Protein 3EB7 (pdb70)

Structure (mmCIF, N/CA/C/O backbone):
data_3EB7
#
_entry.id   3EB7
#
_cell.length_a   407.282
_cell.length_b   47.956
_cell.length_c   103.121
_cell.angle_alpha   90.00
_cell.angle_beta   91.12
_cell.angle_gamma   90.00
#
_symmetry.space_group_name_H-M   'C 1 2 1'
#
loop_
_entity.id
_entity.type
_entity.pdbx_description
1 polymer 'Insecticidal Delta-Endotoxin Cry8Ea1'
2 non-polymer 'SULFATE ION'
3 non-polymer 'ACETATE ION'
4 water water
#
loop_
_atom_site.group_PDB
_atom_site.id
_atom_site.type_symbol
_atom_site.label_atom_id
_atom_site.label_alt_id
_atom_site.label_comp_id
_atom_site.label_asym_id
_atom_site.label_entity_id
_atom_site.label_seq_id
_atom_site.pdbx_PDB_ins_code
_atom_site.Cartn_x
_atom_site.Cartn_y
_atom_site.Cartn_z
_atom_site.occupancy
_atom_site.B_iso_or_equiv
_atom_site.auth_seq_id
_atom_site.auth_comp_id
_atom_site.auth_asym_id
_atom_site.auth_atom_id
_atom_site.pdbx_PDB_model_num
ATOM 1 N N . ILE A 1 1 ? 59.991 18.471 83.586 1.00 36.67 64 ILE A N 1
ATOM 2 C CA . ILE A 1 1 ? 59.415 19.856 83.687 1.00 36.39 64 ILE A CA 1
ATOM 3 C C . ILE A 1 1 ? 58.513 19.966 84.929 1.00 35.48 64 ILE A C 1
ATOM 4 O O . ILE A 1 1 ? 57.776 19.054 85.301 1.00 34.29 64 ILE A O 1
ATOM 9 N N . SER A 1 2 ? 58.664 21.102 85.588 1.00 35.25 65 SER A N 1
ATOM 10 C CA . SER A 1 2 ? 57.982 21.403 86.820 1.00 35.04 65 SER A CA 1
ATOM 11 C C . SER A 1 2 ? 56.455 21.417 86.707 1.00 34.24 65 SER A C 1
ATOM 12 O O . SER A 1 2 ? 55.775 20.971 87.633 1.00 33.74 65 SER A O 1
ATOM 15 N N . GLU A 1 3 ? 55.943 21.865 85.556 1.00 33.73 66 GLU A N 1
ATOM 16 C CA . GLU A 1 3 ? 54.495 21.918 85.292 1.00 32.93 66 GLU A CA 1
ATOM 17 C C . GLU A 1 3 ? 53.838 20.548 85.427 1.00 31.65 66 GLU A C 1
ATOM 18 O O . GLU A 1 3 ? 52.910 20.415 86.220 1.00 30.62 66 GLU A O 1
ATOM 24 N N . ARG A 1 4 ? 54.349 19.552 84.693 1.00 30.48 67 ARG A N 1
ATOM 25 C CA . ARG A 1 4 ? 53.881 18.144 84.754 1.00 31.33 67 ARG A CA 1
ATOM 26 C C . ARG A 1 4 ? 53.887 17.596 86.150 1.00 30.04 67 ARG A C 1
ATOM 27 O O . ARG A 1 4 ? 52.924 16.979 86.580 1.00 30.07 67 ARG A O 1
ATOM 35 N N . ASP A 1 5 ? 55.007 17.800 86.832 1.00 29.78 68 ASP A N 1
ATOM 36 C CA . ASP A 1 5 ? 55.197 17.423 88.250 1.00 29.66 68 ASP A CA 1
ATOM 37 C C . ASP A 1 5 ? 54.176 18.075 89.193 1.00 27.51 68 ASP A C 1
ATOM 38 O O . ASP A 1 5 ? 53.554 17.395 90.009 1.00 27.34 68 ASP A O 1
ATOM 43 N N . ALA A 1 6 ? 54.017 19.396 89.076 1.00 25.86 69 ALA A N 1
ATOM 44 C CA . ALA A 1 6 ? 53.078 20.180 89.916 1.00 24.18 69 ALA A CA 1
ATOM 45 C C . ALA A 1 6 ? 51.633 19.735 89.731 1.00 22.92 69 ALA A C 1
ATOM 46 O O . ALA A 1 6 ? 50.893 19.599 90.688 1.00 22.92 69 ALA A O 1
ATOM 48 N N . VAL A 1 7 ? 51.267 19.473 88.490 1.00 22.85 70 VAL A N 1
ATOM 49 C CA . VAL A 1 7 ? 49.918 19.083 88.118 1.00 22.92 70 VAL A CA 1
ATOM 50 C C . VAL A 1 7 ? 49.675 17.656 88.582 1.00 22.84 70 VAL A C 1
ATOM 51 O O . VAL A 1 7 ? 48.598 17.303 89.035 1.00 21.63 70 VAL A O 1
ATOM 55 N N . LYS A 1 8 ? 50.727 16.848 88.498 1.00 23.35 71 LYS A N 1
ATOM 56 C CA . LYS A 1 8 ? 50.692 15.501 89.002 1.00 23.57 71 LYS A CA 1
ATOM 57 C C . LYS A 1 8 ? 50.406 15.546 90.501 1.00 22.44 71 LYS A C 1
ATOM 58 O O . LYS A 1 8 ? 49.546 14.849 90.988 1.00 22.05 71 LYS A O 1
ATOM 64 N N . THR A 1 9 ? 51.112 16.405 91.223 1.00 22.48 72 THR A N 1
ATOM 65 C CA . THR A 1 9 ? 50.951 16.549 92.667 1.00 22.08 72 THR A CA 1
ATOM 66 C C . THR A 1 9 ? 49.555 17.012 93.059 1.00 22.22 72 THR A C 1
ATOM 67 O O . THR A 1 9 ? 48.918 16.429 93.940 1.00 23.10 72 THR A O 1
ATOM 71 N N . ALA A 1 10 ? 49.100 18.073 92.408 1.00 21.94 73 ALA A N 1
ATOM 72 C CA . ALA A 1 10 ? 47.818 18.685 92.675 1.00 21.73 73 ALA A CA 1
ATOM 73 C C . ALA A 1 10 ? 46.669 17.728 92.367 1.00 21.74 73 ALA A C 1
ATOM 74 O O . ALA A 1 10 ? 45.695 17.671 93.125 1.00 21.26 73 ALA A O 1
ATOM 76 N N . ILE A 1 11 ? 46.767 16.975 91.268 1.00 21.43 74 ILE A N 1
ATOM 77 C CA . ILE A 1 11 ? 45.687 16.020 90.926 1.00 21.50 74 ILE A CA 1
ATOM 78 C C . ILE A 1 11 ? 45.608 14.898 91.942 1.00 22.70 74 ILE A C 1
ATOM 79 O O . ILE A 1 11 ? 44.518 14.473 92.342 1.00 23.46 74 ILE A O 1
ATOM 84 N N . SER A 1 12 ? 46.781 14.423 92.364 1.00 23.44 75 SER A N 1
ATOM 85 C CA . SER A 1 12 ? 46.887 13.364 93.338 1.00 23.66 75 SER A CA 1
ATOM 86 C C . SER A 1 12 ? 46.292 13.790 94.696 1.00 24.03 75 SER A C 1
ATOM 87 O O . SER A 1 12 ? 45.590 13.013 95.375 1.00 23.38 75 SER A O 1
ATOM 90 N N . LEU A 1 13 ? 46.604 15.026 95.097 1.00 23.99 76 LEU A N 1
ATOM 91 C CA . LEU A 1 13 ? 46.134 15.586 96.343 1.00 23.83 76 LEU A CA 1
ATOM 92 C C . LEU A 1 13 ? 44.637 15.730 96.333 1.00 23.68 76 LEU A C 1
ATOM 93 O O . LEU A 1 13 ? 44.005 15.296 97.289 1.00 23.16 76 LEU A O 1
ATOM 98 N N . VAL A 1 14 ? 44.043 16.274 95.261 1.00 23.95 77 VAL A N 1
ATOM 99 C CA . VAL A 1 14 ? 42.571 16.355 95.242 1.00 24.24 77 VAL A CA 1
ATOM 100 C C . VAL A 1 14 ? 41.893 14.992 95.216 1.00 24.10 77 VAL A C 1
ATOM 101 O O . VAL A 1 14 ? 40.849 14.811 95.825 1.00 23.58 77 VAL A O 1
ATOM 105 N N . GLY A 1 15 ? 42.505 14.027 94.544 1.00 24.12 78 GLY A N 1
ATOM 106 C CA . GLY A 1 15 ? 42.003 12.672 94.579 1.00 24.22 78 GLY A CA 1
ATOM 107 C C . GLY A 1 15 ? 42.024 12.034 95.951 1.00 24.19 78 GLY A C 1
ATOM 108 O O . GLY A 1 15 ? 41.102 11.318 96.332 1.00 24.77 78 GLY A O 1
ATOM 109 N N . THR A 1 16 ? 43.073 12.285 96.707 1.00 24.22 79 THR A N 1
ATOM 110 C CA . THR A 1 16 ? 43.174 11.709 98.041 1.00 24.43 79 THR A CA 1
ATOM 111 C C . THR A 1 16 ? 42.135 12.305 98.991 1.00 24.52 79 THR A C 1
ATOM 112 O O . THR A 1 16 ? 41.453 11.585 99.709 1.00 24.74 79 THR A O 1
ATOM 116 N N . ILE A 1 17 ? 42.064 13.630 99.024 1.00 24.74 80 ILE A N 1
ATOM 117 C CA . ILE A 1 17 ? 41.090 14.339 99.854 1.00 25.60 80 ILE A CA 1
ATOM 118 C C . ILE A 1 17 ? 39.623 14.001 99.471 1.00 26.11 80 ILE A C 1
ATOM 119 O O . ILE A 1 17 ? 38.778 13.816 100.348 1.00 26.16 80 ILE A O 1
ATOM 124 N N . LEU A 1 18 ? 39.345 13.888 98.179 1.00 25.89 81 LEU A N 1
ATOM 125 C CA . LEU A 1 18 ? 38.007 13.573 97.731 1.00 27.33 81 LEU A CA 1
ATOM 126 C C . LEU A 1 18 ? 37.560 12.230 98.322 1.00 27.98 81 LEU A C 1
ATOM 127 O O . LEU A 1 18 ? 36.381 12.045 98.618 1.00 29.41 81 LEU A O 1
ATOM 132 N N . GLY A 1 19 ? 38.504 11.306 98.526 1.00 28.46 82 GLY A N 1
ATOM 133 C CA . GLY A 1 19 ? 38.221 9.980 99.100 1.00 28.16 82 GLY A CA 1
ATOM 134 C C . GLY A 1 19 ? 37.957 9.983 100.599 1.00 29.32 82 GLY A C 1
ATOM 135 O O . GLY A 1 19 ? 37.359 9.028 101.138 1.00 28.83 82 GLY A O 1
ATOM 136 N N . LYS A 1 20 ? 38.395 11.046 101.286 1.00 29.41 83 LYS A N 1
ATOM 137 C CA . LYS A 1 20 ? 38.174 11.199 102.728 1.00 29.44 83 LYS A CA 1
ATOM 138 C C . LYS A 1 20 ? 37.187 12.322 103.120 1.00 29.67 83 LYS A C 1
ATOM 139 O O . LYS A 1 20 ? 37.059 12.679 104.297 1.00 30.23 83 LYS A O 1
ATOM 145 N N . LEU A 1 21 ? 36.507 12.911 102.146 1.00 29.80 84 LEU A N 1
ATOM 146 C CA . LEU A 1 21 ? 35.669 14.083 102.403 1.00 29.36 84 LEU A CA 1
ATOM 147 C C . LEU A 1 21 ? 34.604 13.788 103.472 1.00 30.32 84 LEU A C 1
ATOM 148 O O . LEU A 1 21 ? 33.889 12.804 103.379 1.00 29.54 84 LEU A O 1
ATOM 153 N N . GLY A 1 22 ? 34.567 14.620 104.520 1.00 31.83 85 GLY A N 1
ATOM 154 C CA . GLY A 1 22 ? 33.577 14.508 105.605 1.00 33.85 85 GLY A CA 1
ATOM 155 C C . GLY A 1 22 ? 33.789 13.398 106.633 1.00 35.32 85 GLY A C 1
ATOM 156 O O . GLY A 1 22 ? 32.988 13.244 107.564 1.00 35.08 85 GLY A O 1
ATOM 157 N N . VAL A 1 23 ? 34.857 12.618 106.492 1.00 36.32 86 VAL A N 1
ATOM 158 C CA . VAL A 1 23 ? 35.089 11.517 107.446 1.00 37.97 86 VAL A CA 1
ATOM 159 C C . VAL A 1 23 ? 35.552 12.066 108.815 1.00 38.54 86 VAL A C 1
ATOM 160 O O . VAL A 1 23 ? 36.513 12.840 108.871 1.00 38.86 86 VAL A O 1
ATOM 164 N N . PRO A 1 24 ? 34.849 11.702 109.914 1.00 39.17 87 PRO A N 1
ATOM 165 C CA . PRO A 1 24 ? 35.225 12.231 111.236 1.00 39.95 87 PRO A CA 1
ATOM 166 C C . PRO A 1 24 ? 36.162 11.352 112.082 1.00 40.28 87 PRO A C 1
ATOM 167 O O . PRO A 1 24 ? 36.683 11.833 113.093 1.00 41.26 87 PRO A O 1
ATOM 171 N N . LEU A 1 25 ? 36.408 10.107 111.652 1.00 40.16 88 LEU A N 1
ATOM 172 C CA . LEU A 1 25 ? 37.190 9.102 112.401 1.00 39.35 88 LEU A CA 1
ATOM 173 C C . LEU A 1 25 ? 38.718 9.367 112.372 1.00 39.37 88 LEU A C 1
ATOM 174 O O . LEU A 1 25 ? 39.282 9.705 111.310 1.00 39.50 88 LEU A O 1
ATOM 179 N N . VAL A 1 26 ? 39.386 9.199 113.524 1.00 38.42 89 VAL A N 1
ATOM 180 C CA . VAL A 1 26 ? 40.844 9.460 113.657 1.00 37.47 89 VAL A CA 1
ATOM 181 C C . VAL A 1 26 ? 41.737 8.591 112.761 1.00 37.03 89 VAL A C 1
ATOM 182 O O . VAL A 1 26 ? 42.765 9.055 112.280 1.00 37.19 89 VAL A O 1
ATOM 186 N N . GLY A 1 27 ? 41.350 7.338 112.525 1.00 36.73 90 GLY A N 1
ATOM 187 C CA . GLY A 1 27 ? 42.161 6.422 111.698 1.00 35.13 90 GLY A CA 1
ATOM 188 C C . GLY A 1 27 ? 42.401 6.927 110.277 1.00 34.10 90 GLY A C 1
ATOM 189 O O . GLY A 1 27 ? 43.563 7.060 109.849 1.00 34.04 90 GLY A O 1
ATOM 190 N N . PRO A 1 28 ? 41.302 7.200 109.530 1.00 33.04 91 PRO A N 1
ATOM 191 C CA . PRO A 1 28 ? 41.348 7.847 108.209 1.00 31.43 91 PRO A CA 1
ATOM 192 C C . PRO A 1 28 ? 42.137 9.170 108.175 1.00 30.25 91 PRO A C 1
ATOM 193 O O . PRO A 1 28 ? 42.886 9.388 107.225 1.00 29.53 91 PRO A O 1
ATOM 197 N N . ILE A 1 29 ? 41.992 10.010 109.211 1.00 28.60 92 ILE A N 1
ATOM 198 C CA . ILE A 1 29 ? 42.642 11.305 109.289 1.00 27.43 92 ILE A CA 1
ATOM 199 C C . ILE A 1 29 ? 44.165 11.156 109.458 1.00 28.30 92 ILE A C 1
ATOM 200 O O . ILE A 1 29 ? 44.944 11.921 108.873 1.00 27.38 92 ILE A O 1
ATOM 205 N N . VAL A 1 30 ? 44.593 10.150 110.219 1.00 28.86 93 VAL A N 1
ATOM 206 C CA . VAL A 1 30 ? 46.029 9.906 110.413 1.00 29.65 93 VAL A CA 1
ATOM 207 C C . VAL A 1 30 ? 46.646 9.410 109.105 1.00 30.10 93 VAL A C 1
ATOM 208 O O . VAL A 1 30 ? 47.706 9.890 108.673 1.00 30.59 93 VAL A O 1
ATOM 212 N N . SER A 1 31 ? 45.938 8.483 108.472 1.00 29.96 94 SER A N 1
ATOM 213 C CA . SER A 1 31 ? 46.268 7.940 107.182 1.00 30.41 94 SER A CA 1
ATOM 214 C C . SER A 1 31 ? 46.363 9.010 106.062 1.00 30.45 94 SER A C 1
ATOM 215 O O . SER A 1 31 ? 47.242 8.949 105.190 1.00 30.79 94 SER A O 1
ATOM 218 N N . LEU A 1 32 ? 45.432 9.961 106.085 1.00 29.95 95 LEU A N 1
ATOM 219 C CA . LEU A 1 32 ? 45.388 11.092 105.175 1.00 29.43 95 LEU A CA 1
ATOM 220 C C . LEU A 1 32 ? 46.614 12.003 105.331 1.00 28.59 95 LEU A C 1
ATOM 221 O O . LEU A 1 32 ? 47.263 12.321 104.350 1.00 29.12 95 LEU A O 1
ATOM 226 N N . TYR A 1 33 ? 46.903 12.436 106.552 1.00 28.08 96 TYR A N 1
ATOM 227 C CA . TYR A 1 33 ? 48.103 13.234 106.876 1.00 28.06 96 TYR A CA 1
ATOM 228 C C . TYR A 1 33 ? 49.390 12.535 106.478 1.00 28.17 96 TYR A C 1
ATOM 229 O O . TYR A 1 33 ? 50.336 13.166 105.991 1.00 27.48 96 TYR A O 1
ATOM 238 N N . SER A 1 34 ? 49.424 11.226 106.700 1.00 28.62 97 SER A N 1
ATOM 239 C CA . SER A 1 34 ? 50.546 10.419 106.245 1.00 30.09 97 SER A CA 1
ATOM 240 C C . SER A 1 34 ? 50.804 10.542 104.712 1.00 29.40 97 SER A C 1
ATOM 241 O O . SER A 1 34 ? 51.935 10.768 104.260 1.00 29.24 97 SER A O 1
ATOM 244 N N . THR A 1 35 ? 49.737 10.404 103.936 1.00 29.01 98 THR A N 1
ATOM 245 C CA . THR A 1 35 ? 49.774 10.599 102.494 1.00 29.34 98 THR A CA 1
ATOM 246 C C . THR A 1 35 ? 50.127 12.041 102.136 1.00 29.29 98 THR A C 1
ATOM 247 O O . THR A 1 35 ? 51.029 12.244 101.342 1.00 29.94 98 THR A O 1
ATOM 251 N N . LEU A 1 36 ? 49.452 13.024 102.735 1.00 29.04 99 LEU A N 1
ATOM 252 C CA . LEU A 1 36 ? 49.705 14.449 102.434 1.00 29.42 99 LEU A CA 1
ATOM 253 C C . LEU A 1 36 ? 51.145 14.862 102.688 1.00 29.09 99 LEU A C 1
ATOM 254 O O . LEU A 1 36 ? 51.767 15.509 101.842 1.00 28.74 99 LEU A O 1
ATOM 259 N N . ILE A 1 37 ? 51.667 14.480 103.856 1.00 29.35 100 ILE A N 1
ATOM 260 C CA . ILE A 1 37 ? 53.068 14.724 104.220 1.00 29.36 100 ILE A CA 1
ATOM 261 C C . ILE A 1 37 ? 54.075 14.047 103.275 1.00 29.23 100 ILE A C 1
ATOM 262 O O . ILE A 1 37 ? 55.071 14.657 102.924 1.00 29.74 100 ILE A O 1
ATOM 267 N N . ASP A 1 38 ? 53.801 12.819 102.835 1.00 29.08 101 ASP A N 1
ATOM 268 C CA . ASP A 1 38 ? 54.644 12.154 101.845 1.00 29.71 101 ASP A CA 1
ATOM 269 C C . ASP A 1 38 ? 54.715 12.877 100.520 1.00 28.35 101 ASP A C 1
ATOM 270 O O . ASP A 1 38 ? 55.777 12.888 99.894 1.00 28.65 101 ASP A O 1
ATOM 275 N N . VAL A 1 39 ? 53.585 13.435 100.082 1.00 26.11 102 VAL A N 1
ATOM 276 C CA . VAL A 1 39 ? 53.498 14.085 98.787 1.00 24.24 102 VAL A CA 1
ATOM 277 C C . VAL A 1 39 ? 54.163 15.469 98.884 1.00 24.19 102 VAL A C 1
ATOM 278 O O . VAL A 1 39 ? 55.008 15.823 98.045 1.00 24.42 102 VAL A O 1
ATOM 282 N N . LEU A 1 40 ? 53.835 16.222 99.934 1.00 23.20 103 LEU A N 1
ATOM 283 C CA . LEU A 1 40 ? 54.294 17.600 100.062 1.00 22.24 103 LEU A CA 1
ATOM 284 C C . LEU A 1 40 ? 55.710 17.755 100.617 1.00 22.49 103 LEU A C 1
ATOM 285 O O . LEU A 1 40 ? 56.392 18.733 100.348 1.00 21.68 103 LEU A O 1
ATOM 290 N N . TRP A 1 41 ? 56.160 16.771 101.378 1.00 23.73 104 TRP A N 1
ATOM 291 C CA . TRP A 1 41 ? 57.520 16.794 101.908 1.00 25.20 104 TRP A CA 1
ATOM 292 C C . TRP A 1 41 ? 58.187 15.443 101.652 1.00 26.68 104 TRP A C 1
ATOM 293 O O . TRP A 1 41 ? 58.344 14.645 102.580 1.00 27.30 104 TRP A O 1
ATOM 304 N N . PRO A 1 42 ? 58.559 15.178 100.379 1.00 28.54 105 PRO A N 1
ATOM 305 C CA . PRO A 1 42 ? 59.223 13.911 100.065 1.00 29.37 105 PRO A CA 1
ATOM 306 C C . PRO A 1 42 ? 60.686 13.847 100.549 1.00 30.81 105 PRO A C 1
ATOM 307 O O . PRO A 1 42 ? 61.255 12.747 100.635 1.00 31.13 105 PRO A O 1
ATOM 311 N N . GLY A 1 43 ? 61.269 14.990 100.919 1.00 31.33 106 GLY A N 1
ATOM 312 C CA . GLY A 1 43 ? 62.648 15.025 101.425 1.00 31.73 106 GLY A CA 1
ATOM 313 C C . GLY A 1 43 ? 63.716 15.175 100.345 1.00 32.38 106 GLY A C 1
ATOM 314 O O . GLY A 1 43 ? 63.530 14.733 99.213 1.00 32.19 106 GLY A O 1
ATOM 315 N N . GLY A 1 44 ? 64.830 15.824 100.700 1.00 32.80 107 GLY A N 1
ATOM 316 C CA . GLY A 1 44 ? 65.962 16.046 99.790 1.00 32.92 107 GLY A CA 1
ATOM 317 C C . GLY A 1 44 ? 65.774 17.086 98.693 1.00 33.32 107 GLY A C 1
ATOM 318 O O . GLY A 1 44 ? 66.699 17.319 97.884 1.00 34.68 107 GLY A O 1
ATOM 319 N N . LYS A 1 45 ? 64.592 17.704 98.646 1.00 32.84 108 LYS A N 1
ATOM 320 C CA . LYS A 1 45 ? 64.139 18.560 97.514 1.00 32.25 108 LYS A CA 1
ATOM 321 C C . LYS A 1 45 ? 62.824 19.242 97.916 1.00 30.78 108 LYS A C 1
ATOM 322 O O . LYS A 1 45 ? 61.970 18.612 98.538 1.00 30.26 108 LYS A O 1
ATOM 328 N N . SER A 1 46 ? 62.668 20.517 97.569 1.00 29.21 109 SER A N 1
ATOM 329 C CA . SER A 1 46 ? 61.450 21.223 97.918 1.00 27.72 109 SER A CA 1
ATOM 330 C C . SER A 1 46 ? 60.369 20.953 96.911 1.00 26.85 109 SER A C 1
ATOM 331 O O . SER A 1 46 ? 60.484 21.354 95.742 1.00 26.08 109 SER A O 1
ATOM 334 N N . GLN A 1 47 ? 59.302 20.292 97.360 1.00 26.28 110 GLN A N 1
ATOM 335 C CA . GLN A 1 47 ? 58.139 20.091 96.481 1.00 25.51 110 GLN A CA 1
ATOM 336 C C . GLN A 1 47 ? 57.407 21.432 96.244 1.00 24.26 110 GLN A C 1
ATOM 337 O O . GLN A 1 47 ? 56.811 21.638 95.211 1.00 24.55 110 GLN A O 1
ATOM 343 N N . TRP A 1 48 ? 57.523 22.372 97.178 1.00 23.24 111 TRP A N 1
ATOM 344 C CA . TRP A 1 48 ? 56.936 23.706 97.011 1.00 22.09 111 TRP A CA 1
ATOM 345 C C . TRP A 1 48 ? 57.622 24.594 95.942 1.00 21.89 111 TRP A C 1
ATOM 346 O O . TRP A 1 48 ? 56.975 25.457 95.325 1.00 19.92 111 TRP A O 1
ATOM 357 N N . GLU A 1 49 ? 58.928 24.388 95.747 1.00 21.48 112 GLU A N 1
ATOM 358 C CA . GLU A 1 49 ? 59.676 25.082 94.689 1.00 21.67 112 GLU A CA 1
ATOM 359 C C . GLU A 1 49 ? 59.117 24.676 93.331 1.00 20.93 112 GLU A C 1
ATOM 360 O O . GLU A 1 49 ? 58.999 25.498 92.469 1.00 20.90 112 GLU A O 1
ATOM 366 N N . ILE A 1 50 ? 58.745 23.407 93.162 1.00 20.34 113 ILE A N 1
ATOM 367 C CA . ILE A 1 50 ? 58.028 22.956 91.960 1.00 19.40 113 ILE A CA 1
ATOM 368 C C . ILE A 1 50 ? 56.705 23.712 91.642 1.00 19.15 113 ILE A C 1
ATOM 369 O O . ILE A 1 50 ? 56.429 24.003 90.470 1.00 20.43 113 ILE A O 1
ATOM 374 N N . PHE A 1 51 ? 55.906 24.017 92.659 1.00 18.72 114 PHE A N 1
ATOM 375 C CA . PHE A 1 51 ? 54.706 24.859 92.528 1.00 20.65 114 PHE A CA 1
ATOM 376 C C . PHE A 1 51 ? 55.025 26.281 92.041 1.00 20.78 114 PHE A C 1
ATOM 377 O O . PHE A 1 51 ? 54.270 26.874 91.247 1.00 20.61 114 PHE A O 1
ATOM 385 N N . MET A 1 52 ? 56.147 26.821 92.508 1.00 20.78 115 MET A N 1
ATOM 386 C CA . MET A 1 52 ? 56.569 28.150 92.094 1.00 22.00 115 MET A CA 1
ATOM 387 C C . MET A 1 52 ? 57.045 28.134 90.646 1.00 21.80 115 MET A C 1
ATOM 388 O O . MET A 1 52 ? 56.640 28.979 89.828 1.00 22.70 115 MET A O 1
ATOM 393 N N . GLU A 1 53 ? 57.894 27.168 90.326 1.00 21.21 116 GLU A N 1
ATOM 394 C CA . GLU A 1 53 ? 58.384 26.997 88.961 1.00 22.09 116 GLU A CA 1
ATOM 395 C C . GLU A 1 53 ? 57.251 26.824 87.946 1.00 21.07 116 GLU A C 1
ATOM 396 O O . GLU A 1 53 ? 57.297 27.375 86.831 1.00 21.56 116 GLU A O 1
ATOM 402 N N . GLN A 1 54 ? 56.242 26.058 88.326 1.00 20.82 117 GLN A N 1
ATOM 403 C CA . GLN A 1 54 ? 55.045 25.900 87.493 1.00 20.67 117 GLN A CA 1
ATOM 404 C C . GLN A 1 54 ? 54.435 27.243 87.058 1.00 19.85 117 GLN A C 1
ATOM 405 O O . GLN A 1 54 ? 54.328 27.535 85.887 1.00 18.60 117 GLN A O 1
ATOM 411 N N . VAL A 1 55 ? 54.027 28.061 88.019 1.00 20.31 118 VAL A N 1
ATOM 412 C CA . VAL A 1 55 ? 53.264 29.256 87.683 1.00 20.13 118 VAL A CA 1
ATOM 413 C C . VAL A 1 55 ? 54.202 30.295 87.051 1.00 21.09 118 VAL A C 1
ATOM 414 O O . VAL A 1 55 ? 53.796 31.005 86.166 1.00 21.41 118 VAL A O 1
ATOM 418 N N . GLU A 1 56 ? 55.466 30.349 87.481 1.00 21.45 119 GLU A N 1
ATOM 419 C CA . GLU A 1 56 ? 56.477 31.197 86.816 1.00 22.77 119 GLU A CA 1
ATOM 420 C C . GLU A 1 56 ? 56.631 30.851 85.334 1.00 21.55 119 GLU A C 1
ATOM 421 O O . GLU A 1 56 ? 56.713 31.744 84.487 1.00 22.17 119 GLU A O 1
ATOM 427 N N . ALA A 1 57 ? 56.690 29.560 85.019 1.00 21.51 120 ALA A N 1
ATOM 428 C CA . ALA A 1 57 ? 56.685 29.113 83.619 1.00 21.32 120 ALA A CA 1
ATOM 429 C C . ALA A 1 57 ? 55.368 29.489 82.857 1.00 21.40 120 ALA A C 1
ATOM 430 O O . ALA A 1 57 ? 55.423 29.845 81.707 1.00 21.64 120 ALA A O 1
ATOM 432 N N . LEU A 1 58 ? 54.208 29.406 83.503 1.00 21.43 121 LEU A N 1
ATOM 433 C CA . LEU A 1 58 ? 52.908 29.654 82.837 1.00 22.12 121 LEU A CA 1
ATOM 434 C C . LEU A 1 58 ? 52.722 31.123 82.473 1.00 23.12 121 LEU A C 1
ATOM 435 O O . LEU A 1 58 ? 52.132 31.446 81.448 1.00 22.73 121 LEU A O 1
ATOM 440 N N . ILE A 1 59 ? 53.225 32.002 83.335 1.00 23.91 122 ILE A N 1
ATOM 441 C CA . ILE A 1 59 ? 53.056 33.433 83.166 1.00 25.10 122 ILE A CA 1
ATOM 442 C C . ILE A 1 59 ? 54.320 34.175 82.696 1.00 26.52 122 ILE A C 1
ATOM 443 O O . ILE A 1 59 ? 54.249 35.340 82.332 1.00 26.29 122 ILE A O 1
ATOM 448 N N . ASN A 1 60 ? 55.473 33.506 82.734 1.00 28.48 123 ASN A N 1
ATOM 449 C CA . ASN A 1 60 ? 56.724 34.099 82.300 1.00 29.99 123 ASN A CA 1
ATOM 450 C C . ASN A 1 60 ? 57.113 35.284 83.179 1.00 31.12 123 ASN A C 1
ATOM 451 O O . ASN A 1 60 ? 57.554 36.316 82.674 1.00 31.56 123 ASN A O 1
ATOM 456 N N . GLN A 1 61 ? 56.923 35.131 84.492 1.00 31.81 124 GLN A N 1
ATOM 457 C CA . GLN A 1 61 ? 57.433 36.080 85.477 1.00 33.23 124 GLN A CA 1
ATOM 458 C C . GLN A 1 61 ? 58.315 35.320 86.473 1.00 32.99 124 GLN A C 1
ATOM 459 O O . GLN A 1 61 ? 58.178 34.111 86.654 1.00 33.29 124 GLN A O 1
ATOM 465 N N . LYS A 1 62 ? 59.225 36.047 87.108 1.00 32.65 125 LYS A N 1
ATOM 466 C CA . LYS A 1 62 ? 60.209 35.470 88.014 1.00 32.12 125 LYS A CA 1
ATOM 467 C C . LYS A 1 62 ? 59.865 35.997 89.391 1.00 30.37 125 LYS A C 1
ATOM 468 O O . LYS A 1 62 ? 59.629 37.190 89.533 1.00 30.08 125 LYS A O 1
ATOM 474 N N . ILE A 1 63 ? 59.803 35.122 90.394 1.00 28.94 126 ILE A N 1
ATOM 475 C CA . ILE A 1 63 ? 59.587 35.553 91.778 1.00 28.56 126 ILE A CA 1
ATOM 476 C C . ILE A 1 63 ? 60.927 36.113 92.239 1.00 28.65 126 ILE A C 1
ATOM 477 O O . ILE A 1 63 ? 61.957 35.531 91.920 1.00 29.01 126 ILE A O 1
ATOM 482 N N . ALA A 1 64 ? 60.916 37.256 92.932 1.00 28.01 127 ALA A N 1
ATOM 483 C CA . ALA A 1 64 ? 62.137 37.837 93.483 1.00 27.11 127 ALA A CA 1
ATOM 484 C C . ALA A 1 64 ? 62.767 36.832 94.450 1.00 27.00 127 ALA A C 1
ATOM 485 O O . ALA A 1 64 ? 62.041 36.095 95.157 1.00 26.19 127 ALA A O 1
ATOM 487 N N . GLU A 1 65 ? 64.103 36.787 94.435 1.00 26.65 128 GLU A N 1
ATOM 488 C CA . GLU A 1 65 ? 64.923 35.862 95.238 1.00 27.00 128 GLU A CA 1
ATOM 489 C C . GLU A 1 65 ? 64.594 35.893 96.735 1.00 27.50 128 GLU A C 1
ATOM 490 O O . GLU A 1 65 ? 64.506 34.846 97.399 1.00 27.17 128 GLU A O 1
ATOM 496 N N . TYR A 1 66 ? 64.422 37.101 97.257 1.00 27.76 129 TYR A N 1
ATOM 497 C CA . TYR A 1 66 ? 64.130 37.274 98.642 1.00 28.40 129 TYR A CA 1
ATOM 498 C C . TYR A 1 66 ? 62.827 36.575 98.972 1.00 28.32 129 TYR A C 1
ATOM 499 O O . TYR A 1 66 ? 62.771 35.837 99.961 1.00 27.99 129 TYR A O 1
ATOM 508 N N . ALA A 1 67 ? 61.784 36.844 98.166 1.00 27.59 130 ALA A N 1
ATOM 509 C CA . ALA A 1 67 ? 60.450 36.237 98.359 1.00 27.32 130 ALA A CA 1
ATOM 510 C C . ALA A 1 67 ? 60.481 34.701 98.182 1.00 26.81 130 ALA A C 1
ATOM 511 O O . ALA A 1 67 ? 59.842 33.983 98.940 1.00 26.32 130 ALA A O 1
ATOM 513 N N . ARG A 1 68 ? 61.235 34.210 97.198 1.00 26.33 131 ARG A N 1
ATOM 514 C CA . ARG A 1 68 ? 61.367 32.769 97.019 1.00 26.76 131 ARG A CA 1
ATOM 515 C C . ARG A 1 68 ? 62.064 32.106 98.220 1.00 25.94 131 ARG A C 1
ATOM 516 O O . ARG A 1 68 ? 61.548 31.100 98.784 1.00 25.77 131 ARG A O 1
ATOM 524 N N . ALA A 1 69 ? 63.228 32.654 98.589 1.00 24.88 132 ALA A N 1
ATOM 525 C CA . ALA A 1 69 ? 64.061 32.107 99.686 1.00 24.29 132 ALA A CA 1
ATOM 526 C C . ALA A 1 69 ? 63.285 31.972 100.989 1.00 23.69 132 ALA A C 1
ATOM 527 O O . ALA A 1 69 ? 63.360 30.924 101.647 1.00 23.81 132 ALA A O 1
ATOM 529 N N . LYS A 1 70 ? 62.545 33.025 101.348 1.00 22.58 133 LYS A N 1
ATOM 530 C CA . LYS A 1 70 ? 61.760 33.041 102.582 1.00 22.96 133 LYS A CA 1
ATOM 531 C C . LYS A 1 70 ? 60.608 32.033 102.602 1.00 21.57 133 LYS A C 1
ATOM 532 O O . LYS A 1 70 ? 60.488 31.258 103.546 1.00 22.53 133 LYS A O 1
ATOM 538 N N . ALA A 1 71 ? 59.763 32.039 101.578 1.00 21.37 134 ALA A N 1
ATOM 539 C CA . ALA A 1 71 ? 58.667 31.064 101.460 1.00 21.34 134 ALA A CA 1
ATOM 540 C C . ALA A 1 71 ? 59.212 29.614 101.535 1.00 21.27 134 ALA A C 1
ATOM 541 O O . ALA A 1 71 ? 58.702 28.799 102.264 1.00 21.77 134 ALA A O 1
ATOM 543 N N . LEU A 1 72 ? 60.292 29.326 100.824 1.00 21.86 135 LEU A N 1
ATOM 544 C CA . LEU A 1 72 ? 60.916 27.997 100.849 1.00 22.41 135 LEU A CA 1
ATOM 545 C C . LEU A 1 72 ? 61.390 27.583 102.228 1.00 22.65 135 LEU A C 1
ATOM 546 O O . LEU A 1 72 ? 61.203 26.422 102.616 1.00 23.22 135 LEU A O 1
ATOM 551 N N . ALA A 1 73 ? 61.984 28.515 102.973 1.00 22.58 136 ALA A N 1
ATOM 552 C CA . ALA A 1 73 ? 62.425 28.236 104.348 1.00 23.42 136 ALA A CA 1
ATOM 553 C C . ALA A 1 73 ? 61.265 27.998 105.304 1.00 23.49 136 ALA A C 1
ATOM 554 O O . ALA A 1 73 ? 61.267 27.050 106.092 1.00 23.43 136 ALA A O 1
ATOM 556 N N . GLU A 1 74 ? 60.258 28.858 105.205 1.00 24.40 137 GLU A N 1
ATOM 557 C CA . GLU A 1 74 ? 59.024 28.719 105.978 1.00 24.44 137 GLU A CA 1
ATOM 558 C C . GLU A 1 74 ? 58.265 27.441 105.673 1.00 23.79 137 GLU A C 1
ATOM 559 O O . GLU A 1 74 ? 57.743 26.812 106.587 1.00 23.95 137 GLU A O 1
ATOM 565 N N . LEU A 1 75 ? 58.187 27.065 104.399 1.00 23.64 138 LEU A N 1
ATOM 566 C CA . LEU A 1 75 ? 57.502 25.820 104.012 1.00 24.20 138 LEU A CA 1
ATOM 567 C C . LEU A 1 75 ? 58.261 24.559 104.428 1.00 24.68 138 LEU A C 1
ATOM 568 O O . LEU A 1 75 ? 57.647 23.525 104.723 1.00 24.06 138 LEU A O 1
ATOM 573 N N . GLU A 1 76 ? 59.591 24.640 104.467 1.00 26.96 139 GLU A N 1
ATOM 574 C CA . GLU A 1 76 ? 60.378 23.482 104.878 1.00 27.73 139 GLU A CA 1
ATOM 575 C C . GLU A 1 76 ? 60.226 23.259 106.366 1.00 28.27 139 GLU A C 1
ATOM 576 O O . GLU A 1 76 ? 59.961 22.133 106.771 1.00 28.10 139 GLU A O 1
ATOM 582 N N . GLY A 1 77 ? 60.336 24.340 107.159 1.00 28.94 140 GLY A N 1
ATOM 583 C CA . GLY A 1 77 ? 60.053 24.319 108.606 1.00 29.10 140 GLY A CA 1
ATOM 584 C C . GLY A 1 77 ? 58.644 23.900 109.023 1.00 29.80 140 GLY A C 1
ATOM 585 O O . GLY A 1 77 ? 58.442 23.322 110.108 1.00 30.49 140 GLY A O 1
ATOM 586 N N . LEU A 1 78 ? 57.651 24.211 108.194 1.00 29.68 141 LEU A N 1
ATOM 587 C CA . LEU A 1 78 ? 56.264 23.792 108.418 1.00 29.27 141 LEU A CA 1
ATOM 588 C C . LEU A 1 78 ? 56.164 22.280 108.217 1.00 28.91 141 LEU A C 1
ATOM 589 O O . LEU A 1 78 ? 55.384 21.598 108.879 1.00 29.13 141 LEU A O 1
ATOM 594 N N . GLY A 1 79 ? 56.957 21.771 107.279 1.00 28.38 142 GLY A N 1
ATOM 595 C CA . GLY A 1 79 ? 57.060 20.356 107.034 1.00 28.16 142 GLY A CA 1
ATOM 596 C C . GLY A 1 79 ? 57.637 19.593 108.195 1.00 28.22 142 GLY A C 1
ATOM 597 O O . GLY A 1 79 ? 57.112 18.551 108.557 1.00 28.37 142 GLY A O 1
ATOM 598 N N . ASN A 1 80 ? 58.721 20.106 108.774 1.00 27.97 143 ASN A N 1
ATOM 599 C CA . ASN A 1 80 ? 59.322 19.504 109.959 1.00 28.78 143 ASN A CA 1
ATOM 600 C C . ASN A 1 80 ? 58.326 19.468 111.106 1.00 28.61 143 ASN A C 1
ATOM 601 O O . ASN A 1 80 ? 58.235 18.480 111.820 1.00 28.77 143 ASN A O 1
ATOM 606 N N . ASN A 1 81 ? 57.585 20.563 111.277 1.00 28.47 144 ASN A N 1
ATOM 607 C CA . ASN A 1 81 ? 56.555 20.652 112.307 1.00 28.20 144 ASN A CA 1
ATOM 608 C C . ASN A 1 81 ? 55.330 19.772 112.054 1.00 27.90 144 ASN A C 1
ATOM 609 O O . ASN A 1 81 ? 54.670 19.348 113.000 1.00 27.76 144 ASN A O 1
ATOM 614 N N . TYR A 1 82 ? 55.037 19.511 110.782 1.00 27.52 145 TYR A N 1
ATOM 615 C CA . TYR A 1 82 ? 54.017 18.546 110.398 1.00 28.08 145 TYR A CA 1
ATOM 616 C C . TYR A 1 82 ? 54.367 17.091 110.720 1.00 28.68 145 TYR A C 1
ATOM 617 O O . TYR A 1 82 ? 53.470 16.329 111.056 1.00 28.36 145 TYR A O 1
ATOM 626 N N . GLN A 1 83 ? 55.647 16.705 110.604 1.00 29.53 146 GLN A N 1
ATOM 627 C CA . GLN A 1 83 ? 56.093 15.347 111.004 1.00 31.73 146 GLN A CA 1
ATOM 628 C C . GLN A 1 83 ? 55.838 15.104 112.491 1.00 31.55 146 GLN A C 1
ATOM 629 O O . GLN A 1 83 ? 55.323 14.064 112.872 1.00 32.48 146 GLN A O 1
ATOM 635 N N . LEU A 1 84 ? 56.182 16.096 113.300 1.00 31.25 147 LEU A N 1
ATOM 636 C CA . LEU A 1 84 ? 56.000 16.066 114.736 1.00 31.15 147 LEU A CA 1
ATOM 637 C C . LEU A 1 84 ? 54.518 16.027 115.139 1.00 31.37 147 LEU A C 1
ATOM 638 O O . LEU A 1 84 ? 54.154 15.356 116.099 1.00 30.58 147 LEU A O 1
ATOM 643 N N . TYR A 1 85 ? 53.679 16.764 114.416 1.00 31.87 148 TYR A N 1
ATOM 644 C CA . TYR A 1 85 ? 52.233 16.702 114.615 1.00 31.77 148 TYR A CA 1
ATOM 645 C C . TYR A 1 85 ? 51.696 15.326 114.214 1.00 32.08 148 TYR A C 1
ATOM 646 O O . TYR A 1 85 ? 50.897 14.743 114.936 1.00 31.33 148 TYR A O 1
ATOM 655 N N . LEU A 1 86 ? 52.140 14.796 113.077 1.00 32.21 149 LEU A N 1
ATOM 656 C CA . LEU A 1 86 ? 51.759 13.411 112.734 1.00 33.36 149 LEU A CA 1
ATOM 657 C C . LEU A 1 86 ? 52.196 12.392 113.798 1.00 34.14 149 LEU A C 1
ATOM 658 O O . LEU A 1 86 ? 51.416 11.506 114.168 1.00 35.32 149 LEU A O 1
ATOM 663 N N . THR A 1 87 ? 53.428 12.505 114.290 1.00 34.39 150 THR A N 1
ATOM 664 C CA . THR A 1 87 ? 53.912 11.569 115.303 1.00 34.90 150 THR A CA 1
ATOM 665 C C . THR A 1 87 ? 53.122 11.716 116.621 1.00 35.09 150 THR A C 1
ATOM 666 O O . THR A 1 87 ? 52.822 10.716 117.266 1.00 35.31 150 THR A O 1
ATOM 670 N N . ALA A 1 88 ? 52.772 12.952 116.981 1.00 34.72 151 ALA A N 1
ATOM 671 C CA . ALA A 1 88 ? 51.926 13.238 118.140 1.00 35.57 151 ALA A CA 1
ATOM 672 C C . ALA A 1 88 ? 50.474 12.709 117.999 1.00 36.62 151 ALA A C 1
ATOM 673 O O . ALA A 1 88 ? 49.880 12.258 118.990 1.00 36.61 151 ALA A O 1
ATOM 675 N N . LEU A 1 89 ? 49.922 12.748 116.780 1.00 37.59 152 LEU A N 1
ATOM 676 C CA . LEU A 1 89 ? 48.639 12.105 116.482 1.00 39.02 152 LEU A CA 1
ATOM 677 C C . LEU A 1 89 ? 48.721 10.584 116.569 1.00 40.32 152 LEU A C 1
ATOM 678 O O . LEU A 1 89 ? 47.745 9.939 116.963 1.00 41.24 152 LEU A O 1
ATOM 683 N N . GLU A 1 90 ? 49.855 10.002 116.178 1.00 41.34 153 GLU A N 1
ATOM 684 C CA . GLU A 1 90 ? 49.977 8.548 116.194 1.00 42.88 153 GLU A CA 1
ATOM 685 C C . GLU A 1 90 ? 50.111 8.070 117.624 1.00 43.37 153 GLU A C 1
ATOM 686 O O . GLU A 1 90 ? 49.510 7.068 117.994 1.00 42.92 153 GLU A O 1
ATOM 692 N N . GLU A 1 91 ? 50.870 8.816 118.430 1.00 44.56 154 GLU A N 1
ATOM 693 C CA . GLU A 1 91 ? 51.032 8.492 119.840 1.00 46.32 154 GLU A CA 1
ATOM 694 C C . GLU A 1 91 ? 49.800 8.835 120.690 1.00 47.15 154 GLU A C 1
ATOM 695 O O . GLU A 1 91 ? 49.609 8.261 121.756 1.00 47.51 154 GLU A O 1
ATOM 701 N N . TRP A 1 92 ? 48.960 9.755 120.216 1.00 47.97 155 TRP A N 1
ATOM 702 C CA . TRP A 1 92 ? 47.651 9.987 120.825 1.00 48.57 155 TRP A CA 1
ATOM 703 C C . TRP A 1 92 ? 46.695 8.838 120.530 1.00 49.84 155 TRP A C 1
ATOM 704 O O . TRP A 1 92 ? 46.023 8.352 121.437 1.00 49.78 155 TRP A O 1
ATOM 715 N N . GLN A 1 93 ? 46.644 8.420 119.263 1.00 51.44 156 GLN A N 1
ATOM 716 C CA . GLN A 1 93 ? 45.696 7.405 118.787 1.00 52.51 156 GLN A CA 1
ATOM 717 C C . GLN A 1 93 ? 45.850 6.082 119.544 1.00 53.47 156 GLN A C 1
ATOM 718 O O . GLN A 1 93 ? 44.903 5.290 119.592 1.00 54.13 156 GLN A O 1
ATOM 724 N N . GLU A 1 94 ? 47.015 5.847 120.148 1.00 54.08 157 GLU A N 1
ATOM 725 C CA . GLU A 1 94 ? 47.230 4.579 120.844 1.00 55.31 157 GLU A CA 1
ATOM 726 C C . GLU A 1 94 ? 47.519 4.676 122.350 1.00 55.11 157 GLU A C 1
ATOM 727 O O . GLU A 1 94 ? 47.747 3.652 123.011 1.00 55.19 157 GLU A O 1
ATOM 733 N N . ASN A 1 95 ? 47.500 5.906 122.873 1.00 55.02 158 ASN A N 1
ATOM 734 C CA . ASN A 1 95 ? 47.562 6.192 124.317 1.00 54.52 158 ASN A CA 1
ATOM 735 C C . ASN A 1 95 ? 46.715 7.436 124.624 1.00 54.36 158 ASN A C 1
ATOM 736 O O . ASN A 1 95 ? 47.248 8.476 125.043 1.00 53.69 158 ASN A O 1
ATOM 741 N N . PRO A 1 96 ? 45.380 7.323 124.431 1.00 54.41 159 PRO A N 1
ATOM 742 C CA . PRO A 1 96 ? 44.499 8.502 124.369 1.00 54.62 159 PRO A CA 1
ATOM 743 C C . PRO A 1 96 ? 44.240 9.162 125.722 1.00 54.84 159 PRO A C 1
ATOM 744 O O . PRO A 1 96 ? 43.884 10.345 125.773 1.00 55.12 159 PRO A O 1
ATOM 748 N N . SER A 1 97 ? 44.421 8.399 126.800 1.00 54.99 160 SER A N 1
ATOM 749 C CA . SER A 1 97 ? 44.094 8.850 128.149 1.00 54.71 160 SER A CA 1
ATOM 750 C C . SER A 1 97 ? 45.284 9.536 128.831 1.00 54.53 160 SER A C 1
ATOM 751 O O . SER A 1 97 ? 45.097 10.289 129.798 1.00 55.00 160 SER A O 1
ATOM 754 N N . SER A 1 98 ? 46.495 9.276 128.332 1.00 53.64 161 SER A N 1
ATOM 755 C CA . SER A 1 98 ? 47.707 9.911 128.838 1.00 52.87 161 SER A CA 1
ATOM 756 C C . SER A 1 98 ? 47.642 11.434 128.728 1.00 52.64 161 SER A C 1
ATOM 757 O O . SER A 1 98 ? 47.271 11.968 127.687 1.00 53.24 161 SER A O 1
ATOM 760 N N . THR A 1 99 ? 48.013 12.127 129.793 1.00 51.96 162 THR A N 1
ATOM 761 C CA . THR A 1 99 ? 47.937 13.574 129.811 1.00 51.89 162 THR A CA 1
ATOM 762 C C . THR A 1 99 ? 49.122 14.228 129.080 1.00 51.63 162 THR A C 1
ATOM 763 O O . THR A 1 99 ? 48.973 15.305 128.472 1.00 51.85 162 THR A O 1
ATOM 767 N N . ARG A 1 100 ? 50.283 13.559 129.143 1.00 50.96 163 ARG A N 1
ATOM 768 C CA . ARG A 1 100 ? 51.518 13.971 128.472 1.00 50.01 163 ARG A CA 1
ATOM 769 C C . ARG A 1 100 ? 51.276 14.001 126.967 1.00 48.68 163 ARG A C 1
ATOM 770 O O . ARG A 1 100 ? 51.595 14.978 126.293 1.00 48.28 163 ARG A O 1
ATOM 778 N N . VAL A 1 101 ? 50.662 12.930 126.483 1.00 47.09 164 VAL A N 1
ATOM 779 C CA . VAL A 1 101 ? 50.294 12.745 125.094 1.00 46.02 164 VAL A CA 1
ATOM 780 C C . VAL A 1 101 ? 49.259 13.783 124.581 1.00 45.61 164 VAL A C 1
ATOM 781 O O . VAL A 1 101 ? 49.392 14.286 123.464 1.00 45.19 164 VAL A O 1
ATOM 785 N N . LEU A 1 102 ? 48.250 14.109 125.391 1.00 44.77 165 LEU A N 1
ATOM 786 C CA . LEU A 1 102 ? 47.213 15.056 124.956 1.00 44.31 165 LEU A CA 1
ATOM 787 C C . LEU A 1 102 ? 47.791 16.450 124.859 1.00 43.87 165 LEU A C 1
ATOM 788 O O . LEU A 1 102 ? 47.445 17.200 123.962 1.00 43.41 165 LEU A O 1
ATOM 793 N N . ARG A 1 103 ? 48.668 16.778 125.801 1.00 43.90 166 ARG A N 1
ATOM 794 C CA . ARG A 1 103 ? 49.351 18.055 125.828 1.00 44.49 166 ARG A CA 1
ATOM 795 C C . ARG A 1 103 ? 50.249 18.174 124.598 1.00 43.46 166 ARG A C 1
ATOM 796 O O . ARG A 1 103 ? 50.375 19.262 124.021 1.00 43.12 166 ARG A O 1
ATOM 804 N N . ASP A 1 104 ? 50.838 17.044 124.191 1.00 42.21 167 ASP A N 1
ATOM 805 C CA . ASP A 1 104 ? 51.756 16.998 123.073 1.00 41.83 167 ASP A CA 1
ATOM 806 C C . ASP A 1 104 ? 51.085 17.273 121.739 1.00 40.38 167 ASP A C 1
ATOM 807 O O . ASP A 1 104 ? 51.575 18.093 120.962 1.00 39.97 167 ASP A O 1
ATOM 812 N N . VAL A 1 105 ? 49.988 16.567 121.475 1.00 39.02 168 VAL A N 1
ATOM 813 C CA . VAL A 1 105 ? 49.203 16.728 120.252 1.00 37.85 168 VAL A CA 1
ATOM 814 C C . VAL A 1 105 ? 48.571 18.121 120.181 1.00 38.06 168 VAL A C 1
ATOM 815 O O . VAL A 1 105 ? 48.597 18.759 119.137 1.00 38.34 168 VAL A O 1
ATOM 819 N N . ARG A 1 106 ? 48.026 18.598 121.293 1.00 37.71 169 ARG A N 1
ATOM 820 C CA . ARG A 1 106 ? 47.436 19.922 121.350 1.00 37.87 169 ARG A CA 1
ATOM 821 C C . ARG A 1 106 ? 48.509 20.985 121.049 1.00 36.95 169 ARG A C 1
ATOM 822 O O . ARG A 1 106 ? 48.301 21.900 120.248 1.00 36.52 169 ARG A O 1
ATOM 830 N N . ASN A 1 107 ? 49.663 20.834 121.696 1.00 36.47 170 ASN A N 1
ATOM 831 C CA . ASN A 1 107 ? 50.806 21.720 121.526 1.00 36.23 170 ASN A CA 1
ATOM 832 C C . ASN A 1 107 ? 51.351 21.742 120.078 1.00 34.44 170 ASN A C 1
ATOM 833 O O . ASN A 1 107 ? 51.699 22.789 119.565 1.00 34.50 170 ASN A O 1
ATOM 838 N N . ARG A 1 108 ? 51.377 20.598 119.404 1.00 33.24 171 ARG A N 1
ATOM 839 C CA . ARG A 1 108 ? 51.897 20.539 118.036 1.00 32.37 171 ARG A CA 1
ATOM 840 C C . ARG A 1 108 ? 50.945 21.253 117.063 1.00 31.21 171 ARG A C 1
ATOM 841 O O . ARG A 1 108 ? 51.384 21.877 116.106 1.00 29.96 171 ARG A O 1
ATOM 849 N N . PHE A 1 109 ? 49.646 21.101 117.328 1.00 30.30 172 PHE A N 1
ATOM 850 C CA . PHE A 1 109 ? 48.560 21.646 116.555 1.00 30.09 172 PHE A CA 1
ATOM 851 C C . PHE A 1 109 ? 48.576 23.166 116.664 1.00 29.56 172 PHE A C 1
ATOM 852 O O . PHE A 1 109 ? 48.385 23.863 115.665 1.00 28.75 172 PHE A O 1
ATOM 860 N N . GLU A 1 110 ? 48.807 23.668 117.875 1.00 28.96 173 GLU A N 1
ATOM 861 C CA . GLU A 1 110 ? 48.832 25.106 118.124 1.00 29.35 173 GLU A CA 1
ATOM 862 C C . GLU A 1 110 ? 50.057 25.721 117.505 1.00 27.96 173 GLU A C 1
ATOM 863 O O . GLU A 1 110 ? 50.022 26.849 117.049 1.00 26.88 173 GLU A O 1
ATOM 869 N N . ILE A 1 111 ? 51.150 24.972 117.483 1.00 28.23 174 ILE A N 1
ATOM 870 C CA . ILE A 1 111 ? 52.363 25.431 116.786 1.00 28.80 174 ILE A CA 1
ATOM 871 C C . ILE A 1 111 ? 52.107 25.531 115.284 1.00 28.12 174 ILE A C 1
ATOM 872 O O . ILE A 1 111 ? 52.535 26.488 114.650 1.00 28.40 174 ILE A O 1
ATOM 877 N N . LEU A 1 112 ? 51.400 24.563 114.707 1.00 27.54 175 LEU A N 1
ATOM 878 C CA . LEU A 1 112 ? 51.088 24.640 113.270 1.00 26.79 175 LEU A CA 1
ATOM 879 C C . LEU A 1 112 ? 50.202 25.825 112.957 1.00 26.09 175 LEU A C 1
ATOM 880 O O . LEU A 1 112 ? 50.517 26.619 112.078 1.00 25.75 175 LEU A O 1
ATOM 885 N N . ASP A 1 113 ? 49.132 25.977 113.724 1.00 26.17 176 ASP A N 1
ATOM 886 C CA . ASP A 1 113 ? 48.152 27.033 113.476 1.00 25.54 176 ASP A CA 1
ATOM 887 C C . ASP A 1 113 ? 48.872 28.383 113.551 1.00 24.92 176 ASP A C 1
ATOM 888 O O . ASP A 1 113 ? 48.746 29.252 112.688 1.00 23.80 176 ASP A O 1
ATOM 893 N N . SER A 1 114 ? 49.693 28.525 114.561 1.00 25.42 177 SER A N 1
ATOM 894 C CA . SER A 1 114 ? 50.449 29.755 114.744 1.00 26.67 177 SER A CA 1
ATOM 895 C C . SER A 1 114 ? 51.380 30.070 113.569 1.00 26.17 177 SER A C 1
ATOM 896 O O . SER A 1 114 ? 51.486 31.215 113.165 1.00 26.35 177 SER A O 1
ATOM 899 N N . LEU A 1 115 ? 52.018 29.042 113.013 1.00 26.66 178 LEU A N 1
ATOM 900 C CA . LEU A 1 115 ? 52.919 29.171 111.857 1.00 26.58 178 LEU A CA 1
ATOM 901 C C . LEU A 1 115 ? 52.141 29.530 110.574 1.00 26.77 178 LEU A C 1
ATOM 902 O O . LEU A 1 115 ? 52.544 30.404 109.778 1.00 26.98 178 LEU A O 1
ATOM 907 N N . PHE A 1 116 ? 51.000 28.879 110.384 1.00 26.26 179 PHE A N 1
ATOM 908 C CA . PHE A 1 116 ? 50.125 29.208 109.278 1.00 26.08 179 PHE A CA 1
ATOM 909 C C . PHE A 1 116 ? 49.734 30.660 109.317 1.00 26.85 179 PHE A C 1
ATOM 910 O O . PHE A 1 116 ? 49.904 31.355 108.330 1.00 28.24 179 PHE A O 1
ATOM 918 N N . THR A 1 117 ? 49.246 31.133 110.459 1.00 27.54 180 THR A N 1
ATOM 919 C CA . THR A 1 117 ? 48.931 32.554 110.635 1.00 27.58 180 THR A CA 1
ATOM 920 C C . THR A 1 117 ? 50.101 33.488 110.281 1.00 27.99 180 THR A C 1
ATOM 921 O O . THR A 1 117 ? 49.894 34.511 109.641 1.00 28.09 180 THR A O 1
ATOM 925 N N . GLN A 1 118 ? 51.317 33.136 110.695 1.00 28.50 181 GLN A N 1
ATOM 926 C CA . GLN A 1 118 ? 52.494 33.978 110.412 1.00 29.26 181 GLN A CA 1
ATOM 927 C C . GLN A 1 118 ? 52.928 33.889 108.966 1.00 27.47 181 GLN A C 1
ATOM 928 O O . GLN A 1 118 ? 53.395 34.868 108.415 1.00 28.06 181 GLN A O 1
ATOM 934 N N . TYR A 1 119 ? 52.794 32.719 108.350 1.00 26.74 182 TYR A N 1
ATOM 935 C CA . TYR A 1 119 ? 53.413 32.467 107.037 1.00 25.20 182 TYR A CA 1
ATOM 936 C C . TYR A 1 119 ? 52.528 32.760 105.814 1.00 24.73 182 TYR A C 1
ATOM 937 O O . TYR A 1 119 ? 53.046 33.072 104.743 1.00 24.31 182 TYR A O 1
ATOM 946 N N . MET A 1 120 ? 51.212 32.618 105.939 1.00 24.03 183 MET A N 1
ATOM 947 C CA . MET A 1 120 ? 50.321 32.848 104.775 1.00 24.27 183 MET A CA 1
ATOM 948 C C . MET A 1 120 ? 50.618 34.126 103.957 1.00 24.01 183 MET A C 1
ATOM 949 O O . MET A 1 120 ? 50.481 34.096 102.727 1.00 23.49 183 MET A O 1
ATOM 954 N N . PRO A 1 121 ? 50.986 35.251 104.630 1.00 23.31 184 PRO A N 1
ATOM 955 C CA . PRO A 1 121 ? 51.307 36.469 103.858 1.00 23.17 184 PRO A CA 1
ATOM 956 C C . PRO A 1 121 ? 52.508 36.332 102.931 1.00 22.98 184 PRO A C 1
ATOM 957 O O . PRO A 1 121 ? 52.586 37.049 101.935 1.00 22.62 184 PRO A O 1
ATOM 961 N N . SER A 1 122 ? 53.411 35.401 103.238 1.00 22.56 185 SER A N 1
ATOM 962 C CA . SER A 1 122 ? 54.567 35.087 102.375 1.00 22.73 185 SER A CA 1
ATOM 963 C C . SER A 1 122 ? 54.190 34.422 101.063 1.00 22.65 185 SER A C 1
ATOM 964 O O . SER A 1 122 ? 54.998 34.406 100.149 1.00 23.53 185 SER A O 1
ATOM 967 N N . PHE A 1 123 ? 52.992 33.843 100.988 1.00 22.69 186 PHE A N 1
ATOM 968 C CA . PHE A 1 123 ? 52.500 33.175 99.789 1.00 22.85 186 PHE A CA 1
ATOM 969 C C . PHE A 1 123 ? 51.604 34.088 98.911 1.00 23.27 186 PHE A C 1
ATOM 970 O O . PHE A 1 123 ? 50.954 33.637 97.952 1.00 23.09 186 PHE A O 1
ATOM 978 N N . ARG A 1 124 ? 51.579 35.378 99.231 1.00 23.42 187 ARG A N 1
ATOM 979 C CA . ARG A 1 124 ? 50.832 36.345 98.434 1.00 23.99 187 ARG A CA 1
ATOM 980 C C . ARG A 1 124 ? 51.530 37.690 98.510 1.00 24.30 187 ARG A C 1
ATOM 981 O O . ARG A 1 124 ? 50.875 38.747 98.612 1.00 24.94 187 ARG A O 1
ATOM 989 N N . VAL A 1 125 ? 52.862 37.644 98.430 1.00 24.26 188 VAL A N 1
ATOM 990 C CA . VAL A 1 125 ? 53.684 38.863 98.408 1.00 23.45 188 VAL A CA 1
ATOM 991 C C . VAL A 1 125 ? 53.212 39.756 97.261 1.00 24.06 188 VAL A C 1
ATOM 992 O O . VAL A 1 125 ? 52.980 39.268 96.120 1.00 24.05 188 VAL A O 1
ATOM 996 N N . THR A 1 126 ? 53.042 41.045 97.584 1.00 24.26 189 THR A N 1
ATOM 997 C CA . THR A 1 126 ? 52.550 42.078 96.654 1.00 24.65 189 THR A CA 1
ATOM 998 C C . THR A 1 126 ? 53.421 42.102 95.406 1.00 24.38 189 THR A C 1
ATOM 999 O O . THR A 1 126 ? 54.622 42.254 95.507 1.00 24.70 189 THR A O 1
ATOM 1003 N N . GLY A 1 127 ? 52.798 41.989 94.231 1.00 24.18 190 GLY A N 1
ATOM 1004 C CA . GLY A 1 127 ? 53.519 41.866 92.950 1.00 22.86 190 GLY A CA 1
ATOM 1005 C C . GLY A 1 127 ? 53.759 40.428 92.488 1.00 22.53 190 GLY A C 1
ATOM 1006 O O . GLY A 1 127 ? 54.181 40.235 91.360 1.00 22.12 190 GLY A O 1
ATOM 1007 N N . TYR A 1 128 ? 53.469 39.437 93.357 1.00 22.23 191 TYR A N 1
ATOM 1008 C CA . TYR A 1 128 ? 53.792 38.013 93.137 1.00 22.18 191 TYR A CA 1
ATOM 1009 C C . TYR A 1 128 ? 52.648 37.092 93.515 1.00 21.89 191 TYR A C 1
ATOM 1010 O O . TYR A 1 128 ? 52.824 35.892 93.633 1.00 22.58 191 TYR A O 1
ATOM 1019 N N . GLU A 1 129 ? 51.464 37.649 93.700 1.00 21.59 192 GLU A N 1
ATOM 1020 C CA . GLU A 1 129 ? 50.322 36.873 94.124 1.00 21.10 192 GLU A CA 1
ATOM 1021 C C . GLU A 1 129 ? 50.017 35.732 93.156 1.00 20.54 192 GLU A C 1
ATOM 1022 O O . GLU A 1 129 ? 49.622 34.666 93.583 1.00 20.93 192 GLU A O 1
ATOM 1028 N N . VAL A 1 130 ? 50.174 35.984 91.859 1.00 19.78 193 VAL A N 1
ATOM 1029 C CA . VAL A 1 130 ? 49.968 34.965 90.820 1.00 19.64 193 VAL A CA 1
ATOM 1030 C C . VAL A 1 130 ? 51.084 33.879 90.788 1.00 20.07 193 VAL A C 1
ATOM 1031 O O . VAL A 1 130 ? 50.806 32.687 91.002 1.00 19.89 193 VAL A O 1
ATOM 1035 N N . PRO A 1 131 ? 52.350 34.276 90.558 1.00 19.73 194 PRO A N 1
ATOM 1036 C CA . PRO A 1 131 ? 53.328 33.177 90.530 1.00 20.76 194 PRO A CA 1
ATOM 1037 C C . PRO A 1 131 ? 53.338 32.315 91.822 1.00 20.41 194 PRO A C 1
ATOM 1038 O O . PRO A 1 131 ? 53.743 31.153 91.774 1.00 20.28 194 PRO A O 1
ATOM 1042 N N . LEU A 1 132 ? 52.870 32.881 92.937 1.00 19.89 195 LEU A N 1
ATOM 1043 C CA . LEU A 1 132 ? 52.796 32.150 94.218 1.00 20.51 195 LEU A CA 1
ATOM 1044 C C . LEU A 1 132 ? 51.436 31.508 94.510 1.00 19.17 195 LEU A C 1
ATOM 1045 O O . LEU A 1 132 ? 51.237 30.979 95.590 1.00 19.57 195 LEU A O 1
ATOM 1050 N N . LEU A 1 133 ? 50.518 31.548 93.550 1.00 19.78 196 LEU A N 1
ATOM 1051 C CA . LEU A 1 133 ? 49.122 31.088 93.750 1.00 19.83 196 LEU A CA 1
ATOM 1052 C C . LEU A 1 133 ? 48.982 29.596 94.018 1.00 19.75 196 LEU A C 1
ATOM 1053 O O . LEU A 1 133 ? 48.236 29.207 94.923 1.00 18.72 196 LEU A O 1
ATOM 1058 N N . SER A 1 134 ? 49.673 28.746 93.245 1.00 20.00 197 SER A N 1
ATOM 1059 C CA . SER A 1 134 ? 49.595 27.298 93.555 1.00 21.52 197 SER A CA 1
ATOM 1060 C C . SER A 1 134 ? 50.212 26.919 94.939 1.00 21.36 197 SER A C 1
ATOM 1061 O O . SER A 1 134 ? 49.628 26.117 95.661 1.00 21.18 197 SER A O 1
ATOM 1064 N N . VAL A 1 135 ? 51.328 27.557 95.339 1.00 21.32 198 VAL A N 1
ATOM 1065 C CA . VAL A 1 135 ? 51.807 27.458 96.728 1.00 20.05 198 VAL A CA 1
ATOM 1066 C C . VAL A 1 135 ? 50.689 27.894 97.695 1.00 19.48 198 VAL A C 1
ATOM 1067 O O . VAL A 1 135 ? 50.318 27.178 98.638 1.00 19.11 198 VAL A O 1
ATOM 1071 N N . TYR A 1 136 ? 50.147 29.085 97.457 1.00 19.16 199 TYR A N 1
ATOM 1072 C CA . TYR A 1 136 ? 49.108 29.627 98.330 1.00 17.77 199 TYR A CA 1
ATOM 1073 C C . TYR A 1 136 ? 47.920 28.674 98.486 1.00 16.67 199 TYR A C 1
ATOM 1074 O O . TYR A 1 136 ? 47.515 28.389 99.607 1.00 16.57 199 TYR A O 1
ATOM 1083 N N . ALA A 1 137 ? 47.389 28.169 97.378 1.00 15.95 200 ALA A N 1
ATOM 1084 C CA . ALA A 1 137 ? 46.280 27.174 97.393 1.00 16.67 200 ALA A CA 1
ATOM 1085 C C . ALA A 1 137 ? 46.566 25.884 98.192 1.00 17.11 200 ALA A C 1
ATOM 1086 O O . ALA A 1 137 ? 45.716 25.401 98.974 1.00 17.53 200 ALA A O 1
ATOM 1088 N N . GLN A 1 138 ? 47.758 25.335 98.019 1.00 17.64 201 GLN A N 1
ATOM 1089 C CA . GLN A 1 138 ? 48.132 24.143 98.738 1.00 18.67 201 GLN A CA 1
ATOM 1090 C C . GLN A 1 138 ? 48.374 24.412 100.223 1.00 19.28 201 GLN A C 1
ATOM 1091 O O . GLN A 1 138 ? 47.994 23.582 101.077 1.00 20.86 201 GLN A O 1
ATOM 1097 N N . ALA A 1 139 ? 48.966 25.560 100.561 1.00 18.72 202 ALA A N 1
ATOM 1098 C CA . ALA A 1 139 ? 49.150 25.916 101.981 1.00 19.20 202 ALA A CA 1
ATOM 1099 C C . ALA A 1 139 ? 47.819 26.235 102.701 1.00 19.22 202 ALA A C 1
ATOM 1100 O O . ALA A 1 139 ? 47.573 25.798 103.853 1.00 18.76 202 ALA A O 1
ATOM 1102 N N . ALA A 1 140 ? 46.972 27.003 102.011 1.00 19.38 203 ALA A N 1
ATOM 1103 C CA . ALA A 1 140 ? 45.623 27.335 102.489 1.00 19.57 203 ALA A CA 1
ATOM 1104 C C . ALA A 1 140 ? 44.892 26.042 102.796 1.00 19.86 203 ALA A C 1
ATOM 1105 O O . ALA A 1 140 ? 44.346 25.879 103.898 1.00 19.76 203 ALA A O 1
ATOM 1107 N N . ASN A 1 141 ? 44.908 25.116 101.823 1.00 19.79 204 ASN A N 1
ATOM 1108 C CA . ASN A 1 141 ? 44.274 23.798 101.977 1.00 20.26 204 ASN A CA 1
ATOM 1109 C C . ASN A 1 141 ? 44.697 23.121 103.292 1.00 20.52 204 ASN A C 1
ATOM 1110 O O . ASN A 1 141 ? 43.862 22.716 104.101 1.00 21.70 204 ASN A O 1
ATOM 1115 N N . LEU A 1 142 ? 46.006 23.000 103.497 1.00 20.86 205 LEU A N 1
ATOM 1116 C CA . LEU A 1 142 ? 46.543 22.410 104.711 1.00 20.60 205 LEU A CA 1
ATOM 1117 C C . LEU A 1 142 ? 46.028 23.076 105.988 1.00 20.88 205 LEU A C 1
ATOM 1118 O O . LEU A 1 142 ? 45.655 22.375 106.956 1.00 20.04 205 LEU A O 1
ATOM 1123 N N . HIS A 1 143 ? 46.003 24.419 105.970 1.00 20.58 206 HIS A N 1
ATOM 1124 C CA . HIS A 1 143 ? 45.577 25.213 107.124 1.00 20.40 206 HIS A CA 1
ATOM 1125 C C . HIS A 1 143 ? 44.123 24.965 107.499 1.00 21.31 206 HIS A C 1
ATOM 1126 O O . HIS A 1 143 ? 43.820 24.788 108.674 1.00 23.41 206 HIS A O 1
ATOM 1133 N N . LEU A 1 144 ? 43.228 24.902 106.517 1.00 21.02 207 LEU A N 1
ATOM 1134 C CA . LEU A 1 144 ? 41.827 24.578 106.760 1.00 20.47 207 LEU A CA 1
ATOM 1135 C C . LEU A 1 144 ? 41.572 23.131 107.198 1.00 21.76 207 LEU A C 1
ATOM 1136 O O . LEU A 1 144 ? 40.588 22.853 107.929 1.00 21.69 207 LEU A O 1
ATOM 1141 N N . LEU A 1 145 ? 42.402 22.186 106.749 1.00 21.58 208 LEU A N 1
ATOM 1142 C CA . LEU A 1 145 ? 42.267 20.821 107.239 1.00 21.99 208 LEU A CA 1
ATOM 1143 C C . LEU A 1 145 ? 42.697 20.709 108.706 1.00 23.17 208 LEU A C 1
ATOM 1144 O O . LEU A 1 145 ? 42.181 19.849 109.458 1.00 23.58 208 LEU A O 1
ATOM 1149 N N . LEU A 1 146 ? 43.641 21.567 109.101 1.00 23.29 209 LEU A N 1
ATOM 1150 C CA . LEU A 1 146 ? 44.181 21.586 110.446 1.00 24.40 209 LEU A CA 1
ATOM 1151 C C . LEU A 1 146 ? 43.095 22.085 111.389 1.00 25.62 209 LEU A C 1
ATOM 1152 O O . LEU A 1 146 ? 42.771 21.441 112.401 1.00 26.47 209 LEU A O 1
ATOM 1157 N N . LEU A 1 147 ? 42.510 23.224 111.037 1.00 26.58 210 LEU A N 1
ATOM 1158 C CA . LEU A 1 147 ? 41.386 23.788 111.776 1.00 27.36 210 LEU A CA 1
ATOM 1159 C C . LEU A 1 147 ? 40.214 22.821 111.910 1.00 28.12 210 LEU A C 1
ATOM 1160 O O . LEU A 1 147 ? 39.486 22.865 112.895 1.00 29.19 210 LEU A O 1
ATOM 1165 N N . LYS A 1 148 ? 40.043 21.918 110.960 1.00 29.00 211 LYS A N 1
ATOM 1166 C CA . LYS A 1 148 ? 38.997 20.895 111.083 1.00 30.50 211 LYS A CA 1
ATOM 1167 C C . LYS A 1 148 ? 39.296 19.819 112.156 1.00 31.13 211 LYS A C 1
ATOM 1168 O O . LYS A 1 148 ? 38.378 19.277 112.770 1.00 31.95 211 LYS A O 1
ATOM 1174 N N . ASP A 1 149 ? 40.563 19.523 112.387 1.00 31.26 212 ASP A N 1
ATOM 1175 C CA . ASP A 1 149 ? 40.946 18.642 113.492 1.00 32.64 212 ASP A CA 1
ATOM 1176 C C . ASP A 1 149 ? 40.557 19.212 114.859 1.00 32.28 212 ASP A C 1
ATOM 1177 O O . ASP A 1 149 ? 40.088 18.464 115.748 1.00 31.94 212 ASP A O 1
ATOM 1182 N N . ALA A 1 150 ? 40.743 20.522 115.014 1.00 31.25 213 ALA A N 1
ATOM 1183 C CA . ALA A 1 150 ? 40.217 21.254 116.174 1.00 31.96 213 ALA A CA 1
ATOM 1184 C C . ALA A 1 150 ? 38.737 20.987 116.385 1.00 32.44 213 ALA A C 1
ATOM 1185 O O . ALA A 1 150 ? 38.311 20.849 117.518 1.00 33.57 213 ALA A O 1
ATOM 1187 N N . SER A 1 151 ? 37.961 20.895 115.305 1.00 32.76 214 SER A N 1
ATOM 1188 C CA . SER A 1 151 ? 36.534 20.570 115.389 1.00 33.63 214 SER A CA 1
ATOM 1189 C C . SER A 1 151 ? 36.212 19.140 115.784 1.00 33.66 214 SER A C 1
ATOM 1190 O O . SER A 1 151 ? 35.230 18.881 116.461 1.00 34.11 214 SER A O 1
ATOM 1193 N N . ILE A 1 152 ? 37.006 18.203 115.313 1.00 34.22 215 ILE A N 1
ATOM 1194 C CA . ILE A 1 152 ? 36.775 16.789 115.606 1.00 35.06 215 ILE A CA 1
ATOM 1195 C C . ILE A 1 152 ? 37.417 16.326 116.921 1.00 35.21 215 ILE A C 1
ATOM 1196 O O . ILE A 1 152 ? 36.866 15.460 117.593 1.00 36.08 215 ILE A O 1
ATOM 1201 N N . PHE A 1 153 ? 38.553 16.921 117.295 1.00 35.28 216 PHE A N 1
ATOM 1202 C CA . PHE A 1 153 ? 39.371 16.399 118.375 1.00 35.19 216 PHE A CA 1
ATOM 1203 C C . PHE A 1 153 ? 39.569 17.380 119.526 1.00 35.17 216 PHE A C 1
ATOM 1204 O O . PHE A 1 153 ? 40.083 17.008 120.571 1.00 34.57 216 PHE A O 1
ATOM 1212 N N . GLY A 1 154 ? 39.170 18.631 119.330 1.00 35.24 217 GLY A N 1
ATOM 1213 C CA . GLY A 1 154 ? 39.428 19.683 120.296 1.00 35.89 217 GLY A CA 1
ATOM 1214 C C . GLY A 1 154 ? 38.953 19.389 121.700 1.00 36.82 217 GLY A C 1
ATOM 1215 O O . GLY A 1 154 ? 39.706 19.522 122.650 1.00 36.94 217 GLY A O 1
ATOM 1216 N N . GLU A 1 155 ? 37.697 18.995 121.837 1.00 37.75 218 GLU A N 1
ATOM 1217 C CA . GLU A 1 155 ? 37.146 18.696 123.145 1.00 39.40 218 GLU A CA 1
ATOM 1218 C C . GLU A 1 155 ? 37.936 17.562 123.821 1.00 39.42 218 GLU A C 1
ATOM 1219 O O . GLU A 1 155 ? 38.358 17.700 124.976 1.00 39.53 218 GLU A O 1
ATOM 1225 N N . GLU A 1 156 ? 38.151 16.472 123.080 1.00 39.19 219 GLU A N 1
ATOM 1226 C CA . GLU A 1 156 ? 39.038 15.360 123.468 1.00 39.32 219 GLU A CA 1
ATOM 1227 C C . GLU A 1 156 ? 40.416 15.777 124.011 1.00 38.95 219 GLU A C 1
ATOM 1228 O O . GLU A 1 156 ? 40.904 15.188 124.986 1.00 38.70 219 GLU A O 1
ATOM 1234 N N . TRP A 1 157 ? 41.025 16.798 123.397 1.00 38.86 220 TRP A N 1
ATOM 1235 C CA . TRP A 1 157 ? 42.314 17.330 123.837 1.00 38.97 220 TRP A CA 1
ATOM 1236 C C . TRP A 1 157 ? 42.171 18.362 124.934 1.00 39.52 220 TRP A C 1
ATOM 1237 O O . TRP A 1 157 ? 43.171 18.946 125.361 1.00 39.89 220 TRP A O 1
ATOM 1248 N N . GLY A 1 158 ? 40.941 18.624 125.369 1.00 39.59 221 GLY A N 1
ATOM 1249 C CA . GLY A 1 158 ? 40.721 19.558 126.469 1.00 39.21 221 GLY A CA 1
ATOM 1250 C C . GLY A 1 158 ? 40.688 21.046 126.129 1.00 39.23 221 GLY A C 1
ATOM 1251 O O . GLY A 1 158 ? 40.928 21.914 127.008 1.00 39.29 221 GLY A O 1
ATOM 1252 N N . PHE A 1 159 ? 40.378 21.369 124.877 1.00 38.03 222 PHE A N 1
ATOM 1253 C CA . PHE A 1 159 ? 40.091 22.757 124.556 1.00 37.41 222 PHE A CA 1
ATOM 1254 C C . PHE A 1 159 ? 38.770 23.136 125.205 1.00 37.20 222 PHE A C 1
ATOM 1255 O O . PHE A 1 159 ? 37.885 22.288 125.376 1.00 37.03 222 PHE A O 1
ATOM 1263 N N . SER A 1 160 ? 38.654 24.405 125.596 1.00 36.77 223 SER A N 1
ATOM 1264 C CA . SER A 1 160 ? 37.392 24.924 126.087 1.00 36.42 223 SER A CA 1
ATOM 1265 C C . SER A 1 160 ? 36.451 25.130 124.913 1.00 36.28 223 SER A C 1
ATOM 1266 O O . SER A 1 160 ? 36.871 25.165 123.739 1.00 36.02 223 SER A O 1
ATOM 1269 N N . THR A 1 161 ? 35.176 25.245 125.240 1.00 35.71 224 THR A N 1
ATOM 1270 C CA . THR A 1 161 ? 34.162 25.594 124.270 1.00 35.49 224 THR A CA 1
ATOM 1271 C C . THR A 1 161 ? 34.501 26.918 123.579 1.00 33.81 224 THR A C 1
ATOM 1272 O O . THR A 1 161 ? 34.362 27.037 122.397 1.00 33.59 224 THR A O 1
ATOM 1276 N N . THR A 1 162 ? 34.978 27.896 124.320 1.00 33.42 225 THR A N 1
ATOM 1277 C CA . THR A 1 162 ? 35.445 29.153 123.719 1.00 33.37 225 THR A CA 1
ATOM 1278 C C . THR A 1 162 ? 36.564 28.976 122.647 1.00 32.20 225 THR A C 1
ATOM 1279 O O . THR A 1 162 ? 36.412 29.468 121.540 1.00 32.06 225 THR A O 1
ATOM 1283 N N . ALA A 1 163 ? 37.655 28.284 122.978 1.00 31.37 226 ALA A N 1
ATOM 1284 C CA . ALA A 1 163 ? 38.733 27.960 122.019 1.00 31.53 226 ALA A CA 1
ATOM 1285 C C . ALA A 1 163 ? 38.206 27.262 120.758 1.00 31.55 226 ALA A C 1
ATOM 1286 O O . ALA A 1 163 ? 38.509 27.670 119.644 1.00 31.96 226 ALA A O 1
ATOM 1288 N N . ILE A 1 164 ? 37.391 26.234 120.959 1.00 32.17 227 ILE A N 1
ATOM 1289 C CA . ILE A 1 164 ? 36.799 25.432 119.893 1.00 32.49 227 ILE A CA 1
ATOM 1290 C C . ILE A 1 164 ? 35.916 26.269 118.967 1.00 32.54 227 ILE A C 1
ATOM 1291 O O . ILE A 1 164 ? 36.028 26.176 117.732 1.00 32.56 227 ILE A O 1
ATOM 1296 N N . ASN A 1 165 ? 35.063 27.101 119.557 1.00 31.92 228 ASN A N 1
ATOM 1297 C CA . ASN A 1 165 ? 34.269 28.038 118.774 1.00 31.99 228 ASN A CA 1
ATOM 1298 C C . ASN A 1 165 ? 35.109 29.060 118.032 1.00 30.60 228 ASN A C 1
ATOM 1299 O O . ASN A 1 165 ? 34.800 29.385 116.903 1.00 30.66 228 ASN A O 1
ATOM 1304 N N . ASN A 1 166 ? 36.156 29.574 118.668 1.00 29.83 229 ASN A N 1
ATOM 1305 C CA . ASN A 1 166 ? 37.071 30.502 118.011 1.00 29.00 229 ASN A CA 1
ATOM 1306 C C . ASN A 1 166 ? 37.730 29.869 116.773 1.00 28.34 229 ASN A C 1
ATOM 1307 O O . ASN A 1 166 ? 37.821 30.519 115.724 1.00 28.28 229 ASN A O 1
ATOM 1312 N N . TYR A 1 167 ? 38.179 28.615 116.921 1.00 27.08 230 TYR A N 1
ATOM 1313 C CA . TYR A 1 167 ? 38.800 27.854 115.836 1.00 26.55 230 TYR A CA 1
ATOM 1314 C C . TYR A 1 167 ? 37.802 27.644 114.707 1.00 25.76 230 TYR A C 1
ATOM 1315 O O . TYR A 1 167 ? 38.141 27.816 113.540 1.00 25.46 230 TYR A O 1
ATOM 1324 N N . TYR A 1 168 ? 36.570 27.300 115.066 1.00 25.12 231 TYR A N 1
ATOM 1325 C CA . TYR A 1 168 ? 35.508 27.135 114.095 1.00 24.95 231 TYR A CA 1
ATOM 1326 C C . TYR A 1 168 ? 35.137 28.451 113.386 1.00 25.17 231 TYR A C 1
ATOM 1327 O O . TYR A 1 168 ? 34.960 28.476 112.173 1.00 24.90 231 TYR A O 1
ATOM 1336 N N . ASN A 1 169 ? 35.046 29.545 114.132 1.00 24.71 232 ASN A N 1
ATOM 1337 C CA . ASN A 1 169 ? 34.770 30.819 113.518 1.00 25.39 232 ASN A CA 1
ATOM 1338 C C . ASN A 1 169 ? 35.913 31.277 112.644 1.00 25.11 232 ASN A C 1
ATOM 1339 O O . ASN A 1 169 ? 35.702 31.873 111.622 1.00 24.91 232 ASN A O 1
ATOM 1344 N N . ARG A 1 170 ? 37.141 31.007 113.045 1.00 25.37 233 ARG A N 1
ATOM 1345 C CA . ARG A 1 170 ? 38.264 31.360 112.182 1.00 25.62 233 ARG A CA 1
ATOM 1346 C C . ARG A 1 170 ? 38.255 30.503 110.915 1.00 24.93 233 ARG A C 1
ATOM 1347 O O . ARG A 1 170 ? 38.528 30.998 109.829 1.00 25.26 233 ARG A O 1
ATOM 1355 N N . GLN A 1 171 ? 37.943 29.215 111.051 1.00 24.96 234 GLN A N 1
ATOM 1356 C CA . GLN A 1 171 ? 37.894 28.344 109.893 1.00 24.17 234 GLN A CA 1
ATOM 1357 C C . GLN A 1 171 ? 36.857 28.873 108.890 1.00 24.42 234 GLN A C 1
ATOM 1358 O O . GLN A 1 171 ? 37.128 28.890 107.687 1.00 24.65 234 GLN A O 1
ATOM 1364 N N . MET A 1 172 ? 35.689 29.323 109.353 1.00 24.88 235 MET A N 1
ATOM 1365 C CA A MET A 1 172 ? 34.675 29.898 108.444 0.50 25.69 235 MET A CA 1
ATOM 1366 C CA B MET A 1 172 ? 34.675 29.885 108.432 0.50 24.83 235 MET A CA 1
ATOM 1367 C C . MET A 1 172 ? 35.162 31.172 107.791 1.00 24.67 235 MET A C 1
ATOM 1368 O O . MET A 1 172 ? 34.952 31.401 106.608 1.00 24.24 235 MET A O 1
ATOM 1377 N N . SER A 1 173 ? 35.820 32.007 108.575 1.00 24.16 236 SER A N 1
ATOM 1378 C CA . SER A 1 173 ? 36.345 33.232 108.027 1.00 24.45 236 SER A CA 1
ATOM 1379 C C . SER A 1 173 ? 37.434 32.926 106.981 1.00 23.36 236 SER A C 1
ATOM 1380 O O . SER A 1 173 ? 37.584 33.633 105.985 1.00 22.72 236 SER A O 1
ATOM 1383 N N . LEU A 1 174 ? 38.174 31.851 107.199 1.00 23.05 237 LEU A N 1
ATOM 1384 C CA . LEU A 1 174 ? 39.342 31.557 106.370 1.00 22.62 237 LEU A CA 1
ATOM 1385 C C . LEU A 1 174 ? 38.955 30.808 105.098 1.00 21.60 237 LEU A C 1
ATOM 1386 O O . LEU A 1 174 ? 39.552 31.058 104.037 1.00 21.17 237 LEU A O 1
ATOM 1391 N N . ILE A 1 175 ? 37.947 29.937 105.185 1.00 19.71 238 ILE A N 1
ATOM 1392 C CA . ILE A 1 175 ? 37.369 29.362 103.980 1.00 19.30 238 ILE A CA 1
ATOM 1393 C C . ILE A 1 175 ? 37.018 30.467 102.994 1.00 20.11 238 ILE A C 1
ATOM 1394 O O . ILE A 1 175 ? 37.424 30.416 101.823 1.00 20.02 238 ILE A O 1
ATOM 1399 N N . ALA A 1 176 ? 36.267 31.462 103.471 1.00 20.62 239 ALA A N 1
ATOM 1400 C CA . ALA A 1 176 ? 35.888 32.636 102.655 1.00 21.40 239 ALA A CA 1
ATOM 1401 C C . ALA A 1 176 ? 37.092 33.364 102.103 1.00 21.22 239 ALA A C 1
ATOM 1402 O O . ALA A 1 176 ? 37.191 33.572 100.901 1.00 22.70 239 ALA A O 1
ATOM 1404 N N . GLN A 1 177 ? 38.009 33.751 102.972 1.00 21.58 240 GLN A N 1
ATOM 1405 C CA . GLN A 1 177 ? 39.174 34.543 102.556 1.00 22.81 240 GLN A CA 1
ATOM 1406 C C . GLN A 1 177 ? 40.087 33.803 101.560 1.00 21.11 240 GLN A C 1
ATOM 1407 O O . GLN A 1 177 ? 40.464 34.369 100.551 1.00 22.13 240 GLN A O 1
ATOM 1413 N N . TYR A 1 178 ? 40.436 32.547 101.854 1.00 20.23 241 TYR A N 1
ATOM 1414 C CA . TYR A 1 178 ? 41.263 31.719 100.969 1.00 18.87 241 TYR A CA 1
ATOM 1415 C C . TYR A 1 178 ? 40.549 31.421 99.648 1.00 18.92 241 TYR A C 1
ATOM 1416 O O . TYR A 1 178 ? 41.177 31.408 98.614 1.00 18.40 241 TYR A O 1
ATOM 1425 N N . SER A 1 179 ? 39.240 31.175 99.673 1.00 18.89 242 SER A N 1
ATOM 1426 C CA . SER A 1 179 ? 38.525 30.954 98.428 1.00 19.56 242 SER A CA 1
ATOM 1427 C C . SER A 1 179 ? 38.602 32.209 97.563 1.00 19.95 242 SER A C 1
ATOM 1428 O O . SER A 1 179 ? 38.922 32.137 96.375 1.00 20.64 242 SER A O 1
ATOM 1431 N N . ASP A 1 180 ? 38.353 33.361 98.173 1.00 19.98 243 ASP A N 1
ATOM 1432 C CA . ASP A 1 180 ? 38.291 34.640 97.439 1.00 20.15 243 ASP A CA 1
ATOM 1433 C C . ASP A 1 180 ? 39.628 35.000 96.811 1.00 19.30 243 ASP A C 1
ATOM 1434 O O . ASP A 1 180 ? 39.684 35.358 95.637 1.00 19.50 243 ASP A O 1
ATOM 1439 N N . HIS A 1 181 ? 40.706 34.829 97.574 1.00 18.84 244 HIS A N 1
ATOM 1440 C CA . HIS A 1 181 ? 42.052 35.093 97.073 1.00 18.69 244 HIS A CA 1
ATOM 1441 C C . HIS A 1 181 ? 42.379 34.217 95.827 1.00 18.98 244 HIS A C 1
ATOM 1442 O O . HIS A 1 181 ? 42.822 34.720 94.803 1.00 19.80 244 HIS A O 1
ATOM 1449 N N . CYS A 1 182 ? 42.112 32.920 95.919 1.00 19.42 245 CYS A N 1
ATOM 1450 C CA . CYS A 1 182 ? 42.255 31.971 94.805 1.00 20.33 245 CYS A CA 1
ATOM 1451 C C . CYS A 1 182 ? 41.503 32.364 93.526 1.00 20.25 245 CYS A C 1
ATOM 1452 O O . CYS A 1 182 ? 42.095 32.457 92.447 1.00 21.13 245 CYS A O 1
ATOM 1455 N N . VAL A 1 183 ? 40.196 32.557 93.645 1.00 20.64 246 VAL A N 1
ATOM 1456 C CA . VAL A 1 183 ? 39.369 32.894 92.486 1.00 20.05 246 VAL A CA 1
ATOM 1457 C C . VAL A 1 183 ? 39.861 34.209 91.874 1.00 19.22 246 VAL A C 1
ATOM 1458 O O . VAL A 1 183 ? 40.130 34.273 90.678 1.00 18.34 246 VAL A O 1
ATOM 1462 N N . GLN A 1 184 ? 40.041 35.220 92.713 1.00 18.74 247 GLN A N 1
ATOM 1463 C CA . GLN A 1 184 ? 40.505 36.532 92.256 1.00 20.29 247 GLN A CA 1
ATOM 1464 C C . GLN A 1 184 ? 41.810 36.521 91.456 1.00 19.20 247 GLN A C 1
ATOM 1465 O O . GLN A 1 184 ? 41.852 37.023 90.328 1.00 19.77 247 GLN A O 1
ATOM 1471 N N . TRP A 1 185 ? 42.871 35.958 92.047 1.00 19.03 248 TRP A N 1
ATOM 1472 C CA . TRP A 1 185 ? 44.179 35.860 91.397 1.00 18.12 248 TRP A CA 1
ATOM 1473 C C . TRP A 1 185 ? 44.220 34.851 90.282 1.00 17.71 248 TRP A C 1
ATOM 1474 O O . TRP A 1 185 ? 44.965 35.044 89.334 1.00 17.59 248 TRP A O 1
ATOM 1485 N N . TYR A 1 186 ? 43.362 33.825 90.338 1.00 17.27 249 TYR A N 1
ATOM 1486 C CA . TYR A 1 186 ? 43.151 32.980 89.156 1.00 17.54 249 TYR A CA 1
ATOM 1487 C C . TYR A 1 186 ? 42.624 33.817 87.978 1.00 17.43 249 TYR A C 1
ATOM 1488 O O . TYR A 1 186 ? 43.152 33.709 86.881 1.00 17.60 249 TYR A O 1
ATOM 1497 N N . ARG A 1 187 ? 41.597 34.651 88.212 1.00 17.95 250 ARG A N 1
ATOM 1498 C CA . ARG A 1 187 ? 41.036 35.512 87.162 1.00 18.60 250 ARG A CA 1
ATOM 1499 C C . ARG A 1 187 ? 42.043 36.527 86.629 1.00 18.66 250 ARG A C 1
ATOM 1500 O O . ARG A 1 187 ? 42.210 36.646 85.437 1.00 20.17 250 ARG A O 1
ATOM 1508 N N . THR A 1 188 ? 42.688 37.280 87.509 1.00 19.26 251 THR A N 1
ATOM 1509 C CA . THR A 1 188 ? 43.756 38.219 87.137 1.00 19.43 251 THR A CA 1
ATOM 1510 C C . THR A 1 188 ? 44.882 37.505 86.360 1.00 19.74 251 THR A C 1
ATOM 1511 O O . THR A 1 188 ? 45.265 37.948 85.288 1.00 20.25 251 THR A O 1
ATOM 1515 N N . GLY A 1 189 ? 45.390 36.389 86.880 1.00 19.25 252 GLY A N 1
ATOM 1516 C CA . GLY A 1 189 ? 46.415 35.637 86.167 1.00 19.80 252 GLY A CA 1
ATOM 1517 C C . GLY A 1 189 ? 46.044 35.304 84.744 1.00 20.11 252 GLY A C 1
ATOM 1518 O O . GLY A 1 189 ? 46.823 35.502 83.805 1.00 20.97 252 GLY A O 1
ATOM 1519 N N . LEU A 1 190 ? 44.831 34.806 84.564 1.00 21.23 253 LEU A N 1
ATOM 1520 C CA . LEU A 1 190 ? 44.369 34.390 83.252 1.00 21.42 253 LEU A CA 1
ATOM 1521 C C . LEU A 1 190 ? 44.156 35.624 82.359 1.00 21.44 253 LEU A C 1
ATOM 1522 O O . LEU A 1 190 ? 44.508 35.610 81.179 1.00 21.51 253 LEU A O 1
ATOM 1527 N N . ASP A 1 191 ? 43.587 36.682 82.910 1.00 20.97 254 ASP A N 1
ATOM 1528 C CA . ASP A 1 191 ? 43.328 37.903 82.124 1.00 21.98 254 ASP A CA 1
ATOM 1529 C C . ASP A 1 191 ? 44.593 38.562 81.581 1.00 21.78 254 ASP A C 1
ATOM 1530 O O . ASP A 1 191 ? 44.629 39.031 80.452 1.00 21.48 254 ASP A O 1
ATOM 1535 N N . ARG A 1 192 ? 45.653 38.567 82.388 1.00 22.76 255 ARG A N 1
ATOM 1536 C CA . ARG A 1 192 ? 46.968 39.050 81.955 1.00 22.52 255 ARG A CA 1
ATOM 1537 C C . ARG A 1 192 ? 47.561 38.268 80.788 1.00 21.93 255 ARG A C 1
ATOM 1538 O O . ARG A 1 192 ? 48.493 38.743 80.112 1.00 22.07 255 ARG A O 1
ATOM 1546 N N . LEU A 1 193 ? 47.011 37.079 80.532 1.00 21.60 256 LEU A N 1
ATOM 1547 C CA . LEU A 1 193 ? 47.474 36.258 79.430 1.00 20.97 256 LEU A CA 1
ATOM 1548 C C . LEU A 1 193 ? 46.635 36.420 78.148 1.00 21.03 256 LEU A C 1
ATOM 1549 O O . LEU A 1 193 ? 46.990 35.876 77.117 1.00 20.96 256 LEU A O 1
ATOM 1554 N N . LYS A 1 194 ? 45.533 37.169 78.203 1.00 21.58 257 LYS A N 1
ATOM 1555 C CA . LYS A 1 194 ? 44.684 37.384 77.014 1.00 22.19 257 LYS A CA 1
ATOM 1556 C C . LYS A 1 194 ? 45.482 38.125 75.931 1.00 22.39 257 LYS A C 1
ATOM 1557 O O . LYS A 1 194 ? 46.083 39.152 76.203 1.00 22.46 257 LYS A O 1
ATOM 1563 N N . GLY A 1 195 ? 45.513 37.579 74.717 1.00 22.45 258 GLY A N 1
ATOM 1564 C CA . GLY A 1 195 ? 46.313 38.137 73.649 1.00 22.11 258 GLY A CA 1
ATOM 1565 C C . GLY A 1 195 ? 45.528 38.309 72.376 1.00 22.54 258 GLY A C 1
ATOM 1566 O O . GLY A 1 195 ? 44.309 38.442 72.402 1.00 23.06 258 GLY A O 1
ATOM 1567 N N . SER A 1 196 ? 46.223 38.289 71.252 1.00 22.16 259 SER A N 1
ATOM 1568 C CA . SER A 1 196 ? 45.590 38.478 69.968 1.00 21.92 259 SER A CA 1
ATOM 1569 C C . SER A 1 196 ? 45.878 37.319 68.991 1.00 21.12 259 SER A C 1
ATOM 1570 O O . SER A 1 196 ? 45.116 37.133 68.033 1.00 20.29 259 SER A O 1
ATOM 1573 N N . ASN A 1 197 ? 46.950 36.539 69.221 1.00 19.31 260 ASN A N 1
ATOM 1574 C CA . ASN A 1 197 ? 47.283 35.465 68.266 1.00 18.68 260 ASN A CA 1
ATOM 1575 C C . ASN A 1 197 ? 47.100 34.064 68.827 1.00 17.93 260 ASN A C 1
ATOM 1576 O O . ASN A 1 197 ? 46.843 33.881 70.013 1.00 17.18 260 ASN A O 1
ATOM 1581 N N . ALA A 1 198 ? 47.264 33.064 67.967 1.00 18.25 261 ALA A N 1
ATOM 1582 C CA . ALA A 1 198 ? 47.000 31.662 68.349 1.00 17.73 261 ALA A CA 1
ATOM 1583 C C . ALA A 1 198 ? 48.011 31.103 69.366 1.00 17.40 261 ALA A C 1
ATOM 1584 O O . ALA A 1 198 ? 47.653 30.303 70.196 1.00 18.62 261 ALA A O 1
ATOM 1586 N N . LYS A 1 199 ? 49.252 31.564 69.327 1.00 18.00 262 LYS A N 1
ATOM 1587 C CA . LYS A 1 199 ? 50.277 31.129 70.248 1.00 18.12 262 LYS A CA 1
ATOM 1588 C C . LYS A 1 199 ? 49.899 31.608 71.632 1.00 18.25 262 LYS A C 1
ATOM 1589 O O . LYS A 1 199 ? 49.917 30.827 72.586 1.00 18.51 262 LYS A O 1
ATOM 1595 N N . GLN A 1 200 ? 49.535 32.888 71.745 1.00 17.97 263 GLN A N 1
ATOM 1596 C CA . GLN A 1 200 ? 49.021 33.420 72.998 1.00 17.29 263 GLN A CA 1
ATOM 1597 C C . GLN A 1 200 ? 47.799 32.648 73.484 1.00 17.52 263 GLN A C 1
ATOM 1598 O O . GLN A 1 200 ? 47.672 32.383 74.655 1.00 17.81 263 GLN A O 1
ATOM 1604 N N . TRP A 1 201 ? 46.894 32.263 72.581 1.00 17.43 264 TRP A N 1
ATOM 1605 C CA . TRP A 1 201 ? 45.761 31.462 73.017 1.00 17.07 264 TRP A CA 1
ATOM 1606 C C . TRP A 1 201 ? 46.212 30.134 73.700 1.00 16.96 264 TRP A C 1
ATOM 1607 O O . TRP A 1 201 ? 45.707 29.771 74.754 1.00 15.98 264 TRP A O 1
ATOM 1618 N N . VAL A 1 202 ? 47.169 29.431 73.092 1.00 17.71 265 VAL A N 1
ATOM 1619 C CA . VAL A 1 202 ? 47.736 28.187 73.697 1.00 17.92 265 VAL A CA 1
ATOM 1620 C C . VAL A 1 202 ? 48.231 28.421 75.139 1.00 18.13 265 VAL A C 1
ATOM 1621 O O . VAL A 1 202 ? 47.947 27.623 76.043 1.00 19.26 265 VAL A O 1
ATOM 1625 N N . GLU A 1 203 ? 48.915 29.538 75.350 1.00 18.24 266 GLU A N 1
ATOM 1626 C CA . GLU A 1 203 ? 49.445 29.924 76.662 1.00 19.97 266 GLU A CA 1
ATOM 1627 C C . GLU A 1 203 ? 48.345 30.220 77.665 1.00 18.86 266 GLU A C 1
ATOM 1628 O O . GLU A 1 203 ? 48.368 29.770 78.825 1.00 18.67 266 GLU A O 1
ATOM 1634 N N . TYR A 1 204 ? 47.357 30.965 77.194 1.00 18.04 267 TYR A N 1
ATOM 1635 C CA . TYR A 1 204 ? 46.236 31.384 78.021 1.00 17.08 267 TYR A CA 1
ATOM 1636 C C . TYR A 1 204 ? 45.441 30.140 78.457 1.00 16.49 267 TYR A C 1
ATOM 1637 O O . TYR A 1 204 ? 45.130 29.950 79.619 1.00 16.33 267 TYR A O 1
ATOM 1646 N N . ASN A 1 205 ? 45.117 29.279 77.503 1.00 16.48 268 ASN A N 1
ATOM 1647 C CA . ASN A 1 205 ? 44.421 28.059 77.803 1.00 15.82 268 ASN A CA 1
ATOM 1648 C C . ASN A 1 205 ? 45.208 27.046 78.670 1.00 15.87 268 ASN A C 1
ATOM 1649 O O . ASN A 1 205 ? 44.619 26.316 79.447 1.00 16.26 268 ASN A O 1
ATOM 1654 N N A ARG A 1 206 ? 46.535 27.022 78.539 0.50 15.89 269 ARG A N 1
ATOM 1655 N N B ARG A 1 206 ? 46.531 27.040 78.535 0.50 15.92 269 ARG A N 1
ATOM 1656 C CA A ARG A 1 206 ? 47.389 26.194 79.398 0.50 16.30 269 ARG A CA 1
ATOM 1657 C CA B ARG A 1 206 ? 47.400 26.222 79.369 0.50 16.37 269 ARG A CA 1
ATOM 1658 C C A ARG A 1 206 ? 47.320 26.668 80.863 0.50 16.04 269 ARG A C 1
ATOM 1659 C C B ARG A 1 206 ? 47.344 26.672 80.845 0.50 16.08 269 ARG A C 1
ATOM 1660 O O A ARG A 1 206 ? 47.277 25.837 81.789 0.50 16.37 269 ARG A O 1
ATOM 1661 O O B ARG A 1 206 ? 47.332 25.828 81.757 0.50 16.45 269 ARG A O 1
ATOM 1676 N N . PHE A 1 207 ? 47.307 27.992 81.084 1.00 15.86 270 PHE A N 1
ATOM 1677 C CA . PHE A 1 207 ? 47.206 28.551 82.462 1.00 14.22 270 PHE A CA 1
ATOM 1678 C C . PHE A 1 207 ? 45.831 28.182 83.008 1.00 15.53 270 PHE A C 1
ATOM 1679 O O . PHE A 1 207 ? 45.732 27.675 84.115 1.00 16.97 270 PHE A O 1
ATOM 1687 N N . ARG A 1 208 ? 44.772 28.446 82.227 1.00 15.27 271 ARG A N 1
ATOM 1688 C CA . ARG A 1 208 ? 43.433 28.024 82.545 1.00 15.83 271 ARG A CA 1
ATOM 1689 C C . ARG A 1 208 ? 43.312 26.563 82.969 1.00 16.33 271 ARG A C 1
ATOM 1690 O O . ARG A 1 208 ? 42.751 26.268 84.030 1.00 16.22 271 ARG A O 1
ATOM 1698 N N . ARG A 1 209 ? 43.794 25.642 82.135 1.00 16.52 272 ARG A N 1
ATOM 1699 C CA . ARG A 1 209 ? 43.734 24.221 82.526 1.00 16.76 272 ARG A CA 1
ATOM 1700 C C . ARG A 1 209 ? 44.574 23.920 83.801 1.00 16.71 272 ARG A C 1
ATOM 1701 O O . ARG A 1 209 ? 44.081 23.329 84.772 1.00 16.76 272 ARG A O 1
ATOM 1709 N N . GLU A 1 210 ? 45.834 24.320 83.799 1.00 16.90 273 GLU A N 1
ATOM 1710 C CA . GLU A 1 210 ? 46.717 23.959 84.895 1.00 18.58 273 GLU A CA 1
ATOM 1711 C C . GLU A 1 210 ? 46.269 24.515 86.223 1.00 18.17 273 GLU A C 1
ATOM 1712 O O . GLU A 1 210 ? 46.369 23.825 87.215 1.00 18.33 273 GLU A O 1
ATOM 1718 N N . MET A 1 211 ? 45.789 25.758 86.233 1.00 18.47 274 MET A N 1
ATOM 1719 C CA . MET A 1 211 ? 45.362 26.400 87.481 1.00 19.60 274 MET A CA 1
ATOM 1720 C C . MET A 1 211 ? 43.977 26.009 87.952 1.00 19.03 274 MET A C 1
ATOM 1721 O O . MET A 1 211 ? 43.676 26.123 89.123 1.00 19.17 274 MET A O 1
ATOM 1726 N N . THR A 1 212 ? 43.123 25.555 87.046 1.00 18.84 275 THR A N 1
ATOM 1727 C CA . THR A 1 212 ? 41.897 24.915 87.453 1.00 18.68 275 THR A CA 1
ATOM 1728 C C . THR A 1 212 ? 42.260 23.671 88.266 1.00 19.30 275 THR A C 1
ATOM 1729 O O . THR A 1 212 ? 41.710 23.462 89.350 1.00 19.09 275 THR A O 1
ATOM 1733 N N . LEU A 1 213 ? 43.165 22.847 87.714 1.00 19.00 276 LEU A N 1
ATOM 1734 C CA . LEU A 1 213 ? 43.677 21.651 88.374 1.00 18.92 276 LEU A CA 1
ATOM 1735 C C . LEU A 1 213 ? 44.424 21.938 89.678 1.00 18.49 276 LEU A C 1
ATOM 1736 O O . LEU A 1 213 ? 44.198 21.257 90.656 1.00 18.02 276 LEU A O 1
ATOM 1741 N N . SER A 1 214 ? 45.302 22.943 89.676 1.00 18.95 277 SER A N 1
ATOM 1742 C CA . SER A 1 214 ? 46.206 23.224 90.817 1.00 19.90 277 SER A CA 1
ATOM 1743 C C . SER A 1 214 ? 45.679 24.184 91.883 1.00 19.98 277 SER A C 1
ATOM 1744 O O . SER A 1 214 ? 46.300 24.335 92.946 1.00 19.75 277 SER A O 1
ATOM 1747 N N . VAL A 1 215 ? 44.590 24.885 91.584 1.00 18.81 278 VAL A N 1
ATOM 1748 C CA . VAL A 1 215 ? 44.159 25.949 92.455 1.00 18.08 278 VAL A CA 1
ATOM 1749 C C . VAL A 1 215 ? 42.669 25.801 92.658 1.00 17.76 278 VAL A C 1
ATOM 1750 O O . VAL A 1 215 ? 42.243 25.507 93.747 1.00 17.77 278 VAL A O 1
ATOM 1754 N N . LEU A 1 216 ? 41.894 25.991 91.598 1.00 18.35 279 LEU A N 1
ATOM 1755 C CA . LEU A 1 216 ? 40.440 25.910 91.667 1.00 18.94 279 LEU A CA 1
ATOM 1756 C C . LEU A 1 216 ? 39.879 24.611 92.216 1.00 19.33 279 LEU A C 1
ATOM 1757 O O . LEU A 1 216 ? 38.987 24.650 93.060 1.00 18.67 279 LEU A O 1
ATOM 1762 N N . ASP A 1 217 ? 40.379 23.472 91.737 1.00 20.54 280 ASP A N 1
ATOM 1763 C CA . ASP A 1 217 ? 39.843 22.148 92.154 1.00 21.80 280 ASP A CA 1
ATOM 1764 C C . ASP A 1 217 ? 40.002 21.900 93.653 1.00 22.02 280 ASP A C 1
ATOM 1765 O O . ASP A 1 217 ? 39.072 21.402 94.293 1.00 22.31 280 ASP A O 1
ATOM 1770 N N . ILE A 1 218 ? 41.154 22.241 94.240 1.00 21.68 281 ILE A N 1
ATOM 1771 C CA . ILE A 1 218 ? 41.282 22.018 95.696 1.00 21.75 281 ILE A CA 1
ATOM 1772 C C . ILE A 1 218 ? 40.454 23.040 96.519 1.00 21.34 281 ILE A C 1
ATOM 1773 O O . ILE A 1 218 ? 39.875 22.716 97.539 1.00 21.25 281 ILE A O 1
ATOM 1778 N N . MET A 1 219 ? 40.409 24.271 96.044 1.00 21.55 282 MET A N 1
ATOM 1779 C CA . MET A 1 219 ? 39.644 25.324 96.682 1.00 21.12 282 MET A CA 1
ATOM 1780 C C . MET A 1 219 ? 38.153 24.948 96.725 1.00 20.69 282 MET A C 1
ATOM 1781 O O . MET A 1 219 ? 37.479 25.193 97.715 1.00 20.71 282 MET A O 1
ATOM 1786 N N . THR A 1 220 ? 37.650 24.323 95.657 1.00 21.13 283 THR A N 1
ATOM 1787 C CA . THR A 1 220 ? 36.248 23.881 95.568 1.00 20.81 283 THR A CA 1
ATOM 1788 C C . THR A 1 220 ? 35.871 22.994 96.769 1.00 20.95 283 THR A C 1
ATOM 1789 O O . THR A 1 220 ? 34.715 22.995 97.214 1.00 20.55 283 THR A O 1
ATOM 1793 N N . LEU A 1 221 ? 36.846 22.261 97.309 1.00 20.90 284 LEU A N 1
ATOM 1794 C CA . LEU A 1 221 ? 36.565 21.307 98.383 1.00 21.06 284 LEU A CA 1
ATOM 1795 C C . LEU A 1 221 ? 36.578 21.954 99.784 1.00 21.61 284 LEU A C 1
ATOM 1796 O O . LEU A 1 221 ? 36.120 21.337 100.765 1.00 20.13 284 LEU A O 1
ATOM 1801 N N . PHE A 1 222 ? 37.092 23.197 99.866 1.00 21.45 285 PHE A N 1
ATOM 1802 C CA . PHE A 1 222 ? 37.249 23.908 101.156 1.00 21.82 285 PHE A CA 1
ATOM 1803 C C . PHE A 1 222 ? 35.998 23.911 102.053 1.00 22.14 285 PHE A C 1
ATOM 1804 O O . PHE A 1 222 ? 36.127 23.761 103.270 1.00 21.85 285 PHE A O 1
ATOM 1812 N N . PRO A 1 223 ? 34.790 24.127 101.467 1.00 22.86 286 PRO A N 1
ATOM 1813 C CA . PRO A 1 223 ? 33.575 24.142 102.325 1.00 23.12 286 PRO A CA 1
ATOM 1814 C C . PRO A 1 223 ? 33.279 22.829 103.023 1.00 23.42 286 PRO A C 1
ATOM 1815 O O . PRO A 1 223 ? 32.625 22.812 104.082 1.00 24.45 286 PRO A O 1
ATOM 1819 N N . MET A 1 224 ? 33.724 21.722 102.445 1.00 23.70 287 MET A N 1
ATOM 1820 C CA . MET A 1 224 ? 33.437 20.420 103.036 1.00 23.61 287 MET A CA 1
ATOM 1821 C C . MET A 1 224 ? 34.394 20.093 104.188 1.00 24.15 287 MET A C 1
ATOM 1822 O O . MET A 1 224 ? 34.295 19.006 104.793 1.00 24.66 287 MET A O 1
ATOM 1827 N N . TYR A 1 225 ? 35.301 21.024 104.510 1.00 23.87 288 TYR A N 1
ATOM 1828 C CA . TYR A 1 225 ? 36.124 20.874 105.728 1.00 24.16 288 TYR A CA 1
ATOM 1829 C C . TYR A 1 225 ? 35.417 21.405 106.961 1.00 24.69 288 TYR A C 1
ATOM 1830 O O . TYR A 1 225 ? 35.941 21.294 108.069 1.00 25.35 288 TYR A O 1
ATOM 1839 N N . ASP A 1 226 ? 34.245 21.997 106.751 1.00 25.16 289 ASP A N 1
ATOM 1840 C CA . ASP A 1 226 ? 33.331 22.406 107.805 1.00 25.82 289 ASP A CA 1
ATOM 1841 C C . ASP A 1 226 ? 32.584 21.167 108.319 1.00 26.27 289 ASP A C 1
ATOM 1842 O O . ASP A 1 226 ? 31.721 20.606 107.638 1.00 25.24 289 ASP A O 1
ATOM 1847 N N . MET A 1 227 ? 32.937 20.740 109.523 1.00 27.58 290 MET A N 1
ATOM 1848 C CA . MET A 1 227 ? 32.377 19.505 110.052 1.00 29.53 290 MET A CA 1
ATOM 1849 C C . MET A 1 227 ? 31.011 19.667 110.729 1.00 28.96 290 MET A C 1
ATOM 1850 O O . MET A 1 227 ? 30.349 18.674 111.002 1.00 29.20 290 MET A O 1
ATOM 1855 N N . ARG A 1 228 ? 30.591 20.906 110.973 1.00 27.92 291 ARG A N 1
ATOM 1856 C CA . ARG A 1 228 ? 29.218 21.155 111.385 1.00 28.05 291 ARG A CA 1
ATOM 1857 C C . ARG A 1 228 ? 28.278 21.061 110.187 1.00 27.17 291 ARG A C 1
ATOM 1858 O O . ARG A 1 228 ? 27.210 20.499 110.308 1.00 27.36 291 ARG A O 1
ATOM 1866 N N . THR A 1 229 ? 28.688 21.592 109.035 1.00 26.99 292 THR A N 1
ATOM 1867 C CA . THR A 1 229 ? 27.877 21.519 107.808 1.00 26.65 292 THR A CA 1
ATOM 1868 C C . THR A 1 229 ? 27.961 20.152 107.127 1.00 26.80 292 THR A C 1
ATOM 1869 O O . THR A 1 229 ? 26.965 19.680 106.560 1.00 27.42 292 THR A O 1
ATOM 1873 N N . TYR A 1 230 ? 29.123 19.509 107.222 1.00 26.31 293 TYR A N 1
ATOM 1874 C CA . TYR A 1 230 ? 29.342 18.169 106.678 1.00 26.79 293 TYR A CA 1
ATOM 1875 C C . TYR A 1 230 ? 29.839 17.204 107.774 1.00 27.97 293 TYR A C 1
ATOM 1876 O O . TYR A 1 230 ? 31.033 16.891 107.837 1.00 27.56 293 TYR A O 1
ATOM 1885 N N . PRO A 1 231 ? 28.927 16.765 108.670 1.00 29.33 294 PRO A N 1
ATOM 1886 C CA . PRO A 1 231 ? 29.310 15.947 109.823 1.00 30.36 294 PRO A CA 1
ATOM 1887 C C . PRO A 1 231 ? 29.531 14.458 109.472 1.00 31.96 294 PRO A C 1
ATOM 1888 O O . PRO A 1 231 ? 29.846 13.646 110.339 1.00 32.99 294 PRO A O 1
ATOM 1892 N N . MET A 1 232 ? 29.371 14.108 108.211 1.00 32.50 295 MET A N 1
ATOM 1893 C CA . MET A 1 232 ? 29.554 12.745 107.782 1.00 33.92 295 MET A CA 1
ATOM 1894 C C . MET A 1 232 ? 30.106 12.729 106.365 1.00 32.77 295 MET A C 1
ATOM 1895 O O . MET A 1 232 ? 30.061 13.730 105.647 1.00 32.15 295 MET A O 1
ATOM 1900 N N . GLU A 1 233 ? 30.608 11.563 105.978 1.00 32.65 296 GLU A N 1
ATOM 1901 C CA . GLU A 1 233 ? 31.097 11.305 104.633 1.00 32.82 296 GLU A CA 1
ATOM 1902 C C . GLU A 1 233 ? 30.253 11.988 103.538 1.00 31.25 296 GLU A C 1
ATOM 1903 O O . GLU A 1 233 ? 29.009 11.854 103.506 1.00 30.20 296 GLU A O 1
ATOM 1909 N N . THR A 1 234 ? 30.945 12.707 102.654 1.00 29.96 297 THR A N 1
ATOM 1910 C CA . THR A 1 234 ? 30.323 13.481 101.565 1.00 28.95 297 THR A CA 1
ATOM 1911 C C . THR A 1 234 ? 30.858 13.121 100.168 1.00 29.43 297 THR A C 1
ATOM 1912 O O . THR A 1 234 ? 32.066 13.047 99.975 1.00 28.80 297 THR A O 1
ATOM 1916 N N . LYS A 1 235 ? 29.947 12.935 99.200 1.00 30.06 298 LYS A N 1
ATOM 1917 C CA . LYS A 1 235 ? 30.310 12.699 97.797 1.00 30.75 298 LYS A CA 1
ATOM 1918 C C . LYS A 1 235 ? 30.289 13.992 96.972 1.00 29.84 298 LYS A C 1
ATOM 1919 O O . LYS A 1 235 ? 29.225 14.387 96.493 1.00 30.51 298 LYS A O 1
ATOM 1925 N N . ALA A 1 236 ? 31.451 14.627 96.790 1.00 28.25 299 ALA A N 1
ATOM 1926 C CA . ALA A 1 236 ? 31.574 15.821 95.923 1.00 27.32 299 ALA A CA 1
ATOM 1927 C C . ALA A 1 236 ? 31.900 15.495 94.439 1.00 26.27 299 ALA A C 1
ATOM 1928 O O . ALA A 1 236 ? 32.566 14.528 94.147 1.00 25.07 299 ALA A O 1
ATOM 1930 N N . GLN A 1 237 ? 31.424 16.339 93.525 1.00 25.20 300 GLN A N 1
ATOM 1931 C CA . GLN A 1 237 ? 31.654 16.166 92.091 1.00 24.25 300 GLN A CA 1
ATOM 1932 C C . GLN A 1 237 ? 32.201 17.451 91.503 1.00 22.86 300 GLN A C 1
ATOM 1933 O O . GLN A 1 237 ? 31.640 18.522 91.725 1.00 22.55 300 GLN A O 1
ATOM 1939 N N . LEU A 1 238 ? 33.253 17.344 90.695 1.00 22.42 301 LEU A N 1
ATOM 1940 C CA . LEU A 1 238 ? 33.761 18.499 89.921 1.00 20.92 301 LEU A CA 1
ATOM 1941 C C . LEU A 1 238 ? 33.274 18.348 88.506 1.00 19.94 301 LEU A C 1
ATOM 1942 O O . LEU A 1 238 ? 33.701 17.429 87.820 1.00 19.24 301 LEU A O 1
ATOM 1947 N N . THR A 1 239 ? 32.403 19.266 88.059 1.00 20.01 302 THR A N 1
ATOM 1948 C CA . THR A 1 239 ? 31.732 19.119 86.767 1.00 19.67 302 THR A CA 1
ATOM 1949 C C . THR A 1 239 ? 32.308 19.939 85.646 1.00 19.43 302 THR A C 1
ATOM 1950 O O . THR A 1 239 ? 31.941 19.736 84.495 1.00 18.98 302 THR A O 1
ATOM 1954 N N . ARG A 1 240 ? 33.202 20.873 85.974 1.00 19.51 303 ARG A N 1
ATOM 1955 C CA . ARG A 1 240 ? 33.895 21.675 84.944 1.00 18.64 303 ARG A CA 1
ATOM 1956 C C . ARG A 1 240 ? 34.619 20.805 83.923 1.00 19.17 303 ARG A C 1
ATOM 1957 O O . ARG A 1 240 ? 35.159 19.737 84.260 1.00 18.29 303 ARG A O 1
ATOM 1965 N N . GLU A 1 241 ? 34.630 21.280 82.679 1.00 20.05 304 GLU A N 1
ATOM 1966 C CA . GLU A 1 241 ? 35.438 20.712 81.603 1.00 21.35 304 GLU A CA 1
ATOM 1967 C C . GLU A 1 241 ? 36.774 21.440 81.575 1.00 20.83 304 GLU A C 1
ATOM 1968 O O . GLU A 1 241 ? 36.791 22.674 81.691 1.00 20.14 304 GLU A O 1
ATOM 1974 N N . VAL A 1 242 ? 37.861 20.691 81.360 1.00 20.07 305 VAL A N 1
ATOM 1975 C CA . VAL A 1 242 ? 39.189 21.257 81.069 1.00 20.26 305 VAL A CA 1
ATOM 1976 C C . VAL A 1 242 ? 39.569 20.868 79.641 1.00 19.92 305 VAL A C 1
ATOM 1977 O O . VAL A 1 242 ? 39.107 19.855 79.113 1.00 18.92 305 VAL A O 1
ATOM 1981 N N . TYR A 1 243 ? 40.381 21.699 78.999 1.00 19.55 306 TYR A N 1
ATOM 1982 C CA . TYR A 1 243 ? 40.790 21.441 77.643 1.00 19.72 306 TYR A CA 1
ATOM 1983 C C . TYR A 1 243 ? 42.292 21.228 77.573 1.00 19.69 306 TYR A C 1
ATOM 1984 O O . TYR A 1 243 ? 43.057 22.047 78.110 1.00 18.60 306 TYR A O 1
ATOM 1993 N N . THR A 1 244 ? 42.713 20.137 76.914 1.00 19.24 307 THR A N 1
ATOM 1994 C CA . THR A 1 244 ? 44.151 19.886 76.698 1.00 18.50 307 THR A CA 1
ATOM 1995 C C . THR A 1 244 ? 44.694 20.795 75.604 1.00 19.17 307 THR A C 1
ATOM 1996 O O . THR A 1 244 ? 43.920 21.460 74.919 1.00 19.08 307 THR A O 1
ATOM 2000 N N . ASP A 1 245 ? 46.026 20.830 75.411 1.00 20.01 308 ASP A N 1
ATOM 2001 C CA . ASP A 1 245 ? 46.590 21.727 74.390 1.00 19.57 308 ASP A CA 1
ATOM 2002 C C . ASP A 1 245 ? 46.111 21.287 72.990 1.00 18.95 308 ASP A C 1
ATOM 2003 O O . ASP A 1 245 ? 45.869 20.121 72.756 1.00 18.30 308 ASP A O 1
ATOM 2008 N N . PRO A 1 246 ? 45.949 22.238 72.053 1.00 18.96 309 PRO A N 1
ATOM 2009 C CA . PRO A 1 246 ? 45.575 21.829 70.706 1.00 18.53 309 PRO A CA 1
ATOM 2010 C C . PRO A 1 246 ? 46.548 20.768 70.088 1.00 19.51 309 PRO A C 1
ATOM 2011 O O . PRO A 1 246 ? 47.784 20.813 70.325 1.00 19.17 309 PRO A O 1
ATOM 2015 N N . ILE A 1 247 ? 45.993 19.819 69.316 1.00 18.87 310 ILE A N 1
ATOM 2016 C CA . ILE A 1 247 ? 46.778 18.710 68.778 1.00 18.44 310 ILE A CA 1
ATOM 2017 C C . ILE A 1 247 ? 47.340 19.100 67.420 1.00 19.35 310 ILE A C 1
ATOM 2018 O O . ILE A 1 247 ? 46.824 18.710 66.345 1.00 19.90 310 ILE A O 1
ATOM 2023 N N . GLY A 1 248 ? 48.385 19.921 67.488 1.00 19.77 311 GLY A N 1
ATOM 2024 C CA . GLY A 1 248 ? 49.094 20.451 66.329 1.00 20.02 311 GLY A CA 1
ATOM 2025 C C . GLY A 1 248 ? 50.578 20.463 66.671 1.00 20.94 311 GLY A C 1
ATOM 2026 O O . GLY A 1 248 ? 50.965 20.602 67.831 1.00 19.79 311 GLY A O 1
ATOM 2027 N N . ALA A 1 249 ? 51.408 20.297 65.651 1.00 21.14 312 ALA A N 1
ATOM 2028 C CA . ALA A 1 249 ? 52.828 20.198 65.852 1.00 21.66 312 ALA A CA 1
ATOM 2029 C C . ALA A 1 249 ? 53.402 21.569 66.246 1.00 21.87 312 ALA A C 1
ATOM 2030 O O . ALA A 1 249 ? 52.956 22.600 65.757 1.00 20.79 312 ALA A O 1
ATOM 2032 N N . ILE A 1 250 ? 54.404 21.558 67.128 1.00 23.32 313 ILE A N 1
ATOM 2033 C CA . ILE A 1 250 ? 55.062 22.794 67.600 1.00 24.35 313 ILE A CA 1
ATOM 2034 C C . ILE A 1 250 ? 56.551 22.569 67.631 1.00 24.93 313 ILE A C 1
ATOM 2035 O O . ILE A 1 250 ? 57.018 21.548 68.126 1.00 24.71 313 ILE A O 1
ATOM 2040 N N . GLY A 1 251 ? 57.287 23.529 67.082 1.00 25.69 314 GLY A N 1
ATOM 2041 C CA . GLY A 1 251 ? 58.723 23.511 67.131 1.00 27.45 314 GLY A CA 1
ATOM 2042 C C . GLY A 1 251 ? 59.363 24.554 66.233 1.00 28.78 314 GLY A C 1
ATOM 2043 O O . GLY A 1 251 ? 58.687 25.365 65.582 1.00 29.18 314 GLY A O 1
ATOM 2044 N N . ALA A 1 252 ? 60.686 24.489 66.189 1.00 29.14 315 ALA A N 1
ATOM 2045 C CA . ALA A 1 252 ? 61.537 25.390 65.409 1.00 29.60 315 ALA A CA 1
ATOM 2046 C C . ALA A 1 252 ? 61.422 25.254 63.865 1.00 29.67 315 ALA A C 1
ATOM 2047 O O . ALA A 1 252 ? 61.621 26.229 63.150 1.00 29.66 315 ALA A O 1
ATOM 2049 N N . GLN A 1 253 ? 61.099 24.057 63.372 1.00 29.82 316 GLN A N 1
ATOM 2050 C CA . GLN A 1 253 ? 60.802 23.797 61.951 1.00 30.36 316 GLN A CA 1
ATOM 2051 C C . GLN A 1 253 ? 59.384 24.242 61.522 1.00 30.48 316 GLN A C 1
ATOM 2052 O O . GLN A 1 253 ? 59.053 24.197 60.337 1.00 31.72 316 GLN A O 1
ATOM 2058 N N . GLY A 1 254 ? 58.531 24.641 62.469 1.00 29.78 317 GLY A N 1
ATOM 2059 C CA . GLY A 1 254 ? 57.216 25.190 62.119 1.00 26.96 317 GLY A CA 1
ATOM 2060 C C . GLY A 1 254 ? 56.148 24.798 63.116 1.00 25.31 317 GLY A C 1
ATOM 2061 O O . GLY A 1 254 ? 56.029 23.632 63.481 1.00 24.94 317 GLY A O 1
ATOM 2062 N N . SER A 1 255 ? 55.381 25.777 63.581 1.00 23.72 318 SER A N 1
ATOM 2063 C CA . SER A 1 255 ? 54.262 25.486 64.480 1.00 22.62 318 SER A CA 1
ATOM 2064 C C . SER A 1 255 ? 52.918 25.732 63.804 1.00 22.22 318 SER A C 1
ATOM 2065 O O . SER A 1 255 ? 52.791 26.602 62.931 1.00 21.59 318 SER A O 1
ATOM 2068 N N . TRP A 1 256 ? 51.921 24.959 64.213 1.00 21.33 319 TRP A N 1
ATOM 2069 C CA . TRP A 1 256 ? 50.596 25.060 63.600 1.00 21.78 319 TRP A CA 1
ATOM 2070 C C . TRP A 1 256 ? 50.056 26.497 63.692 1.00 22.21 319 TRP A C 1
ATOM 2071 O O . TRP A 1 256 ? 49.376 26.978 62.777 1.00 23.10 319 TRP A O 1
ATOM 2082 N N . TYR A 1 257 ? 50.419 27.185 64.770 1.00 23.10 320 TYR A N 1
ATOM 2083 C CA . TYR A 1 257 ? 49.917 28.525 65.096 1.00 23.49 320 TYR A CA 1
ATOM 2084 C C . TYR A 1 257 ? 50.685 29.660 64.456 1.00 24.29 320 TYR A C 1
ATOM 2085 O O . TYR A 1 257 ? 50.439 30.828 64.736 1.00 24.58 320 TYR A O 1
ATOM 2094 N N . ASP A 1 258 ? 51.628 29.306 63.595 1.00 25.92 321 ASP A N 1
ATOM 2095 C CA . ASP A 1 258 ? 52.384 30.286 62.800 1.00 26.94 321 ASP A CA 1
ATOM 2096 C C . ASP A 1 258 ? 51.452 30.978 61.830 1.00 26.92 321 ASP A C 1
ATOM 2097 O O . ASP A 1 258 ? 51.659 32.134 61.484 1.00 26.81 321 ASP A O 1
ATOM 2102 N N . SER A 1 259 ? 50.465 30.243 61.323 1.00 26.85 322 SER A N 1
ATOM 2103 C CA . SER A 1 259 ? 49.492 30.864 60.429 1.00 27.28 322 SER A CA 1
ATOM 2104 C C . SER A 1 259 ? 48.100 30.328 60.731 1.00 26.14 322 SER A C 1
ATOM 2105 O O . SER A 1 259 ? 47.667 29.338 60.178 1.00 26.03 322 SER A O 1
ATOM 2108 N N . ALA A 1 260 ? 47.414 30.994 61.656 1.00 25.48 323 ALA A N 1
ATOM 2109 C CA . ALA A 1 260 ? 46.187 30.466 62.244 1.00 24.38 323 ALA A CA 1
ATOM 2110 C C . ALA A 1 260 ? 45.292 31.644 62.630 1.00 23.29 323 ALA A C 1
ATOM 2111 O O . ALA A 1 260 ? 45.761 32.760 62.618 1.00 23.06 323 ALA A O 1
ATOM 2113 N N . PRO A 1 261 ? 44.004 31.389 62.965 1.00 22.79 324 PRO A N 1
ATOM 2114 C CA . PRO A 1 261 ? 43.078 32.467 63.380 1.00 22.76 324 PRO A CA 1
ATOM 2115 C C . PRO A 1 261 ? 43.500 33.217 64.679 1.00 21.52 324 PRO A C 1
ATOM 2116 O O . PRO A 1 261 ? 44.315 32.737 65.455 1.00 22.42 324 PRO A O 1
ATOM 2120 N N . SER A 1 262 ? 42.913 34.371 64.902 1.00 20.74 325 SER A N 1
ATOM 2121 C CA . SER A 1 262 ? 43.160 35.166 66.081 1.00 20.18 325 SER A CA 1
ATOM 2122 C C . SER A 1 262 ? 42.796 34.401 67.341 1.00 19.46 325 SER A C 1
ATOM 2123 O O . SER A 1 262 ? 42.078 33.392 67.278 1.00 19.53 325 SER A O 1
ATOM 2126 N N . PHE A 1 263 ? 43.319 34.907 68.463 1.00 19.24 326 PHE A N 1
ATOM 2127 C CA . PHE A 1 263 ? 42.914 34.558 69.814 1.00 18.73 326 PHE A CA 1
ATOM 2128 C C . PHE A 1 263 ? 41.384 34.390 69.980 1.00 18.79 326 PHE A C 1
ATOM 2129 O O . PHE A 1 263 ? 40.910 33.309 70.418 1.00 17.85 326 PHE A O 1
ATOM 2137 N N . ASN A 1 264 ? 40.637 35.465 69.673 1.00 19.50 327 ASN A N 1
ATOM 2138 C CA . ASN A 1 264 ? 39.177 35.470 69.841 1.00 19.41 327 ASN A CA 1
ATOM 2139 C C . ASN A 1 264 ? 38.514 34.416 68.986 1.00 18.89 327 ASN A C 1
ATOM 2140 O O . ASN A 1 264 ? 37.525 33.794 69.422 1.00 20.31 327 ASN A O 1
ATOM 2145 N N . THR A 1 265 ? 39.015 34.211 67.775 1.00 17.21 328 THR A N 1
ATOM 2146 C CA . THR A 1 265 ? 38.451 33.160 66.923 1.00 17.06 328 THR A CA 1
ATOM 2147 C C . THR A 1 265 ? 38.655 31.767 67.563 1.00 17.18 328 THR A C 1
ATOM 2148 O O . THR A 1 265 ? 37.752 30.946 67.548 1.00 18.36 328 THR A O 1
ATOM 2152 N N . LEU A 1 266 ? 39.837 31.505 68.123 1.00 17.00 329 LEU A N 1
ATOM 2153 C CA . LEU A 1 266 ? 40.103 30.229 68.817 1.00 17.07 329 LEU A CA 1
ATOM 2154 C C . LEU A 1 266 ? 39.246 30.042 70.077 1.00 17.30 329 LEU A C 1
ATOM 2155 O O . LEU A 1 266 ? 38.712 28.956 70.297 1.00 17.11 329 LEU A O 1
ATOM 2160 N N . GLU A 1 267 ? 39.141 31.082 70.891 1.00 17.32 330 GLU A N 1
ATOM 2161 C CA . GLU A 1 267 ? 38.363 31.000 72.123 1.00 19.62 330 GLU A CA 1
ATOM 2162 C C . GLU A 1 267 ? 36.886 30.701 71.816 1.00 20.59 330 GLU A C 1
ATOM 2163 O O . GLU A 1 267 ? 36.259 29.885 72.474 1.00 21.42 330 GLU A O 1
ATOM 2169 N N . SER A 1 268 ? 36.349 31.317 70.780 1.00 21.80 331 SER A N 1
ATOM 2170 C CA . SER A 1 268 ? 34.955 31.071 70.427 1.00 23.45 331 SER A CA 1
ATOM 2171 C C . SER A 1 268 ? 34.725 29.775 69.588 1.00 23.42 331 SER A C 1
ATOM 2172 O O . SER A 1 268 ? 33.597 29.312 69.444 1.00 23.29 331 SER A O 1
ATOM 2175 N N . THR A 1 269 ? 35.798 29.150 69.104 1.00 23.75 332 THR A N 1
ATOM 2176 C CA . THR A 1 269 ? 35.681 27.920 68.315 1.00 23.31 332 THR A CA 1
ATOM 2177 C C . THR A 1 269 ? 36.173 26.653 69.044 1.00 23.35 332 THR A C 1
ATOM 2178 O O . THR A 1 269 ? 35.509 25.601 68.950 1.00 23.75 332 THR A O 1
ATOM 2182 N N . PHE A 1 270 ? 37.319 26.731 69.739 1.00 21.81 333 PHE A N 1
ATOM 2183 C CA . PHE A 1 270 ? 37.849 25.580 70.470 1.00 20.83 333 PHE A CA 1
ATOM 2184 C C . PHE A 1 270 ? 37.064 25.212 71.744 1.00 21.45 333 PHE A C 1
ATOM 2185 O O . PHE A 1 270 ? 37.040 24.040 72.151 1.00 21.16 333 PHE A O 1
ATOM 2193 N N . ILE A 1 271 ? 36.459 26.225 72.364 1.00 20.19 334 ILE A N 1
ATOM 2194 C CA . ILE A 1 271 ? 35.743 26.124 73.609 1.00 19.97 334 ILE A CA 1
ATOM 2195 C C . ILE A 1 271 ? 34.240 26.048 73.283 1.00 20.79 334 ILE A C 1
ATOM 2196 O O . ILE A 1 271 ? 33.719 26.829 72.491 1.00 20.18 334 ILE A O 1
ATOM 2201 N N . ARG A 1 272 ? 33.581 25.075 73.900 1.00 20.46 335 ARG A N 1
ATOM 2202 C CA . ARG A 1 272 ? 32.186 24.810 73.681 1.00 21.80 335 ARG A CA 1
ATOM 2203 C C . ARG A 1 272 ? 31.388 25.928 74.305 1.00 21.73 335 ARG A C 1
ATOM 2204 O O . ARG A 1 272 ? 31.693 26.345 75.423 1.00 21.68 335 ARG A O 1
ATOM 2212 N N . GLY A 1 273 ? 30.338 26.358 73.621 1.00 22.35 336 GLY A N 1
ATOM 2213 C CA . GLY A 1 273 ? 29.231 26.997 74.321 1.00 23.75 336 GLY A CA 1
ATOM 2214 C C . GLY A 1 273 ? 28.873 26.304 75.645 1.00 24.28 336 GLY A C 1
ATOM 2215 O O . GLY A 1 273 ? 29.075 25.089 75.828 1.00 24.67 336 GLY A O 1
ATOM 2216 N N . LYS A 1 274 ? 28.358 27.087 76.584 1.00 24.84 337 LYS A N 1
ATOM 2217 C CA . LYS A 1 274 ? 27.838 26.553 77.834 1.00 25.55 337 LYS A CA 1
ATOM 2218 C C . LYS A 1 274 ? 26.786 25.431 77.564 1.00 24.27 337 LYS A C 1
ATOM 2219 O O . LYS A 1 274 ? 26.054 25.489 76.587 1.00 24.14 337 LYS A O 1
ATOM 2225 N N . HIS A 1 275 ? 26.803 24.367 78.366 1.00 22.55 338 HIS A N 1
ATOM 2226 C CA . HIS A 1 275 ? 25.989 23.167 78.077 1.00 21.73 338 HIS A CA 1
ATOM 2227 C C . HIS A 1 275 ? 25.812 22.448 79.396 1.00 21.02 338 HIS A C 1
ATOM 2228 O O . HIS A 1 275 ? 26.554 22.694 80.357 1.00 21.43 338 HIS A O 1
ATOM 2235 N N . LEU A 1 276 ? 24.835 21.557 79.438 1.00 19.88 339 LEU A N 1
ATOM 2236 C CA . LEU A 1 276 ? 24.621 20.691 80.582 1.00 19.47 339 LEU A CA 1
ATOM 2237 C C . LEU A 1 276 ? 25.701 19.627 80.603 1.00 19.13 339 LEU A C 1
ATOM 2238 O O . LEU A 1 276 ? 26.211 19.222 79.555 1.00 19.58 339 LEU A O 1
ATOM 2243 N N . PHE A 1 277 ? 26.059 19.163 81.785 1.00 19.20 340 PHE A N 1
ATOM 2244 C CA . PHE A 1 277 ? 27.114 18.160 81.905 1.00 19.06 340 PHE A CA 1
ATOM 2245 C C . PHE A 1 277 ? 26.807 16.980 80.972 1.00 19.01 340 PHE A C 1
ATOM 2246 O O . PHE A 1 277 ? 25.711 16.458 80.987 1.00 18.49 340 PHE A O 1
ATOM 2254 N N . ASP A 1 278 ? 27.747 16.578 80.129 1.00 19.65 341 ASP A N 1
ATOM 2255 C CA . ASP A 1 278 ? 27.441 15.511 79.140 1.00 20.08 341 ASP A CA 1
ATOM 2256 C C . ASP A 1 278 ? 28.547 14.459 78.933 1.00 19.53 341 ASP A C 1
ATOM 2257 O O . ASP A 1 278 ? 29.650 14.599 79.431 1.00 18.87 341 ASP A O 1
ATOM 2262 N N . PHE A 1 279 ? 28.205 13.399 78.223 1.00 20.28 342 PHE A N 1
ATOM 2263 C CA . PHE A 1 279 ? 29.136 12.293 77.941 1.00 20.97 342 PHE A CA 1
ATOM 2264 C C . PHE A 1 279 ? 29.137 12.020 76.462 1.00 20.73 342 PHE A C 1
ATOM 2265 O O . PHE A 1 279 ? 28.062 11.981 75.860 1.00 21.33 342 PHE A O 1
ATOM 2273 N N . ILE A 1 280 ? 30.331 11.847 75.893 1.00 19.88 343 ILE A N 1
ATOM 2274 C CA . ILE A 1 280 ? 30.477 11.430 74.506 1.00 20.11 343 ILE A CA 1
ATOM 2275 C C . ILE A 1 280 ? 29.848 10.063 74.278 1.00 19.30 343 ILE A C 1
ATOM 2276 O O . ILE A 1 280 ? 30.038 9.154 75.083 1.00 19.31 343 ILE A O 1
ATOM 2281 N N . THR A 1 281 ? 29.088 9.930 73.184 1.00 20.32 344 THR A N 1
ATOM 2282 C CA . THR A 1 281 ? 28.468 8.650 72.778 1.00 20.07 344 THR A CA 1
ATOM 2283 C C . THR A 1 281 ? 28.955 8.089 71.425 1.00 20.15 344 THR A C 1
ATOM 2284 O O . THR A 1 281 ? 28.964 6.877 71.189 1.00 20.06 344 THR A O 1
ATOM 2288 N N . ARG A 1 282 ? 29.385 8.963 70.533 1.00 20.82 345 ARG A N 1
ATOM 2289 C CA . ARG A 1 282 ? 29.852 8.504 69.234 1.00 20.61 345 ARG A CA 1
ATOM 2290 C C . ARG A 1 282 ? 30.755 9.544 68.609 1.00 20.38 345 ARG A C 1
ATOM 2291 O O . ARG A 1 282 ? 30.545 10.745 68.811 1.00 19.97 345 ARG A O 1
ATOM 2299 N N . LEU A 1 283 ? 31.789 9.098 67.888 1.00 20.14 346 LEU A N 1
ATOM 2300 C CA . LEU A 1 283 ? 32.624 10.039 67.091 1.00 19.47 346 LEU A CA 1
ATOM 2301 C C . LEU A 1 283 ? 32.862 9.467 65.701 1.00 19.05 346 LEU A C 1
ATOM 2302 O O . LEU A 1 283 ? 33.261 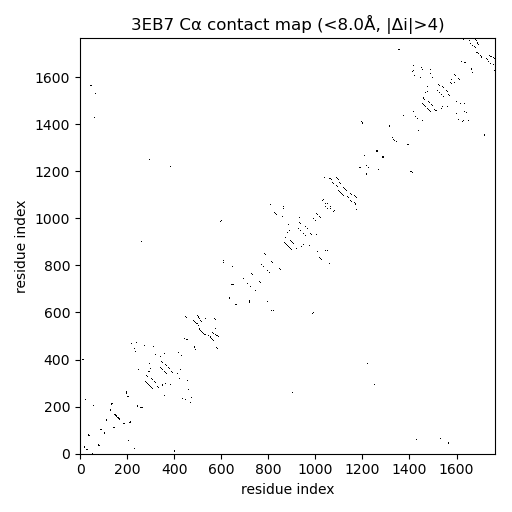8.309 65.595 1.00 19.37 346 LEU A O 1
ATOM 2307 N N . SER A 1 284 ? 32.633 10.242 64.650 1.00 18.47 347 SER A N 1
ATOM 2308 C CA . SER A 1 284 ? 33.056 9.837 63.301 1.00 20.06 347 SER A CA 1
ATOM 2309 C C . SER A 1 284 ? 34.153 10.754 62.848 1.00 19.10 347 SER A C 1
ATOM 2310 O O . SER A 1 284 ? 33.974 11.945 62.927 1.00 18.90 347 SER A O 1
ATOM 2313 N N . ILE A 1 285 ? 35.274 10.201 62.372 1.00 19.36 348 ILE A N 1
ATOM 2314 C CA . ILE A 1 285 ? 36.410 11.035 61.934 1.00 19.15 348 ILE A CA 1
ATOM 2315 C C . ILE A 1 285 ? 36.524 10.921 60.409 1.00 19.69 348 ILE A C 1
ATOM 2316 O O . ILE A 1 285 ? 36.509 9.828 59.861 1.00 20.74 348 ILE A O 1
ATOM 2321 N N . TYR A 1 286 ? 36.613 12.048 59.728 1.00 19.80 349 TYR A N 1
ATOM 2322 C CA . TYR A 1 286 ? 36.723 12.093 58.284 1.00 20.25 349 TYR A CA 1
ATOM 2323 C C . TYR A 1 286 ? 38.185 12.423 57.929 1.00 20.10 349 TYR A C 1
ATOM 2324 O O . TYR A 1 286 ? 38.794 13.345 58.492 1.00 18.48 349 TYR A O 1
ATOM 2333 N N . THR A 1 287 ? 38.730 11.637 57.004 1.00 20.19 350 THR A N 1
ATOM 2334 C CA . THR A 1 287 ? 40.138 11.696 56.633 1.00 19.67 350 THR A CA 1
ATOM 2335 C C . THR A 1 287 ? 40.355 12.233 55.206 1.00 19.48 350 THR A C 1
ATOM 2336 O O . THR A 1 287 ? 39.620 11.914 54.284 1.00 18.72 350 THR A O 1
ATOM 2340 N N . GLY A 1 288 ? 41.367 13.086 55.067 1.00 19.45 351 GLY A N 1
ATOM 2341 C CA . GLY A 1 288 ? 41.853 13.544 53.786 1.00 18.55 351 GLY A CA 1
ATOM 2342 C C . GLY A 1 288 ? 43.294 13.108 53.591 1.00 18.82 351 GLY A C 1
ATOM 2343 O O . GLY A 1 288 ? 43.985 12.738 54.520 1.00 18.09 351 GLY A O 1
ATOM 2344 N N . ARG A 1 289 ? 43.720 13.138 52.340 1.00 20.30 352 ARG A N 1
ATOM 2345 C CA . ARG A 1 289 ? 45.061 12.792 51.943 1.00 21.28 352 ARG A CA 1
ATOM 2346 C C . ARG A 1 289 ? 45.720 14.049 51.357 1.00 22.14 352 ARG A C 1
ATOM 2347 O O . ARG A 1 289 ? 45.195 14.643 50.410 1.00 23.01 352 ARG A O 1
ATOM 2355 N N . SER A 1 290 ? 46.840 14.463 51.945 1.00 22.80 353 SER A N 1
ATOM 2356 C CA . SER A 1 290 ? 47.726 15.470 51.360 1.00 23.95 353 SER A CA 1
ATOM 2357 C C . SER A 1 290 ? 48.991 14.752 50.945 1.00 24.91 353 SER A C 1
ATOM 2358 O O . SER A 1 290 ? 49.513 13.923 51.678 1.00 24.44 353 SER A O 1
ATOM 2361 N N . SER A 1 291 ? 49.478 15.044 49.757 1.00 27.24 354 SER A N 1
ATOM 2362 C CA . SER A 1 291 ? 50.655 14.340 49.291 1.00 29.42 354 SER A CA 1
ATOM 2363 C C . SER A 1 291 ? 51.686 15.267 48.720 1.00 30.76 354 SER A C 1
ATOM 2364 O O . SER A 1 291 ? 51.406 16.329 48.143 1.00 30.74 354 SER A O 1
ATOM 2367 N N . PHE A 1 292 ? 52.914 14.852 48.864 1.00 32.62 355 PHE A N 1
ATOM 2368 C CA . PHE A 1 292 ? 54.038 15.552 48.329 1.00 34.28 355 PHE A CA 1
ATOM 2369 C C . PHE A 1 292 ? 54.974 14.541 47.717 1.00 35.48 355 PHE A C 1
ATOM 2370 O O . PHE A 1 292 ? 55.382 13.641 48.374 1.00 36.69 355 PHE A O 1
ATOM 2378 N N . SER A 1 293 ? 55.341 14.691 46.461 1.00 36.19 356 SER A N 1
ATOM 2379 C CA . SER A 1 293 ? 56.226 13.713 45.877 1.00 37.89 356 SER A CA 1
ATOM 2380 C C . SER A 1 293 ? 55.656 12.311 45.997 1.00 37.97 356 SER A C 1
ATOM 2381 O O . SER A 1 293 ? 54.561 12.117 46.429 1.00 37.94 356 SER A O 1
ATOM 2384 N N . ALA A 1 294 ? 56.467 11.329 45.681 1.00 38.45 357 ALA A N 1
ATOM 2385 C CA . ALA A 1 294 ? 55.975 10.022 45.343 1.00 38.49 357 ALA A CA 1
ATOM 2386 C C . ALA A 1 294 ? 55.692 9.179 46.565 1.00 37.93 357 ALA A C 1
ATOM 2387 O O . ALA A 1 294 ? 54.794 8.385 46.580 1.00 39.22 357 ALA A O 1
ATOM 2389 N N . SER A 1 295 ? 56.463 9.376 47.608 1.00 36.76 358 SER A N 1
ATOM 2390 C CA . SER A 1 295 ? 56.374 8.490 48.785 1.00 35.05 358 SER A CA 1
ATOM 2391 C C . SER A 1 295 ? 56.078 9.210 50.090 1.00 33.45 358 SER A C 1
ATOM 2392 O O . SER A 1 295 ? 56.104 8.617 51.150 1.00 34.41 358 SER A O 1
ATOM 2395 N N . ASN A 1 296 ? 55.811 10.502 50.020 1.00 31.42 359 ASN A N 1
ATOM 2396 C CA . ASN A 1 296 ? 55.499 11.243 51.213 1.00 29.36 359 ASN A CA 1
ATOM 2397 C C . ASN A 1 296 ? 54.038 11.643 51.196 1.00 27.63 359 ASN A C 1
ATOM 2398 O O . ASN A 1 296 ? 53.568 12.337 50.284 1.00 27.02 359 ASN A O 1
ATOM 2403 N N . TYR A 1 297 ? 53.318 11.230 52.221 1.00 25.36 360 TYR A N 1
ATOM 2404 C CA . TYR A 1 297 ? 51.915 11.622 52.294 1.00 23.85 360 TYR A CA 1
ATOM 2405 C C . TYR A 1 297 ? 51.412 11.610 53.706 1.00 22.14 360 TYR A C 1
ATOM 2406 O O . TYR A 1 297 ? 51.848 10.799 54.528 1.00 21.31 360 TYR A O 1
ATOM 2415 N N . LEU A 1 298 ? 50.467 12.520 53.942 1.00 20.59 361 LEU A N 1
ATOM 2416 C CA . LEU A 1 298 ? 49.777 12.655 55.210 1.00 19.76 361 LEU A CA 1
ATOM 2417 C C . LEU A 1 298 ? 48.274 12.372 55.038 1.00 19.17 361 LEU A C 1
ATOM 2418 O O . LEU A 1 298 ? 47.558 13.106 54.322 1.00 19.10 361 LEU A O 1
ATOM 2423 N N . LYS A 1 299 ? 47.809 11.316 55.689 1.00 17.84 362 LYS A N 1
ATOM 2424 C CA . LYS A 1 299 ? 46.367 11.115 55.815 1.00 17.67 362 LYS A CA 1
ATOM 2425 C C . LYS A 1 299 ? 45.944 11.588 57.199 1.00 17.61 362 LYS A C 1
ATOM 2426 O O . LYS A 1 299 ? 46.402 11.062 58.226 1.00 16.29 362 LYS A O 1
ATOM 2432 N N . LYS A 1 300 ? 45.064 12.586 57.224 1.00 17.66 363 LYS A N 1
ATOM 2433 C CA . LYS A 1 300 ? 44.837 13.338 58.447 1.00 18.18 363 LYS A CA 1
ATOM 2434 C C . LYS A 1 300 ? 43.358 13.595 58.709 1.00 17.49 363 LYS A C 1
ATOM 2435 O O . LYS A 1 300 ? 42.542 13.516 57.821 1.00 18.17 363 LYS A O 1
ATOM 2441 N N . TRP A 1 301 ? 43.054 13.900 59.958 1.00 18.54 364 TRP A N 1
ATOM 2442 C CA . TRP A 1 301 ? 41.730 14.239 60.454 1.00 17.77 364 TRP A CA 1
ATOM 2443 C C . TRP A 1 301 ? 41.386 15.635 59.913 1.00 17.98 364 TRP A C 1
ATOM 2444 O O . TRP A 1 301 ? 42.003 16.665 60.339 1.00 17.30 364 TRP A O 1
ATOM 2455 N N . ILE A 1 302 ? 40.462 15.666 58.947 1.00 17.35 365 ILE A N 1
ATOM 2456 C CA . ILE A 1 302 ? 39.985 16.923 58.334 1.00 17.75 365 ILE A CA 1
ATOM 2457 C C . ILE A 1 302 ? 38.574 17.373 58.781 1.00 17.34 365 ILE A C 1
ATOM 2458 O O . ILE A 1 302 ? 38.118 18.450 58.399 1.00 17.80 365 ILE A O 1
ATOM 2463 N N . GLY A 1 303 ? 37.892 16.557 59.574 1.00 17.55 366 GLY A N 1
ATOM 2464 C CA . GLY A 1 303 ? 36.568 16.895 60.096 1.00 17.53 366 GLY A CA 1
ATOM 2465 C C . GLY A 1 303 ? 36.060 15.740 60.926 1.00 18.42 366 GLY A C 1
ATOM 2466 O O . GLY A 1 303 ? 36.623 14.639 60.869 1.00 19.57 366 GLY A O 1
ATOM 2467 N N . HIS A 1 304 ? 35.030 15.979 61.731 1.00 18.06 367 HIS A N 1
ATOM 2468 C CA . HIS A 1 304 ? 34.407 14.928 62.539 1.00 16.77 367 HIS A CA 1
ATOM 2469 C C . HIS A 1 304 ? 32.973 15.262 62.869 1.00 17.54 367 HIS A C 1
ATOM 2470 O O . HIS A 1 304 ? 32.526 16.404 62.772 1.00 17.56 367 HIS A O 1
ATOM 2477 N N . GLN A 1 305 ? 32.263 14.230 63.271 1.00 18.43 368 GLN A N 1
ATOM 2478 C CA . GLN A 1 305 ? 30.892 14.325 63.708 1.00 18.94 368 GLN A CA 1
ATOM 2479 C C . GLN A 1 305 ? 30.892 13.740 65.110 1.00 17.70 368 GLN A C 1
ATOM 2480 O O . GLN A 1 305 ? 31.419 12.664 65.349 1.00 18.87 368 GLN A O 1
ATOM 2486 N N . ILE A 1 306 ? 30.360 14.456 66.064 1.00 17.09 369 ILE A N 1
ATOM 2487 C CA . ILE A 1 306 ? 30.452 14.017 67.443 1.00 16.67 369 ILE A CA 1
ATOM 2488 C C . ILE A 1 306 ? 29.082 14.035 68.090 1.00 17.36 369 ILE A C 1
ATOM 2489 O O . ILE A 1 306 ? 28.317 14.981 67.907 1.00 17.67 369 ILE A O 1
ATOM 2494 N N . SER A 1 307 ? 28.768 12.980 68.841 1.00 18.34 370 SER A N 1
ATOM 2495 C CA . SER A 1 307 ? 27.512 12.904 69.575 1.00 18.96 370 SER A CA 1
ATOM 2496 C C . SER A 1 307 ? 27.824 12.826 71.044 1.00 19.23 370 SER A C 1
ATOM 2497 O O . SER A 1 307 ? 28.758 12.105 71.466 1.00 19.30 370 SER A O 1
ATOM 2500 N N . SER A 1 308 ? 27.037 13.573 71.822 1.00 19.94 371 SER A N 1
ATOM 2501 C CA . SER A 1 308 ? 27.049 13.511 73.294 1.00 20.40 371 SER A CA 1
ATOM 2502 C C . SER A 1 308 ? 25.648 13.555 73.877 1.00 20.83 371 SER A C 1
ATOM 2503 O O . SER A 1 308 ? 24.646 13.887 73.194 1.00 20.76 371 SER A O 1
ATOM 2506 N N . GLN A 1 309 ? 25.603 13.307 75.180 1.00 21.19 372 GLN A N 1
ATOM 2507 C CA . GLN A 1 309 ? 24.377 13.100 75.894 1.00 21.23 372 GLN A CA 1
ATOM 2508 C C . GLN A 1 309 ? 24.524 13.473 77.356 1.00 21.36 372 GLN A C 1
ATOM 2509 O O . GLN A 1 309 ? 25.368 12.895 78.033 1.00 21.39 372 GLN A O 1
ATOM 2515 N N . PRO A 1 310 ? 23.649 14.381 77.862 1.00 22.16 373 PRO A N 1
ATOM 2516 C CA . PRO A 1 310 ? 23.443 14.627 79.307 1.00 22.30 373 PRO A CA 1
ATOM 2517 C C . PRO A 1 310 ? 22.921 13.352 79.991 1.00 22.64 373 PRO A C 1
ATOM 2518 O O . PRO A 1 310 ? 22.309 12.494 79.318 1.00 23.77 373 PRO A O 1
ATOM 2522 N N . ILE A 1 311 ? 23.078 13.246 81.309 1.00 22.09 374 ILE A N 1
ATOM 2523 C CA . ILE A 1 311 ? 22.615 12.037 82.006 1.00 22.11 374 ILE A CA 1
ATOM 2524 C C . ILE A 1 311 ? 21.100 11.826 81.819 1.00 22.28 374 ILE A C 1
ATOM 2525 O O . ILE A 1 311 ? 20.265 12.602 82.314 1.00 22.49 374 ILE A O 1
ATOM 2530 N N . GLY A 1 312 ? 20.752 10.776 81.084 1.00 22.29 375 GLY A N 1
ATOM 2531 C CA . GLY A 1 312 ? 19.359 10.451 80.866 1.00 22.58 375 GLY A CA 1
ATOM 2532 C C . GLY A 1 312 ? 18.675 11.422 79.914 1.00 23.70 375 GLY A C 1
ATOM 2533 O O . GLY A 1 312 ? 17.471 11.493 79.923 1.00 24.00 375 GLY A O 1
ATOM 2534 N N . GLY A 1 313 ? 19.430 12.187 79.109 1.00 23.47 376 GLY A N 1
ATOM 2535 C CA . GLY A 1 313 ? 18.814 13.079 78.167 1.00 23.33 376 GLY A CA 1
ATOM 2536 C C . GLY A 1 313 ? 18.896 12.653 76.711 1.00 24.34 376 GLY A C 1
ATOM 2537 O O . GLY A 1 313 ? 19.240 11.501 76.384 1.00 23.60 376 GLY A O 1
ATOM 2538 N N . SER A 1 314 ? 18.562 13.591 75.823 1.00 25.27 377 SER A N 1
ATOM 2539 C CA . SER A 1 314 ? 18.627 13.354 74.375 1.00 25.94 377 SER A CA 1
ATOM 2540 C C . SER A 1 314 ? 20.080 13.408 73.902 1.00 25.34 377 SER A C 1
ATOM 2541 O O . SER A 1 314 ? 20.891 14.120 74.474 1.00 24.88 377 SER A O 1
ATOM 2544 N N . ILE A 1 315 ? 20.377 12.705 72.818 1.00 25.53 378 ILE A N 1
ATOM 2545 C CA . ILE A 1 315 ? 21.682 12.803 72.183 1.00 25.74 378 ILE A CA 1
ATOM 2546 C C . ILE A 1 315 ? 21.770 13.953 71.158 1.00 26.14 378 ILE A C 1
ATOM 2547 O O . ILE A 1 315 ? 20.961 14.064 70.275 1.00 26.47 378 ILE A O 1
ATOM 2552 N N . GLN A 1 316 ? 22.755 14.824 71.293 1.00 26.64 379 GLN A N 1
ATOM 2553 C CA . GLN A 1 316 ? 22.935 15.897 70.314 1.00 28.16 379 GLN A CA 1
ATOM 2554 C C . GLN A 1 316 ? 24.166 15.583 69.461 1.00 25.75 379 GLN A C 1
ATOM 2555 O O . GLN A 1 316 ? 25.124 14.973 69.943 1.00 24.13 379 GLN A O 1
ATOM 2561 N N . THR A 1 317 ? 24.118 15.991 68.198 1.00 24.75 380 THR A N 1
ATOM 2562 C CA . THR A 1 317 ? 25.170 15.722 67.276 1.00 24.12 380 THR A CA 1
ATOM 2563 C C . THR A 1 317 ? 25.602 17.001 66.604 1.00 25.00 380 THR A C 1
ATOM 2564 O O . THR A 1 317 ? 24.773 17.718 66.039 1.00 25.73 380 THR A O 1
ATOM 2568 N N . GLN A 1 318 ? 26.900 17.302 66.676 1.00 24.19 381 GLN A N 1
ATOM 2569 C CA . GLN A 1 318 ? 27.445 18.427 65.930 1.00 24.66 381 GLN A CA 1
ATOM 2570 C C . GLN A 1 318 ? 28.542 17.950 64.982 1.00 24.25 381 GLN A C 1
ATOM 2571 O O . GLN A 1 318 ? 29.112 16.870 65.132 1.00 23.61 381 GLN A O 1
ATOM 2577 N N . THR A 1 319 ? 28.832 18.793 64.009 1.00 24.12 382 THR A N 1
ATOM 2578 C CA . THR A 1 319 ? 29.752 18.526 62.935 1.00 24.43 382 THR A CA 1
ATOM 2579 C C . THR A 1 319 ? 30.837 19.575 63.017 1.00 23.71 382 THR A C 1
ATOM 2580 O O . THR A 1 319 ? 30.553 20.724 63.380 1.00 23.59 382 THR A O 1
ATOM 2584 N N . TYR A 1 320 ? 32.072 19.176 62.690 1.00 23.21 383 TYR A N 1
ATOM 2585 C CA . TYR A 1 320 ? 33.223 20.085 62.603 1.00 23.45 383 TYR A CA 1
ATOM 2586 C C . TYR A 1 320 ? 34.073 19.760 61.415 1.00 22.98 383 TYR A C 1
ATOM 2587 O O . TYR A 1 320 ? 34.275 18.587 61.116 1.00 23.07 383 TYR A O 1
ATOM 2596 N N . GLY A 1 321 ? 34.579 20.797 60.761 1.00 22.30 384 GLY A N 1
ATOM 2597 C CA . GLY A 1 321 ? 35.526 20.645 59.675 1.00 22.53 384 GLY A CA 1
ATOM 2598 C C . GLY A 1 321 ? 34.880 20.193 58.384 1.00 23.04 384 GLY A C 1
ATOM 2599 O O . GLY A 1 321 ? 33.729 20.550 58.095 1.00 22.92 384 GLY A O 1
ATOM 2600 N N . THR A 1 322 ? 35.629 19.432 57.595 1.00 22.95 385 THR A N 1
ATOM 2601 C CA . THR A 1 322 ? 35.124 18.887 56.357 1.00 24.59 385 THR A CA 1
ATOM 2602 C C . THR A 1 322 ? 34.620 17.476 56.594 1.00 25.00 385 THR A C 1
ATOM 2603 O O . THR A 1 322 ? 35.342 16.614 57.111 1.00 24.86 385 THR A O 1
ATOM 2607 N N . THR A 1 323 ? 33.354 17.253 56.262 1.00 25.55 386 THR A N 1
ATOM 2608 C CA . THR A 1 323 ? 32.754 15.935 56.450 1.00 25.84 386 THR A CA 1
ATOM 2609 C C . THR A 1 323 ? 32.044 15.436 55.197 1.00 25.83 386 THR A C 1
ATOM 2610 O O . THR A 1 323 ? 31.255 14.533 55.278 1.00 26.13 386 THR A O 1
ATOM 2614 N N . SER A 1 324 ? 32.307 16.034 54.042 1.00 26.08 387 SER A N 1
ATOM 2615 C CA . SER A 1 324 ? 31.753 15.543 52.783 1.00 26.84 387 SER A CA 1
ATOM 2616 C C . SER A 1 324 ? 32.609 16.077 51.632 1.00 26.76 387 SER A C 1
ATOM 2617 O O . SER A 1 324 ? 33.392 17.023 51.803 1.00 27.20 387 SER A O 1
ATOM 2620 N N . GLY A 1 325 ? 32.442 15.476 50.462 1.00 26.74 388 GLY A N 1
ATOM 2621 C CA . GLY A 1 325 ? 33.018 16.005 49.244 1.00 26.68 388 GLY A CA 1
ATOM 2622 C C . GLY A 1 325 ? 34.232 15.212 48.843 1.00 27.50 388 GLY A C 1
ATOM 2623 O O . GLY A 1 325 ? 34.566 14.205 49.476 1.00 26.35 388 GLY A O 1
ATOM 2624 N N . SER A 1 326 ? 34.912 15.706 47.805 1.00 28.23 389 SER A N 1
ATOM 2625 C CA . SER A 1 326 ? 36.028 15.025 47.189 1.00 28.05 389 SER A CA 1
ATOM 2626 C C . SER A 1 326 ? 37.245 14.880 48.098 1.00 28.21 389 SER A C 1
ATOM 2627 O O . SER A 1 326 ? 38.085 14.002 47.858 1.00 29.39 389 SER A O 1
ATOM 2630 N N . SER A 1 327 ? 37.371 15.726 49.126 1.00 26.93 390 SER A N 1
ATOM 2631 C CA . SER A 1 327 ? 38.547 15.645 50.008 1.00 25.19 390 SER A CA 1
ATOM 2632 C C . SER A 1 327 ? 38.475 14.459 50.962 1.00 23.95 390 SER A C 1
ATOM 2633 O O . SER A 1 327 ? 39.493 14.030 51.467 1.00 23.45 390 SER A O 1
ATOM 2636 N N . VAL A 1 328 ? 37.274 13.960 51.237 1.00 22.73 391 VAL A N 1
ATOM 2637 C CA . VAL A 1 328 ? 37.066 12.915 52.245 1.00 21.63 391 VAL A CA 1
ATOM 2638 C C . VAL A 1 328 ? 37.383 11.582 51.604 1.00 22.27 391 VAL A C 1
ATOM 2639 O O . VAL A 1 328 ? 36.672 11.145 50.686 1.00 21.44 391 VAL A O 1
ATOM 2643 N N . ILE A 1 329 ? 38.472 10.940 52.026 1.00 21.91 392 ILE A N 1
ATOM 2644 C CA . ILE A 1 329 ? 38.806 9.671 51.358 1.00 22.20 392 ILE A CA 1
ATOM 2645 C C . ILE A 1 329 ? 38.502 8.473 52.213 1.00 21.54 392 ILE A C 1
ATOM 2646 O O . ILE A 1 329 ? 38.430 7.347 51.714 1.00 22.05 392 ILE A O 1
ATOM 2651 N N . ALA A 1 330 ? 38.288 8.716 53.502 1.00 20.60 393 ALA A N 1
ATOM 2652 C CA . ALA A 1 330 ? 37.945 7.649 54.428 1.00 19.79 393 ALA A CA 1
ATOM 2653 C C . ALA A 1 330 ? 37.151 8.243 55.580 1.00 19.98 393 ALA A C 1
ATOM 2654 O O . ALA A 1 330 ? 37.197 9.461 55.811 1.00 18.84 393 ALA A O 1
ATOM 2656 N N . THR A 1 331 ? 36.343 7.392 56.222 1.00 20.69 394 THR A N 1
ATOM 2657 C CA . THR A 1 331 ? 35.642 7.726 57.462 1.00 21.91 394 THR A CA 1
ATOM 2658 C C . THR A 1 331 ? 35.932 6.624 58.458 1.00 21.53 394 THR A C 1
ATOM 2659 O O . THR A 1 331 ? 36.317 5.550 58.083 1.00 22.30 394 THR A O 1
ATOM 2663 N N . GLN A 1 332 ? 35.801 6.912 59.731 1.00 21.14 395 GLN A N 1
ATOM 2664 C CA . GLN A 1 332 ? 35.848 5.883 60.716 1.00 21.44 395 GLN A CA 1
ATOM 2665 C C . GLN A 1 332 ? 34.832 6.281 61.772 1.00 21.37 395 GLN A C 1
ATOM 2666 O O . GLN A 1 332 ? 34.839 7.435 62.217 1.00 22.31 395 GLN A O 1
ATOM 2672 N N . GLN A 1 333 ? 33.974 5.336 62.166 1.00 21.49 396 GLN A N 1
ATOM 2673 C CA . GLN A 1 333 ? 32.991 5.534 63.253 1.00 20.95 396 GLN A CA 1
ATOM 2674 C C . GLN A 1 333 ? 33.457 4.848 64.532 1.00 21.33 396 GLN A C 1
ATOM 2675 O O . GLN A 1 333 ? 33.841 3.676 64.508 1.00 21.31 396 GLN A O 1
ATOM 2681 N N . ILE A 1 334 ? 33.411 5.568 65.656 1.00 21.93 397 ILE A N 1
ATOM 2682 C CA . ILE A 1 334 ? 33.809 5.027 66.949 1.00 22.24 397 ILE A CA 1
ATOM 2683 C C . ILE A 1 334 ? 32.651 5.139 67.934 1.00 22.86 397 ILE A C 1
ATOM 2684 O O . ILE A 1 334 ? 32.182 6.251 68.228 1.00 23.96 397 ILE A O 1
ATOM 2689 N N . GLY A 1 335 ? 32.144 4.002 68.411 1.00 23.22 398 GLY A N 1
ATOM 2690 C CA . GLY A 1 335 ? 31.067 4.014 69.427 1.00 23.56 398 GLY A CA 1
ATOM 2691 C C . GLY A 1 335 ? 31.670 4.174 70.833 1.00 23.94 398 GLY A C 1
ATOM 2692 O O . GLY A 1 335 ? 32.515 3.381 71.220 1.00 23.69 398 GLY A O 1
ATOM 2693 N N . PHE A 1 336 ? 31.253 5.198 71.580 1.00 23.56 399 PHE A N 1
ATOM 2694 C CA . PHE A 1 336 ? 31.908 5.562 72.847 1.00 23.58 399 PHE A CA 1
ATOM 2695 C C . PHE A 1 336 ? 30.931 5.465 74.051 1.00 23.32 399 PHE A C 1
ATOM 2696 O O . PHE A 1 336 ? 31.335 5.707 75.205 1.00 23.14 399 PHE A O 1
ATOM 2704 N N . THR A 1 337 ? 29.669 5.113 73.782 1.00 21.36 400 THR A N 1
ATOM 2705 C CA . THR A 1 337 ? 28.629 5.019 74.806 1.00 21.56 400 THR A CA 1
ATOM 2706 C C . THR A 1 337 ? 29.056 4.188 75.997 1.00 22.36 400 THR A C 1
ATOM 2707 O O . THR A 1 337 ? 29.461 3.026 75.832 1.00 23.59 400 THR A O 1
ATOM 2711 N N . GLY A 1 338 ? 28.992 4.818 77.179 1.00 21.56 401 GLY A N 1
ATOM 2712 C CA . GLY A 1 338 ? 29.377 4.238 78.449 1.00 20.66 401 GLY A CA 1
ATOM 2713 C C . GLY A 1 338 ? 30.863 4.138 78.717 1.00 21.00 401 GLY A C 1
ATOM 2714 O O . GLY A 1 338 ? 31.256 3.756 79.804 1.00 20.98 401 GLY A O 1
ATOM 2715 N N . PHE A 1 339 ? 31.690 4.473 77.731 1.00 21.00 402 PHE A N 1
ATOM 2716 C CA . PHE A 1 339 ? 33.151 4.391 77.857 1.00 20.67 402 PHE A CA 1
ATOM 2717 C C . PHE A 1 339 ? 33.802 5.669 78.398 1.00 20.93 402 PHE A C 1
ATOM 2718 O O . PHE A 1 339 ? 33.620 6.780 77.852 1.00 21.03 402 PHE A O 1
ATOM 2726 N N . ASP A 1 340 ? 34.595 5.473 79.448 1.00 20.59 403 ASP A N 1
ATOM 2727 C CA . ASP A 1 340 ? 35.575 6.417 79.917 1.00 20.26 403 ASP A CA 1
ATOM 2728 C C . ASP A 1 340 ? 36.856 6.229 79.109 1.00 20.95 403 ASP A C 1
ATOM 2729 O O . ASP A 1 340 ? 37.558 5.210 79.285 1.00 21.70 403 ASP A O 1
ATOM 2734 N N . VAL A 1 341 ? 37.141 7.175 78.210 1.00 19.30 404 VAL A N 1
ATOM 2735 C CA . VAL A 1 341 ? 38.442 7.262 77.583 1.00 18.81 404 VAL A CA 1
ATOM 2736 C C . VAL A 1 341 ? 39.426 7.965 78.542 1.00 19.04 404 VAL A C 1
ATOM 2737 O O . VAL A 1 341 ? 39.367 9.160 78.729 1.00 17.48 404 VAL A O 1
ATOM 2741 N N . TYR A 1 342 ? 40.318 7.197 79.158 1.00 19.18 405 TYR A N 1
ATOM 2742 C CA . TYR A 1 342 ? 41.226 7.737 80.168 1.00 19.70 405 TYR A CA 1
ATOM 2743 C C . TYR A 1 342 ? 42.576 8.226 79.630 1.00 19.51 405 TYR A C 1
ATOM 2744 O O . TYR A 1 342 ? 43.317 8.884 80.342 1.00 19.61 405 TYR A O 1
ATOM 2753 N N . LYS A 1 343 ? 42.892 7.918 78.377 1.00 19.64 406 LYS A N 1
ATOM 2754 C CA . LYS A 1 343 ? 44.161 8.348 77.795 1.00 19.49 406 LYS A CA 1
ATOM 2755 C C . LYS A 1 343 ? 44.040 8.406 76.302 1.00 19.27 406 LYS A C 1
ATOM 2756 O O . LYS A 1 343 ? 43.419 7.549 75.689 1.00 19.83 406 LYS A O 1
ATOM 2762 N N . THR A 1 344 ? 44.598 9.460 75.720 1.00 19.15 407 THR A N 1
ATOM 2763 C CA . THR A 1 344 ? 44.689 9.593 74.301 1.00 18.95 407 THR A CA 1
ATOM 2764 C C . THR A 1 344 ? 46.162 9.781 74.047 1.00 20.19 407 THR A C 1
ATOM 2765 O O . THR A 1 344 ? 46.848 10.464 74.826 1.00 20.10 407 THR A O 1
ATOM 2769 N N . LEU A 1 345 ? 46.650 9.153 72.977 1.00 20.67 408 LEU A N 1
ATOM 2770 C CA . LEU A 1 345 ? 48.002 9.365 72.518 1.00 22.05 408 LEU A CA 1
ATOM 2771 C C . LEU A 1 345 ? 47.858 9.774 71.070 1.00 21.77 408 LEU A C 1
ATOM 2772 O O . LEU A 1 345 ? 47.377 8.995 70.273 1.00 22.59 408 LEU A O 1
ATOM 2777 N N . SER A 1 346 ? 48.220 11.014 70.726 1.00 21.87 409 SER A N 1
ATOM 2778 C CA . SER A 1 346 ? 47.943 11.525 69.390 1.00 22.66 409 SER A CA 1
ATOM 2779 C C . SER A 1 346 ? 49.217 11.877 68.671 1.00 23.47 409 SER A C 1
ATOM 2780 O O . SER A 1 346 ? 50.182 12.337 69.296 1.00 24.55 409 SER A O 1
ATOM 2783 N N . THR A 1 347 ? 49.207 11.704 67.353 1.00 22.60 410 THR A N 1
ATOM 2784 C CA . THR A 1 347 ? 50.309 12.130 66.549 1.00 22.10 410 THR A CA 1
ATOM 2785 C C . THR A 1 347 ? 49.920 13.381 65.748 1.00 22.38 410 THR A C 1
ATOM 2786 O O . THR A 1 347 ? 49.161 13.323 64.787 1.00 22.72 410 THR A O 1
ATOM 2790 N N . ALA A 1 348 ? 50.449 14.519 66.159 1.00 22.24 411 ALA A N 1
ATOM 2791 C CA . ALA A 1 348 ? 50.317 15.715 65.394 1.00 22.47 411 ALA A CA 1
ATOM 2792 C C . ALA A 1 348 ? 51.391 15.708 64.276 1.00 23.25 411 ALA A C 1
ATOM 2793 O O . ALA A 1 348 ? 52.605 15.750 64.549 1.00 23.72 411 ALA A O 1
ATOM 2795 N N . GLY A 1 349 ? 50.926 15.621 63.021 1.00 22.93 412 GLY A N 1
ATOM 2796 C CA . GLY A 1 349 ? 51.772 15.421 61.852 1.00 21.45 412 GLY A CA 1
ATOM 2797 C C . GLY A 1 349 ? 52.020 16.721 61.119 1.00 21.59 412 GLY A C 1
ATOM 2798 O O . GLY A 1 349 ? 51.204 17.667 61.207 1.00 20.73 412 GLY A O 1
ATOM 2799 N N . VAL A 1 350 ? 53.161 16.767 60.426 1.00 20.72 413 VAL A N 1
ATOM 2800 C CA . VAL A 1 350 ? 53.504 17.841 59.470 1.00 20.91 413 VAL A CA 1
ATOM 2801 C C . VAL A 1 350 ? 54.040 17.178 58.213 1.00 20.87 413 VAL A C 1
ATOM 2802 O O . VAL A 1 350 ? 54.978 16.350 58.286 1.00 21.14 413 VAL A O 1
ATOM 2806 N N . LEU A 1 351 ? 53.456 17.526 57.079 1.00 20.75 414 LEU A N 1
ATOM 2807 C CA . LEU A 1 351 ? 54.006 17.116 55.793 1.00 21.57 414 LEU A CA 1
ATOM 2808 C C . LEU A 1 351 ? 54.762 18.314 55.187 1.00 21.88 414 LEU A C 1
ATOM 2809 O O . LEU A 1 351 ? 54.152 19.351 54.891 1.00 21.17 414 LEU A O 1
ATOM 2814 N N . PHE A 1 352 ? 56.079 18.147 54.980 1.00 21.78 415 PHE A N 1
ATOM 2815 C CA . PHE A 1 352 ? 56.914 19.194 54.343 1.00 21.27 415 PHE A CA 1
ATOM 2816 C C . PHE A 1 352 ? 56.945 19.084 52.813 1.00 22.32 415 PHE A C 1
ATOM 2817 O O . PHE A 1 352 ? 57.378 18.075 52.248 1.00 23.15 415 PHE A O 1
ATOM 2825 N N . ALA A 1 353 ? 56.439 20.120 52.153 1.00 22.84 416 ALA A N 1
ATOM 2826 C CA . ALA A 1 353 ? 56.388 20.203 50.705 1.00 23.25 416 ALA A CA 1
ATOM 2827 C C . ALA A 1 353 ? 57.343 21.347 50.278 1.00 23.76 416 ALA A C 1
ATOM 2828 O O . ALA A 1 353 ? 57.845 22.081 51.132 1.00 22.95 416 ALA A O 1
ATOM 2830 N N . TYR A 1 354 ? 57.613 21.480 48.984 1.00 25.29 417 TYR A N 1
ATOM 2831 C CA . TYR A 1 354 ? 58.675 22.398 48.504 1.00 27.45 417 TYR A CA 1
ATOM 2832 C C . TYR A 1 354 ? 58.521 23.812 49.021 1.00 27.96 417 TYR A C 1
ATOM 2833 O O . TYR A 1 354 ? 59.513 24.427 49.449 1.00 27.09 417 TYR A O 1
ATOM 2842 N N . THR A 1 355 ? 57.268 24.294 49.037 1.00 28.15 418 THR A N 1
ATOM 2843 C CA . THR A 1 355 ? 56.962 25.689 49.366 1.00 29.08 418 THR A CA 1
ATOM 2844 C C . THR A 1 355 ? 55.917 25.882 50.499 1.00 29.58 418 THR A C 1
ATOM 2845 O O . THR A 1 355 ? 55.630 27.016 50.903 1.00 30.00 418 THR A O 1
ATOM 2849 N N . SER A 1 356 ? 55.354 24.792 51.021 1.00 28.94 419 SER A N 1
ATOM 2850 C CA . SER A 1 356 ? 54.392 24.892 52.125 1.00 28.79 419 SER A CA 1
ATOM 2851 C C . SER A 1 356 ? 54.494 23.735 53.129 1.00 28.66 419 SER A C 1
ATOM 2852 O O . SER A 1 356 ? 55.157 22.725 52.881 1.00 27.81 419 SER A O 1
ATOM 2855 N N . LYS A 1 357 ? 53.848 23.909 54.280 1.00 28.75 420 LYS A N 1
ATOM 2856 C CA . LYS A 1 357 ? 53.699 22.841 55.257 1.00 28.44 420 LYS A CA 1
ATOM 2857 C C . LYS A 1 357 ? 52.221 22.551 55.448 1.00 27.62 420 LYS A C 1
ATOM 2858 O O . LYS A 1 357 ? 51.419 23.464 55.420 1.00 28.04 420 LYS A O 1
ATOM 2864 N N . TYR A 1 358 ? 51.882 21.285 55.651 1.00 26.96 421 TYR A N 1
ATOM 2865 C CA . TYR A 1 358 ? 50.520 20.867 55.974 1.00 27.17 421 TYR A CA 1
ATOM 2866 C C . TYR A 1 358 ? 50.527 20.238 57.349 1.00 25.46 421 TYR A C 1
ATOM 2867 O O . TYR A 1 358 ? 51.238 19.237 57.578 1.00 24.82 421 TYR A O 1
ATOM 2876 N N . TYR A 1 359 ? 49.701 20.776 58.239 1.00 23.53 422 TYR A N 1
ATOM 2877 C CA . TYR A 1 359 ? 49.574 20.248 59.582 1.00 22.32 422 TYR A CA 1
ATOM 2878 C C . TYR A 1 359 ? 48.335 19.399 59.670 1.00 22.14 422 TYR A C 1
ATOM 2879 O O . TYR A 1 359 ? 47.358 19.665 58.957 1.00 23.58 422 TYR A O 1
ATOM 2888 N N . GLY A 1 360 ? 48.371 18.368 60.516 1.00 20.80 423 GLY A N 1
ATOM 2889 C CA . GLY A 1 360 ? 47.173 17.571 60.801 1.00 19.69 423 GLY A CA 1
ATOM 2890 C C . GLY A 1 360 ? 47.457 16.339 61.624 1.00 19.10 423 GLY A C 1
ATOM 2891 O O . GLY A 1 360 ? 48.587 15.868 61.647 1.00 19.68 423 GLY A O 1
ATOM 2892 N N . VAL A 1 361 ? 46.433 15.790 62.269 1.00 18.29 424 VAL A N 1
ATOM 2893 C CA . VAL A 1 361 ? 46.596 14.634 63.147 1.00 17.29 424 VAL A CA 1
ATOM 2894 C C . VAL A 1 361 ? 46.567 13.354 62.277 1.00 17.81 424 VAL A C 1
ATOM 2895 O O . VAL A 1 361 ? 45.595 13.109 61.533 1.00 17.20 424 VAL A O 1
ATOM 2899 N N . SER A 1 362 ? 47.628 12.553 62.371 1.00 17.51 425 SER A N 1
ATOM 2900 C CA . SER A 1 362 ? 47.738 11.300 61.574 1.00 18.31 425 SER A CA 1
ATOM 2901 C C . SER A 1 362 ? 47.310 10.042 62.335 1.00 17.82 425 SER A C 1
ATOM 2902 O O . SER A 1 362 ? 47.047 8.988 61.748 1.00 18.54 425 SER A O 1
ATOM 2905 N N . LYS A 1 363 ? 47.213 10.163 63.643 1.00 17.31 426 LYS A N 1
ATOM 2906 C CA . LYS A 1 363 ? 46.975 9.005 64.475 1.00 17.71 426 LYS A CA 1
ATOM 2907 C C . LYS A 1 363 ? 46.493 9.406 65.856 1.00 16.83 426 LYS A C 1
ATOM 2908 O O . LYS A 1 363 ? 47.054 10.319 66.460 1.00 17.11 426 LYS A O 1
ATOM 2914 N N . VAL A 1 364 ? 45.464 8.728 66.342 1.00 16.16 427 VAL A N 1
ATOM 2915 C CA . VAL A 1 364 ? 45.042 8.858 67.757 1.00 17.07 427 VAL A CA 1
ATOM 2916 C C . VAL A 1 364 ? 44.721 7.485 68.358 1.00 17.30 427 VAL A C 1
ATOM 2917 O O . VAL A 1 364 ? 43.899 6.767 67.822 1.00 17.58 427 VAL A O 1
ATOM 2921 N N . VAL A 1 365 ? 45.365 7.148 69.465 1.00 17.99 428 VAL A N 1
ATOM 2922 C CA . VAL A 1 365 ? 45.007 5.955 70.257 1.00 19.44 428 VAL A CA 1
ATOM 2923 C C . VAL A 1 365 ? 44.163 6.373 71.491 1.00 19.85 428 VAL A C 1
ATOM 2924 O O . VAL A 1 365 ? 44.638 7.154 72.329 1.00 20.33 428 VAL A O 1
ATOM 2928 N N . PHE A 1 366 ? 42.920 5.896 71.564 1.00 19.06 429 PHE A N 1
ATOM 2929 C CA . PHE A 1 366 ? 42.047 6.139 72.708 1.00 20.01 429 PHE A CA 1
ATOM 2930 C C . PHE A 1 366 ? 42.008 4.899 73.628 1.00 21.23 429 PHE A C 1
ATOM 2931 O O . PHE A 1 366 ? 41.461 3.842 73.245 1.00 21.73 429 PHE A O 1
ATOM 2939 N N . ASP A 1 367 ? 42.530 5.026 74.843 1.00 21.48 430 ASP A N 1
ATOM 2940 C CA . ASP A 1 367 ? 42.441 3.924 75.791 1.00 22.59 430 ASP A CA 1
ATOM 2941 C C . ASP A 1 367 ? 41.182 4.103 76.596 1.00 22.51 430 ASP A C 1
ATOM 2942 O O . ASP A 1 367 ? 40.978 5.151 77.188 1.00 22.76 430 ASP A O 1
ATOM 2947 N N . ALA A 1 368 ? 40.326 3.090 76.586 1.00 22.53 431 ALA A N 1
ATOM 2948 C CA . ALA A 1 368 ? 39.014 3.212 77.172 1.00 22.73 431 ALA A CA 1
ATOM 2949 C C . ALA A 1 368 ? 38.686 2.062 78.117 1.00 23.60 431 ALA A C 1
ATOM 2950 O O . ALA A 1 368 ? 39.154 0.918 77.947 1.00 22.84 431 ALA A O 1
ATOM 2952 N N . ILE A 1 369 ? 37.875 2.394 79.117 1.00 24.37 432 ILE A N 1
ATOM 2953 C CA . ILE A 1 369 ? 37.290 1.423 80.018 1.00 25.16 432 ILE A CA 1
ATOM 2954 C C . ILE A 1 369 ? 35.808 1.742 80.249 1.00 26.36 432 ILE A C 1
ATOM 2955 O O . ILE A 1 369 ? 35.388 2.892 80.224 1.00 26.69 432 ILE A O 1
ATOM 2960 N N . TYR A 1 370 ? 35.034 0.697 80.467 1.00 27.90 433 TYR A N 1
ATOM 2961 C CA . TYR A 1 370 ? 33.632 0.759 80.843 1.00 29.59 433 TYR A CA 1
ATOM 2962 C C . TYR A 1 370 ? 33.542 0.734 82.369 1.00 30.76 433 TYR A C 1
ATOM 2963 O O . TYR A 1 370 ? 33.789 -0.311 82.979 1.00 29.91 433 TYR A O 1
ATOM 2972 N N . PRO A 1 371 ? 33.217 1.881 83.021 1.00 32.11 434 PRO A N 1
ATOM 2973 C CA . PRO A 1 371 ? 33.311 1.802 84.487 1.00 33.48 434 PRO A CA 1
ATOM 2974 C C . PRO A 1 371 ? 32.314 0.858 85.147 1.00 34.75 434 PRO A C 1
ATOM 2975 O O . PRO A 1 371 ? 32.548 0.474 86.277 1.00 35.32 434 PRO A O 1
ATOM 2979 N N . ASP A 1 372 ? 31.239 0.477 84.454 1.00 36.38 435 ASP A N 1
ATOM 2980 C CA . ASP A 1 372 ? 30.295 -0.543 84.959 1.00 38.49 435 ASP A CA 1
ATOM 2981 C C . ASP A 1 372 ? 30.971 -1.877 85.300 1.00 38.08 435 ASP A C 1
ATOM 2982 O O . ASP A 1 372 ? 31.111 -2.248 86.477 1.00 39.17 435 ASP A O 1
ATOM 2987 N N . ASN A 1 373 ? 31.411 -2.570 84.256 1.00 37.12 436 ASN A N 1
ATOM 2988 C CA . ASN A 1 373 ? 31.983 -3.898 84.365 1.00 35.68 436 ASN A CA 1
ATOM 2989 C C . ASN A 1 373 ? 33.509 -3.938 84.223 1.00 35.21 436 ASN A C 1
ATOM 2990 O O . ASN A 1 373 ? 34.084 -5.021 84.167 1.00 35.72 436 ASN A O 1
ATOM 2995 N N . LYS A 1 374 ? 34.159 -2.774 84.147 1.00 33.59 437 LYS A N 1
ATOM 2996 C CA . LYS A 1 374 ? 35.630 -2.690 84.034 1.00 32.76 437 LYS A CA 1
ATOM 2997 C C . LYS A 1 374 ? 36.231 -3.340 82.753 1.00 31.28 437 LYS A C 1
ATOM 2998 O O . LYS A 1 374 ? 37.415 -3.698 82.696 1.00 30.69 437 LYS A O 1
ATOM 3004 N N . TYR A 1 375 ? 35.407 -3.497 81.731 1.00 29.95 438 TYR A N 1
ATOM 3005 C CA . TYR A 1 375 ? 35.874 -3.978 80.458 1.00 29.17 438 TYR A CA 1
ATOM 3006 C C . TYR A 1 375 ? 36.697 -2.889 79.721 1.00 28.54 438 TYR A C 1
ATOM 3007 O O . TYR A 1 375 ? 36.233 -1.772 79.530 1.00 27.32 438 TYR A O 1
ATOM 3016 N N . LYS A 1 376 ? 37.925 -3.250 79.327 1.00 27.69 439 LYS A N 1
ATOM 3017 C CA . LYS A 1 376 ? 38.882 -2.351 78.672 1.00 27.41 439 LYS A CA 1
ATOM 3018 C C . LYS A 1 376 ? 39.042 -2.630 77.187 1.00 27.41 439 LYS A C 1
ATOM 3019 O O . LYS A 1 376 ? 39.007 -3.780 76.737 1.00 28.08 439 LYS A O 1
ATOM 3025 N N . THR A 1 377 ? 39.205 -1.566 76.415 1.00 27.86 440 THR A N 1
ATOM 3026 C CA . THR A 1 377 ? 39.471 -1.675 74.981 1.00 27.51 440 THR A CA 1
ATOM 3027 C C . THR A 1 377 ? 40.273 -0.465 74.469 1.00 27.00 440 THR A C 1
ATOM 3028 O O . THR A 1 377 ? 40.367 0.567 75.149 1.00 26.46 440 THR A O 1
ATOM 3032 N N . THR A 1 378 ? 40.894 -0.623 73.303 1.00 26.92 441 THR A N 1
ATOM 3033 C CA . THR A 1 378 ? 41.564 0.475 72.592 1.00 26.87 441 THR A CA 1
ATOM 3034 C C . THR A 1 378 ? 40.803 0.809 71.326 1.00 26.05 441 THR A C 1
ATOM 3035 O O . THR A 1 378 ? 40.316 -0.079 70.639 1.00 26.49 441 THR A O 1
ATOM 3039 N N . PHE A 1 379 ? 40.709 2.096 71.019 1.00 25.08 442 PHE A N 1
ATOM 3040 C CA . PHE A 1 379 ? 40.187 2.551 69.729 1.00 23.89 442 PHE A CA 1
ATOM 3041 C C . PHE A 1 379 ? 41.325 3.261 69.053 1.00 23.58 442 PHE A C 1
ATOM 3042 O O . PHE A 1 379 ? 41.964 4.112 69.646 1.00 24.40 442 PHE A O 1
ATOM 3050 N N . THR A 1 380 ? 41.616 2.877 67.821 1.00 23.36 443 THR A N 1
ATOM 3051 C CA . THR A 1 380 ? 42.689 3.507 67.090 1.00 21.89 443 THR A CA 1
ATOM 3052 C C . THR A 1 380 ? 42.210 4.069 65.781 1.00 21.36 443 THR A C 1
ATOM 3053 O O . THR A 1 380 ? 41.629 3.361 64.945 1.00 19.42 443 THR A O 1
ATOM 3057 N N . TYR A 1 381 ? 42.477 5.369 65.655 1.00 20.66 444 TYR A N 1
ATOM 3058 C CA . TYR A 1 381 ? 42.471 6.079 64.408 1.00 19.63 444 TYR A CA 1
ATOM 3059 C C . TYR A 1 381 ? 43.912 6.107 63.823 1.00 20.20 444 TYR A C 1
ATOM 3060 O O . TYR A 1 381 ? 44.795 6.789 64.342 1.00 18.80 444 TYR A O 1
ATOM 3069 N N . ASN A 1 382 ? 44.144 5.343 62.749 1.00 21.42 445 ASN A N 1
ATOM 3070 C CA . ASN A 1 382 ? 45.386 5.467 61.978 1.00 21.54 445 ASN A CA 1
ATOM 3071 C C . ASN A 1 382 ? 45.239 5.165 60.483 1.00 21.53 445 ASN A C 1
ATOM 3072 O O . ASN A 1 382 ? 45.540 4.062 60.033 1.00 22.00 445 ASN A O 1
ATOM 3077 N N . PRO A 1 383 ? 44.798 6.154 59.686 1.00 22.03 446 PRO A N 1
ATOM 3078 C CA . PRO A 1 383 ? 44.615 5.815 58.253 1.00 22.37 446 PRO A CA 1
ATOM 3079 C C . PRO A 1 383 ? 45.932 5.512 57.509 1.00 23.41 446 PRO A C 1
ATOM 3080 O O . PRO A 1 383 ? 45.893 4.805 56.508 1.00 24.39 446 PRO A O 1
ATOM 3084 N N . GLY A 1 384 ? 47.069 6.020 58.001 1.00 23.06 447 GLY A N 1
ATOM 3085 C CA . GLY A 1 384 ? 48.388 5.648 57.477 1.00 23.50 447 GLY A CA 1
ATOM 3086 C C . GLY A 1 384 ? 49.119 6.784 56.801 1.00 23.68 447 GLY A C 1
ATOM 3087 O O . GLY A 1 384 ? 48.665 7.289 55.800 1.00 24.50 447 GLY A O 1
ATOM 3088 N N . SER A 1 385 ? 50.231 7.218 57.382 1.00 24.09 448 SER A N 1
ATOM 3089 C CA . SER A 1 385 ? 51.038 8.279 56.818 1.00 23.91 448 SER A CA 1
ATOM 3090 C C . SER A 1 385 ? 52.471 7.796 56.664 1.00 24.86 448 SER A C 1
ATOM 3091 O O . SER A 1 385 ? 52.872 6.786 57.258 1.00 25.10 448 SER A O 1
ATOM 3094 N N . GLU A 1 386 ? 53.242 8.523 55.865 1.00 25.46 449 GLU A N 1
ATOM 3095 C CA . GLU A 1 386 ? 54.620 8.137 55.548 1.00 26.28 449 GLU A CA 1
ATOM 3096 C C . GLU A 1 386 ? 55.463 9.383 55.227 1.00 25.13 449 GLU A C 1
ATOM 3097 O O . GLU A 1 386 ? 54.974 10.330 54.608 1.00 23.26 449 GLU A O 1
ATOM 3103 N N . GLY A 1 387 ? 56.716 9.373 55.689 1.00 25.08 450 GLY A N 1
ATOM 3104 C CA . GLY A 1 387 ? 57.670 10.466 55.451 1.00 24.97 450 GLY A CA 1
ATOM 3105 C C . GLY A 1 387 ? 57.305 11.806 56.077 1.00 24.74 450 GLY A C 1
ATOM 3106 O O . GLY A 1 387 ? 57.663 12.846 55.545 1.00 25.37 450 GLY A O 1
ATOM 3107 N N . ILE A 1 388 ? 56.597 11.791 57.206 1.00 23.99 451 ILE A N 1
ATOM 3108 C CA . ILE A 1 388 ? 56.141 13.022 57.815 1.00 23.27 451 ILE A CA 1
ATOM 3109 C C . ILE A 1 388 ? 56.945 13.379 59.083 1.00 24.22 451 ILE A C 1
ATOM 3110 O O . ILE A 1 388 ? 57.530 12.497 59.728 1.00 24.16 451 ILE A O 1
ATOM 3115 N N . GLY A 1 389 ? 56.964 14.669 59.432 1.00 24.59 452 GLY A N 1
ATOM 3116 C CA . GLY A 1 389 ? 57.254 15.080 60.818 1.00 24.60 452 GLY A CA 1
ATOM 3117 C C . GLY A 1 389 ? 56.077 14.737 61.725 1.00 25.45 452 GLY A C 1
ATOM 3118 O O . GLY A 1 389 ? 54.916 14.773 61.313 1.00 25.88 452 GLY A O 1
ATOM 3119 N N . ALA A 1 390 ? 56.354 14.398 62.971 1.00 26.23 453 ALA A N 1
ATOM 3120 C CA . ALA A 1 390 ? 55.296 14.046 63.901 1.00 28.26 453 ALA A CA 1
ATOM 3121 C C . ALA A 1 390 ? 55.712 14.443 65.321 1.00 29.36 453 ALA A C 1
ATOM 3122 O O . ALA A 1 390 ? 56.911 14.393 65.656 1.00 30.17 453 ALA A O 1
ATOM 3124 N N . GLN A 1 391 ? 54.723 14.794 66.146 1.00 30.11 454 GLN A N 1
ATOM 3125 C CA . GLN A 1 391 ? 54.873 14.948 67.606 1.00 30.01 454 GLN A CA 1
ATOM 3126 C C . GLN A 1 391 ? 53.848 14.105 68.337 1.00 29.94 454 GLN A C 1
ATOM 3127 O O . GLN A 1 391 ? 52.683 14.153 68.002 1.00 30.09 454 GLN A O 1
ATOM 3133 N N . GLU A 1 392 ? 54.265 13.386 69.369 1.00 30.05 455 GLU A N 1
ATOM 3134 C CA . GLU A 1 392 ? 53.357 12.569 70.161 1.00 30.54 455 GLU A CA 1
ATOM 3135 C C . GLU A 1 392 ? 52.786 13.415 71.290 1.00 29.30 455 GLU A C 1
ATOM 3136 O O . GLU A 1 392 ? 53.541 13.948 72.099 1.00 28.97 455 GLU A O 1
ATOM 3142 N N . LYS A 1 393 ? 51.458 13.555 71.343 1.00 27.65 456 LYS A N 1
ATOM 3143 C CA . LYS A 1 393 ? 50.831 14.243 72.451 1.00 25.87 456 LYS A CA 1
ATOM 3144 C C . LYS A 1 393 ? 50.137 13.180 73.331 1.00 25.18 456 LYS A C 1
ATOM 3145 O O . LYS A 1 393 ? 49.342 12.377 72.863 1.00 24.52 456 LYS A O 1
ATOM 3151 N N . ASP A 1 394 ? 50.534 13.132 74.595 1.00 24.49 457 ASP A N 1
ATOM 3152 C CA . ASP A 1 394 ? 50.126 12.099 75.521 1.00 24.01 457 ASP A CA 1
ATOM 3153 C C . ASP A 1 394 ? 49.346 12.855 76.547 1.00 23.19 457 ASP A C 1
ATOM 3154 O O . ASP A 1 394 ? 49.881 13.712 77.228 1.00 22.61 457 ASP A O 1
ATOM 3159 N N . SER A 1 395 ? 48.062 12.547 76.649 1.00 23.25 458 SER A N 1
ATOM 3160 C CA . SER A 1 395 ? 47.164 13.319 77.501 1.00 22.51 458 SER A CA 1
ATOM 3161 C C . SER A 1 395 ? 47.526 13.234 78.994 1.00 22.21 458 SER A C 1
ATOM 3162 O O . SER A 1 395 ? 47.245 14.162 79.793 1.00 21.41 458 SER A O 1
ATOM 3165 N N . GLU A 1 396 ? 48.168 12.133 79.370 1.00 21.79 459 GLU A N 1
ATOM 3166 C CA . GLU A 1 396 ? 48.545 11.906 80.777 1.00 22.27 459 GLU A CA 1
ATOM 3167 C C . GLU A 1 396 ? 49.643 12.826 81.255 1.00 21.33 459 GLU A C 1
ATOM 3168 O O . GLU A 1 396 ? 49.922 12.866 82.434 1.00 23.11 459 GLU A O 1
ATOM 3174 N N . VAL A 1 397 ? 50.280 13.543 80.354 1.00 20.60 460 VAL A N 1
ATOM 3175 C CA . VAL A 1 397 ? 51.215 14.585 80.728 1.00 21.19 460 VAL A CA 1
ATOM 3176 C C . VAL A 1 397 ? 50.436 15.802 81.326 1.00 21.33 460 VAL A C 1
ATOM 3177 O O . VAL A 1 397 ? 50.847 16.403 82.320 1.00 21.47 460 VAL A O 1
ATOM 3181 N N . GLU A 1 398 ? 49.308 16.142 80.709 1.00 21.68 461 GLU A N 1
ATOM 3182 C CA . GLU A 1 398 ? 48.480 17.286 81.129 1.00 22.08 461 GLU A CA 1
ATOM 3183 C C . GLU A 1 398 ? 47.424 16.860 82.155 1.00 20.91 461 GLU A C 1
ATOM 3184 O O . GLU A 1 398 ? 47.191 17.559 83.143 1.00 21.28 461 GLU A O 1
ATOM 3190 N N . LEU A 1 399 ? 46.866 15.667 81.954 1.00 19.79 462 LEU A N 1
ATOM 3191 C CA . LEU A 1 399 ? 45.868 15.039 82.835 1.00 18.01 462 LEU A CA 1
ATOM 3192 C C . LEU A 1 399 ? 46.299 13.659 83.430 1.00 18.94 462 LEU A C 1
ATOM 3193 O O . LEU A 1 399 ? 45.702 12.583 83.094 1.00 17.78 462 LEU A O 1
ATOM 3198 N N . PRO A 1 400 ? 47.311 13.673 84.340 1.00 18.95 463 PRO A N 1
ATOM 3199 C CA . PRO A 1 400 ? 47.868 12.409 84.851 1.00 20.32 463 PRO A CA 1
ATOM 3200 C C . PRO A 1 400 ? 46.905 11.637 85.714 1.00 21.35 463 PRO A C 1
ATOM 3201 O O . PRO A 1 400 ? 45.920 12.196 86.190 1.00 22.13 463 PRO A O 1
ATOM 3205 N N . PRO A 1 401 ? 47.175 10.340 85.922 1.00 22.54 464 PRO A N 1
ATOM 3206 C CA . PRO A 1 401 ? 46.417 9.581 86.927 1.00 23.10 464 PRO A CA 1
ATOM 3207 C C . PRO A 1 401 ? 46.655 10.130 88.350 1.00 24.82 464 PRO A C 1
ATOM 3208 O O . PRO A 1 401 ? 47.602 10.902 88.571 1.00 24.26 464 PRO A O 1
ATOM 3212 N N . GLU A 1 402 ? 45.792 9.732 89.279 1.00 26.23 465 GLU A N 1
ATOM 3213 C CA . GLU A 1 402 ? 45.812 10.229 90.640 1.00 29.91 465 GLU A CA 1
ATOM 3214 C C . GLU A 1 402 ? 46.921 9.569 91.463 1.00 31.12 465 GLU A C 1
ATOM 3215 O O . GLU A 1 402 ? 47.225 10.005 92.582 1.00 31.19 465 GLU A O 1
ATOM 3221 N N . THR A 1 403 ? 47.500 8.514 90.896 1.00 33.01 466 THR A N 1
ATOM 3222 C CA . THR A 1 403 ? 48.587 7.754 91.510 1.00 34.47 466 THR A CA 1
ATOM 3223 C C . THR A 1 403 ? 49.321 6.956 90.422 1.00 35.59 466 THR A C 1
ATOM 3224 O O . THR A 1 403 ? 48.772 6.713 89.329 1.00 35.06 466 THR A O 1
ATOM 3228 N N . LEU A 1 404 ? 50.557 6.559 90.719 1.00 36.71 467 LEU A N 1
ATOM 3229 C CA . LEU A 1 404 ? 51.255 5.554 89.925 1.00 37.96 467 LEU A CA 1
ATOM 3230 C C . LEU A 1 404 ? 51.294 4.174 90.636 1.00 38.58 467 LEU A C 1
ATOM 3231 O O . LEU A 1 404 ? 51.793 3.189 90.078 1.00 38.97 467 LEU A O 1
ATOM 3236 N N . ASP A 1 405 ? 50.736 4.095 91.843 1.00 38.70 468 ASP A N 1
ATOM 3237 C CA . ASP A 1 405 ? 50.653 2.819 92.580 1.00 39.08 468 ASP A CA 1
ATOM 3238 C C . ASP A 1 405 ? 49.596 1.834 92.065 1.00 38.12 468 ASP A C 1
ATOM 3239 O O . ASP A 1 405 ? 49.337 0.788 92.704 1.00 38.04 468 ASP A O 1
ATOM 3244 N N . GLN A 1 406 ? 48.948 2.197 90.962 1.00 36.16 469 GLN A N 1
ATOM 3245 C CA . GLN A 1 406 ? 47.993 1.327 90.286 1.00 34.79 469 GLN A CA 1
ATOM 3246 C C . GLN A 1 406 ? 47.988 1.608 88.817 1.00 33.04 469 GLN A C 1
ATOM 3247 O O . GLN A 1 406 ? 48.481 2.645 88.389 1.00 32.15 469 GLN A O 1
ATOM 3253 N N . PRO A 1 407 ? 47.476 0.657 88.026 1.00 31.87 470 PRO A N 1
ATOM 3254 C CA . PRO A 1 407 ? 47.372 0.971 86.623 1.00 30.84 470 PRO A CA 1
ATOM 3255 C C . PRO A 1 407 ? 46.500 2.215 86.380 1.00 29.40 470 PRO A C 1
ATOM 3256 O O . PRO A 1 407 ? 45.614 2.538 87.178 1.00 27.80 470 PRO A O 1
ATOM 3260 N N . ASN A 1 408 ? 46.824 2.922 85.303 1.00 28.57 471 ASN A N 1
ATOM 3261 C CA . ASN A 1 408 ? 46.100 4.126 84.936 1.00 27.29 471 ASN A CA 1
ATOM 3262 C C . ASN A 1 408 ? 44.596 3.898 84.717 1.00 26.64 471 ASN A C 1
ATOM 3263 O O . ASN A 1 408 ? 43.805 4.791 85.010 1.00 26.32 471 ASN A O 1
ATOM 3268 N N . TYR A 1 409 ? 44.205 2.698 84.262 1.00 26.06 472 TYR A N 1
ATOM 3269 C CA . TYR A 1 409 ? 42.770 2.350 84.092 1.00 25.39 472 TYR A CA 1
ATOM 3270 C C . TYR A 1 409 ? 41.984 2.196 85.402 1.00 26.43 472 TYR A C 1
ATOM 3271 O O . TYR A 1 409 ? 40.722 2.080 85.377 1.00 25.50 472 TYR A O 1
ATOM 3280 N N . GLU A 1 410 ? 42.712 2.150 86.526 1.00 26.48 473 GLU A N 1
ATOM 3281 C CA . GLU A 1 410 ? 42.107 2.272 87.856 1.00 28.52 473 GLU A CA 1
ATOM 3282 C C . GLU A 1 410 ? 42.204 3.680 88.451 1.00 26.51 473 GLU A C 1
ATOM 3283 O O . GLU A 1 410 ? 41.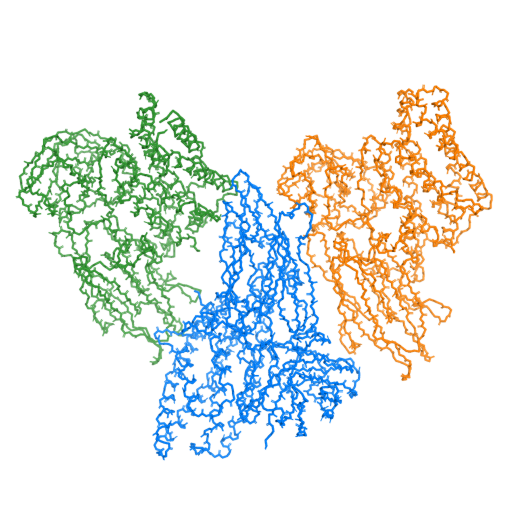263 4.126 89.071 1.00 27.78 473 GLU A O 1
ATOM 3289 N N . ALA A 1 411 ? 43.296 4.405 88.215 1.00 24.81 474 ALA A N 1
ATOM 3290 C CA . ALA A 1 411 ? 43.522 5.676 88.901 1.00 22.92 474 ALA A CA 1
ATOM 3291 C C . ALA A 1 411 ? 43.380 6.965 88.043 1.00 22.13 474 ALA A C 1
ATOM 3292 O O . ALA A 1 411 ? 43.734 8.061 88.489 1.00 22.06 474 ALA A O 1
ATOM 3294 N N . TYR A 1 412 ? 42.844 6.845 86.836 1.00 20.07 475 TYR A N 1
ATOM 3295 C CA . TYR A 1 412 ? 42.721 7.976 85.942 1.00 19.25 475 TYR A CA 1
ATOM 3296 C C . TYR A 1 412 ? 41.895 9.118 86.582 1.00 18.50 475 TYR A C 1
ATOM 3297 O O . TYR A 1 412 ? 40.949 8.863 87.320 1.00 16.96 475 TYR A O 1
ATOM 3306 N N . SER A 1 413 ? 42.283 10.364 86.315 1.00 17.70 476 SER A N 1
ATOM 3307 C CA . SER A 1 413 ? 41.612 11.504 86.952 1.00 17.38 476 SER A CA 1
ATOM 3308 C C . SER A 1 413 ? 40.521 12.128 86.075 1.00 17.16 476 SER A C 1
ATOM 3309 O O . SER A 1 413 ? 39.619 12.767 86.611 1.00 17.70 476 SER A O 1
ATOM 3312 N N . HIS A 1 414 ? 40.593 11.911 84.756 1.00 16.13 477 HIS A N 1
ATOM 3313 C CA . HIS A 1 414 ? 39.703 12.524 83.772 1.00 16.08 477 HIS A CA 1
ATOM 3314 C C . HIS A 1 414 ? 39.347 11.554 82.685 1.00 16.26 477 HIS A C 1
ATOM 3315 O O . HIS A 1 414 ? 40.011 10.525 82.513 1.00 15.11 477 HIS A O 1
ATOM 3322 N N . ARG A 1 415 ? 38.262 11.881 81.971 1.00 16.96 478 ARG A N 1
ATOM 3323 C CA . ARG A 1 415 ? 37.782 11.086 80.837 1.00 16.47 478 ARG A CA 1
ATOM 3324 C C . ARG A 1 415 ? 37.567 12.053 79.682 1.00 16.48 478 ARG A C 1
ATOM 3325 O O . ARG A 1 415 ? 37.292 13.238 79.937 1.00 16.42 478 ARG A O 1
ATOM 3333 N N . LEU A 1 416 ? 37.682 11.566 78.437 1.00 15.95 479 LEU A N 1
ATOM 3334 C CA . LEU A 1 416 ? 37.437 12.395 77.249 1.00 16.20 479 LEU A CA 1
ATOM 3335 C C . LEU A 1 416 ? 35.950 12.753 77.195 1.00 16.80 479 LEU A C 1
ATOM 3336 O O . LEU A 1 416 ? 35.087 11.866 77.322 1.00 16.35 479 LEU A O 1
ATOM 3341 N N . ASN A 1 417 ? 35.666 14.038 76.983 1.00 16.25 480 ASN A N 1
ATOM 3342 C CA . ASN A 1 417 ? 34.315 14.524 76.960 1.00 17.17 480 ASN A CA 1
ATOM 3343 C C . ASN A 1 417 ? 33.880 15.001 75.573 1.00 17.21 480 ASN A C 1
ATOM 3344 O O . ASN A 1 417 ? 32.742 14.778 75.165 1.00 18.13 480 ASN A O 1
ATOM 3349 N N . TYR A 1 418 ? 34.767 15.664 74.846 1.00 16.70 481 TYR A N 1
ATOM 3350 C CA . TYR A 1 418 ? 34.388 16.288 73.607 1.00 16.61 481 TYR A CA 1
ATOM 3351 C C . TYR A 1 418 ? 35.629 16.585 72.755 1.00 17.14 481 TYR A C 1
ATOM 3352 O O . TYR A 1 418 ? 36.766 16.557 73.252 1.00 17.05 481 TYR A O 1
ATOM 3361 N N . VAL A 1 419 ? 35.389 16.860 71.469 1.00 18.04 482 VAL A N 1
ATOM 3362 C CA . VAL A 1 419 ? 36.387 17.291 70.498 1.00 17.44 482 VAL A CA 1
ATOM 3363 C C . VAL A 1 419 ? 35.854 18.469 69.664 1.00 18.28 482 VAL A C 1
ATOM 3364 O O . VAL A 1 419 ? 34.796 18.369 69.014 1.00 18.51 482 VAL A O 1
ATOM 3368 N N . THR A 1 420 ? 36.597 19.585 69.682 1.00 18.20 483 THR A N 1
ATOM 3369 C CA . THR A 1 420 ? 36.369 20.724 68.787 1.00 18.40 483 THR A CA 1
ATOM 3370 C C . THR A 1 420 ? 37.515 20.804 67.777 1.00 18.80 483 THR A C 1
ATOM 3371 O O . THR A 1 420 ? 38.498 20.074 67.890 1.00 18.80 483 THR A O 1
ATOM 3375 N N . PHE A 1 421 ? 37.406 21.682 66.790 1.00 19.02 484 PHE A N 1
ATOM 3376 C CA . PHE A 1 421 ? 38.295 21.583 65.648 1.00 19.55 484 PHE A CA 1
ATOM 3377 C C . PHE A 1 421 ? 38.332 22.910 64.905 1.00 20.59 484 PHE A C 1
ATOM 3378 O O . PHE A 1 421 ? 37.338 23.642 64.912 1.00 21.68 484 PHE A O 1
ATOM 3386 N N . ILE A 1 422 ? 39.488 23.242 64.319 1.00 20.63 485 ILE A N 1
ATOM 3387 C CA . ILE A 1 422 ? 39.585 24.264 63.277 1.00 20.68 485 ILE A CA 1
ATOM 3388 C C . ILE A 1 422 ? 40.253 23.630 62.061 1.00 21.20 485 ILE A C 1
ATOM 3389 O O . ILE A 1 422 ? 40.950 22.625 62.196 1.00 20.18 485 ILE A O 1
ATOM 3394 N N . ARG A 1 423 ? 40.061 24.250 60.897 1.00 22.95 486 ARG A N 1
ATOM 3395 C CA . ARG A 1 423 ? 40.660 23.866 59.611 1.00 24.52 486 ARG A CA 1
ATOM 3396 C C . ARG A 1 423 ? 41.790 24.821 59.251 1.00 26.07 486 ARG A C 1
ATOM 3397 O O . ARG A 1 423 ? 41.777 25.968 59.683 1.00 25.89 486 ARG A O 1
ATOM 3405 N N . ASN A 1 424 ? 42.742 24.350 58.424 1.00 27.42 487 ASN A N 1
ATOM 3406 C CA . ASN A 1 424 ? 43.857 25.163 57.898 1.00 28.12 487 ASN A CA 1
ATOM 3407 C C . ASN A 1 424 ? 44.385 26.174 58.878 1.00 27.26 487 ASN A C 1
ATOM 3408 O O . ASN A 1 424 ? 44.099 27.369 58.714 1.00 27.93 487 ASN A O 1
ATOM 3413 N N . PRO A 1 425 ? 45.172 25.719 59.872 1.00 25.93 488 PRO A N 1
ATOM 3414 C CA . PRO A 1 425 ? 45.622 24.320 60.030 1.00 25.12 488 PRO A CA 1
ATOM 3415 C C . PRO A 1 425 ? 44.554 23.384 60.673 1.00 24.11 488 PRO A C 1
ATOM 3416 O O . PRO A 1 425 ? 43.718 23.851 61.450 1.00 23.95 488 PRO A O 1
ATOM 3420 N N . ASP A 1 426 ? 44.577 22.094 60.322 1.00 22.97 489 ASP A N 1
ATOM 3421 C CA . ASP A 1 426 ? 43.577 21.114 60.793 1.00 22.15 489 ASP A CA 1
ATOM 3422 C C . ASP A 1 426 ? 43.976 20.649 62.184 1.00 21.34 489 ASP A C 1
ATOM 3423 O O . ASP A 1 426 ? 44.863 19.775 62.346 1.00 20.39 489 ASP A O 1
ATOM 3428 N N . VAL A 1 427 ? 43.380 21.296 63.181 1.00 19.22 490 VAL A N 1
ATOM 3429 C CA . VAL A 1 427 ? 43.764 21.090 64.558 1.00 18.25 490 VAL A CA 1
ATOM 3430 C C . VAL A 1 427 ? 42.559 20.848 65.497 1.00 18.43 490 VAL A C 1
ATOM 3431 O O . VAL A 1 427 ? 41.748 21.747 65.709 1.00 18.64 490 VAL A O 1
ATOM 3435 N N . PRO A 1 428 ? 42.458 19.627 66.057 1.00 18.39 491 PRO A N 1
ATOM 3436 C CA . PRO A 1 428 ? 41.476 19.311 67.111 1.00 17.78 491 PRO A CA 1
ATOM 3437 C C . PRO A 1 428 ? 41.903 19.711 68.528 1.00 17.78 491 PRO A C 1
ATOM 3438 O O . PRO A 1 428 ? 43.101 19.838 68.825 1.00 17.80 491 PRO A O 1
ATOM 3442 N N . VAL A 1 429 ? 40.917 19.948 69.392 1.00 16.79 492 VAL A N 1
ATOM 3443 C CA . VAL A 1 429 ? 41.174 20.162 70.815 1.00 16.14 492 VAL A CA 1
ATOM 3444 C C . VAL A 1 429 ? 40.317 19.132 71.545 1.00 16.89 492 VAL A C 1
ATOM 3445 O O . VAL A 1 429 ? 39.166 18.901 71.176 1.00 16.97 492 VAL A O 1
ATOM 3449 N N . PHE A 1 430 ? 40.892 18.474 72.545 1.00 17.17 493 PHE A N 1
ATOM 3450 C CA . PHE A 1 430 ? 40.137 17.525 73.383 1.00 16.05 493 PHE A CA 1
ATOM 3451 C C . PHE A 1 430 ? 39.726 18.216 74.681 1.00 15.20 493 PHE A C 1
ATOM 3452 O O . PHE A 1 430 ? 40.523 18.934 75.283 1.00 15.21 493 PHE A O 1
ATOM 3460 N N . SER A 1 431 ? 38.475 18.038 75.083 1.00 14.95 494 SER A N 1
ATOM 3461 C CA . SER A 1 431 ? 38.010 18.437 76.417 1.00 15.78 494 SER A CA 1
ATOM 3462 C C . SER A 1 431 ? 37.702 17.227 77.285 1.00 14.78 494 SER A C 1
ATOM 3463 O O . SER A 1 431 ? 37.405 16.145 76.798 1.00 14.50 494 SER A O 1
ATOM 3466 N N . TRP A 1 432 ? 37.776 17.429 78.586 1.00 14.76 495 TRP A N 1
ATOM 3467 C CA . TRP A 1 432 ? 37.751 16.331 79.534 1.00 15.17 495 TRP A CA 1
ATOM 3468 C C . TRP A 1 432 ? 36.958 16.683 80.769 1.00 15.05 495 TRP A C 1
ATOM 3469 O O . TRP A 1 432 ? 37.008 17.825 81.205 1.00 15.50 495 TRP A O 1
ATOM 3480 N N . THR A 1 433 ? 36.317 15.675 81.370 1.00 15.24 496 THR A N 1
ATOM 3481 C CA . THR A 1 433 ? 35.613 15.835 82.635 1.00 15.22 496 THR A CA 1
ATOM 3482 C C . THR A 1 433 ? 36.312 15.038 83.708 1.00 16.07 496 THR A C 1
ATOM 3483 O O . THR A 1 433 ? 36.969 14.048 83.409 1.00 15.60 496 THR A O 1
ATOM 3487 N N . HIS A 1 434 ? 36.180 15.501 84.956 1.00 16.73 497 HIS A N 1
ATOM 3488 C CA . HIS A 1 434 ? 36.788 14.871 86.141 1.00 16.47 497 HIS A CA 1
ATOM 3489 C C . HIS A 1 434 ? 36.119 13.544 86.558 1.00 17.82 497 HIS A C 1
ATOM 3490 O O . HIS A 1 434 ? 34.863 13.370 86.481 1.00 17.10 497 HIS A O 1
ATOM 3497 N N . ARG A 1 435 ? 36.963 12.606 87.002 1.00 18.80 498 ARG A N 1
ATOM 3498 C CA . ARG A 1 435 ? 36.520 11.311 87.512 1.00 20.26 498 ARG A CA 1
ATOM 3499 C C . ARG A 1 435 ? 35.433 11.431 88.593 1.00 20.68 498 ARG A C 1
ATOM 3500 O O . ARG A 1 435 ? 34.531 10.614 88.625 1.00 21.80 498 ARG A O 1
ATOM 3508 N N . SER A 1 436 ? 35.489 12.438 89.468 1.00 19.74 499 SER A N 1
ATOM 3509 C CA . SER A 1 436 ? 34.480 12.556 90.570 1.00 20.17 499 SER A CA 1
ATOM 3510 C C . SER A 1 436 ? 33.036 12.754 90.096 1.00 20.06 499 SER A C 1
ATOM 3511 O O . SER A 1 436 ? 32.109 12.573 90.846 1.00 20.43 499 SER A O 1
ATOM 3514 N N . ALA A 1 437 ? 32.872 13.154 88.843 1.00 20.92 500 ALA A N 1
ATOM 3515 C CA . ALA A 1 437 ? 31.580 13.442 88.279 1.00 21.41 500 ALA A CA 1
ATOM 3516 C C . ALA A 1 437 ? 30.999 12.167 87.639 1.00 21.88 500 ALA A C 1
ATOM 3517 O O . ALA A 1 437 ? 31.372 11.769 86.551 1.00 22.06 500 ALA A O 1
ATOM 3519 N N . ASP A 1 438 ? 30.070 11.534 88.333 1.00 23.22 501 ASP A N 1
ATOM 3520 C CA . ASP A 1 438 ? 29.637 10.208 87.953 1.00 24.32 501 ASP A CA 1
ATOM 3521 C C . ASP A 1 438 ? 28.681 10.234 86.762 1.00 24.15 501 ASP A C 1
ATOM 3522 O O . ASP A 1 438 ? 28.191 11.279 86.371 1.00 23.59 501 ASP A O 1
ATOM 3527 N N . ARG A 1 439 ? 28.428 9.052 86.222 1.00 24.65 502 ARG A N 1
ATOM 3528 C CA . ARG A 1 439 ? 27.584 8.830 85.061 1.00 25.09 502 ARG A CA 1
ATOM 3529 C C . ARG A 1 439 ? 26.109 8.612 85.371 1.00 25.33 502 ARG A C 1
ATOM 3530 O O . ARG A 1 439 ? 25.268 8.659 84.471 1.00 26.12 502 ARG A O 1
ATOM 3538 N N . THR A 1 440 ? 25.802 8.389 86.640 1.00 26.16 503 THR A N 1
ATOM 3539 C CA . THR A 1 440 ? 24.530 7.798 87.056 1.00 26.35 503 THR A CA 1
ATOM 3540 C C . THR A 1 440 ? 23.732 8.666 88.026 1.00 26.72 503 THR A C 1
ATOM 3541 O O . THR A 1 440 ? 22.579 8.311 88.371 1.00 26.67 503 THR A O 1
ATOM 3545 N N . ASN A 1 441 ? 24.330 9.768 88.504 1.00 25.78 504 ASN A N 1
ATOM 3546 C CA . ASN A 1 441 ? 23.717 10.525 89.615 1.00 25.57 504 ASN A CA 1
ATOM 3547 C C . ASN A 1 441 ? 23.209 9.606 90.759 1.00 25.63 504 ASN A C 1
ATOM 3548 O O . ASN A 1 441 ? 22.013 9.591 91.115 1.00 25.84 504 ASN A O 1
ATOM 3553 N N . THR A 1 442 ? 24.134 8.838 91.316 1.00 25.34 505 THR A N 1
ATOM 3554 C CA . THR A 1 442 ? 23.855 7.898 92.387 1.00 25.66 505 THR A CA 1
ATOM 3555 C C . THR A 1 442 ? 23.576 8.665 93.657 1.00 25.74 505 THR A C 1
ATOM 3556 O O . THR A 1 442 ? 24.279 9.614 93.965 1.00 26.99 505 THR A O 1
ATOM 3560 N N . VAL A 1 443 ? 22.550 8.230 94.387 1.00 26.17 506 VAL A N 1
ATOM 3561 C CA . VAL A 1 443 ? 22.199 8.762 95.714 1.00 25.68 506 VAL A CA 1
ATOM 3562 C C . VAL A 1 443 ? 22.506 7.668 96.732 1.00 26.73 506 VAL A C 1
ATOM 3563 O O . VAL A 1 443 ? 21.958 6.547 96.641 1.00 26.63 506 VAL A O 1
ATOM 3567 N N . TYR A 1 444 ? 23.397 8.006 97.669 1.00 26.95 507 TYR A N 1
ATOM 3568 C CA . TYR A 1 444 ? 23.829 7.120 98.754 1.00 28.99 507 TYR A CA 1
ATOM 3569 C C . TYR A 1 444 ? 22.957 7.206 100.005 1.00 29.16 507 TYR A C 1
ATOM 3570 O O . TYR A 1 444 ? 22.546 8.297 100.395 1.00 30.41 507 TYR A O 1
ATOM 3579 N N . SER A 1 445 ? 22.696 6.063 100.630 1.00 28.65 508 SER A N 1
ATOM 3580 C CA . SER A 1 445 ? 21.872 6.013 101.836 1.00 29.90 508 SER A CA 1
ATOM 3581 C C . SER A 1 445 ? 22.655 6.503 103.026 1.00 29.46 508 SER A C 1
ATOM 3582 O O . SER A 1 445 ? 22.083 6.886 104.026 1.00 30.10 508 SER A O 1
ATOM 3585 N N . ASP A 1 446 ? 23.971 6.415 102.939 1.00 29.58 509 ASP A N 1
ATOM 3586 C CA . ASP A 1 446 ? 24.810 6.599 104.100 1.00 29.77 509 ASP A CA 1
ATOM 3587 C C . ASP A 1 446 ? 25.819 7.751 103.968 1.00 28.48 509 ASP A C 1
ATOM 3588 O O . ASP A 1 446 ? 26.725 7.892 104.775 1.00 28.49 509 ASP A O 1
ATOM 3593 N N . LYS A 1 447 ? 25.629 8.586 102.954 1.00 26.99 510 LYS A N 1
ATOM 3594 C CA . LYS A 1 447 ? 26.489 9.730 102.684 1.00 25.66 510 LYS A CA 1
ATOM 3595 C C . LYS A 1 447 ? 25.606 10.952 102.347 1.00 24.55 510 LYS A C 1
ATOM 3596 O O . LYS A 1 447 ? 24.437 10.797 101.994 1.00 23.90 510 LYS A O 1
ATOM 3602 N N . ILE A 1 448 ? 26.171 12.143 102.498 1.00 22.88 511 ILE A N 1
ATOM 3603 C CA . ILE A 1 448 ? 25.649 13.366 101.920 1.00 22.03 511 ILE A CA 1
ATOM 3604 C C . ILE A 1 448 ? 26.000 13.332 100.422 1.00 22.74 511 ILE A C 1
ATOM 3605 O O . ILE A 1 448 ? 27.184 13.239 100.056 1.00 22.65 511 ILE A O 1
ATOM 3610 N N . THR A 1 449 ? 24.985 13.339 99.554 1.00 22.41 512 THR A N 1
ATOM 3611 C CA . THR A 1 449 ? 25.231 13.325 98.107 1.00 23.01 512 THR A CA 1
ATOM 3612 C C . THR A 1 449 ? 25.159 14.737 97.554 1.00 23.17 512 THR A C 1
ATOM 3613 O O . THR A 1 449 ? 24.170 15.427 97.752 1.00 23.72 512 THR A O 1
ATOM 3617 N N . GLN A 1 450 ? 26.217 15.190 96.880 1.00 23.70 513 GLN A N 1
ATOM 3618 C CA . GLN A 1 450 ? 26.163 16.491 96.184 1.00 23.96 513 GLN A CA 1
ATOM 3619 C C . GLN A 1 450 ? 25.865 16.285 94.716 1.00 23.85 513 GLN A C 1
ATOM 3620 O O . GLN A 1 450 ? 26.524 15.472 94.063 1.00 23.82 513 GLN A O 1
ATOM 3626 N N . ILE A 1 451 ? 24.858 17.004 94.210 1.00 23.63 514 ILE A N 1
ATOM 3627 C CA . ILE A 1 451 ? 24.405 16.866 92.844 1.00 23.48 514 ILE A CA 1
ATOM 3628 C C . ILE A 1 451 ? 24.279 18.254 92.274 1.00 23.55 514 ILE A C 1
ATOM 3629 O O . ILE A 1 451 ? 23.270 18.929 92.512 1.00 23.14 514 ILE A O 1
ATOM 3634 N N . PRO A 1 452 ? 25.299 18.680 91.511 1.00 23.27 515 PRO A N 1
ATOM 3635 C CA . PRO A 1 452 ? 25.270 19.929 90.766 1.00 22.64 515 PRO A CA 1
ATOM 3636 C C . PRO A 1 452 ? 24.092 19.904 89.810 1.00 22.56 515 PRO A C 1
ATOM 3637 O O . PRO A 1 452 ? 23.909 18.910 89.115 1.00 23.09 515 PRO A O 1
ATOM 3641 N N . VAL A 1 453 ? 23.297 20.967 89.747 1.00 21.81 516 VAL A N 1
ATOM 3642 C CA . VAL A 1 453 ? 22.087 20.929 88.902 1.00 21.84 516 VAL A CA 1
ATOM 3643 C C . VAL A 1 453 ? 22.384 20.919 87.388 1.00 21.47 516 VAL A C 1
ATOM 3644 O O . VAL A 1 453 ? 21.507 20.599 86.566 1.00 20.90 516 VAL A O 1
ATOM 3648 N N . VAL A 1 454 ? 23.630 21.228 87.041 1.00 20.98 517 VAL A N 1
ATOM 3649 C CA . VAL A 1 454 ? 24.110 21.167 85.661 1.00 19.80 517 VAL A CA 1
ATOM 3650 C C . VAL A 1 454 ? 24.127 19.698 85.153 1.00 19.52 517 VAL A C 1
ATOM 3651 O O . VAL A 1 454 ? 24.217 19.450 83.953 1.00 20.82 517 VAL A O 1
ATOM 3655 N N . LYS A 1 455 ? 23.946 18.745 86.057 1.00 17.83 518 LYS A N 1
ATOM 3656 C CA . LYS A 1 455 ? 23.820 17.331 85.704 1.00 17.73 518 LYS A CA 1
ATOM 3657 C C . LYS A 1 455 ? 22.379 16.900 85.405 1.00 17.61 518 LYS A C 1
ATOM 3658 O O . LYS A 1 455 ? 22.029 15.726 85.576 1.00 17.12 518 LYS A O 1
ATOM 3664 N N . ALA A 1 456 ? 21.532 17.853 85.016 1.00 18.54 519 ALA A N 1
ATOM 3665 C CA . ALA A 1 456 ? 20.158 17.547 84.568 1.00 18.72 519 ALA A CA 1
ATOM 3666 C C . ALA A 1 456 ? 20.130 16.946 83.183 1.00 19.94 519 ALA A C 1
ATOM 3667 O O . ALA A 1 456 ? 21.050 17.152 82.365 1.00 20.34 519 ALA A O 1
ATOM 3669 N N . SER A 1 457 ? 19.061 16.198 82.901 1.00 21.60 520 SER A N 1
ATOM 3670 C CA . SER A 1 457 ? 18.908 15.516 81.621 1.00 21.95 520 SER A CA 1
ATOM 3671 C C . SER A 1 457 ? 18.505 16.472 80.522 1.00 23.06 520 SER A C 1
ATOM 3672 O O . SER A 1 457 ? 18.559 16.110 79.342 1.00 24.12 520 SER A O 1
ATOM 3675 N N . ASP A 1 458 ? 18.072 17.673 80.891 1.00 23.71 521 ASP A N 1
ATOM 3676 C CA . ASP A 1 458 ? 17.552 18.666 79.928 1.00 25.40 521 ASP A CA 1
ATOM 3677 C C . ASP A 1 458 ? 17.190 19.996 80.661 1.00 25.16 521 ASP A C 1
ATOM 3678 O O . ASP A 1 458 ? 17.417 20.139 81.868 1.00 25.70 521 ASP A O 1
ATOM 3683 N N . GLY A 1 459 ? 16.626 20.955 79.937 1.00 24.71 522 GLY A N 1
ATOM 3684 C CA . GLY A 1 459 ? 16.206 22.212 80.529 1.00 24.27 522 GLY A CA 1
ATOM 3685 C C . GLY A 1 459 ? 17.258 23.262 80.219 1.00 24.65 522 GLY A C 1
ATOM 3686 O O . GLY A 1 459 ? 18.078 23.096 79.305 1.00 24.17 522 GLY A O 1
ATOM 3687 N N . PRO A 1 460 ? 17.260 24.356 80.999 1.00 25.03 523 PRO A N 1
ATOM 3688 C CA . PRO A 1 460 ? 18.143 25.511 80.737 1.00 25.16 523 PRO A CA 1
ATOM 3689 C C . PRO A 1 460 ? 19.657 25.180 80.845 1.00 25.44 523 PRO A C 1
ATOM 3690 O O . PRO A 1 460 ? 20.095 24.410 81.722 1.00 25.46 523 PRO A O 1
ATOM 3694 N N . LYS A 1 461 ? 20.425 25.773 79.946 1.00 25.24 524 LYS A N 1
ATOM 3695 C CA . LYS A 1 461 ? 21.856 25.659 79.951 1.00 25.67 524 LYS A CA 1
ATOM 3696 C C . LYS A 1 461 ? 22.391 26.721 80.871 1.00 25.96 524 LYS A C 1
ATOM 3697 O O . LYS A 1 461 ? 21.660 27.672 81.188 1.00 25.90 524 LYS A O 1
ATOM 3703 N N . PRO A 1 462 ? 23.658 26.561 81.346 1.00 26.01 525 PRO A N 1
ATOM 3704 C CA . PRO A 1 462 ? 24.298 27.636 82.118 1.00 26.07 525 PRO A CA 1
ATOM 3705 C C . PRO A 1 462 ? 24.418 28.924 81.303 1.00 26.30 525 PRO A C 1
ATOM 3706 O O . PRO A 1 462 ? 24.499 28.879 80.094 1.00 25.84 525 PRO A O 1
ATOM 3710 N N . SER A 1 463 ? 24.405 30.066 81.966 1.00 27.30 526 SER A N 1
ATOM 3711 C CA . SER A 1 463 ? 24.555 31.340 81.267 1.00 28.67 526 SER A CA 1
ATOM 3712 C C . SER A 1 463 ? 26.021 31.686 81.141 1.00 28.97 526 SER A C 1
ATOM 3713 O O . SER A 1 463 ? 26.864 31.096 81.829 1.00 29.65 526 SER A O 1
ATOM 3716 N N . ALA A 1 464 ? 26.340 32.611 80.245 1.00 29.38 527 ALA A N 1
ATOM 3717 C CA . ALA A 1 464 ? 27.725 32.940 79.997 1.00 30.09 527 ALA A CA 1
ATOM 3718 C C . ALA A 1 464 ? 28.248 33.840 81.134 1.00 30.26 527 ALA A C 1
ATOM 3719 O O . ALA A 1 464 ? 28.142 35.065 81.078 1.00 30.82 527 ALA A O 1
ATOM 3721 N N . ASN A 1 465 ? 28.753 33.195 82.183 1.00 29.45 528 ASN A N 1
ATOM 3722 C CA . ASN A 1 465 ? 29.393 33.825 83.328 1.00 29.36 528 ASN A CA 1
ATOM 3723 C C . ASN A 1 465 ? 30.384 32.776 83.887 1.00 29.02 528 ASN A C 1
ATOM 3724 O O . ASN A 1 465 ? 30.298 31.599 83.518 1.00 29.46 528 ASN A O 1
ATOM 3729 N N . GLU A 1 466 ? 31.308 33.180 84.761 1.00 28.48 529 GLU A N 1
ATOM 3730 C CA . GLU A 1 466 ? 32.255 32.242 85.390 1.00 27.72 529 GLU A CA 1
ATOM 3731 C C . GLU A 1 466 ? 32.071 32.149 86.909 1.00 27.12 529 GLU A C 1
ATOM 3732 O O . GLU A 1 466 ? 33.044 32.054 87.666 1.00 26.93 529 GLU A O 1
ATOM 3738 N N . VAL A 1 467 ? 30.815 32.188 87.346 1.00 25.84 530 VAL A N 1
ATOM 3739 C CA . VAL A 1 467 ? 30.464 32.024 88.747 1.00 24.95 530 VAL A CA 1
ATOM 3740 C C . VAL A 1 467 ? 30.915 30.644 89.268 1.00 24.44 530 VAL A C 1
ATOM 3741 O O . VAL A 1 467 ? 31.218 30.481 90.453 1.00 23.97 530 VAL A O 1
ATOM 3745 N N . GLY A 1 468 ? 31.002 29.680 88.357 1.00 23.57 531 GLY A N 1
ATOM 3746 C CA . GLY A 1 468 ? 31.431 28.335 88.674 1.00 22.14 531 GLY A CA 1
ATOM 3747 C C . GLY A 1 468 ? 32.893 28.202 89.046 1.00 22.10 531 GLY A C 1
ATOM 3748 O O . GLY A 1 468 ? 33.299 27.148 89.499 1.00 22.45 531 GLY A O 1
ATOM 3749 N N . HIS A 1 469 ? 33.688 29.265 88.906 1.00 21.64 532 HIS A N 1
ATOM 3750 C CA . HIS A 1 469 ? 35.039 29.263 89.488 1.00 20.57 532 HIS A CA 1
ATOM 3751 C C . HIS A 1 469 ? 35.022 28.987 90.962 1.00 20.18 532 HIS A C 1
ATOM 3752 O O . HIS A 1 469 ? 35.973 28.435 91.482 1.00 20.32 532 HIS A O 1
ATOM 3759 N N . TYR A 1 470 ? 33.941 29.359 91.626 1.00 19.96 533 TYR A N 1
ATOM 3760 C CA . TYR A 1 470 ? 33.720 29.006 93.031 1.00 19.98 533 TYR A CA 1
ATOM 3761 C C . TYR A 1 470 ? 33.125 27.606 93.268 1.00 20.45 533 TYR A C 1
ATOM 3762 O O . TYR A 1 470 ? 33.220 27.089 94.387 1.00 21.18 533 TYR A O 1
ATOM 3771 N N . LEU A 1 471 ? 32.512 26.993 92.241 1.00 19.72 534 LEU A N 1
ATOM 3772 C CA . LEU A 1 471 ? 31.598 25.832 92.466 1.00 18.86 534 LEU A CA 1
ATOM 3773 C C . LEU A 1 471 ? 32.154 24.504 91.923 1.00 19.72 534 LEU A C 1
ATOM 3774 O O . LEU A 1 471 ? 31.653 23.438 92.236 1.00 19.63 534 LEU A O 1
ATOM 3779 N N . GLY A 1 472 ? 33.190 24.590 91.091 1.00 20.79 535 GLY A N 1
ATOM 3780 C CA . GLY A 1 472 ? 33.794 23.426 90.469 1.00 21.39 535 GLY A CA 1
ATOM 3781 C C . GLY A 1 472 ? 33.073 23.045 89.204 1.00 21.18 535 GLY A C 1
ATOM 3782 O O . GLY A 1 472 ? 33.246 21.924 88.710 1.00 21.43 535 GLY A O 1
ATOM 3783 N N . GLY A 1 473 ? 32.291 23.990 88.675 1.00 21.24 536 GLY A N 1
ATOM 3784 C CA . GLY A 1 473 ? 31.416 23.769 87.502 1.00 21.23 536 GLY A CA 1
ATOM 3785 C C . GLY A 1 473 ? 30.346 24.859 87.379 1.00 21.22 536 GLY A C 1
ATOM 3786 O O . GLY A 1 473 ? 30.214 25.678 88.251 1.00 20.74 536 GLY A O 1
ATOM 3787 N N . ASP A 1 474 ? 29.561 24.839 86.321 1.00 21.46 537 ASP A N 1
ATOM 3788 C CA . ASP A 1 474 ? 28.592 25.891 86.077 1.00 23.37 537 ASP A CA 1
ATOM 3789 C C . ASP A 1 474 ? 27.293 25.811 86.908 1.00 22.94 537 ASP A C 1
ATOM 3790 O O . ASP A 1 474 ? 26.680 24.745 87.051 1.00 24.72 537 ASP A O 1
ATOM 3795 N N . PRO A 1 475 ? 26.858 26.943 87.459 1.00 21.88 538 PRO A N 1
ATOM 3796 C CA . PRO A 1 475 ? 25.526 26.970 88.084 1.00 20.36 538 PRO A CA 1
ATOM 3797 C C . PRO A 1 475 ? 24.448 27.089 86.975 1.00 20.20 538 PRO A C 1
ATOM 3798 O O . PRO A 1 475 ? 24.791 27.390 85.826 1.00 18.49 538 PRO A O 1
ATOM 3802 N N . ILE A 1 476 ? 23.167 26.903 87.322 1.00 20.39 539 ILE A N 1
ATOM 3803 C CA . ILE A 1 476 ? 22.068 27.294 86.428 1.00 21.21 539 ILE A CA 1
ATOM 3804 C C . ILE A 1 476 ? 21.518 28.634 86.953 1.00 22.08 539 ILE A C 1
ATOM 3805 O O . ILE A 1 476 ? 21.344 28.784 88.145 1.00 22.36 539 ILE A O 1
ATOM 3810 N N . SER A 1 477 ? 21.266 29.591 86.060 1.00 23.16 540 SER A N 1
ATOM 3811 C CA . SER A 1 477 ? 20.831 30.966 86.419 1.00 24.88 540 SER A CA 1
ATOM 3812 C C . SER A 1 477 ? 19.370 31.246 86.058 1.00 25.13 540 SER A C 1
ATOM 3813 O O . SER A 1 477 ? 18.893 30.767 85.043 1.00 26.67 540 SER A O 1
ATOM 3816 N N . PHE A 1 478 ? 18.672 32.042 86.870 1.00 25.84 541 PHE A N 1
ATOM 3817 C CA . PHE A 1 478 ? 17.332 32.530 86.507 1.00 25.65 541 PHE A CA 1
ATOM 3818 C C . PHE A 1 478 ? 17.259 34.036 86.671 1.00 25.89 541 PHE A C 1
ATOM 3819 O O . PHE A 1 478 ? 17.622 34.555 87.713 1.00 25.27 541 PHE A O 1
ATOM 3827 N N . ASN A 1 479 ? 16.852 34.725 85.605 1.00 26.79 542 ASN A N 1
ATOM 3828 C CA . ASN A 1 479 ? 16.512 36.143 85.663 1.00 27.94 542 ASN A CA 1
ATOM 3829 C C . ASN A 1 479 ? 15.009 36.324 85.894 1.00 27.90 542 ASN A C 1
ATOM 3830 O O . ASN A 1 479 ? 14.543 37.427 86.113 1.00 29.05 542 ASN A O 1
ATOM 3835 N N . SER A 1 480 ? 14.275 35.219 85.873 1.00 27.86 543 SER A N 1
ATOM 3836 C CA . SER A 1 480 ? 12.849 35.180 86.168 1.00 27.47 543 SER A CA 1
ATOM 3837 C C . SER A 1 480 ? 12.494 33.746 86.483 1.00 27.14 543 SER A C 1
ATOM 3838 O O . SER A 1 480 ? 13.354 32.874 86.445 1.00 27.92 543 SER A O 1
ATOM 3841 N N . SER A 1 481 ? 11.224 33.503 86.768 1.00 26.90 544 SER A N 1
ATOM 3842 C CA . SER A 1 481 ? 10.740 32.221 87.224 1.00 27.22 544 SER A CA 1
ATOM 3843 C C . SER A 1 481 ? 11.062 31.122 86.255 1.00 27.35 544 SER A C 1
ATOM 3844 O O . SER A 1 481 ? 10.893 31.284 85.047 1.00 27.58 544 SER A O 1
ATOM 3847 N N . GLY A 1 482 ? 11.486 29.982 86.778 1.00 27.08 545 GLY A N 1
ATOM 3848 C CA . GLY A 1 482 ? 11.768 28.852 85.907 1.00 26.57 545 GLY A CA 1
ATOM 3849 C C . GLY A 1 482 ? 12.161 27.668 86.744 1.00 26.56 545 GLY A C 1
ATOM 3850 O O . GLY A 1 482 ? 12.109 27.723 87.973 1.00 26.91 545 GLY A O 1
ATOM 3851 N N . SER A 1 483 ? 12.547 26.593 86.072 1.00 26.15 546 SER A N 1
ATOM 3852 C CA . SER A 1 483 ? 12.923 25.350 86.721 1.00 25.28 546 SER A CA 1
ATOM 3853 C C . SER A 1 483 ? 14.258 24.868 86.180 1.00 24.93 546 SER A C 1
ATOM 3854 O O . SER A 1 483 ? 14.633 25.193 85.049 1.00 23.98 546 SER A O 1
ATOM 3857 N N . THR A 1 484 ? 14.975 24.102 86.994 1.00 24.60 547 THR A N 1
ATOM 3858 C CA . THR A 1 484 ? 16.085 23.336 86.484 1.00 25.41 547 THR A CA 1
ATOM 3859 C C . THR A 1 484 ? 15.482 22.287 85.577 1.00 25.85 547 THR A C 1
ATOM 3860 O O . THR A 1 484 ? 14.266 22.143 85.523 1.00 25.89 547 THR A O 1
ATOM 3864 N N . GLY A 1 485 ? 16.330 21.555 84.853 1.00 26.82 548 GLY A N 1
ATOM 3865 C CA . GLY A 1 485 ? 15.867 20.360 84.150 1.00 25.82 548 GLY A CA 1
ATOM 3866 C C . GLY A 1 485 ? 15.450 19.248 85.114 1.00 26.25 548 GLY A C 1
ATOM 3867 O O . GLY A 1 485 ? 15.645 19.331 86.352 1.00 25.54 548 GLY A O 1
ATOM 3868 N N . VAL A 1 486 ? 14.848 18.215 84.537 1.00 25.05 549 VAL A N 1
ATOM 3869 C CA . VAL A 1 486 ? 14.688 16.968 85.223 1.00 24.73 549 VAL A CA 1
ATOM 3870 C C . VAL A 1 486 ? 16.079 16.336 85.437 1.00 24.76 549 VAL A C 1
ATOM 3871 O O . VAL A 1 486 ? 16.790 16.042 84.465 1.00 23.82 549 VAL A O 1
ATOM 3875 N N . ILE A 1 487 ? 16.463 16.198 86.706 1.00 24.34 550 ILE A N 1
ATOM 3876 C CA . ILE A 1 487 ? 17.668 15.515 87.089 1.00 25.19 550 ILE A CA 1
ATOM 3877 C C . ILE A 1 487 ? 17.304 14.049 87.347 1.00 26.25 550 ILE A C 1
ATOM 3878 O O . ILE A 1 487 ? 16.474 13.737 88.221 1.00 24.77 550 ILE A O 1
ATOM 3883 N N . ARG A 1 488 ? 17.929 13.172 86.559 1.00 26.88 551 ARG A N 1
ATOM 3884 C CA . ARG A 1 488 ? 17.656 11.740 86.606 1.00 28.30 551 ARG A CA 1
ATOM 3885 C C . ARG A 1 488 ? 18.610 11.069 87.573 1.00 27.09 551 ARG A C 1
ATOM 3886 O O . ARG A 1 488 ? 19.825 11.334 87.546 1.00 27.86 551 ARG A O 1
ATOM 3894 N N . LEU A 1 489 ? 18.063 10.246 88.457 1.00 26.49 552 LEU A N 1
ATOM 3895 C CA . LEU A 1 489 ? 18.820 9.708 89.590 1.00 26.20 552 LEU A CA 1
ATOM 3896 C C . LEU A 1 489 ? 18.783 8.172 89.736 1.00 26.50 552 LEU A C 1
ATOM 3897 O O . LEU A 1 489 ? 17.802 7.519 89.364 1.00 27.24 552 LEU A O 1
ATOM 3902 N N . ASN A 1 490 ? 19.852 7.607 90.295 1.00 26.01 553 ASN A N 1
ATOM 3903 C CA . ASN A 1 490 ? 19.873 6.208 90.644 1.00 26.00 553 ASN A CA 1
ATOM 3904 C C . ASN A 1 490 ? 19.963 6.072 92.148 1.00 25.70 553 ASN A C 1
ATOM 3905 O O . ASN A 1 490 ? 20.989 6.450 92.747 1.00 23.51 553 ASN A O 1
ATOM 3910 N N . ILE A 1 491 ? 18.866 5.581 92.762 1.00 25.16 554 ILE A N 1
ATOM 3911 C CA . ILE A 1 491 ? 18.778 5.571 94.236 1.00 25.37 554 ILE A CA 1
ATOM 3912 C C . ILE A 1 491 ? 19.293 4.207 94.760 1.00 26.24 554 ILE A C 1
ATOM 3913 O O . ILE A 1 491 ? 18.761 3.134 94.397 1.00 25.55 554 ILE A O 1
ATOM 3918 N N . ASN A 1 492 ? 20.336 4.255 95.586 1.00 26.57 555 ASN A N 1
ATOM 3919 C CA . ASN A 1 492 ? 20.826 3.054 96.265 1.00 27.90 555 ASN A CA 1
ATOM 3920 C C . ASN A 1 492 ? 19.878 2.590 97.393 1.00 29.36 555 ASN A C 1
ATOM 3921 O O . ASN A 1 492 ? 19.086 3.368 97.941 1.00 29.34 555 ASN A O 1
ATOM 3926 N N . SER A 1 493 ? 19.951 1.321 97.749 1.00 30.79 556 SER A N 1
ATOM 3927 C CA . SER A 1 493 ? 18.977 0.808 98.682 1.00 33.11 556 SER A CA 1
ATOM 3928 C C . SER A 1 493 ? 19.284 1.338 100.114 1.00 33.83 556 SER A C 1
ATOM 3929 O O . SER A 1 493 ? 20.440 1.737 100.403 1.00 34.61 556 SER A O 1
ATOM 3932 N N . PRO A 1 494 ? 18.276 1.362 101.011 1.00 33.89 557 PRO A N 1
ATOM 3933 C CA . PRO A 1 494 ? 16.886 0.961 100.900 1.00 33.92 557 PRO A CA 1
ATOM 3934 C C . PRO A 1 494 ? 15.997 2.131 100.482 1.00 34.01 557 PRO A C 1
ATOM 3935 O O . PRO A 1 494 ? 16.213 3.248 100.926 1.00 34.67 557 PRO A O 1
ATOM 3939 N N . LEU A 1 495 ? 15.002 1.874 99.637 1.00 33.93 558 LEU A N 1
ATOM 3940 C CA . LEU A 1 495 ? 14.129 2.932 99.129 1.00 33.83 558 LEU A CA 1
ATOM 3941 C C . LEU A 1 495 ? 13.238 3.587 100.198 1.00 33.43 558 LEU A C 1
ATOM 3942 O O . LEU A 1 495 ? 12.570 4.584 99.929 1.00 33.31 558 LEU A O 1
ATOM 3947 N N . SER A 1 496 ? 13.258 3.008 101.397 1.00 32.74 559 SER A N 1
ATOM 3948 C CA . SER A 1 496 ? 12.463 3.446 102.525 1.00 31.98 559 SER A CA 1
ATOM 3949 C C . SER A 1 496 ? 13.240 4.505 103.324 1.00 31.24 559 SER A C 1
ATOM 3950 O O . SER A 1 496 ? 12.700 5.106 104.241 1.00 30.23 559 SER A O 1
ATOM 3953 N N . GLN A 1 497 ? 14.509 4.707 102.955 1.00 30.43 560 GLN A N 1
ATOM 3954 C CA . GLN A 1 497 ? 15.377 5.708 103.555 1.00 29.37 560 GLN A CA 1
ATOM 3955 C C . GLN A 1 497 ? 14.816 7.113 103.313 1.00 29.61 560 GLN A C 1
ATOM 3956 O O . GLN A 1 497 ? 14.534 7.501 102.164 1.00 28.81 560 GLN A O 1
ATOM 3962 N N . LYS A 1 498 ? 14.641 7.865 104.402 1.00 29.76 561 LYS A N 1
ATOM 3963 C CA . LYS A 1 498 ? 14.298 9.297 104.310 1.00 29.75 561 LYS A CA 1
ATOM 3964 C C . LYS A 1 498 ? 15.510 10.182 103.972 1.00 28.35 561 LYS A C 1
ATOM 3965 O O . LYS A 1 498 ? 16.639 9.920 104.395 1.00 27.45 561 LYS A O 1
ATOM 3971 N N . TYR A 1 499 ? 15.232 11.244 103.239 1.00 27.56 562 TYR A N 1
ATOM 3972 C CA . TYR A 1 499 ? 16.211 12.232 102.882 1.00 27.14 562 TYR A CA 1
ATOM 3973 C C . TYR A 1 499 ? 15.584 13.598 103.115 1.00 27.26 562 TYR A C 1
ATOM 3974 O O . TYR A 1 499 ? 14.377 13.783 102.944 1.00 27.61 562 TYR A O 1
ATOM 3983 N N . ARG A 1 500 ? 16.412 14.556 103.495 1.00 26.69 563 ARG A N 1
ATOM 3984 C CA . ARG A 1 500 ? 16.049 15.947 103.339 1.00 26.22 563 ARG A CA 1
ATOM 3985 C C . ARG A 1 500 ? 17.077 16.540 102.398 1.00 26.44 563 ARG A C 1
ATOM 3986 O O . ARG A 1 500 ? 18.128 15.935 102.151 1.00 26.34 563 ARG A O 1
ATOM 3994 N N . VAL A 1 501 ? 16.758 17.730 101.911 1.00 26.42 564 VAL A N 1
ATOM 3995 C CA . VAL A 1 501 ? 17.439 18.402 100.835 1.00 27.17 564 VAL A CA 1
ATOM 3996 C C . VAL A 1 501 ? 17.846 19.799 101.286 1.00 27.31 564 VAL A C 1
ATOM 3997 O O . VAL A 1 501 ? 17.080 20.498 101.945 1.00 27.89 564 VAL A O 1
ATOM 4001 N N . ARG A 1 502 ? 19.049 20.223 100.897 1.00 26.80 565 ARG A N 1
ATOM 4002 C CA . ARG A 1 502 ? 19.393 21.629 100.938 1.00 26.00 565 ARG A CA 1
ATOM 4003 C C . ARG A 1 502 ? 20.035 22.005 99.620 1.00 25.60 565 ARG A C 1
ATOM 4004 O O . ARG A 1 502 ? 20.693 21.185 98.984 1.00 26.02 565 ARG A O 1
ATOM 4012 N N . ILE A 1 503 ? 19.817 23.244 99.212 1.00 24.56 566 ILE A N 1
ATOM 4013 C CA . ILE A 1 503 ? 20.199 23.697 97.900 1.00 24.02 566 ILE A CA 1
ATOM 4014 C C . ILE A 1 503 ? 21.163 24.849 98.056 1.00 23.78 566 ILE A C 1
ATOM 4015 O O . ILE A 1 503 ? 20.861 25.802 98.742 1.00 24.24 566 ILE A O 1
ATOM 4020 N N . ARG A 1 504 ? 22.330 24.755 97.427 1.00 23.40 567 ARG A N 1
ATOM 4021 C CA . ARG A 1 504 ? 23.302 25.845 97.456 1.00 23.06 567 ARG A CA 1
ATOM 4022 C C . ARG A 1 504 ? 22.959 26.863 96.360 1.00 21.50 567 ARG A C 1
ATOM 4023 O O . ARG A 1 504 ? 22.797 26.505 95.189 1.00 19.58 567 ARG A O 1
ATOM 4031 N N . TYR A 1 505 ? 22.818 28.129 96.750 1.00 20.02 568 TYR A N 1
ATOM 4032 C CA . TYR A 1 505 ? 22.398 29.157 95.805 1.00 19.62 568 TYR A CA 1
ATOM 4033 C C . TYR A 1 505 ? 23.025 30.513 96.084 1.00 19.58 568 TYR A C 1
ATOM 4034 O O . TYR A 1 505 ? 23.598 30.737 97.114 1.00 20.17 568 TYR A O 1
ATOM 4043 N N . CYS A 1 506 ? 22.901 31.413 95.126 1.00 20.20 569 CYS A N 1
ATOM 4044 C CA . CYS A 1 506 ? 23.234 32.796 95.324 1.00 20.02 569 CYS A CA 1
ATOM 4045 C C . CYS A 1 506 ? 22.136 33.590 94.588 1.00 20.33 569 CYS A C 1
ATOM 4046 O O . CYS A 1 506 ? 21.803 33.258 93.427 1.00 20.26 569 CYS A O 1
ATOM 4049 N N . SER A 1 507 ? 21.557 34.606 95.242 1.00 20.17 570 SER A N 1
ATOM 4050 C CA . SER A 1 507 ? 20.603 35.510 94.548 1.00 20.60 570 SER A CA 1
ATOM 4051 C C . SER A 1 507 ? 20.688 36.948 95.013 1.00 20.64 570 SER A C 1
ATOM 4052 O O . SER A 1 507 ? 21.108 37.207 96.126 1.00 20.92 570 SER A O 1
ATOM 4055 N N . SER A 1 508 ? 20.309 37.868 94.124 1.00 20.94 571 SER A N 1
ATOM 4056 C CA . SER A 1 508 ? 20.118 39.277 94.439 1.00 21.03 571 SER A CA 1
ATOM 4057 C C . SER A 1 508 ? 18.666 39.551 94.891 1.00 21.00 571 SER A C 1
ATOM 4058 O O . SER A 1 508 ? 18.328 40.684 95.209 1.00 21.08 571 SER A O 1
ATOM 4061 N N . VAL A 1 509 ? 17.821 38.515 94.919 1.00 20.80 572 VAL A N 1
ATOM 4062 C CA . VAL A 1 509 ? 16.390 38.651 95.231 1.00 20.42 572 VAL A CA 1
ATOM 4063 C C . VAL A 1 509 ? 15.914 37.559 96.188 1.00 21.33 572 VAL A C 1
ATOM 4064 O O . VAL A 1 509 ? 16.562 36.523 96.278 1.00 21.64 572 VAL A O 1
ATOM 4068 N N . ASP A 1 510 ? 14.815 37.803 96.914 1.00 21.91 573 ASP A N 1
ATOM 4069 C CA . ASP A 1 510 ? 14.140 36.750 97.690 1.00 22.68 573 ASP A CA 1
ATOM 4070 C C . ASP A 1 510 ? 13.224 36.021 96.683 1.00 22.45 573 ASP A C 1
ATOM 4071 O O . ASP A 1 510 ? 12.781 36.644 95.739 1.00 22.25 573 ASP A O 1
ATOM 4076 N N . PHE A 1 511 ? 12.915 34.729 96.903 1.00 22.35 574 PHE A N 1
ATOM 4077 C CA . PHE A 1 511 ? 12.208 33.904 95.919 1.00 22.04 574 PHE A CA 1
ATOM 4078 C C . PHE A 1 511 ? 11.575 32.693 96.581 1.00 23.07 574 PHE A C 1
ATOM 4079 O O . PHE A 1 511 ? 12.006 32.231 97.638 1.00 22.97 574 PHE A O 1
ATOM 4087 N N . ASP A 1 512 ? 10.545 32.177 95.925 1.00 23.73 575 ASP A N 1
ATOM 4088 C CA . ASP A 1 512 ? 9.927 30.913 96.258 1.00 25.11 575 ASP A CA 1
ATOM 4089 C C . ASP A 1 512 ? 10.703 29.728 95.592 1.00 24.78 575 ASP A C 1
ATOM 4090 O O . ASP A 1 512 ? 11.021 29.773 94.417 1.00 24.50 575 ASP A O 1
ATOM 4095 N N . LEU A 1 513 ? 11.003 28.682 96.349 1.00 24.70 576 LEU A N 1
ATOM 4096 C CA . LEU A 1 513 ? 11.682 27.525 95.804 1.00 25.16 576 LEU A CA 1
ATOM 4097 C C . LEU A 1 513 ? 10.914 26.275 96.176 1.00 25.43 576 LEU A C 1
ATOM 4098 O O . LEU A 1 513 ? 10.531 26.111 97.307 1.00 25.66 576 LEU A O 1
ATOM 4103 N N . ASP A 1 514 ? 10.678 25.394 95.219 1.00 25.68 577 ASP A N 1
ATOM 4104 C CA . ASP A 1 514 ? 10.333 24.044 95.606 1.00 26.34 577 ASP A CA 1
ATOM 4105 C C . ASP A 1 514 ? 11.077 22.934 94.866 1.00 25.68 577 ASP A C 1
ATOM 4106 O O . ASP A 1 514 ? 11.634 23.120 93.769 1.00 25.21 577 ASP A O 1
ATOM 4111 N N . VAL A 1 515 ? 11.075 21.797 95.540 1.00 24.85 578 VAL A N 1
ATOM 4112 C CA . VAL A 1 515 ? 11.708 20.569 95.119 1.00 24.32 578 VAL A CA 1
ATOM 4113 C C . VAL A 1 515 ? 10.602 19.624 94.672 1.00 24.19 578 VAL A C 1
ATOM 4114 O O . VAL A 1 515 ? 9.705 19.311 95.445 1.00 23.59 578 VAL A O 1
ATOM 4118 N N . VAL A 1 516 ? 10.648 19.231 93.406 1.00 24.38 579 VAL A N 1
ATOM 4119 C CA . VAL A 1 516 ? 9.694 18.297 92.838 1.00 24.43 579 VAL A CA 1
ATOM 4120 C C . VAL A 1 516 ? 10.400 16.913 92.704 1.00 25.19 579 VAL A C 1
ATOM 4121 O O . VAL A 1 516 ? 11.443 16.743 92.027 1.00 25.11 579 VAL A O 1
ATOM 4125 N N . ARG A 1 517 ? 9.848 15.941 93.402 1.00 25.64 580 ARG A N 1
ATOM 4126 C CA . ARG A 1 517 ? 10.345 14.583 93.360 1.00 26.53 580 ARG A CA 1
ATOM 4127 C C . ARG A 1 517 ? 9.365 13.683 92.614 1.00 27.41 580 ARG A C 1
ATOM 4128 O O . ARG A 1 517 ? 8.164 13.599 92.956 1.00 26.91 580 ARG A O 1
ATOM 4136 N N . GLY A 1 518 ? 9.900 12.981 91.611 1.00 28.49 581 GLY A N 1
ATOM 4137 C CA . GLY A 1 518 ? 9.107 12.107 90.771 1.00 29.10 581 GLY A CA 1
ATOM 4138 C C . GLY A 1 518 ? 7.883 12.754 90.131 1.00 30.03 581 GLY A C 1
ATOM 4139 O O . GLY A 1 518 ? 6.951 12.046 89.756 1.00 30.57 581 GLY A O 1
ATOM 4140 N N . GLY A 1 519 ? 7.869 14.080 90.000 1.00 30.54 582 GLY A N 1
ATOM 4141 C CA . GLY A 1 519 ? 6.700 14.799 89.469 1.00 31.31 582 GLY A CA 1
ATOM 4142 C C . GLY A 1 519 ? 5.838 15.530 90.506 1.00 31.64 582 GLY A C 1
ATOM 4143 O O . GLY A 1 519 ? 5.025 16.402 90.164 1.00 32.26 582 GLY A O 1
ATOM 4144 N N . THR A 1 520 ? 6.034 15.212 91.778 1.00 31.28 583 THR A N 1
ATOM 4145 C CA . THR A 1 520 ? 5.271 15.847 92.839 1.00 31.20 583 THR A CA 1
ATOM 4146 C C . THR A 1 520 ? 6.147 16.638 93.828 1.00 30.71 583 THR A C 1
ATOM 4147 O O . THR A 1 520 ? 7.280 16.256 94.086 1.00 30.70 583 THR A O 1
ATOM 4151 N N . THR A 1 521 ? 5.611 17.753 94.342 1.00 30.16 584 THR A N 1
ATOM 4152 C CA . THR A 1 521 ? 6.307 18.667 95.248 1.00 29.69 584 THR A CA 1
ATOM 4153 C C . THR A 1 521 ? 6.454 18.050 96.612 1.00 29.55 584 THR A C 1
ATOM 4154 O O . THR A 1 521 ? 5.461 17.592 97.206 1.00 31.01 584 THR A O 1
ATOM 4158 N N . VAL A 1 522 ? 7.682 18.042 97.124 1.00 27.96 585 VAL A N 1
ATOM 4159 C CA . VAL A 1 522 ? 7.950 17.471 98.432 1.00 26.07 585 VAL A CA 1
ATOM 4160 C C . VAL A 1 522 ? 8.429 18.524 99.443 1.00 26.05 585 VAL A C 1
ATOM 4161 O O . VAL A 1 522 ? 8.404 18.286 100.656 1.00 26.44 585 VAL A O 1
ATOM 4165 N N . ASN A 1 523 ? 8.850 19.686 98.944 1.00 24.70 586 ASN A N 1
ATOM 4166 C CA . ASN A 1 523 ? 9.342 20.779 99.772 1.00 23.74 586 ASN A CA 1
ATOM 4167 C C . ASN A 1 523 ? 8.985 22.090 99.086 1.00 23.97 586 ASN A C 1
ATOM 4168 O O . ASN A 1 523 ? 9.008 22.162 97.869 1.00 24.10 586 ASN A O 1
ATOM 4173 N N . ASN A 1 524 ? 8.603 23.104 99.852 1.00 25.23 587 ASN A N 1
ATOM 4174 C CA . ASN A 1 524 ? 8.361 24.471 99.286 1.00 25.92 587 ASN A CA 1
ATOM 4175 C C . ASN A 1 524 ? 8.700 25.501 100.352 1.00 24.40 587 ASN A C 1
ATOM 4176 O O . ASN A 1 524 ? 8.441 25.271 101.532 1.00 23.57 587 ASN A O 1
ATOM 4181 N N . GLY A 1 525 ? 9.271 26.627 99.939 1.00 23.57 588 GLY A N 1
ATOM 4182 C CA . GLY A 1 525 ? 9.588 27.665 100.901 1.00 23.08 588 GLY A CA 1
ATOM 4183 C C . GLY A 1 525 ? 10.057 28.925 100.255 1.00 22.58 588 GLY A C 1
ATOM 4184 O O . GLY A 1 525 ? 10.312 28.945 99.065 1.00 23.13 588 GLY A O 1
ATOM 4185 N N . ARG A 1 526 ? 10.190 29.970 101.056 1.00 22.08 589 ARG A N 1
ATOM 4186 C CA . ARG A 1 526 ? 10.730 31.227 100.608 1.00 22.45 589 ARG A CA 1
ATOM 4187 C C . ARG A 1 526 ? 12.152 31.370 101.111 1.00 22.57 589 ARG A C 1
ATOM 4188 O O . ARG A 1 526 ? 12.452 30.971 102.234 1.00 22.69 589 ARG A O 1
ATOM 4196 N N . PHE A 1 527 ? 13.031 31.938 100.276 1.00 22.56 590 PHE A N 1
ATOM 4197 C CA . PHE A 1 527 ? 14.410 32.118 100.659 1.00 22.40 590 PHE A CA 1
ATOM 4198 C C . PHE A 1 527 ? 14.851 33.514 100.354 1.00 23.04 590 PHE A C 1
ATOM 4199 O O . PHE A 1 527 ? 14.314 34.169 99.471 1.00 23.65 590 PHE A O 1
ATOM 4207 N N . ASN A 1 528 ? 15.808 33.987 101.128 1.00 23.90 591 ASN A N 1
ATOM 4208 C CA . ASN A 1 528 ? 16.187 35.381 101.085 1.00 24.24 591 ASN A CA 1
ATOM 4209 C C . ASN A 1 528 ? 17.403 35.612 100.209 1.00 24.09 591 ASN A C 1
ATOM 4210 O O . ASN A 1 528 ? 18.168 34.698 99.926 1.00 24.10 591 ASN A O 1
ATOM 4215 N N . LYS A 1 529 ? 17.556 36.844 99.765 1.00 23.83 592 LYS A N 1
ATOM 4216 C CA . LYS A 1 529 ? 18.629 37.210 98.885 1.00 24.09 592 LYS A CA 1
ATOM 4217 C C . LYS A 1 529 ? 19.951 37.151 99.646 1.00 23.57 592 LYS A C 1
ATOM 4218 O O . LYS A 1 529 ? 19.969 37.339 100.856 1.00 23.48 592 LYS A O 1
ATOM 4224 N N . SER A 1 530 ? 21.039 36.922 98.926 1.00 22.93 593 SER A N 1
ATOM 4225 C CA . SER A 1 530 ? 22.315 36.586 99.550 1.00 23.60 593 SER A CA 1
ATOM 4226 C C . SER A 1 530 ? 23.391 37.500 99.001 1.00 24.04 593 SER A C 1
ATOM 4227 O O . SER A 1 530 ? 24.551 37.427 99.418 1.00 24.17 593 SER A O 1
ATOM 4230 N N . ALA A 1 531 ? 23.010 38.340 98.037 1.00 24.87 594 ALA A N 1
ATOM 4231 C CA . ALA A 1 531 ? 23.992 39.140 97.328 1.00 25.44 594 ALA A CA 1
ATOM 4232 C C . ALA A 1 531 ? 23.381 40.453 96.919 1.00 26.29 594 ALA A C 1
ATOM 4233 O O . ALA A 1 531 ? 22.178 40.521 96.730 1.00 26.33 594 ALA A O 1
ATOM 4235 N N . PRO A 1 532 ? 24.215 41.503 96.759 1.00 27.64 595 PRO A N 1
ATOM 4236 C CA . PRO A 1 532 ? 23.629 42.725 96.171 1.00 28.25 595 PRO A CA 1
ATOM 4237 C C . PRO A 1 532 ? 23.401 42.554 94.662 1.00 28.64 595 PRO A C 1
ATOM 4238 O O . PRO A 1 532 ? 23.800 41.533 94.081 1.00 29.15 595 PRO A O 1
ATOM 4242 N N . ASN A 1 533 ? 22.739 43.531 94.055 1.00 29.00 596 ASN A N 1
ATOM 4243 C CA . ASN A 1 533 ? 22.567 43.583 92.609 1.00 29.86 596 ASN A CA 1
ATOM 4244 C C . ASN A 1 533 ? 23.872 44.063 91.976 1.00 29.46 596 ASN A C 1
ATOM 4245 O O . ASN A 1 533 ? 24.092 45.266 91.848 1.00 30.13 596 ASN A O 1
ATOM 4250 N N . VAL A 1 534 ? 24.760 43.126 91.639 1.00 27.99 597 VAL A N 1
ATOM 4251 C CA . VAL A 1 534 ? 26.056 43.460 91.034 1.00 26.90 597 VAL A CA 1
ATOM 4252 C C . VAL A 1 534 ? 26.286 42.462 89.919 1.00 25.58 597 VAL A C 1
ATOM 4253 O O . VAL A 1 534 ? 25.595 41.441 89.861 1.00 24.26 597 VAL A O 1
ATOM 4257 N N . GLY A 1 535 ? 27.206 42.778 89.011 1.00 24.25 598 GLY A N 1
ATOM 4258 C CA . GLY A 1 535 ? 27.649 41.797 88.013 1.00 24.06 598 GLY A CA 1
ATOM 4259 C C . GLY A 1 535 ? 28.243 40.565 88.699 1.00 23.82 598 GLY A C 1
ATOM 4260 O O . GLY A 1 535 ? 28.826 40.657 89.801 1.00 23.73 598 GLY A O 1
ATOM 4261 N N . TRP A 1 536 ? 28.095 39.417 88.047 1.00 22.65 599 TRP A N 1
ATOM 4262 C CA . TRP A 1 536 ? 28.589 38.151 88.570 1.00 22.73 599 TRP A CA 1
ATOM 4263 C C . TRP A 1 536 ? 30.073 38.181 89.009 1.00 23.08 599 TRP A C 1
ATOM 4264 O O . TRP A 1 536 ? 30.455 37.432 89.883 1.00 23.69 599 TRP A O 1
ATOM 4275 N N . GLN A 1 537 ? 30.889 39.059 88.426 1.00 24.07 600 GLN A N 1
ATOM 4276 C CA . GLN A 1 537 ? 32.324 39.110 88.699 1.00 24.54 600 GLN A CA 1
ATOM 4277 C C . GLN A 1 537 ? 32.583 39.581 90.103 1.00 24.78 600 GLN A C 1
ATOM 4278 O O . GLN A 1 537 ? 33.615 39.251 90.699 1.00 25.45 600 GLN A O 1
ATOM 4284 N N . SER A 1 538 ? 31.622 40.315 90.653 1.00 24.20 601 SER A N 1
ATOM 4285 C CA . SER A 1 538 ? 31.719 40.817 92.016 1.00 23.94 601 SER A CA 1
ATOM 4286 C C . SER A 1 538 ? 31.229 39.824 93.082 1.00 23.70 601 SER A C 1
ATOM 4287 O O . SER A 1 538 ? 31.401 40.069 94.276 1.00 23.66 601 SER A O 1
ATOM 4290 N N . LEU A 1 539 ? 30.641 38.705 92.681 1.00 23.17 602 LEU A N 1
ATOM 4291 C CA . LEU A 1 539 ? 30.162 37.751 93.700 1.00 24.04 602 LEU A CA 1
ATOM 4292 C C . LEU A 1 539 ? 31.340 37.138 94.436 1.00 23.78 602 LEU A C 1
ATOM 4293 O O . LEU A 1 539 ? 32.355 36.871 93.845 1.00 24.68 602 LEU A O 1
ATOM 4298 N N . LYS A 1 540 ? 31.194 36.935 95.730 1.00 24.40 603 LYS A N 1
ATOM 4299 C CA . LYS A 1 540 ? 32.245 36.364 96.562 1.00 24.38 603 LYS A CA 1
ATOM 4300 C C . LYS A 1 540 ? 31.774 35.114 97.270 1.00 23.92 603 LYS A C 1
ATOM 4301 O O . LYS A 1 540 ? 30.590 34.781 97.213 1.00 24.32 603 LYS A O 1
ATOM 4307 N N . TYR A 1 541 ? 32.687 34.418 97.939 1.00 23.93 604 TYR A N 1
ATOM 4308 C CA . TYR A 1 541 ? 32.332 33.223 98.700 1.00 23.71 604 TYR A CA 1
ATOM 4309 C C . TYR A 1 541 ? 31.087 33.409 99.596 1.00 24.17 604 TYR A C 1
ATOM 4310 O O . TYR A 1 541 ? 30.175 32.602 99.534 1.00 22.52 604 TYR A O 1
ATOM 4319 N N . GLU A 1 542 ? 31.070 34.475 100.409 1.00 25.42 605 GLU A N 1
ATOM 4320 C CA . GLU A 1 542 ? 29.959 34.789 101.346 1.00 28.21 605 GLU A CA 1
ATOM 4321 C C . GLU A 1 542 ? 28.545 34.961 100.715 1.00 27.28 605 GLU A C 1
ATOM 4322 O O . GLU A 1 542 ? 27.537 34.835 101.414 1.00 26.88 605 GLU A O 1
ATOM 4328 N N . ASN A 1 543 ? 28.495 35.253 99.414 1.00 26.64 606 ASN A N 1
ATOM 4329 C CA . ASN A 1 543 ? 27.252 35.336 98.673 1.00 26.60 606 ASN A CA 1
ATOM 4330 C C . ASN A 1 543 ? 26.634 33.972 98.349 1.00 27.08 606 ASN A C 1
ATOM 4331 O O . ASN A 1 543 ? 25.555 33.910 97.774 1.00 27.14 606 ASN A O 1
ATOM 4336 N N . PHE A 1 544 ? 27.282 32.876 98.728 1.00 27.47 607 PHE A N 1
ATOM 4337 C CA . PHE A 1 544 ? 26.635 31.552 98.586 1.00 28.41 607 PHE A CA 1
ATOM 4338 C C . PHE A 1 544 ? 26.002 31.076 99.861 1.00 28.54 607 PHE A C 1
ATOM 4339 O O . PHE A 1 544 ? 26.623 31.166 100.915 1.00 29.06 607 PHE A O 1
ATOM 4347 N N . LYS A 1 545 ? 24.749 30.614 99.782 1.00 28.57 608 LYS A N 1
ATOM 4348 C CA . LYS A 1 545 ? 24.016 30.203 100.984 1.00 28.34 608 LYS A CA 1
ATOM 4349 C C . LYS A 1 545 ? 23.206 28.952 100.704 1.00 27.64 608 LYS A C 1
ATOM 4350 O O . LYS A 1 545 ? 23.062 28.550 99.558 1.00 26.99 608 LYS A O 1
ATOM 4356 N N . PHE A 1 546 ? 22.654 28.368 101.760 1.00 26.32 609 PHE A N 1
ATOM 4357 C CA . PHE A 1 546 ? 21.824 27.180 101.658 1.00 25.27 609 PHE A CA 1
ATOM 4358 C C . PHE A 1 546 ? 20.338 27.493 101.804 1.00 24.61 609 PHE A C 1
ATOM 4359 O O . PHE A 1 546 ? 19.936 28.237 102.684 1.00 23.43 609 PHE A O 1
ATOM 4367 N N . ALA A 1 547 ? 19.547 26.950 100.889 1.00 23.89 610 ALA A N 1
ATOM 4368 C CA . ALA A 1 547 ? 18.123 26.802 101.078 1.00 23.73 610 ALA A CA 1
ATOM 4369 C C . ALA A 1 547 ? 17.930 25.398 101.647 1.00 23.93 610 ALA A C 1
ATOM 4370 O O . ALA A 1 547 ? 18.063 24.409 100.919 1.00 23.62 610 ALA A O 1
ATOM 4372 N N . SER A 1 548 ? 17.625 25.326 102.948 1.00 23.26 611 SER A N 1
ATOM 4373 C CA . SER A 1 548 ? 17.579 24.076 103.687 1.00 22.99 611 SER A CA 1
ATOM 4374 C C . SER A 1 548 ? 16.165 23.778 104.223 1.00 23.87 611 SER A C 1
ATOM 4375 O O . SER A 1 548 ? 15.494 24.639 104.796 1.00 23.81 611 SER A O 1
ATOM 4378 N N . PHE A 1 549 ? 15.723 22.544 103.992 1.00 24.55 612 PHE A N 1
ATOM 4379 C CA . PHE A 1 549 ? 14.460 22.037 104.459 1.00 24.74 612 PHE A CA 1
ATOM 4380 C C . PHE A 1 549 ? 14.746 20.932 105.466 1.00 25.40 612 PHE A C 1
ATOM 4381 O O . PHE A 1 549 ? 15.671 20.137 105.258 1.00 25.14 612 PHE A O 1
ATOM 4389 N N . SER A 1 550 ? 13.904 20.863 106.500 1.00 25.73 613 SER A N 1
ATOM 4390 C CA . SER A 1 550 ? 13.955 19.834 107.526 1.00 27.42 613 SER A CA 1
ATOM 4391 C C . SER A 1 550 ? 12.928 18.737 107.279 1.00 27.59 613 SER A C 1
ATOM 4392 O O . SER A 1 550 ? 13.143 17.607 107.682 1.00 27.93 613 SER A O 1
ATOM 4395 N N . THR A 1 551 ? 11.825 19.076 106.619 1.00 27.69 614 THR A N 1
ATOM 4396 C CA . THR A 1 551 ? 10.793 18.102 106.213 1.00 27.76 614 THR A CA 1
ATOM 4397 C C . THR A 1 551 ? 11.349 17.059 105.211 1.00 27.32 614 THR A C 1
ATOM 4398 O O . THR A 1 551 ? 11.647 17.396 104.071 1.00 26.47 614 THR A O 1
ATOM 4402 N N . PRO A 1 552 ? 11.476 15.783 105.638 1.00 27.66 615 PRO A N 1
ATOM 4403 C CA . PRO A 1 552 ? 12.060 14.793 104.750 1.00 27.54 615 PRO A CA 1
ATOM 4404 C C . PRO A 1 552 ? 11.043 14.239 103.741 1.00 28.17 615 PRO A C 1
ATOM 4405 O O . PRO A 1 552 ? 9.891 14.710 103.681 1.00 28.80 615 PRO A O 1
ATOM 4409 N N . PHE A 1 553 ? 11.487 13.267 102.939 1.00 27.01 616 PHE A N 1
ATOM 4410 C CA . PHE A 1 553 ? 10.665 12.567 101.973 1.00 25.74 616 PHE A CA 1
ATOM 4411 C C . PHE A 1 553 ? 11.443 11.311 101.595 1.00 25.89 616 PHE A C 1
ATOM 4412 O O . PHE A 1 553 ? 12.624 11.175 101.936 1.00 25.82 616 PHE A O 1
ATOM 4420 N N . THR A 1 554 ? 10.769 10.395 100.907 1.00 25.46 617 THR A N 1
ATOM 4421 C CA . THR A 1 554 ? 11.403 9.230 100.313 1.00 25.66 617 THR A CA 1
ATOM 4422 C C . THR A 1 554 ? 11.291 9.297 98.777 1.00 25.14 617 THR A C 1
ATOM 4423 O O . THR A 1 554 ? 10.386 9.936 98.241 1.00 24.29 617 THR A O 1
ATOM 4427 N N . PHE A 1 555 ? 12.208 8.636 98.081 1.00 25.28 618 PHE A N 1
ATOM 4428 C CA . PHE A 1 555 ? 12.017 8.384 96.668 1.00 27.42 618 PHE A CA 1
ATOM 4429 C C . PHE A 1 555 ? 10.976 7.286 96.406 1.00 28.51 618 PHE A C 1
ATOM 4430 O O . PHE A 1 555 ? 10.770 6.412 97.219 1.00 30.42 618 PHE A O 1
ATOM 4438 N N . ASN A 1 556 ? 10.343 7.331 95.252 1.00 30.35 619 ASN A N 1
ATOM 4439 C CA . ASN A 1 556 ? 9.342 6.373 94.843 1.00 31.17 619 ASN A CA 1
ATOM 4440 C C . ASN A 1 556 ? 9.991 5.076 94.328 1.00 31.97 619 ASN A C 1
ATOM 4441 O O . ASN A 1 556 ? 9.516 3.958 94.610 1.00 31.54 619 ASN A O 1
ATOM 4446 N N . GLN A 1 557 ? 11.061 5.218 93.550 1.00 31.61 620 GLN A N 1
ATOM 4447 C CA . GLN A 1 557 ? 11.693 4.046 92.962 1.00 31.88 620 GLN A CA 1
ATOM 4448 C C . GLN A 1 557 ? 13.181 4.254 92.764 1.00 31.81 620 GLN A C 1
ATOM 4449 O O . GLN A 1 557 ? 13.696 5.352 93.064 1.00 31.31 620 GLN A O 1
ATOM 4455 N N . ALA A 1 558 ? 13.855 3.191 92.291 1.00 31.51 621 ALA A N 1
ATOM 4456 C CA . ALA A 1 558 ? 15.309 3.164 92.132 1.00 30.79 621 ALA A CA 1
ATOM 4457 C C . ALA A 1 558 ? 15.773 4.214 91.109 1.00 30.37 621 ALA A C 1
ATOM 4458 O O . ALA A 1 558 ? 16.801 4.853 91.282 1.00 30.11 621 ALA A O 1
ATOM 4460 N N . GLN A 1 559 ? 14.973 4.409 90.074 1.00 30.72 622 GLN A N 1
ATOM 4461 C CA . GLN A 1 559 ? 15.244 5.380 89.044 1.00 31.49 622 GLN A CA 1
ATOM 4462 C C . GLN A 1 559 ? 14.219 6.481 89.256 1.00 31.47 622 GLN A C 1
ATOM 4463 O O . GLN A 1 559 ? 13.069 6.329 88.845 1.00 32.08 622 GLN A O 1
ATOM 4469 N N . ASP A 1 560 ? 14.626 7.560 89.933 1.00 30.51 623 ASP A N 1
ATOM 4470 C CA . ASP A 1 560 ? 13.728 8.664 90.280 1.00 30.04 623 ASP A CA 1
ATOM 4471 C C . ASP A 1 560 ? 14.248 9.996 89.715 1.00 30.24 623 ASP A C 1
ATOM 4472 O O . ASP A 1 560 ? 15.340 10.060 89.124 1.00 30.55 623 ASP A O 1
ATOM 4477 N N . THR A 1 561 ? 13.447 11.045 89.835 1.00 29.72 624 THR A N 1
ATOM 4478 C CA . THR A 1 561 ? 13.847 12.333 89.311 1.00 29.31 624 THR A CA 1
ATOM 4479 C C . THR A 1 561 ? 13.754 13.365 90.394 1.00 27.93 624 THR A C 1
ATOM 4480 O O . THR A 1 561 ? 13.041 13.166 91.358 1.00 27.09 624 THR A O 1
ATOM 4484 N N . LEU A 1 562 ? 14.508 14.454 90.222 1.00 26.90 625 LEU A N 1
ATOM 4485 C CA . LEU A 1 562 ? 14.432 15.621 91.078 1.00 25.95 625 LEU A CA 1
ATOM 4486 C C . LEU A 1 562 ? 14.400 16.855 90.189 1.00 26.06 625 LEU A C 1
ATOM 4487 O O . LEU A 1 562 ? 14.947 16.860 89.092 1.00 25.38 625 LEU A O 1
ATOM 4492 N N . LYS A 1 563 ? 13.753 17.914 90.648 1.00 26.44 626 LYS A N 1
ATOM 4493 C CA . LYS A 1 563 ? 13.653 19.117 89.834 1.00 27.01 626 LYS A CA 1
ATOM 4494 C C . LYS A 1 563 ? 13.427 20.281 90.775 1.00 26.90 626 LYS A C 1
ATOM 4495 O O .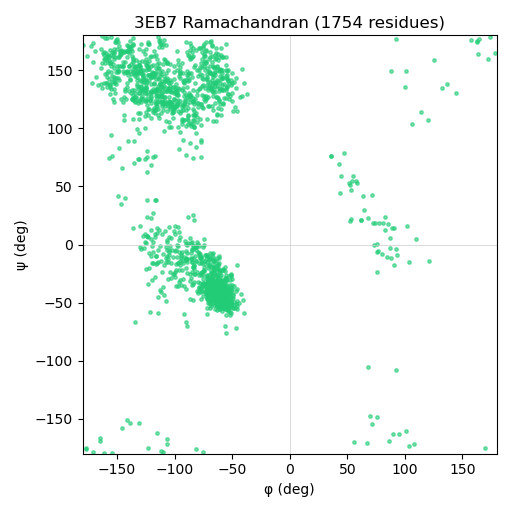 LYS A 1 563 ? 12.645 20.164 91.704 1.00 27.31 626 LYS A O 1
ATOM 4501 N N . ILE A 1 564 ? 14.143 21.380 90.550 1.00 26.36 627 ILE A N 1
ATOM 4502 C CA . ILE A 1 564 ? 14.050 22.526 91.420 1.00 25.19 627 ILE A CA 1
ATOM 4503 C C . ILE A 1 564 ? 13.334 23.611 90.649 1.00 25.09 627 ILE A C 1
ATOM 4504 O O . ILE A 1 564 ? 13.655 23.878 89.482 1.00 23.89 627 ILE A O 1
ATOM 4509 N N . SER A 1 565 ? 12.341 24.219 91.295 1.00 25.22 628 SER A N 1
ATOM 4510 C CA . SER A 1 565 ? 11.577 25.312 90.687 1.00 24.97 628 SER A CA 1
ATOM 4511 C C . SER A 1 565 ? 11.723 26.585 91.501 1.00 24.21 628 SER A C 1
ATOM 4512 O O . SER A 1 565 ? 11.634 26.538 92.746 1.00 23.46 628 SER A O 1
ATOM 4515 N N . VAL A 1 566 ? 11.976 27.705 90.810 1.00 23.56 629 VAL A N 1
ATOM 4516 C CA . VAL A 1 566 ? 12.018 29.026 91.446 1.00 23.17 629 VAL A CA 1
ATOM 4517 C C . VAL A 1 566 ? 10.973 30.009 90.826 1.00 24.70 629 VAL A C 1
ATOM 4518 O O . VAL A 1 566 ? 10.681 29.978 89.610 1.00 24.70 629 VAL A O 1
ATOM 4522 N N . ARG A 1 567 ? 10.446 30.878 91.687 1.00 24.65 630 ARG A N 1
ATOM 4523 C CA . ARG A 1 567 ? 9.202 31.584 91.467 1.00 26.25 630 ARG A CA 1
ATOM 4524 C C . ARG A 1 567 ? 9.137 32.845 92.362 1.00 25.60 630 ARG A C 1
ATOM 4525 O O . ARG A 1 567 ? 9.866 32.950 93.355 1.00 24.11 630 ARG A O 1
ATOM 4533 N N . ASN A 1 568 ? 8.262 33.784 92.000 1.00 26.09 631 ASN A N 1
ATOM 4534 C CA . ASN A 1 568 ? 7.846 34.888 92.877 1.00 26.11 631 ASN A CA 1
ATOM 4535 C C . ASN A 1 568 ? 9.021 35.696 93.394 1.00 25.57 631 ASN A C 1
ATOM 4536 O O . ASN A 1 568 ? 9.262 35.784 94.601 1.00 24.99 631 ASN A O 1
ATOM 4541 N N . PHE A 1 569 ? 9.777 36.257 92.461 1.00 25.64 632 PHE A N 1
ATOM 4542 C CA . PHE A 1 569 ? 10.966 37.034 92.767 1.00 25.65 632 PHE A CA 1
ATOM 4543 C C . PHE A 1 569 ? 10.550 38.340 93.464 1.00 26.45 632 PHE A C 1
ATOM 4544 O O . PHE A 1 569 ? 9.644 39.022 92.981 1.00 26.67 632 PHE A O 1
ATOM 4552 N N . SER A 1 570 ? 11.226 38.711 94.556 1.00 27.07 633 SER A N 1
ATOM 4553 C CA . SER A 1 570 ? 10.974 39.993 95.239 1.00 27.88 633 SER A CA 1
ATOM 4554 C C . SER A 1 570 ? 11.235 41.268 94.395 1.00 29.12 633 SER A C 1
ATOM 4555 O O . SER A 1 570 ? 10.901 42.374 94.808 1.00 30.06 633 SER A O 1
ATOM 4558 N N . SER A 1 571 ? 11.845 41.130 93.226 1.00 29.56 634 SER A N 1
ATOM 4559 C CA . SER A 1 571 ? 12.115 42.267 92.372 1.00 29.79 634 SER A CA 1
ATOM 4560 C C . SER A 1 571 ? 12.298 41.723 90.976 1.00 30.81 634 SER A C 1
ATOM 4561 O O . SER A 1 571 ? 12.776 40.590 90.805 1.00 31.43 634 SER A O 1
ATOM 4564 N N . ILE A 1 572 ? 11.902 42.499 89.979 1.00 30.94 635 ILE A N 1
ATOM 4565 C CA . ILE A 1 572 ? 12.206 42.165 88.602 1.00 31.98 635 ILE A CA 1
ATOM 4566 C C . ILE A 1 572 ? 13.124 43.183 87.949 1.00 31.83 635 ILE A C 1
ATOM 4567 O O . ILE A 1 572 ? 13.333 43.153 86.750 1.00 31.95 635 ILE A O 1
ATOM 4572 N N . VAL A 1 573 ? 13.676 44.082 88.749 1.00 32.33 636 VAL A N 1
ATOM 4573 C CA . VAL A 1 573 ? 14.615 45.090 88.283 1.00 32.98 636 VAL A CA 1
ATOM 4574 C C . VAL A 1 573 ? 15.784 44.419 87.571 1.00 33.00 636 VAL A C 1
ATOM 4575 O O . VAL A 1 573 ? 16.082 43.273 87.857 1.00 32.24 636 VAL A O 1
ATOM 4579 N N . GLY A 1 574 ? 16.441 45.135 86.652 1.00 33.19 637 GLY A N 1
ATOM 4580 C CA . GLY A 1 574 ? 17.569 44.585 85.896 1.00 33.34 637 GLY A CA 1
ATOM 4581 C C . GLY A 1 574 ? 18.691 44.150 86.819 1.00 33.11 637 GLY A C 1
ATOM 4582 O O . GLY A 1 574 ? 19.274 44.972 87.533 1.00 33.48 637 GLY A O 1
ATOM 4583 N N . GLY A 1 575 ? 18.987 42.856 86.821 1.00 32.74 638 GLY A N 1
ATOM 4584 C CA . GLY A 1 575 ? 20.025 42.320 87.711 1.00 31.77 638 GLY A CA 1
ATOM 4585 C C . GLY A 1 575 ? 19.428 41.272 88.618 1.00 31.09 638 GLY A C 1
ATOM 4586 O O . GLY A 1 575 ? 20.143 40.494 89.249 1.00 32.20 638 GLY A O 1
ATOM 4587 N N . SER A 1 576 ? 18.104 41.232 88.672 1.00 29.64 639 SER A N 1
ATOM 4588 C CA . SER A 1 576 ? 17.401 40.219 89.444 1.00 28.93 639 SER A CA 1
ATOM 4589 C C . SER A 1 576 ? 17.802 38.818 88.951 1.00 27.76 639 SER A C 1
ATOM 4590 O O . SER A 1 576 ? 17.659 38.515 87.773 1.00 27.69 639 SER A O 1
ATOM 4593 N N . VAL A 1 577 ? 18.346 38.000 89.839 1.00 26.01 640 VAL A N 1
ATOM 4594 C CA . VAL A 1 577 ? 18.966 36.742 89.424 1.00 24.82 640 VAL A CA 1
ATOM 4595 C C . VAL A 1 577 ? 19.031 35.769 90.606 1.00 24.58 640 VAL A C 1
ATOM 4596 O O . VAL A 1 577 ? 19.320 36.159 91.739 1.00 24.86 640 VAL A O 1
ATOM 4600 N N . VAL A 1 578 ? 18.683 34.516 90.340 1.00 24.02 641 VAL A N 1
ATOM 4601 C CA . VAL A 1 578 ? 18.956 33.382 91.216 1.00 23.03 641 VAL A CA 1
ATOM 4602 C C . VAL A 1 578 ? 19.917 32.404 90.491 1.00 23.30 641 VAL A C 1
ATOM 4603 O O . VAL A 1 578 ? 19.588 31.895 89.403 1.00 23.10 641 VAL A O 1
ATOM 4607 N N . TYR A 1 579 ? 21.088 32.156 91.081 1.00 22.99 642 TYR A N 1
ATOM 4608 C CA . TYR A 1 579 ? 21.974 31.066 90.641 1.00 23.32 642 TYR A CA 1
ATOM 4609 C C . TYR A 1 579 ? 21.759 29.850 91.505 1.00 23.97 642 TYR A C 1
ATOM 4610 O O . TYR A 1 579 ? 21.787 29.958 92.736 1.00 25.04 642 TYR A O 1
ATOM 4619 N N . ILE A 1 580 ? 21.539 28.700 90.888 1.00 24.24 643 ILE A N 1
ATOM 4620 C CA . ILE A 1 580 ? 21.457 27.432 91.634 1.00 25.12 643 ILE A CA 1
ATOM 4621 C C . ILE A 1 580 ? 22.686 26.545 91.359 1.00 24.70 643 ILE A C 1
ATOM 4622 O O . ILE A 1 580 ? 22.994 26.235 90.221 1.00 24.49 643 ILE A O 1
ATOM 4627 N N . ASP A 1 581 ? 23.408 26.206 92.412 1.00 25.29 644 ASP A N 1
ATOM 4628 C CA . ASP A 1 581 ? 24.671 25.468 92.301 1.00 26.58 644 ASP A CA 1
ATOM 4629 C C . ASP A 1 581 ? 24.427 23.973 92.361 1.00 26.16 644 ASP A C 1
ATOM 4630 O O . ASP A 1 581 ? 24.642 23.270 91.380 1.00 26.28 644 ASP A O 1
ATOM 4635 N N . ARG A 1 582 ? 23.974 23.491 93.505 1.00 25.73 645 ARG A N 1
ATOM 4636 C CA . ARG A 1 582 ? 23.843 22.068 93.702 1.00 26.13 645 ARG A CA 1
ATOM 4637 C C . ARG A 1 582 ? 22.752 21.741 94.702 1.00 26.28 645 ARG A C 1
ATOM 4638 O O . ARG A 1 582 ? 22.367 22.578 95.519 1.00 26.67 645 ARG A O 1
ATOM 4646 N N . ILE A 1 583 ? 22.278 20.510 94.648 1.00 26.55 646 ILE A N 1
ATOM 4647 C CA . ILE A 1 583 ? 21.411 19.967 95.683 1.00 27.59 646 ILE A CA 1
ATOM 4648 C C . ILE A 1 583 ? 22.262 19.018 96.492 1.00 27.32 646 ILE A C 1
ATOM 4649 O O . ILE A 1 583 ? 23.071 18.280 95.934 1.00 27.95 646 ILE A O 1
ATOM 4654 N N . GLU A 1 584 ? 22.097 19.041 97.809 1.00 27.23 647 GLU A N 1
ATOM 4655 C CA . GLU A 1 584 ? 22.713 18.027 98.665 1.00 26.60 647 GLU A CA 1
ATOM 4656 C C . GLU A 1 584 ? 21.573 17.277 99.317 1.00 25.73 647 GLU A C 1
ATOM 4657 O O . GLU A 1 584 ? 20.610 17.880 99.808 1.00 23.73 647 GLU A O 1
ATOM 4663 N N . LEU A 1 585 ? 21.699 15.950 99.258 1.00 25.92 648 LEU A N 1
ATOM 4664 C CA . LEU A 1 585 ? 20.768 15.005 99.818 1.00 26.00 648 LEU A CA 1
ATOM 4665 C C . LEU A 1 585 ? 21.397 14.437 101.072 1.00 26.33 648 LEU A C 1
ATOM 4666 O O . LEU A 1 585 ? 22.528 13.939 101.049 1.00 25.28 648 LEU A O 1
ATOM 4671 N N . ILE A 1 586 ? 20.637 14.519 102.161 1.00 26.54 649 ILE A N 1
ATOM 4672 C CA . ILE A 1 586 ? 21.117 14.208 103.498 1.00 26.94 649 ILE A CA 1
ATOM 4673 C C . ILE A 1 586 ? 20.188 13.130 104.039 1.00 27.24 649 ILE A C 1
ATOM 4674 O O . ILE A 1 586 ? 18.990 13.389 104.221 1.00 26.73 649 ILE A O 1
ATOM 4679 N N . PRO A 1 587 ? 20.729 11.929 104.320 1.00 28.49 650 PRO A N 1
ATOM 4680 C CA . PRO A 1 587 ? 19.886 10.869 104.915 1.00 29.95 650 PRO A CA 1
ATOM 4681 C C . PRO A 1 587 ? 19.387 11.247 106.344 1.00 30.98 650 PRO A C 1
ATOM 4682 O O . PRO A 1 587 ? 20.157 11.698 107.190 1.00 31.00 650 PRO A O 1
ATOM 4686 N N . VAL A 1 588 ? 18.097 11.077 106.574 1.00 32.52 651 VAL A N 1
ATOM 4687 C CA . VAL A 1 588 ? 17.467 11.411 107.839 1.00 34.40 651 VAL A CA 1
ATOM 4688 C C . VAL A 1 588 ? 17.143 10.066 108.481 1.00 35.94 651 VAL A C 1
ATOM 4689 O O . VAL A 1 588 ? 16.533 9.207 107.855 1.00 34.90 651 VAL A O 1
ATOM 4693 N N . ASN A 1 589 ? 17.593 9.878 109.716 1.00 38.96 652 ASN A N 1
ATOM 4694 C CA . ASN A 1 589 ? 17.394 8.621 110.419 1.00 42.18 652 ASN A CA 1
ATOM 4695 C C . ASN A 1 589 ? 16.607 8.761 111.731 1.00 43.69 652 ASN A C 1
ATOM 4696 O O . ASN A 1 589 ? 16.170 7.763 112.337 1.00 45.14 652 ASN A O 1
ATOM 4702 N N . ILE B 1 1 ? 0.465 44.311 45.230 1.00 52.12 64 ILE B N 1
ATOM 4703 C CA . ILE B 1 1 ? 1.053 45.678 44.953 1.00 52.50 64 ILE B CA 1
ATOM 4704 C C . ILE B 1 1 ? 2.377 45.643 44.178 1.00 50.76 64 ILE B C 1
ATOM 4705 O O . ILE B 1 1 ? 3.133 44.656 44.207 1.00 50.69 64 ILE B O 1
ATOM 4710 N N . SER B 1 2 ? 2.624 46.757 43.497 1.00 48.86 65 SER B N 1
ATOM 4711 C CA . SER B 1 2 ? 3.592 46.839 42.410 1.00 46.51 65 SER B CA 1
ATOM 4712 C C . SER B 1 2 ? 5.057 46.743 42.786 1.00 44.91 65 SER B C 1
ATOM 4713 O O . SER B 1 2 ? 5.827 46.205 41.987 1.00 43.97 65 SER B O 1
ATOM 4716 N N . GLU B 1 3 ? 5.427 47.260 43.972 1.00 42.40 66 GLU B N 1
ATOM 4717 C CA . GLU B 1 3 ? 6.820 47.195 44.452 1.00 40.46 66 GLU B CA 1
ATOM 4718 C C . GLU B 1 3 ? 7.226 45.738 44.750 1.00 39.30 66 GLU B C 1
ATOM 4719 O O . GLU B 1 3 ? 8.280 45.263 44.315 1.00 37.69 66 GLU B O 1
ATOM 4725 N N . ARG B 1 4 ? 6.348 45.025 45.452 1.00 38.16 67 ARG B N 1
ATOM 4726 C CA . ARG B 1 4 ? 6.588 43.630 45.812 1.00 37.40 67 ARG B CA 1
ATOM 4727 C C . ARG B 1 4 ? 6.696 42.655 44.636 1.00 35.32 67 ARG B C 1
ATOM 4728 O O . ARG B 1 4 ? 7.596 41.811 44.652 1.00 34.00 67 ARG B O 1
ATOM 4736 N N . ASP B 1 5 ? 5.799 42.767 43.645 1.00 34.08 68 ASP B N 1
ATOM 4737 C CA . ASP B 1 5 ? 5.875 41.906 42.444 1.00 32.10 68 ASP B CA 1
ATOM 4738 C C . ASP B 1 5 ? 7.055 42.257 41.551 1.00 29.62 68 ASP B C 1
ATOM 4739 O O . ASP B 1 5 ? 7.707 41.352 41.039 1.00 29.20 68 ASP B O 1
ATOM 4744 N N . ALA B 1 6 ? 7.343 43.552 41.393 1.00 26.62 69 ALA B N 1
ATOM 4745 C CA . ALA B 1 6 ? 8.497 43.987 40.623 1.00 24.72 69 ALA B CA 1
ATOM 4746 C C . ALA B 1 6 ? 9.781 43.352 41.182 1.00 23.82 69 ALA B C 1
ATOM 4747 O O . ALA B 1 6 ? 10.583 42.826 40.433 1.00 23.57 69 ALA B O 1
ATOM 4749 N N . VAL B 1 7 ? 9.936 43.379 42.496 1.00 23.04 70 VAL B N 1
ATOM 4750 C CA . VAL B 1 7 ? 11.099 42.844 43.190 1.00 22.71 70 VAL B CA 1
ATOM 4751 C C . VAL B 1 7 ? 11.156 41.312 43.078 1.00 21.92 70 VAL B C 1
ATOM 4752 O O . VAL B 1 7 ? 12.192 40.735 42.747 1.00 21.48 70 VAL B O 1
ATOM 4756 N N . LYS B 1 8 ? 10.046 40.646 43.321 1.00 21.65 71 LYS B N 1
ATOM 4757 C CA . LYS B 1 8 ? 10.006 39.188 43.083 1.00 22.92 71 LYS B CA 1
ATOM 4758 C C . LYS B 1 8 ? 10.408 38.841 41.612 1.00 20.54 71 LYS B C 1
ATOM 4759 O O . LYS B 1 8 ? 11.189 37.920 41.366 1.00 19.41 71 LYS B O 1
ATOM 4765 N N . THR B 1 9 ? 9.896 39.617 40.658 1.00 19.16 72 THR B N 1
ATOM 4766 C CA . THR B 1 9 ? 10.196 39.410 39.255 1.00 18.79 72 THR B CA 1
ATOM 4767 C C . THR B 1 9 ? 11.685 39.590 38.952 1.00 17.08 72 THR B C 1
ATOM 4768 O O . THR B 1 9 ? 12.314 38.725 38.380 1.00 15.89 72 THR B O 1
ATOM 4772 N N . ALA B 1 10 ? 12.235 40.712 39.368 1.00 16.54 73 ALA B N 1
ATOM 4773 C CA . ALA B 1 10 ? 13.661 40.984 39.186 1.00 16.44 73 ALA B CA 1
ATOM 4774 C C . ALA B 1 10 ? 14.559 39.929 39.837 1.00 15.81 73 ALA B C 1
ATOM 4775 O O . ALA B 1 10 ? 15.543 39.529 39.264 1.00 16.19 73 ALA B O 1
ATOM 4777 N N . ILE B 1 11 ? 14.225 39.482 41.041 1.00 15.97 74 ILE B N 1
ATOM 4778 C CA . ILE B 1 11 ? 15.016 38.480 41.754 1.00 15.44 74 ILE B CA 1
ATOM 4779 C C . ILE B 1 11 ? 14.976 37.136 41.038 1.00 16.74 74 ILE B C 1
ATOM 4780 O O . ILE B 1 11 ? 15.975 36.407 40.948 1.00 16.19 74 ILE B O 1
ATOM 4785 N N . SER B 1 12 ? 13.810 36.826 40.497 1.00 17.21 75 SER B N 1
ATOM 4786 C CA . SER B 1 12 ? 13.608 35.601 39.780 1.00 18.81 75 SER B CA 1
ATOM 4787 C C . SER B 1 12 ? 14.443 35.611 38.512 1.00 19.75 75 SER B C 1
ATOM 4788 O O . SER B 1 12 ? 15.071 34.614 38.159 1.00 19.25 75 SER B O 1
ATOM 4791 N N . LEU B 1 13 ? 14.459 36.763 37.840 1.00 20.50 76 LEU B N 1
ATOM 4792 C CA . LEU B 1 13 ? 15.151 36.886 36.573 1.00 21.06 76 LEU B CA 1
ATOM 4793 C C . LEU B 1 13 ? 16.671 36.798 36.698 1.00 21.21 76 LEU B C 1
ATOM 4794 O O . LEU B 1 13 ? 17.318 36.172 35.857 1.00 21.62 76 LEU B O 1
ATOM 4799 N N . VAL B 1 14 ? 17.218 37.402 37.750 1.00 20.81 77 VAL B N 1
ATOM 4800 C CA . VAL B 1 14 ? 18.637 37.287 38.075 1.00 21.37 77 VAL B CA 1
ATOM 4801 C C . VAL B 1 14 ? 18.967 35.828 38.368 1.00 21.67 77 VAL B C 1
ATOM 4802 O O . VAL B 1 14 ? 19.909 35.314 37.800 1.00 22.89 77 VAL B O 1
ATOM 4806 N N . GLY B 1 15 ? 18.158 35.150 39.187 1.00 22.16 78 GLY B N 1
ATOM 4807 C CA . GLY B 1 15 ? 18.400 33.752 39.560 1.00 22.31 78 GLY B CA 1
ATOM 4808 C C . GLY B 1 15 ? 18.477 32.832 38.344 1.00 23.53 78 GLY B C 1
ATOM 4809 O O . GLY B 1 15 ? 19.341 31.940 38.275 1.00 24.13 78 GLY B O 1
ATOM 4810 N N . THR B 1 16 ? 17.572 33.058 37.389 1.00 22.79 79 THR B N 1
ATOM 4811 C CA . THR B 1 16 ? 17.527 32.314 36.142 1.00 23.28 79 THR B CA 1
ATOM 4812 C C . THR B 1 16 ? 18.780 32.551 35.270 1.00 23.34 79 THR B C 1
ATOM 4813 O O . THR B 1 16 ? 19.478 31.594 34.888 1.00 24.17 79 THR B O 1
ATOM 4817 N N . ILE B 1 17 ? 19.063 33.819 34.958 1.00 23.13 80 ILE B N 1
ATOM 4818 C CA . ILE B 1 17 ? 20.188 34.154 34.086 1.00 22.34 80 ILE B CA 1
ATOM 4819 C C . ILE B 1 17 ? 21.541 33.709 34.644 1.00 22.59 80 ILE B C 1
ATOM 4820 O O . ILE B 1 17 ? 22.387 33.244 33.893 1.00 22.10 80 ILE B O 1
ATOM 4825 N N . LEU B 1 18 ? 21.700 33.824 35.953 1.00 22.19 81 LEU B N 1
ATOM 4826 C CA . LEU B 1 18 ? 22.893 33.408 36.667 1.00 23.51 81 LEU B CA 1
ATOM 4827 C C . LEU B 1 18 ? 23.197 31.922 36.505 1.00 24.75 81 LEU B C 1
ATOM 4828 O O . LEU B 1 18 ? 24.360 31.534 36.397 1.00 26.23 81 LEU B O 1
ATOM 4833 N N . GLY B 1 19 ? 22.169 31.082 36.501 1.00 26.04 82 GLY B N 1
ATOM 4834 C CA . GLY B 1 19 ? 22.347 29.676 36.160 1.00 26.82 82 GLY B CA 1
ATOM 4835 C C . GLY B 1 19 ? 22.562 29.390 34.670 1.00 27.93 82 GLY B C 1
ATOM 4836 O O . GLY B 1 19 ? 22.731 28.244 34.297 1.00 29.33 82 GLY B O 1
ATOM 4837 N N . LYS B 1 20 ? 22.558 30.410 33.810 1.00 28.30 83 LYS B N 1
ATOM 4838 C CA . LYS B 1 20 ? 22.734 30.219 32.363 1.00 28.06 83 LYS B CA 1
ATOM 4839 C C . LYS B 1 20 ? 23.940 30.956 31.790 1.00 27.60 83 LYS B C 1
ATOM 4840 O O . LYS B 1 20 ? 24.152 30.973 30.581 1.00 28.93 83 LYS B O 1
ATOM 4846 N N . LEU B 1 21 ? 24.720 31.581 32.642 1.00 27.02 84 LEU B N 1
ATOM 4847 C CA . LEU B 1 21 ? 25.756 32.499 32.205 1.00 27.62 84 LEU B CA 1
ATOM 4848 C C . LEU B 1 21 ? 26.871 31.763 31.465 1.00 27.81 84 LEU B C 1
ATOM 4849 O O . LEU B 1 21 ? 27.306 30.707 31.889 1.00 28.10 84 LEU B O 1
ATOM 4854 N N . GLY B 1 22 ? 27.304 32.308 30.346 1.00 28.16 85 GLY B N 1
ATOM 4855 C CA . GLY B 1 22 ? 28.340 31.682 29.556 1.00 29.43 85 GLY B CA 1
ATOM 4856 C C . GLY B 1 22 ? 27.934 30.474 28.732 1.00 30.52 85 GLY B C 1
ATOM 4857 O O . GLY B 1 22 ? 28.740 29.984 27.948 1.00 30.35 85 GLY B O 1
ATOM 4858 N N . VAL B 1 23 ? 26.698 29.999 28.896 1.00 31.16 86 VAL B N 1
ATOM 4859 C CA . VAL B 1 23 ? 26.204 28.859 28.125 1.00 32.98 86 VAL B CA 1
ATOM 4860 C C . VAL B 1 23 ? 26.144 29.104 26.585 1.00 33.71 86 VAL B C 1
ATOM 4861 O O . VAL B 1 23 ? 25.389 29.975 26.121 1.00 34.01 86 VAL B O 1
ATOM 4865 N N . PRO B 1 24 ? 26.921 28.313 25.799 1.00 34.13 87 PRO B N 1
ATOM 4866 C CA . PRO B 1 24 ? 27.048 28.469 24.327 1.00 34.09 87 PRO B CA 1
ATOM 4867 C C . PRO B 1 24 ? 26.138 27.536 23.489 1.00 34.48 87 PRO B C 1
ATOM 4868 O O . PRO B 1 24 ? 26.171 27.591 22.257 1.00 35.10 87 PRO B O 1
ATOM 4872 N N . LEU B 1 25 ? 25.353 26.678 24.137 1.00 34.11 88 LEU B N 1
ATOM 4873 C CA . LEU B 1 25 ? 24.573 25.661 23.432 1.00 33.58 88 LEU B CA 1
ATOM 4874 C C . LEU B 1 25 ? 23.144 26.124 23.178 1.00 32.83 88 LEU B C 1
ATOM 4875 O O . LEU B 1 25 ? 22.571 26.807 23.999 1.00 32.43 88 LEU B O 1
ATOM 4880 N N . VAL B 1 26 ? 22.569 25.730 22.047 1.00 32.26 89 VAL B N 1
ATOM 4881 C CA . VAL B 1 26 ? 21.242 26.206 21.637 1.00 31.88 89 VAL B CA 1
ATOM 4882 C C . VAL B 1 26 ? 20.080 25.723 22.542 1.00 31.81 89 VAL B C 1
ATOM 4883 O O . VAL B 1 26 ? 19.137 26.478 22.811 1.00 30.87 89 VAL B O 1
ATOM 4887 N N . GLY B 1 27 ? 20.160 24.479 23.019 1.00 31.65 90 GLY B N 1
ATOM 4888 C CA . GLY B 1 27 ? 19.112 23.924 23.900 1.00 31.43 90 GLY B CA 1
ATOM 4889 C C . GLY B 1 27 ? 18.807 24.731 25.163 1.00 30.70 90 GLY B C 1
ATOM 4890 O O . GLY B 1 27 ? 17.666 25.170 25.353 1.00 30.69 90 GLY B O 1
ATOM 4891 N N . PRO B 1 28 ? 19.823 24.920 26.044 1.00 30.15 91 PRO B N 1
ATOM 4892 C CA . PRO B 1 28 ? 19.658 25.725 27.281 1.00 28.77 91 PRO B CA 1
ATOM 4893 C C . PRO B 1 28 ? 19.263 27.160 26.997 1.00 28.35 91 PRO B C 1
ATOM 4894 O O . PRO B 1 28 ? 18.576 27.782 27.826 1.00 28.22 91 PRO B O 1
ATOM 4898 N N . ILE B 1 29 ? 19.701 27.687 25.843 1.00 27.24 92 ILE B N 1
ATOM 4899 C CA . ILE B 1 29 ? 19.296 29.016 25.400 1.00 25.80 92 ILE B CA 1
ATOM 4900 C C . ILE B 1 29 ? 17.794 29.091 25.039 1.00 26.64 92 ILE B C 1
ATOM 4901 O O . ILE B 1 29 ? 17.107 30.054 25.399 1.00 26.78 92 ILE B O 1
ATOM 4906 N N . VAL B 1 30 ? 17.280 28.080 24.338 1.00 26.34 93 VAL B N 1
ATOM 4907 C CA . VAL B 1 30 ? 15.870 28.056 23.955 1.00 26.47 93 VAL B CA 1
ATOM 4908 C C . VAL B 1 30 ? 15.018 27.967 25.222 1.00 26.17 93 VAL B C 1
ATOM 4909 O O . VAL B 1 30 ? 14.008 28.628 25.380 1.00 25.29 93 VAL B O 1
ATOM 4913 N N . SER B 1 31 ? 15.479 27.146 26.145 1.00 26.60 94 SER B N 1
ATOM 4914 C CA . SER B 1 31 ? 14.821 26.996 27.414 1.00 27.59 94 SER B CA 1
ATOM 4915 C C . SER B 1 31 ? 14.845 28.337 28.194 1.00 27.20 94 SER B C 1
ATOM 4916 O O . SER B 1 31 ? 13.855 28.724 28.841 1.00 28.28 94 SER B O 1
ATOM 4919 N N . LEU B 1 32 ? 15.971 29.039 28.132 1.00 26.35 95 LEU B N 1
ATOM 4920 C CA . LEU B 1 32 ? 16.098 30.336 28.784 1.00 26.03 95 LEU B CA 1
ATOM 4921 C C . LEU B 1 32 ? 15.051 31.312 28.237 1.00 25.54 95 LEU B C 1
ATOM 4922 O O . LEU B 1 32 ? 14.333 31.939 29.008 1.00 26.21 95 LEU B O 1
ATOM 4927 N N . TYR B 1 33 ? 14.948 31.410 26.914 1.00 25.18 96 TYR B N 1
ATOM 4928 C CA . TYR B 1 33 ? 13.977 32.291 26.278 1.00 25.25 96 TYR B CA 1
ATOM 4929 C C . TYR B 1 33 ? 12.556 31.923 26.588 1.00 24.93 96 TYR B C 1
ATOM 4930 O O . TYR B 1 33 ? 11.729 32.788 26.783 1.00 25.38 96 TYR B O 1
ATOM 4939 N N . SER B 1 34 ? 12.264 30.637 26.591 1.00 24.46 97 SER B N 1
ATOM 4940 C CA . SER B 1 34 ? 10.970 30.152 27.049 1.00 24.45 97 SER B CA 1
ATOM 4941 C C . SER B 1 34 ? 10.590 30.687 28.491 1.00 24.44 97 SER B C 1
ATOM 4942 O O . SER B 1 34 ? 9.499 31.262 28.699 1.00 23.95 97 SER B O 1
ATOM 4945 N N . THR B 1 35 ? 11.523 30.594 29.451 1.00 24.18 98 THR B N 1
ATOM 4946 C CA . THR B 1 35 ? 11.368 31.195 30.799 1.00 23.34 98 THR B CA 1
ATOM 4947 C C . THR B 1 35 ? 11.132 32.727 30.796 1.00 22.66 98 THR B C 1
ATOM 4948 O O . THR B 1 35 ? 10.258 33.231 31.507 1.00 22.20 98 THR B O 1
ATOM 4952 N N . LEU B 1 36 ? 11.905 33.454 30.001 1.00 22.27 99 LEU B N 1
ATOM 4953 C CA . LEU B 1 36 ? 11.911 34.919 30.034 1.00 21.88 99 LEU B CA 1
ATOM 4954 C C . LEU B 1 36 ? 10.616 35.459 29.478 1.00 21.98 99 LEU B C 1
ATOM 4955 O O . LEU B 1 36 ? 10.056 36.444 29.975 1.00 20.16 99 LEU B O 1
ATOM 4960 N N . ILE B 1 37 ? 10.162 34.808 28.408 1.00 23.02 100 ILE B N 1
ATOM 4961 C CA . ILE B 1 37 ? 8.930 35.184 27.731 1.00 23.63 100 ILE B CA 1
ATOM 4962 C C . ILE B 1 37 ? 7.736 34.995 28.648 1.00 24.24 100 ILE B C 1
ATOM 4963 O O . ILE B 1 37 ? 6.883 35.876 28.716 1.00 25.21 100 ILE B O 1
ATOM 4968 N N . ASP B 1 38 ? 7.695 33.873 29.372 1.00 24.72 101 ASP B N 1
ATOM 4969 C CA . ASP B 1 38 ? 6.653 33.619 30.363 1.00 26.01 101 ASP B CA 1
ATOM 4970 C C . ASP B 1 38 ? 6.626 34.633 31.510 1.00 25.02 101 ASP B C 1
ATOM 4971 O O . ASP B 1 38 ? 5.562 34.950 32.060 1.00 25.81 101 ASP B O 1
ATOM 4976 N N . VAL B 1 39 ? 7.788 35.115 31.902 1.00 23.41 102 VAL B N 1
ATOM 4977 C CA . VAL B 1 39 ? 7.866 36.088 32.992 1.00 22.28 102 VAL B CA 1
ATOM 4978 C C . VAL B 1 39 ? 7.536 37.488 32.481 1.00 22.29 102 VAL B C 1
ATOM 4979 O O . VAL B 1 39 ? 6.800 38.223 33.110 1.00 22.78 102 VAL B O 1
ATOM 4983 N N . LEU B 1 40 ? 8.006 37.837 31.285 1.00 22.64 103 LEU B N 1
ATOM 4984 C CA . LEU B 1 40 ? 7.877 39.224 30.824 1.00 21.65 103 LEU B CA 1
ATOM 4985 C C . LEU B 1 40 ? 6.605 39.517 30.082 1.00 21.55 103 LEU B C 1
ATOM 4986 O O . LEU B 1 40 ? 6.162 40.669 30.079 1.00 20.75 103 LEU B O 1
ATOM 4991 N N . TRP B 1 41 ? 6.010 38.470 29.493 1.00 21.93 104 TRP B N 1
ATOM 4992 C CA . TRP B 1 41 ? 4.711 38.550 28.793 1.00 22.31 104 TRP B CA 1
ATOM 4993 C C . TRP B 1 41 ? 3.828 37.369 29.203 1.00 24.09 104 TRP B C 1
ATOM 4994 O O . TRP B 1 41 ? 3.569 36.458 28.378 1.00 24.76 104 TRP B O 1
ATOM 5005 N N . PRO B 1 42 ? 3.345 37.380 30.466 1.00 24.64 105 PRO B N 1
ATOM 5006 C CA . PRO B 1 42 ? 2.470 36.298 30.933 1.00 25.15 105 PRO B CA 1
ATOM 5007 C C . PRO B 1 42 ? 1.028 36.373 30.437 1.00 26.13 105 PRO B C 1
ATOM 5008 O O . PRO B 1 42 ? 0.332 35.392 30.585 1.00 26.89 105 PRO B O 1
ATOM 5012 N N . GLY B 1 43 ? 0.575 37.482 29.846 1.00 27.32 106 GLY B N 1
ATOM 5013 C CA . GLY B 1 43 ? -0.804 37.560 29.310 1.00 28.07 106 GLY B CA 1
ATOM 5014 C C . GLY B 1 43 ? -1.737 38.312 30.254 1.00 29.73 106 GLY B C 1
ATOM 5015 O O . GLY B 1 43 ? -1.515 38.274 31.471 1.00 29.35 106 GLY B O 1
ATOM 5016 N N . GLY B 1 44 ? -2.771 38.999 29.726 1.00 30.01 107 GLY B N 1
ATOM 5017 C CA . GLY B 1 44 ? -3.581 39.952 30.544 1.00 30.91 107 GLY B CA 1
ATOM 5018 C C . GLY B 1 44 ? -2.831 41.219 30.985 1.00 31.45 107 GLY B C 1
ATOM 5019 O O . GLY B 1 44 ? -2.564 42.136 30.174 1.00 32.89 107 GLY B O 1
ATOM 5020 N N . LYS B 1 45 ? -2.449 41.292 32.255 1.00 31.21 108 LYS B N 1
ATOM 5021 C CA . LYS B 1 45 ? -1.705 42.451 32.740 1.00 30.65 108 LYS B CA 1
ATOM 5022 C C . LYS B 1 45 ? -0.294 42.590 32.133 1.00 29.30 108 LYS B C 1
ATOM 5023 O O . LYS B 1 45 ? 0.461 41.619 32.133 1.00 29.75 108 LYS B O 1
ATOM 5029 N N . SER B 1 46 ? 0.058 43.791 31.653 1.00 26.54 109 SER B N 1
ATOM 5030 C CA . SER B 1 46 ? 1.436 44.110 31.316 1.00 24.62 109 SER B CA 1
ATOM 5031 C C . SER B 1 46 ? 2.402 44.023 32.511 1.00 23.11 109 SER B C 1
ATOM 5032 O O . SER B 1 46 ? 2.262 44.751 33.497 1.00 22.72 109 SER B O 1
ATOM 5035 N N . GLN B 1 47 ? 3.416 43.180 32.397 1.00 21.36 110 GLN B N 1
ATOM 5036 C CA . GLN B 1 47 ? 4.461 43.113 33.423 1.00 21.01 110 GLN B CA 1
ATOM 5037 C C . GLN B 1 47 ? 5.394 44.334 33.435 1.00 19.12 110 GLN B C 1
ATOM 5038 O O . GLN B 1 47 ? 5.982 44.669 34.438 1.00 18.77 110 GLN B O 1
ATOM 5044 N N . TRP B 1 48 ? 5.519 44.988 32.301 1.00 18.44 111 TRP B N 1
ATOM 5045 C CA . TRP B 1 48 ? 6.304 46.190 32.162 1.00 18.62 111 TRP B CA 1
ATOM 5046 C C . TRP B 1 48 ? 5.700 47.353 32.928 1.00 19.14 111 TRP B C 1
ATOM 5047 O O . TRP B 1 48 ? 6.428 48.239 33.418 1.00 18.07 111 TRP B O 1
ATOM 5058 N N . GLU B 1 49 ? 4.361 47.324 33.051 1.00 18.89 112 GLU B N 1
ATOM 5059 C CA . GLU B 1 49 ? 3.626 48.353 33.768 1.00 18.58 112 GLU B CA 1
ATOM 5060 C C . GLU B 1 49 ? 3.918 48.267 35.245 1.00 17.49 112 GLU B C 1
ATOM 5061 O O . GLU B 1 49 ? 4.004 49.289 35.907 1.00 16.43 112 GLU B O 1
ATOM 5067 N N . ILE B 1 50 ? 4.017 47.039 35.738 1.00 16.79 113 ILE B N 1
ATOM 5068 C CA . ILE B 1 50 ? 4.451 46.756 37.090 1.00 17.93 113 ILE B CA 1
ATOM 5069 C C . ILE B 1 50 ? 5.848 47.332 37.380 1.00 18.92 113 ILE B C 1
ATOM 5070 O O . ILE B 1 50 ? 6.049 47.898 38.473 1.00 18.66 113 ILE B O 1
ATOM 5075 N N . PHE B 1 51 ? 6.798 47.196 36.423 1.00 18.98 114 PHE B N 1
ATOM 5076 C CA . PHE B 1 51 ? 8.147 47.802 36.587 1.00 20.44 114 PHE B CA 1
ATOM 5077 C C . PHE B 1 51 ? 8.080 49.341 36.715 1.00 20.48 114 PHE B C 1
ATOM 5078 O O . PHE B 1 51 ? 8.811 49.928 37.530 1.00 21.95 114 PHE B O 1
ATOM 5086 N N . MET B 1 52 ? 7.202 49.970 35.936 1.00 19.71 115 MET B N 1
ATOM 5087 C CA . MET B 1 52 ? 6.980 51.421 35.964 1.00 20.68 115 MET B CA 1
ATOM 5088 C C . MET B 1 52 ? 6.438 51.862 37.328 1.00 20.39 115 MET B C 1
ATOM 5089 O O . MET B 1 52 ? 7.028 52.708 38.010 1.00 19.58 115 MET B O 1
ATOM 5094 N N . GLU B 1 53 ? 5.319 51.254 37.709 1.00 19.83 116 GLU B N 1
ATOM 5095 C CA . GLU B 1 53 ? 4.694 51.464 39.008 1.00 20.59 116 GLU B CA 1
ATOM 5096 C C . GLU B 1 53 ? 5.615 51.296 40.208 1.00 19.87 116 GLU B C 1
ATOM 5097 O O . GLU B 1 53 ? 5.514 52.061 41.174 1.00 19.22 116 GLU B O 1
ATOM 5103 N N . GLN B 1 54 ? 6.467 50.263 40.152 1.00 19.66 117 GLN B N 1
ATOM 5104 C CA . GLN B 1 54 ? 7.493 50.061 41.143 1.00 19.50 117 GLN B CA 1
ATOM 5105 C C . GLN B 1 54 ? 8.285 51.355 41.380 1.00 19.17 117 GLN B C 1
ATOM 5106 O O . GLN B 1 54 ? 8.370 51.819 42.484 1.00 20.00 117 GLN B O 1
ATOM 5112 N N . VAL B 1 55 ? 8.839 51.946 40.335 1.00 19.16 118 VAL B N 1
ATOM 5113 C CA . VAL B 1 55 ? 9.742 53.088 40.525 1.00 18.50 118 VAL B CA 1
ATOM 5114 C C . VAL B 1 55 ? 8.997 54.398 40.782 1.00 19.49 118 VAL B C 1
ATOM 5115 O O . VAL B 1 55 ? 9.450 55.189 41.598 1.00 19.12 118 VAL B O 1
ATOM 5119 N N . GLU B 1 56 ? 7.846 54.594 40.129 1.00 19.73 119 GLU B N 1
ATOM 5120 C CA . GLU B 1 56 ? 6.993 55.769 40.403 1.00 20.85 119 GLU B CA 1
ATOM 5121 C C . GLU B 1 56 ? 6.603 55.881 41.875 1.00 20.22 119 GLU B C 1
ATOM 5122 O O . GLU B 1 56 ? 6.493 56.971 42.393 1.00 20.34 119 GLU B O 1
ATOM 5128 N N . ALA B 1 57 ? 6.390 54.739 42.520 1.00 19.68 120 ALA B N 1
ATOM 5129 C CA . ALA B 1 57 ? 6.049 54.656 43.941 1.00 19.26 120 ALA B CA 1
ATOM 5130 C C . ALA B 1 57 ? 7.273 54.992 44.817 1.00 19.34 120 ALA B C 1
ATOM 5131 O O . ALA B 1 57 ? 7.154 55.704 45.824 1.00 18.88 120 ALA B O 1
ATOM 5133 N N . LEU B 1 58 ? 8.443 54.493 44.439 1.00 18.61 121 LEU B N 1
ATOM 5134 C CA . LEU B 1 58 ? 9.639 54.724 45.236 1.00 18.46 121 LEU B CA 1
ATOM 5135 C C . LEU B 1 58 ? 10.069 56.189 45.281 1.00 19.40 121 LEU B C 1
ATOM 5136 O O . LEU B 1 58 ? 10.623 56.644 46.278 1.00 18.15 121 LEU B O 1
ATOM 5141 N N . ILE B 1 59 ? 9.869 56.914 44.174 1.00 20.74 122 ILE B N 1
ATOM 5142 C CA . ILE B 1 59 ? 10.305 58.305 44.083 1.00 21.62 122 ILE B CA 1
ATOM 5143 C C . ILE B 1 59 ? 9.173 59.321 44.135 1.00 22.90 122 ILE B C 1
ATOM 5144 O O . ILE B 1 59 ? 9.433 60.531 44.071 1.00 23.02 122 ILE B O 1
ATOM 5149 N N . ASN B 1 60 ? 7.938 58.822 44.215 1.00 24.62 123 ASN B N 1
ATOM 5150 C CA . ASN B 1 60 ? 6.722 59.653 44.222 1.00 26.81 123 ASN B CA 1
ATOM 5151 C C . ASN B 1 60 ? 6.645 60.662 43.058 1.00 28.19 123 ASN B C 1
ATOM 5152 O O . ASN B 1 60 ? 6.461 61.892 43.239 1.00 28.87 123 ASN B O 1
ATOM 5157 N N . GLN B 1 61 ? 6.834 60.144 41.854 1.00 28.68 124 GLN B N 1
ATOM 5158 C CA . GLN B 1 61 ? 6.703 60.935 40.663 1.00 29.68 124 GLN B CA 1
ATOM 5159 C C . GLN B 1 61 ? 5.951 60.096 39.641 1.00 28.44 124 GLN B C 1
ATOM 5160 O O . GLN B 1 61 ? 6.098 58.877 39.598 1.00 28.83 124 GLN B O 1
ATOM 5166 N N . LYS B 1 62 ? 5.158 60.754 38.811 1.00 27.49 125 LYS B N 1
ATOM 5167 C CA . LYS B 1 62 ? 4.414 60.057 37.782 1.00 27.64 125 LYS B CA 1
ATOM 5168 C C . LYS B 1 62 ? 5.027 60.326 36.406 1.00 26.08 125 LYS B C 1
ATOM 5169 O O . LYS B 1 62 ? 5.333 61.474 36.067 1.00 27.23 125 LYS B O 1
ATOM 5175 N N . ILE B 1 63 ? 5.176 59.255 35.640 1.00 23.91 126 ILE B N 1
ATOM 5176 C CA . ILE B 1 63 ? 5.461 59.263 34.231 1.00 21.89 126 ILE B CA 1
ATOM 5177 C C . ILE B 1 63 ? 4.248 59.816 33.464 1.00 22.70 126 ILE B C 1
ATOM 5178 O O . ILE B 1 63 ? 3.102 59.433 33.716 1.00 22.30 126 ILE B O 1
ATOM 5183 N N . ALA B 1 64 ? 4.524 60.694 32.500 1.00 22.84 127 ALA B N 1
ATOM 5184 C CA . ALA B 1 64 ? 3.495 61.284 31.648 1.00 22.65 127 ALA B CA 1
ATOM 5185 C C . ALA B 1 64 ? 2.749 60.209 30.866 1.00 22.61 127 ALA B C 1
ATOM 5186 O O . ALA B 1 64 ? 3.313 59.168 30.512 1.00 22.57 127 ALA B O 1
ATOM 5188 N N . GLU B 1 65 ? 1.485 60.493 30.577 1.00 22.38 128 GLU B N 1
ATOM 5189 C CA . GLU B 1 65 ? 0.570 59.526 29.988 1.00 21.92 128 GLU B CA 1
ATOM 5190 C C . GLU B 1 65 ? 1.016 59.090 28.606 1.00 22.18 128 GLU B C 1
ATOM 5191 O O . GLU B 1 65 ? 0.986 57.892 28.301 1.00 21.71 128 GLU B O 1
ATOM 5197 N N . TYR B 1 66 ? 1.420 60.066 27.781 1.00 22.21 129 TYR B N 1
ATOM 5198 C CA . TYR B 1 66 ? 1.964 59.825 26.449 1.00 21.59 129 TYR B CA 1
ATOM 5199 C C . TYR B 1 66 ? 3.127 58.830 26.422 1.00 21.03 129 TYR B C 1
ATOM 5200 O O . TYR B 1 66 ? 3.116 57.850 25.642 1.00 20.37 129 TYR B O 1
ATOM 5209 N N . ALA B 1 67 ? 4.145 59.144 27.226 1.00 19.82 130 ALA B N 1
ATOM 5210 C CA . ALA B 1 67 ? 5.340 58.343 27.426 1.00 19.69 130 ALA B CA 1
ATOM 5211 C C . ALA B 1 67 ? 5.027 56.939 27.958 1.00 20.12 130 ALA B C 1
ATOM 5212 O O . ALA B 1 67 ? 5.641 55.946 27.510 1.00 20.47 130 ALA B O 1
ATOM 5214 N N . ARG B 1 68 ? 4.078 56.848 28.903 1.00 19.93 131 ARG B N 1
ATOM 5215 C CA . ARG B 1 68 ? 3.686 55.554 29.435 1.00 19.92 131 ARG B CA 1
ATOM 5216 C C . ARG B 1 68 ? 2.980 54.716 28.383 1.00 19.63 131 ARG B C 1
ATOM 5217 O O . ARG B 1 68 ? 3.333 53.539 28.225 1.00 19.75 131 ARG B O 1
ATOM 5225 N N . ALA B 1 69 ? 2.010 55.307 27.676 1.00 18.54 132 ALA B N 1
ATOM 5226 C CA . ALA B 1 69 ? 1.243 54.590 26.660 1.00 18.85 132 ALA B CA 1
ATOM 5227 C C . ALA B 1 69 ? 2.142 54.017 25.564 1.00 19.61 132 ALA B C 1
ATOM 5228 O O . ALA B 1 69 ? 1.972 52.867 25.113 1.00 19.89 132 ALA B O 1
ATOM 5230 N N . LYS B 1 70 ? 3.084 54.843 25.123 1.00 20.03 133 LYS B N 1
ATOM 5231 C CA . LYS B 1 70 ? 3.947 54.520 24.010 1.00 20.97 133 LYS B CA 1
ATOM 5232 C C . LYS B 1 70 ? 4.879 53.386 24.411 1.00 20.26 133 LYS B C 1
ATOM 5233 O O . LYS B 1 70 ? 4.963 52.394 23.699 1.00 19.49 133 LYS B O 1
ATOM 5239 N N . ALA B 1 71 ? 5.583 53.552 25.534 1.00 19.55 134 ALA B N 1
ATOM 5240 C CA . ALA B 1 71 ? 6.481 52.511 26.027 1.00 19.67 134 ALA B CA 1
ATOM 5241 C C . ALA B 1 71 ? 5.708 51.195 26.225 1.00 18.98 134 ALA B C 1
ATOM 5242 O O . ALA B 1 71 ? 6.165 50.146 25.807 1.00 19.50 134 ALA B O 1
ATOM 5244 N N . LEU B 1 72 ? 4.522 51.264 26.809 1.00 19.81 135 LEU B N 1
ATOM 5245 C CA . LEU B 1 72 ? 3.659 50.053 27.025 1.00 20.61 135 LEU B CA 1
ATOM 5246 C C . LEU B 1 72 ? 3.259 49.311 25.766 1.00 19.77 135 LEU B C 1
ATOM 5247 O O . LEU B 1 72 ? 3.244 48.085 25.761 1.00 19.65 135 LEU B O 1
ATOM 5252 N N . ALA B 1 73 ? 2.956 50.046 24.696 1.00 19.96 136 ALA B N 1
ATOM 5253 C CA . ALA B 1 73 ? 2.641 49.418 23.401 1.00 20.48 136 ALA B CA 1
ATOM 5254 C C . ALA B 1 73 ? 3.867 48.879 22.621 1.00 21.26 136 ALA B C 1
ATOM 5255 O O . ALA B 1 73 ? 3.783 47.853 21.892 1.00 22.15 136 ALA B O 1
ATOM 5257 N N . GLU B 1 74 ? 5.000 49.564 22.748 1.00 20.13 137 GLU B N 1
ATOM 5258 C CA . GLU B 1 74 ? 6.227 49.049 22.146 1.00 20.09 137 GLU B CA 1
ATOM 5259 C C . GLU B 1 74 ? 6.686 47.773 22.816 1.00 19.27 137 GLU B C 1
ATOM 5260 O O . GLU B 1 74 ? 7.035 46.817 22.134 1.00 18.38 137 GLU B O 1
ATOM 5266 N N . LEU B 1 75 ? 6.642 47.754 24.148 1.00 19.88 138 LEU B N 1
ATOM 5267 C CA . LEU B 1 75 ? 7.016 46.558 24.936 1.00 20.91 138 LEU B CA 1
ATOM 5268 C C . LEU B 1 75 ? 6.125 45.352 24.770 1.00 21.59 138 LEU B C 1
ATOM 5269 O O . LEU B 1 75 ? 6.602 44.234 24.749 1.00 22.42 138 LEU B O 1
ATOM 5274 N N . GLU B 1 76 ? 4.831 45.574 24.668 1.00 23.01 139 GLU B N 1
ATOM 5275 C CA . GLU B 1 76 ? 3.911 44.502 24.373 1.00 25.39 139 GLU B CA 1
ATOM 5276 C C . GLU B 1 76 ? 4.075 43.955 22.942 1.00 25.59 139 GLU B C 1
ATOM 5277 O O . GLU B 1 76 ? 3.940 42.750 22.726 1.00 25.78 139 GLU B O 1
ATOM 5283 N N . GLY B 1 77 ? 4.389 44.828 21.983 1.00 26.49 140 GLY B N 1
ATOM 5284 C CA . GLY B 1 77 ? 4.697 44.420 20.594 1.00 27.12 140 GLY B CA 1
ATOM 5285 C C . GLY B 1 77 ? 5.992 43.608 20.464 1.00 28.41 140 GLY B C 1
ATOM 5286 O O . GLY B 1 77 ? 6.064 42.674 19.674 1.00 29.67 140 GLY B O 1
ATOM 5287 N N . LEU B 1 78 ? 7.021 43.969 21.232 1.00 28.19 141 LEU B N 1
ATOM 5288 C CA . LEU B 1 78 ? 8.240 43.206 21.343 1.00 27.86 141 LEU B CA 1
ATOM 5289 C C . LEU B 1 78 ? 7.948 41.729 21.695 1.00 28.06 141 LEU B C 1
ATOM 5290 O O . LEU B 1 78 ? 8.561 40.808 21.162 1.00 28.33 141 LEU B O 1
ATOM 5295 N N . GLY B 1 79 ? 6.985 41.519 22.574 1.00 28.05 142 GLY B N 1
ATOM 5296 C CA . GLY B 1 79 ? 6.691 40.215 23.098 1.00 28.58 142 GLY B CA 1
ATOM 5297 C C . GLY B 1 79 ? 6.103 39.277 22.089 1.00 29.33 142 GLY B C 1
ATOM 5298 O O . GLY B 1 79 ? 6.344 38.081 22.147 1.00 29.85 142 GLY B O 1
ATOM 5299 N N . ASN B 1 80 ? 5.335 39.810 21.151 1.00 29.65 143 ASN B N 1
ATOM 5300 C CA . ASN B 1 80 ? 4.806 38.985 20.090 1.00 30.41 143 ASN B CA 1
ATOM 5301 C C . ASN B 1 80 ? 5.909 38.543 19.113 1.00 29.63 143 ASN B C 1
ATOM 5302 O O . ASN B 1 80 ? 5.943 37.376 18.666 1.00 29.18 143 ASN B O 1
ATOM 5307 N N . ASN B 1 81 ? 6.826 39.471 18.837 1.00 28.02 144 ASN B N 1
ATOM 5308 C CA . ASN B 1 81 ? 7.997 39.211 18.032 1.00 27.56 144 ASN B CA 1
ATOM 5309 C C . ASN B 1 81 ? 8.967 38.237 18.707 1.00 27.72 144 ASN B C 1
ATOM 5310 O O . ASN B 1 81 ? 9.568 37.419 18.020 1.00 27.38 144 ASN B O 1
ATOM 5315 N N . TYR B 1 82 ? 9.077 38.303 20.042 1.00 26.96 145 TYR B N 1
ATOM 5316 C CA . TYR B 1 82 ? 9.701 37.236 20.822 1.00 26.82 145 TYR B CA 1
ATOM 5317 C C . TYR B 1 82 ? 9.085 35.851 20.672 1.00 27.66 145 TYR B C 1
ATOM 5318 O O . TYR B 1 82 ? 9.848 34.856 20.614 1.00 27.58 145 TYR B O 1
ATOM 5327 N N . GLN B 1 83 ? 7.748 35.745 20.622 1.00 26.90 146 GLN B N 1
ATOM 5328 C CA . GLN B 1 83 ? 7.162 34.416 20.417 1.00 27.23 146 GLN B CA 1
ATOM 5329 C C . GLN B 1 83 ? 7.579 33.808 19.067 1.00 26.21 146 GLN B C 1
ATOM 5330 O O . GLN B 1 83 ? 7.899 32.629 18.980 1.00 26.29 146 GLN B O 1
ATOM 5336 N N . LEU B 1 84 ? 7.585 34.637 18.029 1.00 25.68 147 LEU B N 1
ATOM 5337 C CA . LEU B 1 84 ? 7.986 34.255 16.672 1.00 24.90 147 LEU B CA 1
ATOM 5338 C C . LEU B 1 84 ? 9.485 33.906 16.604 1.00 24.76 147 LEU B C 1
ATOM 5339 O O . LEU B 1 84 ? 9.885 32.983 15.886 1.00 25.53 147 LEU B O 1
ATOM 5344 N N . TYR B 1 85 ? 10.312 34.636 17.349 1.00 23.47 148 TYR B N 1
ATOM 5345 C CA . TYR B 1 85 ? 11.710 34.399 17.312 1.00 22.59 148 TYR B CA 1
ATOM 5346 C C . TYR B 1 85 ? 11.981 33.052 17.980 1.00 23.24 148 TYR B C 1
ATOM 5347 O O . TYR B 1 85 ? 12.718 32.229 17.446 1.00 22.83 148 TYR B O 1
ATOM 5356 N N . LEU B 1 86 ? 11.378 32.833 19.147 1.00 23.83 149 LEU B N 1
ATOM 5357 C CA . LEU B 1 86 ? 11.475 31.567 19.858 1.00 25.08 149 LEU B CA 1
ATOM 5358 C C . LEU B 1 86 ? 11.097 30.366 18.966 1.00 25.10 149 LEU B C 1
ATOM 5359 O O . LEU B 1 86 ? 11.857 29.402 18.885 1.00 25.35 149 LEU B O 1
ATOM 5364 N N . THR B 1 87 ? 9.958 30.459 18.272 1.00 24.69 150 THR B N 1
ATOM 5365 C CA . THR B 1 87 ? 9.489 29.408 17.387 1.00 25.04 150 THR B CA 1
ATOM 5366 C C . THR B 1 87 ? 10.454 29.201 16.223 1.00 24.99 150 THR B C 1
ATOM 5367 O O . THR B 1 87 ? 10.731 28.076 15.865 1.00 25.01 150 THR B O 1
ATOM 5371 N N . ALA B 1 88 ? 10.952 30.294 15.634 1.00 25.20 151 ALA B N 1
ATOM 5372 C CA . ALA B 1 88 ? 11.955 30.234 14.549 1.00 25.08 151 ALA B CA 1
ATOM 5373 C C . ALA B 1 88 ? 13.229 29.495 14.977 1.00 25.07 151 ALA B C 1
ATOM 5374 O O . ALA B 1 88 ? 13.837 28.771 14.184 1.00 25.54 151 ALA B O 1
ATOM 5376 N N . LEU B 1 89 ? 13.626 29.689 16.230 1.00 25.38 152 LEU B N 1
ATOM 5377 C CA . LEU B 1 89 ? 14.816 29.036 16.801 1.00 25.85 152 LEU B CA 1
ATOM 5378 C C . LEU B 1 89 ? 14.544 27.567 17.047 1.00 26.34 152 LEU B C 1
ATOM 5379 O O . LEU B 1 89 ? 15.448 26.766 16.949 1.00 26.94 152 LEU B O 1
ATOM 5384 N N . GLU B 1 90 ? 13.324 27.230 17.444 1.00 27.98 153 GLU B N 1
ATOM 5385 C CA . GLU B 1 90 ? 12.947 25.832 17.629 1.00 30.55 153 GLU B CA 1
ATOM 5386 C C . GLU B 1 90 ? 12.885 25.162 16.267 1.00 30.48 153 GLU B C 1
ATOM 5387 O O . GLU B 1 90 ? 13.360 24.053 16.111 1.00 30.29 153 GLU B O 1
ATOM 5393 N N . GLU B 1 91 ? 12.313 25.855 15.281 1.00 31.41 154 GLU B N 1
ATOM 5394 C CA . GLU B 1 91 ? 12.335 25.363 13.900 1.00 32.56 154 GLU B CA 1
ATOM 5395 C C . GLU B 1 91 ? 13.773 25.120 13.399 1.00 32.33 154 GLU B C 1
ATOM 5396 O O . GLU B 1 91 ? 14.035 24.122 12.757 1.00 32.56 154 GLU B O 1
ATOM 5402 N N . TRP B 1 92 ? 14.689 26.043 13.683 1.00 32.38 155 TRP B N 1
ATOM 5403 C CA . TRP B 1 92 ? 16.071 25.912 13.240 1.00 32.76 155 TRP B CA 1
ATOM 5404 C C . TRP B 1 92 ? 16.769 24.710 13.909 1.00 33.69 155 TRP B C 1
ATOM 5405 O O . TRP B 1 92 ? 17.563 23.996 13.289 1.00 33.26 155 TRP B O 1
ATOM 5416 N N . GLN B 1 93 ? 16.469 24.505 15.185 1.00 34.61 156 GLN B N 1
ATOM 5417 C CA . GLN B 1 93 ? 17.009 23.389 15.957 1.00 36.15 156 GLN B CA 1
ATOM 5418 C C . GLN B 1 93 ? 16.739 22.047 15.261 1.00 36.02 156 GLN B C 1
ATOM 5419 O O . GLN B 1 93 ? 17.577 21.161 15.293 1.00 35.74 156 GLN B O 1
ATOM 5425 N N . GLU B 1 94 ? 15.583 21.908 14.619 1.00 36.64 157 GLU B N 1
ATOM 5426 C CA . GLU B 1 94 ? 15.206 20.607 14.032 1.00 37.57 157 GLU B CA 1
ATOM 5427 C C . GLU B 1 94 ? 15.402 20.417 12.500 1.00 36.75 157 GLU B C 1
ATOM 5428 O O . GLU B 1 94 ? 15.549 19.283 12.023 1.00 36.65 157 GLU B O 1
ATOM 5434 N N . ASN B 1 95 ? 15.392 21.524 11.753 1.00 35.18 158 ASN B N 1
ATOM 5435 C CA . ASN B 1 95 ? 15.775 21.529 10.355 1.00 33.49 158 ASN B CA 1
ATOM 5436 C C . ASN B 1 95 ? 16.889 22.526 10.078 1.00 32.27 158 ASN B C 1
ATOM 5437 O O . ASN B 1 95 ? 16.694 23.460 9.300 1.00 31.13 158 ASN B O 1
ATOM 5442 N N . PRO B 1 96 ? 18.079 22.319 10.703 1.00 31.50 159 PRO B N 1
ATOM 5443 C CA . PRO B 1 96 ? 19.192 23.280 10.606 1.00 30.98 159 PRO B CA 1
ATOM 5444 C C . PRO B 1 96 ? 19.830 23.426 9.206 1.00 30.67 159 PRO B C 1
ATOM 5445 O O . PRO B 1 96 ? 20.593 24.341 8.968 1.00 30.17 159 PRO B O 1
ATOM 5449 N N . SER B 1 97 ? 19.525 22.523 8.288 1.00 30.66 160 SER B N 1
ATOM 5450 C CA . SER B 1 97 ? 20.147 22.576 6.963 1.00 30.09 160 SER B CA 1
ATOM 5451 C C . SER B 1 97 ? 19.281 23.345 5.937 1.00 28.79 160 SER B C 1
ATOM 5452 O O . SER B 1 97 ? 19.740 23.602 4.843 1.00 29.13 160 SER B O 1
ATOM 5455 N N . SER B 1 98 ? 18.054 23.706 6.314 1.00 27.19 161 SER B N 1
ATOM 5456 C CA . SER B 1 98 ? 17.097 24.426 5.463 1.00 25.87 161 SER B CA 1
ATOM 5457 C C . SER B 1 98 ? 17.423 25.920 5.352 1.00 25.36 161 SER B C 1
ATOM 5458 O O . SER B 1 98 ? 17.516 26.623 6.343 1.00 25.51 161 SER B O 1
ATOM 5461 N N . THR B 1 99 ? 17.651 26.390 4.138 1.00 25.31 162 THR B N 1
ATOM 5462 C CA . THR B 1 99 ? 17.915 27.809 3.881 1.00 25.01 162 THR B CA 1
ATOM 5463 C C . THR B 1 99 ? 16.673 28.641 4.287 1.00 24.62 162 THR B C 1
ATOM 5464 O O . THR B 1 99 ? 16.809 29.739 4.853 1.00 23.87 162 THR B O 1
ATOM 5468 N N . ARG B 1 100 ? 15.481 28.109 3.982 1.00 22.92 163 ARG B N 1
ATOM 5469 C CA . ARG B 1 100 ? 14.218 28.718 4.404 1.00 23.18 163 ARG B CA 1
ATOM 5470 C C . ARG B 1 100 ? 14.188 28.952 5.933 1.00 22.63 163 ARG B C 1
ATOM 5471 O O . ARG B 1 100 ? 13.906 30.051 6.398 1.00 22.21 163 ARG B O 1
ATOM 5479 N N . VAL B 1 101 ? 14.462 27.904 6.692 1.00 22.40 164 VAL B N 1
ATOM 5480 C CA . VAL B 1 101 ? 14.433 27.976 8.134 1.00 23.60 164 VAL B CA 1
ATOM 5481 C C . VAL B 1 101 ? 15.513 28.927 8.709 1.00 23.77 164 VAL B C 1
ATOM 5482 O O . VAL B 1 101 ? 15.242 29.689 9.624 1.00 25.20 164 VAL B O 1
ATOM 5486 N N . LEU B 1 102 ? 16.721 28.885 8.177 1.00 23.61 165 LEU B N 1
ATOM 5487 C CA . LEU B 1 102 ? 17.799 29.740 8.647 1.00 24.45 165 LEU B CA 1
ATOM 5488 C C . LEU B 1 102 ? 17.483 31.230 8.344 1.00 24.94 165 LEU B C 1
ATOM 5489 O O . LEU B 1 102 ? 17.814 32.132 9.133 1.00 25.59 165 LEU B O 1
ATOM 5494 N N . ARG B 1 103 ? 16.840 31.478 7.210 1.00 24.89 166 ARG B N 1
ATOM 5495 C CA . ARG B 1 103 ? 16.373 32.813 6.883 1.00 25.46 166 ARG B CA 1
ATOM 5496 C C . ARG B 1 103 ? 15.281 33.276 7.817 1.00 25.56 166 ARG B C 1
ATOM 5497 O O . ARG B 1 103 ? 15.238 34.453 8.149 1.00 24.87 166 ARG B O 1
ATOM 5505 N N . ASP B 1 104 ? 14.395 32.363 8.213 1.00 26.27 167 ASP B N 1
ATOM 5506 C CA . ASP B 1 104 ? 13.323 32.682 9.156 1.00 27.34 167 ASP B CA 1
ATOM 5507 C C . ASP B 1 104 ? 13.892 33.202 10.472 1.00 26.92 167 ASP B C 1
ATOM 5508 O O . ASP B 1 104 ? 13.496 34.272 10.940 1.00 25.86 167 ASP B O 1
ATOM 5513 N N . VAL B 1 105 ? 14.832 32.448 11.048 1.00 27.12 168 VAL B N 1
ATOM 5514 C CA . VAL B 1 105 ? 15.406 32.818 12.352 1.00 27.72 168 VAL B CA 1
ATOM 5515 C C . VAL B 1 105 ? 16.239 34.103 12.234 1.00 27.51 168 VAL B C 1
ATOM 5516 O O . VAL B 1 105 ? 16.146 34.992 13.097 1.00 27.86 168 VAL B O 1
ATOM 5520 N N . ARG B 1 106 ? 16.984 34.232 11.142 1.00 26.75 169 ARG B N 1
ATOM 5521 C CA . ARG B 1 106 ? 17.782 35.433 10.903 1.00 27.25 169 ARG B CA 1
ATOM 5522 C C . ARG B 1 106 ? 16.910 36.702 10.820 1.00 26.55 169 ARG B C 1
ATOM 5523 O O . ARG B 1 106 ? 17.276 37.753 11.355 1.00 26.77 169 ARG B O 1
ATOM 5531 N N . ASN B 1 107 ? 15.779 36.599 10.131 1.00 25.13 170 ASN B N 1
ATOM 5532 C CA . ASN B 1 107 ? 14.838 37.700 9.977 1.00 25.47 170 ASN B CA 1
ATOM 5533 C C . ASN B 1 107 ? 14.178 38.085 11.319 1.00 24.73 170 ASN B C 1
ATOM 5534 O O . ASN B 1 107 ? 14.085 39.260 11.668 1.00 25.12 170 ASN B O 1
ATOM 5539 N N . ARG B 1 108 ? 13.738 37.085 12.072 1.00 24.32 171 ARG B N 1
ATOM 5540 C CA . ARG B 1 108 ? 13.176 37.298 13.384 1.00 24.31 171 ARG B CA 1
ATOM 5541 C C . ARG B 1 108 ? 14.140 38.017 14.319 1.00 24.74 171 ARG B C 1
ATOM 5542 O O . ARG B 1 108 ? 13.731 38.908 15.095 1.00 25.30 171 ARG B O 1
ATOM 5550 N N . PHE B 1 109 ? 15.406 37.620 14.256 1.00 24.09 172 PHE B N 1
ATOM 5551 C CA . PHE B 1 109 ? 16.453 38.228 15.046 1.00 23.60 172 PHE B CA 1
ATOM 5552 C C . PHE B 1 109 ? 16.666 39.694 14.664 1.00 23.68 172 PHE B C 1
ATOM 5553 O O . PHE B 1 109 ? 16.841 40.543 15.525 1.00 23.67 172 PHE B O 1
ATOM 5561 N N . GLU B 1 110 ? 16.645 39.980 13.365 1.00 24.05 173 GLU B N 1
ATOM 5562 C CA . GLU B 1 110 ? 16.916 41.330 12.844 1.00 24.12 173 GLU B CA 1
ATOM 5563 C C . GLU B 1 110 ? 15.745 42.264 13.096 1.00 23.35 173 GLU B C 1
ATOM 5564 O O . GLU B 1 110 ? 15.934 43.462 13.278 1.00 23.23 173 GLU B O 1
ATOM 5570 N N . ILE B 1 111 ? 14.535 41.718 13.072 1.00 22.49 174 ILE B N 1
ATOM 5571 C CA . ILE B 1 111 ? 13.352 42.492 13.420 1.00 21.92 174 ILE B CA 1
ATOM 5572 C C . ILE B 1 111 ? 13.454 42.935 14.879 1.00 21.95 174 ILE B C 1
ATOM 5573 O O . ILE B 1 111 ? 13.358 44.128 15.183 1.00 22.33 174 ILE B O 1
ATOM 5578 N N . LEU B 1 112 ? 13.708 41.985 15.769 1.00 21.66 175 LEU B N 1
ATOM 5579 C CA . LEU B 1 112 ? 13.946 42.296 17.164 1.00 21.71 175 LEU B CA 1
ATOM 5580 C C . LEU B 1 112 ? 15.054 43.327 17.428 1.00 22.77 175 LEU B C 1
ATOM 5581 O O . LEU B 1 112 ? 14.822 44.288 18.171 1.00 23.45 175 LEU B O 1
ATOM 5586 N N . ASP B 1 113 ? 16.236 43.134 16.823 1.00 23.14 176 ASP B N 1
ATOM 5587 C CA . ASP B 1 113 ? 17.353 44.066 16.922 1.00 23.49 176 ASP B CA 1
ATOM 5588 C C . ASP B 1 113 ? 16.957 45.457 16.459 1.00 23.03 176 ASP B C 1
ATOM 5589 O O . ASP B 1 113 ? 17.334 46.457 17.060 1.00 23.41 176 ASP B O 1
ATOM 5594 N N . SER B 1 114 ? 16.194 45.510 15.382 1.00 22.95 177 SER B N 1
ATOM 5595 C CA . SER B 1 114 ? 15.730 46.760 14.828 1.00 23.56 177 SER B CA 1
ATOM 5596 C C . SER B 1 114 ? 14.701 47.405 15.760 1.00 23.50 177 SER B C 1
ATOM 5597 O O . SER B 1 114 ? 14.710 48.615 15.951 1.00 24.21 177 SER B O 1
ATOM 5600 N N . LEU B 1 115 ? 13.826 46.596 16.341 1.00 22.90 178 LEU B N 1
ATOM 5601 C CA . LEU B 1 115 ? 12.835 47.100 17.305 1.00 23.18 178 LEU B CA 1
ATOM 5602 C C . LEU B 1 115 ? 13.484 47.705 18.572 1.00 22.32 178 LEU B C 1
ATOM 5603 O O . LEU B 1 115 ? 13.137 48.813 18.961 1.00 21.26 178 LEU B O 1
ATOM 5608 N N . PHE B 1 116 ? 14.471 47.009 19.163 1.00 21.72 179 PHE B N 1
ATOM 5609 C CA . PHE B 1 116 ? 15.197 47.521 20.344 1.00 20.63 179 PHE B CA 1
ATOM 5610 C C . PHE B 1 116 ? 15.933 48.842 20.055 1.00 21.24 179 PHE B C 1
ATOM 5611 O O . PHE B 1 116 ? 15.909 49.784 20.841 1.00 21.62 179 PHE B O 1
ATOM 5619 N N . THR B 1 117 ? 16.622 48.889 18.928 1.00 21.67 180 THR B N 1
ATOM 5620 C CA . THR B 1 117 ? 17.251 50.117 18.474 1.00 21.95 180 THR B CA 1
ATOM 5621 C C . THR B 1 117 ? 16.224 51.270 18.376 1.00 22.54 180 THR B C 1
ATOM 5622 O O . THR B 1 117 ? 16.488 52.360 18.885 1.00 23.12 180 THR B O 1
ATOM 5626 N N . GLN B 1 118 ? 15.086 51.025 17.734 1.00 22.94 181 GLN B N 1
ATOM 5627 C CA . GLN B 1 118 ? 13.974 51.971 17.710 1.00 25.26 181 GLN B CA 1
ATOM 5628 C C . GLN B 1 118 ? 13.395 52.299 19.078 1.00 23.96 181 GLN B C 1
ATOM 5629 O O . GLN B 1 118 ? 13.092 53.445 19.322 1.00 23.77 181 GLN B O 1
ATOM 5635 N N . TYR B 1 119 ? 13.205 51.289 19.945 1.00 23.84 182 TYR B N 1
ATOM 5636 C CA . TYR B 1 119 ? 12.460 51.469 21.239 1.00 23.42 182 TYR B CA 1
ATOM 5637 C C . TYR B 1 119 ? 13.216 52.008 22.456 1.00 23.58 182 TYR B C 1
ATOM 5638 O O . TYR B 1 119 ? 12.650 52.766 23.245 1.00 23.25 182 TYR B O 1
ATOM 5647 N N . MET B 1 120 ? 14.498 51.677 22.594 1.00 23.68 183 MET B N 1
ATOM 5648 C CA . MET B 1 120 ? 15.247 52.056 23.797 1.00 23.41 183 MET B CA 1
ATOM 5649 C C . MET B 1 120 ? 15.132 53.545 24.205 1.00 23.78 183 MET B C 1
ATOM 5650 O O . MET B 1 120 ? 14.968 53.847 25.403 1.00 22.07 183 MET B O 1
ATOM 5655 N N . PRO B 1 121 ? 15.228 54.476 23.226 1.00 23.91 184 PRO B N 1
ATOM 5656 C CA . PRO B 1 121 ? 15.065 55.899 23.603 1.00 24.34 184 PRO B CA 1
ATOM 5657 C C . PRO B 1 121 ? 13.755 56.193 24.330 1.00 24.06 184 PRO B C 1
ATOM 5658 O O . PRO B 1 121 ? 13.718 57.087 25.163 1.00 24.88 184 PRO B O 1
ATOM 5662 N N . SER B 1 122 ? 12.703 55.422 24.057 1.00 23.33 185 SER B N 1
ATOM 5663 C CA . SER B 1 122 ? 11.431 55.652 24.726 1.00 22.43 185 SER B CA 1
ATOM 5664 C C . SER B 1 122 ? 11.346 55.039 26.132 1.00 21.86 185 SER B C 1
ATOM 5665 O O . SER B 1 122 ? 10.365 55.268 26.858 1.00 20.43 185 SER B O 1
ATOM 5668 N N . PHE B 1 123 ? 12.424 54.338 26.540 1.00 21.06 186 PHE B N 1
ATOM 5669 C CA . PHE B 1 123 ? 12.603 53.921 27.926 1.00 19.72 186 PHE B CA 1
ATOM 5670 C C . PHE B 1 123 ? 13.526 54.809 28.700 1.00 19.62 186 PHE B C 1
ATOM 5671 O O . PHE B 1 123 ? 13.977 54.453 29.794 1.00 20.14 186 PHE B O 1
ATOM 5679 N N . ARG B 1 124 ? 13.790 55.993 28.163 1.00 20.02 187 ARG B N 1
ATOM 5680 C CA . ARG B 1 124 ? 14.603 56.974 28.877 1.00 20.99 187 ARG B CA 1
ATOM 5681 C C . ARG B 1 124 ? 14.156 58.408 28.579 1.00 21.23 187 ARG B C 1
ATOM 5682 O O . ARG B 1 124 ? 14.980 59.321 28.531 1.00 21.70 187 ARG B O 1
ATOM 5690 N N . VAL B 1 125 ? 12.856 58.619 28.390 1.00 21.33 188 VAL B N 1
ATOM 5691 C CA . VAL B 1 125 ? 12.378 59.967 28.034 1.00 20.53 188 VAL B CA 1
ATOM 5692 C C . VAL B 1 125 ? 12.837 61.014 29.037 1.00 21.12 188 VAL B C 1
ATOM 5693 O O . VAL B 1 125 ? 12.769 60.811 30.254 1.00 21.05 188 VAL B O 1
ATOM 5697 N N . THR B 1 126 ? 13.296 62.144 28.523 1.00 21.94 189 THR B N 1
ATOM 5698 C CA . THR B 1 126 ? 13.838 63.254 29.340 1.00 22.59 189 THR B CA 1
ATOM 5699 C C . THR B 1 126 ? 12.863 63.689 30.406 1.00 22.14 189 THR B C 1
ATOM 5700 O O . THR B 1 126 ? 11.718 63.993 30.096 1.00 22.66 189 THR B O 1
ATOM 5704 N N . GLY B 1 127 ? 13.343 63.771 31.646 1.00 21.02 190 GLY B N 1
ATOM 5705 C CA . GLY B 1 127 ? 12.517 64.066 32.788 1.00 19.63 190 GLY B CA 1
ATOM 5706 C C . GLY B 1 127 ? 11.956 62.818 33.424 1.00 19.77 190 GLY B C 1
ATOM 5707 O O . GLY B 1 127 ? 11.504 62.881 34.548 1.00 20.07 190 GLY B O 1
ATOM 5708 N N . TYR B 1 128 ? 11.963 61.691 32.706 1.00 20.20 191 TYR B N 1
ATOM 5709 C CA . TYR B 1 128 ? 11.452 60.388 33.217 1.00 20.83 191 TYR B CA 1
ATOM 5710 C C . TYR B 1 128 ? 12.477 59.262 33.235 1.00 20.46 191 TYR B C 1
ATOM 5711 O O . TYR B 1 128 ? 12.111 58.104 33.221 1.00 21.46 191 TYR B O 1
ATOM 5720 N N . GLU B 1 129 ? 13.759 59.593 33.254 1.00 20.65 192 GLU B N 1
ATOM 5721 C CA . GLU B 1 129 ? 14.807 58.561 33.147 1.00 20.37 192 GLU B CA 1
ATOM 5722 C C . GLU B 1 129 ? 14.805 57.644 34.343 1.00 19.88 192 GLU B C 1
ATOM 5723 O O . GLU B 1 129 ? 14.969 56.419 34.180 1.00 20.00 192 GLU B O 1
ATOM 5729 N N . VAL B 1 130 ? 14.564 58.230 35.518 1.00 18.96 193 VAL B N 1
ATOM 5730 C CA . VAL B 1 130 ? 14.476 57.483 36.762 1.00 18.97 193 VAL B CA 1
ATOM 5731 C C . VAL B 1 130 ? 13.232 56.525 36.957 1.00 20.02 193 VAL B C 1
ATOM 5732 O O . VAL B 1 130 ? 13.437 55.354 37.283 1.00 20.70 193 VAL B O 1
ATOM 5736 N N . PRO B 1 131 ? 11.962 57.012 36.818 1.00 20.00 194 PRO B N 1
ATOM 5737 C CA . PRO B 1 131 ? 10.826 56.024 36.892 1.00 19.55 194 PRO B CA 1
ATOM 5738 C C . PRO B 1 131 ? 10.777 54.956 35.783 1.00 19.28 194 PRO B C 1
ATOM 5739 O O . PRO B 1 131 ? 10.154 53.927 35.975 1.00 18.62 194 PRO B O 1
ATOM 5743 N N . LEU B 1 132 ? 11.426 55.217 34.639 1.00 19.80 195 LEU B N 1
ATOM 5744 C CA . LEU B 1 132 ? 11.551 54.233 33.542 1.00 19.33 195 LEU B CA 1
ATOM 5745 C C . LEU B 1 132 ? 12.759 53.299 33.646 1.00 19.25 195 LEU B C 1
ATOM 5746 O O . LEU B 1 132 ? 12.944 52.464 32.768 1.00 19.78 195 LEU B O 1
ATOM 5751 N N . LEU B 1 133 ? 13.562 53.429 34.709 1.00 18.82 196 LEU B N 1
ATOM 5752 C CA . LEU B 1 133 ? 14.830 52.735 34.811 1.00 19.07 196 LEU B CA 1
ATOM 5753 C C . LEU B 1 133 ? 14.718 51.205 34.947 1.00 19.81 196 LEU B C 1
ATOM 5754 O O . LEU B 1 133 ? 15.571 50.464 34.407 1.00 19.63 196 LEU B O 1
ATOM 5759 N N . SER B 1 134 ? 13.740 50.726 35.726 1.00 19.16 197 SER B N 1
ATOM 5760 C CA . SER B 1 134 ? 13.609 49.286 35.833 1.00 19.25 197 SER B CA 1
ATOM 5761 C C . SER B 1 134 ? 13.094 48.690 34.502 1.00 18.47 197 SER B C 1
ATOM 5762 O O . SER B 1 134 ? 13.592 47.674 34.074 1.00 18.49 197 SER B O 1
ATOM 5765 N N . VAL B 1 135 ? 12.219 49.398 33.780 1.00 17.76 198 VAL B N 1
ATOM 5766 C CA . VAL B 1 135 ? 11.863 49.010 32.421 1.00 16.15 198 VAL B CA 1
ATOM 5767 C C . VAL B 1 135 ? 13.102 48.925 31.480 1.00 16.97 198 VAL B C 1
ATOM 5768 O O . VAL B 1 135 ? 13.273 47.949 30.719 1.00 17.16 198 VAL B O 1
ATOM 5772 N N . TYR B 1 136 ? 13.945 49.961 31.539 1.00 17.09 199 TYR B N 1
ATOM 5773 C CA . TYR B 1 136 ? 15.125 50.123 30.716 1.00 16.39 199 TYR B CA 1
ATOM 5774 C C . TYR B 1 136 ? 16.147 48.999 30.940 1.00 16.84 199 TYR B C 1
ATOM 5775 O O . TYR B 1 136 ? 16.636 48.416 29.973 1.00 16.78 199 TYR B O 1
ATOM 5784 N N . ALA B 1 137 ? 16.484 48.732 32.204 1.00 15.98 200 ALA B N 1
ATOM 5785 C CA . ALA B 1 137 ? 17.360 47.614 32.608 1.00 16.09 200 ALA B CA 1
ATOM 5786 C C . ALA B 1 137 ? 16.879 46.265 32.047 1.00 16.55 200 ALA B C 1
ATOM 5787 O O . ALA B 1 137 ? 17.681 45.465 31.506 1.00 16.89 200 ALA B O 1
ATOM 5789 N N . GLN B 1 138 ? 15.573 46.031 32.118 1.00 16.53 201 GLN B N 1
ATOM 5790 C CA . GLN B 1 138 ? 15.003 44.802 31.609 1.00 16.46 201 GLN B CA 1
ATOM 5791 C C . GLN B 1 138 ? 14.995 44.704 30.097 1.00 16.67 201 GLN B C 1
ATOM 5792 O O . GLN B 1 138 ? 15.266 43.634 29.560 1.00 17.38 201 GLN B O 1
ATOM 5798 N N . ALA B 1 139 ? 14.681 45.793 29.417 1.00 16.41 202 ALA B N 1
ATOM 5799 C CA . ALA B 1 139 ? 14.782 45.852 27.963 1.00 16.92 202 ALA B CA 1
ATOM 5800 C C . ALA B 1 139 ? 16.225 45.797 27.467 1.00 17.52 202 ALA B C 1
ATOM 5801 O O . ALA B 1 139 ? 16.523 45.133 26.458 1.00 18.09 202 ALA B O 1
ATOM 5803 N N . ALA B 1 140 ? 17.119 46.534 28.132 1.00 18.61 203 ALA B N 1
ATOM 5804 C CA . ALA B 1 140 ? 18.568 46.501 27.798 1.00 18.86 203 ALA B CA 1
ATOM 5805 C C . ALA B 1 140 ? 19.050 45.072 27.910 1.00 18.66 203 ALA B C 1
ATOM 5806 O O . ALA B 1 140 ? 19.769 44.618 27.052 1.00 20.33 203 ALA B O 1
ATOM 5808 N N . ASN B 1 141 ? 18.649 44.383 28.976 1.00 18.79 204 ASN B N 1
ATOM 5809 C CA . ASN B 1 141 ? 19.035 42.998 29.246 1.00 18.07 204 ASN B CA 1
ATOM 5810 C C . ASN B 1 141 ? 18.681 42.131 28.064 1.00 18.02 204 ASN B C 1
ATOM 5811 O O . ASN B 1 141 ? 19.516 41.336 27.574 1.00 17.10 204 ASN B O 1
ATOM 5816 N N . LEU B 1 142 ? 17.459 42.329 27.549 1.00 18.77 205 LEU B N 1
ATOM 5817 C CA . LEU B 1 142 ? 16.972 41.468 26.461 1.00 19.40 205 LEU B CA 1
ATOM 5818 C C . LEU B 1 142 ? 17.718 41.760 25.155 1.00 19.92 205 LEU B C 1
ATOM 5819 O O . LEU B 1 142 ? 18.059 40.842 24.400 1.00 20.55 205 LEU B O 1
ATOM 5824 N N . HIS B 1 143 ? 17.998 43.042 24.926 1.00 19.55 206 HIS B N 1
ATOM 5825 C CA . HIS B 1 143 ? 18.738 43.445 23.778 1.00 19.51 206 HIS B CA 1
ATOM 5826 C C . HIS B 1 143 ? 20.157 42.884 23.773 1.00 19.68 206 HIS B C 1
ATOM 5827 O O . HIS B 1 143 ? 20.635 42.457 22.722 1.00 19.74 206 HIS B O 1
ATOM 5834 N N . LEU B 1 144 ? 20.846 42.934 24.912 1.00 20.05 207 LEU B N 1
ATOM 5835 C CA . LEU B 1 144 ? 22.189 42.355 24.987 1.00 20.78 207 LEU B CA 1
ATOM 5836 C C . LEU B 1 144 ? 22.173 40.828 24.866 1.00 21.80 207 LEU B C 1
ATOM 5837 O O . LEU B 1 144 ? 23.137 40.246 24.396 1.00 23.54 207 LEU B O 1
ATOM 5842 N N . LEU B 1 145 ? 21.100 40.164 25.297 1.00 22.59 208 LEU B N 1
ATOM 5843 C CA . LEU B 1 145 ? 21.040 38.725 25.151 1.00 23.32 208 LEU B CA 1
ATOM 5844 C C . LEU B 1 145 ? 20.831 38.387 23.699 1.00 24.01 208 LEU B C 1
ATOM 5845 O O . LEU B 1 145 ? 21.347 37.385 23.198 1.00 24.51 208 LEU B O 1
ATOM 5850 N N . LEU B 1 146 ? 20.037 39.206 23.028 1.00 24.25 209 LEU B N 1
ATOM 5851 C CA . LEU B 1 146 ? 19.750 38.984 21.621 1.00 25.02 209 LEU B CA 1
ATOM 5852 C C . LEU B 1 146 ? 21.035 39.045 20.785 1.00 25.32 209 LEU B C 1
ATOM 5853 O O . LEU B 1 146 ? 21.266 38.211 19.922 1.00 26.00 209 LEU B O 1
ATOM 5858 N N . LEU B 1 147 ? 21.850 40.045 21.048 1.00 25.28 210 LEU B N 1
ATOM 5859 C CA . LEU B 1 147 ? 23.073 40.238 20.306 1.00 26.20 210 LEU B CA 1
ATOM 5860 C C . LEU B 1 147 ? 24.088 39.124 20.589 1.00 26.59 210 LEU B C 1
ATOM 5861 O O . LEU B 1 147 ? 24.963 38.881 19.783 1.00 27.19 210 LEU B O 1
ATOM 5866 N N . LYS B 1 148 ? 23.990 38.481 21.744 1.00 27.16 211 LYS B N 1
ATOM 5867 C CA . LYS B 1 148 ? 24.823 37.358 22.055 1.00 28.78 211 LYS B CA 1
ATOM 5868 C C . LYS B 1 148 ? 24.464 36.180 21.117 1.00 29.68 211 LYS B C 1
ATOM 5869 O O . LYS B 1 148 ? 25.335 35.403 20.722 1.00 28.11 211 LYS B O 1
ATOM 5875 N N . ASP B 1 149 ? 23.187 36.084 20.733 1.00 30.50 212 ASP B N 1
ATOM 5876 C CA . ASP B 1 149 ? 22.746 35.048 19.788 1.00 31.43 212 ASP B CA 1
ATOM 5877 C C . ASP B 1 149 ? 23.490 35.150 18.470 1.00 31.67 212 ASP B C 1
ATOM 5878 O O . ASP B 1 149 ? 23.939 34.132 17.913 1.00 30.69 212 ASP B O 1
ATOM 5883 N N . ALA B 1 150 ? 23.616 36.380 17.977 1.00 31.97 213 ALA B N 1
ATOM 5884 C CA . ALA B 1 150 ? 24.391 36.653 16.762 1.00 33.36 213 ALA B CA 1
ATOM 5885 C C . ALA B 1 150 ? 25.872 36.205 16.853 1.00 33.95 213 ALA B C 1
ATOM 5886 O O . ALA B 1 150 ? 26.465 35.767 15.858 1.00 34.64 213 ALA B O 1
ATOM 5888 N N . SER B 1 151 ? 26.474 36.317 18.037 1.00 34.19 214 SER B N 1
ATOM 5889 C CA . SER B 1 151 ? 27.872 35.922 18.192 1.00 33.92 214 SER B CA 1
ATOM 5890 C C . SER B 1 151 ? 27.978 34.405 18.226 1.00 34.13 214 SER B C 1
ATOM 5891 O O . SER B 1 151 ? 28.978 33.868 17.766 1.00 34.91 214 SER B O 1
ATOM 5894 N N . ILE B 1 152 ? 26.950 33.712 18.718 1.00 33.45 215 ILE B N 1
ATOM 5895 C CA . ILE B 1 152 ? 27.012 32.261 18.878 1.00 33.80 215 ILE B CA 1
ATOM 5896 C C . ILE B 1 152 ? 26.481 31.499 17.658 1.00 34.11 215 ILE B C 1
ATOM 5897 O O . ILE B 1 152 ? 26.997 30.419 17.325 1.00 33.69 215 ILE B O 1
ATOM 5902 N N . PHE B 1 153 ? 25.445 32.058 17.024 1.00 33.59 216 PHE B N 1
ATOM 5903 C CA . PHE B 1 153 ? 24.703 31.400 15.951 1.00 33.43 216 PHE B CA 1
ATOM 5904 C C . PHE B 1 153 ? 24.809 32.109 14.609 1.00 33.55 216 PHE B C 1
ATOM 5905 O O . PHE B 1 153 ? 24.363 31.583 13.605 1.00 34.16 216 PHE B O 1
ATOM 5913 N N . GLY B 1 154 ? 25.362 33.312 14.594 1.00 34.12 217 GLY B N 1
ATOM 5914 C CA . GLY B 1 154 ? 25.418 34.127 13.389 1.00 34.96 217 GLY B CA 1
ATOM 5915 C C . GLY B 1 154 ? 26.051 33.412 12.221 1.00 35.83 217 GLY B C 1
ATOM 5916 O O . GLY B 1 154 ? 25.505 33.424 11.136 1.00 36.26 217 GLY B O 1
ATOM 5917 N N . GLU B 1 155 ? 27.197 32.774 12.450 1.00 37.01 218 GLU B N 1
ATOM 5918 C CA . GLU B 1 155 ? 27.901 32.028 11.404 1.00 37.93 218 GLU B CA 1
ATOM 5919 C C . GLU B 1 155 ? 27.032 30.915 10.815 1.00 37.46 218 GLU B C 1
ATOM 5920 O O . GLU B 1 155 ? 26.928 30.788 9.594 1.00 37.36 218 GLU B O 1
ATOM 5926 N N . GLU B 1 156 ? 26.422 30.113 11.681 1.00 37.06 219 GLU B N 1
ATOM 5927 C CA . GLU B 1 156 ? 25.568 29.033 11.237 1.00 37.35 219 GLU B CA 1
ATOM 5928 C C . GLU B 1 156 ? 24.334 29.556 10.486 1.00 36.08 219 GLU B C 1
ATOM 5929 O O . GLU B 1 156 ? 23.848 28.874 9.569 1.00 36.31 219 GLU B O 1
ATOM 5935 N N . TRP B 1 157 ? 23.848 30.757 10.863 1.00 34.32 220 TRP B N 1
ATOM 5936 C CA . TRP B 1 157 ? 22.619 31.371 10.287 1.00 32.14 220 TRP B CA 1
ATOM 5937 C C . TRP B 1 157 ? 22.852 32.008 8.937 1.00 31.53 220 TRP B C 1
ATOM 5938 O O . TRP B 1 157 ? 21.902 32.320 8.210 1.00 31.18 220 TRP B O 1
ATOM 5949 N N . GLY B 1 158 ? 24.118 32.221 8.611 1.00 31.51 221 GLY B N 1
ATOM 5950 C CA . GLY B 1 158 ? 24.485 32.701 7.301 1.00 31.87 221 GLY B CA 1
ATOM 5951 C C . GLY B 1 158 ? 25.006 34.113 7.225 1.00 33.03 221 GLY B C 1
ATOM 5952 O O . GLY B 1 158 ? 25.251 34.579 6.129 1.00 34.27 221 GLY B O 1
ATOM 5953 N N . PHE B 1 159 ? 25.187 34.804 8.356 1.00 33.32 222 PHE B N 1
ATOM 5954 C CA . PHE B 1 159 ? 25.819 36.135 8.344 1.00 33.88 222 PHE B CA 1
ATOM 5955 C C . PHE B 1 159 ? 27.277 36.024 7.962 1.00 34.46 222 PHE B C 1
ATOM 5956 O O . PHE B 1 159 ? 27.940 35.055 8.315 1.00 34.93 222 PHE B O 1
ATOM 5964 N N . SER B 1 160 ? 27.779 37.041 7.275 1.00 34.97 223 SER B N 1
ATOM 5965 C CA . SER B 1 160 ? 29.194 37.151 6.987 1.00 35.21 223 SER B CA 1
ATOM 5966 C C . SER B 1 160 ? 29.971 37.589 8.207 1.00 35.61 223 SER B C 1
ATOM 5967 O O . SER B 1 160 ? 29.408 38.031 9.213 1.00 35.28 223 SER B O 1
ATOM 5970 N N . THR B 1 161 ? 31.289 37.479 8.071 1.00 36.04 224 THR B N 1
ATOM 5971 C CA . THR B 1 161 ? 32.256 37.874 9.073 1.00 36.01 224 THR B CA 1
ATOM 5972 C C . THR B 1 161 ? 32.170 39.353 9.377 1.00 35.63 224 THR B C 1
ATOM 5973 O O . THR B 1 161 ? 32.290 39.747 10.525 1.00 35.67 224 THR B O 1
ATOM 5977 N N . THR B 1 162 ? 31.968 40.175 8.357 1.00 35.56 225 THR B N 1
ATOM 5978 C CA . THR B 1 162 ? 31.779 41.599 8.586 1.00 35.50 225 THR B CA 1
ATOM 5979 C C . THR B 1 162 ? 30.543 41.809 9.450 1.00 34.84 225 THR B C 1
ATOM 5980 O O . THR B 1 162 ? 30.622 42.555 10.417 1.00 35.54 225 THR B O 1
ATOM 5984 N N . ALA B 1 163 ? 29.427 41.154 9.093 1.00 33.45 226 ALA B N 1
ATOM 5985 C CA . ALA B 1 163 ? 28.129 41.290 9.798 1.00 32.46 226 ALA B CA 1
ATOM 5986 C C . ALA B 1 163 ? 28.214 40.846 11.256 1.00 31.66 226 ALA B C 1
ATOM 5987 O O . ALA B 1 163 ? 27.731 41.538 12.149 1.00 31.14 226 ALA B O 1
ATOM 5989 N N . ILE B 1 164 ? 28.842 39.695 11.478 1.00 30.97 227 ILE B N 1
ATOM 5990 C CA . ILE B 1 164 ? 29.068 39.163 12.827 1.00 29.87 227 ILE B CA 1
ATOM 5991 C C . ILE B 1 164 ? 29.967 40.072 13.633 1.00 30.04 227 ILE B C 1
ATOM 5992 O O . ILE B 1 164 ? 29.693 40.318 14.786 1.00 31.14 227 ILE B O 1
ATOM 5997 N N . ASN B 1 165 ? 31.026 40.587 13.027 1.00 30.32 228 ASN B N 1
ATOM 5998 C CA . ASN B 1 165 ? 31.920 41.495 13.714 1.00 30.25 228 ASN B CA 1
ATOM 5999 C C . ASN B 1 165 ? 31.262 42.822 14.064 1.00 29.98 228 ASN B C 1
ATOM 6000 O O . ASN B 1 165 ? 31.539 43.378 15.116 1.00 29.31 228 ASN B O 1
ATOM 6005 N N . ASN B 1 166 ? 30.415 43.323 13.154 1.00 29.36 229 ASN B N 1
ATOM 6006 C CA . ASN B 1 166 ? 29.611 44.523 13.359 1.00 28.93 229 ASN B CA 1
ATOM 6007 C C . ASN B 1 166 ? 28.647 44.370 14.547 1.00 28.49 229 ASN B C 1
ATOM 6008 O O . ASN B 1 166 ? 28.509 45.306 15.358 1.00 28.51 229 ASN B O 1
ATOM 6013 N N . TYR B 1 167 ? 28.001 43.197 14.648 1.00 27.16 230 TYR B N 1
ATOM 6014 C CA . TYR B 1 167 ? 27.158 42.864 15.800 1.00 25.98 230 TYR B CA 1
ATOM 6015 C C . TYR B 1 167 ? 27.992 42.816 17.057 1.00 26.22 230 TYR B C 1
ATOM 6016 O O . TYR B 1 167 ? 27.581 43.316 18.104 1.00 26.81 230 TYR B O 1
ATOM 6025 N N . TYR B 1 168 ? 29.157 42.203 16.983 1.00 25.84 231 TYR B N 1
ATOM 6026 C CA . TYR B 1 168 ? 29.962 42.122 18.172 1.00 25.90 231 TYR B CA 1
ATOM 6027 C C . TYR B 1 168 ? 30.408 43.488 18.685 1.00 25.64 231 TYR B C 1
ATOM 6028 O O . TYR B 1 168 ? 30.368 43.733 19.884 1.00 26.53 231 TYR B O 1
ATOM 6037 N N . ASN B 1 169 ? 30.839 44.370 17.793 1.00 24.86 232 ASN B N 1
ATOM 6038 C CA . ASN B 1 169 ? 31.281 45.688 18.208 1.00 25.33 232 ASN B CA 1
ATOM 6039 C C . ASN B 1 169 ? 30.108 46.490 18.708 1.00 24.75 232 ASN B C 1
ATOM 6040 O O . ASN B 1 169 ? 30.261 47.244 19.639 1.00 23.51 232 ASN B O 1
ATOM 6045 N N . ARG B 1 170 ? 28.942 46.326 18.072 1.00 24.31 233 ARG B N 1
ATOM 6046 C CA . ARG B 1 170 ? 27.745 46.992 18.576 1.00 24.08 233 ARG B CA 1
ATOM 6047 C C . ARG B 1 170 ? 27.351 46.477 19.962 1.00 23.08 233 ARG B C 1
ATOM 6048 O O . ARG B 1 170 ? 27.124 47.281 20.864 1.00 22.82 233 ARG B O 1
ATOM 6056 N N . GLN B 1 171 ? 27.381 45.166 20.155 1.00 22.72 234 GLN B N 1
ATOM 6057 C CA . GLN B 1 171 ? 27.139 44.599 21.481 1.00 24.25 234 GLN B CA 1
ATOM 6058 C C . GLN B 1 171 ? 28.060 45.159 22.580 1.00 24.86 234 GLN B C 1
ATOM 6059 O O . GLN B 1 171 ? 27.596 45.466 23.698 1.00 25.70 234 GLN B O 1
ATOM 6065 N N . MET B 1 172 ? 29.344 45.297 22.266 1.00 25.69 235 MET B N 1
ATOM 6066 C CA A MET B 1 172 ? 30.381 45.852 23.170 0.50 26.80 235 MET B CA 1
ATOM 6067 C CA B MET B 1 172 ? 30.280 45.802 23.259 0.50 26.06 235 MET B CA 1
ATOM 6068 C C . MET B 1 172 ? 30.006 47.280 23.547 1.00 26.37 235 MET B C 1
ATOM 6069 O O . MET B 1 172 ? 30.030 47.703 24.707 1.00 26.01 235 MET B O 1
ATOM 6078 N N . SER B 1 173 ? 29.679 48.024 22.512 1.00 26.08 236 SER B N 1
ATOM 6079 C CA . SER B 1 173 ? 29.329 49.413 22.631 1.00 26.77 236 SER B CA 1
ATOM 6080 C C . SER B 1 173 ? 28.030 49.639 23.443 1.00 25.63 236 SER B C 1
ATOM 6081 O O . SER B 1 173 ? 27.941 50.549 24.249 1.00 25.73 236 SER B O 1
ATOM 6084 N N . LEU B 1 174 ? 27.033 48.784 23.235 1.00 25.02 237 LEU B N 1
ATOM 6085 C CA . LEU B 1 174 ? 25.778 48.812 24.011 1.00 23.78 237 LEU B CA 1
ATOM 6086 C C . LEU B 1 174 ? 25.924 48.327 25.452 1.00 22.97 237 LEU B C 1
ATOM 6087 O O . LEU B 1 174 ? 25.243 48.818 26.320 1.00 23.32 237 LEU B O 1
ATOM 6092 N N . ILE B 1 175 ? 26.811 47.379 25.726 1.00 23.09 238 ILE B N 1
ATOM 6093 C CA . ILE B 1 175 ? 27.021 46.965 27.126 1.00 22.18 238 ILE B CA 1
ATOM 6094 C C . ILE B 1 175 ? 27.467 48.171 27.912 1.00 22.26 238 ILE B C 1
ATOM 6095 O O . ILE B 1 175 ? 26.946 48.443 28.990 1.00 23.39 238 ILE B O 1
ATOM 6100 N N . ALA B 1 176 ? 28.423 48.914 27.368 1.00 22.33 239 ALA B N 1
ATOM 6101 C CA . ALA B 1 176 ? 28.902 50.168 27.974 1.00 22.14 239 ALA B CA 1
ATOM 6102 C C . ALA B 1 176 ? 27.784 51.222 28.092 1.00 22.25 239 ALA B C 1
ATOM 6103 O O . ALA B 1 176 ? 27.540 51.740 29.175 1.00 23.53 239 ALA B O 1
ATOM 6105 N N . GLN B 1 177 ? 27.095 51.518 26.991 1.00 21.79 240 GLN B N 1
ATOM 6106 C CA . GLN B 1 177 ? 25.996 52.512 26.969 1.00 22.19 240 GLN B CA 1
ATOM 6107 C C . GLN B 1 177 ? 24.884 52.237 27.966 1.00 20.77 240 GLN B C 1
ATOM 6108 O O . GLN B 1 177 ? 24.499 53.129 28.732 1.00 21.32 240 GLN B O 1
ATOM 6114 N N . TYR B 1 178 ? 24.362 51.013 27.919 1.00 19.55 241 TYR B N 1
ATOM 6115 C CA . TYR B 1 178 ? 23.298 50.539 28.816 1.00 18.56 241 TYR B CA 1
ATOM 6116 C C . TYR B 1 178 ? 23.700 50.487 30.267 1.00 17.26 241 TYR B C 1
ATOM 6117 O O . TYR B 1 178 ? 22.956 50.980 31.083 1.00 17.53 241 TYR B O 1
ATOM 6126 N N . SER B 1 179 ? 24.849 49.868 30.578 1.00 16.87 242 SER B N 1
ATOM 6127 C CA . SER B 1 179 ? 25.453 49.888 31.933 1.00 16.55 242 SER B CA 1
ATOM 6128 C C . SER B 1 179 ? 25.704 51.295 32.467 1.00 16.69 242 SER B C 1
ATOM 6129 O O . SER B 1 179 ? 25.441 51.560 33.641 1.00 17.41 242 SER B O 1
ATOM 6132 N N . ASP B 1 180 ? 26.225 52.204 31.642 1.00 17.55 243 ASP B N 1
ATOM 6133 C CA . ASP B 1 180 ? 26.437 53.584 32.143 1.00 18.47 243 ASP B CA 1
ATOM 6134 C C . ASP B 1 180 ? 25.120 54.289 32.473 1.00 17.61 243 ASP B C 1
ATOM 6135 O O . ASP B 1 180 ? 25.039 54.980 33.461 1.00 17.66 243 ASP B O 1
ATOM 6140 N N . HIS B 1 181 ? 24.094 54.063 31.668 1.00 17.97 244 HIS B N 1
ATOM 6141 C CA . HIS B 1 181 ? 22.778 54.670 31.911 1.00 18.59 244 HIS B CA 1
ATOM 6142 C C . HIS B 1 181 ? 22.176 54.148 33.234 1.00 18.22 244 HIS B C 1
ATOM 6143 O O . HIS B 1 181 ? 21.827 54.942 34.100 1.00 18.01 244 HIS B O 1
ATOM 6150 N N . CYS B 1 182 ? 22.144 52.817 33.427 1.00 18.13 245 CYS B N 1
ATOM 6151 C CA . CYS B 1 182 ? 21.677 52.205 34.693 1.00 17.40 245 CYS B CA 1
ATOM 6152 C C . CYS B 1 182 ? 22.374 52.788 35.934 1.00 17.06 245 CYS B C 1
ATOM 6153 O O . CYS B 1 182 ? 21.702 53.198 36.903 1.00 17.12 245 CYS B O 1
ATOM 6156 N N . VAL B 1 183 ? 23.709 52.832 35.910 1.00 16.73 246 VAL B N 1
ATOM 6157 C CA . VAL B 1 183 ? 24.460 53.335 37.055 1.00 16.62 246 VAL B CA 1
ATOM 6158 C C . VAL B 1 183 ? 24.273 54.851 37.210 1.00 17.10 246 VAL B C 1
ATOM 6159 O O . VAL B 1 183 ? 24.035 55.302 38.314 1.00 16.72 246 VAL B O 1
ATOM 6163 N N . GLN B 1 184 ? 24.362 55.627 36.120 1.00 17.18 247 GLN B N 1
ATOM 6164 C CA . GLN B 1 184 ? 24.194 57.070 36.223 1.00 18.13 247 GLN B CA 1
ATOM 6165 C C . GLN B 1 184 ? 22.827 57.403 36.825 1.00 17.67 247 GLN B C 1
ATOM 6166 O O . GLN B 1 184 ? 22.741 58.204 37.738 1.00 18.08 247 GLN B O 1
ATOM 6172 N N . TRP B 1 185 ? 21.760 56.814 36.286 1.00 17.53 248 TRP B N 1
ATOM 6173 C CA . TRP B 1 185 ? 20.394 57.128 36.738 1.00 17.35 248 TRP B CA 1
ATOM 6174 C C . TRP B 1 185 ? 19.960 56.488 38.056 1.00 17.60 248 TRP B C 1
ATOM 6175 O O . TRP B 1 185 ? 19.070 57.028 38.748 1.00 17.17 248 TRP B O 1
ATOM 6186 N N . TYR B 1 186 ? 20.589 55.367 38.415 1.00 17.10 249 TYR B N 1
ATOM 6187 C CA . TYR B 1 186 ? 20.480 54.855 39.771 1.00 17.61 249 TYR B CA 1
ATOM 6188 C C . TYR B 1 186 ? 21.090 55.859 40.785 1.00 18.69 249 TYR B C 1
ATOM 6189 O O . TYR B 1 186 ? 20.514 56.151 41.864 1.00 19.26 249 TYR B O 1
ATOM 6198 N N . ARG B 1 187 ? 22.267 56.388 40.458 1.00 19.28 250 ARG B N 1
ATOM 6199 C CA . ARG B 1 187 ? 22.912 57.328 41.370 1.00 19.88 250 ARG B CA 1
ATOM 6200 C C . ARG B 1 187 ? 22.136 58.641 41.489 1.00 19.55 250 ARG B C 1
ATOM 6201 O O . ARG B 1 187 ? 21.908 59.102 42.590 1.00 19.54 250 ARG B O 1
ATOM 6209 N N . THR B 1 188 ? 21.733 59.231 40.366 1.00 19.03 251 THR B N 1
ATOM 6210 C CA . THR B 1 188 ? 20.831 60.404 40.387 1.00 18.83 251 THR B CA 1
ATOM 6211 C C . THR B 1 188 ? 19.463 60.117 41.112 1.00 18.33 251 THR B C 1
ATOM 6212 O O . THR B 1 188 ? 19.026 60.883 41.959 1.00 18.01 251 THR B O 1
ATOM 6216 N N . GLY B 1 189 ? 18.802 59.017 40.774 1.00 17.54 252 GLY B N 1
ATOM 6217 C CA . GLY B 1 189 ? 17.529 58.654 41.433 1.00 16.69 252 GLY B CA 1
ATOM 6218 C C . GLY B 1 189 ? 17.684 58.593 42.940 1.00 17.57 252 GLY B C 1
ATOM 6219 O O . GLY B 1 189 ? 16.794 59.039 43.677 1.00 16.98 252 GLY B O 1
ATOM 6220 N N . LEU B 1 190 ? 18.824 58.053 43.396 1.00 17.18 253 LEU B N 1
ATOM 6221 C CA . LEU B 1 190 ? 19.106 57.945 44.815 1.00 18.09 253 LEU B CA 1
ATOM 6222 C C . LEU B 1 190 ? 19.489 59.266 45.452 1.00 18.56 253 LEU B C 1
ATOM 6223 O O . LEU B 1 190 ? 19.020 59.580 46.531 1.00 19.38 253 LEU B O 1
ATOM 6228 N N . ASP B 1 191 ? 20.339 60.036 44.805 1.00 19.09 254 ASP B N 1
ATOM 6229 C CA . ASP B 1 191 ? 20.701 61.352 45.322 1.00 20.84 254 ASP B CA 1
ATOM 6230 C C . ASP B 1 191 ? 19.482 62.305 45.456 1.00 20.41 254 ASP B C 1
ATOM 6231 O O . ASP B 1 191 ? 19.422 63.095 46.382 1.00 21.26 254 ASP B O 1
ATOM 6236 N N . ARG B 1 192 ? 18.517 62.222 44.543 1.00 19.94 255 ARG B N 1
ATOM 6237 C CA . ARG B 1 192 ? 17.275 63.008 44.643 1.00 19.57 255 ARG B CA 1
ATOM 6238 C C . ARG B 1 192 ? 16.388 62.696 45.859 1.00 20.04 255 ARG B C 1
ATOM 6239 O O . ARG B 1 192 ? 15.448 63.429 46.137 1.00 21.24 255 ARG B O 1
ATOM 6247 N N . LEU B 1 193 ? 16.683 61.618 46.572 1.00 19.96 256 LEU B N 1
ATOM 6248 C CA . LEU B 1 193 ? 15.948 61.218 47.775 1.00 20.09 256 LEU B CA 1
ATOM 6249 C C . LEU B 1 193 ? 16.722 61.570 49.041 1.00 20.90 256 LEU B C 1
ATOM 6250 O O . LEU B 1 193 ? 16.212 61.423 50.134 1.00 21.20 256 LEU B O 1
ATOM 6255 N N . LYS B 1 194 ? 17.942 62.067 48.886 1.00 22.25 257 LYS B N 1
ATOM 6256 C CA . LYS B 1 194 ? 18.734 62.498 50.035 1.00 24.30 257 LYS B CA 1
ATOM 6257 C C . LYS B 1 194 ? 17.968 63.632 50.739 1.00 23.04 257 LYS B C 1
ATOM 6258 O O . LYS B 1 194 ? 17.593 64.612 50.107 1.00 23.70 257 LYS B O 1
ATOM 6264 N N . GLY B 1 195 ? 17.686 63.494 52.032 1.00 22.41 258 GLY B N 1
ATOM 6265 C CA . GLY B 1 195 ? 16.954 64.526 52.758 1.00 20.28 258 GLY B CA 1
ATOM 6266 C C . GLY B 1 195 ? 17.482 64.723 54.145 1.00 20.33 258 GLY B C 1
ATOM 6267 O O . GLY B 1 195 ? 18.662 64.487 54.398 1.00 20.88 258 GLY B O 1
ATOM 6268 N N . SER B 1 196 ? 16.605 65.146 55.047 1.00 20.34 259 SER B N 1
ATOM 6269 C CA . SER B 1 196 ? 16.973 65.618 56.373 1.00 20.83 259 SER B CA 1
ATOM 6270 C C . SER B 1 196 ? 16.586 64.706 57.545 1.00 19.70 259 SER B C 1
ATOM 6271 O O . SER B 1 196 ? 17.314 64.623 58.554 1.00 18.52 259 SER B O 1
ATOM 6274 N N . ASN B 1 197 ? 15.426 64.056 57.442 1.00 18.93 260 ASN B N 1
ATOM 6275 C CA . ASN B 1 197 ? 14.860 63.329 58.609 1.00 18.36 260 ASN B CA 1
ATOM 6276 C C . ASN B 1 197 ? 14.823 61.795 58.375 1.00 17.36 260 ASN B C 1
ATOM 6277 O O . ASN B 1 197 ? 15.150 61.339 57.288 1.00 15.89 260 ASN B O 1
ATOM 6282 N N . ALA B 1 198 ? 14.429 61.032 59.404 1.00 17.65 261 ALA B N 1
ATOM 6283 C CA . ALA B 1 198 ? 14.473 59.559 59.389 1.00 17.01 261 ALA B CA 1
ATOM 6284 C C . ALA B 1 198 ? 13.449 58.931 58.421 1.00 17.81 261 ALA B C 1
ATOM 6285 O O . ALA B 1 198 ? 13.709 57.877 57.825 1.00 17.22 261 ALA B O 1
ATOM 6287 N N . LYS B 1 199 ? 12.295 59.589 58.257 1.00 18.51 262 LYS B N 1
ATOM 6288 C CA . LYS B 1 199 ? 11.296 59.187 57.254 1.00 19.29 262 LYS B CA 1
ATOM 6289 C C . LYS B 1 199 ? 11.870 59.223 55.854 1.00 18.33 262 LYS B C 1
ATOM 6290 O O . LYS B 1 199 ? 11.667 58.295 55.061 1.00 17.44 262 LYS B O 1
ATOM 6296 N N . GLN B 1 200 ? 12.580 60.306 55.546 1.00 18.31 263 GLN B N 1
ATOM 6297 C CA . GLN B 1 200 ? 13.279 60.405 54.274 1.00 17.52 263 GLN B CA 1
ATOM 6298 C C . GLN B 1 200 ? 14.407 59.366 54.162 1.00 16.73 263 GLN B C 1
ATOM 6299 O O . GLN B 1 200 ? 14.680 58.861 53.071 1.00 16.54 263 GLN B O 1
ATOM 6305 N N . TRP B 1 201 ? 15.059 59.033 55.279 1.00 15.89 264 TRP B N 1
ATOM 6306 C CA . TRP B 1 201 ? 16.078 57.962 55.225 1.00 14.65 264 TRP B CA 1
ATOM 6307 C C . TRP B 1 201 ? 15.449 56.632 54.820 1.00 13.15 264 TRP B C 1
ATOM 6308 O O . TRP B 1 201 ? 15.996 55.895 54.011 1.00 13.53 264 TRP B O 1
ATOM 6319 N N . VAL B 1 202 ? 14.291 56.330 55.366 1.00 13.22 265 VAL B N 1
ATOM 6320 C CA . VAL B 1 202 ? 13.604 55.079 55.008 1.00 13.99 265 VAL B CA 1
ATOM 6321 C C . VAL B 1 202 ? 13.300 55.058 53.508 1.00 14.91 265 VAL B C 1
ATOM 6322 O O . VAL B 1 202 ? 13.514 54.064 52.863 1.00 15.34 265 VAL B O 1
ATOM 6326 N N . GLU B 1 203 ? 12.816 56.166 52.950 1.00 15.67 266 GLU B N 1
ATOM 6327 C CA . GLU B 1 203 ? 12.510 56.234 51.511 1.00 17.30 266 GLU B CA 1
ATOM 6328 C C . GLU B 1 203 ? 13.759 56.066 50.627 1.00 15.80 266 GLU B C 1
ATOM 6329 O O . GLU B 1 203 ? 13.746 55.383 49.628 1.00 15.87 266 GLU B O 1
ATOM 6335 N N . TYR B 1 204 ? 14.833 56.707 51.015 1.00 15.33 267 TYR B N 1
ATOM 6336 C CA . TYR B 1 204 ? 16.131 56.620 50.316 1.00 15.09 267 TYR B CA 1
ATOM 6337 C C . TYR B 1 204 ? 16.682 55.175 50.320 1.00 14.72 267 TYR B C 1
ATOM 6338 O O . TYR B 1 204 ? 17.077 54.631 49.285 1.00 14.29 267 TYR B O 1
ATOM 6347 N N . ASN B 1 205 ? 16.726 54.575 51.501 1.00 15.05 268 ASN B N 1
ATOM 6348 C CA . ASN B 1 205 ? 17.149 53.195 51.659 1.00 15.92 268 ASN B CA 1
ATOM 6349 C C . ASN B 1 205 ? 16.269 52.191 50.917 1.00 15.71 268 ASN B C 1
ATOM 6350 O O . ASN B 1 205 ? 16.779 51.236 50.363 1.00 16.94 268 ASN B O 1
ATOM 6355 N N . ARG B 1 206 ? 14.958 52.403 50.878 1.00 15.27 269 ARG B N 1
ATOM 6356 C CA . ARG B 1 206 ? 14.075 51.565 50.044 1.00 16.33 269 ARG B CA 1
ATOM 6357 C C . ARG B 1 206 ? 14.440 51.609 48.525 1.00 15.52 269 ARG B C 1
ATOM 6358 O O . ARG B 1 206 ? 14.510 50.595 47.854 1.00 15.52 269 ARG B O 1
ATOM 6366 N N . PHE B 1 207 ? 14.649 52.803 47.986 1.00 15.02 270 PHE B N 1
ATOM 6367 C CA . PHE B 1 207 ? 15.103 52.947 46.622 1.00 14.30 270 PHE B CA 1
ATOM 6368 C C . PHE B 1 207 ? 16.464 52.262 46.412 1.00 14.52 270 PHE B C 1
ATOM 6369 O O . PHE B 1 207 ? 16.647 51.559 45.417 1.00 14.65 270 PHE B O 1
ATOM 6377 N N . ARG B 1 208 ? 17.403 52.471 47.348 1.00 14.19 271 ARG B N 1
ATOM 6378 C CA . ARG B 1 208 ? 18.697 51.792 47.316 1.00 14.46 271 ARG B CA 1
ATOM 6379 C C . ARG B 1 208 ? 18.520 50.259 47.182 1.00 14.86 271 ARG B C 1
ATOM 6380 O O . ARG B 1 208 ? 18.995 49.683 46.222 1.00 15.13 271 ARG B O 1
ATOM 6388 N N . ARG B 1 209 ? 17.808 49.619 48.117 1.00 15.53 272 ARG B N 1
ATOM 6389 C CA . ARG B 1 209 ? 17.614 48.142 48.067 1.00 16.13 272 ARG B CA 1
ATOM 6390 C C . ARG B 1 209 ? 16.893 47.717 46.780 1.00 16.47 272 ARG B C 1
ATOM 6391 O O . ARG B 1 209 ? 17.427 46.936 45.987 1.00 16.60 272 ARG B O 1
ATOM 6399 N N . GLU B 1 210 ? 15.720 48.298 46.527 1.00 15.91 273 GLU B N 1
ATOM 6400 C CA . GLU B 1 210 ? 14.947 47.906 45.360 1.00 16.01 273 GLU B CA 1
ATOM 6401 C C . GLU B 1 210 ? 15.584 48.052 43.991 1.00 15.87 273 GLU B C 1
ATOM 6402 O O . GLU B 1 210 ? 15.377 47.201 43.102 1.00 15.13 273 GLU B O 1
ATOM 6408 N N . MET B 1 211 ? 16.318 49.158 43.797 1.00 16.58 274 MET B N 1
ATOM 6409 C CA . MET B 1 211 ? 16.937 49.448 42.524 1.00 16.69 274 MET B CA 1
ATOM 6410 C C . MET B 1 211 ? 18.281 48.718 42.359 1.00 17.41 274 MET B C 1
ATOM 6411 O O . MET B 1 211 ? 18.753 48.511 41.230 1.00 19.11 274 MET B O 1
ATOM 6416 N N . THR B 1 212 ? 18.883 48.317 43.471 1.00 17.61 275 THR B N 1
ATOM 6417 C CA . THR B 1 212 ? 19.988 47.338 43.447 1.00 18.15 275 THR B CA 1
ATOM 6418 C C . THR B 1 212 ? 19.472 46.015 42.957 1.00 17.63 275 THR B C 1
ATOM 6419 O O . THR B 1 212 ? 20.106 45.374 42.122 1.00 18.02 275 THR B O 1
ATOM 6423 N N . LEU B 1 213 ? 18.299 45.624 43.463 1.00 17.09 276 LEU B N 1
ATOM 6424 C CA . LEU B 1 213 ? 17.692 44.345 43.137 1.00 16.52 276 LEU B CA 1
ATOM 6425 C C . LEU B 1 213 ? 17.205 44.384 41.720 1.00 16.84 276 LEU B C 1
ATOM 6426 O O . LEU B 1 213 ? 17.269 43.384 41.034 1.00 17.14 276 LEU B O 1
ATOM 6431 N N . SER B 1 214 ? 16.743 45.550 41.268 1.00 17.63 277 SER B N 1
ATOM 6432 C CA . SER B 1 214 ? 15.949 45.642 40.002 1.00 18.51 277 SER B CA 1
ATOM 6433 C C . SER B 1 214 ? 16.734 46.171 38.789 1.00 18.20 277 SER B C 1
ATOM 6434 O O . SER B 1 214 ? 16.432 45.851 37.661 1.00 18.53 277 SER B O 1
ATOM 6437 N N . VAL B 1 215 ? 17.739 46.998 39.045 1.00 18.32 278 VAL B N 1
ATOM 6438 C CA . VAL B 1 215 ? 18.562 47.527 38.016 1.00 17.29 278 VAL B CA 1
ATOM 6439 C C . VAL B 1 215 ? 20.021 47.033 38.113 1.00 17.66 278 VAL B C 1
ATOM 6440 O O . VAL B 1 215 ? 20.525 46.461 37.152 1.00 18.75 278 VAL B O 1
ATOM 6444 N N . LEU B 1 216 ? 20.711 47.290 39.224 1.00 17.28 279 LEU B N 1
ATOM 6445 C CA . LEU B 1 216 ? 22.149 47.024 39.299 1.00 17.19 279 LEU B CA 1
ATOM 6446 C C . LEU B 1 216 ? 22.486 45.540 39.242 1.00 17.78 279 LEU B C 1
ATOM 6447 O O . LEU B 1 216 ? 23.465 45.151 38.641 1.00 18.42 279 LEU B O 1
ATOM 6452 N N . ASP B 1 217 ? 21.673 44.690 39.833 1.00 19.02 280 ASP B N 1
ATOM 6453 C CA . ASP B 1 217 ? 21.985 43.247 39.833 1.00 20.60 280 ASP B CA 1
ATOM 6454 C C . ASP B 1 217 ? 21.992 42.664 38.409 1.00 21.06 280 ASP B C 1
ATOM 6455 O O . ASP B 1 217 ? 22.943 41.995 37.999 1.00 20.65 280 ASP B O 1
ATOM 6460 N N . ILE B 1 218 ? 20.983 42.976 37.619 1.00 21.39 281 ILE B N 1
ATOM 6461 C CA . ILE B 1 218 ? 20.967 42.433 36.254 1.00 21.67 281 ILE B CA 1
ATOM 6462 C C . ILE B 1 218 ? 22.044 43.043 35.352 1.00 21.45 281 ILE B C 1
ATOM 6463 O O . ILE B 1 218 ? 22.722 42.323 34.596 1.00 20.37 281 ILE B O 1
ATOM 6468 N N . MET B 1 219 ? 22.195 44.371 35.443 1.00 20.86 282 MET B N 1
ATOM 6469 C CA . MET B 1 219 ? 23.279 45.090 34.774 1.00 19.64 282 MET B CA 1
ATOM 6470 C C . MET B 1 219 ? 24.659 44.467 35.104 1.00 19.19 282 MET B C 1
ATOM 6471 O O . MET B 1 219 ? 25.505 44.379 34.231 1.00 18.95 282 MET B O 1
ATOM 6476 N N . THR B 1 220 ? 24.883 44.017 36.338 1.00 19.53 283 THR B N 1
ATOM 6477 C CA . THR B 1 220 ? 26.182 43.444 36.700 1.00 20.97 283 THR B CA 1
ATOM 6478 C C . THR B 1 220 ? 26.460 42.237 35.802 1.00 21.25 283 THR B C 1
ATOM 6479 O O . THR B 1 220 ? 27.617 41.904 35.558 1.00 20.16 283 THR B O 1
ATOM 6483 N N . LEU B 1 221 ? 25.377 41.608 35.311 1.00 20.79 284 LEU B N 1
ATOM 6484 C CA . LEU B 1 221 ? 25.478 40.401 34.476 1.00 20.38 284 LEU B CA 1
ATOM 6485 C C . LEU B 1 221 ? 25.784 40.640 32.983 1.00 19.51 284 LEU B C 1
ATOM 6486 O O . LEU B 1 221 ? 26.184 39.698 32.296 1.00 19.15 284 LEU B O 1
ATOM 6491 N N . PHE B 1 222 ? 25.647 41.883 32.505 1.00 18.70 285 PHE B N 1
ATOM 6492 C CA . PHE B 1 222 ? 25.838 42.194 31.071 1.00 18.93 285 PHE B CA 1
ATOM 6493 C C . PHE B 1 222 ? 27.205 41.786 30.432 1.00 19.14 285 PHE B C 1
ATOM 6494 O O . PHE B 1 222 ? 27.210 41.351 29.260 1.00 19.44 285 PHE B O 1
ATOM 6502 N N . PRO B 1 223 ? 28.358 42.014 31.135 1.00 18.78 286 PRO B N 1
ATOM 6503 C CA . PRO B 1 223 ? 29.659 41.626 30.531 1.00 19.68 286 PRO B CA 1
ATOM 6504 C C . PRO B 1 223 ? 29.792 40.142 30.232 1.00 19.79 286 PRO B C 1
ATOM 6505 O O . PRO B 1 223 ? 30.570 39.768 29.351 1.00 20.23 286 PRO B O 1
ATOM 6509 N N . MET B 1 224 ? 29.030 39.311 30.924 1.00 21.40 287 MET B N 1
ATOM 6510 C CA . MET B 1 224 ? 29.058 37.880 30.636 1.00 22.96 287 MET B CA 1
ATOM 6511 C C . MET B 1 224 ? 28.229 37.504 29.406 1.00 24.24 287 MET B C 1
ATOM 6512 O O . MET B 1 224 ? 28.223 36.347 29.007 1.00 26.11 287 MET B O 1
ATOM 6517 N N . TYR B 1 225 ? 27.570 38.463 28.774 1.00 24.48 288 TYR B N 1
ATOM 6518 C CA . TYR B 1 225 ? 26.865 38.156 27.505 1.00 25.19 288 TYR B CA 1
ATOM 6519 C C . TYR B 1 225 ? 27.800 38.242 26.329 1.00 24.71 288 TYR B C 1
ATOM 6520 O O . TYR B 1 225 ? 27.369 37.997 25.187 1.00 25.11 288 TYR B O 1
ATOM 6529 N N . ASP B 1 226 ? 29.043 38.651 26.606 1.00 24.53 289 ASP B N 1
ATOM 6530 C CA . ASP B 1 226 ? 30.132 38.772 25.597 1.00 24.71 289 ASP B CA 1
ATOM 6531 C C . ASP B 1 226 ? 30.769 37.373 25.489 1.00 25.10 289 ASP B C 1
ATOM 6532 O O . ASP B 1 226 ? 31.518 36.917 26.383 1.00 23.87 289 ASP B O 1
ATOM 6537 N N . MET B 1 227 ? 30.407 36.657 24.431 1.00 26.05 290 MET B N 1
ATOM 6538 C CA . MET B 1 227 ? 30.846 35.267 24.289 1.00 28.00 290 MET B CA 1
ATOM 6539 C C . MET B 1 227 ? 32.285 35.094 23.806 1.00 27.16 290 MET B C 1
ATOM 6540 O O . MET B 1 227 ? 32.794 34.001 23.831 1.00 28.43 290 MET B O 1
ATOM 6545 N N . ARG B 1 228 ? 32.946 36.164 23.395 1.00 26.74 291 ARG B N 1
ATOM 6546 C CA . ARG B 1 228 ? 34.386 36.113 23.162 1.00 26.90 291 ARG B CA 1
ATOM 6547 C C . ARG B 1 228 ? 35.204 36.014 24.478 1.00 26.44 291 ARG B C 1
ATOM 6548 O O . ARG B 1 228 ? 36.115 35.196 24.590 1.00 26.28 291 ARG B O 1
ATOM 6556 N N . THR B 1 229 ? 34.809 36.790 25.486 1.00 25.54 292 THR B N 1
ATOM 6557 C CA . THR B 1 229 ? 35.408 36.777 26.801 1.00 24.72 292 THR B CA 1
ATOM 6558 C C . THR B 1 229 ? 34.949 35.624 27.693 1.00 24.27 292 THR B C 1
ATOM 6559 O O . THR B 1 229 ? 35.756 35.086 28.477 1.00 23.95 292 THR B O 1
ATOM 6563 N N . TYR B 1 230 ? 33.667 35.258 27.604 1.00 22.86 293 TYR B N 1
ATOM 6564 C CA . TYR B 1 230 ? 33.106 34.170 28.390 1.00 21.81 293 TYR B CA 1
ATOM 6565 C C . TYR B 1 230 ? 32.584 33.072 27.418 1.00 23.49 293 TYR B C 1
ATOM 6566 O O . TYR B 1 230 ? 31.373 33.008 27.156 1.00 21.49 293 TYR B O 1
ATOM 6575 N N . PRO B 1 231 ? 33.515 32.275 26.810 1.00 24.02 294 PRO B N 1
ATOM 6576 C CA . PRO B 1 231 ? 33.086 31.311 25.764 1.00 25.74 294 PRO B CA 1
ATOM 6577 C C . PRO B 1 231 ? 32.429 30.036 26.296 1.00 26.81 294 PRO B C 1
ATOM 6578 O O . PRO B 1 231 ? 31.862 29.283 25.517 1.00 28.12 294 PRO B O 1
ATOM 6582 N N . MET B 1 232 ? 32.499 29.815 27.601 1.00 27.94 295 MET B N 1
ATOM 6583 C CA . MET B 1 232 ? 31.927 28.637 28.263 1.00 29.74 295 MET B CA 1
ATOM 6584 C C . MET B 1 232 ? 31.207 29.066 29.544 1.00 28.36 295 MET B C 1
ATOM 6585 O O . MET B 1 232 ? 31.215 30.237 29.913 1.00 27.90 295 MET B O 1
ATOM 6590 N N . GLU B 1 233 ? 30.592 28.114 30.221 1.00 28.05 296 GLU B N 1
ATOM 6591 C CA . GLU B 1 233 ? 29.854 28.401 31.457 1.00 28.90 296 GLU B CA 1
ATOM 6592 C C . GLU B 1 233 ? 30.662 29.114 32.567 1.00 27.61 296 GLU B C 1
ATOM 6593 O O . GLU B 1 233 ? 31.790 28.711 32.887 1.00 25.94 296 GLU B O 1
ATOM 6599 N N . THR B 1 234 ? 30.046 30.142 33.167 1.00 26.62 297 THR B N 1
ATOM 6600 C CA . THR B 1 234 ? 30.670 30.973 34.230 1.00 26.73 297 THR B CA 1
ATOM 6601 C C . THR B 1 234 ? 29.841 31.067 35.512 1.00 26.56 297 THR B C 1
ATOM 6602 O O . THR B 1 234 ? 28.615 31.209 35.440 1.00 26.73 297 THR B O 1
ATOM 6606 N N . LYS B 1 235 ? 30.534 31.074 36.655 1.00 26.21 298 LYS B N 1
ATOM 6607 C CA . LYS B 1 235 ? 29.951 31.332 37.964 1.00 27.38 298 LYS B CA 1
ATOM 6608 C C . LYS B 1 235 ? 30.239 32.736 38.477 1.00 26.73 298 LYS B C 1
ATOM 6609 O O . LYS B 1 235 ? 31.318 32.973 39.017 1.00 26.95 298 LYS B O 1
ATOM 6615 N N . ALA B 1 236 ? 29.250 33.623 38.352 1.00 25.86 299 ALA B N 1
ATOM 6616 C CA . ALA B 1 236 ? 29.298 34.992 38.907 1.00 25.85 299 ALA B CA 1
ATOM 6617 C C . ALA B 1 236 ? 28.839 35.048 40.364 1.00 24.80 299 ALA B C 1
ATOM 6618 O O . ALA B 1 236 ? 27.970 34.292 40.761 1.00 24.92 299 ALA B O 1
ATOM 6620 N N . GLN B 1 237 ? 29.409 35.955 41.159 1.00 24.61 300 GLN B N 1
ATOM 6621 C CA . GLN B 1 237 ? 28.926 36.183 42.543 1.00 23.26 300 GLN B CA 1
ATOM 6622 C C . GLN B 1 237 ? 28.582 37.658 42.778 1.00 22.90 300 GLN B C 1
ATOM 6623 O O . GLN B 1 237 ? 29.439 38.524 42.588 1.00 22.05 300 GLN B O 1
ATOM 6629 N N . LEU B 1 238 ? 27.345 37.941 43.201 1.00 22.28 301 LEU B N 1
ATOM 6630 C CA . LEU B 1 238 ? 26.997 39.271 43.746 1.00 21.47 301 LEU B CA 1
ATOM 6631 C C . LEU B 1 238 ? 27.369 39.386 45.229 1.00 20.92 301 LEU B C 1
ATOM 6632 O O . LEU B 1 238 ? 26.756 38.727 46.081 1.00 20.94 301 LEU B O 1
ATOM 6637 N N . THR B 1 239 ? 28.366 40.225 45.537 1.00 20.13 302 THR B N 1
ATOM 6638 C CA . THR B 1 239 ? 28.831 40.391 46.905 1.00 19.96 302 THR B CA 1
ATOM 6639 C C . THR B 1 239 ? 28.291 41.598 47.719 1.00 20.46 302 THR B C 1
ATOM 6640 O O . THR B 1 239 ? 28.481 41.645 48.953 1.00 19.97 302 THR B O 1
ATOM 6644 N N . ARG B 1 240 ? 27.595 42.547 47.070 1.00 19.57 303 ARG B N 1
ATOM 6645 C CA . ARG B 1 240 ? 26.949 43.676 47.799 1.00 19.17 303 ARG B CA 1
ATOM 6646 C C . ARG B 1 240 ? 25.989 43.240 48.951 1.00 19.73 303 ARG B C 1
ATOM 6647 O O . ARG B 1 240 ? 25.336 42.187 48.884 1.00 19.31 303 ARG B O 1
ATOM 6655 N N . GLU B 1 241 ? 25.938 44.029 50.018 1.00 19.94 304 GLU B N 1
ATOM 6656 C CA . GLU B 1 241 ? 24.922 43.901 51.055 1.00 21.59 304 GLU B CA 1
ATOM 6657 C C . GLU B 1 241 ? 23.705 44.750 50.676 1.00 20.57 304 GLU B C 1
ATOM 6658 O O . GLU B 1 241 ? 23.852 45.857 50.165 1.00 20.65 304 GLU B O 1
ATOM 6664 N N . VAL B 1 242 ? 22.512 44.260 50.989 1.00 19.94 305 VAL B N 1
ATOM 6665 C CA . VAL B 1 242 ? 21.307 45.069 50.903 1.00 18.31 305 VAL B CA 1
ATOM 6666 C C . VAL B 1 242 ? 20.718 45.108 52.312 1.00 18.42 305 VAL B C 1
ATOM 6667 O O . VAL B 1 242 ? 20.866 44.138 53.091 1.00 17.83 305 VAL B O 1
ATOM 6671 N N . TYR B 1 243 ? 20.069 46.228 52.637 1.00 17.34 306 TYR B N 1
ATOM 6672 C CA . TYR B 1 243 ? 19.496 46.487 53.939 1.00 16.89 306 TYR B CA 1
ATOM 6673 C C . TYR B 1 243 ? 18.013 46.540 53.799 1.00 17.19 306 TYR B C 1
ATOM 6674 O O . TYR B 1 243 ? 17.495 47.298 52.991 1.00 17.73 306 TYR B O 1
ATOM 6683 N N . THR B 1 244 ? 17.325 45.709 54.562 1.00 17.10 307 THR B N 1
ATOM 6684 C CA . THR B 1 244 ? 15.897 45.779 54.630 1.00 17.37 307 THR B CA 1
ATOM 6685 C C . THR B 1 244 ? 15.479 47.037 55.434 1.00 18.58 307 THR B C 1
ATOM 6686 O O . THR B 1 244 ? 16.328 47.688 56.059 1.00 18.98 307 THR B O 1
ATOM 6690 N N . ASP B 1 245 ? 14.189 47.396 55.375 1.00 18.34 308 ASP B N 1
ATOM 6691 C CA . ASP B 1 245 ? 13.671 48.549 56.104 1.00 18.59 308 ASP B CA 1
ATOM 6692 C C . ASP B 1 245 ? 13.894 48.433 57.609 1.00 19.13 308 ASP B C 1
ATOM 6693 O O . ASP B 1 245 ? 13.708 47.356 58.193 1.00 19.11 308 ASP B O 1
ATOM 6698 N N . PRO B 1 246 ? 14.194 49.566 58.295 1.00 19.59 309 PRO B N 1
ATOM 6699 C CA . PRO B 1 246 ? 14.305 49.464 59.757 1.00 19.02 309 PRO B CA 1
ATOM 6700 C C . PRO B 1 246 ? 13.111 48.772 60.409 1.00 19.41 309 PRO B C 1
ATOM 6701 O O . PRO B 1 246 ? 11.943 49.029 60.030 1.00 19.51 309 PRO B O 1
ATOM 6705 N N . ILE B 1 247 ? 13.387 47.918 61.394 1.00 19.01 310 ILE B N 1
ATOM 6706 C CA . ILE B 1 247 ? 12.318 47.232 62.107 1.00 18.79 310 ILE B CA 1
ATOM 6707 C C . ILE B 1 247 ? 11.671 48.091 63.225 1.00 19.28 310 ILE B C 1
ATOM 6708 O O . ILE B 1 247 ? 12.008 48.017 64.438 1.00 18.12 310 ILE B O 1
ATOM 6713 N N . GLY B 1 248 ? 10.726 48.918 62.802 1.00 20.06 311 GLY B N 1
ATOM 6714 C CA . GLY B 1 248 ? 10.054 49.803 63.722 1.00 20.32 311 GLY B CA 1
ATOM 6715 C C . GLY B 1 248 ? 8.662 50.058 63.223 1.00 20.56 311 GLY B C 1
ATOM 6716 O O . GLY B 1 248 ? 8.441 50.081 62.046 1.00 20.80 311 GLY B O 1
ATOM 6717 N N . ALA B 1 249 ? 7.726 50.269 64.131 1.00 20.94 312 ALA B N 1
ATOM 6718 C CA . ALA B 1 249 ? 6.349 50.514 63.758 1.00 21.29 312 ALA B CA 1
ATOM 6719 C C . ALA B 1 249 ? 6.158 51.880 63.060 1.00 22.07 312 ALA B C 1
ATOM 6720 O O . ALA B 1 249 ? 6.780 52.897 63.420 1.00 22.65 312 ALA B O 1
ATOM 6722 N N . ILE B 1 250 ? 5.325 51.873 62.033 1.00 22.30 313 ILE B N 1
ATOM 6723 C CA . ILE B 1 250 ? 4.988 53.037 61.259 1.00 23.18 313 ILE B CA 1
ATOM 6724 C C . ILE B 1 250 ? 3.466 53.015 61.134 1.00 24.36 313 ILE B C 1
ATOM 6725 O O . ILE B 1 250 ? 2.865 51.945 60.908 1.00 24.14 313 ILE B O 1
ATOM 6730 N N . GLY B 1 251 ? 2.854 54.196 61.277 1.00 24.61 314 GLY B N 1
ATOM 6731 C CA . GLY B 1 251 ? 1.407 54.346 61.216 1.00 24.46 314 GLY B CA 1
ATOM 6732 C C . GLY B 1 251 ? 0.962 55.681 61.799 1.00 24.71 314 GLY B C 1
ATOM 6733 O O . GLY B 1 251 ? 1.727 56.360 62.537 1.00 23.11 314 GLY B O 1
ATOM 6734 N N . ALA B 1 252 ? -0.288 56.036 61.468 1.00 24.04 315 ALA B N 1
ATOM 6735 C CA . ALA B 1 252 ? -0.974 57.244 61.980 1.00 24.07 315 ALA B CA 1
ATOM 6736 C C . ALA B 1 252 ? -1.024 57.314 63.512 1.00 23.33 315 ALA B C 1
ATOM 6737 O O . ALA B 1 252 ? -1.078 58.380 64.072 1.00 24.06 315 ALA B O 1
ATOM 6739 N N . GLN B 1 253 ? -0.974 56.181 64.188 1.00 23.31 316 GLN B N 1
ATOM 6740 C CA . GLN B 1 253 ? -0.900 56.173 65.653 1.00 24.23 316 GLN B CA 1
ATOM 6741 C C . GLN B 1 253 ? 0.467 56.606 66.193 1.00 24.27 316 GLN B C 1
ATOM 6742 O O . GLN B 1 253 ? 0.616 56.783 67.421 1.00 24.19 316 GLN B O 1
ATOM 6748 N N . GLY B 1 254 ? 1.452 56.752 65.289 1.00 23.28 317 GLY B N 1
ATOM 6749 C CA . GLY B 1 254 ? 2.849 56.964 65.692 1.00 22.69 317 GLY B CA 1
ATOM 6750 C C . GLY B 1 254 ? 3.813 56.040 64.941 1.00 21.92 317 GLY B C 1
ATOM 6751 O O . GLY B 1 254 ? 3.568 54.831 64.771 1.00 21.40 317 GLY B O 1
ATOM 6752 N N . SER B 1 255 ? 4.904 56.627 64.473 1.00 20.65 318 SER B N 1
ATOM 6753 C CA . SER B 1 255 ? 5.958 55.889 63.808 1.00 19.71 318 SER B CA 1
ATOM 6754 C C . SER B 1 255 ? 7.232 56.143 64.546 1.00 19.85 318 SER B C 1
ATOM 6755 O O . SER B 1 255 ? 7.438 57.238 65.107 1.00 18.81 318 SER B O 1
ATOM 6758 N N . TRP B 1 256 ? 8.118 55.148 64.493 1.00 18.90 319 TRP B N 1
ATOM 6759 C CA . TRP B 1 256 ? 9.345 55.219 65.226 1.00 18.37 319 TRP B CA 1
ATOM 6760 C C . TRP B 1 256 ? 10.089 56.495 64.813 1.00 19.21 319 TRP B C 1
ATOM 6761 O O . TRP B 1 256 ? 10.798 57.086 65.627 1.00 18.96 319 TRP B O 1
ATOM 6772 N N . TYR B 1 257 ? 9.901 56.921 63.561 1.00 19.00 320 TYR B N 1
ATOM 6773 C CA . TYR B 1 257 ? 10.681 58.011 63.015 1.00 19.76 320 TYR B CA 1
ATOM 6774 C C . TYR B 1 257 ? 10.159 59.404 63.328 1.00 21.04 320 TYR B C 1
ATOM 6775 O O . TYR B 1 257 ? 10.753 60.374 62.847 1.00 21.14 320 TYR B O 1
ATOM 6784 N N . ASP B 1 258 ? 9.067 59.497 64.110 1.00 21.30 321 ASP B N 1
ATOM 6785 C CA . ASP B 1 258 ? 8.469 60.793 64.464 1.00 22.43 321 ASP B CA 1
ATOM 6786 C C . ASP B 1 258 ? 9.464 61.566 65.291 1.00 22.92 321 ASP B C 1
ATOM 6787 O O . ASP B 1 258 ? 9.559 62.778 65.159 1.00 24.35 321 ASP B O 1
ATOM 6792 N N . SER B 1 259 ? 10.196 60.871 66.150 1.00 22.58 322 SER B N 1
ATOM 6793 C CA . SER B 1 259 ? 11.193 61.523 66.991 1.00 24.06 322 SER B CA 1
ATOM 6794 C C . SER B 1 259 ? 12.464 60.684 66.982 1.00 22.99 322 SER B C 1
ATOM 6795 O O . SER B 1 259 ? 12.616 59.782 67.777 1.00 23.57 322 SER B O 1
ATOM 6798 N N . ALA B 1 260 ? 13.349 60.939 66.031 1.00 22.19 323 ALA B N 1
ATOM 6799 C CA . ALA B 1 260 ? 14.436 59.996 65.752 1.00 21.04 323 ALA B CA 1
ATOM 6800 C C . ALA B 1 260 ? 15.650 60.745 65.171 1.00 20.72 323 ALA B C 1
ATOM 6801 O O . ALA B 1 260 ? 15.515 61.921 64.789 1.00 21.44 323 ALA B O 1
ATOM 6803 N N . PRO B 1 261 ? 16.833 60.072 65.080 1.00 19.54 324 PRO B N 1
ATOM 6804 C CA . PRO B 1 261 ? 18.007 60.699 64.491 1.00 17.56 324 PRO B CA 1
ATOM 6805 C C . PRO B 1 261 ? 17.803 61.236 63.067 1.00 18.08 324 PRO B C 1
ATOM 6806 O O . PRO B 1 261 ? 16.849 60.891 62.358 1.00 18.61 324 PRO B O 1
ATOM 6810 N N . SER B 1 262 ? 18.690 62.116 62.655 1.00 17.53 325 SER B N 1
ATOM 6811 C CA . SER B 1 262 ? 18.577 62.759 61.388 1.00 16.97 325 SER B CA 1
ATOM 6812 C C . SER B 1 262 ? 18.973 61.726 60.334 1.00 17.16 325 SER B C 1
ATOM 6813 O O . SER B 1 262 ? 19.550 60.679 60.668 1.00 17.64 325 SER B O 1
ATOM 6816 N N . PHE B 1 263 ? 18.616 62.019 59.083 1.00 15.56 326 PHE B N 1
ATOM 6817 C CA . PHE B 1 263 ? 19.025 61.279 57.936 1.00 15.80 326 PHE B CA 1
ATOM 6818 C C . PHE B 1 263 ? 20.505 61.001 58.004 1.00 15.32 326 PHE B C 1
ATOM 6819 O O . PHE B 1 263 ? 20.937 59.856 57.918 1.00 14.82 326 PHE B O 1
ATOM 6827 N N . ASN B 1 264 ? 21.289 62.061 58.146 1.00 15.69 327 ASN B N 1
ATOM 6828 C CA . ASN B 1 264 ? 22.715 61.916 58.107 1.00 16.10 327 ASN B CA 1
ATOM 6829 C C . ASN B 1 264 ? 23.237 60.895 59.123 1.00 16.37 327 ASN B C 1
ATOM 6830 O O . ASN B 1 264 ? 24.110 60.100 58.807 1.00 17.69 327 ASN B O 1
ATOM 6835 N N . THR B 1 265 ? 22.705 60.938 60.335 1.00 15.41 328 THR B N 1
ATOM 6836 C CA . THR B 1 265 ? 23.138 60.074 61.408 1.00 15.48 328 THR B CA 1
ATOM 6837 C C . THR B 1 265 ? 22.753 58.595 61.145 1.00 16.55 328 THR B C 1
ATOM 6838 O O . THR B 1 265 ? 23.539 57.690 61.456 1.00 17.19 328 THR B O 1
ATOM 6842 N N . LEU B 1 266 ? 21.571 58.373 60.562 1.00 15.92 329 LEU B N 1
ATOM 6843 C CA . LEU B 1 266 ? 21.105 57.026 60.179 1.00 16.27 329 LEU B CA 1
ATOM 6844 C C . LEU B 1 266 ? 21.993 56.442 59.107 1.00 16.95 329 LEU B C 1
ATOM 6845 O O . LEU B 1 266 ? 22.317 55.278 59.148 1.00 17.22 329 LEU B O 1
ATOM 6850 N N . GLU B 1 267 ? 22.350 57.258 58.125 1.00 17.92 330 GLU B N 1
ATOM 6851 C CA . GLU B 1 267 ? 23.183 56.813 57.032 1.00 19.82 330 GLU B CA 1
ATOM 6852 C C . GLU B 1 267 ? 24.578 56.348 57.507 1.00 20.72 330 GLU B C 1
ATOM 6853 O O . GLU B 1 267 ? 25.144 55.439 56.910 1.00 22.60 330 GLU B O 1
ATOM 6859 N N . SER B 1 268 ? 25.062 56.923 58.609 1.00 20.56 331 SER B N 1
ATOM 6860 C CA . SER B 1 268 ? 26.375 56.632 59.227 1.00 21.52 331 SER B CA 1
ATOM 6861 C C . SER B 1 268 ? 26.353 55.517 60.249 1.00 22.23 331 SER B C 1
ATOM 6862 O O . SER B 1 268 ? 27.412 55.044 60.665 1.00 22.54 331 SER B O 1
ATOM 6865 N N . THR B 1 269 ? 25.148 55.149 60.690 1.00 22.27 332 THR B N 1
ATOM 6866 C CA . THR B 1 269 ? 24.931 54.218 61.794 1.00 22.44 332 THR B CA 1
ATOM 6867 C C . THR B 1 269 ? 24.268 52.910 61.333 1.00 21.56 332 THR B C 1
ATOM 6868 O O . THR B 1 269 ? 24.706 51.830 61.759 1.00 21.18 332 THR B O 1
ATOM 6872 N N . PHE B 1 270 ? 23.219 53.008 60.492 1.00 19.41 333 PHE B N 1
ATOM 6873 C CA . PHE B 1 270 ? 22.475 51.821 60.043 1.00 18.73 333 PHE B CA 1
ATOM 6874 C C . PHE B 1 270 ? 23.290 51.065 59.005 1.00 19.23 333 PHE B C 1
ATOM 6875 O O . PHE B 1 270 ? 23.125 49.852 58.830 1.00 19.63 333 PHE B O 1
ATOM 6883 N N . ILE B 1 271 ? 24.157 51.805 58.311 1.00 19.33 334 ILE B N 1
ATOM 6884 C CA . ILE B 1 271 ? 24.997 51.268 57.242 1.00 18.96 334 ILE B CA 1
ATOM 6885 C C . ILE B 1 271 ? 26.435 51.112 57.697 1.00 18.61 334 ILE B C 1
ATOM 6886 O O . ILE B 1 271 ? 27.103 52.081 58.113 1.00 17.50 334 ILE B O 1
ATOM 6891 N N . ARG B 1 272 ? 26.904 49.879 57.600 1.00 18.32 335 ARG B N 1
ATOM 6892 C CA . ARG B 1 272 ? 28.267 49.558 58.059 1.00 19.53 335 ARG B CA 1
ATOM 6893 C C . ARG B 1 272 ? 29.232 50.278 57.188 1.00 18.97 335 ARG B C 1
ATOM 6894 O O . ARG B 1 272 ? 29.017 50.383 55.984 1.00 19.80 335 ARG B O 1
ATOM 6902 N N . GLY B 1 273 ? 30.355 50.677 57.757 1.00 19.84 336 GLY B N 1
ATOM 6903 C CA . GLY B 1 273 ? 31.484 51.087 56.894 1.00 19.78 336 GLY B CA 1
ATOM 6904 C C . GLY B 1 273 ? 31.950 49.921 56.018 1.00 19.92 336 GLY B C 1
ATOM 6905 O O . GLY B 1 273 ? 31.654 48.743 56.313 1.00 19.42 336 GLY B O 1
ATOM 6906 N N . LYS B 1 274 ? 32.686 50.250 54.950 1.00 20.28 337 LYS B N 1
ATOM 6907 C CA . LYS B 1 274 ? 33.208 49.254 54.009 1.00 20.48 337 LYS B CA 1
ATOM 6908 C C . LYS B 1 274 ? 33.960 48.121 54.694 1.00 20.35 337 LYS B C 1
ATOM 6909 O O . LYS B 1 274 ? 34.678 48.330 55.669 1.00 20.55 337 LYS B O 1
ATOM 6915 N N . HIS B 1 275 ? 33.803 46.907 54.196 1.00 19.54 338 HIS B N 1
ATOM 6916 C CA . HIS B 1 275 ? 34.329 45.762 54.934 1.00 19.14 338 HIS B CA 1
ATOM 6917 C C . HIS B 1 275 ? 34.610 44.627 53.941 1.00 18.64 338 HIS B C 1
ATOM 6918 O O . HIS B 1 275 ? 34.183 44.686 52.795 1.00 19.35 338 HIS B O 1
ATOM 6925 N N . LEU B 1 276 ? 35.355 43.617 54.365 1.00 17.73 339 LEU B N 1
ATOM 6926 C CA . LEU B 1 276 ? 35.503 42.418 53.534 1.00 17.97 339 LEU B CA 1
ATOM 6927 C C . LEU B 1 276 ? 34.206 41.621 53.666 1.00 16.74 339 LEU B C 1
ATOM 6928 O O . LEU B 1 276 ? 33.617 41.575 54.742 1.00 15.05 339 LEU B O 1
ATOM 6933 N N . PHE B 1 277 ? 33.781 41.006 52.569 1.00 16.31 340 PHE B N 1
ATOM 6934 C CA . PHE B 1 277 ? 32.681 40.056 52.583 1.00 16.22 340 PHE B CA 1
ATOM 6935 C C . PHE B 1 277 ? 32.709 39.098 53.804 1.00 16.92 340 PHE B C 1
ATOM 6936 O O . PHE B 1 277 ? 33.716 38.467 54.097 1.00 17.68 340 PHE B O 1
ATOM 6944 N N . ASP B 1 278 ? 31.612 38.992 54.544 1.00 18.14 341 ASP B N 1
ATOM 6945 C CA . ASP B 1 278 ? 31.656 38.177 55.778 1.00 18.04 341 ASP B CA 1
ATOM 6946 C C . ASP B 1 278 ? 30.345 37.453 56.026 1.00 17.31 341 ASP B C 1
ATOM 6947 O O . ASP B 1 278 ? 29.360 37.726 55.348 1.00 15.75 341 ASP B O 1
ATOM 6952 N N . PHE B 1 279 ? 30.380 36.480 56.936 1.00 17.23 342 PHE B N 1
ATOM 6953 C CA . PHE B 1 279 ? 29.177 35.814 57.375 1.00 17.22 342 PHE B CA 1
ATOM 6954 C C . PHE B 1 279 ? 29.015 35.989 58.879 1.00 17.87 342 PHE B C 1
ATOM 6955 O O . PHE B 1 279 ? 29.990 35.971 59.655 1.00 17.82 342 PHE B O 1
ATOM 6963 N N . ILE B 1 280 ? 27.761 36.126 59.272 1.00 17.75 343 ILE B N 1
ATOM 6964 C CA . ILE B 1 280 ? 27.371 36.186 60.650 1.00 18.60 343 ILE B CA 1
ATOM 6965 C C . ILE B 1 280 ? 27.683 34.844 61.355 1.00 18.81 343 ILE B C 1
ATOM 6966 O O . ILE B 1 280 ? 27.511 33.741 60.788 1.00 18.17 343 ILE B O 1
ATOM 6971 N N . THR B 1 281 ? 28.183 34.960 62.589 1.00 19.52 344 THR B N 1
ATOM 6972 C CA . THR B 1 281 ? 28.510 33.828 63.432 1.00 20.51 344 THR B CA 1
ATOM 6973 C C . THR B 1 281 ? 27.709 33.833 64.751 1.00 21.41 344 THR B C 1
ATOM 6974 O O . THR B 1 281 ? 27.341 32.779 65.281 1.00 21.90 344 THR B O 1
ATOM 6978 N N . ARG B 1 282 ? 27.367 35.018 65.240 1.00 22.31 345 ARG B N 1
ATOM 6979 C CA . ARG B 1 282 ? 26.798 35.147 66.581 1.00 23.06 345 ARG B CA 1
ATOM 6980 C C . ARG B 1 282 ? 26.058 36.460 66.821 1.00 22.77 345 ARG B C 1
ATOM 6981 O O . ARG B 1 282 ? 26.499 37.540 66.408 1.00 22.22 345 ARG B O 1
ATOM 6989 N N . LEU B 1 283 ? 24.926 36.339 67.503 1.00 22.92 346 LEU B N 1
ATOM 6990 C CA . LEU B 1 283 ? 24.139 37.497 67.896 1.00 22.57 346 LEU B CA 1
ATOM 6991 C C . LEU B 1 283 ? 23.829 37.392 69.395 1.00 22.86 346 LEU B C 1
ATOM 6992 O O . LEU B 1 283 ? 23.254 36.402 69.860 1.00 23.98 346 LEU B O 1
ATOM 6997 N N . SER B 1 284 ? 24.223 38.401 70.156 1.00 22.42 347 SER B N 1
ATOM 6998 C CA . SER B 1 284 ? 23.810 38.514 71.528 1.00 22.73 347 SER B CA 1
ATOM 6999 C C . SER B 1 284 ? 22.819 39.657 71.631 1.00 22.74 347 SER B C 1
ATOM 7000 O O . SER B 1 284 ? 23.168 40.794 71.339 1.00 24.20 347 SER B O 1
ATOM 7003 N N . ILE B 1 285 ? 21.595 39.352 72.056 1.00 21.80 348 ILE B N 1
ATOM 7004 C CA . ILE B 1 285 ? 20.533 40.328 72.169 1.00 20.07 348 ILE B CA 1
ATOM 7005 C C . ILE B 1 285 ? 20.218 40.642 73.642 1.00 20.12 348 ILE B C 1
ATOM 7006 O O . ILE B 1 285 ? 19.860 39.752 74.412 1.00 19.48 348 ILE B O 1
ATOM 7011 N N . TYR B 1 286 ? 20.342 41.921 74.001 1.00 19.61 349 TYR B N 1
ATOM 7012 C CA . TYR B 1 286 ? 20.031 42.421 75.339 1.00 18.99 349 TYR B CA 1
ATOM 7013 C C . TYR B 1 286 ? 18.633 43.009 75.359 1.00 18.29 349 TYR B C 1
ATOM 7014 O O . TYR B 1 286 ? 18.225 43.724 74.457 1.00 17.25 349 TYR B O 1
ATOM 7023 N N . THR B 1 287 ? 17.883 42.660 76.390 1.00 18.22 350 THR B N 1
ATOM 7024 C CA . THR B 1 287 ? 16.473 43.003 76.451 1.00 18.33 350 THR B CA 1
ATOM 7025 C C . THR B 1 287 ? 16.271 44.012 77.572 1.00 18.89 350 THR B C 1
ATOM 7026 O O . THR B 1 287 ? 16.860 43.857 78.626 1.00 18.87 350 THR B O 1
ATOM 7030 N N . GLY B 1 288 ? 15.455 45.038 77.326 1.00 19.83 351 GLY B N 1
ATOM 7031 C CA . GLY B 1 288 ? 14.952 45.924 78.385 1.00 20.44 351 GLY B CA 1
ATOM 7032 C C . GLY B 1 288 ? 13.419 45.963 78.409 1.00 21.67 351 GLY B C 1
ATOM 7033 O O . GLY B 1 288 ? 12.761 45.381 77.561 1.00 21.44 351 GLY B O 1
ATOM 7034 N N . ARG B 1 289 ? 12.838 46.634 79.397 1.00 23.19 352 ARG B N 1
ATOM 7035 C CA . ARG B 1 289 ? 11.385 46.642 79.573 1.00 24.06 352 ARG B CA 1
ATOM 7036 C C . ARG B 1 289 ? 10.859 48.058 79.753 1.00 25.20 352 ARG B C 1
ATOM 7037 O O . ARG B 1 289 ? 11.314 48.768 80.624 1.00 25.36 352 ARG B O 1
ATOM 7045 N N . SER B 1 290 ? 9.924 48.464 78.901 1.00 25.70 353 SER B N 1
ATOM 7046 C CA . SER B 1 290 ? 9.106 49.651 79.158 1.00 26.52 353 SER B CA 1
ATOM 7047 C C . SER B 1 290 ? 7.764 49.169 79.717 1.00 26.82 353 SER B C 1
ATOM 7048 O O . SER B 1 290 ? 7.189 48.235 79.187 1.00 26.13 353 SER B O 1
ATOM 7051 N N . SER B 1 291 ? 7.293 49.786 80.801 1.00 27.80 354 SER B N 1
ATOM 7052 C CA . SER B 1 291 ? 5.999 49.442 81.407 1.00 28.83 354 SER B CA 1
ATOM 7053 C C . SER B 1 291 ? 5.002 50.604 81.401 1.00 28.73 354 SER B C 1
ATOM 7054 O O . SER B 1 291 ? 5.373 51.776 81.461 1.00 28.62 354 SER B O 1
ATOM 7057 N N . PHE B 1 292 ? 3.731 50.255 81.287 1.00 28.46 355 PHE B N 1
ATOM 7058 C CA . PHE B 1 292 ? 2.650 51.185 81.498 1.00 29.41 355 PHE B CA 1
ATOM 7059 C C . PHE B 1 292 ? 1.513 50.401 82.161 1.00 30.92 355 PHE B C 1
ATOM 7060 O O . PHE B 1 292 ? 0.851 49.581 81.523 1.00 32.69 355 PHE B O 1
ATOM 7068 N N . SER B 1 293 ? 1.268 50.611 83.436 1.00 32.28 356 SER B N 1
ATOM 7069 C CA . SER B 1 293 ? 0.365 49.656 84.157 1.00 33.47 356 SER B CA 1
ATOM 7070 C C . SER B 1 293 ? 1.029 48.266 84.267 1.00 33.32 356 SER B C 1
ATOM 7071 O O . SER B 1 293 ? 2.196 48.087 83.919 1.00 33.09 356 SER B O 1
ATOM 7074 N N . ALA B 1 294 ? 0.245 47.284 84.717 1.00 33.78 357 ALA B N 1
ATOM 7075 C CA . ALA B 1 294 ? 0.729 45.942 85.048 1.00 33.14 357 ALA B CA 1
ATOM 7076 C C . ALA B 1 294 ? 0.351 44.996 83.930 1.00 32.15 357 ALA B C 1
ATOM 7077 O O . ALA B 1 294 ? 0.869 43.910 83.829 1.00 32.26 357 ALA B O 1
ATOM 7079 N N . SER B 1 295 ? -0.558 45.377 83.064 1.00 32.06 358 SER B N 1
ATOM 7080 C CA . SER B 1 295 ? -0.877 44.453 81.971 1.00 31.41 358 SER B CA 1
ATOM 7081 C C . SER B 1 295 ? -0.323 44.908 80.613 1.00 29.99 358 SER B C 1
ATOM 7082 O O . SER B 1 295 ? -0.543 44.261 79.590 1.00 31.35 358 SER B O 1
ATOM 7085 N N . ASN B 1 296 ? 0.394 46.022 80.589 1.00 27.99 359 ASN B N 1
ATOM 7086 C CA . ASN B 1 296 ? 0.886 46.558 79.318 1.00 26.33 359 ASN B CA 1
ATOM 7087 C C . ASN B 1 296 ? 2.374 46.855 79.450 1.00 25.28 359 ASN B C 1
ATOM 7088 O O . ASN B 1 296 ? 2.793 47.698 80.225 1.00 24.75 359 ASN B O 1
ATOM 7093 N N . TYR B 1 297 ? 3.181 46.105 78.729 1.00 23.87 360 TYR B N 1
ATOM 7094 C CA . TYR B 1 297 ? 4.605 46.228 78.871 1.00 22.44 360 TYR B CA 1
ATOM 7095 C C . TYR B 1 297 ? 5.265 45.700 77.608 1.00 21.73 360 TYR B C 1
ATOM 7096 O O . TYR B 1 297 ? 4.721 44.834 76.907 1.00 19.48 360 TYR B O 1
ATOM 7105 N N . LEU B 1 298 ? 6.421 46.288 77.305 1.00 19.93 361 LEU B N 1
ATOM 7106 C CA . LEU B 1 298 ? 7.113 45.986 76.108 1.00 18.49 361 LEU B CA 1
ATOM 7107 C C . LEU B 1 298 ? 8.487 45.528 76.574 1.00 18.47 361 LEU B C 1
ATOM 7108 O O . LEU B 1 298 ? 9.270 46.326 77.075 1.00 17.90 361 LEU B O 1
ATOM 7113 N N . LYS B 1 299 ? 8.766 44.246 76.395 1.00 17.98 362 LYS B N 1
ATOM 7114 C CA . LYS B 1 299 ? 10.139 43.716 76.549 1.00 18.39 362 LYS B CA 1
ATOM 7115 C C . LYS B 1 299 ? 10.781 43.652 75.169 1.00 17.88 362 LYS B C 1
ATOM 7116 O O . LYS B 1 299 ? 10.280 42.997 74.260 1.00 18.75 362 LYS B O 1
ATOM 7122 N N . LYS B 1 300 ? 11.882 44.355 75.005 1.00 16.61 363 LYS B N 1
ATOM 7123 C CA . LYS B 1 300 ? 12.317 44.746 73.706 1.00 16.00 363 LYS B CA 1
ATOM 7124 C C . LYS B 1 300 ? 13.839 44.702 73.587 1.00 16.12 363 LYS B C 1
ATOM 7125 O O . LYS B 1 300 ? 14.568 44.786 74.587 1.00 16.35 363 LYS B O 1
ATOM 7131 N N . TRP B 1 301 ? 14.284 44.571 72.353 1.00 16.08 364 TRP B N 1
ATOM 7132 C CA . TRP B 1 301 ? 15.697 44.570 71.949 1.00 16.21 364 TRP B CA 1
ATOM 7133 C C . TRP B 1 301 ? 16.290 45.971 72.198 1.00 15.82 364 TRP B C 1
ATOM 7134 O O . TRP B 1 301 ? 15.958 46.924 71.497 1.00 14.90 364 TRP B O 1
ATOM 7145 N N . ILE B 1 302 ? 17.130 46.097 73.240 1.00 15.73 365 ILE B N 1
ATOM 7146 C CA . ILE B 1 302 ? 17.757 47.392 73.589 1.00 15.16 365 ILE B CA 1
ATOM 7147 C C . ILE B 1 302 ? 19.247 47.483 73.208 1.00 16.22 365 ILE B C 1
ATOM 7148 O O . ILE B 1 302 ? 19.841 48.545 73.243 1.00 16.36 365 ILE B O 1
ATOM 7153 N N . GLY B 1 303 ? 19.848 46.373 72.789 1.00 16.47 366 GLY B N 1
ATOM 7154 C CA . GLY B 1 303 ? 21.195 46.437 72.268 1.00 16.08 366 GLY B CA 1
ATOM 7155 C C . GLY B 1 303 ? 21.621 45.055 71.866 1.00 16.85 366 GLY B C 1
ATOM 7156 O O . GLY B 1 303 ? 20.906 44.068 72.127 1.00 17.14 366 GLY B O 1
ATOM 7157 N N . HIS B 1 304 ? 22.771 44.961 71.208 1.00 16.64 367 HIS B N 1
ATOM 7158 C CA . HIS B 1 304 ? 23.254 43.645 70.802 1.00 16.98 367 HIS B CA 1
ATOM 7159 C C . HIS B 1 304 ? 24.753 43.619 70.550 1.00 17.98 367 HIS B C 1
ATOM 7160 O O . HIS B 1 304 ? 25.381 44.663 70.307 1.00 17.59 367 HIS B O 1
ATOM 7167 N N . GLN B 1 305 ? 25.299 42.401 70.616 1.00 18.78 368 GLN B N 1
ATOM 7168 C CA . GLN B 1 305 ? 26.656 42.112 70.134 1.00 19.95 368 GLN B CA 1
ATOM 7169 C C . GLN B 1 305 ? 26.555 41.251 68.904 1.00 20.20 368 GLN B C 1
ATOM 7170 O O . GLN B 1 305 ? 25.859 40.243 68.911 1.00 19.86 368 GLN B O 1
ATOM 7176 N N . ILE B 1 306 ? 27.220 41.680 67.834 1.00 20.42 369 ILE B N 1
ATOM 7177 C CA . ILE B 1 306 ? 27.212 40.932 66.614 1.00 20.18 369 ILE B CA 1
ATOM 7178 C C . ILE B 1 306 ? 28.634 40.524 66.185 1.00 20.23 369 ILE B C 1
ATOM 7179 O O . ILE B 1 306 ? 29.552 41.335 66.138 1.00 19.08 369 ILE B O 1
ATOM 7184 N N . SER B 1 307 ? 28.783 39.239 65.876 1.00 20.69 370 SER B N 1
ATOM 7185 C CA . SER B 1 307 ? 30.040 38.693 65.400 1.00 19.67 370 SER B CA 1
ATOM 7186 C C . SER B 1 307 ? 29.869 38.267 63.953 1.00 19.99 370 SER B C 1
ATOM 7187 O O . SER B 1 307 ? 28.827 37.709 63.586 1.00 18.66 370 SER B O 1
ATOM 7190 N N . SER B 1 308 ? 30.890 38.573 63.138 1.00 19.97 371 SER B N 1
ATOM 7191 C CA . SER B 1 308 ? 31.011 38.063 61.800 1.00 20.29 371 SER B CA 1
ATOM 7192 C C . SER B 1 308 ? 32.471 37.667 61.409 1.00 19.61 371 SER B C 1
ATOM 7193 O O . SER B 1 308 ? 33.443 37.968 62.103 1.00 19.81 371 SER B O 1
ATOM 7196 N N . GLN B 1 309 ? 32.618 36.986 60.289 1.00 18.52 372 GLN B N 1
ATOM 7197 C CA . GLN B 1 309 ? 33.877 36.321 59.973 1.00 17.72 372 GLN B CA 1
ATOM 7198 C C . GLN B 1 309 ? 33.988 36.243 58.459 1.00 17.49 372 GLN B C 1
ATOM 7199 O O . GLN B 1 309 ? 33.098 35.696 57.796 1.00 17.91 372 GLN B O 1
ATOM 7205 N N . PRO B 1 310 ? 35.074 36.800 57.894 1.00 17.14 373 PRO B N 1
ATOM 7206 C CA . PRO B 1 310 ? 35.328 36.628 56.464 1.00 16.98 373 PRO B CA 1
ATOM 7207 C C . PRO B 1 310 ? 35.701 35.190 56.136 1.00 16.75 373 PRO B C 1
ATOM 7208 O O . PRO B 1 310 ? 36.024 34.433 57.034 1.00 16.67 373 PRO B O 1
ATOM 7212 N N . ILE B 1 311 ? 35.669 34.819 54.866 1.00 17.35 374 ILE B N 1
ATOM 7213 C CA . ILE B 1 311 ? 35.977 33.437 54.513 1.00 18.22 374 ILE B CA 1
ATOM 7214 C C . ILE B 1 311 ? 37.421 33.039 54.858 1.00 19.17 374 ILE B C 1
ATOM 7215 O O . ILE B 1 311 ? 38.397 33.514 54.233 1.00 20.19 374 ILE B O 1
ATOM 7220 N N . GLY B 1 312 ? 37.533 32.143 55.829 1.00 19.44 375 GLY B N 1
ATOM 7221 C CA . GLY B 1 312 ? 38.829 31.599 56.219 1.00 19.85 375 GLY B CA 1
ATOM 7222 C C . GLY B 1 312 ? 39.594 32.595 57.074 1.00 19.89 375 GLY B C 1
ATOM 7223 O O . GLY B 1 312 ? 40.813 32.474 57.221 1.00 19.59 375 GLY B O 1
ATOM 7224 N N . GLY B 1 313 ? 38.878 33.579 57.640 1.00 19.28 376 GLY B N 1
ATOM 7225 C CA . GLY B 1 313 ? 39.505 34.611 58.456 1.00 19.09 376 GLY B CA 1
ATOM 7226 C C . GLY B 1 313 ? 39.056 34.568 59.898 1.00 19.70 376 GLY B C 1
ATOM 7227 O O . GLY B 1 313 ? 38.493 33.573 60.382 1.00 19.42 376 GLY B O 1
ATOM 7228 N N . SER B 1 314 ? 39.292 35.678 60.580 1.00 19.75 377 SER B N 1
ATOM 7229 C CA . SER B 1 314 ? 39.075 35.777 62.025 1.00 20.33 377 SER B CA 1
ATOM 7230 C C . SER B 1 314 ? 37.676 36.325 62.352 1.00 21.27 377 SER B C 1
ATOM 7231 O O . SER B 1 314 ? 37.097 37.037 61.560 1.00 21.98 377 SER B O 1
ATOM 7234 N N . ILE B 1 315 ? 37.176 36.019 63.536 1.00 22.50 378 ILE B N 1
ATOM 7235 C CA . ILE B 1 315 ? 35.891 36.507 63.989 1.00 24.16 378 ILE B CA 1
ATOM 7236 C C . ILE B 1 315 ? 36.108 37.873 64.641 1.00 26.00 378 ILE B C 1
ATOM 7237 O O . ILE B 1 315 ? 37.004 38.043 65.477 1.00 26.94 378 ILE B O 1
ATOM 7242 N N . GLN B 1 316 ? 35.305 38.843 64.194 1.00 27.21 379 GLN B N 1
ATOM 7243 C CA . GLN B 1 316 ? 35.266 40.208 64.699 1.00 28.02 379 GLN B CA 1
ATOM 7244 C C . GLN B 1 316 ? 33.907 40.434 65.345 1.00 28.02 379 GLN B C 1
ATOM 7245 O O . GLN B 1 316 ? 32.879 40.075 64.760 1.00 27.42 379 GLN B O 1
ATOM 7251 N N . THR B 1 317 ? 33.905 41.069 66.512 1.00 28.19 380 THR B N 1
ATOM 7252 C CA . THR B 1 317 ? 32.681 41.464 67.230 1.00 29.02 380 THR B CA 1
ATOM 7253 C C . THR B 1 317 ? 32.488 42.998 67.367 1.00 28.19 380 THR B C 1
ATOM 7254 O O . THR B 1 317 ? 33.439 43.731 67.681 1.00 27.94 380 THR B O 1
ATOM 7258 N N . GLN B 1 318 ? 31.268 43.469 67.089 1.00 27.37 381 GLN B N 1
ATOM 7259 C CA . GLN B 1 318 ? 30.862 44.879 67.303 1.00 26.78 381 GLN B CA 1
ATOM 7260 C C . GLN B 1 318 ? 29.640 44.896 68.236 1.00 25.96 381 GLN B C 1
ATOM 7261 O O . GLN B 1 318 ? 28.894 43.900 68.321 1.00 24.38 381 GLN B O 1
ATOM 7267 N N . THR B 1 319 ? 29.490 46.004 68.970 1.00 25.33 382 THR B N 1
ATOM 7268 C CA . THR B 1 319 ? 28.395 46.209 69.944 1.00 25.73 382 THR B CA 1
ATOM 7269 C C . THR B 1 319 ? 27.526 47.410 69.508 1.00 25.01 382 THR B C 1
ATOM 7270 O O . THR B 1 319 ? 28.056 48.426 69.031 1.00 24.91 382 THR B O 1
ATOM 7274 N N . TYR B 1 320 ? 26.205 47.268 69.645 1.00 23.31 383 TYR B N 1
ATOM 7275 C CA . TYR B 1 320 ? 25.260 48.368 69.440 1.00 21.32 383 TYR B CA 1
ATOM 7276 C C . TYR B 1 320 ? 24.323 48.533 70.634 1.00 21.90 383 TYR B C 1
ATOM 7277 O O . TYR B 1 320 ? 23.958 47.540 71.317 1.00 21.41 383 TYR B O 1
ATOM 7286 N N . GLY B 1 321 ? 23.935 49.783 70.896 1.00 20.99 384 GLY B N 1
ATOM 7287 C CA . GLY B 1 321 ? 22.934 50.048 71.895 1.00 21.34 384 GLY B CA 1
ATOM 7288 C C . GLY B 1 321 ? 23.448 49.777 73.278 1.00 22.38 384 GLY B C 1
ATOM 7289 O O . GLY B 1 321 ? 24.648 49.950 73.551 1.00 23.29 384 GLY B O 1
ATOM 7290 N N . THR B 1 322 ? 22.541 49.341 74.146 1.00 23.37 385 THR B N 1
ATOM 7291 C CA . THR B 1 322 ? 22.799 49.160 75.564 1.00 24.90 385 THR B CA 1
ATOM 7292 C C . THR B 1 322 ? 22.989 47.687 75.871 1.00 26.60 385 THR B C 1
ATOM 7293 O O . THR B 1 322 ? 22.110 46.873 75.571 1.00 26.73 385 THR B O 1
ATOM 7297 N N . THR B 1 323 ? 24.130 47.336 76.450 1.00 27.67 386 THR B N 1
ATOM 7298 C CA . THR B 1 323 ? 24.401 45.923 76.706 1.00 29.32 386 THR B CA 1
ATOM 7299 C C . THR B 1 323 ? 24.755 45.609 78.176 1.00 30.75 386 THR B C 1
ATOM 7300 O O . THR B 1 323 ? 25.141 44.488 78.504 1.00 31.97 386 THR B O 1
ATOM 7304 N N . SER B 1 324 ? 24.599 46.589 79.056 1.00 31.16 387 SER B N 1
ATOM 7305 C CA . SER B 1 324 ? 24.773 46.382 80.476 1.00 32.08 387 SER B CA 1
ATOM 7306 C C . SER B 1 324 ? 23.990 47.433 81.270 1.00 32.16 387 SER B C 1
ATOM 7307 O O . SER B 1 324 ? 23.517 48.442 80.706 1.00 32.04 387 SER B O 1
ATOM 7310 N N . GLY B 1 325 ? 23.860 47.181 82.571 1.00 31.51 388 GLY B N 1
ATOM 7311 C CA . GLY B 1 325 ? 23.343 48.171 83.488 1.00 30.91 388 GLY B CA 1
ATOM 7312 C C . GLY B 1 325 ? 21.972 47.777 83.920 1.00 31.09 388 GLY B C 1
ATOM 7313 O O . GLY B 1 325 ? 21.497 46.673 83.599 1.00 31.08 388 GLY B O 1
ATOM 7314 N N . SER B 1 326 ? 21.312 48.689 84.626 1.00 31.19 389 SER B N 1
ATOM 7315 C CA . SER B 1 326 ? 20.009 48.384 85.234 1.00 30.64 389 SER B CA 1
ATOM 7316 C C . SER B 1 326 ? 18.856 48.215 84.233 1.00 29.54 389 SER B C 1
ATOM 7317 O O . SER B 1 326 ? 17.833 47.629 84.580 1.00 29.74 389 SER B O 1
ATOM 7320 N N . SER B 1 327 ? 19.021 48.700 83.002 1.00 28.66 390 SER B N 1
ATOM 7321 C CA . SER B 1 327 ? 18.010 48.477 81.949 1.00 27.74 390 SER B CA 1
ATOM 7322 C C . SER B 1 327 ? 17.979 47.032 81.452 1.00 26.51 390 SER B C 1
ATOM 7323 O O . SER B 1 327 ? 16.922 46.570 80.996 1.00 25.90 390 SER B O 1
ATOM 7326 N N . VAL B 1 328 ? 19.115 46.317 81.522 1.00 24.73 391 VAL B N 1
ATOM 7327 C CA . VAL B 1 328 ? 19.165 44.946 80.973 1.00 23.77 391 VAL B CA 1
ATOM 7328 C C . VAL B 1 328 ? 18.460 43.941 81.880 1.00 23.59 391 VAL B C 1
ATOM 7329 O O . VAL B 1 328 ? 18.840 43.725 83.034 1.00 24.45 391 VAL B O 1
ATOM 7333 N N . ILE B 1 329 ? 17.410 43.325 81.374 1.00 23.30 392 ILE B N 1
ATOM 7334 C CA . ILE B 1 329 ? 16.665 42.369 82.182 1.00 22.31 392 ILE B CA 1
ATOM 7335 C C . ILE B 1 329 ? 16.913 40.918 81.703 1.00 23.79 392 ILE B C 1
ATOM 7336 O O . ILE B 1 329 ? 16.509 39.949 82.390 1.00 23.63 392 ILE B O 1
ATOM 7341 N N . ALA B 1 330 ? 17.545 40.775 80.523 1.00 23.70 393 ALA B N 1
ATOM 7342 C CA . ALA B 1 330 ? 17.797 39.464 79.886 1.00 24.07 393 ALA B CA 1
ATOM 7343 C C . ALA B 1 330 ? 18.844 39.538 78.784 1.00 24.40 393 ALA B C 1
ATOM 7344 O O . ALA B 1 330 ? 19.033 40.571 78.166 1.00 24.57 393 ALA B O 1
ATOM 7346 N N . THR B 1 331 ? 19.541 38.426 78.578 1.00 25.43 394 THR B N 1
ATOM 7347 C CA . THR B 1 331 ? 20.485 38.239 77.479 1.00 26.38 394 THR B CA 1
ATOM 7348 C C . THR B 1 331 ? 20.123 36.941 76.748 1.00 26.23 394 THR B C 1
ATOM 7349 O O . THR B 1 331 ? 19.684 35.957 77.348 1.00 25.97 394 THR B O 1
ATOM 7353 N N . GLN B 1 332 ? 20.259 36.964 75.435 1.00 26.14 395 GLN B N 1
ATOM 7354 C CA . GLN B 1 332 ? 20.068 35.772 74.652 1.00 26.03 395 GLN B CA 1
ATOM 7355 C C . GLN B 1 332 ? 21.174 35.693 73.622 1.00 25.70 395 GLN B C 1
ATOM 7356 O O . GLN B 1 332 ? 21.423 36.675 72.920 1.00 25.94 395 GLN B O 1
ATOM 7362 N N . GLN B 1 333 ? 21.840 34.534 73.572 1.00 25.35 396 GLN B N 1
ATOM 7363 C CA . GLN B 1 333 ? 22.866 34.239 72.572 1.00 26.13 396 GLN B CA 1
ATOM 7364 C C . GLN B 1 333 ? 22.331 33.302 71.500 1.00 25.13 396 GLN B C 1
ATOM 7365 O O . GLN B 1 333 ? 21.674 32.287 71.796 1.00 25.66 396 GLN B O 1
ATOM 7371 N N . ILE B 1 334 ? 22.599 33.650 70.251 1.00 23.87 397 ILE B N 1
ATOM 7372 C CA . ILE B 1 334 ? 22.224 32.810 69.124 1.00 22.51 397 ILE B CA 1
ATOM 7373 C C . ILE B 1 334 ? 23.488 32.507 68.308 1.00 22.73 397 ILE B C 1
ATOM 7374 O O . ILE B 1 334 ? 24.154 33.430 67.817 1.00 21.06 397 ILE B O 1
ATOM 7379 N N . GLY B 1 335 ? 23.804 31.202 68.187 1.00 22.95 398 GLY B N 1
ATOM 7380 C CA . GLY B 1 335 ? 24.954 30.736 67.406 1.00 22.02 398 GLY B CA 1
ATOM 7381 C C . GLY B 1 335 ? 24.503 30.637 65.950 1.00 22.46 398 GLY B C 1
ATOM 7382 O O . GLY B 1 335 ? 23.686 29.791 65.624 1.00 22.72 398 GLY B O 1
ATOM 7383 N N . PHE B 1 336 ? 25.024 31.498 65.075 1.00 21.47 399 PHE B N 1
ATOM 7384 C CA . PHE B 1 336 ? 24.656 31.460 63.635 1.00 21.84 399 PHE B CA 1
ATOM 7385 C C . PHE B 1 336 ? 25.694 30.833 62.686 1.00 20.86 399 PHE B C 1
ATOM 7386 O O . PHE B 1 336 ? 25.500 30.840 61.474 1.00 19.74 399 PHE B O 1
ATOM 7394 N N . THR B 1 337 ? 26.779 30.282 63.239 1.00 20.34 400 THR B N 1
ATOM 7395 C CA . THR B 1 337 ? 27.894 29.853 62.427 1.00 21.13 400 THR B CA 1
ATOM 7396 C C . THR B 1 337 ? 27.528 28.823 61.365 1.00 20.22 400 THR B C 1
ATOM 7397 O O . THR B 1 337 ? 27.021 27.771 61.688 1.00 20.04 400 THR B O 1
ATOM 7401 N N . GLY B 1 338 ? 27.795 29.141 60.101 1.00 19.57 401 GLY B N 1
ATOM 7402 C CA . GLY B 1 338 ? 27.585 28.206 59.021 1.00 19.01 401 GLY B CA 1
ATOM 7403 C C . GLY B 1 338 ? 26.145 28.117 58.559 1.00 19.08 401 GLY B C 1
ATOM 7404 O O . GLY B 1 338 ? 25.887 27.477 57.548 1.00 19.39 401 GLY B O 1
ATOM 7405 N N . PHE B 1 339 ? 25.231 28.771 59.288 1.00 18.87 402 PHE B N 1
ATOM 7406 C CA . PHE B 1 339 ? 23.789 28.817 58.992 1.00 19.13 402 PHE B CA 1
ATOM 7407 C C . PHE B 1 339 ? 23.443 29.958 58.047 1.00 18.85 402 PHE B C 1
ATOM 7408 O O . PHE B 1 339 ? 23.817 31.101 58.299 1.00 19.37 402 PHE B O 1
ATOM 7416 N N . ASP B 1 340 ? 22.693 29.646 56.995 1.00 18.22 403 ASP B N 1
ATOM 7417 C CA . ASP B 1 340 ? 22.037 30.640 56.165 1.00 17.18 403 ASP B CA 1
ATOM 7418 C C . ASP B 1 340 ? 20.679 30.929 56.761 1.00 17.02 403 ASP B C 1
ATOM 7419 O O . ASP B 1 340 ? 19.781 30.037 56.778 1.00 15.98 403 ASP B O 1
ATOM 7424 N N . VAL B 1 341 ? 20.534 32.151 57.284 1.00 16.67 404 VAL B N 1
ATOM 7425 C CA . VAL B 1 341 ? 19.236 32.663 57.768 1.00 16.70 404 VAL B CA 1
ATOM 7426 C C . VAL B 1 341 ? 18.511 33.275 56.584 1.00 16.14 404 VAL B C 1
ATOM 7427 O O . VAL B 1 341 ? 18.821 34.388 56.165 1.00 16.33 404 VAL B O 1
ATOM 7431 N N . TYR B 1 342 ? 17.516 32.555 56.090 1.00 16.08 405 TYR B N 1
ATOM 7432 C CA . TYR B 1 342 ? 16.869 32.867 54.849 1.00 16.34 405 TYR B CA 1
ATOM 7433 C C . TYR B 1 342 ? 15.549 33.624 55.022 1.00 17.51 405 TYR B C 1
ATOM 7434 O O . TYR B 1 342 ? 15.019 34.174 54.055 1.00 18.38 405 TYR B O 1
ATOM 7443 N N . LYS B 1 343 ? 14.970 33.613 56.219 1.00 18.55 406 LYS B N 1
ATOM 7444 C CA . LYS B 1 343 ? 13.977 34.630 56.523 1.00 19.73 406 LYS B CA 1
ATOM 7445 C C . LYS B 1 343 ? 13.894 34.999 57.964 1.00 19.21 406 LYS B C 1
ATOM 7446 O O . LYS B 1 343 ? 14.262 34.204 58.819 1.00 20.19 406 LYS B O 1
ATOM 7452 N N . THR B 1 344 ? 13.457 36.229 58.212 1.00 18.41 407 THR B N 1
ATOM 7453 C CA . THR B 1 344 ? 13.144 36.679 59.548 1.00 18.66 407 THR B CA 1
ATOM 7454 C C . THR B 1 344 ? 11.698 37.172 59.594 1.00 18.77 407 THR B C 1
ATOM 7455 O O . THR B 1 344 ? 11.162 37.707 58.605 1.00 17.91 407 THR B O 1
ATOM 7459 N N . LEU B 1 345 ? 11.065 36.957 60.737 1.00 18.84 408 LEU B N 1
ATOM 7460 C CA . LEU B 1 345 ? 9.744 37.465 60.964 1.00 20.09 408 LEU B CA 1
ATOM 7461 C C . LEU B 1 345 ? 9.905 38.234 62.243 1.00 19.55 408 LEU B C 1
ATOM 7462 O O . LEU B 1 345 ? 10.128 37.629 63.271 1.00 20.29 408 LEU B O 1
ATOM 7467 N N . SER B 1 346 ? 9.820 39.564 62.170 1.00 20.40 409 SER B N 1
ATOM 7468 C CA . SER B 1 346 ? 10.004 40.476 63.322 1.00 20.83 409 SER B CA 1
ATOM 7469 C C . SER B 1 346 ? 8.747 41.261 63.684 1.00 21.21 409 SER B C 1
ATOM 7470 O O . SER B 1 346 ? 8.109 41.863 62.808 1.00 22.04 409 SER B O 1
ATOM 7473 N N . THR B 1 347 ? 8.427 41.302 64.970 1.00 20.19 410 THR B N 1
ATOM 7474 C CA . THR B 1 347 ? 7.351 42.125 65.486 1.00 20.06 410 THR B CA 1
ATOM 7475 C C . THR B 1 347 ? 7.960 43.441 66.019 1.00 19.54 410 THR B C 1
ATOM 7476 O O . THR B 1 347 ? 8.761 43.437 66.933 1.00 19.32 410 THR B O 1
ATOM 7480 N N . ALA B 1 348 ? 7.614 44.552 65.394 1.00 19.26 411 ALA B N 1
ATOM 7481 C CA . ALA B 1 348 ? 8.028 45.856 65.833 1.00 18.40 411 ALA B CA 1
ATOM 7482 C C . ALA B 1 348 ? 6.885 46.374 66.726 1.00 18.38 411 ALA B C 1
ATOM 7483 O O . ALA B 1 348 ? 5.775 46.575 66.260 1.00 17.85 411 ALA B O 1
ATOM 7485 N N . GLY B 1 349 ? 7.158 46.557 68.013 1.00 18.33 412 GLY B N 1
ATOM 7486 C CA . GLY B 1 349 ? 6.146 46.957 68.949 1.00 18.46 412 GLY B CA 1
ATOM 7487 C C . GLY B 1 349 ? 6.117 48.439 69.252 1.00 19.39 412 GLY B C 1
ATOM 7488 O O . GLY B 1 349 ? 7.060 49.180 68.923 1.00 19.00 412 GLY B O 1
ATOM 7489 N N . VAL B 1 350 ? 5.013 48.846 69.897 1.00 20.01 413 VAL B N 1
ATOM 7490 C CA . VAL B 1 350 ? 4.774 50.193 70.435 1.00 19.90 413 VAL B CA 1
ATOM 7491 C C . VAL B 1 350 ? 3.998 50.073 71.732 1.00 19.27 413 VAL B C 1
ATOM 7492 O O . VAL B 1 350 ? 2.908 49.493 71.746 1.00 19.93 413 VAL B O 1
ATOM 7496 N N . LEU B 1 351 ? 4.507 50.692 72.791 1.00 18.21 414 LEU B N 1
ATOM 7497 C CA . LEU B 1 351 ? 3.794 50.773 74.055 1.00 17.38 414 LEU B CA 1
ATOM 7498 C C . LEU B 1 351 ? 3.249 52.179 74.154 1.00 16.99 414 LEU B C 1
ATOM 7499 O O . LEU B 1 351 ? 3.980 53.147 74.088 1.00 17.34 414 LEU B O 1
ATOM 7504 N N . PHE B 1 352 ? 1.941 52.295 74.297 1.00 17.85 415 PHE B N 1
ATOM 7505 C CA . PHE B 1 352 ? 1.287 53.597 74.451 1.00 17.30 415 PHE B CA 1
ATOM 7506 C C . PHE B 1 352 ? 1.129 53.969 75.931 1.00 18.05 415 PHE B C 1
ATOM 7507 O O . PHE B 1 352 ? 0.430 53.304 76.682 1.00 17.26 415 PHE B O 1
ATOM 7515 N N . ALA B 1 353 ? 1.794 55.041 76.328 1.00 18.56 416 ALA B N 1
ATOM 7516 C CA . ALA B 1 353 ? 1.639 55.614 77.654 1.00 19.81 416 ALA B CA 1
ATOM 7517 C C . ALA B 1 353 ? 0.886 56.951 77.523 1.00 20.88 416 ALA B C 1
ATOM 7518 O O . ALA B 1 353 ? 0.560 57.383 76.404 1.00 20.45 416 ALA B O 1
ATOM 7520 N N . TYR B 1 354 ? 0.578 57.582 78.649 1.00 23.30 417 TYR B N 1
ATOM 7521 C CA . TYR B 1 354 ? -0.319 58.763 78.680 1.00 25.36 417 TYR B CA 1
ATOM 7522 C C . TYR B 1 354 ? 0.224 59.881 77.816 1.00 25.95 417 TYR B C 1
ATOM 7523 O O . TYR B 1 354 ? -0.510 60.509 77.046 1.00 24.80 417 TYR B O 1
ATOM 7532 N N . THR B 1 355 ? 1.518 60.145 77.947 1.00 26.80 418 THR B N 1
ATOM 7533 C CA . THR B 1 355 ? 2.084 61.310 77.273 1.00 28.53 418 THR B CA 1
ATOM 7534 C C . THR B 1 355 ? 3.257 60.975 76.356 1.00 29.02 418 THR B C 1
ATOM 7535 O O . THR B 1 355 ? 3.875 61.883 75.811 1.00 30.31 418 THR B O 1
ATOM 7539 N N . SER B 1 356 ? 3.534 59.679 76.162 1.00 29.42 419 SER B N 1
ATOM 7540 C CA . SER B 1 356 ? 4.662 59.181 75.324 1.00 29.30 419 SER B CA 1
ATOM 7541 C C . SER B 1 356 ? 4.494 57.735 74.779 1.00 28.03 419 SER B C 1
ATOM 7542 O O . SER B 1 356 ? 3.702 56.942 75.290 1.00 27.43 419 SER B O 1
ATOM 7545 N N . LYS B 1 357 ? 5.228 57.437 73.715 1.00 26.21 420 LYS B N 1
ATOM 7546 C CA . LYS B 1 357 ? 5.248 56.110 73.102 1.00 25.05 420 LYS B CA 1
ATOM 7547 C C . LYS B 1 357 ? 6.655 55.528 73.134 1.00 23.47 420 LYS B C 1
ATOM 7548 O O . LYS B 1 357 ? 7.647 56.265 73.035 1.00 21.25 420 LYS B O 1
ATOM 7554 N N . TYR B 1 358 ? 6.712 54.202 73.279 1.00 22.46 421 TYR B N 1
ATOM 7555 C CA . TYR B 1 358 ? 7.966 53.465 73.287 1.00 22.02 421 TYR B CA 1
ATOM 7556 C C . TYR B 1 358 ? 7.962 52.467 72.169 1.00 20.47 421 TYR B C 1
ATOM 7557 O O . TYR B 1 358 ? 7.057 51.669 72.047 1.00 19.69 421 TYR B O 1
ATOM 7566 N N . TYR B 1 359 ? 9.014 52.531 71.372 1.00 19.30 422 TYR B N 1
ATOM 7567 C CA . TYR B 1 359 ? 9.248 51.646 70.249 1.00 18.30 422 TYR B CA 1
ATOM 7568 C C . TYR B 1 359 ? 10.338 50.633 70.552 1.00 17.65 422 TYR B C 1
ATOM 7569 O O . TYR B 1 359 ? 11.392 50.984 71.051 1.00 18.08 422 TYR B O 1
ATOM 7578 N N . GLY B 1 360 ? 10.077 49.375 70.234 1.00 17.35 423 GLY B N 1
ATOM 7579 C CA . GLY B 1 360 ? 11.121 48.378 70.185 1.00 17.44 423 GLY B CA 1
ATOM 7580 C C . GLY B 1 360 ? 10.660 47.089 69.549 1.00 18.40 423 GLY B C 1
ATOM 7581 O O . GLY B 1 360 ? 9.458 46.873 69.358 1.00 19.80 423 GLY B O 1
ATOM 7582 N N . VAL B 1 361 ? 11.611 46.224 69.207 1.00 18.22 424 VAL B N 1
ATOM 7583 C CA . VAL B 1 361 ? 11.286 44.918 68.653 1.00 17.14 424 VAL B CA 1
ATOM 7584 C C . VAL B 1 361 ? 10.982 43.923 69.802 1.00 17.61 424 VAL B C 1
ATOM 7585 O O . VAL B 1 361 ? 11.825 43.672 70.664 1.00 17.70 424 VAL B O 1
ATOM 7589 N N . SER B 1 362 ? 9.783 43.363 69.795 1.00 16.92 425 SER B N 1
ATOM 7590 C CA . SER B 1 362 ? 9.374 42.405 70.825 1.00 17.32 425 SER B CA 1
ATOM 7591 C C . SER B 1 362 ? 9.624 40.945 70.461 1.00 17.47 425 SER B C 1
ATOM 7592 O O . SER B 1 362 ? 9.540 40.074 71.328 1.00 18.42 425 SER B O 1
ATOM 7595 N N . LYS B 1 363 ? 9.862 40.662 69.181 1.00 17.20 426 LYS B N 1
ATOM 7596 C CA . LYS B 1 363 ? 9.997 39.269 68.740 1.00 17.04 426 LYS B CA 1
ATOM 7597 C C . LYS B 1 363 ? 10.637 39.227 67.359 1.00 16.17 426 LYS B C 1
ATOM 7598 O O . LYS B 1 363 ? 10.315 40.041 66.508 1.00 15.75 426 LYS B O 1
ATOM 7604 N N . VAL B 1 364 ? 11.556 38.280 67.174 1.00 16.25 427 VAL B N 1
ATOM 7605 C CA . VAL B 1 364 ? 12.116 37.915 65.867 1.00 15.61 427 VAL B CA 1
ATOM 7606 C C . VAL B 1 364 ? 12.158 36.363 65.777 1.00 16.40 427 VAL B C 1
ATOM 7607 O O . VAL B 1 364 ? 12.589 35.693 66.712 1.00 16.14 427 VAL B O 1
ATOM 7611 N N . VAL B 1 365 ? 11.699 35.812 64.658 1.00 16.64 428 VAL B N 1
ATOM 7612 C CA . VAL B 1 365 ? 11.895 34.391 64.315 1.00 16.49 428 VAL B CA 1
ATOM 7613 C C . VAL B 1 365 ? 12.878 34.309 63.143 1.00 16.47 428 VAL B C 1
ATOM 7614 O O . VAL B 1 365 ? 12.651 34.918 62.095 1.00 15.58 428 VAL B O 1
ATOM 7618 N N . PHE B 1 366 ? 13.984 33.586 63.320 1.00 17.39 429 PHE B N 1
ATOM 7619 C CA . PHE B 1 366 ? 15.003 33.455 62.277 1.00 18.44 429 PHE B CA 1
ATOM 7620 C C . PHE B 1 366 ? 14.877 32.050 61.716 1.00 19.50 429 PHE B C 1
ATOM 7621 O O . PHE B 1 366 ? 15.117 31.094 62.457 1.00 20.47 429 PHE B O 1
ATOM 7629 N N . ASP B 1 367 ? 14.505 31.887 60.442 1.00 20.35 430 ASP B N 1
ATOM 7630 C CA . ASP B 1 367 ? 14.530 30.525 59.856 1.00 20.88 430 ASP B CA 1
ATOM 7631 C C . ASP B 1 367 ? 15.880 30.258 59.225 1.00 20.63 430 ASP B C 1
ATOM 7632 O O . ASP B 1 367 ? 16.360 31.068 58.429 1.00 20.95 430 ASP B O 1
ATOM 7637 N N . ALA B 1 368 ? 16.483 29.138 59.581 1.00 19.94 431 ALA B N 1
ATOM 7638 C CA . ALA B 1 368 ? 17.881 28.877 59.202 1.00 21.87 431 ALA B CA 1
ATOM 7639 C C . ALA B 1 368 ? 18.120 27.458 58.602 1.00 21.75 431 ALA B C 1
ATOM 7640 O O . ALA B 1 368 ? 17.477 26.496 58.971 1.00 21.74 431 ALA B O 1
ATOM 7642 N N . ILE B 1 369 ? 19.015 27.382 57.631 1.00 22.22 432 ILE B N 1
ATOM 7643 C CA . ILE B 1 369 ? 19.445 26.126 57.088 1.00 22.56 432 ILE B CA 1
ATOM 7644 C C . ILE B 1 369 ? 20.961 26.154 57.017 1.00 23.61 432 ILE B C 1
ATOM 7645 O O . ILE B 1 369 ? 21.564 27.160 56.632 1.00 22.61 432 ILE B O 1
ATOM 7650 N N . TYR B 1 370 ? 21.543 25.030 57.433 1.00 25.97 433 TYR B N 1
ATOM 7651 C CA . TYR B 1 370 ? 22.971 24.735 57.357 1.00 28.38 433 TYR B CA 1
ATOM 7652 C C . TYR B 1 370 ? 23.222 24.229 55.953 1.00 28.72 433 TYR B C 1
ATOM 7653 O O . TYR B 1 370 ? 22.918 23.093 55.676 1.00 28.73 433 TYR B O 1
ATOM 7662 N N . PRO B 1 371 ? 23.752 25.079 55.051 1.00 30.08 434 PRO B N 1
ATOM 7663 C CA . PRO B 1 371 ? 23.780 24.721 53.642 1.00 31.54 434 PRO B CA 1
ATOM 7664 C C . PRO B 1 371 ? 24.768 23.592 53.356 1.00 33.39 434 PRO B C 1
ATOM 7665 O O . PRO B 1 371 ? 24.652 22.913 52.334 1.00 34.12 434 PRO B O 1
ATOM 7669 N N . ASP B 1 372 ? 25.696 23.366 54.285 1.00 35.05 435 ASP B N 1
ATOM 7670 C CA . ASP B 1 372 ? 26.579 22.204 54.232 1.00 36.34 435 ASP B CA 1
ATOM 7671 C C . ASP B 1 372 ? 25.738 20.913 54.154 1.00 35.71 435 ASP B C 1
ATOM 7672 O O . ASP B 1 372 ? 25.578 20.339 53.068 1.00 36.70 435 ASP B O 1
ATOM 7677 N N . ASN B 1 373 ? 25.156 20.509 55.279 1.00 33.95 436 ASN B N 1
ATOM 7678 C CA . ASN B 1 373 ? 24.429 19.259 55.388 1.00 32.52 436 ASN B CA 1
ATOM 7679 C C . ASN B 1 373 ? 22.892 19.335 55.425 1.00 32.00 436 ASN B C 1
ATOM 7680 O O . ASN B 1 373 ? 22.225 18.352 55.789 1.00 31.84 436 ASN B O 1
ATOM 7685 N N . LYS B 1 374 ? 22.339 20.498 55.043 1.00 31.65 437 LYS B N 1
ATOM 7686 C CA . LYS B 1 374 ? 20.888 20.759 54.920 1.00 29.97 437 LYS B CA 1
ATOM 7687 C C . LYS B 1 374 ? 20.092 20.634 56.218 1.00 29.15 437 LYS B C 1
ATOM 7688 O O . LYS B 1 374 ? 18.883 20.455 56.195 1.00 29.06 437 LYS B O 1
ATOM 7694 N N . TYR B 1 375 ? 20.758 20.743 57.350 1.00 28.09 438 TYR B N 1
ATOM 7695 C CA . TYR B 1 375 ? 20.050 20.765 58.602 1.00 27.83 438 TYR B CA 1
ATOM 7696 C C . TYR B 1 375 ? 19.328 22.112 58.826 1.00 26.99 438 TYR B C 1
ATOM 7697 O O . TYR B 1 375 ? 19.955 23.176 58.779 1.00 25.78 438 TYR B O 1
ATOM 7706 N N . LYS B 1 376 ? 18.015 22.020 59.044 1.00 26.14 439 LYS B N 1
ATOM 7707 C CA . LYS B 1 376 ? 17.107 23.152 59.259 1.00 27.38 439 LYS B CA 1
ATOM 7708 C C . LYS B 1 376 ? 16.788 23.408 60.729 1.00 27.31 439 LYS B C 1
ATOM 7709 O O . LYS B 1 376 ? 16.543 22.482 61.500 1.00 27.19 439 LYS B O 1
ATOM 7715 N N . THR B 1 377 ? 16.774 24.677 61.122 1.00 27.93 440 THR B N 1
ATOM 7716 C CA . THR B 1 377 ? 16.171 25.053 62.402 1.00 27.93 440 THR B CA 1
ATOM 7717 C C . THR B 1 377 ? 15.622 26.480 62.389 1.00 27.65 440 THR B C 1
ATOM 7718 O O . THR B 1 377 ? 15.769 27.220 61.393 1.00 27.16 440 THR B O 1
ATOM 7722 N N . THR B 1 378 ? 14.949 26.853 63.476 1.00 27.03 441 THR B N 1
ATOM 7723 C CA . THR B 1 378 ? 14.553 28.245 63.642 1.00 26.72 441 THR B CA 1
ATOM 7724 C C . THR B 1 378 ? 15.057 28.697 65.004 1.00 25.25 441 THR B C 1
ATOM 7725 O O . THR B 1 378 ? 15.107 27.901 65.946 1.00 25.17 441 THR B O 1
ATOM 7729 N N . PHE B 1 379 ? 15.457 29.959 65.080 1.00 23.34 442 PHE B N 1
ATOM 7730 C CA . PHE B 1 379 ? 15.800 30.605 66.341 1.00 23.46 442 PHE B CA 1
ATOM 7731 C C . PHE B 1 379 ? 14.760 31.672 66.657 1.00 22.84 442 PHE B C 1
ATOM 7732 O O . PHE B 1 379 ? 14.368 32.418 65.789 1.00 22.21 442 PHE B O 1
ATOM 7740 N N . THR B 1 380 ? 14.325 31.707 67.900 1.00 22.54 443 THR B N 1
ATOM 7741 C CA . THR B 1 380 ? 13.305 32.646 68.335 1.00 22.67 443 THR B CA 1
ATOM 7742 C C . THR B 1 380 ? 13.829 33.520 69.457 1.00 21.57 443 THR B C 1
ATOM 7743 O O . THR B 1 380 ? 14.378 33.026 70.442 1.00 20.96 443 THR B O 1
ATOM 7747 N N . TYR B 1 381 ? 13.735 34.824 69.220 1.00 20.87 444 TYR B N 1
ATOM 7748 C CA . TYR B 1 381 ? 13.857 35.838 70.252 1.00 20.32 444 TYR B CA 1
ATOM 7749 C C . TYR B 1 381 ? 12.436 36.312 70.587 1.00 20.53 444 TYR B C 1
ATOM 7750 O O . TYR B 1 381 ? 11.740 36.885 69.751 1.00 20.29 444 TYR B O 1
ATOM 7759 N N . ASN B 1 382 ? 11.998 36.015 71.808 1.00 22.29 445 ASN B N 1
ATOM 7760 C CA . ASN B 1 382 ? 10.666 36.387 72.304 1.00 22.00 445 ASN B CA 1
ATOM 7761 C C . ASN B 1 382 ? 10.602 36.505 73.823 1.00 21.28 445 ASN B C 1
ATOM 7762 O O . ASN B 1 382 ? 10.036 35.658 74.511 1.00 21.21 445 ASN B O 1
ATOM 7767 N N . PRO B 1 383 ? 11.134 37.596 74.362 1.00 21.93 446 PRO B N 1
ATOM 7768 C CA . PRO B 1 383 ? 11.059 37.690 75.840 1.00 22.07 446 PRO B CA 1
ATOM 7769 C C . PRO B 1 383 ? 9.617 37.819 76.388 1.00 22.68 446 PRO B C 1
ATOM 7770 O O . PRO B 1 383 ? 9.380 37.466 77.535 1.00 23.30 446 PRO B O 1
ATOM 7774 N N . GLY B 1 384 ? 8.675 38.308 75.587 1.00 22.22 447 GLY B N 1
ATOM 7775 C CA . GLY B 1 384 ? 7.247 38.360 76.008 1.00 23.15 447 GLY B CA 1
ATOM 7776 C C . GLY B 1 384 ? 6.763 39.778 76.347 1.00 22.93 447 GLY B C 1
ATOM 7777 O O . GLY B 1 384 ? 7.083 40.331 77.394 1.00 21.61 447 GLY B O 1
ATOM 7778 N N . SER B 1 385 ? 6.010 40.370 75.431 1.00 23.28 448 SER B N 1
ATOM 7779 C CA . SER B 1 385 ? 5.348 41.667 75.661 1.00 23.71 448 SER B CA 1
ATOM 7780 C C . SER B 1 385 ? 3.864 41.427 75.748 1.00 24.19 448 SER B C 1
ATOM 7781 O O . SER B 1 385 ? 3.408 40.342 75.434 1.00 24.96 448 SER B O 1
ATOM 7784 N N . GLU B 1 386 ? 3.109 42.443 76.155 1.00 25.05 449 GLU B N 1
ATOM 7785 C CA . GLU B 1 386 ? 1.680 42.301 76.428 1.00 25.52 449 GLU B CA 1
ATOM 7786 C C . GLU B 1 386 ? 0.987 43.676 76.278 1.00 24.49 449 GLU B C 1
ATOM 7787 O O . GLU B 1 386 ? 1.490 44.694 76.770 1.00 23.61 449 GLU B O 1
ATOM 7793 N N . GLY B 1 387 ? -0.104 43.712 75.507 1.00 23.75 450 GLY B N 1
ATOM 7794 C CA . GLY B 1 387 ? -0.964 44.888 75.411 1.00 21.60 450 GLY B CA 1
ATOM 7795 C C . GLY B 1 387 ? -0.324 46.038 74.657 1.00 21.86 450 GLY B C 1
ATOM 7796 O O . GLY B 1 387 ? -0.423 47.231 75.064 1.00 20.72 450 GLY B O 1
ATOM 7797 N N . ILE B 1 388 ? 0.331 45.672 73.559 1.00 20.69 451 ILE B N 1
ATOM 7798 C CA . ILE B 1 388 ? 1.092 46.607 72.743 1.00 20.47 451 ILE B CA 1
ATOM 7799 C C . ILE B 1 388 ? 0.495 46.758 71.330 1.00 21.20 451 ILE B C 1
ATOM 7800 O O . ILE B 1 388 ? -0.240 45.895 70.868 1.00 21.19 451 ILE B O 1
ATOM 7805 N N . GLY B 1 389 ? 0.821 47.854 70.651 1.00 21.86 452 GLY B N 1
ATOM 7806 C CA . GLY B 1 389 ? 0.750 47.896 69.193 1.00 22.65 452 GLY B CA 1
ATOM 7807 C C . GLY B 1 389 ? 1.880 47.051 68.617 1.00 24.11 452 GLY B C 1
ATOM 7808 O O . GLY B 1 389 ? 2.929 46.872 69.258 1.00 24.02 452 GLY B O 1
ATOM 7809 N N . ALA B 1 390 ? 1.667 46.501 67.425 1.00 25.41 453 ALA B N 1
ATOM 7810 C CA . ALA B 1 390 ? 2.655 45.615 66.785 1.00 27.43 453 ALA B CA 1
ATOM 7811 C C . ALA B 1 390 ? 2.415 45.531 65.293 1.00 28.23 453 ALA B C 1
ATOM 7812 O O . ALA B 1 390 ? 1.244 45.450 64.846 1.00 28.71 453 ALA B O 1
ATOM 7814 N N . GLN B 1 391 ? 3.521 45.546 64.536 1.00 28.03 454 GLN B N 1
ATOM 7815 C CA . GLN B 1 391 ? 3.521 45.202 63.109 1.00 27.79 454 GLN B CA 1
ATOM 7816 C C . GLN B 1 391 ? 4.515 44.092 62.825 1.00 26.91 454 GLN B C 1
ATOM 7817 O O . GLN B 1 391 ? 5.645 44.159 63.273 1.00 26.47 454 GLN B O 1
ATOM 7823 N N . GLU B 1 392 ? 4.075 43.067 62.116 1.00 26.25 455 GLU B N 1
ATOM 7824 C CA . GLU B 1 392 ? 4.959 42.000 61.674 1.00 27.37 455 GLU B CA 1
ATOM 7825 C C . GLU B 1 392 ? 5.668 42.456 60.412 1.00 25.50 455 GLU B C 1
ATOM 7826 O O . GLU B 1 392 ? 5.017 42.871 59.437 1.00 23.79 455 GLU B O 1
ATOM 7832 N N . LYS B 1 393 ? 7.000 42.396 60.452 1.00 23.74 456 LYS B N 1
ATOM 7833 C CA . LYS B 1 393 ? 7.830 42.614 59.272 1.00 22.91 456 LYS B CA 1
ATOM 7834 C C . LYS B 1 393 ? 8.451 41.272 58.822 1.00 21.65 456 LYS B C 1
ATOM 7835 O O . LYS B 1 393 ? 9.176 40.586 59.582 1.00 21.59 456 LYS B O 1
ATOM 7841 N N . ASP B 1 394 ? 8.183 40.928 57.570 1.00 20.57 457 ASP B N 1
ATOM 7842 C CA . ASP B 1 394 ? 8.547 39.631 57.003 1.00 20.20 457 ASP B CA 1
ATOM 7843 C C . ASP B 1 394 ? 9.597 39.908 55.917 1.00 19.38 457 ASP B C 1
ATOM 7844 O O . ASP B 1 394 ? 9.299 40.553 54.904 1.00 19.44 457 ASP B O 1
ATOM 7849 N N . SER B 1 395 ? 10.812 39.393 56.110 1.00 18.15 458 SER B N 1
ATOM 7850 C CA . SER B 1 395 ? 11.886 39.663 55.183 1.00 16.85 458 SER B CA 1
ATOM 7851 C C . SER B 1 395 ? 11.547 39.294 53.743 1.00 17.48 458 SER B C 1
ATOM 7852 O O . SER B 1 395 ? 11.962 39.998 52.828 1.00 17.03 458 SER B O 1
ATOM 7855 N N . GLU B 1 396 ? 10.803 38.214 53.536 1.00 18.00 459 GLU B N 1
ATOM 7856 C CA . GLU B 1 396 ? 10.465 37.780 52.176 1.00 20.17 459 GLU B CA 1
ATOM 7857 C C . GLU B 1 396 ? 9.600 38.724 51.348 1.00 19.89 459 GLU B C 1
ATOM 7858 O O . GLU B 1 396 ? 9.539 38.602 50.147 1.00 21.25 459 GLU B O 1
ATOM 7864 N N . VAL B 1 397 ? 8.923 39.655 51.988 1.00 19.65 460 VAL B N 1
ATOM 7865 C CA . VAL B 1 397 ? 8.253 40.696 51.256 1.00 19.90 460 VAL B CA 1
ATOM 7866 C C . VAL B 1 397 ? 9.294 41.557 50.520 1.00 19.85 460 VAL B C 1
ATOM 7867 O O . VAL B 1 397 ? 9.085 41.952 49.373 1.00 20.95 460 VAL B O 1
ATOM 7871 N N . GLU B 1 398 ? 10.439 41.765 51.159 1.00 18.84 461 GLU B N 1
ATOM 7872 C CA . GLU B 1 398 ? 11.505 42.581 50.632 1.00 18.90 461 GLU B CA 1
ATOM 7873 C C . GLU B 1 398 ? 12.556 41.781 49.883 1.00 18.42 461 GLU B C 1
ATOM 7874 O O . GLU B 1 398 ? 13.106 42.239 48.875 1.00 19.05 461 GLU B O 1
ATOM 7880 N N . LEU B 1 399 ? 12.825 40.569 50.350 1.00 16.66 462 LEU B N 1
ATOM 7881 C CA . LEU B 1 399 ? 13.842 39.757 49.744 1.00 15.80 462 LEU B CA 1
ATOM 7882 C C . LEU B 1 399 ? 13.204 38.402 49.514 1.00 16.89 462 LEU B C 1
ATOM 7883 O O . LEU B 1 399 ? 13.454 37.456 50.299 1.00 16.16 462 LEU B O 1
ATOM 7888 N N . PRO B 1 400 ? 12.302 38.317 48.499 1.00 17.15 463 PRO B N 1
ATOM 7889 C CA . PRO B 1 400 ? 11.628 37.032 48.250 1.00 17.83 463 PRO B CA 1
ATOM 7890 C C . PRO B 1 400 ? 12.550 35.936 47.697 1.00 18.78 463 PRO B C 1
ATOM 7891 O O . PRO B 1 400 ? 13.628 36.231 47.181 1.00 17.96 463 PRO B O 1
ATOM 7895 N N . PRO B 1 401 ? 12.127 34.660 47.814 1.00 20.05 464 PRO B N 1
ATOM 7896 C CA . PRO B 1 401 ? 12.854 33.564 47.155 1.00 20.62 464 PRO B CA 1
ATOM 7897 C C . PRO B 1 401 ? 12.835 33.660 45.612 1.00 22.22 464 PRO B C 1
ATOM 7898 O O . PRO B 1 401 ? 11.977 34.386 45.021 1.00 22.44 464 PRO B O 1
ATOM 7902 N N . GLU B 1 402 ? 13.778 32.976 44.959 1.00 23.65 465 GLU B N 1
ATOM 7903 C CA . GLU B 1 402 ? 13.910 33.069 43.497 1.00 27.00 465 GLU B CA 1
ATOM 7904 C C . GLU B 1 402 ? 12.779 32.362 42.724 1.00 27.77 465 GLU B C 1
ATOM 7905 O O . GLU B 1 402 ? 12.626 32.570 41.514 1.00 28.00 465 GLU B O 1
ATOM 7911 N N . THR B 1 403 ? 12.029 31.511 43.419 1.00 29.41 466 THR B N 1
ATOM 7912 C CA . THR B 1 403 ? 10.804 30.941 42.902 1.00 31.42 466 THR B CA 1
ATOM 7913 C C . THR B 1 403 ? 9.905 30.481 44.036 1.00 33.02 466 THR B C 1
ATOM 7914 O O . THR B 1 403 ? 10.363 30.323 45.164 1.00 32.68 466 THR B O 1
ATOM 7918 N N . LEU B 1 404 ? 8.621 30.277 43.723 1.00 35.23 467 LEU B N 1
ATOM 7919 C CA . LEU B 1 404 ? 7.655 29.712 44.681 1.00 37.63 467 LEU B CA 1
ATOM 7920 C C . LEU B 1 404 ? 7.319 28.268 44.317 1.00 38.61 467 LEU B C 1
ATOM 7921 O O . LEU B 1 404 ? 6.484 27.640 44.973 1.00 38.92 467 LEU B O 1
ATOM 7926 N N . ASP B 1 405 ? 7.987 27.749 43.286 1.00 39.34 468 ASP B N 1
ATOM 7927 C CA . ASP B 1 405 ? 7.756 26.382 42.822 1.00 40.50 468 ASP B CA 1
ATOM 7928 C C . ASP B 1 405 ? 8.566 25.377 43.634 1.00 39.96 468 ASP B C 1
ATOM 7929 O O . ASP B 1 405 ? 8.509 24.155 43.393 1.00 40.44 468 ASP B O 1
ATOM 7934 N N . GLN B 1 406 ? 9.347 25.896 44.577 1.00 38.25 469 GLN B N 1
ATOM 7935 C CA . GLN B 1 406 ? 9.942 25.065 45.622 1.00 36.42 469 GLN B CA 1
ATOM 7936 C C . GLN B 1 406 ? 9.941 25.789 46.957 1.00 33.57 469 GLN B C 1
ATOM 7937 O O . GLN B 1 406 ? 9.708 26.994 47.006 1.00 32.92 469 GLN B O 1
ATOM 7943 N N . PRO B 1 407 ? 10.189 25.052 48.050 1.00 31.48 470 PRO B N 1
ATOM 7944 C CA . PRO B 1 407 ? 10.109 25.715 49.338 1.00 29.57 470 PRO B CA 1
ATOM 7945 C C . PRO B 1 407 ? 11.198 26.780 49.489 1.00 27.73 470 PRO B C 1
ATOM 7946 O O . PRO B 1 407 ? 12.250 26.652 48.882 1.00 27.73 470 PRO B O 1
ATOM 7950 N N . ASN B 1 408 ? 10.924 27.806 50.291 1.00 25.72 471 ASN B N 1
ATOM 7951 C CA . ASN B 1 408 ? 11.840 28.909 50.550 1.00 23.88 471 ASN B CA 1
ATOM 7952 C C . ASN B 1 408 ? 13.231 28.495 51.078 1.00 22.87 471 ASN B C 1
ATOM 7953 O O . ASN B 1 408 ? 14.213 29.196 50.835 1.00 20.10 471 ASN B O 1
ATOM 7958 N N . TYR B 1 409 ? 13.301 27.384 51.825 1.00 22.23 472 TYR B N 1
ATOM 7959 C CA . TYR B 1 409 ? 14.575 26.943 52.374 1.00 23.60 472 TYR B CA 1
ATOM 7960 C C . TYR B 1 409 ? 15.520 26.339 51.319 1.00 23.93 472 TYR B C 1
ATOM 7961 O O . TYR B 1 409 ? 16.675 26.087 51.592 1.00 24.39 472 TYR B O 1
ATOM 7970 N N . GLU B 1 410 ? 15.035 26.119 50.109 1.00 23.97 473 GLU B N 1
ATOM 7971 C CA . GLU B 1 410 ? 15.957 25.885 49.032 1.00 24.71 473 GLU B CA 1
ATOM 7972 C C . GLU B 1 410 ? 16.042 26.982 47.990 1.00 23.53 473 GLU B C 1
ATOM 7973 O O . GLU B 1 410 ? 17.082 27.139 47.336 1.00 23.69 473 GLU B O 1
ATOM 7979 N N . ALA B 1 411 ? 14.991 27.779 47.877 1.00 21.49 474 ALA B N 1
ATOM 7980 C CA . ALA B 1 411 ? 14.895 28.746 46.807 1.00 20.44 474 ALA B CA 1
ATOM 7981 C C . ALA B 1 411 ? 15.320 30.177 47.215 1.00 19.61 474 ALA B C 1
ATOM 7982 O O . ALA B 1 411 ? 15.237 31.112 46.391 1.00 18.50 474 ALA B O 1
ATOM 7984 N N . TYR B 1 412 ? 15.707 30.348 48.479 1.00 17.77 475 TYR B N 1
ATOM 7985 C CA . TYR B 1 412 ? 15.908 31.705 49.019 1.00 18.18 475 TYR B CA 1
ATOM 7986 C C . TYR B 1 412 ? 16.966 32.467 48.217 1.00 17.15 475 TYR B C 1
ATOM 7987 O O . TYR B 1 412 ? 17.893 31.865 47.695 1.00 17.19 475 TYR B O 1
ATOM 7996 N N . SER B 1 413 ? 16.797 33.782 48.117 1.00 16.89 476 SER B N 1
ATOM 7997 C CA . SER B 1 413 ? 17.698 34.623 47.326 1.00 16.43 476 SER B CA 1
ATOM 7998 C C . SER B 1 413 ? 18.854 35.252 48.132 1.00 16.19 476 SER B C 1
ATOM 7999 O O . SER B 1 413 ? 19.878 35.648 47.569 1.00 16.50 476 SER B O 1
ATOM 8002 N N . HIS B 1 414 ? 18.658 35.356 49.443 1.00 16.16 477 HIS B N 1
ATOM 8003 C CA . HIS B 1 414 ? 19.506 36.161 50.324 1.00 15.44 477 HIS B CA 1
ATOM 8004 C C . HIS B 1 414 ? 19.634 35.491 51.658 1.00 15.56 477 HIS B C 1
ATOM 8005 O O . HIS B 1 414 ? 18.765 34.702 52.021 1.00 17.21 477 HIS B O 1
ATOM 8012 N N . ARG B 1 415 ? 20.702 35.813 52.403 1.00 15.77 478 ARG B N 1
ATOM 8013 C CA . ARG B 1 415 ? 20.900 35.309 53.772 1.00 14.91 478 ARG B CA 1
ATOM 8014 C C . ARG B 1 415 ? 21.174 36.488 54.712 1.00 14.75 478 ARG B C 1
ATOM 8015 O O . ARG B 1 415 ? 21.794 37.472 54.322 1.00 14.89 478 ARG B O 1
ATOM 8023 N N . LEU B 1 416 ? 20.728 36.397 55.954 1.00 14.14 479 LEU B N 1
ATOM 8024 C CA . LEU B 1 416 ? 21.077 37.442 56.890 1.00 15.34 479 LEU B CA 1
ATOM 8025 C C . LEU B 1 416 ? 22.620 37.530 56.993 1.00 15.63 479 LEU B C 1
ATOM 8026 O O . LEU B 1 416 ? 23.316 36.500 57.171 1.00 14.90 479 LEU B O 1
ATOM 8031 N N . ASN B 1 417 ? 23.119 38.761 56.908 1.00 15.28 480 ASN B N 1
ATOM 8032 C CA . ASN B 1 417 ? 24.548 39.097 57.073 1.00 16.13 480 ASN B CA 1
ATOM 8033 C C . ASN B 1 417 ? 24.889 39.802 58.378 1.00 16.03 480 ASN B C 1
ATOM 8034 O O . ASN B 1 417 ? 25.865 39.438 59.048 1.00 16.30 480 ASN B O 1
ATOM 8039 N N . TYR B 1 418 ? 24.124 40.838 58.723 1.00 16.14 481 TYR B N 1
ATOM 8040 C CA . TYR B 1 418 ? 24.515 41.711 59.836 1.00 16.81 481 TYR B CA 1
ATOM 8041 C C . TYR B 1 418 ? 23.309 42.397 60.374 1.00 15.69 481 TYR B C 1
ATOM 8042 O O . TYR B 1 418 ? 22.287 42.439 59.688 1.00 16.40 481 TYR B O 1
ATOM 8051 N N . VAL B 1 419 ? 23.438 42.911 61.596 1.00 15.45 482 VAL B N 1
ATOM 8052 C CA . VAL B 1 419 ? 22.412 43.693 62.315 1.00 15.57 482 VAL B CA 1
ATOM 8053 C C . VAL B 1 419 ? 23.039 44.960 62.902 1.00 16.27 482 VAL B C 1
ATOM 8054 O O . VAL B 1 419 ? 24.029 44.886 63.650 1.00 16.20 482 VAL B O 1
ATOM 8058 N N . THR B 1 420 ? 22.489 46.114 62.505 1.00 16.67 483 THR B N 1
ATOM 8059 C CA . THR B 1 420 ? 22.836 47.424 63.062 1.00 17.40 483 THR B CA 1
ATOM 8060 C C . THR B 1 420 ? 21.604 47.975 63.828 1.00 18.14 483 THR B C 1
ATOM 8061 O O . THR B 1 420 ? 20.545 47.341 63.814 1.00 18.09 483 THR B O 1
ATOM 8065 N N . PHE B 1 421 ? 21.738 49.130 64.489 1.00 17.56 484 PHE B N 1
ATOM 8066 C CA . PHE B 1 421 ? 20.791 49.502 65.552 1.00 18.67 484 PHE B CA 1
ATOM 8067 C C . PHE B 1 421 ? 20.963 50.967 65.976 1.00 19.50 484 PHE B C 1
ATOM 8068 O O . PHE B 1 421 ? 22.094 51.480 65.967 1.00 20.09 484 PHE B O 1
ATOM 8076 N N . ILE B 1 422 ? 19.831 51.619 66.299 1.00 19.00 485 ILE B N 1
ATOM 8077 C CA . ILE B 1 422 ? 19.798 52.903 67.017 1.00 18.46 485 ILE B CA 1
ATOM 8078 C C . ILE B 1 422 ? 19.025 52.730 68.311 1.00 19.86 485 ILE B C 1
ATOM 8079 O O . ILE B 1 422 ? 18.097 51.919 68.352 1.00 19.79 485 ILE B O 1
ATOM 8084 N N . ARG B 1 423 ? 19.430 53.444 69.367 1.00 20.51 486 ARG B N 1
ATOM 8085 C CA . ARG B 1 423 ? 18.747 53.403 70.660 1.00 22.45 486 ARG B CA 1
ATOM 8086 C C . ARG B 1 423 ? 17.687 54.483 70.658 1.00 23.19 486 ARG B C 1
ATOM 8087 O O . ARG B 1 423 ? 17.929 55.576 70.162 1.00 22.55 486 ARG B O 1
ATOM 8095 N N . ASN B 1 424 ? 16.529 54.181 71.242 1.00 24.16 487 ASN B N 1
ATOM 8096 C CA . ASN B 1 424 ? 15.501 55.207 71.577 1.00 24.83 487 ASN B CA 1
ATOM 8097 C C . ASN B 1 424 ? 15.085 56.268 70.550 1.00 23.71 487 ASN B C 1
ATOM 8098 O O . ASN B 1 424 ? 15.545 57.407 70.641 1.00 24.65 487 ASN B O 1
ATOM 8103 N N . PRO B 1 425 ? 14.216 55.908 69.568 1.00 21.92 488 PRO B N 1
ATOM 8104 C CA . PRO B 1 425 ? 13.481 54.665 69.428 1.00 20.13 488 PRO B CA 1
ATOM 8105 C C . PRO B 1 425 ? 14.405 53.452 69.226 1.00 18.87 488 PRO B C 1
ATOM 8106 O O . PRO B 1 425 ? 15.407 53.571 68.545 1.00 18.89 488 PRO B O 1
ATOM 8110 N N . ASP B 1 426 ? 14.126 52.316 69.859 1.00 17.84 489 ASP B N 1
ATOM 8111 C CA . ASP B 1 426 ? 15.030 51.135 69.738 1.00 16.57 489 ASP B CA 1
ATOM 8112 C C . ASP B 1 426 ? 14.730 50.344 68.447 1.00 15.92 489 ASP B C 1
ATOM 8113 O O . ASP B 1 426 ? 13.733 49.593 68.384 1.00 15.63 489 ASP B O 1
ATOM 8118 N N . VAL B 1 427 ? 15.565 50.551 67.429 1.00 14.68 490 VAL B N 1
ATOM 8119 C CA . VAL B 1 427 ? 15.297 50.138 66.056 1.00 14.94 490 VAL B CA 1
ATOM 8120 C C . VAL B 1 427 ? 16.496 49.478 65.320 1.00 15.54 490 VAL B C 1
ATOM 8121 O O . VAL B 1 427 ? 17.435 50.160 64.938 1.00 14.23 490 VAL B O 1
ATOM 8125 N N . PRO B 1 428 ? 16.433 48.142 65.091 1.00 16.83 491 PRO B N 1
ATOM 8126 C CA . PRO B 1 428 ? 17.480 47.475 64.326 1.00 16.87 491 PRO B CA 1
ATOM 8127 C C . PRO B 1 428 ? 17.179 47.511 62.845 1.00 17.37 491 PRO B C 1
ATOM 8128 O O . PRO B 1 428 ? 16.027 47.815 62.429 1.00 18.29 491 PRO B O 1
ATOM 8132 N N . VAL B 1 429 ? 18.238 47.275 62.072 1.00 16.59 492 VAL B N 1
ATOM 8133 C CA . VAL B 1 429 ? 18.211 47.089 60.624 1.00 16.70 492 VAL B CA 1
ATOM 8134 C C . VAL B 1 429 ? 19.009 45.816 60.326 1.00 16.35 492 VAL B C 1
ATOM 8135 O O . VAL B 1 429 ? 20.120 45.642 60.807 1.00 15.88 492 VAL B O 1
ATOM 8139 N N . PHE B 1 430 ? 18.420 44.928 59.531 1.00 16.69 493 PHE B N 1
ATOM 8140 C CA . PHE B 1 430 ? 19.098 43.748 59.020 1.00 15.92 493 PHE B CA 1
ATOM 8141 C C . PHE B 1 430 ? 19.730 43.989 57.642 1.00 15.95 493 PHE B C 1
ATOM 8142 O O . PHE B 1 430 ? 19.091 44.564 56.749 1.00 16.42 493 PHE B O 1
ATOM 8150 N N . SER B 1 431 ? 20.982 43.549 57.464 1.00 14.65 494 SER B N 1
ATOM 8151 C CA . SER B 1 431 ? 21.606 43.524 56.129 1.00 14.78 494 SER B CA 1
ATOM 8152 C C . SER B 1 431 ? 21.773 42.082 55.627 1.00 13.24 494 SER B C 1
ATOM 8153 O O . SER B 1 431 ? 21.775 41.147 56.421 1.00 11.17 494 SER B O 1
ATOM 8156 N N . TRP B 1 432 ? 21.923 41.922 54.309 1.00 12.54 495 TRP B N 1
ATOM 8157 C CA . TRP B 1 432 ? 21.707 40.612 53.680 1.00 12.40 495 TRP B CA 1
ATOM 8158 C C . TRP B 1 432 ? 22.614 40.534 52.506 1.00 13.12 495 TRP B C 1
ATOM 8159 O O . TRP B 1 432 ? 22.920 41.562 51.883 1.00 11.20 495 TRP B O 1
ATOM 8170 N N . THR B 1 433 ? 23.016 39.293 52.212 1.00 12.85 496 THR B N 1
ATOM 8171 C CA . THR B 1 433 ? 23.873 38.989 51.086 1.00 13.20 496 THR B CA 1
ATOM 8172 C C . THR B 1 433 ? 23.218 37.966 50.170 1.00 12.93 496 THR B C 1
ATOM 8173 O O . THR B 1 433 ? 22.386 37.192 50.579 1.00 12.60 496 THR B O 1
ATOM 8177 N N . HIS B 1 434 ? 23.607 38.007 48.914 1.00 14.32 497 HIS B N 1
ATOM 8178 C CA . HIS B 1 434 ? 22.985 37.265 47.824 1.00 15.09 497 HIS B CA 1
ATOM 8179 C C . HIS B 1 434 ? 23.454 35.806 47.800 1.00 15.62 497 HIS B C 1
ATOM 8180 O O . HIS B 1 434 ? 24.597 35.521 48.102 1.00 14.82 497 HIS B O 1
ATOM 8187 N N . ARG B 1 435 ? 22.539 34.917 47.427 1.00 17.05 498 ARG B N 1
ATOM 8188 C CA . ARG B 1 435 ? 22.732 33.477 47.414 1.00 18.38 498 ARG B CA 1
ATOM 8189 C C . ARG B 1 435 ? 23.995 33.083 46.629 1.00 19.36 498 ARG B C 1
ATOM 8190 O O . ARG B 1 435 ? 24.702 32.128 47.002 1.00 19.64 498 ARG B O 1
ATOM 8198 N N . SER B 1 436 ? 24.230 33.807 45.534 1.00 19.95 499 SER B N 1
ATOM 8199 C CA . SER B 1 436 ? 25.279 33.522 44.554 1.00 20.77 499 SER B CA 1
ATOM 8200 C C . SER B 1 436 ? 26.706 33.682 45.123 1.00 21.21 499 SER B C 1
ATOM 8201 O O . SER B 1 436 ? 27.657 33.159 44.535 1.00 21.31 499 SER B O 1
ATOM 8204 N N . ALA B 1 437 ? 26.844 34.422 46.230 1.00 20.32 500 ALA B N 1
ATOM 8205 C CA . ALA B 1 437 ? 28.125 34.564 46.902 1.00 20.60 500 ALA B CA 1
ATOM 8206 C C . ALA B 1 437 ? 28.267 33.435 47.895 1.00 21.60 500 ALA B C 1
ATOM 8207 O O . ALA B 1 437 ? 27.546 33.383 48.894 1.00 22.44 500 ALA B O 1
ATOM 8209 N N . ASP B 1 438 ? 29.178 32.511 47.615 1.00 22.45 501 ASP B N 1
ATOM 8210 C CA . ASP B 1 438 ? 29.265 31.262 48.377 1.00 23.21 501 ASP B CA 1
ATOM 8211 C C . ASP B 1 438 ? 30.141 31.377 49.636 1.00 22.73 501 ASP B C 1
ATOM 8212 O O . ASP B 1 438 ? 30.852 32.376 49.848 1.00 21.75 501 ASP B O 1
ATOM 8217 N N . ARG B 1 439 ? 30.039 30.364 50.483 1.00 22.26 502 ARG B N 1
ATOM 8218 C CA . ARG B 1 439 ? 30.748 30.321 51.751 1.00 23.14 502 ARG B CA 1
ATOM 8219 C C . ARG B 1 439 ? 32.222 29.872 51.672 1.00 23.51 502 ARG B C 1
ATOM 8220 O O . ARG B 1 439 ? 32.975 30.057 52.642 1.00 22.84 502 ARG B O 1
ATOM 8228 N N . THR B 1 440 ? 32.605 29.295 50.526 1.00 24.05 503 THR B N 1
ATOM 8229 C CA . THR B 1 440 ? 33.819 28.471 50.388 1.00 25.24 503 THR B CA 1
ATOM 8230 C C . THR B 1 440 ? 34.853 28.990 49.377 1.00 24.93 503 THR B C 1
ATOM 8231 O O . THR B 1 440 ? 35.999 28.541 49.404 1.00 25.88 503 THR B O 1
ATOM 8235 N N . ASN B 1 441 ? 34.450 29.922 48.499 1.00 24.24 504 ASN B N 1
ATOM 8236 C CA . ASN B 1 441 ? 35.249 30.346 47.344 1.00 23.26 504 ASN B CA 1
ATOM 8237 C C . ASN B 1 441 ? 35.658 29.146 46.502 1.00 23.52 504 ASN B C 1
ATOM 8238 O O . ASN B 1 441 ? 36.841 28.905 46.284 1.00 23.43 504 ASN B O 1
ATOM 8243 N N . THR B 1 442 ? 34.677 28.358 46.081 1.00 23.81 505 THR B N 1
ATOM 8244 C CA . THR B 1 442 ? 34.929 27.109 45.353 1.00 24.24 505 THR B CA 1
ATOM 8245 C C . THR B 1 442 ? 35.454 27.381 43.950 1.00 24.61 505 THR B C 1
ATOM 8246 O O . THR B 1 442 ? 34.984 28.293 43.275 1.00 24.82 505 THR B O 1
ATOM 8250 N N . VAL B 1 443 ? 36.494 26.652 43.554 1.00 24.41 506 VAL B N 1
ATOM 8251 C CA . VAL B 1 443 ? 37.019 26.751 42.201 1.00 24.30 506 VAL B CA 1
ATOM 8252 C C . VAL B 1 443 ? 36.537 25.502 41.473 1.00 24.63 506 VAL B C 1
ATOM 8253 O O . VAL B 1 443 ? 36.800 24.387 41.926 1.00 24.11 506 VAL B O 1
ATOM 8257 N N . TYR B 1 444 ? 35.800 25.699 40.385 1.00 25.43 507 TYR B N 1
ATOM 8258 C CA . TYR B 1 444 ? 35.327 24.595 39.561 1.00 27.57 507 TYR B CA 1
ATOM 8259 C C . TYR B 1 444 ? 36.273 24.295 38.432 1.00 28.22 507 TYR B C 1
ATOM 8260 O O . TYR B 1 444 ? 36.886 25.198 37.846 1.00 28.15 507 TYR B O 1
ATOM 8269 N N . SER B 1 445 ? 36.325 23.024 38.071 1.00 28.78 508 SER B N 1
ATOM 8270 C CA . SER B 1 445 ? 37.215 22.594 37.003 1.00 29.50 508 SER B CA 1
ATOM 8271 C C . SER B 1 445 ? 36.514 22.658 35.664 1.00 29.86 508 SER B C 1
ATOM 8272 O O . SER B 1 445 ? 37.169 22.543 34.636 1.00 30.61 508 SER B O 1
ATOM 8275 N N . ASP B 1 446 ? 35.195 22.853 35.666 1.00 29.71 509 ASP B N 1
ATOM 8276 C CA . ASP B 1 446 ? 34.460 22.886 34.416 1.00 30.69 509 ASP B CA 1
ATOM 8277 C C . ASP B 1 446 ? 33.823 24.221 34.094 1.00 30.62 509 ASP B C 1
ATOM 8278 O O . ASP B 1 446 ? 32.993 24.312 33.205 1.00 31.57 509 ASP B O 1
ATOM 8283 N N . LYS B 1 447 ? 34.220 25.272 34.789 1.00 30.24 510 LYS B N 1
ATOM 8284 C CA . LYS B 1 447 ? 33.585 26.554 34.595 1.00 29.54 510 LYS B CA 1
ATOM 8285 C C . LYS B 1 447 ? 34.626 27.604 34.797 1.00 27.51 510 LYS B C 1
ATOM 8286 O O . LYS B 1 447 ? 35.601 27.381 35.507 1.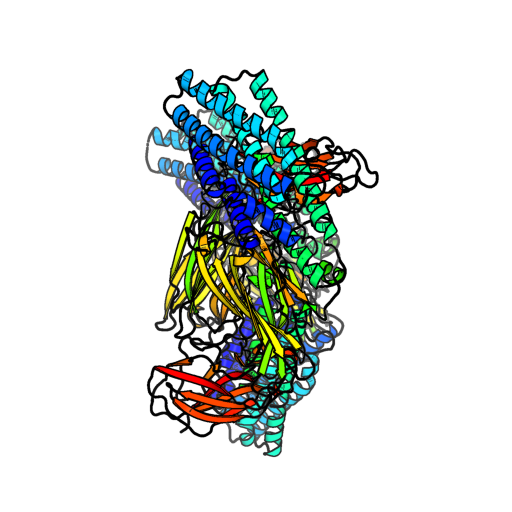00 27.32 510 LYS B O 1
ATOM 8292 N N . ILE B 1 448 ? 34.417 28.753 34.169 1.00 25.16 511 ILE B N 1
ATOM 8293 C CA . ILE B 1 448 ? 35.125 29.950 34.533 1.00 22.97 511 ILE B CA 1
ATOM 8294 C C . ILE B 1 448 ? 34.607 30.414 35.908 1.00 23.19 511 ILE B C 1
ATOM 8295 O O . ILE B 1 448 ? 33.400 30.714 36.073 1.00 23.44 511 ILE B O 1
ATOM 8300 N N . THR B 1 449 ? 35.506 30.466 36.882 1.00 21.83 512 THR B N 1
ATOM 8301 C CA . THR B 1 449 ? 35.154 30.781 38.249 1.00 22.79 512 THR B CA 1
ATOM 8302 C C . THR B 1 449 ? 35.509 32.227 38.554 1.00 23.12 512 THR B C 1
ATOM 8303 O O . THR B 1 449 ? 36.686 32.574 38.537 1.00 24.25 512 THR B O 1
ATOM 8307 N N . GLN B 1 450 ? 34.508 33.063 38.852 1.00 22.58 513 GLN B N 1
ATOM 8308 C CA . GLN B 1 450 ? 34.753 34.448 39.275 1.00 21.61 513 GLN B CA 1
ATOM 8309 C C . GLN B 1 450 ? 34.836 34.530 40.788 1.00 20.73 513 GLN B C 1
ATOM 8310 O O . GLN B 1 450 ? 33.938 34.059 41.495 1.00 19.69 513 GLN B O 1
ATOM 8316 N N . ILE B 1 451 ? 35.915 35.139 41.274 1.00 20.36 514 ILE B N 1
ATOM 8317 C CA . ILE B 1 451 ? 36.133 35.387 42.705 1.00 20.10 514 ILE B CA 1
ATOM 8318 C C . ILE B 1 451 ? 36.398 36.860 42.900 1.00 19.46 514 ILE B C 1
ATOM 8319 O O . ILE B 1 451 ? 37.520 37.316 42.680 1.00 18.97 514 ILE B O 1
ATOM 8324 N N . PRO B 1 452 ? 35.385 37.624 43.339 1.00 19.49 515 PRO B N 1
ATOM 8325 C CA . PRO B 1 452 ? 35.658 39.028 43.798 1.00 18.74 515 PRO B CA 1
ATOM 8326 C C . PRO B 1 452 ? 36.729 39.085 44.880 1.00 17.82 515 PRO B C 1
ATOM 8327 O O . PRO B 1 452 ? 36.735 38.269 45.808 1.00 18.09 515 PRO B O 1
ATOM 8331 N N . VAL B 1 453 ? 37.646 40.030 44.770 1.00 17.83 516 VAL B N 1
ATOM 8332 C CA . VAL B 1 453 ? 38.734 40.089 45.756 1.00 18.28 516 VAL B CA 1
ATOM 8333 C C . VAL B 1 453 ? 38.277 40.542 47.148 1.00 17.86 516 VAL B C 1
ATOM 8334 O O . VAL B 1 453 ? 38.959 40.282 48.136 1.00 17.97 516 VAL B O 1
ATOM 8338 N N . VAL B 1 454 ? 37.126 41.199 47.243 1.00 18.00 517 VAL B N 1
ATOM 8339 C CA . VAL B 1 454 ? 36.551 41.527 48.569 1.00 17.10 517 VAL B CA 1
ATOM 8340 C C . VAL B 1 454 ? 36.225 40.247 49.392 1.00 17.44 517 VAL B C 1
ATOM 8341 O O . VAL B 1 454 ? 35.986 40.318 50.601 1.00 18.75 517 VAL B O 1
ATOM 8345 N N . LYS B 1 455 ? 36.262 39.077 48.742 1.00 16.66 518 LYS B N 1
ATOM 8346 C CA . LYS B 1 455 ? 36.115 37.768 49.402 1.00 16.70 518 LYS B CA 1
ATOM 8347 C C . LYS B 1 455 ? 37.440 37.203 50.029 1.00 16.97 518 LYS B C 1
ATOM 8348 O O . LYS B 1 455 ? 37.552 35.987 50.327 1.00 16.98 518 LYS B O 1
ATOM 8354 N N . ALA B 1 456 ? 38.401 38.109 50.295 1.00 16.06 519 ALA B N 1
ATOM 8355 C CA . ALA B 1 456 ? 39.644 37.750 51.000 1.00 15.98 519 ALA B CA 1
ATOM 8356 C C . ALA B 1 456 ? 39.344 37.502 52.469 1.00 16.73 519 ALA B C 1
ATOM 8357 O O . ALA B 1 456 ? 38.262 37.837 52.962 1.00 17.56 519 ALA B O 1
ATOM 8359 N N . SER B 1 457 ? 40.296 36.903 53.173 1.00 17.50 520 SER B N 1
ATOM 8360 C CA . SER B 1 457 ? 40.123 36.537 54.558 1.00 17.83 520 SER B CA 1
ATOM 8361 C C . SER B 1 457 ? 40.675 37.649 55.454 1.00 19.47 520 SER B C 1
ATOM 8362 O O . SER B 1 457 ? 40.419 37.656 56.670 1.00 20.15 520 SER B O 1
ATOM 8365 N N . ASP B 1 458 ? 41.409 38.590 54.843 1.00 20.08 521 ASP B N 1
ATOM 8366 C CA . ASP B 1 458 ? 42.127 39.668 55.557 1.00 21.50 521 ASP B CA 1
ATOM 8367 C C . ASP B 1 458 ? 42.539 40.747 54.600 1.00 21.58 521 ASP B C 1
ATOM 8368 O O . ASP B 1 458 ? 42.112 40.747 53.443 1.00 21.65 521 ASP B O 1
ATOM 8373 N N . GLY B 1 459 ? 43.383 41.658 55.074 1.00 22.15 522 GLY B N 1
ATOM 8374 C CA . GLY B 1 459 ? 43.985 42.655 54.206 1.00 22.65 522 GLY B CA 1
ATOM 8375 C C . GLY B 1 459 ? 43.154 43.916 54.106 1.00 23.47 522 GLY B C 1
ATOM 8376 O O . GLY B 1 459 ? 42.278 44.146 54.948 1.00 24.03 522 GLY B O 1
ATOM 8377 N N . PRO B 1 460 ? 43.419 44.743 53.077 1.00 24.32 523 PRO B N 1
ATOM 8378 C CA . PRO B 1 460 ? 42.726 46.042 52.881 1.00 24.42 523 PRO B CA 1
ATOM 8379 C C . PRO B 1 460 ? 41.217 45.904 52.602 1.00 24.31 523 PRO B C 1
ATOM 8380 O O . PRO B 1 460 ? 40.800 45.039 51.870 1.00 22.98 523 PRO B O 1
ATOM 8384 N N . LYS B 1 461 ? 40.436 46.794 53.202 1.00 24.10 524 LYS B N 1
ATOM 8385 C CA . LYS B 1 461 ? 39.035 46.882 52.960 1.00 23.85 524 LYS B CA 1
ATOM 8386 C C . LYS B 1 461 ? 38.830 47.750 51.722 1.00 23.34 524 LYS B C 1
ATOM 8387 O O . LYS B 1 461 ? 39.747 48.523 51.349 1.00 22.62 524 LYS B O 1
ATOM 8393 N N . PRO B 1 462 ? 37.622 47.639 51.087 1.00 22.19 525 PRO B N 1
ATOM 8394 C CA . PRO B 1 462 ? 37.226 48.535 50.030 1.00 21.90 525 PRO B CA 1
ATOM 8395 C C . PRO B 1 462 ? 37.321 49.975 50.523 1.00 22.46 525 PRO B C 1
ATOM 8396 O O . PRO B 1 462 ? 37.169 50.258 51.716 1.00 21.58 525 PRO B O 1
ATOM 8400 N N . SER B 1 463 ? 37.610 50.901 49.637 1.00 23.04 526 SER B N 1
ATOM 8401 C CA . SER B 1 463 ? 37.678 52.252 50.126 1.00 24.66 526 SER B CA 1
ATOM 8402 C C . SER B 1 463 ? 36.293 52.896 50.019 1.00 24.30 526 SER B C 1
ATOM 8403 O O . SER B 1 463 ? 35.358 52.289 49.478 1.00 23.99 526 SER B O 1
ATOM 8406 N N . ALA B 1 464 ? 36.163 54.109 50.547 1.00 24.56 527 ALA B N 1
ATOM 8407 C CA . ALA B 1 464 ? 34.865 54.767 50.654 1.00 24.39 527 ALA B CA 1
ATOM 8408 C C . ALA B 1 464 ? 34.369 55.358 49.313 1.00 25.44 527 ALA B C 1
ATOM 8409 O O . ALA B 1 464 ? 34.416 56.582 49.115 1.00 26.59 527 ALA B O 1
ATOM 8411 N N . ASN B 1 465 ? 33.899 54.512 48.391 1.00 24.90 528 ASN B N 1
ATOM 8412 C CA . ASN B 1 465 ? 33.239 55.009 47.171 1.00 24.98 528 ASN B CA 1
ATOM 8413 C C . ASN B 1 465 ? 32.294 53.950 46.661 1.00 24.59 528 ASN B C 1
ATOM 8414 O O . ASN B 1 465 ? 32.227 52.874 47.265 1.00 24.52 528 ASN B O 1
ATOM 8419 N N . GLU B 1 466 ? 31.620 54.231 45.539 1.00 23.25 529 GLU B N 1
ATOM 8420 C CA . GLU B 1 466 ? 30.574 53.351 45.006 1.00 23.35 529 GLU B CA 1
ATOM 8421 C C . GLU B 1 466 ? 30.849 52.914 43.566 1.00 22.21 529 GLU B C 1
ATOM 8422 O O . GLU B 1 466 ? 29.950 52.817 42.734 1.00 21.91 529 GLU B O 1
ATOM 8428 N N . VAL B 1 467 ? 32.115 52.657 43.270 1.00 21.89 530 VAL B N 1
ATOM 8429 C CA . VAL B 1 467 ? 32.511 52.076 42.002 1.00 20.90 530 VAL B CA 1
ATOM 8430 C C . VAL B 1 467 ? 31.848 50.670 41.929 1.00 20.37 530 VAL B C 1
ATOM 8431 O O . VAL B 1 467 ? 31.494 50.230 40.870 1.00 20.25 530 VAL B O 1
ATOM 8435 N N . GLY B 1 468 ? 31.702 49.998 43.075 1.00 19.34 531 GLY B N 1
ATOM 8436 C CA . GLY B 1 468 ? 30.939 48.762 43.209 1.00 18.74 531 GLY B CA 1
ATOM 8437 C C . GLY B 1 468 ? 29.551 48.707 42.555 1.00 18.98 531 GLY B C 1
ATOM 8438 O O . GLY B 1 468 ? 29.037 47.614 42.308 1.00 19.28 531 GLY B O 1
ATOM 8439 N N . HIS B 1 469 ? 28.960 49.853 42.222 1.00 18.04 532 HIS B N 1
ATOM 8440 C CA . HIS B 1 469 ? 27.702 49.856 41.469 1.00 17.41 532 HIS B CA 1
ATOM 8441 C C . HIS B 1 469 ? 27.783 49.129 40.161 1.00 17.59 532 HIS B C 1
ATOM 8442 O O . HIS B 1 469 ? 26.790 48.573 39.716 1.00 18.40 532 HIS B O 1
ATOM 8449 N N . TYR B 1 470 ? 28.957 49.178 39.538 1.00 17.15 533 TYR B N 1
ATOM 8450 C CA . TYR B 1 470 ? 29.194 48.590 38.251 1.00 16.53 533 TYR B CA 1
ATOM 8451 C C . TYR B 1 470 ? 29.496 47.108 38.368 1.00 16.89 533 TYR B C 1
ATOM 8452 O O . TYR B 1 470 ? 29.421 46.407 37.366 1.00 16.98 533 TYR B O 1
ATOM 8461 N N . LEU B 1 471 ? 29.864 46.634 39.568 1.00 16.54 534 LEU B N 1
ATOM 8462 C CA . LEU B 1 471 ? 30.542 45.342 39.711 1.00 16.02 534 LEU B CA 1
ATOM 8463 C C . LEU B 1 471 ? 29.761 44.324 40.551 1.00 17.05 534 LEU B C 1
ATOM 8464 O O . LEU B 1 471 ? 30.207 43.217 40.706 1.00 17.01 534 LEU B O 1
ATOM 8469 N N . GLY B 1 472 ? 28.644 44.726 41.163 1.00 17.13 535 GLY B N 1
ATOM 8470 C CA . GLY B 1 472 ? 27.887 43.804 42.008 1.00 17.25 535 GLY B CA 1
ATOM 8471 C C . GLY B 1 472 ? 28.333 43.741 43.435 1.00 17.42 535 GLY B C 1
ATOM 8472 O O . GLY B 1 472 ? 27.797 42.947 44.195 1.00 18.80 535 GLY B O 1
ATOM 8473 N N . GLY B 1 473 ? 29.289 44.601 43.812 1.00 17.47 536 GLY B N 1
ATOM 8474 C CA . GLY B 1 473 ? 29.931 44.606 45.120 1.00 16.13 536 GLY B CA 1
ATOM 8475 C C . GLY B 1 473 ? 31.221 45.428 45.096 1.00 17.52 536 GLY B C 1
ATOM 8476 O O . GLY B 1 473 ? 31.638 45.905 44.045 1.00 16.84 536 GLY B O 1
ATOM 8477 N N . ASP B 1 474 ? 31.883 45.564 46.244 1.00 17.66 537 ASP B N 1
ATOM 8478 C CA . ASP B 1 474 ? 33.011 46.499 46.369 1.00 19.28 537 ASP B CA 1
ATOM 8479 C C . ASP B 1 474 ? 34.344 45.999 45.784 1.00 18.79 537 ASP B C 1
ATOM 8480 O O . ASP B 1 474 ? 34.753 44.867 46.056 1.00 18.95 537 ASP B O 1
ATOM 8485 N N . PRO B 1 475 ? 35.031 46.862 45.011 1.00 18.29 538 PRO B N 1
ATOM 8486 C CA . PRO B 1 475 ? 36.382 46.502 44.604 1.00 19.10 538 PRO B CA 1
ATOM 8487 C C . PRO B 1 475 ? 37.382 46.810 45.737 1.00 20.21 538 PRO B C 1
ATOM 8488 O O . PRO B 1 475 ? 37.036 47.521 46.697 1.00 20.46 538 PRO B O 1
ATOM 8492 N N . ILE B 1 476 ? 38.599 46.294 45.610 1.00 20.95 539 ILE B N 1
ATOM 8493 C CA . ILE B 1 476 ? 39.716 46.706 46.453 1.00 22.38 539 ILE B CA 1
ATOM 8494 C C . ILE B 1 476 ? 40.552 47.688 45.626 1.00 23.49 539 ILE B C 1
ATOM 8495 O O . ILE B 1 476 ? 40.856 47.400 44.474 1.00 25.19 539 ILE B O 1
ATOM 8500 N N . SER B 1 477 ? 40.891 48.849 46.174 1.00 23.13 540 SER B N 1
ATOM 8501 C CA . SER B 1 477 ? 41.702 49.795 45.409 1.00 23.54 540 SER B CA 1
ATOM 8502 C C . SER B 1 477 ? 43.070 50.137 46.047 1.00 23.76 540 SER B C 1
ATOM 8503 O O . SER B 1 477 ? 43.265 50.047 47.284 1.00 23.17 540 SER B O 1
ATOM 8506 N N . PHE B 1 478 ? 44.000 50.531 45.181 1.00 23.16 541 PHE B N 1
ATOM 8507 C CA . PHE B 1 478 ? 45.374 50.833 45.591 1.00 23.49 541 PHE B CA 1
ATOM 8508 C C . PHE B 1 478 ? 45.809 52.184 45.037 1.00 23.44 541 PHE B C 1
ATOM 8509 O O . PHE B 1 478 ? 45.767 52.386 43.808 1.00 23.18 541 PHE B O 1
ATOM 8517 N N . ASN B 1 479 ? 46.235 53.076 45.937 1.00 23.41 542 ASN B N 1
ATOM 8518 C CA . ASN B 1 479 ? 46.863 54.337 45.554 1.00 25.49 542 ASN B CA 1
ATOM 8519 C C . ASN B 1 479 ? 48.391 54.269 45.491 1.00 26.02 542 ASN B C 1
ATOM 8520 O O . ASN B 1 479 ? 49.037 55.152 44.942 1.00 27.39 542 ASN B O 1
ATOM 8525 N N . SER B 1 480 ? 48.955 53.207 46.055 1.00 26.83 543 SER B N 1
ATOM 8526 C CA . SER B 1 480 ? 50.378 52.930 45.979 1.00 26.83 543 SER B CA 1
ATOM 8527 C C . SER B 1 480 ? 50.479 51.426 46.056 1.00 26.18 543 SER B C 1
ATOM 8528 O O . SER B 1 480 ? 49.455 50.761 46.226 1.00 25.73 543 SER B O 1
ATOM 8531 N N . SER B 1 481 ? 51.693 50.897 45.921 1.00 26.08 544 SER B N 1
ATOM 8532 C CA . SER B 1 481 ? 51.954 49.445 45.955 1.00 26.90 544 SER B CA 1
ATOM 8533 C C . SER B 1 481 ? 51.246 48.748 47.110 1.00 26.17 544 SER B C 1
ATOM 8534 O O . SER B 1 481 ? 51.261 49.221 48.237 1.00 25.87 544 SER B O 1
ATOM 8537 N N . GLY B 1 482 ? 50.613 47.621 46.834 1.00 26.01 545 GLY B N 1
ATOM 8538 C CA . GLY B 1 482 ? 49.986 46.861 47.915 1.00 25.63 545 GLY B CA 1
ATOM 8539 C C . GLY B 1 482 ? 49.508 45.516 47.420 1.00 25.18 545 GLY B C 1
ATOM 8540 O O . GLY B 1 482 ? 49.690 45.195 46.260 1.00 24.69 545 GLY B O 1
ATOM 8541 N N . SER B 1 483 ? 48.888 44.755 48.315 1.00 24.71 546 SER B N 1
ATOM 8542 C CA . SER B 1 483 ? 48.334 43.452 48.021 1.00 24.66 546 SER B CA 1
ATOM 8543 C C . SER B 1 483 ? 46.899 43.314 48.520 1.00 24.44 546 SER B C 1
ATOM 8544 O O . SER B 1 483 ? 46.526 43.863 49.561 1.00 23.78 546 SER B O 1
ATOM 8547 N N . THR B 1 484 ? 46.106 42.534 47.808 1.00 23.38 547 THR B N 1
ATOM 8548 C CA . THR B 1 484 ? 44.878 42.063 48.386 1.00 23.03 547 THR B CA 1
ATOM 8549 C C . THR B 1 484 ? 45.242 41.261 49.650 1.00 23.71 547 THR B C 1
ATOM 8550 O O . THR B 1 484 ? 46.436 40.962 49.899 1.00 23.75 547 THR B O 1
ATOM 8554 N N . GLY B 1 485 ? 44.229 40.930 50.457 1.00 22.75 548 GLY B N 1
ATOM 8555 C CA . GLY B 1 485 ? 44.408 39.890 51.436 1.00 22.06 548 GLY B CA 1
ATOM 8556 C C . GLY B 1 485 ? 44.539 38.515 50.783 1.00 21.82 548 GLY B C 1
ATOM 8557 O O . GLY B 1 485 ? 44.416 38.344 49.537 1.00 20.88 548 GLY B O 1
ATOM 8558 N N . VAL B 1 486 ? 44.818 37.531 51.626 1.00 21.47 549 VAL B N 1
ATOM 8559 C CA . VAL B 1 486 ? 44.912 36.137 51.184 1.00 20.17 549 VAL B CA 1
ATOM 8560 C C . VAL B 1 486 ? 43.490 35.658 51.010 1.00 19.92 549 VAL B C 1
ATOM 8561 O O . VAL B 1 486 ? 42.696 35.677 51.972 1.00 18.59 549 VAL B O 1
ATOM 8565 N N . ILE B 1 487 ? 43.186 35.246 49.783 1.00 19.91 550 ILE B N 1
ATOM 8566 C CA . ILE B 1 487 ? 41.899 34.634 49.412 1.00 20.02 550 ILE B CA 1
ATOM 8567 C C . ILE B 1 487 ? 41.968 33.122 49.593 1.00 20.44 550 ILE B C 1
ATOM 8568 O O . ILE B 1 487 ? 42.663 32.457 48.846 1.00 21.87 550 ILE B O 1
ATOM 8573 N N . ARG B 1 488 ? 41.295 32.608 50.610 1.00 21.48 551 ARG B N 1
ATOM 8574 C CA . ARG B 1 488 ? 41.190 31.172 50.904 1.00 23.06 551 ARG B CA 1
ATOM 8575 C C . ARG B 1 488 ? 40.196 30.562 49.910 1.00 23.69 551 ARG B C 1
ATOM 8576 O O . ARG B 1 488 ? 39.083 31.076 49.732 1.00 24.38 551 ARG B O 1
ATOM 8584 N N . LEU B 1 489 ? 40.612 29.489 49.246 1.00 24.67 552 LEU B N 1
ATOM 8585 C CA . LEU B 1 489 ? 39.855 28.854 48.177 1.00 25.29 552 LEU B CA 1
ATOM 8586 C C . LEU B 1 489 ? 39.579 27.397 48.488 1.00 25.43 552 LEU B C 1
ATOM 8587 O O . LEU B 1 489 ? 40.256 26.803 49.277 1.00 25.79 552 LEU B O 1
ATOM 8592 N N . ASN B 1 490 ? 38.563 26.840 47.857 1.00 26.59 553 ASN B N 1
ATOM 8593 C CA . ASN B 1 490 ? 38.317 25.419 47.897 1.00 28.23 553 ASN B CA 1
ATOM 8594 C C . ASN B 1 490 ? 38.436 24.829 46.530 1.00 27.92 553 ASN B C 1
ATOM 8595 O O . ASN B 1 490 ? 37.625 25.139 45.649 1.00 27.73 553 ASN B O 1
ATOM 8600 N N . ILE B 1 491 ? 39.447 23.990 46.333 1.00 28.29 554 ILE B N 1
ATOM 8601 C CA . ILE B 1 491 ? 39.707 23.496 44.991 1.00 28.89 554 ILE B CA 1
ATOM 8602 C C . ILE B 1 491 ? 38.935 22.199 44.822 1.00 30.73 554 ILE B C 1
ATOM 8603 O O . ILE B 1 491 ? 39.121 21.236 45.594 1.00 30.58 554 ILE B O 1
ATOM 8608 N N . ASN B 1 492 ? 38.064 22.198 43.815 1.00 32.66 555 ASN B N 1
ATOM 8609 C CA . ASN B 1 492 ? 37.092 21.139 43.598 1.00 35.33 555 ASN B CA 1
ATOM 8610 C C . ASN B 1 492 ? 37.579 19.784 43.120 1.00 36.67 555 ASN B C 1
ATOM 8611 O O . ASN B 1 492 ? 37.044 18.741 43.537 1.00 37.00 555 ASN B O 1
ATOM 8616 N N . SER B 1 493 ? 38.525 19.770 42.194 1.00 37.73 556 SER B N 1
ATOM 8617 C CA . SER B 1 493 ? 38.578 18.579 41.358 1.00 39.60 556 SER B CA 1
ATOM 8618 C C . SER B 1 493 ? 40.008 18.140 41.115 1.00 39.83 556 SER B C 1
ATOM 8619 O O . SER B 1 493 ? 40.884 18.381 41.964 1.00 40.93 556 SER B O 1
ATOM 8622 N N . PRO B 1 494 ? 40.268 17.451 39.994 1.00 39.24 557 PRO B N 1
ATOM 8623 C CA . PRO B 1 494 ? 41.661 17.037 39.962 1.00 38.34 557 PRO B CA 1
ATOM 8624 C C . PRO B 1 494 ? 42.603 18.226 40.318 1.00 36.73 557 PRO B C 1
ATOM 8625 O O . PRO B 1 494 ? 42.592 19.256 39.637 1.00 36.02 557 PRO B O 1
ATOM 8629 N N . LEU B 1 495 ? 43.360 18.079 41.406 1.00 35.35 558 LEU B N 1
ATOM 8630 C CA . LEU B 1 495 ? 44.496 18.971 41.714 1.00 34.26 558 LEU B CA 1
ATOM 8631 C C . LEU B 1 495 ? 45.473 19.142 40.539 1.00 33.15 558 LEU B C 1
ATOM 8632 O O . LEU B 1 495 ? 46.188 20.152 40.443 1.00 32.59 558 LEU B O 1
ATOM 8637 N N . SER B 1 496 ? 45.502 18.134 39.664 1.00 31.78 559 SER B N 1
ATOM 8638 C CA . SER B 1 496 ? 46.318 18.139 38.440 1.00 30.38 559 SER B CA 1
ATOM 8639 C C . SER B 1 496 ? 45.763 19.093 37.399 1.00 28.42 559 SER B C 1
ATOM 8640 O O . SER B 1 496 ? 46.402 19.331 36.377 1.00 28.15 559 SER B O 1
ATOM 8643 N N . GLN B 1 497 ? 44.557 19.599 37.647 1.00 26.90 560 GLN B N 1
ATOM 8644 C CA . GLN B 1 497 ? 43.913 20.539 36.759 1.00 26.40 560 GLN B CA 1
ATOM 8645 C C . GLN B 1 497 ? 44.711 21.854 36.672 1.00 26.25 560 GLN B C 1
ATOM 8646 O O . GLN B 1 497 ? 45.013 22.465 37.707 1.00 26.86 560 GLN B O 1
ATOM 8652 N N . LYS B 1 498 ? 45.022 22.254 35.441 1.00 25.22 561 LYS B N 1
ATOM 8653 C CA . LYS B 1 498 ? 45.658 23.523 35.091 1.00 25.28 561 LYS B CA 1
ATOM 8654 C C . LYS B 1 498 ? 44.626 24.644 34.954 1.00 24.53 561 LYS B C 1
ATOM 8655 O O . LYS B 1 498 ? 43.514 24.442 34.446 1.00 22.03 561 LYS B O 1
ATOM 8661 N N . TYR B 1 499 ? 45.035 25.837 35.378 1.00 24.35 562 TYR B N 1
ATOM 8662 C CA . TYR B 1 499 ? 44.212 27.019 35.260 1.00 24.73 562 TYR B CA 1
ATOM 8663 C C . TYR B 1 499 ? 45.040 28.150 34.754 1.00 25.29 562 TYR B C 1
ATOM 8664 O O . TYR B 1 499 ? 46.197 28.259 35.085 1.00 25.44 562 TYR B O 1
ATOM 8673 N N . ARG B 1 500 ? 44.435 29.032 33.979 1.00 26.69 563 ARG B N 1
ATOM 8674 C CA . ARG B 1 500 ? 44.995 30.366 33.854 1.00 26.87 563 ARG B CA 1
ATOM 8675 C C . ARG B 1 500 ? 44.131 31.393 34.619 1.00 26.66 563 ARG B C 1
ATOM 8676 O O . ARG B 1 500 ? 42.951 31.122 34.938 1.00 26.49 563 ARG B O 1
ATOM 8684 N N . VAL B 1 501 ? 44.751 32.515 34.989 1.00 25.79 564 VAL B N 1
ATOM 8685 C CA . VAL B 1 501 ? 44.079 33.596 35.707 1.00 25.03 564 VAL B CA 1
ATOM 8686 C C . VAL B 1 501 ? 43.981 34.812 34.830 1.00 24.28 564 VAL B C 1
ATOM 8687 O O . VAL B 1 501 ? 44.836 35.032 33.956 1.00 24.56 564 VAL B O 1
ATOM 8691 N N . ARG B 1 502 ? 42.915 35.577 35.037 1.00 23.35 565 ARG B N 1
ATOM 8692 C CA . ARG B 1 502 ? 42.827 36.954 34.562 1.00 22.46 565 ARG B CA 1
ATOM 8693 C C . ARG B 1 502 ? 42.191 37.778 35.666 1.00 22.03 565 ARG B C 1
ATOM 8694 O O . ARG B 1 502 ? 41.416 37.276 36.462 1.00 20.52 565 ARG B O 1
ATOM 8702 N N . ILE B 1 503 ? 42.576 39.038 35.730 1.00 21.22 566 ILE B N 1
ATOM 8703 C CA . ILE B 1 503 ? 42.179 39.910 36.825 1.00 20.85 566 ILE B CA 1
ATOM 8704 C C . ILE B 1 503 ? 41.440 41.074 36.175 1.00 20.88 566 ILE B C 1
ATOM 8705 O O . ILE B 1 503 ? 41.961 41.712 35.267 1.00 20.29 566 ILE B O 1
ATOM 8710 N N . ARG B 1 504 ? 40.209 41.317 36.612 1.00 20.50 567 ARG B N 1
ATOM 8711 C CA . ARG B 1 504 ? 39.462 42.448 36.077 1.00 20.19 567 ARG B CA 1
ATOM 8712 C C . ARG B 1 504 ? 39.829 43.671 36.861 1.00 18.71 567 ARG B C 1
ATOM 8713 O O . ARG B 1 504 ? 39.755 43.650 38.054 1.00 17.68 567 ARG B O 1
ATOM 8721 N N . TYR B 1 505 ? 40.222 44.743 36.185 1.00 18.86 568 TYR B N 1
ATOM 8722 C CA . TYR B 1 505 ? 40.680 45.922 36.912 1.00 18.45 568 TYR B CA 1
ATOM 8723 C C . TYR B 1 505 ? 40.268 47.196 36.238 1.00 18.77 568 TYR B C 1
ATOM 8724 O O . TYR B 1 505 ? 39.856 47.213 35.069 1.00 18.19 568 TYR B O 1
ATOM 8733 N N . CYS B 1 506 ? 40.395 48.269 37.003 1.00 20.07 569 CYS B N 1
ATOM 8734 C CA . CYS B 1 506 ? 40.322 49.615 36.463 1.00 21.17 569 CYS B CA 1
ATOM 8735 C C . CYS B 1 506 ? 41.515 50.412 36.995 1.00 21.65 569 CYS B C 1
ATOM 8736 O O . CYS B 1 506 ? 41.784 50.393 38.206 1.00 21.65 569 CYS B O 1
ATOM 8739 N N . SER B 1 507 ? 42.237 51.077 36.092 1.00 21.69 570 SER B N 1
ATOM 8740 C CA . SER B 1 507 ? 43.513 51.718 36.464 1.00 23.24 570 SER B CA 1
ATOM 8741 C C . SER B 1 507 ? 43.769 53.043 35.756 1.00 22.81 570 SER B C 1
ATOM 8742 O O . SER B 1 507 ? 43.605 53.114 34.565 1.00 23.31 570 SER B O 1
ATOM 8745 N N . SER B 1 508 ? 44.198 54.065 36.485 1.00 22.37 571 SER B N 1
ATOM 8746 C CA . SER B 1 508 ? 44.661 55.283 35.846 1.00 23.55 571 SER B CA 1
ATOM 8747 C C . SER B 1 508 ? 46.190 55.246 35.566 1.00 23.55 571 SER B C 1
ATOM 8748 O O . SER B 1 508 ? 46.745 56.225 35.103 1.00 23.96 571 SER B O 1
ATOM 8751 N N . VAL B 1 509 ? 46.852 54.129 35.872 1.00 22.95 572 VAL B N 1
ATOM 8752 C CA . VAL B 1 509 ? 48.297 53.977 35.679 1.00 23.43 572 VAL B CA 1
ATOM 8753 C C . VAL B 1 509 ? 48.663 52.613 35.099 1.00 23.33 572 VAL B C 1
ATOM 8754 O O . VAL B 1 509 ? 47.934 51.617 35.268 1.00 23.06 572 VAL B O 1
ATOM 8758 N N . ASP B 1 510 ? 49.813 52.559 34.431 1.00 23.72 573 ASP B N 1
ATOM 8759 C CA . ASP B 1 510 ? 50.458 51.282 34.146 1.00 23.95 573 ASP B CA 1
ATOM 8760 C C . ASP B 1 510 ? 51.000 50.700 35.471 1.00 23.72 573 ASP B C 1
ATOM 8761 O O . ASP B 1 510 ? 51.350 51.469 36.391 1.00 23.61 573 ASP B O 1
ATOM 8766 N N . PHE B 1 511 ? 51.037 49.367 35.605 1.00 22.32 574 PHE B N 1
ATOM 8767 C CA . PHE B 1 511 ? 51.454 48.784 36.860 1.00 22.69 574 PHE B CA 1
ATOM 8768 C C . PHE B 1 511 ? 51.960 47.379 36.654 1.00 22.79 574 PHE B C 1
ATOM 8769 O O . PHE B 1 511 ? 51.587 46.732 35.695 1.00 23.00 574 PHE B O 1
ATOM 8777 N N . ASP B 1 512 ? 52.804 46.900 37.558 1.00 23.71 575 ASP B N 1
ATOM 8778 C CA . ASP B 1 512 ? 53.193 45.487 37.551 1.00 25.02 575 ASP B CA 1
ATOM 8779 C C . ASP B 1 512 ? 52.258 44.746 38.459 1.00 24.60 575 ASP B C 1
ATOM 8780 O O . ASP B 1 512 ? 51.856 45.246 39.520 1.00 24.08 575 ASP B O 1
ATOM 8785 N N . LEU B 1 513 ? 51.896 43.551 38.027 1.00 24.49 576 LEU B N 1
ATOM 8786 C CA . LEU B 1 513 ? 50.966 42.761 38.777 1.00 24.53 576 LEU B CA 1
ATOM 8787 C C . LEU B 1 513 ? 51.558 41.392 38.909 1.00 24.80 576 LEU B C 1
ATOM 8788 O O . LEU B 1 513 ? 52.089 40.811 37.924 1.00 24.08 576 LEU B O 1
ATOM 8793 N N . ASP B 1 514 ? 51.475 40.854 40.110 1.00 24.65 577 ASP B N 1
ATOM 8794 C CA . ASP B 1 514 ? 51.724 39.446 40.182 1.00 26.52 577 ASP B CA 1
ATOM 8795 C C . ASP B 1 514 ? 50.692 38.639 40.964 1.00 25.00 577 ASP B C 1
ATOM 8796 O O . ASP B 1 514 ? 50.062 39.132 41.895 1.00 24.05 577 ASP B O 1
ATOM 8801 N N . VAL B 1 515 ? 50.506 37.411 40.512 1.00 23.63 578 VAL B N 1
ATOM 8802 C CA . VAL B 1 515 ? 49.580 36.465 41.134 1.00 22.92 578 VAL B CA 1
ATOM 8803 C C . VAL B 1 515 ? 50.336 35.447 41.995 1.00 22.55 578 VAL B C 1
ATOM 8804 O O . VAL B 1 515 ? 51.164 34.718 41.501 1.00 22.32 578 VAL B O 1
ATOM 8808 N N . VAL B 1 516 ? 50.018 35.395 43.282 1.00 23.61 579 VAL B N 1
ATOM 8809 C CA . VAL B 1 516 ? 50.677 34.507 44.228 1.00 23.53 579 VAL B CA 1
ATOM 8810 C C . VAL B 1 516 ? 49.721 33.416 44.674 1.00 24.30 579 VAL B C 1
ATOM 8811 O O . VAL B 1 516 ? 48.639 33.697 45.234 1.00 25.29 579 VAL B O 1
ATOM 8815 N N . ARG B 1 517 ? 50.098 32.172 44.403 1.00 23.34 580 ARG B N 1
ATOM 8816 C CA . ARG B 1 517 ? 49.274 31.029 44.735 1.00 23.02 580 ARG B CA 1
ATOM 8817 C C . ARG B 1 517 ? 49.987 30.220 45.819 1.00 24.08 580 ARG B C 1
ATOM 8818 O O . ARG B 1 517 ? 51.170 29.852 45.646 1.00 24.67 580 ARG B O 1
ATOM 8826 N N . GLY B 1 518 ? 49.277 29.932 46.915 1.00 24.12 581 GLY B N 1
ATOM 8827 C CA . GLY B 1 518 ? 49.883 29.338 48.081 1.00 24.63 581 GLY B CA 1
ATOM 8828 C C . GLY B 1 518 ? 51.232 29.937 48.478 1.00 25.41 581 GLY B C 1
ATOM 8829 O O . GLY B 1 518 ? 52.170 29.198 48.785 1.00 25.66 581 GLY B O 1
ATOM 8830 N N . GLY B 1 519 ? 51.351 31.265 48.470 1.00 25.44 582 GLY B N 1
ATOM 8831 C CA . GLY B 1 519 ? 52.590 31.930 48.929 1.00 26.11 582 GLY B CA 1
ATOM 8832 C C . GLY B 1 519 ? 53.713 32.063 47.891 1.00 26.77 582 GLY B C 1
ATOM 8833 O O . GLY B 1 519 ? 54.669 32.773 48.115 1.00 26.76 582 GLY B O 1
ATOM 8834 N N . THR B 1 520 ? 53.588 31.393 46.742 1.00 27.05 583 THR B N 1
ATOM 8835 C CA . THR B 1 520 ? 54.549 31.534 45.656 1.00 26.77 583 THR B CA 1
ATOM 8836 C C . THR B 1 520 ? 53.933 32.142 44.374 1.00 26.63 583 THR B C 1
ATOM 8837 O O . THR B 1 520 ? 52.765 31.893 44.071 1.00 26.08 583 THR B O 1
ATOM 8841 N N . THR B 1 521 ? 54.744 32.912 43.638 1.00 25.60 584 THR B N 1
ATOM 8842 C CA . THR B 1 521 ? 54.355 33.599 42.396 1.00 26.24 584 THR B CA 1
ATOM 8843 C C . THR B 1 521 ? 54.145 32.627 41.225 1.00 26.56 584 THR B C 1
ATOM 8844 O O . THR B 1 521 ? 55.005 31.797 40.921 1.00 27.25 584 THR B O 1
ATOM 8848 N N . VAL B 1 522 ? 52.988 32.709 40.586 1.00 25.79 585 VAL B N 1
ATOM 8849 C CA . VAL B 1 522 ? 52.700 31.828 39.477 1.00 24.45 585 VAL B CA 1
ATOM 8850 C C . VAL B 1 522 ? 52.574 32.606 38.166 1.00 24.50 585 VAL B C 1
ATOM 8851 O O . VAL B 1 522 ? 52.593 32.000 37.087 1.00 24.31 585 VAL B O 1
ATOM 8855 N N . ASN B 1 523 ? 52.435 33.939 38.281 1.00 24.28 586 ASN B N 1
ATOM 8856 C CA . ASN B 1 523 ? 52.284 34.869 37.145 1.00 24.34 586 ASN B CA 1
ATOM 8857 C C . ASN B 1 523 ? 52.714 36.267 37.547 1.00 23.82 586 ASN B C 1
ATOM 8858 O O . ASN B 1 523 ? 52.489 36.695 38.667 1.00 23.89 586 ASN B O 1
ATOM 8863 N N . ASN B 1 524 ? 53.354 36.967 36.631 1.00 23.69 587 ASN B N 1
ATOM 8864 C CA . ASN B 1 524 ? 53.710 38.347 36.840 1.00 24.93 587 ASN B CA 1
ATOM 8865 C C . ASN B 1 524 ? 53.740 39.046 35.483 1.00 24.12 587 ASN B C 1
ATOM 8866 O O . ASN B 1 524 ? 54.125 38.423 34.490 1.00 24.93 587 ASN B O 1
ATOM 8871 N N . GLY B 1 525 ? 53.313 40.307 35.413 1.00 23.06 588 GLY B N 1
ATOM 8872 C CA . GLY B 1 525 ? 53.435 41.065 34.173 1.00 21.33 588 GLY B CA 1
ATOM 8873 C C . GLY B 1 525 ? 53.113 42.540 34.318 1.00 21.69 588 GLY B C 1
ATOM 8874 O O . GLY B 1 525 ? 52.676 42.975 35.393 1.00 21.15 588 GLY B O 1
ATOM 8875 N N . ARG B 1 526 ? 53.345 43.320 33.247 1.00 20.84 589 ARG B N 1
ATOM 8876 C CA . ARG B 1 526 ? 52.985 44.720 33.245 1.00 20.95 589 ARG B CA 1
ATOM 8877 C C . ARG B 1 526 ? 51.729 45.018 32.414 1.00 21.16 589 ARG B C 1
ATOM 8878 O O . ARG B 1 526 ? 51.577 44.544 31.293 1.00 21.25 589 ARG B O 1
ATOM 8886 N N . PHE B 1 527 ? 50.832 45.818 32.980 1.00 22.24 590 PHE B N 1
ATOM 8887 C CA . PHE B 1 527 ? 49.534 46.072 32.371 1.00 22.53 590 PHE B CA 1
ATOM 8888 C C . PHE B 1 527 ? 49.240 47.555 32.276 1.00 23.09 590 PHE B C 1
ATOM 8889 O O . PHE B 1 527 ? 49.702 48.352 33.100 1.00 22.30 590 PHE B O 1
ATOM 8897 N N . ASN B 1 528 ? 48.487 47.905 31.240 1.00 23.36 591 ASN B N 1
ATOM 8898 C CA . ASN B 1 528 ? 48.257 49.293 30.886 1.00 24.45 591 ASN B CA 1
ATOM 8899 C C . ASN B 1 528 ? 47.059 49.926 31.598 1.00 24.71 591 ASN B C 1
ATOM 8900 O O . ASN B 1 528 ? 46.054 49.268 31.946 1.00 23.61 591 ASN B O 1
ATOM 8905 N N . LYS B 1 529 ? 47.219 51.205 31.859 1.00 24.58 592 LYS B N 1
ATOM 8906 C CA . LYS B 1 529 ? 46.143 52.080 32.288 1.00 25.76 592 LYS B CA 1
ATOM 8907 C C . LYS B 1 529 ? 44.853 51.937 31.436 1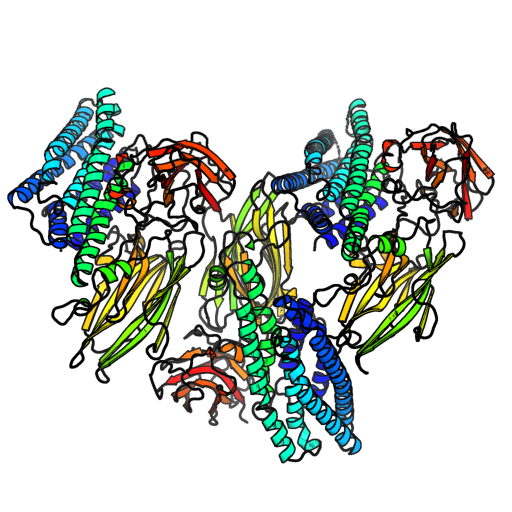.00 24.53 592 LYS B C 1
ATOM 8908 O O . LYS B 1 529 ? 44.917 51.725 30.230 1.00 24.23 592 LYS B O 1
ATOM 8914 N N . SER B 1 530 ? 43.690 52.033 32.075 1.00 23.97 593 SER B N 1
ATOM 8915 C CA . SER B 1 530 ? 42.405 51.829 31.389 1.00 23.35 593 SER B CA 1
ATOM 8916 C C . SER B 1 530 ? 41.464 53.014 31.596 1.00 23.55 593 SER B C 1
ATOM 8917 O O . SER B 1 530 ? 40.337 53.005 31.133 1.00 24.39 593 SER B O 1
ATOM 8920 N N . ALA B 1 531 ? 41.926 54.039 32.292 1.00 23.23 594 ALA B N 1
ATOM 8921 C CA . ALA B 1 531 ? 41.067 55.131 32.684 1.00 24.49 594 ALA B CA 1
ATOM 8922 C C . ALA B 1 531 ? 41.911 56.359 32.831 1.00 25.03 594 ALA B C 1
ATOM 8923 O O . ALA B 1 531 ? 43.081 56.246 33.194 1.00 24.42 594 ALA B O 1
ATOM 8925 N N . PRO B 1 532 ? 41.296 57.534 32.608 1.00 25.87 595 PRO B N 1
ATOM 8926 C CA . PRO B 1 532 ? 41.876 58.872 32.860 1.00 26.82 595 PRO B CA 1
ATOM 8927 C C . PRO B 1 532 ? 41.952 59.168 34.354 1.00 28.18 595 PRO B C 1
ATOM 8928 O O . PRO B 1 532 ? 41.469 58.372 35.143 1.00 27.68 595 PRO B O 1
ATOM 8932 N N . ASN B 1 533 ? 42.563 60.296 34.737 1.00 29.03 596 ASN B N 1
ATOM 8933 C CA . ASN B 1 533 ? 42.479 60.768 36.120 1.00 29.63 596 ASN B CA 1
ATOM 8934 C C . ASN B 1 533 ? 41.211 61.539 36.364 1.00 29.17 596 ASN B C 1
ATOM 8935 O O . ASN B 1 533 ? 41.095 62.670 35.933 1.00 29.43 596 ASN B O 1
ATOM 8940 N N . VAL B 1 534 ? 40.280 60.932 37.086 1.00 28.43 597 VAL B N 1
ATOM 8941 C CA . VAL B 1 534 ? 38.975 61.526 37.358 1.00 27.33 597 VAL B CA 1
ATOM 8942 C C . VAL B 1 534 ? 38.541 61.055 38.737 1.00 27.21 597 VAL B C 1
ATOM 8943 O O . VAL B 1 534 ? 39.062 60.062 39.267 1.00 26.89 597 VAL B O 1
ATOM 8947 N N . GLY B 1 535 ? 37.561 61.742 39.308 1.00 26.21 598 GLY B N 1
ATOM 8948 C CA . GLY B 1 535 ? 36.881 61.204 40.485 1.00 24.90 598 GLY B CA 1
ATOM 8949 C C . GLY B 1 535 ? 36.221 59.879 40.183 1.00 23.43 598 GLY B C 1
ATOM 8950 O O . GLY B 1 535 ? 35.794 59.631 39.067 1.00 23.25 598 GLY B O 1
ATOM 8951 N N . TRP B 1 536 ? 36.119 59.039 41.196 1.00 22.82 599 TRP B N 1
ATOM 8952 C CA . TRP B 1 536 ? 35.565 57.714 41.045 1.00 22.76 599 TRP B CA 1
ATOM 8953 C C . TRP B 1 536 ? 34.164 57.688 40.355 1.00 23.60 599 TRP B C 1
ATOM 8954 O O . TRP B 1 536 ? 33.864 56.719 39.652 1.00 24.15 599 TRP B O 1
ATOM 8965 N N . GLN B 1 537 ? 33.350 58.737 40.526 1.00 22.95 600 GLN B N 1
ATOM 8966 C CA . GLN B 1 537 ? 32.013 58.818 39.926 1.00 23.78 600 GLN B CA 1
ATOM 8967 C C . GLN B 1 537 ? 32.039 58.948 38.421 1.00 23.06 600 GLN B C 1
ATOM 8968 O O . GLN B 1 537 ? 31.043 58.641 37.768 1.00 23.47 600 GLN B O 1
ATOM 8974 N N . SER B 1 538 ? 33.139 59.435 37.863 1.00 22.60 601 SER B N 1
ATOM 8975 C CA . SER B 1 538 ? 33.228 59.562 36.414 1.00 23.19 601 SER B CA 1
ATOM 8976 C C . SER B 1 538 ? 33.819 58.292 35.746 1.00 22.91 601 SER B C 1
ATOM 8977 O O . SER B 1 538 ? 33.884 58.226 34.526 1.00 23.43 601 SER B O 1
ATOM 8980 N N . LEU B 1 539 ? 34.275 57.325 36.541 1.00 22.18 602 LEU B N 1
ATOM 8981 C CA . LEU B 1 539 ? 34.638 56.010 36.023 1.00 23.03 602 LEU B CA 1
ATOM 8982 C C . LEU B 1 539 ? 33.384 55.341 35.424 1.00 24.04 602 LEU B C 1
ATOM 8983 O O . LEU B 1 539 ? 32.282 55.407 36.008 1.00 24.60 602 LEU B O 1
ATOM 8988 N N . LYS B 1 540 ? 33.570 54.730 34.249 1.00 24.79 603 LYS B N 1
ATOM 8989 C CA . LYS B 1 540 ? 32.492 54.272 33.360 1.00 25.19 603 LYS B CA 1
ATOM 8990 C C . LYS B 1 540 ? 32.799 52.822 33.023 1.00 24.52 603 LYS B C 1
ATOM 8991 O O . LYS B 1 540 ? 33.881 52.349 33.354 1.00 24.30 603 LYS B O 1
ATOM 8997 N N . TYR B 1 541 ? 31.874 52.132 32.352 1.00 24.38 604 TYR B N 1
ATOM 8998 C CA . TYR B 1 541 ? 32.006 50.689 32.094 1.00 24.78 604 TYR B CA 1
ATOM 8999 C C . TYR B 1 541 ? 33.267 50.375 31.260 1.00 25.10 604 TYR B C 1
ATOM 9000 O O . TYR B 1 541 ? 33.935 49.373 31.494 1.00 23.72 604 TYR B O 1
ATOM 9009 N N . GLU B 1 542 ? 33.560 51.238 30.282 1.00 25.60 605 GLU B N 1
ATOM 9010 C CA . GLU B 1 542 ? 34.695 51.035 29.382 1.00 26.63 605 GLU B CA 1
ATOM 9011 C C . GLU B 1 542 ? 36.039 51.126 30.127 1.00 25.90 605 GLU B C 1
ATOM 9012 O O . GLU B 1 542 ? 37.050 50.700 29.603 1.00 26.02 605 GLU B O 1
ATOM 9018 N N . ASN B 1 543 ? 36.038 51.645 31.348 1.00 24.94 606 ASN B N 1
ATOM 9019 C CA . ASN B 1 543 ? 37.263 51.744 32.122 1.00 24.55 606 ASN B CA 1
ATOM 9020 C C . ASN B 1 543 ? 37.706 50.432 32.745 1.00 25.10 606 ASN B C 1
ATOM 9021 O O . ASN B 1 543 ? 38.825 50.335 33.199 1.00 25.22 606 ASN B O 1
ATOM 9026 N N . PHE B 1 544 ? 36.848 49.413 32.720 1.00 25.67 607 PHE B N 1
ATOM 9027 C CA . PHE B 1 544 ? 37.247 48.068 33.178 1.00 26.59 607 PHE B CA 1
ATOM 9028 C C . PHE B 1 544 ? 37.842 47.204 32.078 1.00 26.75 607 PHE B C 1
ATOM 9029 O O . PHE B 1 544 ? 37.369 47.190 30.942 1.00 25.72 607 PHE B O 1
ATOM 9037 N N . LYS B 1 545 ? 38.937 46.535 32.438 1.00 27.78 608 LYS B N 1
ATOM 9038 C CA . LYS B 1 545 ? 39.740 45.707 31.521 1.00 28.89 608 LYS B CA 1
ATOM 9039 C C . LYS B 1 545 ? 40.193 44.469 32.251 1.00 26.79 608 LYS B C 1
ATOM 9040 O O . LYS B 1 545 ? 40.089 44.385 33.479 1.00 27.33 608 LYS B O 1
ATOM 9046 N N . PHE B 1 546 ? 40.675 43.499 31.500 1.00 26.32 609 PHE B N 1
ATOM 9047 C CA . PHE B 1 546 ? 41.296 42.327 32.084 1.00 25.40 609 PHE B CA 1
ATOM 9048 C C . PHE B 1 546 ? 42.817 42.313 31.939 1.00 24.78 609 PHE B C 1
ATOM 9049 O O . PHE B 1 546 ? 43.357 42.656 30.903 1.00 24.30 609 PHE B O 1
ATOM 9057 N N . ALA B 1 547 ? 43.474 41.877 33.004 1.00 24.25 610 ALA B N 1
ATOM 9058 C CA . ALA B 1 547 ? 44.869 41.508 33.011 1.00 23.98 610 ALA B CA 1
ATOM 9059 C C . ALA B 1 547 ? 44.933 39.982 32.846 1.00 23.77 610 ALA B C 1
ATOM 9060 O O . ALA B 1 547 ? 44.684 39.259 33.804 1.00 24.48 610 ALA B O 1
ATOM 9062 N N . SER B 1 548 ? 45.235 39.504 31.635 1.00 23.97 611 SER B N 1
ATOM 9063 C CA . SER B 1 548 ? 45.248 38.067 31.299 1.00 25.45 611 SER B CA 1
ATOM 9064 C C . SER B 1 548 ? 46.662 37.494 31.145 1.00 25.54 611 SER B C 1
ATOM 9065 O O . SER B 1 548 ? 47.565 38.130 30.566 1.00 26.02 611 SER B O 1
ATOM 9068 N N . PHE B 1 549 ? 46.811 36.274 31.634 1.00 24.98 612 PHE B N 1
ATOM 9069 C CA . PHE B 1 549 ? 48.049 35.538 31.583 1.00 25.53 612 PHE B CA 1
ATOM 9070 C C . PHE B 1 549 ? 47.923 34.272 30.721 1.00 26.33 612 PHE B C 1
ATOM 9071 O O . PHE B 1 549 ? 46.948 33.519 30.858 1.00 26.89 612 PHE B O 1
ATOM 9079 N N . SER B 1 550 ? 48.897 34.040 29.835 1.00 26.38 613 SER B N 1
ATOM 9080 C CA . SER B 1 550 ? 48.898 32.833 29.009 1.00 27.13 613 SER B CA 1
ATOM 9081 C C . SER B 1 550 ? 49.345 31.590 29.796 1.00 27.75 613 SER B C 1
ATOM 9082 O O . SER B 1 550 ? 48.812 30.491 29.567 1.00 27.89 613 SER B O 1
ATOM 9085 N N . THR B 1 551 ? 50.302 31.760 30.722 1.00 27.32 614 THR B N 1
ATOM 9086 C CA . THR B 1 551 ? 50.929 30.621 31.420 1.00 27.20 614 THR B CA 1
ATOM 9087 C C . THR B 1 551 ? 50.076 30.057 32.568 1.00 27.34 614 THR B C 1
ATOM 9088 O O . THR B 1 551 ? 49.812 30.742 33.573 1.00 26.82 614 THR B O 1
ATOM 9092 N N . PRO B 1 552 ? 49.689 28.776 32.442 1.00 27.26 615 PRO B N 1
ATOM 9093 C CA . PRO B 1 552 ? 48.850 28.143 33.429 1.00 26.89 615 PRO B CA 1
ATOM 9094 C C . PRO B 1 552 ? 49.630 27.583 34.622 1.00 27.07 615 PRO B C 1
ATOM 9095 O O . PRO B 1 552 ? 50.860 27.382 34.556 1.00 27.42 615 PRO B O 1
ATOM 9099 N N . PHE B 1 553 ? 48.909 27.336 35.708 1.00 25.76 616 PHE B N 1
ATOM 9100 C CA . PHE B 1 553 ? 49.500 26.803 36.907 1.00 25.38 616 PHE B CA 1
ATOM 9101 C C . PHE B 1 553 ? 48.504 25.784 37.434 1.00 25.38 616 PHE B C 1
ATOM 9102 O O . PHE B 1 553 ? 47.372 25.760 36.993 1.00 24.56 616 PHE B O 1
ATOM 9110 N N . THR B 1 554 ? 48.936 24.955 38.382 1.00 25.26 617 THR B N 1
ATOM 9111 C CA . THR B 1 554 ? 48.040 24.064 39.097 1.00 25.34 617 THR B CA 1
ATOM 9112 C C . THR B 1 554 ? 48.021 24.548 40.541 1.00 25.21 617 THR B C 1
ATOM 9113 O O . THR B 1 554 ? 48.970 25.190 40.989 1.00 26.47 617 THR B O 1
ATOM 9117 N N . PHE B 1 555 ? 46.961 24.241 41.267 1.00 24.86 618 PHE B N 1
ATOM 9118 C CA . PHE B 1 555 ? 46.928 24.484 42.697 1.00 25.31 618 PHE B CA 1
ATOM 9119 C C . PHE B 1 555 ? 47.715 23.403 43.422 1.00 26.30 618 PHE B C 1
ATOM 9120 O O . PHE B 1 555 ? 47.836 22.289 42.912 1.00 26.95 618 PHE B O 1
ATOM 9128 N N . ASN B 1 556 ? 48.250 23.737 44.596 1.00 26.98 619 ASN B N 1
ATOM 9129 C CA . ASN B 1 556 ? 48.934 22.777 45.463 1.00 27.73 619 ASN B CA 1
ATOM 9130 C C . ASN B 1 556 ? 48.100 21.801 46.284 1.00 28.04 619 ASN B C 1
ATOM 9131 O O . ASN B 1 556 ? 48.486 20.642 46.453 1.00 28.17 619 ASN B O 1
ATOM 9136 N N . GLN B 1 557 ? 46.995 22.275 46.843 1.00 28.19 620 GLN B N 1
ATOM 9137 C CA . GLN B 1 557 ? 46.201 21.491 47.784 1.00 27.93 620 GLN B CA 1
ATOM 9138 C C . GLN B 1 557 ? 44.732 21.900 47.628 1.00 27.37 620 GLN B C 1
ATOM 9139 O O . GLN B 1 557 ? 44.439 22.886 46.931 1.00 27.57 620 GLN B O 1
ATOM 9145 N N . ALA B 1 558 ? 43.816 21.170 48.272 1.00 26.49 621 ALA B N 1
ATOM 9146 C CA . ALA B 1 558 ? 42.376 21.461 48.167 1.00 26.28 621 ALA B CA 1
ATOM 9147 C C . ALA B 1 558 ? 42.054 22.796 48.838 1.00 26.28 621 ALA B C 1
ATOM 9148 O O . ALA B 1 558 ? 41.213 23.566 48.352 1.00 26.14 621 ALA B O 1
ATOM 9150 N N . GLN B 1 559 ? 42.729 23.056 49.949 1.00 25.59 622 GLN B N 1
ATOM 9151 C CA . GLN B 1 559 ? 42.563 24.297 50.677 1.00 26.66 622 GLN B CA 1
ATOM 9152 C C . GLN B 1 559 ? 43.642 25.262 50.253 1.00 26.05 622 GLN B C 1
ATOM 9153 O O . GLN B 1 559 ? 44.657 25.402 50.929 1.00 27.59 622 GLN B O 1
ATOM 9159 N N . ASP B 1 560 ? 43.451 25.942 49.139 1.00 25.67 623 ASP B N 1
ATOM 9160 C CA . ASP B 1 560 ? 44.551 26.765 48.656 1.00 24.71 623 ASP B CA 1
ATOM 9161 C C . ASP B 1 560 ? 44.281 28.279 48.788 1.00 24.27 623 ASP B C 1
ATOM 9162 O O . ASP B 1 560 ? 43.258 28.697 49.368 1.00 23.74 623 ASP B O 1
ATOM 9167 N N . THR B 1 561 ? 45.226 29.093 48.338 1.00 22.84 624 THR B N 1
ATOM 9168 C CA . THR B 1 561 ? 45.164 30.524 48.585 1.00 22.94 624 THR B CA 1
ATOM 9169 C C . THR B 1 561 ? 45.635 31.233 47.357 1.00 22.52 624 THR B C 1
ATOM 9170 O O . THR B 1 561 ? 46.462 30.710 46.612 1.00 23.25 624 THR B O 1
ATOM 9174 N N . LEU B 1 562 ? 45.070 32.407 47.128 1.00 21.88 625 LEU B N 1
ATOM 9175 C CA . LEU B 1 562 ? 45.496 33.243 46.055 1.00 21.51 625 LEU B CA 1
ATOM 9176 C C . LEU B 1 562 ? 45.628 34.654 46.623 1.00 22.19 625 LEU B C 1
ATOM 9177 O O . LEU B 1 562 ? 44.969 35.015 47.596 1.00 21.08 625 LEU B O 1
ATOM 9182 N N . LYS B 1 563 ? 46.497 35.447 46.017 1.00 23.53 626 LYS B N 1
ATOM 9183 C CA . LYS B 1 563 ? 46.712 36.825 46.448 1.00 24.58 626 LYS B CA 1
ATOM 9184 C C . LYS B 1 563 ? 47.214 37.578 45.238 1.00 24.77 626 LYS B C 1
ATOM 9185 O O . LYS B 1 563 ? 47.918 37.009 44.434 1.00 25.61 626 LYS B O 1
ATOM 9191 N N . ILE B 1 564 ? 46.831 38.846 45.099 1.00 25.30 627 ILE B N 1
ATOM 9192 C CA . ILE B 1 564 ? 47.226 39.668 43.957 1.00 24.79 627 ILE B CA 1
ATOM 9193 C C . ILE B 1 564 ? 48.008 40.885 44.480 1.00 24.57 627 ILE B C 1
ATOM 9194 O O . ILE B 1 564 ? 47.575 41.541 45.413 1.00 24.91 627 ILE B O 1
ATOM 9199 N N . SER B 1 565 ? 49.158 41.173 43.875 1.00 24.15 628 SER B N 1
ATOM 9200 C CA . SER B 1 565 ? 49.990 42.310 44.288 1.00 24.74 628 SER B CA 1
ATOM 9201 C C . SER B 1 565 ? 50.185 43.246 43.129 1.00 23.20 628 SER B C 1
ATOM 9202 O O . SER B 1 565 ? 50.280 42.806 42.016 1.00 23.02 628 SER B O 1
ATOM 9205 N N . VAL B 1 566 ? 50.254 44.537 43.409 1.00 23.24 629 VAL B N 1
ATOM 9206 C CA . VAL B 1 566 ? 50.477 45.544 42.362 1.00 23.66 629 VAL B CA 1
ATOM 9207 C C . VAL B 1 566 ? 51.555 46.499 42.823 1.00 24.45 629 VAL B C 1
ATOM 9208 O O . VAL B 1 566 ? 51.607 46.852 44.006 1.00 23.69 629 VAL B O 1
ATOM 9212 N N . ARG B 1 567 ? 52.405 46.889 41.868 1.00 25.83 630 ARG B N 1
ATOM 9213 C CA . ARG B 1 567 ? 53.741 47.506 42.100 1.00 27.63 630 ARG B CA 1
ATOM 9214 C C . ARG B 1 567 ? 54.034 48.509 40.986 1.00 27.59 630 ARG B C 1
ATOM 9215 O O . ARG B 1 567 ? 53.425 48.443 39.898 1.00 27.34 630 ARG B O 1
ATOM 9223 N N . ASN B 1 568 ? 55.018 49.381 41.210 1.00 28.25 631 ASN B N 1
ATOM 9224 C CA . ASN B 1 568 ? 55.709 50.037 40.081 1.00 28.97 631 ASN B CA 1
ATOM 9225 C C . ASN B 1 568 ? 54.768 50.820 39.145 1.00 28.65 631 ASN B C 1
ATOM 9226 O O . ASN B 1 568 ? 54.741 50.601 37.921 1.00 27.86 631 ASN B O 1
ATOM 9231 N N . PHE B 1 569 ? 53.998 51.729 39.747 1.00 29.17 632 PHE B N 1
ATOM 9232 C CA . PHE B 1 569 ? 53.004 52.547 39.047 1.00 30.11 632 PHE B CA 1
ATOM 9233 C C . PHE B 1 569 ? 53.694 53.510 38.088 1.00 30.98 632 PHE B C 1
ATOM 9234 O O . PHE B 1 569 ? 54.791 54.005 38.383 1.00 30.96 632 PHE B O 1
ATOM 9242 N N . SER B 1 570 ? 53.055 53.789 36.957 1.00 32.13 633 SER B N 1
ATOM 9243 C CA . SER B 1 570 ? 53.609 54.726 35.989 1.00 33.28 633 SER B CA 1
ATOM 9244 C C . SER B 1 570 ? 53.506 56.203 36.453 1.00 34.76 633 SER B C 1
ATOM 9245 O O . SER B 1 570 ? 54.180 57.085 35.917 1.00 34.68 633 SER B O 1
ATOM 9248 N N . SER B 1 571 ? 52.663 56.476 37.440 1.00 36.17 634 SER B N 1
ATOM 9249 C CA . SER B 1 571 ? 52.495 57.839 37.942 1.00 37.83 634 SER B CA 1
ATOM 9250 C C . SER B 1 571 ? 52.242 57.841 39.443 1.00 39.38 634 SER B C 1
ATOM 9251 O O . SER B 1 571 ? 51.657 56.892 39.981 1.00 39.44 634 SER B O 1
ATOM 9254 N N . ILE B 1 572 ? 52.684 58.908 40.115 1.00 40.93 635 ILE B N 1
ATOM 9255 C CA . ILE B 1 572 ? 52.569 58.999 41.581 1.00 42.87 635 ILE B CA 1
ATOM 9256 C C . ILE B 1 572 ? 51.675 60.140 42.034 1.00 43.25 635 ILE B C 1
ATOM 9257 O O . ILE B 1 572 ? 51.322 60.232 43.227 1.00 43.85 635 ILE B O 1
ATOM 9262 N N . VAL B 1 573 ? 51.306 60.998 41.077 1.00 43.20 636 VAL B N 1
ATOM 9263 C CA . VAL B 1 573 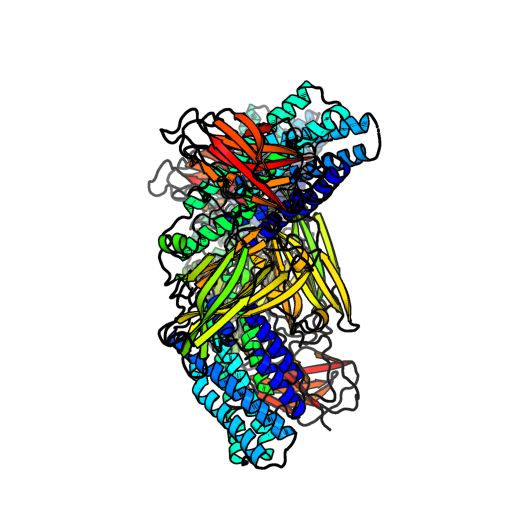? 50.404 62.126 41.315 1.00 43.27 636 VAL B CA 1
ATOM 9264 C C . VAL B 1 573 ? 49.106 61.726 42.039 1.00 42.88 636 VAL B C 1
ATOM 9265 O O . VAL B 1 573 ? 48.609 60.614 41.867 1.00 42.35 636 VAL B O 1
ATOM 9269 N N . GLY B 1 574 ? 48.585 62.643 42.859 1.00 42.90 637 GLY B N 1
ATOM 9270 C CA . GLY B 1 574 ? 47.331 62.442 43.576 1.00 42.19 637 GLY B CA 1
ATOM 9271 C C . GLY B 1 574 ? 46.225 61.974 42.636 1.00 41.42 637 GLY B C 1
ATOM 9272 O O . GLY B 1 574 ? 46.014 62.565 41.564 1.00 41.18 637 GLY B O 1
ATOM 9273 N N . GLY B 1 575 ? 45.543 60.894 43.040 1.00 40.38 638 GLY B N 1
ATOM 9274 C CA . GLY B 1 575 ? 44.490 60.271 42.236 1.00 38.74 638 GLY B CA 1
ATOM 9275 C C . GLY B 1 575 ? 44.991 59.172 41.300 1.00 37.37 638 GLY B C 1
ATOM 9276 O O . GLY B 1 575 ? 44.263 58.770 40.373 1.00 38.25 638 GLY B O 1
ATOM 9277 N N . SER B 1 576 ? 46.233 58.709 41.517 1.00 35.05 639 SER B N 1
ATOM 9278 C CA . SER B 1 576 ? 46.753 57.475 40.887 1.00 32.96 639 SER B CA 1
ATOM 9279 C C . SER B 1 576 ? 46.249 56.235 41.629 1.00 31.14 639 SER B C 1
ATOM 9280 O O . SER B 1 576 ? 46.452 56.086 42.830 1.00 31.11 639 SER B O 1
ATOM 9283 N N . VAL B 1 577 ? 45.566 55.363 40.901 1.00 28.88 640 VAL B N 1
ATOM 9284 C CA . VAL B 1 577 ? 44.784 54.335 41.535 1.00 26.59 640 VAL B CA 1
ATOM 9285 C C . VAL B 1 577 ? 44.708 53.118 40.631 1.00 25.61 640 VAL B C 1
ATOM 9286 O O . VAL B 1 577 ? 44.624 53.241 39.441 1.00 25.29 640 VAL B O 1
ATOM 9290 N N . VAL B 1 578 ? 44.834 51.943 41.234 1.00 25.31 641 VAL B N 1
ATOM 9291 C CA . VAL B 1 578 ? 44.533 50.672 40.610 1.00 24.27 641 VAL B CA 1
ATOM 9292 C C . VAL B 1 578 ? 43.346 50.086 41.402 1.00 25.01 641 VAL B C 1
ATOM 9293 O O . VAL B 1 578 ? 43.401 49.993 42.641 1.00 24.55 641 VAL B O 1
ATOM 9297 N N . TYR B 1 579 ? 42.279 49.735 40.680 1.00 24.04 642 TYR B N 1
ATOM 9298 C CA . TYR B 1 579 ? 41.128 49.092 41.270 1.00 24.33 642 TYR B CA 1
ATOM 9299 C C . TYR B 1 579 ? 41.152 47.651 40.880 1.00 23.40 642 TYR B C 1
ATOM 9300 O O . TYR B 1 579 ? 41.319 47.323 39.709 1.00 23.21 642 TYR B O 1
ATOM 9309 N N . ILE B 1 580 ? 40.934 46.782 41.845 1.00 23.18 643 ILE B N 1
ATOM 9310 C CA . ILE B 1 580 ? 40.798 45.370 41.523 1.00 22.93 643 ILE B CA 1
ATOM 9311 C C . ILE B 1 580 ? 39.387 44.872 41.863 1.00 22.59 643 ILE B C 1
ATOM 9312 O O . ILE B 1 580 ? 38.959 44.936 43.008 1.00 21.09 643 ILE B O 1
ATOM 9317 N N . ASP B 1 581 ? 38.710 44.358 40.838 1.00 22.52 644 ASP B N 1
ATOM 9318 C CA . ASP B 1 581 ? 37.345 43.852 40.925 1.00 23.12 644 ASP B CA 1
ATOM 9319 C C . ASP B 1 581 ? 37.323 42.365 41.306 1.00 22.84 644 ASP B C 1
ATOM 9320 O O . ASP B 1 581 ? 36.914 41.985 42.429 1.00 23.70 644 ASP B O 1
ATOM 9325 N N . ARG B 1 582 ? 37.756 41.513 40.393 1.00 22.06 645 ARG B N 1
ATOM 9326 C CA . ARG B 1 582 ? 37.691 40.090 40.649 1.00 21.65 645 ARG B CA 1
ATOM 9327 C C . ARG B 1 582 ? 38.813 39.310 39.992 1.00 22.36 645 ARG B C 1
ATOM 9328 O O . ARG B 1 582 ? 39.454 39.768 39.035 1.00 21.87 645 ARG B O 1
ATOM 9336 N N . ILE B 1 583 ? 39.022 38.097 40.489 1.00 23.17 646 ILE B N 1
ATOM 9337 C CA . ILE B 1 583 ? 39.880 37.155 39.814 1.00 23.81 646 ILE B CA 1
ATOM 9338 C C . ILE B 1 583 ? 38.970 36.207 39.082 1.00 24.02 646 ILE B C 1
ATOM 9339 O O . ILE B 1 583 ? 37.938 35.818 39.603 1.00 22.65 646 ILE B O 1
ATOM 9344 N N . GLU B 1 584 ? 39.386 35.806 37.884 1.00 24.23 647 GLU B N 1
ATOM 9345 C CA . GLU B 1 584 ? 38.729 34.743 37.156 1.00 24.70 647 GLU B CA 1
ATOM 9346 C C . GLU B 1 584 ? 39.703 33.602 36.886 1.00 23.74 647 GLU B C 1
ATOM 9347 O O . GLU B 1 584 ? 40.806 33.826 36.413 1.00 23.69 647 GLU B O 1
ATOM 9353 N N . LEU B 1 585 ? 39.270 32.388 37.190 1.00 22.90 648 LEU B N 1
ATOM 9354 C CA . LEU B 1 585 ? 40.025 31.178 36.925 1.00 22.87 648 LEU B CA 1
ATOM 9355 C C . LEU B 1 585 ? 39.439 30.412 35.732 1.00 23.35 648 LEU B C 1
ATOM 9356 O O . LEU B 1 585 ? 38.253 30.048 35.712 1.00 21.99 648 LEU B O 1
ATOM 9361 N N . ILE B 1 586 ? 40.287 30.168 34.744 1.00 23.46 649 ILE B N 1
ATOM 9362 C CA . ILE B 1 586 ? 39.877 29.502 33.524 1.00 24.27 649 ILE B CA 1
ATOM 9363 C C . ILE B 1 586 ? 40.606 28.146 33.394 1.00 26.03 649 ILE B C 1
ATOM 9364 O O . ILE B 1 586 ? 41.843 28.089 33.338 1.00 25.28 649 ILE B O 1
ATOM 9369 N N . PRO B 1 587 ? 39.836 27.048 33.361 1.00 27.72 650 PRO B N 1
ATOM 9370 C CA . PRO B 1 587 ? 40.446 25.722 33.227 1.00 29.08 650 PRO B CA 1
ATOM 9371 C C . PRO B 1 587 ? 41.089 25.544 31.864 1.00 30.67 650 PRO B C 1
ATOM 9372 O O . PRO B 1 587 ? 40.540 25.972 30.847 1.00 30.83 650 PRO B O 1
ATOM 9376 N N . VAL B 1 588 ? 42.281 24.956 31.879 1.00 33.14 651 VAL B N 1
ATOM 9377 C CA . VAL B 1 588 ? 43.093 24.656 30.695 1.00 36.02 651 VAL B CA 1
ATOM 9378 C C . VAL B 1 588 ? 43.219 23.115 30.694 1.00 37.70 651 VAL B C 1
ATOM 9379 O O . VAL B 1 588 ? 43.270 22.500 31.759 1.00 37.80 651 VAL B O 1
ATOM 9383 N N . ASN B 1 589 ? 43.248 22.452 29.552 1.00 40.24 652 ASN B N 1
ATOM 9384 C CA . ASN B 1 589 ? 43.582 21.027 29.677 1.00 43.20 652 ASN B CA 1
ATOM 9385 C C . ASN B 1 589 ? 45.102 20.720 29.663 1.00 43.95 652 ASN B C 1
ATOM 9386 O O . ASN B 1 589 ? 45.524 19.574 29.939 1.00 44.67 652 ASN B O 1
ATOM 9392 N N . ILE C 1 1 ? 61.015 13.919 71.682 1.00 47.83 64 ILE C N 1
ATOM 9393 C CA . ILE C 1 1 ? 62.107 14.899 72.018 1.00 48.29 64 ILE C CA 1
ATOM 9394 C C . ILE C 1 1 ? 63.389 14.459 71.271 1.00 46.72 64 ILE C C 1
ATOM 9395 O O . ILE C 1 1 ? 63.957 13.399 71.537 1.00 45.85 64 ILE C O 1
ATOM 9400 N N . SER C 1 2 ? 63.791 15.288 70.303 1.00 45.43 65 SER C N 1
ATOM 9401 C CA . SER C 1 2 ? 64.479 14.811 69.096 1.00 43.92 65 SER C CA 1
ATOM 9402 C C . SER C 1 2 ? 65.947 14.445 69.262 1.00 42.68 65 SER C C 1
ATOM 9403 O O . SER C 1 2 ? 66.405 13.484 68.631 1.00 41.79 65 SER C O 1
ATOM 9406 N N . GLU C 1 3 ? 66.663 15.217 70.087 1.00 41.24 66 GLU C N 1
ATOM 9407 C CA . GLU C 1 3 ? 68.062 14.925 70.402 1.00 40.92 66 GLU C CA 1
ATOM 9408 C C . GLU C 1 3 ? 68.176 13.556 71.083 1.00 39.89 66 GLU C C 1
ATOM 9409 O O . GLU C 1 3 ? 69.019 12.756 70.694 1.00 38.83 66 GLU C O 1
ATOM 9415 N N . ARG C 1 4 ? 67.304 13.288 72.070 1.00 39.38 67 ARG C N 1
ATOM 9416 C CA . ARG C 1 4 ? 67.311 12.008 72.807 1.00 38.87 67 ARG C CA 1
ATOM 9417 C C . ARG C 1 4 ? 67.098 10.829 71.883 1.00 36.99 67 ARG C C 1
ATOM 9418 O O . ARG C 1 4 ? 67.852 9.856 71.969 1.00 36.32 67 ARG C O 1
ATOM 9426 N N . ASP C 1 5 ? 66.094 10.923 70.999 1.00 35.40 68 ASP C N 1
ATOM 9427 C CA . ASP C 1 5 ? 65.798 9.812 70.086 1.00 33.72 68 ASP C CA 1
ATOM 9428 C C . ASP C 1 5 ? 66.809 9.629 68.968 1.00 31.03 68 ASP C C 1
ATOM 9429 O O . ASP C 1 5 ? 67.139 8.499 68.663 1.00 30.83 68 ASP C O 1
ATOM 9434 N N . ALA C 1 6 ? 67.259 10.726 68.349 1.00 28.12 69 ALA C N 1
ATOM 9435 C CA . ALA C 1 6 ? 68.393 10.702 67.416 1.00 25.91 69 ALA C CA 1
ATOM 9436 C C . ALA C 1 6 ? 69.633 9.992 68.008 1.00 24.23 69 ALA C C 1
ATOM 9437 O O . ALA C 1 6 ? 70.181 9.087 67.392 1.00 22.13 69 ALA C O 1
ATOM 9439 N N . VAL C 1 7 ? 70.018 10.367 69.232 1.00 24.05 70 VAL C N 1
ATOM 9440 C CA . VAL C 1 7 ? 71.169 9.768 69.920 1.00 24.60 70 VAL C CA 1
ATOM 9441 C C . VAL C 1 7 ? 70.908 8.287 70.215 1.00 24.91 70 VAL C C 1
ATOM 9442 O O . VAL C 1 7 ? 71.754 7.442 69.949 1.00 25.21 70 VAL C O 1
ATOM 9446 N N . LYS C 1 8 ? 69.723 7.986 70.722 1.00 24.87 71 LYS C N 1
ATOM 9447 C CA . LYS C 1 8 ? 69.254 6.601 70.870 1.00 26.30 71 LYS C CA 1
ATOM 9448 C C . LYS C 1 8 ? 69.439 5.757 69.579 1.00 24.85 71 LYS C C 1
ATOM 9449 O O . LYS C 1 8 ? 69.966 4.668 69.616 1.00 23.66 71 LYS C O 1
ATOM 9455 N N . THR C 1 9 ? 68.989 6.296 68.448 1.00 23.78 72 THR C N 1
ATOM 9456 C CA . THR C 1 9 ? 69.076 5.631 67.179 1.00 22.01 72 THR C CA 1
ATOM 9457 C C . THR C 1 9 ? 70.559 5.524 66.726 1.00 21.98 72 THR C C 1
ATOM 9458 O O . THR C 1 9 ? 71.011 4.488 66.282 1.00 21.04 72 THR C O 1
ATOM 9462 N N . ALA C 1 10 ? 71.309 6.604 66.848 1.00 22.10 73 ALA C N 1
ATOM 9463 C CA . ALA C 1 10 ? 72.721 6.578 66.459 1.00 21.08 73 ALA C CA 1
ATOM 9464 C C . ALA C 1 10 ? 73.482 5.446 67.179 1.00 20.85 73 ALA C C 1
ATOM 9465 O O . ALA C 1 10 ? 74.177 4.664 66.534 1.00 20.32 73 ALA C O 1
ATOM 9467 N N . ILE C 1 11 ? 73.273 5.343 68.500 1.00 20.81 74 ILE C N 1
ATOM 9468 C CA . ILE C 1 11 ? 73.948 4.398 69.387 1.00 20.13 74 ILE C CA 1
ATOM 9469 C C . ILE C 1 11 ? 73.567 2.959 69.124 1.00 21.46 74 ILE C C 1
ATOM 9470 O O . ILE C 1 11 ? 74.439 2.044 69.118 1.00 21.85 74 ILE C O 1
ATOM 9475 N N . SER C 1 12 ? 72.269 2.747 68.930 1.00 21.75 75 SER C N 1
ATOM 9476 C CA . SER C 1 12 ? 71.716 1.432 68.624 1.00 22.41 75 SER C CA 1
ATOM 9477 C C . SER C 1 12 ? 72.252 0.922 67.273 1.00 22.08 75 SER C C 1
ATOM 9478 O O . SER C 1 12 ? 72.533 -0.258 67.096 1.00 22.87 75 SER C O 1
ATOM 9481 N N . LEU C 1 13 ? 72.388 1.834 66.331 1.00 21.83 76 LEU C N 1
ATOM 9482 C CA . LEU C 1 13 ? 72.842 1.535 64.967 1.00 22.25 76 LEU C CA 1
ATOM 9483 C C . LEU C 1 13 ? 74.348 1.185 64.914 1.00 22.26 76 LEU C C 1
ATOM 9484 O O . LEU C 1 13 ? 74.719 0.234 64.245 1.00 20.97 76 LEU C O 1
ATOM 9489 N N . VAL C 1 14 ? 75.211 1.942 65.600 1.00 22.92 77 VAL C N 1
ATOM 9490 C CA . VAL C 1 14 ? 76.612 1.479 65.731 1.00 23.47 77 VAL C CA 1
ATOM 9491 C C . VAL C 1 14 ? 76.776 0.201 66.557 1.00 23.99 77 VAL C C 1
ATOM 9492 O O . VAL C 1 14 ? 77.565 -0.647 66.199 1.00 24.19 77 VAL C O 1
ATOM 9496 N N . GLY C 1 15 ? 75.977 0.029 67.604 1.00 24.82 78 GLY C N 1
ATOM 9497 C CA . GLY C 1 15 ? 75.957 -1.244 68.335 1.00 24.47 78 GLY C CA 1
ATOM 9498 C C . GLY C 1 15 ? 75.765 -2.421 67.398 1.00 24.60 78 GLY C C 1
ATOM 9499 O O . GLY C 1 15 ? 76.566 -3.394 67.405 1.00 24.48 78 GLY C O 1
ATOM 9500 N N . THR C 1 16 ? 74.713 -2.327 66.590 1.00 23.96 79 THR C N 1
ATOM 9501 C CA . THR C 1 16 ? 74.321 -3.381 65.664 1.00 24.45 79 THR C CA 1
ATOM 9502 C C . THR C 1 16 ? 75.443 -3.696 64.702 1.00 25.16 79 THR C C 1
ATOM 9503 O O . THR C 1 16 ? 75.851 -4.848 64.597 1.00 25.29 79 THR C O 1
ATOM 9507 N N . ILE C 1 17 ? 75.940 -2.659 64.010 1.00 26.22 80 ILE C N 1
ATOM 9508 C CA . ILE C 1 17 ? 76.888 -2.810 62.920 1.00 26.89 80 ILE C CA 1
ATOM 9509 C C . ILE C 1 17 ? 78.232 -3.357 63.445 1.00 26.78 80 ILE C C 1
ATOM 9510 O O . ILE C 1 17 ? 78.850 -4.174 62.806 1.00 26.23 80 ILE C O 1
ATOM 9515 N N . LEU C 1 18 ? 78.608 -2.927 64.638 1.00 26.87 81 LEU C N 1
ATOM 9516 C CA . LEU C 1 18 ? 79.822 -3.340 65.324 1.00 28.45 81 LEU C CA 1
ATOM 9517 C C . LEU C 1 18 ? 79.824 -4.869 65.559 1.00 28.94 81 LEU C C 1
ATOM 9518 O O . LEU C 1 18 ? 80.877 -5.502 65.549 1.00 29.84 81 LEU C O 1
ATOM 9523 N N . GLY C 1 19 ? 78.631 -5.440 65.746 1.00 29.28 82 GLY C N 1
ATOM 9524 C CA . GLY C 1 19 ? 78.430 -6.860 65.944 1.00 28.96 82 GLY C CA 1
ATOM 9525 C C . GLY C 1 19 ? 78.528 -7.635 64.642 1.00 29.19 82 GLY C C 1
ATOM 9526 O O . GLY C 1 19 ? 78.698 -8.846 64.679 1.00 28.30 82 GLY C O 1
ATOM 9527 N N . LYS C 1 20 ? 78.448 -6.934 63.500 1.00 29.31 83 LYS C N 1
ATOM 9528 C CA . LYS C 1 20 ? 78.479 -7.548 62.157 1.00 29.64 83 LYS C CA 1
ATOM 9529 C C . LYS C 1 20 ? 79.663 -7.152 61.293 1.00 29.59 83 LYS C C 1
ATOM 9530 O O . LYS C 1 20 ? 79.692 -7.452 60.094 1.00 29.39 83 LYS C O 1
ATOM 9536 N N . LEU C 1 21 ? 80.635 -6.461 61.872 1.00 29.40 84 LEU C N 1
ATOM 9537 C CA . LEU C 1 21 ? 81.746 -5.948 61.090 1.00 29.30 84 LEU C CA 1
ATOM 9538 C C . LEU C 1 21 ? 82.547 -7.072 60.427 1.00 29.45 84 LEU C C 1
ATOM 9539 O O . LEU C 1 21 ? 83.027 -7.980 61.114 1.00 28.76 84 LEU C O 1
ATOM 9544 N N . GLY C 1 22 ? 82.680 -7.025 59.102 1.00 29.78 85 GLY C N 1
ATOM 9545 C CA . GLY C 1 22 ? 83.485 -8.011 58.359 1.00 31.15 85 GLY C CA 1
ATOM 9546 C C . GLY C 1 22 ? 82.807 -9.316 57.914 1.00 32.34 85 GLY C C 1
ATOM 9547 O O . GLY C 1 22 ? 83.412 -10.182 57.246 1.00 32.25 85 GLY C O 1
ATOM 9548 N N . VAL C 1 23 ? 81.551 -9.454 58.306 1.00 32.64 86 VAL C N 1
ATOM 9549 C CA . VAL C 1 23 ? 80.693 -10.566 57.953 1.00 33.73 86 VAL C CA 1
ATOM 9550 C C . VAL C 1 23 ? 80.692 -10.864 56.437 1.00 33.78 86 VAL C C 1
ATOM 9551 O O . VAL C 1 23 ? 80.289 -10.029 55.639 1.00 34.73 86 VAL C O 1
ATOM 9555 N N . PRO C 1 24 ? 81.191 -12.040 56.028 1.00 33.89 87 PRO C N 1
ATOM 9556 C CA . PRO C 1 24 ? 81.201 -12.340 54.590 1.00 33.76 87 PRO C CA 1
ATOM 9557 C C . PRO C 1 24 ? 79.954 -13.045 54.018 1.00 33.62 87 PRO C C 1
ATOM 9558 O O . PRO C 1 24 ? 79.816 -13.126 52.804 1.00 34.69 87 PRO C O 1
ATOM 9562 N N . LEU C 1 25 ? 79.084 -13.564 54.884 1.00 33.36 88 LEU C N 1
ATOM 9563 C CA . LEU C 1 25 ? 77.958 -14.445 54.520 1.00 33.19 88 LEU C CA 1
ATOM 9564 C C . LEU C 1 25 ? 76.596 -13.726 54.335 1.00 32.25 88 LEU C C 1
ATOM 9565 O O . LEU C 1 25 ? 76.312 -12.706 54.997 1.00 31.39 88 LEU C O 1
ATOM 9570 N N . VAL C 1 26 ? 75.763 -14.283 53.453 1.00 31.34 89 VAL C N 1
ATOM 9571 C CA . VAL C 1 26 ? 74.469 -13.669 53.078 1.00 30.94 89 VAL C CA 1
ATOM 9572 C C . VAL C 1 26 ? 73.467 -13.616 54.243 1.00 30.14 89 VAL C C 1
ATOM 9573 O O . VAL C 1 26 ? 72.757 -12.610 54.414 1.00 30.15 89 VAL C O 1
ATOM 9577 N N . GLY C 1 27 ? 73.450 -14.676 55.051 1.00 29.74 90 GLY C N 1
ATOM 9578 C CA . GLY C 1 27 ? 72.648 -14.752 56.275 1.00 28.97 90 GLY C CA 1
ATOM 9579 C C . GLY C 1 27 ? 72.729 -13.517 57.161 1.00 29.78 90 GLY C C 1
ATOM 9580 O O . GLY C 1 27 ? 71.750 -12.752 57.258 1.00 29.14 90 GLY C O 1
ATOM 9581 N N . PRO C 1 28 ? 73.891 -13.307 57.837 1.00 29.59 91 PRO C N 1
ATOM 9582 C CA . PRO C 1 28 ? 74.056 -12.121 58.699 1.00 29.37 91 PRO C CA 1
ATOM 9583 C C . PRO C 1 28 ? 73.921 -10.798 57.925 1.00 28.87 91 PRO C C 1
ATOM 9584 O O . PRO C 1 28 ? 73.463 -9.813 58.490 1.00 28.69 91 PRO C O 1
ATOM 9588 N N . ILE C 1 29 ? 74.292 -10.775 56.649 1.00 28.17 92 ILE C N 1
ATOM 9589 C CA . ILE C 1 29 ? 74.069 -9.565 55.825 1.00 28.12 92 ILE C CA 1
ATOM 9590 C C . ILE C 1 29 ? 72.568 -9.210 55.666 1.00 28.37 92 ILE C C 1
ATOM 9591 O O . ILE C 1 29 ? 72.194 -8.041 55.822 1.00 27.41 92 ILE C O 1
ATOM 9596 N N . VAL C 1 30 ? 71.728 -10.222 55.406 1.00 27.95 93 VAL C N 1
ATOM 9597 C CA . VAL C 1 30 ? 70.275 -10.024 55.280 1.00 27.73 93 VAL C CA 1
ATOM 9598 C C . VAL C 1 30 ? 69.665 -9.603 56.616 1.00 28.36 93 VAL C C 1
ATOM 9599 O O . VAL C 1 30 ? 68.860 -8.675 56.673 1.00 28.16 93 VAL C O 1
ATOM 9603 N N . SER C 1 31 ? 70.062 -10.302 57.671 1.00 28.58 94 SER C N 1
ATOM 9604 C CA . SER C 1 31 ? 69.668 -9.998 59.027 1.00 29.11 94 SER C CA 1
ATOM 9605 C C . SER C 1 31 ? 70.045 -8.541 59.409 1.00 29.41 94 SER C C 1
ATOM 9606 O O . SER C 1 31 ? 69.225 -7.810 60.018 1.00 28.16 94 SER C O 1
ATOM 9609 N N . LEU C 1 32 ? 71.275 -8.126 59.046 1.00 28.87 95 LEU C N 1
ATOM 9610 C CA . LEU C 1 32 ? 71.706 -6.743 59.285 1.00 28.74 95 LEU C CA 1
ATOM 9611 C C . LEU C 1 32 ? 70.794 -5.769 58.540 1.00 28.60 95 LEU C C 1
ATOM 9612 O O . LEU C 1 32 ? 70.318 -4.798 59.126 1.00 28.48 95 LEU C O 1
ATOM 9617 N N . TYR C 1 33 ? 70.550 -6.027 57.262 1.00 28.66 96 TYR C N 1
ATOM 9618 C CA . TYR C 1 33 ? 69.695 -5.154 56.474 1.00 29.22 96 TYR C CA 1
ATOM 9619 C C . TYR C 1 33 ? 68.312 -4.982 57.090 1.00 29.18 96 TYR C C 1
ATOM 9620 O O . TYR C 1 33 ? 67.887 -3.854 57.329 1.00 28.93 96 TYR C O 1
ATOM 9629 N N . SER C 1 34 ? 67.657 -6.113 57.368 1.00 29.32 97 SER C N 1
ATOM 9630 C CA . SER C 1 34 ? 66.366 -6.181 58.072 1.00 29.17 97 SER C CA 1
ATOM 9631 C C . SER C 1 34 ? 66.307 -5.290 59.347 1.00 28.69 97 SER C C 1
ATOM 9632 O O . SER C 1 34 ? 65.380 -4.496 59.524 1.00 28.75 97 SER C O 1
ATOM 9635 N N . THR C 1 35 ? 67.325 -5.395 60.196 1.00 28.27 98 THR C N 1
ATOM 9636 C CA . THR C 1 35 ? 67.437 -4.598 61.411 1.00 28.06 98 THR C CA 1
ATOM 9637 C C . THR C 1 35 ? 67.542 -3.077 61.170 1.00 28.55 98 THR C C 1
ATOM 9638 O O . THR C 1 35 ? 66.884 -2.300 61.871 1.00 28.66 98 THR C O 1
ATOM 9642 N N . LEU C 1 36 ? 68.357 -2.664 60.195 1.00 28.31 99 LEU C N 1
ATOM 9643 C CA . LEU C 1 36 ? 68.527 -1.251 59.834 1.00 28.51 99 LEU C CA 1
ATOM 9644 C C . LEU C 1 36 ? 67.304 -0.655 59.111 1.00 28.79 99 LEU C C 1
ATOM 9645 O O . LEU C 1 36 ? 67.015 0.526 59.249 1.00 29.08 99 LEU C O 1
ATOM 9650 N N . ILE C 1 37 ? 66.603 -1.457 58.322 1.00 29.06 100 ILE C N 1
ATOM 9651 C CA . ILE C 1 37 ? 65.321 -1.019 57.791 1.00 30.11 100 ILE C CA 1
ATOM 9652 C C . ILE C 1 37 ? 64.261 -0.739 58.874 1.00 29.93 100 ILE C C 1
ATOM 9653 O O . ILE C 1 37 ? 63.624 0.274 58.823 1.00 30.56 100 ILE C O 1
ATOM 9658 N N . ASP C 1 38 ? 64.089 -1.631 59.856 1.00 30.51 101 ASP C N 1
ATOM 9659 C CA . ASP C 1 38 ? 63.177 -1.399 60.977 1.00 30.15 101 ASP C CA 1
ATOM 9660 C C . ASP C 1 38 ? 63.520 -0.134 61.778 1.00 29.59 101 ASP C C 1
ATOM 9661 O O . ASP C 1 38 ? 62.614 0.547 62.249 1.00 29.74 101 ASP C O 1
ATOM 9666 N N . VAL C 1 39 ? 64.819 0.142 61.965 1.00 28.16 102 VAL C N 1
ATOM 9667 C CA . VAL C 1 39 ? 65.287 1.308 62.716 1.00 26.38 102 VAL C CA 1
ATOM 9668 C C . VAL C 1 39 ? 65.080 2.638 61.980 1.00 26.49 102 VAL C C 1
ATOM 9669 O O . VAL C 1 39 ? 64.624 3.619 62.578 1.00 26.03 102 VAL C O 1
ATOM 9673 N N . LEU C 1 40 ? 65.365 2.648 60.678 1.00 26.31 103 LEU C N 1
ATOM 9674 C CA . LEU C 1 40 ? 65.440 3.881 59.873 1.00 25.68 103 LEU C CA 1
ATOM 9675 C C . LEU C 1 40 ? 64.178 4.250 59.095 1.00 25.27 103 LEU C C 1
ATOM 9676 O O . LEU C 1 40 ? 63.907 5.422 58.874 1.00 25.30 103 LEU C O 1
ATOM 9681 N N . TRP C 1 41 ? 63.429 3.245 58.659 1.00 25.66 104 TRP C N 1
ATOM 9682 C CA . TRP C 1 41 ? 62.052 3.425 58.206 1.00 27.03 104 TRP C CA 1
ATOM 9683 C C . TRP C 1 41 ? 61.065 2.645 59.115 1.00 28.31 104 TRP C C 1
ATOM 9684 O O . TRP C 1 41 ? 60.598 1.586 58.748 1.00 28.35 104 TRP C O 1
ATOM 9695 N N . PRO C 1 42 ? 60.772 3.160 60.333 1.00 29.23 105 PRO C N 1
ATOM 9696 C CA . PRO C 1 42 ? 59.862 2.347 61.148 1.00 30.51 105 PRO C CA 1
ATOM 9697 C C . PRO C 1 42 ? 58.378 2.463 60.723 1.00 31.63 105 PRO C C 1
ATOM 9698 O O . PRO C 1 42 ? 57.565 1.653 61.147 1.00 33.09 105 PRO C O 1
ATOM 9702 N N . GLY C 1 43 ? 58.041 3.408 59.847 1.00 31.80 106 GLY C N 1
ATOM 9703 C CA . GLY C 1 43 ? 56.663 3.605 59.435 1.00 31.37 106 GLY C CA 1
ATOM 9704 C C . GLY C 1 43 ? 56.056 4.772 60.190 1.00 32.01 106 GLY C C 1
ATOM 9705 O O . GLY C 1 43 ? 56.217 4.892 61.400 1.00 31.13 106 GLY C O 1
ATOM 9706 N N . GLY C 1 44 ? 55.344 5.634 59.468 1.00 32.92 107 GLY C N 1
ATOM 9707 C CA . GLY C 1 44 ? 54.683 6.800 60.083 1.00 34.57 107 GLY C CA 1
ATOM 9708 C C . GLY C 1 44 ? 55.601 8.003 60.024 1.00 34.87 107 GLY C C 1
ATOM 9709 O O . GLY C 1 44 ? 55.866 8.562 58.971 1.00 35.52 107 GLY C O 1
ATOM 9710 N N . LYS C 1 45 ? 56.134 8.390 61.155 1.00 35.50 108 LYS C N 1
ATOM 9711 C CA . LYS C 1 45 ? 57.019 9.516 61.133 1.00 36.06 108 LYS C CA 1
ATOM 9712 C C . LYS C 1 45 ? 58.402 9.154 60.550 1.00 35.57 108 LYS C C 1
ATOM 9713 O O . LYS C 1 45 ? 58.918 8.029 60.723 1.00 36.52 108 LYS C O 1
ATOM 9719 N N . SER C 1 46 ? 58.949 10.098 59.796 1.00 33.34 109 SER C N 1
ATOM 9720 C CA . SER C 1 46 ? 60.286 9.985 59.275 1.00 31.41 109 SER C CA 1
ATOM 9721 C C . SER C 1 46 ? 61.308 9.986 60.418 1.00 30.13 109 SER C C 1
ATOM 9722 O O . SER C 1 46 ? 61.380 10.929 61.222 1.00 30.05 109 SER C O 1
ATOM 9725 N N . GLN C 1 47 ? 62.096 8.924 60.503 1.00 27.85 110 GLN C N 1
ATOM 9726 C CA . GLN C 1 47 ? 63.233 8.910 61.419 1.00 25.94 110 GLN C CA 1
ATOM 9727 C C . GLN C 1 47 ? 64.285 9.937 60.978 1.00 24.54 110 GLN C C 1
ATOM 9728 O O . GLN C 1 47 ? 65.072 10.447 61.771 1.00 23.81 110 GLN C O 1
ATOM 9734 N N . TRP C 1 48 ? 64.298 10.212 59.686 1.00 23.15 111 TRP C N 1
ATOM 9735 C CA . TRP C 1 48 ? 65.255 11.137 59.103 1.00 22.63 111 TRP C CA 1
ATOM 9736 C C . TRP C 1 48 ? 65.009 12.598 59.521 1.00 22.24 111 TRP C C 1
ATOM 9737 O O . TRP C 1 48 ? 65.985 13.368 59.734 1.00 20.30 111 TRP C O 1
ATOM 9748 N N . GLU C 1 49 ? 63.714 12.953 59.656 1.00 21.82 112 GLU C N 1
ATOM 9749 C CA . GLU C 1 49 ? 63.302 14.262 60.208 1.00 21.17 112 GLU C CA 1
ATOM 9750 C C . GLU C 1 49 ? 63.822 14.431 61.618 1.00 20.84 112 GLU C C 1
ATOM 9751 O O . GLU C 1 49 ? 64.213 15.533 62.012 1.00 21.32 112 GLU C O 1
ATOM 9757 N N . ILE C 1 50 ? 63.888 13.330 62.360 1.00 20.49 113 ILE C N 1
ATOM 9758 C CA . ILE C 1 50 ? 64.461 13.319 63.715 1.00 20.83 113 ILE C CA 1
ATOM 9759 C C . ILE C 1 50 ? 65.957 13.715 63.796 1.00 21.62 113 ILE C C 1
ATOM 9760 O O . ILE C 1 50 ? 66.354 14.431 64.723 1.00 21.78 113 ILE C O 1
ATOM 9765 N N . PHE C 1 51 ? 66.765 13.249 62.834 1.00 22.23 114 PHE C N 1
ATOM 9766 C CA . PHE C 1 51 ? 68.201 13.614 62.710 1.00 22.44 114 PHE C CA 1
ATOM 9767 C C . PHE C 1 51 ? 68.384 15.059 62.312 1.00 22.82 114 PHE C C 1
ATOM 9768 O O . PHE C 1 51 ? 69.294 15.716 62.795 1.00 23.66 114 PHE C O 1
ATOM 9776 N N . MET C 1 52 ? 67.527 15.543 61.412 1.00 23.84 115 MET C N 1
ATOM 9777 C CA . MET C 1 52 ? 67.427 16.986 61.076 1.00 25.07 115 MET C CA 1
ATOM 9778 C C . MET C 1 52 ? 67.170 17.857 62.312 1.00 24.10 115 MET C C 1
ATOM 9779 O O . MET C 1 52 ? 67.957 18.797 62.629 1.00 24.00 115 MET C O 1
ATOM 9784 N N . GLU C 1 53 ? 66.099 17.504 63.023 1.00 23.55 116 GLU C N 1
ATOM 9785 C CA . GLU C 1 53 ? 65.704 18.178 64.261 1.00 23.45 116 GLU C CA 1
ATOM 9786 C C . GLU C 1 53 ? 66.751 18.128 65.370 1.00 23.00 116 GLU C C 1
ATOM 9787 O O . GLU C 1 53 ? 66.931 19.092 66.115 1.00 22.56 116 GLU C O 1
ATOM 9793 N N . GLN C 1 54 ? 67.441 17.000 65.491 1.00 22.54 117 GLN C N 1
ATOM 9794 C CA . GLN C 1 54 ? 68.568 16.943 66.396 1.00 22.34 117 GLN C CA 1
ATOM 9795 C C . GLN C 1 54 ? 69.600 18.075 66.125 1.00 21.99 117 GLN C C 1
ATOM 9796 O O . GLN C 1 54 ? 69.978 18.789 67.041 1.00 21.70 117 GLN C O 1
ATOM 9802 N N . VAL C 1 55 ? 70.050 18.226 64.881 1.00 21.16 118 VAL C N 1
ATOM 9803 C CA . VAL C 1 55 ? 71.181 19.083 64.639 1.00 20.91 118 VAL C CA 1
ATOM 9804 C C . VAL C 1 55 ? 70.738 20.530 64.638 1.00 22.07 118 VAL C C 1
ATOM 9805 O O . VAL C 1 55 ? 71.427 21.384 65.203 1.00 21.93 118 VAL C O 1
ATOM 9809 N N . GLU C 1 56 ? 69.567 20.801 64.054 1.00 22.17 119 GLU C N 1
ATOM 9810 C CA . GLU C 1 56 ? 68.945 22.130 64.144 1.00 22.42 119 GLU C CA 1
ATOM 9811 C C . GLU C 1 56 ? 68.853 22.655 65.577 1.00 22.06 119 GLU C C 1
ATOM 9812 O O . GLU C 1 56 ? 69.064 23.853 65.814 1.00 20.68 119 GLU C O 1
ATOM 9818 N N . ALA C 1 57 ? 68.516 21.769 66.524 1.00 21.82 120 ALA C N 1
ATOM 9819 C CA . ALA C 1 57 ? 68.455 22.144 67.941 1.00 22.16 120 ALA C CA 1
ATOM 9820 C C . ALA C 1 57 ? 69.875 22.355 68.493 1.00 22.87 120 ALA C C 1
ATOM 9821 O O . ALA C 1 57 ? 70.119 23.287 69.244 1.00 23.27 120 ALA C O 1
ATOM 9823 N N . LEU C 1 58 ? 70.823 21.529 68.072 1.00 23.35 121 LEU C N 1
ATOM 9824 C CA . LEU C 1 58 ? 72.211 21.654 68.534 1.00 23.10 121 LEU C CA 1
ATOM 9825 C C . LEU C 1 58 ? 72.784 23.028 68.170 1.00 23.75 121 LEU C C 1
ATOM 9826 O O . LEU C 1 58 ? 73.435 23.677 68.992 1.00 22.68 121 LEU C O 1
ATOM 9831 N N . ILE C 1 59 ? 72.497 23.478 66.947 1.00 25.11 122 ILE C N 1
ATOM 9832 C CA . ILE C 1 59 ? 73.179 24.653 66.379 1.00 26.34 122 ILE C CA 1
ATOM 9833 C C . ILE C 1 59 ? 72.267 25.899 66.328 1.00 28.14 122 ILE C C 1
ATOM 9834 O O . ILE C 1 59 ? 72.713 26.998 65.950 1.00 27.07 122 ILE C O 1
ATOM 9839 N N . ASN C 1 60 ? 70.991 25.710 66.702 1.00 29.90 123 ASN C N 1
ATOM 9840 C CA . ASN C 1 60 ? 70.003 26.787 66.630 1.00 31.82 123 ASN C CA 1
ATOM 9841 C C . ASN C 1 60 ? 69.937 27.426 65.222 1.00 32.17 123 ASN C C 1
ATOM 9842 O O . ASN C 1 60 ? 69.989 28.653 65.100 1.00 32.39 123 ASN C O 1
ATOM 9847 N N . GLN C 1 61 ? 69.887 26.599 64.172 1.00 32.25 124 GLN C N 1
ATOM 9848 C CA . GLN C 1 61 ? 69.720 27.076 62.786 1.00 32.96 124 GLN C CA 1
ATOM 9849 C C . GLN C 1 61 ? 68.613 26.253 62.153 1.00 32.06 124 GLN C C 1
ATOM 9850 O O . GLN C 1 61 ? 68.361 25.159 62.616 1.00 32.20 124 GLN C O 1
ATOM 9856 N N . LYS C 1 62 ? 67.967 26.764 61.104 1.00 31.05 125 LYS C N 1
ATOM 9857 C CA . LYS C 1 62 ? 66.812 26.096 60.502 1.00 31.41 125 LYS C CA 1
ATOM 9858 C C . LYS C 1 62 ? 67.151 25.702 59.053 1.00 29.37 125 LYS C C 1
ATOM 9859 O O . LYS C 1 62 ? 67.678 26.515 58.314 1.00 29.59 125 LYS C O 1
ATOM 9865 N N . ILE C 1 63 ? 66.881 24.461 58.649 1.00 27.07 126 ILE C N 1
ATOM 9866 C CA . ILE C 1 63 ? 67.046 24.040 57.245 1.00 24.79 126 ILE C CA 1
ATOM 9867 C C . ILE C 1 63 ? 65.942 24.697 56.394 1.00 24.91 126 ILE C C 1
ATOM 9868 O O . ILE C 1 63 ? 64.792 24.685 56.796 1.00 24.75 126 ILE C O 1
ATOM 9873 N N . ALA C 1 64 ? 66.281 25.285 55.243 1.00 24.05 127 ALA C N 1
ATOM 9874 C CA . ALA C 1 64 ? 65.259 25.847 54.356 1.00 24.11 127 ALA C CA 1
ATOM 9875 C C . ALA C 1 64 ? 64.186 24.783 54.039 1.00 24.33 127 ALA C C 1
ATOM 9876 O O . ALA C 1 64 ? 64.473 23.584 54.020 1.00 23.62 127 ALA C O 1
ATOM 9878 N N . GLU C 1 65 ? 62.962 25.241 53.798 1.00 23.85 128 GLU C N 1
ATOM 9879 C CA . GLU C 1 65 ? 61.848 24.358 53.580 1.00 24.42 128 GLU C CA 1
ATOM 9880 C C . GLU C 1 65 ? 62.043 23.504 52.333 1.00 24.21 128 GLU C C 1
ATOM 9881 O O . GLU C 1 65 ? 61.768 22.308 52.348 1.00 24.25 128 GLU C O 1
ATOM 9887 N N . TYR C 1 66 ? 62.517 24.124 51.263 1.00 24.55 129 TYR C N 1
ATOM 9888 C CA . TYR C 1 66 ? 62.756 23.424 50.011 1.00 25.20 129 TYR C CA 1
ATOM 9889 C C . TYR C 1 66 ? 63.656 22.194 50.201 1.00 24.78 129 TYR C C 1
ATOM 9890 O O . TYR C 1 66 ? 63.284 21.050 49.854 1.00 23.60 129 TYR C O 1
ATOM 9899 N N . ALA C 1 67 ? 64.827 22.475 50.770 1.00 24.67 130 ALA C N 1
ATOM 9900 C CA . ALA C 1 67 ? 65.887 21.511 51.082 1.00 24.87 130 ALA C CA 1
ATOM 9901 C C . ALA C 1 67 ? 65.399 20.384 51.998 1.00 25.10 130 ALA C C 1
ATOM 9902 O O . ALA C 1 67 ? 65.707 19.225 51.760 1.00 26.08 130 ALA C O 1
ATOM 9904 N N . ARG C 1 68 ? 64.642 20.731 53.035 1.00 25.19 131 ARG C N 1
ATOM 9905 C CA . ARG C 1 68 ? 64.067 19.753 53.925 1.00 25.88 131 ARG C CA 1
ATOM 9906 C C . ARG C 1 68 ? 63.041 18.860 53.205 1.00 25.88 131 ARG C C 1
ATOM 9907 O O . ARG C 1 68 ? 63.044 17.648 53.404 1.00 26.11 131 ARG C O 1
ATOM 9915 N N . ALA C 1 69 ? 62.142 19.462 52.413 1.00 24.91 132 ALA C N 1
ATOM 9916 C CA . ALA C 1 69 ? 61.074 18.710 51.749 1.00 24.95 132 ALA C CA 1
ATOM 9917 C C . ALA C 1 69 ? 61.659 17.660 50.808 1.00 25.08 132 ALA C C 1
ATOM 9918 O O . ALA C 1 69 ? 61.286 16.490 50.873 1.00 25.68 132 ALA C O 1
ATOM 9920 N N . LYS C 1 70 ? 62.558 18.120 49.931 1.00 25.24 133 LYS C N 1
ATOM 9921 C CA . LYS C 1 70 ? 63.286 17.311 48.970 1.00 25.00 133 LYS C CA 1
ATOM 9922 C C . LYS C 1 70 ? 64.006 16.133 49.596 1.00 23.80 133 LYS C C 1
ATOM 9923 O O . LYS C 1 70 ? 63.848 15.008 49.138 1.00 23.17 133 LYS C O 1
ATOM 9929 N N . ALA C 1 71 ? 64.772 16.381 50.650 1.00 23.06 134 ALA C N 1
ATOM 9930 C CA . ALA C 1 71 ? 65.543 15.321 51.297 1.00 22.22 134 ALA C CA 1
ATOM 9931 C C . ALA C 1 71 ? 64.655 14.252 51.966 1.00 22.63 134 ALA C C 1
ATOM 9932 O O . ALA C 1 71 ? 64.933 13.039 51.851 1.00 22.16 134 ALA C O 1
ATOM 9934 N N . LEU C 1 72 ? 63.634 14.692 52.701 1.00 21.97 135 LEU C N 1
ATOM 9935 C CA . LEU C 1 72 ? 62.687 13.748 53.321 1.00 23.57 135 LEU C CA 1
ATOM 9936 C C . LEU C 1 72 ? 61.971 12.856 52.287 1.00 23.85 135 LEU C C 1
ATOM 9937 O O . LEU C 1 72 ? 61.793 11.627 52.493 1.00 23.84 135 LEU C O 1
ATOM 9942 N N . ALA C 1 73 ? 61.521 13.471 51.196 1.00 23.65 136 ALA C N 1
ATOM 9943 C CA . ALA C 1 73 ? 60.863 12.708 50.146 1.00 23.24 136 ALA C CA 1
ATOM 9944 C C . ALA C 1 73 ? 61.872 11.688 49.618 1.00 23.45 136 ALA C C 1
ATOM 9945 O O . ALA C 1 73 ? 61.564 10.490 49.525 1.00 24.27 136 ALA C O 1
ATOM 9947 N N . GLU C 1 74 ? 63.085 12.154 49.296 1.00 22.73 137 GLU C N 1
ATOM 9948 C CA . GLU C 1 74 ? 64.134 11.292 48.742 1.00 22.36 137 GLU C CA 1
ATOM 9949 C C . GLU C 1 74 ? 64.563 10.154 49.673 1.00 21.54 137 GLU C C 1
ATOM 9950 O O . GLU C 1 74 ? 64.835 9.045 49.209 1.00 21.32 137 GLU C O 1
ATOM 9956 N N . LEU C 1 75 ? 64.634 10.429 50.964 1.00 20.75 138 LEU C N 1
ATOM 9957 C CA . LEU C 1 75 ? 64.991 9.402 51.954 1.00 21.80 138 LEU C CA 1
ATOM 9958 C C . LEU C 1 75 ? 63.874 8.391 52.155 1.00 22.97 138 LEU C C 1
ATOM 9959 O O . LEU C 1 75 ? 64.119 7.184 52.359 1.00 23.00 138 LEU C O 1
ATOM 9964 N N . GLU C 1 76 ? 62.646 8.880 52.092 1.00 23.26 139 GLU C N 1
ATOM 9965 C CA . GLU C 1 76 ? 61.517 7.984 52.052 1.00 25.11 139 GLU C CA 1
ATOM 9966 C C . GLU C 1 76 ? 61.611 6.965 50.893 1.00 25.05 139 GLU C C 1
ATOM 9967 O O . GLU C 1 76 ? 61.461 5.752 51.136 1.00 25.33 139 GLU C O 1
ATOM 9973 N N . GLY C 1 77 ? 61.884 7.450 49.673 1.00 24.93 140 GLY C N 1
ATOM 9974 C CA . GLY C 1 77 ? 62.014 6.600 48.492 1.00 25.16 140 GLY C CA 1
ATOM 9975 C C . GLY C 1 77 ? 63.189 5.625 48.520 1.00 26.32 140 GLY C C 1
ATOM 9976 O O . GLY C 1 77 ? 63.100 4.518 47.971 1.00 26.81 140 GLY C O 1
ATOM 9977 N N . LEU C 1 78 ? 64.303 6.033 49.144 1.00 26.28 141 LEU C N 1
ATOM 9978 C CA . LEU C 1 78 ? 65.436 5.146 49.399 1.00 25.91 141 LEU C CA 1
ATOM 9979 C C . LEU C 1 78 ? 64.994 3.964 50.266 1.00 25.73 141 LEU C C 1
ATOM 9980 O O . LEU C 1 78 ? 65.416 2.843 50.058 1.00 25.61 141 LEU C O 1
ATOM 9985 N N . GLY C 1 79 ? 64.123 4.238 51.231 1.00 26.01 142 GLY C N 1
ATOM 9986 C CA . GLY C 1 79 ? 63.578 3.234 52.105 1.00 25.67 142 GLY C CA 1
ATOM 9987 C C . GLY C 1 79 ? 62.658 2.305 51.354 1.00 26.73 142 GLY C C 1
ATOM 9988 O O . GLY C 1 79 ? 62.691 1.103 51.572 1.00 26.71 142 GLY C O 1
ATOM 9989 N N . ASN C 1 80 ? 61.844 2.839 50.455 1.00 26.98 143 ASN C N 1
ATOM 9990 C CA . ASN C 1 80 ? 61.051 1.953 49.604 1.00 28.06 143 ASN C CA 1
ATOM 9991 C C . ASN C 1 80 ? 61.913 1.000 48.792 1.00 28.28 143 ASN C C 1
ATOM 9992 O O . ASN C 1 80 ? 61.644 -0.203 48.757 1.00 28.28 143 ASN C O 1
ATOM 9997 N N . ASN C 1 81 ? 62.957 1.543 48.170 1.00 28.56 144 ASN C N 1
ATOM 9998 C CA . ASN C 1 81 ? 63.805 0.765 47.295 1.00 28.77 144 ASN C CA 1
ATOM 9999 C C . ASN C 1 81 ? 64.795 -0.139 48.015 1.00 29.52 144 ASN C C 1
ATOM 10000 O O . ASN C 1 81 ? 65.238 -1.151 47.434 1.00 30.42 144 ASN C O 1
ATOM 10005 N N . TYR C 1 82 ? 65.143 0.211 49.260 1.00 29.86 145 TYR C N 1
ATOM 10006 C CA . TYR C 1 82 ? 65.988 -0.671 50.100 1.00 29.83 145 TYR C CA 1
ATOM 10007 C C . TYR C 1 82 ? 65.200 -1.924 50.524 1.00 30.37 145 TYR C C 1
ATOM 10008 O O . TYR C 1 82 ? 65.772 -3.022 50.595 1.00 30.28 145 TYR C O 1
ATOM 10017 N N . GLN C 1 83 ? 63.898 -1.751 50.802 1.00 29.29 146 GLN C N 1
ATOM 10018 C CA . GLN C 1 83 ? 63.045 -2.868 51.080 1.00 29.34 146 GLN C CA 1
ATOM 10019 C C . GLN C 1 83 ? 62.926 -3.821 49.873 1.00 29.22 146 GLN C C 1
ATOM 10020 O O . GLN C 1 83 ? 63.006 -5.026 50.043 1.00 29.00 146 GLN C O 1
ATOM 10026 N N . LEU C 1 84 ? 62.731 -3.275 48.668 1.00 28.56 147 LEU C N 1
ATOM 10027 C CA . LEU C 1 84 ? 62.630 -4.073 47.463 1.00 28.62 147 LEU C CA 1
ATOM 10028 C C . LEU C 1 84 ? 63.925 -4.861 47.183 1.00 28.60 147 LEU C C 1
ATOM 10029 O O . LEU C 1 84 ? 63.895 -6.009 46.728 1.00 28.24 147 LEU C O 1
ATOM 10034 N N . TYR C 1 85 ? 65.062 -4.244 47.474 1.00 27.84 148 TYR C N 1
ATOM 10035 C CA . TYR C 1 85 ? 66.321 -4.912 47.275 1.00 28.14 148 TYR C CA 1
ATOM 10036 C C . TYR C 1 85 ? 66.486 -6.031 48.306 1.00 28.59 148 TYR C C 1
ATOM 10037 O O . TYR C 1 85 ? 67.017 -7.113 47.986 1.00 28.35 148 TYR C O 1
ATOM 10046 N N . LEU C 1 86 ? 66.034 -5.764 49.531 1.00 28.63 149 LEU C N 1
ATOM 10047 C CA . LEU C 1 86 ? 66.179 -6.717 50.594 1.00 29.16 149 LEU C CA 1
ATOM 10048 C C . LEU C 1 86 ? 65.344 -7.942 50.299 1.00 29.73 149 LEU C C 1
ATOM 10049 O O . LEU C 1 86 ? 65.779 -9.066 50.586 1.00 30.53 149 LEU C O 1
ATOM 10054 N N . THR C 1 87 ? 64.139 -7.721 49.780 1.00 29.48 150 THR C N 1
ATOM 10055 C CA . THR C 1 87 ? 63.214 -8.794 49.454 1.00 30.12 150 THR C CA 1
ATOM 10056 C C . THR C 1 87 ? 63.832 -9.675 48.363 1.00 30.40 150 THR C C 1
ATOM 10057 O O . THR C 1 87 ? 63.896 -10.890 48.503 1.00 30.45 150 THR C O 1
ATOM 10061 N N . ALA C 1 88 ? 64.336 -9.029 47.319 1.00 30.78 151 ALA C N 1
ATOM 10062 C CA . ALA C 1 88 ? 65.002 -9.681 46.220 1.00 31.81 151 ALA C CA 1
ATOM 10063 C C . ALA C 1 88 ? 66.228 -10.504 46.698 1.00 33.05 151 ALA C C 1
ATOM 10064 O O . ALA C 1 88 ? 66.446 -11.629 46.239 1.00 32.40 151 ALA C O 1
ATOM 10066 N N . LEU C 1 89 ? 66.993 -9.931 47.636 1.00 34.16 152 LEU C N 1
ATOM 10067 C CA . LEU C 1 89 ? 68.169 -10.564 48.226 1.00 35.30 152 LEU C CA 1
ATOM 10068 C C . LEU C 1 89 ? 67.722 -11.812 48.986 1.00 36.39 152 LEU C C 1
ATOM 10069 O O . LEU C 1 89 ? 68.347 -12.858 48.880 1.00 36.36 152 LEU C O 1
ATOM 10074 N N . GLU C 1 90 ? 66.655 -11.677 49.771 1.00 37.75 153 GLU C N 1
ATOM 10075 C CA . GLU C 1 90 ? 66.067 -12.797 50.500 1.00 39.19 153 GLU C CA 1
ATOM 10076 C C . GLU C 1 90 ? 65.646 -13.924 49.555 1.00 39.55 153 GLU C C 1
ATOM 10077 O O . GLU C 1 90 ? 65.901 -15.073 49.848 1.00 39.64 153 GLU C O 1
ATOM 10083 N N . GLU C 1 91 ? 64.975 -13.595 48.450 1.00 40.69 154 GLU C N 1
ATOM 10084 C CA . GLU C 1 91 ? 64.608 -14.596 47.437 1.00 42.49 154 GLU C CA 1
ATOM 10085 C C . GLU C 1 91 ? 65.842 -15.323 46.885 1.00 41.70 154 GLU C C 1
ATOM 10086 O O . GLU C 1 91 ? 65.824 -16.540 46.704 1.00 41.43 154 GLU C O 1
ATOM 10092 N N . TRP C 1 92 ? 66.910 -14.574 46.628 1.00 41.29 155 TRP C N 1
ATOM 10093 C CA . TRP C 1 92 ? 68.159 -15.163 46.147 1.00 41.05 155 TRP C CA 1
ATOM 10094 C C . TRP C 1 92 ? 68.779 -16.093 47.201 1.00 41.21 155 TRP C C 1
ATOM 10095 O O . TRP C 1 92 ? 69.221 -17.197 46.882 1.00 40.07 155 TRP C O 1
ATOM 10106 N N . GLN C 1 93 ? 68.766 -15.658 48.456 1.00 41.15 156 GLN C N 1
ATOM 10107 C CA . GLN C 1 93 ? 69.294 -16.462 49.530 1.00 41.98 156 GLN C CA 1
ATOM 10108 C C . GLN C 1 93 ? 68.615 -17.849 49.632 1.00 43.57 156 GLN C C 1
ATOM 10109 O O . GLN C 1 93 ? 69.276 -18.853 49.909 1.00 42.89 156 GLN C O 1
ATOM 10115 N N . GLU C 1 94 ? 67.305 -17.904 49.395 1.00 45.59 157 GLU C N 1
ATOM 10116 C CA . GLU C 1 94 ? 66.516 -19.076 49.810 1.00 48.22 157 GLU C CA 1
ATOM 10117 C C . GLU C 1 94 ? 66.009 -19.989 48.688 1.00 49.48 157 GLU C C 1
ATOM 10118 O O . GLU C 1 94 ? 65.622 -21.143 48.935 1.00 50.11 157 GLU C O 1
ATOM 10124 N N . ASN C 1 95 ? 66.011 -19.477 47.467 1.00 50.65 158 ASN C N 1
ATOM 10125 C CA . ASN C 1 95 ? 65.455 -20.191 46.355 1.00 52.56 158 ASN C CA 1
ATOM 10126 C C . ASN C 1 95 ? 66.430 -20.044 45.199 1.00 53.90 158 ASN C C 1
ATOM 10127 O O . ASN C 1 95 ? 67.443 -19.340 45.314 1.00 53.86 158 ASN C O 1
ATOM 10132 N N . PRO C 1 96 ? 66.190 -20.787 44.104 1.00 55.07 159 PRO C N 1
ATOM 10133 C CA . PRO C 1 96 ? 66.644 -20.303 42.827 1.00 55.50 159 PRO C CA 1
ATOM 10134 C C . PRO C 1 96 ? 65.393 -19.968 42.027 1.00 55.98 159 PRO C C 1
ATOM 10135 O O . PRO C 1 96 ? 65.412 -19.066 41.180 1.00 56.53 159 PRO C O 1
ATOM 10139 N N . SER C 1 98 ? 68.019 -19.369 39.951 1.00 50.38 161 SER C N 1
ATOM 10140 C CA . SER C 1 98 ? 67.172 -19.090 38.792 1.00 50.98 161 SER C CA 1
ATOM 10141 C C . SER C 1 98 ? 67.431 -17.747 38.118 1.00 51.73 161 SER C C 1
ATOM 10142 O O . SER C 1 98 ? 67.948 -16.791 38.717 1.00 51.66 161 SER C O 1
ATOM 10145 N N . THR C 1 99 ? 67.012 -17.679 36.866 1.00 52.33 162 THR C N 1
ATOM 10146 C CA . THR C 1 99 ? 67.302 -16.532 36.040 1.00 53.36 162 THR C CA 1
ATOM 10147 C C . THR C 1 99 ? 66.437 -15.301 36.413 1.00 53.37 162 THR C C 1
ATOM 10148 O O . THR C 1 99 ? 66.929 -14.165 36.350 1.00 53.58 162 THR C O 1
ATOM 10152 N N . ARG C 1 100 ? 65.188 -15.535 36.836 1.00 53.04 163 ARG C N 1
ATOM 10153 C CA . ARG C 1 100 ? 64.303 -14.459 37.308 1.00 53.45 163 ARG C CA 1
ATOM 10154 C C . ARG C 1 100 ? 64.883 -13.841 38.583 1.00 51.76 163 ARG C C 1
ATOM 10155 O O . ARG C 1 100 ? 64.936 -12.611 38.720 1.00 51.91 163 ARG C O 1
ATOM 10163 N N . VAL C 1 101 ? 65.319 -14.702 39.500 1.00 50.00 164 VAL C N 1
ATOM 10164 C CA . VAL C 1 101 ? 65.828 -14.277 40.803 1.00 48.09 164 VAL C CA 1
ATOM 10165 C C . VAL C 1 101 ? 67.141 -13.482 40.685 1.00 47.13 164 VAL C C 1
ATOM 10166 O O . VAL C 1 101 ? 67.252 -12.404 41.275 1.00 46.50 164 VAL C O 1
ATOM 10170 N N . LEU C 1 102 ? 68.087 -13.970 39.876 1.00 45.98 165 LEU C N 1
ATOM 10171 C CA . LEU C 1 102 ? 69.379 -13.289 39.665 1.00 44.66 165 LEU C CA 1
ATOM 10172 C C . LEU C 1 102 ? 69.225 -11.913 39.028 1.00 44.26 165 LEU C C 1
ATOM 10173 O O . LEU C 1 102 ? 69.921 -10.981 39.422 1.00 43.50 165 LEU C O 1
ATOM 10178 N N . ARG C 1 103 ? 68.315 -11.804 38.052 1.00 44.07 166 ARG C N 1
ATOM 10179 C CA . ARG C 1 103 ? 67.992 -10.539 37.375 1.00 43.93 166 ARG C CA 1
ATOM 10180 C C . ARG C 1 103 ? 67.291 -9.547 38.314 1.00 42.56 166 ARG C C 1
ATOM 10181 O O . ARG C 1 103 ? 67.546 -8.352 38.271 1.00 41.46 166 ARG C O 1
ATOM 10189 N N . ASP C 1 104 ? 66.416 -10.068 39.166 1.00 41.94 167 ASP C N 1
ATOM 10190 C CA . ASP C 1 104 ? 65.684 -9.253 40.116 1.00 41.35 167 ASP C CA 1
ATOM 10191 C C . ASP C 1 104 ? 66.670 -8.532 41.040 1.00 39.87 167 ASP C C 1
ATOM 10192 O O . ASP C 1 104 ? 66.623 -7.293 41.156 1.00 38.87 167 ASP C O 1
ATOM 10197 N N . VAL C 1 105 ? 67.572 -9.298 41.666 1.00 37.67 168 VAL C N 1
ATOM 10198 C CA . VAL C 1 105 ? 68.473 -8.728 42.683 1.00 36.85 168 VAL C CA 1
ATOM 10199 C C . VAL C 1 105 ? 69.468 -7.742 42.057 1.00 36.53 168 VAL C C 1
ATOM 10200 O O . VAL C 1 105 ? 69.652 -6.652 42.583 1.00 36.30 168 VAL C O 1
ATOM 10204 N N . ARG C 1 106 ? 70.041 -8.116 40.905 1.00 36.05 169 ARG C N 1
ATOM 10205 C CA . ARG C 1 106 ? 70.909 -7.268 40.103 1.00 36.11 169 ARG C CA 1
ATOM 10206 C C . ARG C 1 106 ? 70.284 -5.879 39.881 1.00 35.49 169 ARG C C 1
ATOM 10207 O O . ARG C 1 106 ? 70.891 -4.827 40.149 1.00 35.08 169 ARG C O 1
ATOM 10215 N N . ASN C 1 107 ? 69.052 -5.854 39.417 1.00 35.06 170 ASN C N 1
ATOM 10216 C CA . ASN C 1 107 ? 68.491 -4.577 39.031 1.00 35.14 170 ASN C CA 1
ATOM 10217 C C . ASN C 1 107 ? 67.914 -3.771 40.215 1.00 33.74 170 ASN C C 1
ATOM 10218 O O . ASN C 1 107 ? 67.901 -2.538 40.193 1.00 32.84 170 ASN C O 1
ATOM 10223 N N . ARG C 1 108 ? 67.522 -4.480 41.271 1.00 32.12 171 ARG C N 1
ATOM 10224 C CA . ARG C 1 108 ? 67.177 -3.857 42.529 1.00 30.98 171 ARG C CA 1
ATOM 10225 C C . ARG C 1 108 ? 68.428 -3.215 43.142 1.00 29.94 171 ARG C C 1
ATOM 10226 O O . ARG C 1 108 ? 68.347 -2.156 43.776 1.00 28.82 171 ARG C O 1
ATOM 10234 N N . PHE C 1 109 ? 69.578 -3.869 42.960 1.00 29.28 172 PHE C N 1
ATOM 10235 C CA . PHE C 1 109 ? 70.844 -3.313 43.424 1.00 28.73 172 PHE C CA 1
ATOM 10236 C C . PHE C 1 109 ? 71.213 -2.016 42.680 1.00 28.59 172 PHE C C 1
ATOM 10237 O O . PHE C 1 109 ? 71.562 -0.984 43.303 1.00 27.60 172 PHE C O 1
ATOM 10245 N N . GLU C 1 110 ? 71.139 -2.087 41.353 1.00 28.70 173 GLU C N 1
ATOM 10246 C CA . GLU C 1 110 ? 71.433 -0.957 40.469 1.00 29.16 173 GLU C CA 1
ATOM 10247 C C . GLU C 1 110 ? 70.510 0.226 40.679 1.00 28.87 173 GLU C C 1
ATOM 10248 O O . GLU C 1 110 ? 70.975 1.361 40.722 1.00 29.34 173 GLU C O 1
ATOM 10254 N N . ILE C 1 111 ? 69.200 -0.041 40.788 1.00 28.76 174 ILE C N 1
ATOM 10255 C CA . ILE C 1 111 ? 68.219 1.017 41.027 1.00 28.09 174 ILE C CA 1
ATOM 10256 C C . ILE C 1 111 ? 68.573 1.780 42.328 1.00 27.43 174 ILE C C 1
ATOM 10257 O O . ILE C 1 111 ? 68.692 3.012 42.302 1.00 28.29 174 ILE C O 1
ATOM 10262 N N . LEU C 1 112 ? 68.803 1.039 43.410 1.00 25.73 175 LEU C N 1
ATOM 10263 C CA . LEU C 1 112 ? 69.149 1.599 44.722 1.00 25.47 175 LEU C CA 1
ATOM 10264 C C . LEU C 1 112 ? 70.415 2.453 44.682 1.00 25.20 175 LEU C C 1
ATOM 10265 O O . LEU C 1 112 ? 70.406 3.627 45.130 1.00 25.48 175 LEU C O 1
ATOM 10270 N N . ASP C 1 113 ? 71.490 1.860 44.148 1.00 25.11 176 ASP C N 1
ATOM 10271 C CA . ASP C 1 113 ? 72.762 2.539 43.986 1.00 24.67 176 ASP C CA 1
ATOM 10272 C C . ASP C 1 113 ? 72.581 3.818 43.151 1.00 24.43 176 ASP C C 1
ATOM 10273 O O . ASP C 1 113 ? 73.099 4.887 43.488 1.00 23.46 176 ASP C O 1
ATOM 10278 N N . SER C 1 114 ? 71.823 3.713 42.076 1.00 24.31 177 SER C N 1
ATOM 10279 C CA . SER C 1 114 ? 71.597 4.882 41.242 1.00 25.55 177 SER C CA 1
ATOM 10280 C C . SER C 1 114 ? 70.927 6.048 42.011 1.00 25.24 177 SER C C 1
ATOM 10281 O O . SER C 1 114 ? 71.286 7.212 41.835 1.00 25.51 177 SER C O 1
ATOM 10284 N N . LEU C 1 115 ? 69.965 5.706 42.867 1.00 24.64 178 LEU C N 1
ATOM 10285 C CA . LEU C 1 115 ? 69.226 6.674 43.679 1.00 24.31 178 LEU C CA 1
ATOM 10286 C C . LEU C 1 115 ? 70.107 7.359 44.731 1.00 23.23 178 LEU C C 1
ATOM 10287 O O . LEU C 1 115 ? 69.995 8.562 44.943 1.00 22.38 178 LEU C O 1
ATOM 10292 N N . PHE C 1 116 ? 70.969 6.591 45.403 1.00 22.62 179 PHE C N 1
ATOM 10293 C CA . PHE C 1 116 ? 71.955 7.182 46.327 1.00 21.83 179 PHE C CA 1
ATOM 10294 C C . PHE C 1 116 ? 72.824 8.202 45.623 1.00 22.19 179 PHE C C 1
ATOM 10295 O O . PHE C 1 116 ? 72.978 9.309 46.113 1.00 22.52 179 PHE C O 1
ATOM 10303 N N . THR C 1 117 ? 73.384 7.830 44.466 1.00 23.48 180 THR C N 1
ATOM 10304 C CA . THR C 1 117 ? 74.170 8.750 43.615 1.00 23.24 180 THR C CA 1
ATOM 10305 C C . THR C 1 117 ? 73.428 10.069 43.318 1.00 24.76 180 THR C C 1
ATOM 10306 O O . THR C 1 117 ? 73.998 11.167 43.497 1.00 25.01 180 THR C O 1
ATOM 10310 N N . GLN C 1 118 ? 72.173 9.948 42.839 1.00 25.20 181 GLN C N 1
ATOM 10311 C CA . GLN C 1 118 ? 71.249 11.080 42.625 1.00 25.66 181 GLN C CA 1
ATOM 10312 C C . GLN C 1 118 ? 71.015 11.881 43.883 1.00 23.77 181 GLN C C 1
ATOM 10313 O O . GLN C 1 118 ? 71.011 13.106 43.828 1.00 24.02 181 GLN C O 1
ATOM 10319 N N . TYR C 1 119 ? 70.842 11.204 45.019 1.00 22.64 182 TYR C N 1
ATOM 10320 C CA . TYR C 1 119 ? 70.288 11.850 46.209 1.00 20.84 182 TYR C CA 1
ATOM 10321 C C . TYR C 1 119 ? 71.246 12.393 47.233 1.00 20.79 182 TYR C C 1
ATOM 10322 O O . TYR C 1 119 ? 70.913 13.365 47.921 1.00 19.14 182 TYR C O 1
ATOM 10331 N N . MET C 1 120 ? 72.415 11.772 47.367 1.00 20.83 183 MET C N 1
ATOM 10332 C CA . MET C 1 120 ? 73.449 12.286 48.278 1.00 21.55 183 MET C CA 1
ATOM 10333 C C . MET C 1 120 ? 73.702 13.810 48.298 1.00 20.75 183 MET C C 1
ATOM 10334 O O . MET C 1 120 ? 73.870 14.354 49.364 1.00 20.35 183 MET C O 1
ATOM 10339 N N . PRO C 1 121 ? 73.750 14.493 47.133 1.00 21.16 184 PRO C N 1
ATOM 10340 C CA . PRO C 1 121 ? 73.934 15.973 47.196 1.00 21.35 184 PRO C CA 1
ATOM 10341 C C . PRO C 1 121 ? 72.842 16.704 47.987 1.00 22.02 184 PRO C C 1
ATOM 10342 O O . PRO C 1 121 ? 73.082 17.802 48.482 1.00 22.15 184 PRO C O 1
ATOM 10346 N N . SER C 1 122 ? 71.662 16.089 48.132 1.00 22.03 185 SER C N 1
ATOM 10347 C CA . SER C 1 122 ? 70.573 16.707 48.870 1.00 21.36 185 SER C CA 1
ATOM 10348 C C . SER C 1 122 ? 70.832 16.696 50.357 1.00 21.89 185 SER C C 1
ATOM 10349 O O . SER C 1 122 ? 70.086 17.347 51.095 1.00 22.01 185 SER C O 1
ATOM 10352 N N . PHE C 1 123 ? 71.835 15.928 50.820 1.00 21.02 186 PHE C N 1
ATOM 10353 C CA . PHE C 1 123 ? 72.129 15.903 52.255 1.00 20.61 186 PHE C CA 1
ATOM 10354 C C . PHE C 1 123 ? 73.342 16.789 52.603 1.00 21.26 186 PHE C C 1
ATOM 10355 O O . PHE C 1 123 ? 73.854 16.773 53.721 1.00 21.55 186 PHE C O 1
ATOM 10363 N N . ARG C 1 124 ? 73.763 17.599 51.641 1.00 21.45 187 ARG C N 1
ATOM 10364 C CA . ARG C 1 124 ? 74.805 18.614 51.857 1.00 22.22 187 ARG C CA 1
ATOM 10365 C C . ARG C 1 124 ? 74.539 19.894 51.085 1.00 21.81 187 ARG C C 1
ATOM 10366 O O . ARG C 1 124 ? 75.453 20.460 50.510 1.00 21.86 187 ARG C O 1
ATOM 10374 N N . VAL C 1 125 ? 73.283 20.308 51.040 1.00 21.39 188 VAL C N 1
ATOM 10375 C CA . VAL C 1 125 ? 72.892 21.548 50.399 1.00 21.02 188 VAL C CA 1
ATOM 10376 C C . VAL C 1 125 ? 73.702 22.757 50.917 1.00 20.46 188 VAL C C 1
ATOM 10377 O O . VAL C 1 125 ? 73.773 23.014 52.104 1.00 19.51 188 VAL C O 1
ATOM 10381 N N . THR C 1 126 ? 74.334 23.479 50.008 1.00 21.55 189 THR C N 1
ATOM 10382 C CA . THR C 1 126 ? 75.140 24.657 50.375 1.00 23.31 189 THR C CA 1
ATOM 10383 C C . THR C 1 126 ? 74.451 25.544 51.412 1.00 22.67 189 THR C C 1
ATOM 10384 O O . THR C 1 126 ? 73.286 25.917 51.249 1.00 22.77 189 THR C O 1
ATOM 10388 N N . GLY C 1 127 ? 75.168 25.820 52.505 1.00 22.27 190 GLY C N 1
ATOM 10389 C CA . GLY C 1 127 ? 74.656 26.638 53.611 1.00 20.54 190 GLY C CA 1
ATOM 10390 C C . GLY C 1 127 ? 73.896 25.842 54.655 1.00 20.70 190 GLY C C 1
ATOM 10391 O O . GLY C 1 127 ? 73.590 26.375 55.708 1.00 21.27 190 GLY C O 1
ATOM 10392 N N . TYR C 1 128 ? 73.565 24.576 54.360 1.00 20.92 191 TYR C N 1
ATOM 10393 C CA . TYR C 1 128 ? 72.888 23.668 55.305 1.00 20.73 191 TYR C CA 1
ATOM 10394 C C . TYR C 1 128 ? 73.662 22.352 55.546 1.00 20.63 191 TYR C C 1
ATOM 10395 O O . TYR C 1 128 ? 73.096 21.360 55.966 1.00 21.24 191 TYR C O 1
ATOM 10404 N N . GLU C 1 129 ? 74.966 22.355 55.317 1.00 20.20 192 GLU C N 1
ATOM 10405 C CA . GLU C 1 129 ? 75.787 21.150 55.449 1.00 20.49 192 GLU C CA 1
ATOM 10406 C C . GLU C 1 129 ? 75.836 20.630 56.883 1.00 20.97 192 GLU C C 1
ATOM 10407 O O . GLU C 1 129 ? 75.833 19.392 57.080 1.00 21.80 192 GLU C O 1
ATOM 10413 N N . VAL C 1 130 ? 75.864 21.542 57.876 1.00 19.60 193 VAL C N 1
ATOM 10414 C CA . VAL C 1 130 ? 75.848 21.129 59.289 1.00 19.11 193 VAL C CA 1
ATOM 10415 C C . VAL C 1 130 ? 74.506 20.576 59.799 1.00 19.68 193 VAL C C 1
ATOM 10416 O O . VAL C 1 130 ? 74.493 19.451 60.312 1.00 21.44 193 VAL C O 1
ATOM 10420 N N . PRO C 1 131 ? 73.381 21.320 59.648 1.00 19.53 194 PRO C N 1
ATOM 10421 C CA . PRO C 1 131 ? 72.107 20.750 60.136 1.00 19.42 194 PRO C CA 1
ATOM 10422 C C . PRO C 1 131 ? 71.669 19.418 59.471 1.00 19.31 194 PRO C C 1
ATOM 10423 O O . PRO C 1 131 ? 70.892 18.618 60.061 1.00 18.97 194 PRO C O 1
ATOM 10427 N N . LEU C 1 132 ? 72.183 19.189 58.269 1.00 18.74 195 LEU C N 1
ATOM 10428 C CA . LEU C 1 132 ? 71.970 17.957 57.515 1.00 17.93 195 LEU C CA 1
ATOM 10429 C C . LEU C 1 132 ? 72.990 16.849 57.754 1.00 17.94 195 LEU C C 1
ATOM 10430 O O . LEU C 1 132 ? 72.852 15.780 57.139 1.00 18.07 195 LEU C O 1
ATOM 10435 N N . LEU C 1 133 ? 73.991 17.072 58.627 1.00 17.89 196 LEU C N 1
ATOM 10436 C CA . LEU C 1 133 ? 75.155 16.160 58.735 1.00 17.55 196 LEU C CA 1
ATOM 10437 C C . LEU C 1 133 ? 74.879 14.763 59.315 1.00 18.98 196 LEU C C 1
ATOM 10438 O O . LEU C 1 133 ? 75.480 13.765 58.844 1.00 19.35 196 LEU C O 1
ATOM 10443 N N . SER C 1 134 ? 74.030 14.670 60.346 1.00 19.36 197 SER C N 1
ATOM 10444 C CA . SER C 1 134 ? 73.642 13.345 60.842 1.00 20.84 197 SER C CA 1
ATOM 10445 C C . SER C 1 134 ? 72.762 12.598 59.836 1.00 20.47 197 SER C C 1
ATOM 10446 O O . SER C 1 134 ? 72.923 11.402 59.674 1.00 20.98 197 SER C O 1
ATOM 10449 N N . VAL C 1 135 ? 71.903 13.290 59.095 1.00 20.52 198 VAL C N 1
ATOM 10450 C CA . VAL C 1 135 ? 71.283 12.639 57.915 1.00 19.94 198 VAL C CA 1
ATOM 10451 C C . VAL C 1 135 ? 72.333 12.127 56.888 1.00 20.29 198 VAL C C 1
ATOM 10452 O O . VAL C 1 135 ? 72.305 10.954 56.473 1.00 20.09 198 VAL C O 1
ATOM 10456 N N . TYR C 1 136 ? 73.248 13.013 56.482 1.00 19.53 199 TYR C N 1
ATOM 10457 C CA . TYR C 1 136 ? 74.318 12.663 55.534 1.00 17.87 199 TYR C CA 1
ATOM 10458 C C . TYR C 1 136 ? 75.093 11.410 55.968 1.00 17.36 199 TYR C C 1
ATOM 10459 O O . TYR C 1 136 ? 75.328 10.493 55.167 1.00 16.50 199 TYR C O 1
ATOM 10468 N N . ALA C 1 137 ? 75.512 11.398 57.230 1.00 16.72 200 ALA C N 1
ATOM 10469 C CA . ALA C 1 137 ? 76.326 10.326 57.760 1.00 16.88 200 ALA C CA 1
ATOM 10470 C C . ALA C 1 137 ? 75.604 8.977 57.718 1.00 18.18 200 ALA C C 1
ATOM 10471 O O . ALA C 1 137 ? 76.231 7.919 57.391 1.00 18.22 200 ALA C O 1
ATOM 10473 N N . GLN C 1 138 ? 74.305 9.001 58.037 1.00 17.87 201 GLN C N 1
ATOM 10474 C CA . GLN C 1 138 ? 73.517 7.774 58.137 1.00 19.50 201 GLN C CA 1
ATOM 10475 C C . GLN C 1 138 ? 73.147 7.237 56.762 1.00 18.70 201 GLN C C 1
ATOM 10476 O O . GLN C 1 138 ? 73.115 6.023 56.549 1.00 20.31 201 GLN C O 1
ATOM 10482 N N . ALA C 1 139 ? 72.866 8.151 55.850 1.00 18.68 202 ALA C N 1
ATOM 10483 C CA . ALA C 1 139 ? 72.689 7.867 54.402 1.00 18.56 202 ALA C CA 1
ATOM 10484 C C . ALA C 1 139 ? 73.961 7.334 53.717 1.00 18.51 202 ALA C C 1
ATOM 10485 O O . ALA C 1 139 ? 73.911 6.321 53.020 1.00 18.86 202 ALA C O 1
ATOM 10487 N N . ALA C 1 140 ? 75.091 8.011 53.941 1.00 18.34 203 ALA C N 1
ATOM 10488 C CA . ALA C 1 140 ? 76.432 7.598 53.469 1.00 18.45 203 ALA C CA 1
ATOM 10489 C C . ALA C 1 140 ? 76.766 6.180 53.956 1.00 18.46 203 ALA C C 1
ATOM 10490 O O . ALA C 1 140 ? 77.216 5.340 53.203 1.00 18.52 203 ALA C O 1
ATOM 10492 N N . ASN C 1 141 ? 76.535 5.923 55.235 1.00 19.34 204 ASN C N 1
ATOM 10493 C CA . ASN C 1 141 ? 76.660 4.582 55.812 1.00 19.60 204 ASN C CA 1
ATOM 10494 C C . ASN C 1 141 ? 75.903 3.498 55.024 1.00 20.20 204 ASN C C 1
ATOM 10495 O O . ASN C 1 141 ? 76.463 2.413 54.723 1.00 19.54 204 ASN C O 1
ATOM 10500 N N . LEU C 1 142 ? 74.651 3.807 54.653 1.00 20.33 205 LEU C N 1
ATOM 10501 C CA . LEU C 1 142 ? 73.810 2.855 53.937 1.00 20.69 205 LEU C CA 1
ATOM 10502 C C . LEU C 1 142 ? 74.264 2.691 52.505 1.00 21.03 205 LEU C C 1
ATOM 10503 O O . LEU C 1 142 ? 74.151 1.607 51.914 1.00 21.18 205 LEU C O 1
ATOM 10508 N N . HIS C 1 143 ? 74.750 3.774 51.910 1.00 21.21 206 HIS C N 1
ATOM 10509 C CA . HIS C 1 143 ? 75.262 3.664 50.555 1.00 20.14 206 HIS C CA 1
ATOM 10510 C C . HIS C 1 143 ? 76.512 2.778 50.547 1.00 20.12 206 HIS C C 1
ATOM 10511 O O . HIS C 1 143 ? 76.631 1.907 49.705 1.00 19.12 206 HIS C O 1
ATOM 10518 N N . LEU C 1 144 ? 77.436 2.997 51.485 1.00 21.07 207 LEU C N 1
ATOM 10519 C CA . LEU C 1 144 ? 78.704 2.220 51.500 1.00 21.42 207 LEU C CA 1
ATOM 10520 C C . LEU C 1 144 ? 78.481 0.732 51.775 1.00 21.81 207 LEU C C 1
ATOM 10521 O O . LEU C 1 144 ? 79.125 -0.117 51.164 1.00 22.03 207 LEU C O 1
ATOM 10526 N N . LEU C 1 145 ? 77.548 0.435 52.684 1.00 22.95 208 LEU C N 1
ATOM 10527 C CA . LEU C 1 145 ? 77.081 -0.936 52.982 1.00 23.71 208 LEU C CA 1
ATOM 10528 C C . LEU C 1 145 ? 76.454 -1.640 51.803 1.00 24.22 208 LEU C C 1
ATOM 10529 O O . LEU C 1 145 ? 76.663 -2.827 51.627 1.00 25.54 208 LEU C O 1
ATOM 10534 N N . LEU C 1 146 ? 75.651 -0.909 51.035 1.00 23.43 209 LEU C N 1
ATOM 10535 C CA . LEU C 1 146 ? 75.123 -1.394 49.802 1.00 23.77 209 LEU C CA 1
ATOM 10536 C C . LEU C 1 146 ? 76.233 -1.842 48.858 1.00 23.24 209 LEU C C 1
ATOM 10537 O O . LEU C 1 146 ? 76.215 -2.943 48.346 1.00 23.85 209 LEU C O 1
ATOM 10542 N N . LEU C 1 147 ? 77.178 -0.959 48.617 1.00 23.67 210 LEU C N 1
ATOM 10543 C CA . LEU C 1 147 ? 78.186 -1.149 47.581 1.00 24.26 210 LEU C CA 1
ATOM 10544 C C . LEU C 1 147 ? 79.037 -2.406 47.829 1.00 23.83 210 LEU C C 1
ATOM 10545 O O . LEU C 1 147 ? 79.428 -3.101 46.869 1.00 23.49 210 LEU C O 1
ATOM 10550 N N . LYS C 1 148 ? 79.286 -2.690 49.111 1.00 23.80 211 LYS C N 1
ATOM 10551 C CA . LYS C 1 148 ? 79.959 -3.918 49.562 1.00 25.42 211 LYS C CA 1
ATOM 10552 C C . LYS C 1 148 ? 79.382 -5.204 48.943 1.00 26.02 211 LYS C C 1
ATOM 10553 O O . LYS C 1 148 ? 80.115 -6.117 48.641 1.00 26.29 211 LYS C O 1
ATOM 10559 N N . ASP C 1 149 ? 78.077 -5.258 48.729 1.00 27.21 212 ASP C N 1
ATOM 10560 C CA . ASP C 1 149 ? 77.449 -6.464 48.190 1.00 28.38 212 ASP C CA 1
ATOM 10561 C C . ASP C 1 149 ? 77.861 -6.762 46.754 1.00 29.49 212 ASP C C 1
ATOM 10562 O O . ASP C 1 149 ? 77.829 -7.929 46.325 1.00 30.05 212 ASP C O 1
ATOM 10567 N N . ALA C 1 150 ? 78.217 -5.723 46.007 1.00 29.58 213 ALA C N 1
ATOM 10568 C CA . ALA C 1 150 ? 78.608 -5.908 44.629 1.00 31.01 213 ALA C CA 1
ATOM 10569 C C . ALA C 1 150 ? 79.931 -6.665 44.535 1.00 32.05 213 ALA C C 1
ATOM 10570 O O . ALA C 1 150 ? 80.164 -7.385 43.569 1.00 32.35 213 ALA C O 1
ATOM 10572 N N . SER C 1 151 ? 80.803 -6.491 45.526 1.00 33.06 214 SER C N 1
ATOM 10573 C CA . SER C 1 151 ? 82.088 -7.175 45.518 1.00 34.33 214 SER C CA 1
ATOM 10574 C C . SER C 1 151 ? 81.990 -8.555 46.135 1.00 34.67 214 SER C C 1
ATOM 10575 O O . SER C 1 151 ? 82.787 -9.426 45.813 1.00 35.37 214 SER C O 1
ATOM 10578 N N . ILE C 1 152 ? 81.017 -8.753 47.021 1.00 34.66 215 ILE C N 1
ATOM 10579 C CA . ILE C 1 152 ? 80.842 -10.050 47.660 1.00 35.10 215 ILE C CA 1
ATOM 10580 C C . ILE C 1 152 ? 80.023 -10.988 46.784 1.00 34.63 215 ILE C C 1
ATOM 10581 O O . ILE C 1 152 ? 80.414 -12.130 46.586 1.00 34.57 215 ILE C O 1
ATOM 10586 N N . PHE C 1 153 ? 78.899 -10.503 46.254 1.00 34.23 216 PHE C N 1
ATOM 10587 C CA . PHE C 1 153 ? 77.980 -11.346 45.504 1.00 34.17 216 PHE C CA 1
ATOM 10588 C C . PHE C 1 153 ? 77.901 -11.094 44.011 1.00 34.65 216 PHE C C 1
ATOM 10589 O O . PHE C 1 153 ? 77.238 -11.841 43.301 1.00 35.12 216 PHE C O 1
ATOM 10597 N N . GLY C 1 154 ? 78.525 -10.037 43.519 1.00 34.94 217 GLY C N 1
ATOM 10598 C CA . GLY C 1 154 ? 78.372 -9.681 42.112 1.00 36.55 217 GLY C CA 1
ATOM 10599 C C . GLY C 1 154 ? 78.700 -10.764 41.089 1.00 37.40 217 GLY C C 1
ATOM 10600 O O . GLY C 1 154 ? 78.098 -10.813 40.016 1.00 37.77 217 GLY C O 1
ATOM 10601 N N . GLU C 1 155 ? 79.691 -11.592 41.401 1.00 38.46 218 GLU C N 1
ATOM 10602 C CA . GLU C 1 155 ? 80.125 -12.688 40.524 1.00 39.84 218 GLU C CA 1
ATOM 10603 C C . GLU C 1 155 ? 79.038 -13.766 40.391 1.00 39.95 218 GLU C C 1
ATOM 10604 O O . GLU C 1 155 ? 78.752 -14.229 39.283 1.00 40.20 218 GLU C O 1
ATOM 10610 N N . GLU C 1 156 ? 78.428 -14.126 41.524 1.00 40.03 219 GLU C N 1
ATOM 10611 C CA . GLU C 1 156 ? 77.287 -15.029 41.581 1.00 40.23 219 GLU C CA 1
ATOM 10612 C C . GLU C 1 156 ? 76.044 -14.446 40.947 1.00 39.48 219 GLU C C 1
ATOM 10613 O O . GLU C 1 156 ? 75.218 -15.195 40.392 1.00 39.60 219 GLU C O 1
ATOM 10619 N N . TRP C 1 157 ? 75.904 -13.121 41.023 1.00 38.01 220 TRP C N 1
ATOM 10620 C CA . TRP C 1 157 ? 74.730 -12.444 40.442 1.00 36.46 220 TRP C CA 1
ATOM 10621 C C . TRP C 1 157 ? 74.829 -12.325 38.939 1.00 35.57 220 TRP C C 1
ATOM 10622 O O . TRP C 1 157 ? 73.809 -12.203 38.261 1.00 35.89 220 TRP C O 1
ATOM 10633 N N . GLY C 1 158 ? 76.056 -12.317 38.425 1.00 34.83 221 GLY C N 1
ATOM 10634 C CA . GLY C 1 158 ? 76.279 -12.177 36.991 1.00 33.87 221 GLY C CA 1
ATOM 10635 C C . GLY C 1 158 ? 76.701 -10.809 36.495 1.00 33.16 221 GLY C C 1
ATOM 10636 O O . GLY C 1 158 ? 76.608 -10.541 35.290 1.00 33.60 221 GLY C O 1
ATOM 10637 N N . PHE C 1 159 ? 77.151 -9.933 37.391 1.00 31.84 222 PHE C N 1
ATOM 10638 C CA . PHE C 1 159 ? 77.825 -8.684 36.963 1.00 31.31 222 PHE C CA 1
ATOM 10639 C C . PHE C 1 159 ? 79.139 -9.046 36.261 1.00 30.69 222 PHE C C 1
ATOM 10640 O O . PHE C 1 159 ? 79.783 -10.014 36.643 1.00 30.69 222 PHE C O 1
ATOM 10648 N N . SER C 1 160 ? 79.547 -8.287 35.246 1.00 30.79 223 SER C N 1
ATOM 10649 C CA . SER C 1 160 ? 80.828 -8.558 34.577 1.00 30.34 223 SER C CA 1
ATOM 10650 C C . SER C 1 160 ? 81.973 -8.212 35.512 1.00 30.68 223 SER C C 1
ATOM 10651 O O . SER C 1 160 ? 81.796 -7.422 36.445 1.00 30.99 223 SER C O 1
ATOM 10654 N N . THR C 1 161 ? 83.153 -8.777 35.245 1.00 30.20 224 THR C N 1
ATOM 10655 C CA . THR C 1 161 ? 84.363 -8.451 35.991 1.00 29.91 224 THR C CA 1
ATOM 10656 C C . THR C 1 161 ? 84.586 -6.918 36.123 1.00 28.92 224 THR C C 1
ATOM 10657 O O . THR C 1 161 ? 84.910 -6.413 37.205 1.00 28.24 224 THR C O 1
ATOM 10661 N N . THR C 1 162 ? 84.419 -6.212 35.008 1.00 28.91 225 THR C N 1
ATOM 10662 C CA . THR C 1 162 ? 84.587 -4.742 34.924 1.00 28.93 225 THR C CA 1
ATOM 10663 C C . THR C 1 162 ? 83.626 -3.978 35.866 1.00 28.05 225 THR C C 1
ATOM 10664 O O . THR C 1 162 ? 84.050 -3.088 36.608 1.00 27.91 225 THR C O 1
ATOM 10668 N N . ALA C 1 163 ? 82.358 -4.378 35.863 1.00 27.00 226 ALA C N 1
ATOM 10669 C CA . ALA C 1 163 ? 81.324 -3.762 36.668 1.00 26.53 226 ALA C CA 1
ATOM 10670 C C . ALA C 1 163 ? 81.622 -3.931 38.143 1.00 26.03 226 ALA C C 1
ATOM 10671 O O . ALA C 1 163 ? 81.440 -3.015 38.922 1.00 27.52 226 ALA C O 1
ATOM 10673 N N . ILE C 1 164 ? 82.081 -5.110 38.531 1.00 24.90 227 ILE C N 1
ATOM 10674 C CA . ILE C 1 164 ? 82.440 -5.349 39.918 1.00 23.82 227 ILE C CA 1
ATOM 10675 C C . ILE C 1 164 ? 83.608 -4.441 40.366 1.00 23.95 227 ILE C C 1
ATOM 10676 O O . ILE C 1 164 ? 83.560 -3.848 41.446 1.00 22.40 227 ILE C O 1
ATOM 10681 N N . ASN C 1 165 ? 84.648 -4.350 39.536 1.00 24.21 228 ASN C N 1
ATOM 10682 C CA . ASN C 1 165 ? 85.733 -3.414 39.780 1.00 24.63 228 ASN C CA 1
ATOM 10683 C C . ASN C 1 165 ? 85.296 -1.968 39.823 1.00 24.31 228 ASN C C 1
ATOM 10684 O O . ASN C 1 165 ? 85.739 -1.264 40.688 1.00 24.34 228 ASN C O 1
ATOM 10689 N N . ASN C 1 166 ? 84.430 -1.513 38.908 1.00 25.37 229 ASN C N 1
ATOM 10690 C CA . ASN C 1 166 ? 83.910 -0.116 39.003 1.00 25.76 229 ASN C CA 1
ATOM 10691 C C . ASN C 1 166 ? 83.064 0.080 40.245 1.00 25.35 229 ASN C C 1
ATOM 10692 O O . ASN C 1 166 ? 83.111 1.138 40.841 1.00 26.14 229 ASN C O 1
ATOM 10697 N N . TYR C 1 167 ? 82.279 -0.920 40.633 1.00 24.70 230 TYR C N 1
ATOM 10698 C CA . TYR C 1 167 ? 81.539 -0.802 41.890 1.00 24.31 230 TYR C CA 1
ATOM 10699 C C . TYR C 1 167 ? 82.423 -0.596 43.083 1.00 23.13 230 TYR C C 1
ATOM 10700 O O . TYR C 1 167 ? 82.129 0.275 43.888 1.00 22.32 230 TYR C O 1
ATOM 10709 N N . TYR C 1 168 ? 83.488 -1.408 43.178 1.00 22.46 231 TYR C N 1
ATOM 10710 C CA . TYR C 1 168 ? 84.466 -1.358 44.274 1.00 21.91 231 TYR C CA 1
ATOM 10711 C C . TYR C 1 168 ? 85.349 -0.101 44.254 1.00 21.31 231 TYR C C 1
ATOM 10712 O O . TYR C 1 168 ? 85.655 0.492 45.290 1.00 21.14 231 TYR C O 1
ATOM 10721 N N . ASN C 1 169 ? 85.807 0.267 43.073 1.00 21.37 232 ASN C N 1
ATOM 10722 C CA . ASN C 1 169 ? 86.608 1.463 42.912 1.00 22.38 232 ASN C CA 1
ATOM 10723 C C . ASN C 1 169 ? 85.791 2.675 43.358 1.00 22.57 232 ASN C C 1
ATOM 10724 O O . ASN C 1 169 ? 86.312 3.535 44.073 1.00 22.16 232 ASN C O 1
ATOM 10729 N N . ARG C 1 170 ? 84.513 2.712 42.963 1.00 22.56 233 ARG C N 1
ATOM 10730 C CA . ARG C 1 170 ? 83.610 3.775 43.443 1.00 23.82 233 ARG C CA 1
ATOM 10731 C C . ARG C 1 170 ? 83.405 3.682 44.956 1.00 23.10 233 ARG C C 1
ATOM 10732 O O . ARG C 1 170 ? 83.407 4.704 45.645 1.00 23.68 233 ARG C O 1
ATOM 10740 N N . GLN C 1 171 ? 83.280 2.459 45.485 1.00 22.59 234 GLN C N 1
ATOM 10741 C CA . GLN C 1 171 ? 83.163 2.290 46.922 1.00 22.06 234 GLN C CA 1
ATOM 10742 C C . GLN C 1 171 ? 84.337 2.920 47.684 1.00 22.77 234 GLN C C 1
ATOM 10743 O O . GLN C 1 171 ? 84.088 3.737 48.563 1.00 22.99 234 GLN C O 1
ATOM 10749 N N . MET C 1 172 ? 85.578 2.525 47.351 1.00 23.53 235 MET C N 1
ATOM 10750 C CA A MET C 1 172 ? 86.785 3.089 47.954 0.50 23.49 235 MET C CA 1
ATOM 10751 C CA B MET C 1 172 ? 86.807 3.088 47.935 0.50 25.12 235 MET C CA 1
ATOM 10752 C C . MET C 1 172 ? 86.815 4.608 47.830 1.00 24.45 235 MET C C 1
ATOM 10753 O O . MET C 1 172 ? 87.114 5.323 48.788 1.00 24.67 235 MET C O 1
ATOM 10762 N N . SER C 1 173 ? 86.496 5.098 46.648 1.00 24.89 236 SER C N 1
ATOM 10763 C CA . SER C 1 173 ? 86.446 6.522 46.410 1.00 25.26 236 SER C CA 1
ATOM 10764 C C . SER C 1 173 ? 85.359 7.280 47.245 1.00 24.50 236 SER C C 1
ATOM 10765 O O . SER C 1 173 ? 85.564 8.456 47.590 1.00 23.43 236 SER C O 1
ATOM 10768 N N . LEU C 1 174 ? 84.248 6.598 47.598 1.00 22.98 237 LEU C N 1
ATOM 10769 C CA . LEU C 1 174 ? 83.191 7.199 48.429 1.00 22.40 237 LEU C CA 1
ATOM 10770 C C . LEU C 1 174 ? 83.445 7.072 49.945 1.00 22.98 237 LEU C C 1
ATOM 10771 O O . LEU C 1 174 ? 83.010 7.945 50.738 1.00 22.77 237 LEU C O 1
ATOM 10776 N N . ILE C 1 175 ? 84.160 6.026 50.373 1.00 22.55 238 ILE C N 1
ATOM 10777 C CA . ILE C 1 175 ? 84.546 5.934 51.802 1.00 22.35 238 ILE C CA 1
ATOM 10778 C C . ILE C 1 175 ? 85.333 7.184 52.166 1.00 22.73 238 ILE C C 1
ATOM 10779 O O . ILE C 1 175 ? 85.085 7.803 53.228 1.00 23.43 238 ILE C O 1
ATOM 10784 N N . ALA C 1 176 ? 86.263 7.557 51.272 1.00 21.69 239 ALA C N 1
ATOM 10785 C CA . ALA C 1 176 ? 87.076 8.768 51.409 1.00 21.77 239 ALA C CA 1
ATOM 10786 C C . ALA C 1 176 ? 86.271 10.075 51.347 1.00 21.36 239 ALA C C 1
ATOM 10787 O O . ALA C 1 176 ? 86.435 10.958 52.189 1.00 22.15 239 ALA C O 1
ATOM 10789 N N . GLN C 1 177 ? 85.418 10.209 50.339 1.00 21.55 240 GLN C N 1
ATOM 10790 C CA . GLN C 1 177 ? 84.640 11.424 50.160 1.00 21.77 240 GLN C CA 1
ATOM 10791 C C . GLN C 1 177 ? 83.681 11.640 51.326 1.00 20.54 240 GLN C C 1
ATOM 10792 O O . GLN C 1 177 ? 83.645 12.716 51.882 1.00 19.41 240 GLN C O 1
ATOM 10798 N N . TYR C 1 178 ? 82.949 10.588 51.705 1.00 20.47 241 TYR C N 1
ATOM 10799 C CA . TYR C 1 178 ? 81.975 10.627 52.791 1.00 19.56 241 TYR C CA 1
ATOM 10800 C C . TYR C 1 178 ? 82.628 10.830 54.148 1.00 19.81 241 TYR C C 1
ATOM 10801 O O . TYR C 1 178 ? 82.074 11.514 54.992 1.00 19.92 241 TYR C O 1
ATOM 10810 N N . SER C 1 179 ? 83.792 10.204 54.388 1.00 20.03 242 SER C N 1
ATOM 10811 C CA . SER C 1 179 ? 84.537 10.416 55.626 1.00 19.00 242 SER C CA 1
ATOM 10812 C C . SER C 1 179 ? 85.111 11.839 55.742 1.00 18.90 242 SER C C 1
ATOM 10813 O O . SER C 1 179 ? 85.051 12.455 56.816 1.00 18.60 242 SER C O 1
ATOM 10816 N N . ASP C 1 180 ? 85.706 12.355 54.664 1.00 18.45 243 ASP C N 1
ATOM 10817 C CA . ASP C 1 180 ? 86.233 13.733 54.680 1.00 18.05 243 ASP C CA 1
ATOM 10818 C C . ASP C 1 180 ? 85.086 14.730 54.911 1.00 18.04 243 ASP C C 1
ATOM 10819 O O . ASP C 1 180 ? 85.212 15.692 55.667 1.00 16.30 243 ASP C O 1
ATOM 10824 N N . HIS C 1 181 ? 83.923 14.457 54.301 1.00 18.41 244 HIS C N 1
ATOM 10825 C CA . HIS C 1 181 ? 82.786 15.347 54.494 1.00 18.82 244 HIS C CA 1
ATOM 10826 C C . HIS C 1 181 ? 82.332 15.341 55.969 1.00 18.78 244 HIS C C 1
ATOM 10827 O O . HIS C 1 181 ? 82.181 16.391 56.563 1.00 18.84 244 HIS C O 1
ATOM 10834 N N . CYS C 1 182 ? 82.125 14.162 56.549 1.00 19.28 245 CYS C N 1
ATOM 10835 C CA . CYS C 1 182 ? 81.761 14.046 57.972 1.00 20.14 245 CYS C CA 1
ATOM 10836 C C . CYS C 1 182 ? 82.692 14.818 58.907 1.00 20.32 245 CYS C C 1
ATOM 10837 O O . CYS C 1 182 ? 82.242 15.675 59.672 1.00 20.79 245 CYS C O 1
ATOM 10840 N N . VAL C 1 183 ? 83.978 14.485 58.861 1.00 20.01 246 VAL C N 1
ATOM 10841 C CA . VAL C 1 183 ? 85.003 15.177 59.654 1.00 19.72 246 VAL C CA 1
ATOM 10842 C C . VAL C 1 183 ? 85.055 16.702 59.374 1.00 19.63 246 VAL C C 1
ATOM 10843 O O . VAL C 1 183 ? 85.065 17.480 60.308 1.00 19.83 246 VAL C O 1
ATOM 10847 N N . GLN C 1 184 ? 85.144 17.118 58.110 1.00 19.70 247 GLN C N 1
ATOM 10848 C CA . GLN C 1 184 ? 85.246 18.546 57.793 1.00 21.06 247 GLN C CA 1
ATOM 10849 C C . GLN C 1 184 ? 84.105 19.373 58.396 1.00 19.85 247 GLN C C 1
ATOM 10850 O O . GLN C 1 184 ? 84.313 20.466 58.969 1.00 18.87 247 GLN C O 1
ATOM 10856 N N . TRP C 1 185 ? 82.890 18.844 58.261 1.00 18.98 248 TRP C N 1
ATOM 10857 C CA . TRP C 1 185 ? 81.688 19.585 58.707 1.00 18.08 248 TRP C CA 1
ATOM 10858 C C . TRP C 1 185 ? 81.409 19.380 60.178 1.00 17.31 248 TRP C C 1
ATOM 10859 O O . TRP C 1 185 ? 80.850 20.248 60.829 1.00 17.24 248 TRP C O 1
ATOM 10870 N N . TYR C 1 186 ? 81.893 18.268 60.743 1.00 17.15 249 TYR C N 1
ATOM 10871 C CA . TYR C 1 186 ? 81.844 18.126 62.160 1.00 15.91 249 TYR C CA 1
ATOM 10872 C C . TYR C 1 186 ? 82.707 19.203 62.820 1.00 17.61 249 TYR C C 1
ATOM 10873 O O . TYR C 1 186 ? 82.284 19.863 63.777 1.00 16.49 249 TYR C O 1
ATOM 10882 N N . ARG C 1 187 ? 83.956 19.328 62.338 1.00 18.54 250 ARG C N 1
ATOM 10883 C CA . ARG C 1 187 ? 84.887 20.337 62.856 1.00 18.65 250 ARG C CA 1
ATOM 10884 C C . ARG C 1 187 ? 84.327 21.742 62.608 1.00 17.91 250 ARG C C 1
ATOM 10885 O O . ARG C 1 187 ? 84.504 22.603 63.431 1.00 18.33 250 ARG C O 1
ATOM 10893 N N . THR C 1 188 ? 83.687 21.966 61.477 1.00 18.05 251 THR C N 1
ATOM 10894 C CA . THR C 1 188 ? 83.151 23.300 61.143 1.00 19.44 251 THR C CA 1
ATOM 10895 C C . THR C 1 188 ? 81.948 23.632 62.033 1.00 19.26 251 THR C C 1
ATOM 10896 O O . THR C 1 188 ? 81.914 24.707 62.650 1.00 19.22 251 THR C O 1
ATOM 10900 N N . GLY C 1 189 ? 80.985 22.703 62.107 1.00 18.97 252 GLY C N 1
ATOM 10901 C CA . GLY C 1 189 ? 79.847 22.842 62.993 1.00 19.73 252 GLY C CA 1
ATOM 10902 C C . GLY C 1 189 ? 80.258 23.138 64.428 1.00 20.40 252 GLY C C 1
ATOM 10903 O O . GLY C 1 189 ? 79.702 24.039 65.066 1.00 20.32 252 GLY C O 1
ATOM 10904 N N . LEU C 1 190 ? 81.218 22.375 64.939 1.00 20.57 253 LEU C N 1
ATOM 10905 C CA . LEU C 1 190 ? 81.742 22.579 66.273 1.00 22.08 253 LEU C CA 1
ATOM 10906 C C . LEU C 1 190 ? 82.400 23.945 66.439 1.00 22.77 253 LEU C C 1
ATOM 10907 O O . LEU C 1 190 ? 82.109 24.668 67.389 1.00 23.01 253 LEU C O 1
ATOM 10912 N N . ASP C 1 191 ? 83.292 24.302 65.526 1.00 23.86 254 ASP C N 1
ATOM 10913 C CA . ASP C 1 191 ? 83.958 25.596 65.629 1.00 25.57 254 ASP C CA 1
ATOM 10914 C C . ASP C 1 191 ? 82.992 26.767 65.595 1.00 25.35 254 ASP C C 1
ATOM 10915 O O . ASP C 1 191 ? 83.259 27.782 66.223 1.00 25.47 254 ASP C O 1
ATOM 10920 N N . ARG C 1 192 ? 81.878 26.642 64.872 1.00 25.01 255 ARG C N 1
ATOM 10921 C CA . ARG C 1 192 ? 80.907 27.746 64.826 1.00 25.48 255 ARG C CA 1
ATOM 10922 C C . ARG C 1 192 ? 80.175 27.928 66.143 1.00 25.58 255 ARG C C 1
ATOM 10923 O O . ARG C 1 192 ? 79.489 28.938 66.332 1.00 26.24 255 ARG C O 1
ATOM 10931 N N . LEU C 1 193 ? 80.298 26.958 67.047 1.00 25.53 256 LEU C N 1
ATOM 10932 C CA . LEU C 1 193 ? 79.675 27.091 68.353 1.00 24.99 256 LEU C CA 1
ATOM 10933 C C . LEU C 1 193 ? 80.653 27.615 69.414 1.00 25.74 256 LEU C C 1
ATOM 10934 O O . LEU C 1 193 ? 80.290 27.731 70.581 1.00 25.48 256 LEU C O 1
ATOM 10939 N N . LYS C 1 194 ? 81.882 27.953 69.042 1.00 25.75 257 LYS C N 1
ATOM 10940 C CA . LYS C 1 194 ? 82.768 28.535 70.052 1.00 27.08 257 LYS C CA 1
ATOM 10941 C C . LYS C 1 194 ? 82.212 29.881 70.439 1.00 26.86 257 LYS C C 1
ATOM 10942 O O . LYS C 1 194 ? 81.734 30.647 69.595 1.00 27.48 257 LYS C O 1
ATOM 10948 N N . GLY C 1 195 ? 82.265 30.154 71.726 1.00 26.60 258 GLY C N 1
ATOM 10949 C CA . GLY C 1 195 ? 81.799 31.403 72.250 1.00 26.55 258 GLY C CA 1
ATOM 10950 C C . GLY C 1 195 ? 82.691 31.746 73.399 1.00 26.43 258 GLY C C 1
ATOM 10951 O O . GLY C 1 195 ? 83.816 31.256 73.484 1.00 26.36 258 GLY C O 1
ATOM 10952 N N . SER C 1 196 ? 82.201 32.578 74.300 1.00 26.31 259 SER C N 1
ATOM 10953 C CA . SER C 1 196 ? 83.078 33.086 75.314 1.00 26.04 259 SER C CA 1
ATOM 10954 C C . SER C 1 196 ? 82.589 32.770 76.731 1.00 26.00 259 SER C C 1
ATOM 10955 O O . SER C 1 196 ? 83.383 32.777 77.686 1.00 26.45 259 SER C O 1
ATOM 10958 N N . ASN C 1 197 ? 81.297 32.480 76.872 1.00 24.95 260 ASN C N 1
ATOM 10959 C CA . ASN C 1 197 ? 80.726 32.215 78.183 1.00 24.57 260 ASN C CA 1
ATOM 10960 C C . ASN C 1 197 ? 80.376 30.733 78.424 1.00 23.82 260 ASN C C 1
ATOM 10961 O O . ASN C 1 197 ? 80.445 29.916 77.501 1.00 23.72 260 ASN C O 1
ATOM 10966 N N . ALA C 1 198 ? 80.005 30.393 79.661 1.00 23.07 261 ALA C N 1
ATOM 10967 C CA . ALA C 1 198 ? 79.792 29.013 80.074 1.00 23.20 261 ALA C CA 1
ATOM 10968 C C . ALA C 1 198 ? 78.566 28.324 79.473 1.00 24.05 261 ALA C C 1
ATOM 10969 O O . ALA C 1 198 ? 78.573 27.099 79.248 1.00 24.28 261 ALA C O 1
ATOM 10971 N N . LYS C 1 199 ? 77.505 29.095 79.269 1.00 23.75 262 LYS C N 1
ATOM 10972 C CA . LYS C 1 199 ? 76.301 28.613 78.606 1.00 24.86 262 LYS C CA 1
ATOM 10973 C C . LYS C 1 199 ? 76.670 28.179 77.196 1.00 24.09 262 LYS C C 1
ATOM 10974 O O . LYS C 1 199 ? 76.239 27.113 76.733 1.00 25.04 262 LYS C O 1
ATOM 10980 N N . GLN C 1 200 ? 77.477 28.996 76.528 1.00 23.45 263 GLN C N 1
ATOM 10981 C CA . GLN C 1 200 ? 78.024 28.642 75.211 1.00 22.47 263 GLN C CA 1
ATOM 10982 C C . GLN C 1 200 ? 78.882 27.405 75.212 1.00 21.60 263 GLN C C 1
ATOM 10983 O O . GLN C 1 200 ? 78.897 26.701 74.225 1.00 22.61 263 GLN C O 1
ATOM 10989 N N . TRP C 1 201 ? 79.576 27.142 76.315 1.00 21.03 264 TRP C N 1
ATOM 10990 C CA . TRP C 1 201 ? 80.455 25.985 76.433 1.00 20.31 264 TRP C CA 1
ATOM 10991 C C . TRP C 1 201 ? 79.624 24.705 76.506 1.00 19.80 264 TRP C C 1
ATOM 10992 O O . TRP C 1 201 ? 79.948 23.697 75.849 1.00 19.94 264 TRP C O 1
ATOM 11003 N N . VAL C 1 202 ? 78.558 24.761 77.297 1.00 19.37 265 VAL C N 1
ATOM 11004 C CA . VAL C 1 202 ? 77.542 23.679 77.386 1.00 19.32 265 VAL C CA 1
ATOM 11005 C C . VAL C 1 202 ? 77.006 23.250 76.007 1.00 20.12 265 VAL C C 1
ATOM 11006 O O . VAL C 1 202 ? 76.983 22.041 75.692 1.00 20.99 265 VAL C O 1
ATOM 11010 N N . GLU C 1 203 ? 76.606 24.232 75.194 1.00 20.73 266 GLU C N 1
ATOM 11011 C CA . GLU C 1 203 ? 76.156 24.018 73.802 1.00 21.41 266 GLU C CA 1
ATOM 11012 C C . GLU C 1 203 ? 77.229 23.429 72.864 1.00 20.53 266 GLU C C 1
ATOM 11013 O O . GLU C 1 203 ? 76.983 22.562 72.048 1.00 20.91 266 GLU C O 1
ATOM 11019 N N . TYR C 1 204 ? 78.418 23.983 72.934 1.00 20.18 267 TYR C N 1
ATOM 11020 C CA . TYR C 1 204 ? 79.562 23.490 72.194 1.00 19.11 267 TYR C CA 1
ATOM 11021 C C . TYR C 1 204 ? 79.840 22.012 72.561 1.00 19.00 267 TYR C C 1
ATOM 11022 O O . TYR C 1 204 ? 79.962 21.159 71.693 1.00 19.83 267 TYR C O 1
ATOM 11031 N N . ASN C 1 205 ? 79.952 21.725 73.852 1.00 18.97 268 ASN C N 1
ATOM 11032 C CA . ASN C 1 205 ? 80.205 20.373 74.338 1.00 19.81 268 ASN C CA 1
ATOM 11033 C C . ASN C 1 205 ? 79.106 19.359 74.018 1.00 19.98 268 ASN C C 1
ATOM 11034 O O . ASN C 1 205 ? 79.373 18.163 73.875 1.00 20.63 268 ASN C O 1
ATOM 11039 N N . ARG C 1 206 ? 77.873 19.844 73.943 1.00 20.09 269 ARG C N 1
ATOM 11040 C CA . ARG C 1 206 ? 76.723 19.030 73.658 1.00 20.46 269 ARG C CA 1
ATOM 11041 C C . ARG C 1 206 ? 76.741 18.563 72.201 1.00 19.28 269 ARG C C 1
ATOM 11042 O O . ARG C 1 206 ? 76.574 17.357 71.922 1.00 20.25 269 ARG C O 1
ATOM 11050 N N . PHE C 1 207 ? 76.945 19.506 71.269 1.00 17.63 270 PHE C N 1
ATOM 11051 C CA . PHE C 1 207 ? 77.240 19.192 69.861 1.00 16.77 270 PHE C CA 1
ATOM 11052 C C . PHE C 1 207 ? 78.417 18.176 69.700 1.00 16.54 270 PHE C C 1
ATOM 11053 O O . PHE C 1 207 ? 78.324 17.184 68.976 1.00 16.62 270 PHE C O 1
ATOM 11061 N N . ARG C 1 208 ? 79.533 18.456 70.365 1.00 16.33 271 ARG C N 1
ATOM 11062 C CA . ARG C 1 208 ? 80.656 17.576 70.342 1.00 16.46 271 ARG C CA 1
ATOM 11063 C C . ARG C 1 208 ? 80.193 16.156 70.747 1.00 15.99 271 ARG C C 1
ATOM 11064 O O . ARG C 1 208 ? 80.445 15.199 70.044 1.00 15.62 271 ARG C O 1
ATOM 11072 N N . ARG C 1 209 ? 79.531 16.015 71.895 1.00 15.97 272 ARG C N 1
ATOM 11073 C CA . ARG C 1 209 ? 79.150 14.689 72.320 1.00 16.19 272 ARG C CA 1
ATOM 11074 C C . ARG C 1 209 ? 78.181 14.054 71.327 1.00 16.67 272 ARG C C 1
ATOM 11075 O O . ARG C 1 209 ? 78.442 12.951 70.841 1.00 16.62 272 ARG C O 1
ATOM 11083 N N . GLU C 1 210 ? 77.088 14.759 71.007 1.00 15.92 273 GLU C N 1
ATOM 11084 C CA . GLU C 1 210 ? 76.048 14.180 70.146 1.00 17.83 273 GLU C CA 1
ATOM 11085 C C . GLU C 1 210 ? 76.534 13.849 68.740 1.00 17.15 273 GLU C C 1
ATOM 11086 O O . GLU C 1 210 ? 76.087 12.873 68.139 1.00 16.84 273 GLU C O 1
ATOM 11092 N N . MET C 1 211 ? 77.400 14.697 68.188 1.00 17.38 274 MET C N 1
ATOM 11093 C CA . MET C 1 211 ? 77.820 14.481 66.829 1.00 18.13 274 MET C CA 1
ATOM 11094 C C . MET C 1 211 ? 78.971 13.465 66.777 1.00 17.71 274 MET C C 1
ATOM 11095 O O . MET C 1 211 ? 79.229 12.878 65.719 1.00 16.74 274 MET C O 1
ATOM 11100 N N . THR C 1 212 ? 79.645 13.256 67.917 1.00 18.01 275 THR C N 1
ATOM 11101 C CA . THR C 1 212 ? 80.576 12.127 68.023 1.00 18.52 275 THR C CA 1
ATOM 11102 C C . THR C 1 212 ? 79.771 10.839 67.975 1.00 19.07 275 THR C C 1
ATOM 11103 O O . THR C 1 212 ? 80.111 9.917 67.233 1.00 19.76 275 THR C O 1
ATOM 11107 N N . LEU C 1 213 ? 78.667 10.786 68.723 1.00 20.08 276 LEU C N 1
ATOM 11108 C CA . LEU C 1 213 ? 77.781 9.608 68.693 1.00 19.84 276 LEU C CA 1
ATOM 11109 C C . LEU C 1 213 ? 77.053 9.427 67.350 1.00 20.81 276 LEU C C 1
ATOM 11110 O O . LEU C 1 213 ? 76.835 8.287 66.929 1.00 21.38 276 LEU C O 1
ATOM 11115 N N . SER C 1 214 ? 76.714 10.541 66.676 1.00 20.75 277 SER C N 1
ATOM 11116 C CA . SER C 1 214 ? 75.825 10.536 65.482 1.00 21.52 277 SER C CA 1
ATOM 11117 C C . SER C 1 214 ? 76.507 10.604 64.124 1.00 21.62 277 SER C C 1
ATOM 11118 O O . SER C 1 214 ? 75.926 10.176 63.122 1.00 22.40 277 SER C O 1
ATOM 11121 N N . VAL C 1 215 ? 77.730 11.133 64.077 1.00 21.86 278 VAL C N 1
ATOM 11122 C CA . VAL C 1 215 ? 78.457 11.302 62.806 1.00 21.14 278 VAL C CA 1
ATOM 11123 C C . VAL C 1 215 ? 79.802 10.546 62.832 1.00 21.34 278 VAL C C 1
ATOM 11124 O O . VAL C 1 215 ? 80.033 9.671 62.007 1.00 20.46 278 VAL C O 1
ATOM 11128 N N . LEU C 1 216 ? 80.656 10.878 63.806 1.00 21.30 279 LEU C N 1
ATOM 11129 C CA . LEU C 1 216 ? 82.013 10.308 63.920 1.00 21.22 279 LEU C CA 1
ATOM 11130 C C . LEU C 1 216 ? 82.058 8.813 64.218 1.00 21.86 279 LEU C C 1
ATOM 11131 O O . LEU C 1 216 ? 82.870 8.117 63.620 1.00 22.70 279 LEU C O 1
ATOM 11136 N N . ASP C 1 217 ? 81.180 8.313 65.084 1.00 22.31 280 ASP C N 1
ATOM 11137 C CA . ASP C 1 217 ? 81.242 6.919 65.516 1.00 22.44 280 ASP C CA 1
ATOM 11138 C C . ASP C 1 217 ? 80.906 6.016 64.356 1.00 22.39 280 ASP C C 1
ATOM 11139 O O . ASP C 1 217 ? 81.620 5.064 64.095 1.00 23.00 280 ASP C O 1
ATOM 11144 N N . ILE C 1 218 ? 79.873 6.331 63.583 1.00 22.76 281 ILE C N 1
ATOM 11145 C CA . ILE C 1 218 ? 79.547 5.489 62.411 1.00 21.20 281 ILE C CA 1
ATOM 11146 C C . ILE C 1 218 ? 80.554 5.612 61.246 1.00 21.29 281 ILE C C 1
ATOM 11147 O O . ILE C 1 218 ? 80.931 4.597 60.613 1.00 20.88 281 ILE C O 1
ATOM 11152 N N . MET C 1 219 ? 80.973 6.849 60.945 1.00 20.03 282 MET C N 1
ATOM 11153 C CA . MET C 1 219 ? 82.011 7.098 59.948 1.00 18.99 282 MET C CA 1
ATOM 11154 C C . MET C 1 219 ? 83.286 6.270 60.175 1.00 19.65 282 MET C C 1
ATOM 11155 O O . MET C 1 219 ? 83.868 5.772 59.215 1.00 19.66 282 MET C O 1
ATOM 11160 N N . THR C 1 220 ? 83.692 6.105 61.436 1.00 20.23 283 THR C N 1
ATOM 11161 C CA . THR C 1 220 ? 84.832 5.290 61.808 1.00 21.76 283 THR C CA 1
ATOM 11162 C C . THR C 1 220 ? 84.668 3.807 61.446 1.00 21.49 283 THR C C 1
ATOM 11163 O O . THR C 1 220 ? 85.644 3.077 61.408 1.00 21.42 283 THR C O 1
ATOM 11167 N N . LEU C 1 221 ? 83.433 3.346 61.262 1.00 21.55 284 LEU C N 1
ATOM 11168 C CA . LEU C 1 221 ? 83.189 1.958 60.857 1.00 21.43 284 LEU C CA 1
ATOM 11169 C C . LEU C 1 221 ? 83.280 1.765 59.358 1.00 21.17 284 LEU C C 1
ATOM 11170 O O . LEU C 1 221 ? 83.409 0.635 58.922 1.00 21.07 284 LEU C O 1
ATOM 11175 N N . PHE C 1 222 ? 83.249 2.861 58.582 1.00 21.93 285 PHE C N 1
ATOM 11176 C CA . PHE C 1 222 ? 83.218 2.800 57.106 1.00 23.79 285 PHE C CA 1
ATOM 11177 C C . PHE C 1 222 ? 84.310 1.919 56.448 1.00 24.55 285 PHE C C 1
ATOM 11178 O O . PHE C 1 222 ? 83.980 1.136 55.556 1.00 25.45 285 PHE C O 1
ATOM 11186 N N . PRO C 1 223 ? 85.597 2.038 56.880 1.00 24.75 286 PRO C N 1
ATOM 11187 C CA . PRO C 1 223 ? 86.664 1.305 56.205 1.00 24.26 286 PRO C CA 1
ATOM 11188 C C . PRO C 1 223 ? 86.496 -0.214 56.264 1.00 24.66 286 PRO C C 1
ATOM 11189 O O . PRO C 1 223 ? 87.083 -0.942 55.430 1.00 24.29 286 PRO C O 1
ATOM 11193 N N . MET C 1 224 ? 85.733 -0.696 57.247 1.00 24.60 287 MET C N 1
ATOM 11194 C CA . MET C 1 224 ? 85.529 -2.134 57.417 1.00 24.07 287 MET C CA 1
ATOM 11195 C C . MET C 1 224 ? 84.459 -2.686 56.476 1.00 24.19 287 MET C C 1
ATOM 11196 O O . MET C 1 224 ? 84.232 -3.898 56.470 1.00 24.35 287 MET C O 1
ATOM 11201 N N . TYR C 1 225 ? 83.792 -1.808 55.710 1.00 23.94 288 TYR C N 1
ATOM 11202 C CA . TYR C 1 225 ? 82.838 -2.239 54.671 1.00 24.23 288 TYR C CA 1
ATOM 11203 C C . TYR C 1 225 ? 83.541 -2.638 53.375 1.00 24.88 288 TYR C C 1
ATOM 11204 O O . TYR C 1 225 ? 82.893 -3.051 52.389 1.00 24.86 288 TYR C O 1
ATOM 11213 N N . ASP C 1 226 ? 84.871 -2.494 53.380 1.00 24.68 289 ASP C N 1
ATOM 11214 C CA . ASP C 1 226 ? 85.752 -2.972 52.329 1.00 24.03 289 ASP C CA 1
ATOM 11215 C C . ASP C 1 226 ? 86.066 -4.453 52.569 1.00 23.99 289 ASP C C 1
ATOM 11216 O O . ASP C 1 226 ? 86.857 -4.812 53.438 1.00 22.85 289 ASP C O 1
ATOM 11221 N N . MET C 1 227 ? 85.422 -5.306 51.784 1.00 24.62 290 MET C N 1
ATOM 11222 C CA . MET C 1 227 ? 85.557 -6.760 51.932 1.00 25.75 290 MET C CA 1
ATOM 11223 C C . MET C 1 227 ? 86.967 -7.262 51.588 1.00 25.45 290 MET C C 1
ATOM 11224 O O . MET C 1 227 ? 87.409 -8.240 52.178 1.00 26.06 290 MET C O 1
ATOM 11229 N N . ARG C 1 228 ? 87.647 -6.626 50.624 1.00 24.87 291 ARG C N 1
ATOM 11230 C CA . ARG C 1 228 ? 89.041 -6.982 50.310 1.00 24.55 291 ARG C CA 1
ATOM 11231 C C . ARG C 1 228 ? 89.965 -6.770 51.535 1.00 24.22 291 ARG C C 1
ATOM 11232 O O . ARG C 1 228 ? 90.624 -7.707 51.975 1.00 25.07 291 ARG C O 1
ATOM 11240 N N . THR C 1 229 ? 89.969 -5.579 52.122 1.00 23.55 292 THR C N 1
ATOM 11241 C CA . THR C 1 229 ? 90.791 -5.329 53.337 1.00 22.99 292 THR C CA 1
ATOM 11242 C C . THR C 1 229 ? 90.311 -6.079 54.603 1.00 23.32 292 THR C C 1
ATOM 11243 O O . THR C 1 229 ? 91.129 -6.487 55.401 1.00 22.78 292 THR C O 1
ATOM 11247 N N . TYR C 1 230 ? 88.995 -6.260 54.760 1.00 23.62 293 TYR C N 1
ATOM 11248 C CA . TYR C 1 230 ? 88.402 -6.910 55.930 1.00 24.48 293 TYR C CA 1
ATOM 11249 C C . TYR C 1 230 ? 87.547 -8.077 55.417 1.00 26.71 293 TYR C C 1
ATOM 11250 O O . TYR C 1 230 ? 86.314 -7.942 55.256 1.00 25.68 293 TYR C O 1
ATOM 11259 N N . PRO C 1 231 ? 88.219 -9.218 55.110 1.00 28.42 294 PRO C N 1
ATOM 11260 C CA . PRO C 1 231 ? 87.556 -10.341 54.440 1.00 30.29 294 PRO C CA 1
ATOM 11261 C C . PRO C 1 231 ? 86.842 -11.289 55.432 1.00 31.32 294 PRO C C 1
ATOM 11262 O O . PRO C 1 231 ? 86.039 -12.132 55.020 1.00 32.79 294 PRO C O 1
ATOM 11266 N N . MET C 1 232 ? 87.115 -11.125 56.714 1.00 31.20 295 MET C N 1
ATOM 11267 C CA . MET C 1 232 ? 86.454 -11.903 57.732 1.00 32.62 295 MET C CA 1
ATOM 11268 C C . MET C 1 232 ? 86.030 -11.005 58.904 1.00 31.10 295 MET C C 1
ATOM 11269 O O . MET C 1 232 ? 86.363 -9.823 58.976 1.00 30.13 295 MET C O 1
ATOM 11274 N N . GLU C 1 233 ? 85.276 -11.584 59.820 1.00 30.75 296 GLU C N 1
ATOM 11275 C CA . GLU C 1 233 ? 84.796 -10.869 60.979 1.00 30.80 296 GLU C CA 1
ATOM 11276 C C . GLU C 1 233 ? 85.911 -10.154 61.785 1.00 29.71 296 GLU C C 1
ATOM 11277 O O . GLU C 1 233 ? 87.001 -10.697 61.966 1.00 29.33 296 GLU C O 1
ATOM 11283 N N . THR C 1 234 ? 85.617 -8.932 62.242 1.00 28.88 297 THR C N 1
ATOM 11284 C CA . THR C 1 234 ? 86.582 -8.046 62.914 1.00 28.27 297 THR C CA 1
ATOM 11285 C C . THR C 1 234 ? 85.941 -7.441 64.154 1.00 28.56 297 THR C C 1
ATOM 11286 O O . THR C 1 234 ? 84.742 -7.109 64.147 1.00 28.35 297 THR C O 1
ATOM 11290 N N . LYS C 1 235 ? 86.751 -7.255 65.190 1.00 28.27 298 LYS C N 1
ATOM 11291 C CA . LYS C 1 235 ? 86.332 -6.605 66.400 1.00 28.62 298 LYS C CA 1
ATOM 11292 C C . LYS C 1 235 ? 86.929 -5.207 66.417 1.00 28.32 298 LYS C C 1
ATOM 11293 O O . LYS C 1 235 ? 88.134 -5.062 66.631 1.00 28.88 298 LYS C O 1
ATOM 11299 N N . ALA C 1 236 ? 86.111 -4.183 66.169 1.00 27.32 299 ALA C N 1
ATOM 11300 C CA . ALA C 1 236 ? 86.583 -2.788 66.262 1.00 26.99 299 ALA C CA 1
ATOM 11301 C C . ALA C 1 236 ? 86.419 -2.225 67.676 1.00 26.39 299 ALA C C 1
ATOM 11302 O O . ALA C 1 236 ? 85.665 -2.780 68.485 1.00 25.87 299 ALA C O 1
ATOM 11304 N N . GLN C 1 237 ? 87.086 -1.096 67.927 1.00 25.60 300 GLN C N 1
ATOM 11305 C CA . GLN C 1 237 ? 87.195 -0.502 69.260 1.00 25.82 300 GLN C CA 1
ATOM 11306 C C . GLN C 1 237 ? 87.195 1.063 69.163 1.00 24.94 300 GLN C C 1
ATOM 11307 O O . GLN C 1 237 ? 88.013 1.653 68.452 1.00 24.75 300 GLN C O 1
ATOM 11313 N N . LEU C 1 238 ? 86.262 1.725 69.832 1.00 23.52 301 LEU C N 1
ATOM 11314 C CA . LEU C 1 238 ? 86.249 3.191 69.893 1.00 22.40 301 LEU C CA 1
ATOM 11315 C C . LEU C 1 238 ? 86.824 3.621 71.228 1.00 21.50 301 LEU C C 1
ATOM 11316 O O . LEU C 1 238 ? 86.257 3.305 72.281 1.00 19.64 301 LEU C O 1
ATOM 11321 N N . THR C 1 239 ? 87.933 4.359 71.191 1.00 20.95 302 THR C N 1
ATOM 11322 C CA . THR C 1 239 ? 88.627 4.708 72.435 1.00 20.85 302 THR C CA 1
ATOM 11323 C C . THR C 1 239 ? 88.442 6.134 72.891 1.00 21.55 302 THR C C 1
ATOM 11324 O O . THR C 1 239 ? 88.866 6.502 74.011 1.00 22.09 302 THR C O 1
ATOM 11328 N N . ARG C 1 240 ? 87.785 6.944 72.059 1.00 21.72 303 ARG C N 1
ATOM 11329 C CA . ARG C 1 240 ? 87.496 8.311 72.420 1.00 21.78 303 ARG C CA 1
ATOM 11330 C C . ARG C 1 240 ? 86.646 8.365 73.716 1.00 22.33 303 ARG C C 1
ATOM 11331 O O . ARG C 1 240 ? 85.819 7.486 73.961 1.00 21.43 303 ARG C O 1
ATOM 11339 N N . GLU C 1 241 ? 86.905 9.376 74.546 1.00 22.56 304 GLU C N 1
ATOM 11340 C CA . GLU C 1 241 ? 86.044 9.757 75.670 1.00 24.99 304 GLU C CA 1
ATOM 11341 C C . GLU C 1 241 ? 84.990 10.767 75.215 1.00 23.13 304 GLU C C 1
ATOM 11342 O O . GLU C 1 241 ? 85.262 11.628 74.379 1.00 21.30 304 GLU C O 1
ATOM 11348 N N . VAL C 1 242 ? 83.805 10.682 75.814 1.00 23.19 305 VAL C N 1
ATOM 11349 C CA . VAL C 1 242 ? 82.757 11.707 75.613 1.00 22.21 305 VAL C CA 1
ATOM 11350 C C . VAL C 1 242 ? 82.361 12.313 76.956 1.00 22.28 305 VAL C C 1
ATOM 11351 O O . VAL C 1 242 ? 82.450 11.679 78.012 1.00 22.23 305 VAL C O 1
ATOM 11355 N N . TYR C 1 243 ? 81.927 13.555 76.923 1.00 22.03 306 TYR C N 1
ATOM 11356 C CA . TYR C 1 243 ? 81.549 14.245 78.156 1.00 21.65 306 TYR C CA 1
ATOM 11357 C C . TYR C 1 243 ? 80.043 14.540 78.176 1.00 21.43 306 TYR C C 1
ATOM 11358 O O . TYR C 1 243 ? 79.495 15.085 77.241 1.00 21.82 306 TYR C O 1
ATOM 11367 N N . THR C 1 244 ? 79.390 14.135 79.249 1.00 21.33 307 THR C N 1
ATOM 11368 C CA . THR C 1 244 ? 78.008 14.500 79.513 1.00 21.58 307 THR C CA 1
ATOM 11369 C C . THR C 1 244 ? 77.974 15.957 80.008 1.00 22.49 307 THR C C 1
ATOM 11370 O O . THR C 1 244 ? 79.023 16.549 80.311 1.00 22.82 307 THR C O 1
ATOM 11374 N N . ASP C 1 245 ? 76.783 16.549 80.013 1.00 22.75 308 ASP C N 1
ATOM 11375 C CA . ASP C 1 245 ? 76.589 17.925 80.404 1.00 22.87 308 ASP C CA 1
ATOM 11376 C C . ASP C 1 245 ? 77.037 18.106 81.825 1.00 21.99 308 ASP C C 1
ATOM 11377 O O . ASP C 1 245 ? 76.882 17.194 82.630 1.00 21.89 308 ASP C O 1
ATOM 11382 N N . PRO C 1 246 ? 77.607 19.277 82.149 1.00 21.16 309 PRO C N 1
ATOM 11383 C CA . PRO C 1 246 ? 77.943 19.552 83.538 1.00 21.38 309 PRO C CA 1
ATOM 11384 C C . PRO C 1 246 ? 76.733 19.364 84.432 1.00 21.82 309 PRO C C 1
ATOM 11385 O O . PRO C 1 246 ? 75.618 19.735 84.048 1.00 22.36 309 PRO C O 1
ATOM 11389 N N . ILE C 1 247 ? 76.961 18.817 85.626 1.00 22.41 310 ILE C N 1
ATOM 11390 C CA . ILE C 1 247 ? 75.906 18.506 86.585 1.00 21.69 310 ILE C CA 1
ATOM 11391 C C . ILE C 1 247 ? 75.599 19.729 87.468 1.00 22.28 310 ILE C C 1
ATOM 11392 O O . ILE C 1 247 ? 76.153 19.913 88.563 1.00 21.79 310 ILE C O 1
ATOM 11397 N N . GLY C 1 248 ? 74.698 20.573 86.960 1.00 22.98 311 GLY C N 1
ATOM 11398 C CA . GLY C 1 248 ? 74.386 21.829 87.599 1.00 23.00 311 GLY C CA 1
ATOM 11399 C C . GLY C 1 248 ? 72.949 22.142 87.291 1.00 23.65 311 GLY C C 1
ATOM 11400 O O . GLY C 1 248 ? 72.455 21.774 86.250 1.00 23.66 311 GLY C O 1
ATOM 11401 N N . ALA C 1 249 ? 72.270 22.809 88.210 1.00 24.30 312 ALA C N 1
ATOM 11402 C CA . ALA C 1 249 ? 70.901 23.189 87.968 1.00 25.39 312 ALA C CA 1
ATOM 11403 C C . ALA C 1 249 ? 70.811 24.275 86.901 1.00 25.98 312 ALA C C 1
ATOM 11404 O O . ALA C 1 249 ? 71.597 25.213 86.909 1.00 25.03 312 ALA C O 1
ATOM 11406 N N . ILE C 1 250 ? 69.851 24.101 85.985 1.00 27.58 313 ILE C N 1
ATOM 11407 C CA . ILE C 1 250 ? 69.558 25.037 84.873 1.00 29.43 313 ILE C CA 1
ATOM 11408 C C . ILE C 1 250 ? 68.077 25.447 84.781 1.00 30.57 313 ILE C C 1
ATOM 11409 O O . ILE C 1 250 ? 67.184 24.598 84.794 1.00 30.39 313 ILE C O 1
ATOM 11414 N N . GLY C 1 251 ? 67.818 26.749 84.663 1.00 31.82 314 GLY C N 1
ATOM 11415 C CA . GLY C 1 251 ? 66.434 27.237 84.594 1.00 33.18 314 GLY C CA 1
ATOM 11416 C C . GLY C 1 251 ? 66.277 28.719 84.885 1.00 34.13 314 GLY C C 1
ATOM 11417 O O . GLY C 1 251 ? 67.229 29.389 85.282 1.00 33.68 314 GLY C O 1
ATOM 11418 N N . ALA C 1 252 ? 65.051 29.211 84.711 1.00 35.01 315 ALA C N 1
ATOM 11419 C CA . ALA C 1 252 ? 64.735 30.633 84.819 1.00 35.96 315 ALA C CA 1
ATOM 11420 C C . ALA C 1 252 ? 64.993 31.176 86.216 1.00 36.32 315 ALA C C 1
ATOM 11421 O O . ALA C 1 252 ? 65.416 32.322 86.360 1.00 37.11 315 ALA C O 1
ATOM 11423 N N . GLN C 1 253 ? 64.767 30.346 87.236 1.00 36.28 316 GLN C N 1
ATOM 11424 C CA . GLN C 1 253 ? 65.065 30.711 88.632 1.00 37.02 316 GLN C CA 1
ATOM 11425 C C . GLN C 1 253 ? 66.570 30.857 88.882 1.00 36.62 316 GLN C C 1
ATOM 11426 O O . GLN C 1 253 ? 66.964 31.264 89.959 1.00 36.85 316 GLN C O 1
ATOM 11432 N N . GLY C 1 254 ? 67.391 30.487 87.893 1.00 36.27 317 GLY C N 1
ATOM 11433 C CA . GLY C 1 254 ? 68.853 30.625 87.959 1.00 35.05 317 GLY C CA 1
ATOM 11434 C C . GLY C 1 254 ? 69.561 29.383 87.433 1.00 33.79 317 GLY C C 1
ATOM 11435 O O . GLY C 1 254 ? 69.133 28.243 87.717 1.00 34.65 317 GLY C O 1
ATOM 11436 N N . SER C 1 255 ? 70.633 29.596 86.663 1.00 31.23 318 SER C N 1
ATOM 11437 C CA . SER C 1 255 ? 71.436 28.488 86.126 1.00 28.59 318 SER C CA 1
ATOM 11438 C C . SER C 1 255 ? 72.840 28.569 86.642 1.00 27.02 318 SER C C 1
ATOM 11439 O O . SER C 1 255 ? 73.354 29.674 86.828 1.00 26.08 318 SER C O 1
ATOM 11442 N N . TRP C 1 256 ? 73.472 27.411 86.845 1.00 25.25 319 TRP C N 1
ATOM 11443 C CA . TRP C 1 256 ? 74.846 27.371 87.351 1.00 24.23 319 TRP C CA 1
ATOM 11444 C C . TRP C 1 256 ? 75.823 28.252 86.539 1.00 24.89 319 TRP C C 1
ATOM 11445 O O . TRP C 1 256 ? 76.749 28.875 87.091 1.00 23.95 319 TRP C O 1
ATOM 11456 N N . TYR C 1 257 ? 75.584 28.322 85.233 1.00 26.00 320 TYR C N 1
ATOM 11457 C CA . TYR C 1 257 ? 76.501 28.986 84.315 1.00 27.29 320 TYR C CA 1
ATOM 11458 C C . TYR C 1 257 ? 76.347 30.503 84.223 1.00 29.06 320 TYR C C 1
ATOM 11459 O O . TYR C 1 257 ? 77.110 31.164 83.486 1.00 29.58 320 TYR C O 1
ATOM 11468 N N . ASP C 1 258 ? 75.363 31.038 84.947 1.00 30.39 321 ASP C N 1
ATOM 11469 C CA . ASP C 1 258 ? 75.181 32.478 85.137 1.00 32.05 321 ASP C CA 1
ATOM 11470 C C . ASP C 1 258 ? 76.443 33.126 85.745 1.00 32.72 321 ASP C C 1
ATOM 11471 O O . ASP C 1 258 ? 76.784 34.248 85.410 1.00 33.71 321 ASP C O 1
ATOM 11476 N N . SER C 1 259 ? 77.124 32.389 86.623 1.00 32.93 322 SER C N 1
ATOM 11477 C CA . SER C 1 259 ? 78.291 32.830 87.393 1.00 32.65 322 SER C CA 1
ATOM 11478 C C . SER C 1 259 ? 79.594 32.056 87.104 1.00 31.71 322 SER C C 1
ATOM 11479 O O . SER C 1 259 ? 80.588 32.287 87.748 1.00 32.64 322 SER C O 1
ATOM 11482 N N . ALA C 1 260 ? 79.596 31.164 86.123 1.00 30.94 323 ALA C N 1
ATOM 11483 C CA . ALA C 1 260 ? 80.732 30.309 85.827 1.00 29.43 323 ALA C CA 1
ATOM 11484 C C . ALA C 1 260 ? 81.895 31.005 85.082 1.00 29.03 323 ALA C C 1
ATOM 11485 O O . ALA C 1 260 ? 81.699 32.053 84.434 1.00 28.77 323 ALA C O 1
ATOM 11487 N N . PRO C 1 261 ? 83.112 30.406 85.151 1.00 27.95 324 PRO C N 1
ATOM 11488 C CA . PRO C 1 261 ? 84.246 30.909 84.371 1.00 27.21 324 PRO C CA 1
ATOM 11489 C C . PRO C 1 261 ? 83.942 30.980 82.865 1.00 25.80 324 PRO C C 1
ATOM 11490 O O . PRO C 1 261 ? 82.870 30.510 82.409 1.00 26.36 324 PRO C O 1
ATOM 11494 N N . SER C 1 262 ? 84.868 31.578 82.118 1.00 24.06 325 SER C N 1
ATOM 11495 C CA . SER C 1 262 ? 84.744 31.760 80.669 1.00 22.69 325 SER C CA 1
ATOM 11496 C C . SER C 1 262 ? 84.752 30.415 79.973 1.00 21.54 325 SER C C 1
ATOM 11497 O O . SER C 1 262 ? 85.213 29.438 80.531 1.00 20.72 325 SER C O 1
ATOM 11500 N N . PHE C 1 263 ? 84.249 30.374 78.748 1.00 21.62 326 PHE C N 1
ATOM 11501 C CA . PHE C 1 263 ? 84.380 29.214 77.871 1.00 21.12 326 PHE C CA 1
ATOM 11502 C C . PHE C 1 263 ? 85.813 28.647 77.909 1.00 20.62 326 PHE C C 1
ATOM 11503 O O . PHE C 1 263 ? 86.027 27.451 78.117 1.00 20.62 326 PHE C O 1
ATOM 11511 N N . ASN C 1 264 ? 86.793 29.524 77.730 1.00 20.74 327 ASN C N 1
ATOM 11512 C CA . ASN C 1 264 ? 88.170 29.129 77.590 1.00 20.34 327 ASN C CA 1
ATOM 11513 C C . ASN C 1 264 ? 88.645 28.372 78.795 1.00 20.84 327 ASN C C 1
ATOM 11514 O O . ASN C 1 264 ? 89.346 27.366 78.656 1.00 21.27 327 ASN C O 1
ATOM 11519 N N . THR C 1 265 ? 88.234 28.817 79.974 1.00 20.77 328 THR C N 1
ATOM 11520 C CA . THR C 1 265 ? 88.601 28.133 81.180 1.00 21.68 328 THR C CA 1
ATOM 11521 C C . THR C 1 265 ? 87.902 26.776 81.377 1.00 21.33 328 THR C C 1
ATOM 11522 O O . THR C 1 265 ? 88.521 25.838 81.931 1.00 20.08 328 THR C O 1
ATOM 11526 N N . LEU C 1 266 ? 86.644 26.672 80.941 1.00 20.38 329 LEU C N 1
ATOM 11527 C CA . LEU C 1 266 ? 85.902 25.431 81.120 1.00 21.32 329 LEU C CA 1
ATOM 11528 C C . LEU C 1 266 ? 86.450 24.355 80.222 1.00 21.77 329 LEU C C 1
ATOM 11529 O O . LEU C 1 266 ? 86.504 23.191 80.626 1.00 21.64 329 LEU C O 1
ATOM 11534 N N . GLU C 1 267 ? 86.841 24.743 79.003 1.00 22.85 330 GLU C N 1
ATOM 11535 C CA . GLU C 1 267 ? 87.469 23.792 78.095 1.00 24.64 330 GLU C CA 1
ATOM 11536 C C . GLU C 1 267 ? 88.783 23.223 78.692 1.00 25.28 330 GLU C C 1
ATOM 11537 O O . GLU C 1 267 ? 89.030 22.008 78.597 1.00 25.48 330 GLU C O 1
ATOM 11543 N N . SER C 1 268 ? 89.603 24.057 79.325 1.00 25.02 331 SER C N 1
ATOM 11544 C CA . SER C 1 268 ? 90.844 23.498 79.856 1.00 25.91 331 SER C CA 1
ATOM 11545 C C . SER C 1 268 ? 90.680 22.741 81.184 1.00 25.70 331 SER C C 1
ATOM 11546 O O . SER C 1 268 ? 91.464 21.826 81.457 1.00 25.67 331 SER C O 1
ATOM 11549 N N . THR C 1 269 ? 89.653 23.099 81.969 1.00 24.06 332 THR C N 1
ATOM 11550 C CA . THR C 1 269 ? 89.348 22.445 83.236 1.00 22.82 332 THR C CA 1
ATOM 11551 C C . THR C 1 269 ? 88.458 21.213 83.068 1.00 22.27 332 THR C C 1
ATOM 11552 O O . THR C 1 269 ? 88.797 20.153 83.621 1.00 22.06 332 THR C O 1
ATOM 11556 N N . PHE C 1 270 ? 87.360 21.307 82.287 1.00 20.14 333 PHE C N 1
ATOM 11557 C CA . PHE C 1 270 ? 86.441 20.151 82.169 1.00 19.46 333 PHE C CA 1
ATOM 11558 C C . PHE C 1 270 ? 86.969 19.019 81.280 1.00 19.12 333 PHE C C 1
ATOM 11559 O O . PHE C 1 270 ? 86.666 17.867 81.513 1.00 18.78 333 PHE C O 1
ATOM 11567 N N . ILE C 1 271 ? 87.725 19.378 80.249 1.00 19.44 334 ILE C N 1
ATOM 11568 C CA . ILE C 1 271 ? 88.242 18.440 79.281 1.00 20.53 334 ILE C CA 1
ATOM 11569 C C . ILE C 1 271 ? 89.700 18.067 79.620 1.00 21.25 334 ILE C C 1
ATOM 11570 O O . ILE C 1 271 ? 90.567 18.926 79.741 1.00 21.77 334 ILE C O 1
ATOM 11575 N N . ARG C 1 272 ? 89.927 16.775 79.830 1.00 21.71 335 ARG C N 1
ATOM 11576 C CA . ARG C 1 272 ? 91.268 16.225 80.084 1.00 22.18 335 ARG C CA 1
ATOM 11577 C C . ARG C 1 272 ? 92.197 16.437 78.902 1.00 21.74 335 ARG C C 1
ATOM 11578 O O . ARG C 1 272 ? 91.781 16.241 77.748 1.00 21.79 335 ARG C O 1
ATOM 11586 N N . GLY C 1 273 ? 93.462 16.759 79.184 1.00 22.15 336 GLY C N 1
ATOM 11587 C CA . GLY C 1 273 ? 94.506 16.808 78.149 1.00 22.89 336 GLY C CA 1
ATOM 11588 C C . GLY C 1 273 ? 94.686 15.390 77.587 1.00 23.76 336 GLY C C 1
ATOM 11589 O O . GLY C 1 273 ? 94.183 14.427 78.155 1.00 23.18 336 GLY C O 1
ATOM 11590 N N . LYS C 1 274 ? 95.413 15.232 76.486 1.00 24.50 337 LYS C N 1
ATOM 11591 C CA . LYS C 1 274 ? 95.498 13.902 75.870 1.00 24.59 337 LYS C CA 1
ATOM 11592 C C . LYS C 1 274 ? 96.171 12.900 76.806 1.00 24.31 337 LYS C C 1
ATOM 11593 O O . LYS C 1 274 ? 96.989 13.283 77.662 1.00 23.48 337 LYS C O 1
ATOM 11599 N N . HIS C 1 275 ? 95.778 11.630 76.686 1.00 23.17 338 HIS C N 1
ATOM 11600 C CA . HIS C 1 275 ? 96.204 10.630 77.656 1.00 23.31 338 HIS C CA 1
ATOM 11601 C C . HIS C 1 275 ? 95.981 9.244 77.070 1.00 22.89 338 HIS C C 1
ATOM 11602 O O . HIS C 1 275 ? 95.167 9.071 76.156 1.00 23.09 338 HIS C O 1
ATOM 11609 N N . LEU C 1 276 ? 96.729 8.268 77.577 1.00 22.45 339 LEU C N 1
ATOM 11610 C CA . LEU C 1 276 ? 96.523 6.864 77.233 1.00 23.03 339 LEU C CA 1
ATOM 11611 C C . LEU C 1 276 ? 95.165 6.388 77.784 1.00 22.44 339 LEU C C 1
ATOM 11612 O O . LEU C 1 276 ? 94.757 6.801 78.860 1.00 21.11 339 LEU C O 1
ATOM 11617 N N . PHE C 1 277 ? 94.496 5.511 77.039 1.00 23.08 340 PHE C N 1
ATOM 11618 C CA . PHE C 1 277 ? 93.180 4.998 77.397 1.00 22.62 340 PHE C CA 1
ATOM 11619 C C . PHE C 1 277 ? 93.267 4.434 78.803 1.00 23.59 340 PHE C C 1
ATOM 11620 O O . PHE C 1 277 ? 94.160 3.665 79.090 1.00 24.77 340 PHE C O 1
ATOM 11628 N N . ASP C 1 278 ? 92.358 4.825 79.691 1.00 24.07 341 ASP C N 1
ATOM 11629 C CA . ASP C 1 278 ? 92.430 4.368 81.080 1.00 24.53 341 ASP C CA 1
ATOM 11630 C C . ASP C 1 278 ? 91.037 4.086 81.629 1.00 24.34 341 ASP C C 1
ATOM 11631 O O . ASP C 1 278 ? 90.025 4.387 80.984 1.00 23.54 341 ASP C O 1
ATOM 11636 N N . PHE C 1 279 ? 91.040 3.507 82.826 1.00 24.16 342 PHE C N 1
ATOM 11637 C CA . PHE C 1 279 ? 89.877 3.100 83.574 1.00 23.62 342 PHE C CA 1
ATOM 11638 C C . PHE C 1 279 ? 89.929 3.690 84.977 1.00 24.42 342 PHE C C 1
ATOM 11639 O O . PHE C 1 279 ? 90.993 3.743 85.601 1.00 24.22 342 PHE C O 1
ATOM 11647 N N . ILE C 1 280 ? 88.778 4.137 85.469 1.00 24.26 343 ILE C N 1
ATOM 11648 C CA . ILE C 1 280 ? 88.693 4.719 86.790 1.00 24.58 343 ILE C CA 1
ATOM 11649 C C . ILE C 1 280 ? 88.819 3.621 87.861 1.00 24.29 343 ILE C C 1
ATOM 11650 O O . ILE C 1 280 ? 88.326 2.485 87.669 1.00 23.05 343 ILE C O 1
ATOM 11655 N N . THR C 1 281 ? 89.513 3.948 88.960 1.00 24.40 344 THR C N 1
ATOM 11656 C CA . THR C 1 281 ? 89.773 2.966 90.026 1.00 24.60 344 THR C CA 1
ATOM 11657 C C . THR C 1 281 ? 89.255 3.414 91.401 1.00 25.37 344 THR C C 1
ATOM 11658 O O . THR C 1 281 ? 88.837 2.584 92.210 1.00 25.95 344 THR C O 1
ATOM 11662 N N . ARG C 1 282 ? 89.303 4.718 91.657 1.00 26.04 345 ARG C N 1
ATOM 11663 C CA . ARG C 1 282 ? 88.985 5.284 92.982 1.00 27.02 345 ARG C CA 1
ATOM 11664 C C . ARG C 1 282 ? 88.480 6.707 92.878 1.00 26.68 345 ARG C C 1
ATOM 11665 O O . ARG C 1 282 ? 88.990 7.523 92.096 1.00 25.68 345 ARG C O 1
ATOM 11673 N N . LEU C 1 283 ? 87.471 6.991 93.687 1.00 27.13 346 LEU C N 1
ATOM 11674 C CA . LEU C 1 283 ? 86.918 8.332 93.805 1.00 27.51 346 LEU C CA 1
ATOM 11675 C C . LEU C 1 283 ? 86.690 8.645 95.273 1.00 27.11 346 LEU C C 1
ATOM 11676 O O . LEU C 1 283 ? 86.022 7.889 95.972 1.00 27.05 346 LEU C O 1
ATOM 11681 N N . SER C 1 284 ? 87.275 9.746 95.728 1.00 26.82 347 SER C N 1
ATOM 11682 C CA . SER C 1 284 ? 87.004 10.318 97.034 1.00 27.08 347 SER C CA 1
ATOM 11683 C C . SER C 1 284 ? 86.282 11.643 96.794 1.00 26.98 347 SER C C 1
ATOM 11684 O O . SER C 1 284 ? 86.799 12.499 96.100 1.00 27.89 347 SER C O 1
ATOM 11687 N N . ILE C 1 285 ? 85.084 11.795 97.356 1.00 26.77 348 ILE C N 1
ATOM 11688 C CA . ILE C 1 285 ? 84.311 13.029 97.253 1.00 26.00 348 ILE C CA 1
ATOM 11689 C C . ILE C 1 285 ? 84.331 13.758 98.602 1.00 26.54 348 ILE C C 1
ATOM 11690 O O . ILE C 1 285 ? 84.058 13.150 99.635 1.00 27.19 348 ILE C O 1
ATOM 11695 N N . TYR C 1 286 ? 84.610 15.056 98.577 1.00 27.13 349 TYR C N 1
ATOM 11696 C CA . TYR C 1 286 ? 84.619 15.910 99.772 1.00 28.72 349 TYR C CA 1
ATOM 11697 C C . TYR C 1 286 ? 83.369 16.770 99.773 1.00 28.87 349 TYR C C 1
ATOM 11698 O O . TYR C 1 286 ? 83.008 17.350 98.749 1.00 29.81 349 TYR C O 1
ATOM 11707 N N . THR C 1 287 ? 82.713 16.834 100.927 1.00 29.15 350 THR C N 1
ATOM 11708 C CA . THR C 1 287 ? 81.444 17.537 101.089 1.00 29.35 350 THR C CA 1
ATOM 11709 C C . THR C 1 287 ? 81.564 18.828 101.893 1.00 29.66 350 THR C C 1
ATOM 11710 O O . THR C 1 287 ? 82.307 18.902 102.873 1.00 29.49 350 THR C O 1
ATOM 11714 N N . GLY C 1 288 ? 80.833 19.848 101.451 1.00 30.64 351 GLY C N 1
ATOM 11715 C CA . GLY C 1 288 ? 80.741 21.117 102.163 1.00 31.22 351 GLY C CA 1
ATOM 11716 C C . GLY C 1 288 ? 79.275 21.416 102.411 1.00 32.30 351 GLY C C 1
ATOM 11717 O O . GLY C 1 288 ? 78.401 20.763 101.855 1.00 32.31 351 GLY C O 1
ATOM 11718 N N . ARG C 1 289 ? 79.000 22.402 103.252 1.00 33.02 352 ARG C N 1
ATOM 11719 C CA . ARG C 1 289 ? 77.633 22.735 103.587 1.00 34.09 352 ARG C CA 1
ATOM 11720 C C . ARG C 1 289 ? 77.407 24.209 103.317 1.00 33.96 352 ARG C C 1
ATOM 11721 O O . ARG C 1 289 ? 78.221 25.039 103.733 1.00 33.40 352 ARG C O 1
ATOM 11729 N N . SER C 1 290 ? 76.322 24.513 102.601 1.00 33.63 353 SER C N 1
ATOM 11730 C CA . SER C 1 290 ? 75.741 25.850 102.578 1.00 33.78 353 SER C CA 1
ATOM 11731 C C . SER C 1 290 ? 74.423 25.811 103.342 1.00 34.12 353 SER C C 1
ATOM 11732 O O . SER C 1 290 ? 73.630 24.877 103.174 1.00 33.57 353 SER C O 1
ATOM 11735 N N . SER C 1 291 ? 74.180 26.822 104.175 1.00 34.69 354 SER C N 1
ATOM 11736 C CA . SER C 1 291 ? 72.965 26.839 104.989 1.00 35.27 354 SER C CA 1
ATOM 11737 C C . SER C 1 291 ? 72.203 28.140 104.930 1.00 35.33 354 SER C C 1
ATOM 11738 O O . SER C 1 291 ? 72.744 29.213 104.625 1.00 35.62 354 SER C O 1
ATOM 11741 N N . PHE C 1 292 ? 70.914 28.022 105.190 1.00 35.46 355 PHE C N 1
ATOM 11742 C CA . PHE C 1 292 ? 70.020 29.164 105.168 1.00 35.40 355 PHE C CA 1
ATOM 11743 C C . PHE C 1 292 ? 68.847 28.830 106.056 1.00 36.18 355 PHE C C 1
ATOM 11744 O O . PHE C 1 292 ? 67.884 28.205 105.612 1.00 36.82 355 PHE C O 1
ATOM 11752 N N . SER C 1 293 ? 68.918 29.240 107.312 1.00 37.08 356 SER C N 1
ATOM 11753 C CA . SER C 1 293 ? 67.956 28.770 108.321 1.00 37.32 356 SER C CA 1
ATOM 11754 C C . SER C 1 293 ? 68.481 27.453 108.902 1.00 37.83 356 SER C C 1
ATOM 11755 O O . SER C 1 293 ? 69.632 27.067 108.666 1.00 38.00 356 SER C O 1
ATOM 11758 N N . ALA C 1 294 ? 67.633 26.771 109.672 1.00 38.18 357 ALA C N 1
ATOM 11759 C CA . ALA C 1 294 ? 68.054 25.568 110.395 1.00 37.80 357 ALA C CA 1
ATOM 11760 C C . ALA C 1 294 ? 67.492 24.460 109.510 1.00 37.39 357 ALA C C 1
ATOM 11761 O O . ALA C 1 294 ? 67.998 23.318 109.501 1.00 38.09 357 ALA C O 1
ATOM 11763 N N . SER C 1 295 ? 66.445 24.799 108.762 1.00 36.27 358 SER C N 1
ATOM 11764 C CA . SER C 1 295 ? 65.684 23.792 108.010 1.00 35.36 358 SER C CA 1
ATOM 11765 C C . SER C 1 295 ? 66.122 23.640 106.546 1.00 33.55 358 SER C C 1
ATOM 11766 O O . SER C 1 295 ? 65.821 22.646 105.925 1.00 33.03 358 SER C O 1
ATOM 11769 N N . ASN C 1 296 ? 66.841 24.625 106.008 1.00 32.12 359 ASN C N 1
ATOM 11770 C CA . ASN C 1 296 ? 67.226 24.618 104.604 1.00 30.43 359 ASN C CA 1
ATOM 11771 C C . ASN C 1 296 ? 68.744 24.604 104.433 1.00 29.51 359 ASN C C 1
ATOM 11772 O O . ASN C 1 296 ? 69.441 25.553 104.804 1.00 29.12 359 ASN C O 1
ATOM 11777 N N . TYR C 1 297 ? 69.259 23.503 103.894 1.00 28.11 360 TYR C N 1
ATOM 11778 C CA . TYR C 1 297 ? 70.690 23.360 103.662 1.00 26.73 360 TYR C CA 1
ATOM 11779 C C . TYR C 1 297 ? 71.048 22.496 102.453 1.00 26.09 360 TYR C C 1
ATOM 11780 O O . TYR C 1 297 ? 70.334 21.570 102.084 1.00 26.65 360 TYR C O 1
ATOM 11789 N N . LEU C 1 298 ? 72.168 22.830 101.838 1.00 25.31 361 LEU C N 1
ATOM 11790 C CA . LEU C 1 298 ? 72.744 22.031 100.794 1.00 24.87 361 LEU C CA 1
ATOM 11791 C C . LEU C 1 298 ? 74.103 21.448 101.277 1.00 24.38 361 LEU C C 1
ATOM 11792 O O . LEU C 1 298 ? 75.086 22.181 101.437 1.00 24.14 361 LEU C O 1
ATOM 11797 N N . LYS C 1 299 ? 74.146 20.141 101.520 1.00 23.54 362 LYS C N 1
ATOM 11798 C CA . LYS C 1 299 ? 75.448 19.450 101.656 1.00 23.77 362 LYS C CA 1
ATOM 11799 C C . LYS C 1 299 ? 75.901 18.951 100.275 1.00 22.90 362 LYS C C 1
ATOM 11800 O O . LYS C 1 299 ? 75.259 18.106 99.666 1.00 23.35 362 LYS C O 1
ATOM 11806 N N . LYS C 1 300 ? 77.002 19.490 99.790 1.00 22.49 363 LYS C N 1
ATOM 11807 C CA . LYS C 1 300 ? 77.336 19.389 98.366 1.00 23.40 363 LYS C CA 1
ATOM 11808 C C . LYS C 1 300 ? 78.789 18.926 98.084 1.00 22.89 363 LYS C C 1
ATOM 11809 O O . LYS C 1 300 ? 79.685 19.122 98.900 1.00 22.43 363 LYS C O 1
ATOM 11815 N N . TRP C 1 301 ? 78.972 18.327 96.902 1.00 22.94 364 TRP C N 1
ATOM 11816 C CA . TRP C 1 301 ? 80.261 17.942 96.332 1.00 22.47 364 TRP C CA 1
ATOM 11817 C C . TRP C 1 301 ? 81.091 19.194 96.064 1.00 21.98 364 TRP C C 1
ATOM 11818 O O . TRP C 1 301 ? 80.793 19.962 95.144 1.00 22.62 364 TRP C O 1
ATOM 11829 N N . ILE C 1 302 ? 82.106 19.412 96.901 1.00 21.26 365 ILE C N 1
ATOM 11830 C CA . ILE C 1 302 ? 83.010 20.592 96.782 1.00 20.82 365 ILE C CA 1
ATOM 11831 C C . ILE C 1 302 ? 84.427 20.272 96.254 1.00 21.10 365 ILE C C 1
ATOM 11832 O O . ILE C 1 302 ? 85.185 21.191 95.961 1.00 21.84 365 ILE C O 1
ATOM 11837 N N . GLY C 1 303 ? 84.785 18.991 96.145 1.00 20.78 366 GLY C N 1
ATOM 11838 C CA . GLY C 1 303 ? 86.094 18.599 95.676 1.00 20.56 366 GLY C CA 1
ATOM 11839 C C . GLY C 1 303 ? 86.211 17.104 95.563 1.00 22.00 366 GLY C C 1
ATOM 11840 O O . GLY C 1 303 ? 85.424 16.365 96.138 1.00 22.48 366 GLY C O 1
ATOM 11841 N N . HIS C 1 304 ? 87.191 16.618 94.819 1.00 22.85 367 HIS C N 1
ATOM 11842 C CA . HIS C 1 304 ? 87.368 15.165 94.770 1.00 23.59 367 HIS C CA 1
ATOM 11843 C C . HIS C 1 304 ? 88.786 14.766 94.415 1.00 24.49 367 HIS C C 1
ATOM 11844 O O . HIS C 1 304 ? 89.560 15.538 93.825 1.00 24.63 367 HIS C O 1
ATOM 11851 N N . GLN C 1 305 ? 89.112 13.550 94.811 1.00 25.53 368 GLN C N 1
ATOM 11852 C CA . GLN C 1 305 ? 90.353 12.922 94.412 1.00 26.54 368 GLN C CA 1
ATOM 11853 C C . GLN C 1 305 ? 89.990 11.767 93.468 1.00 25.75 368 GLN C C 1
ATOM 11854 O O . GLN C 1 305 ? 89.171 10.908 93.792 1.00 25.61 368 GLN C O 1
ATOM 11860 N N . ILE C 1 306 ? 90.575 11.783 92.279 1.00 25.62 369 ILE C N 1
ATOM 11861 C CA . ILE C 1 306 ? 90.253 10.790 91.276 1.00 25.29 369 ILE C CA 1
ATOM 11862 C C . ILE C 1 306 ? 91.490 10.054 90.774 1.00 24.88 369 ILE C C 1
ATOM 11863 O O . ILE C 1 306 ? 92.505 10.683 90.454 1.00 25.06 369 ILE C O 1
ATOM 11868 N N . SER C 1 307 ? 91.356 8.730 90.684 1.00 23.79 370 SER C N 1
ATOM 11869 C CA . SER C 1 307 ? 92.398 7.847 90.257 1.00 23.61 370 SER C CA 1
ATOM 11870 C C . SER C 1 307 ? 91.963 7.024 89.039 1.00 23.86 370 SER C C 1
ATOM 11871 O O . SER C 1 307 ? 90.796 6.572 88.929 1.00 22.81 370 SER C O 1
ATOM 11874 N N . SER C 1 308 ? 92.911 6.830 88.121 1.00 23.50 371 SER C N 1
ATOM 11875 C CA . SER C 1 308 ? 92.658 6.007 86.986 1.00 23.65 371 SER C CA 1
ATOM 11876 C C . SER C 1 308 ? 93.915 5.297 86.547 1.00 23.69 371 SER C C 1
ATOM 11877 O O . SER C 1 308 ? 94.998 5.685 86.953 1.00 24.89 371 SER C O 1
ATOM 11880 N N . GLN C 1 309 ? 93.761 4.293 85.683 1.00 23.51 372 GLN C N 1
ATOM 11881 C CA . GLN C 1 309 ? 94.813 3.343 85.345 1.00 23.57 372 GLN C CA 1
ATOM 11882 C C . GLN C 1 309 ? 94.734 2.873 83.888 1.00 24.04 372 GLN C C 1
ATOM 11883 O O . GLN C 1 309 ? 93.678 2.361 83.463 1.00 24.37 372 GLN C O 1
ATOM 11889 N N . PRO C 1 310 ? 95.842 3.028 83.118 1.00 23.61 373 PRO C N 1
ATOM 11890 C CA . PRO C 1 310 ? 95.905 2.427 81.769 1.00 24.06 373 PRO C CA 1
ATOM 11891 C C . PRO C 1 310 ? 95.880 0.914 81.889 1.00 24.45 373 PRO C C 1
ATOM 11892 O O . PRO C 1 310 ? 96.130 0.412 82.978 1.00 23.86 373 PRO C O 1
ATOM 11896 N N . ILE C 1 311 ? 95.579 0.183 80.806 1.00 25.06 374 ILE C N 1
ATOM 11897 C CA . ILE C 1 311 ? 95.611 -1.274 80.948 1.00 25.91 374 ILE C CA 1
ATOM 11898 C C . ILE C 1 311 ? 97.029 -1.852 81.100 1.00 26.51 374 ILE C C 1
ATOM 11899 O O . ILE C 1 311 ? 97.903 -1.681 80.226 1.00 27.50 374 ILE C O 1
ATOM 11904 N N . GLY C 1 312 ? 97.245 -2.498 82.244 1.00 26.60 375 GLY C N 1
ATOM 11905 C CA . GLY C 1 312 ? 98.526 -3.086 82.585 1.00 26.43 375 GLY C CA 1
ATOM 11906 C C . GLY C 1 312 ? 99.400 -1.983 83.154 1.00 26.55 375 GLY C C 1
ATOM 11907 O O . GLY C 1 312 ? 100.588 -2.178 83.323 1.00 26.50 375 GLY C O 1
ATOM 11908 N N . GLY C 1 313 ? 98.806 -0.825 83.470 1.00 26.74 376 GLY C N 1
ATOM 11909 C CA . GLY C 1 313 ? 99.583 0.376 83.727 1.00 26.49 376 GLY C CA 1
ATOM 11910 C C . GLY C 1 313 ? 99.637 0.742 85.177 1.00 26.50 376 GLY C C 1
ATOM 11911 O O . GLY C 1 313 ? 99.159 0.006 85.983 1.00 26.75 376 GLY C O 1
ATOM 11912 N N . SER C 1 314 ? 100.180 1.912 85.483 1.00 27.76 377 SER C N 1
ATOM 11913 C CA . SER C 1 314 ? 100.238 2.462 86.854 1.00 29.93 377 SER C CA 1
ATOM 11914 C C . SER C 1 314 ? 99.091 3.428 87.169 1.00 29.76 377 SER C C 1
ATOM 11915 O O . SER C 1 314 ? 98.643 4.145 86.306 1.00 30.10 377 SER C O 1
ATOM 11918 N N . ILE C 1 315 ? 98.658 3.450 88.426 1.00 30.78 378 ILE C N 1
ATOM 11919 C CA . ILE C 1 315 ? 97.580 4.308 88.890 1.00 31.35 378 ILE C CA 1
ATOM 11920 C C . ILE C 1 315 ? 98.044 5.750 88.999 1.00 32.35 378 ILE C C 1
ATOM 11921 O O . ILE C 1 315 ? 99.056 6.053 89.639 1.00 32.81 378 ILE C O 1
ATOM 11926 N N . GLN C 1 316 ? 97.272 6.628 88.378 1.00 32.58 379 GLN C N 1
ATOM 11927 C CA . GLN C 1 316 ? 97.529 8.045 88.324 1.00 33.21 379 GLN C CA 1
ATOM 11928 C C . GLN C 1 316 ? 96.426 8.723 89.142 1.00 32.54 379 GLN C C 1
ATOM 11929 O O . GLN C 1 316 ? 95.277 8.327 89.074 1.00 32.75 379 GLN C O 1
ATOM 11935 N N . THR C 1 317 ? 96.776 9.735 89.920 1.00 31.93 380 THR C N 1
ATOM 11936 C CA . THR C 1 317 ? 95.811 10.421 90.744 1.00 31.94 380 THR C CA 1
ATOM 11937 C C . THR C 1 317 ? 95.828 11.948 90.547 1.00 32.19 380 THR C C 1
ATOM 11938 O O . THR C 1 317 ? 96.893 12.560 90.500 1.00 31.48 380 THR C O 1
ATOM 11942 N N . GLN C 1 318 ? 94.644 12.555 90.399 1.00 32.02 381 GLN C N 1
ATOM 11943 C CA . GLN C 1 318 ? 94.538 14.017 90.419 1.00 32.16 381 GLN C CA 1
ATOM 11944 C C . GLN C 1 318 ? 93.488 14.516 91.433 1.00 31.10 381 GLN C C 1
ATOM 11945 O O . GLN C 1 318 ? 92.636 13.754 91.909 1.00 29.85 381 GLN C O 1
ATOM 11951 N N . THR C 1 319 ? 93.542 15.822 91.699 1.00 30.10 382 THR C N 1
ATOM 11952 C CA . THR C 1 319 ? 92.715 16.496 92.673 1.00 29.63 382 THR C CA 1
ATOM 11953 C C . THR C 1 319 ? 91.991 17.672 92.043 1.00 28.85 382 THR C C 1
ATOM 11954 O O . THR C 1 319 ? 92.605 18.450 91.307 1.00 28.61 382 THR C O 1
ATOM 11958 N N . TYR C 1 320 ? 90.681 17.790 92.300 1.00 28.03 383 TYR C N 1
ATOM 11959 C CA . TYR C 1 320 ? 89.899 18.939 91.800 1.00 27.58 383 TYR C CA 1
ATOM 11960 C C . TYR C 1 320 ? 89.171 19.565 92.946 1.00 28.29 383 TYR C C 1
ATOM 11961 O O . TYR C 1 320 ? 88.738 18.851 93.840 1.00 29.36 383 TYR C O 1
ATOM 11970 N N . GLY C 1 321 ? 89.049 20.885 92.930 1.00 28.66 384 GLY C N 1
ATOM 11971 C CA . GLY C 1 321 ? 88.197 21.585 93.879 1.00 29.29 384 GLY C CA 1
ATOM 11972 C C . GLY C 1 321 ? 88.789 21.574 95.268 1.00 29.78 384 GLY C C 1
ATOM 11973 O O . GLY C 1 321 ? 89.998 21.487 95.410 1.00 29.46 384 GLY C O 1
ATOM 11974 N N . THR C 1 322 ? 87.942 21.682 96.296 1.00 30.69 385 THR C N 1
ATOM 11975 C CA . THR C 1 322 ? 88.408 21.729 97.694 1.00 31.49 385 THR C CA 1
ATOM 11976 C C . THR C 1 322 ? 88.550 20.312 98.278 1.00 32.45 385 THR C C 1
ATOM 11977 O O . THR C 1 322 ? 87.601 19.541 98.223 1.00 32.95 385 THR C O 1
ATOM 11981 N N . THR C 1 323 ? 89.734 19.967 98.803 1.00 33.57 386 THR C N 1
ATOM 11982 C CA . THR C 1 323 ? 90.000 18.631 99.375 1.00 34.55 386 THR C CA 1
ATOM 11983 C C . THR C 1 323 ? 90.510 18.635 100.833 1.00 35.91 386 THR C C 1
ATOM 11984 O O . THR C 1 323 ? 90.757 17.578 101.434 1.00 36.55 386 THR C O 1
ATOM 11988 N N . SER C 1 324 ? 90.636 19.825 101.420 1.00 37.12 387 SER C N 1
ATOM 11989 C CA . SER C 1 324 ? 91.058 19.965 102.835 1.00 37.78 387 SER C CA 1
ATOM 11990 C C . SER C 1 324 ? 90.622 21.323 103.393 1.00 38.02 387 SER C C 1
ATOM 11991 O O . SER C 1 324 ? 90.070 22.157 102.649 1.00 38.22 387 SER C O 1
ATOM 11994 N N . GLY C 1 325 ? 90.899 21.547 104.683 1.00 37.94 388 GLY C N 1
ATOM 11995 C CA . GLY C 1 325 ? 90.514 22.784 105.343 1.00 37.94 388 GLY C CA 1
ATOM 11996 C C . GLY C 1 325 ? 89.161 22.654 106.012 1.00 37.97 388 GLY C C 1
ATOM 11997 O O . GLY C 1 325 ? 88.503 21.622 105.915 1.00 37.81 388 GLY C O 1
ATOM 11998 N N . SER C 1 326 ? 88.757 23.718 106.693 1.00 38.10 389 SER C N 1
ATOM 11999 C CA . SER C 1 326 ? 87.553 23.727 107.530 1.00 38.57 389 SER C CA 1
ATOM 12000 C C . SER C 1 326 ? 86.200 23.519 106.805 1.00 38.61 389 SER C C 1
ATOM 12001 O O . SER C 1 326 ? 85.250 22.979 107.422 1.00 39.09 389 SER C O 1
ATOM 12004 N N . SER C 1 327 ? 86.110 23.965 105.542 1.00 37.13 390 SER C N 1
ATOM 12005 C CA . SER C 1 327 ? 84.958 23.693 104.665 1.00 36.14 390 SER C CA 1
ATOM 12006 C C . SER C 1 327 ? 84.583 22.215 104.533 1.00 35.43 390 SER C C 1
ATOM 12007 O O . SER C 1 327 ? 83.435 21.915 104.260 1.00 35.83 390 SER C O 1
ATOM 12010 N N . VAL C 1 328 ? 85.538 21.299 104.699 1.00 34.20 391 VAL C N 1
ATOM 12011 C CA . VAL C 1 328 ? 85.274 19.888 104.405 1.00 32.90 391 VAL C CA 1
ATOM 12012 C C . VAL C 1 328 ? 84.612 19.259 105.618 1.00 32.85 391 VAL C C 1
ATOM 12013 O O . VAL C 1 328 ? 85.203 19.208 106.685 1.00 32.67 391 VAL C O 1
ATOM 12017 N N . ILE C 1 329 ? 83.373 18.800 105.464 1.00 32.00 392 ILE C N 1
ATOM 12018 C CA . ILE C 1 329 ? 82.652 18.248 106.617 1.00 31.28 392 ILE C CA 1
ATOM 12019 C C . ILE C 1 329 ? 82.539 16.733 106.528 1.00 30.21 392 ILE C C 1
ATOM 12020 O O . ILE C 1 329 ? 82.193 16.072 107.498 1.00 29.58 392 ILE C O 1
ATOM 12025 N N . ALA C 1 330 ? 82.801 16.207 105.342 1.00 29.39 393 ALA C N 1
ATOM 12026 C CA . ALA C 1 330 ? 82.714 14.797 105.102 1.00 29.67 393 ALA C CA 1
ATOM 12027 C C . ALA C 1 330 ? 83.597 14.414 103.929 1.00 30.32 393 ALA C C 1
ATOM 12028 O O . ALA C 1 330 ? 83.908 15.250 103.061 1.00 30.01 393 ALA C O 1
ATOM 12030 N N . THR C 1 331 ? 83.981 13.136 103.923 1.00 30.71 394 THR C N 1
ATOM 12031 C CA . THR C 1 331 ? 84.801 12.522 102.894 1.00 31.10 394 THR C CA 1
ATOM 12032 C C . THR C 1 331 ? 84.195 11.152 102.630 1.00 30.99 394 THR C C 1
ATOM 12033 O O . THR C 1 331 ? 83.746 10.483 103.555 1.00 30.52 394 THR C O 1
ATOM 12037 N N . GLN C 1 332 ? 84.186 10.734 101.367 1.00 30.97 395 GLN C N 1
ATOM 12038 C CA . GLN C 1 332 ? 83.705 9.419 101.034 1.00 30.69 395 GLN C CA 1
ATOM 12039 C C . GLN C 1 332 ? 84.595 8.873 99.929 1.00 30.79 395 GLN C C 1
ATOM 12040 O O . GLN C 1 332 ? 84.805 9.526 98.908 1.00 30.72 395 GLN C O 1
ATOM 12046 N N . GLN C 1 333 ? 85.149 7.696 100.179 1.00 30.95 396 GLN C N 1
ATOM 12047 C CA . GLN C 1 333 ? 85.911 6.931 99.213 1.00 32.21 396 GLN C CA 1
ATOM 12048 C C . GLN C 1 333 ? 85.034 5.887 98.539 1.00 30.77 396 GLN C C 1
ATOM 12049 O O . GLN C 1 333 ? 84.316 5.159 99.202 1.00 30.29 396 GLN C O 1
ATOM 12055 N N . ILE C 1 334 ? 85.137 5.796 97.221 1.00 30.64 397 ILE C N 1
ATOM 12056 C CA . ILE C 1 334 ? 84.397 4.830 96.424 1.00 29.63 397 ILE C CA 1
ATOM 12057 C C . ILE C 1 334 ? 85.409 4.033 95.594 1.00 29.39 397 ILE C C 1
ATOM 12058 O O . ILE C 1 334 ? 86.188 4.608 94.845 1.00 29.11 397 ILE C O 1
ATOM 12063 N N . GLY C 1 335 ? 85.401 2.706 95.742 1.00 29.19 398 GLY C N 1
ATOM 12064 C CA . GLY C 1 335 ? 86.306 1.834 94.975 1.00 28.68 398 GLY C CA 1
ATOM 12065 C C . GLY C 1 335 ? 85.652 1.371 93.688 1.00 28.48 398 GLY C C 1
ATOM 12066 O O . GLY C 1 335 ? 84.755 0.534 93.713 1.00 29.23 398 GLY C O 1
ATOM 12067 N N . PHE C 1 336 ? 86.101 1.906 92.560 1.00 27.81 399 PHE C N 1
ATOM 12068 C CA . PHE C 1 336 ? 85.558 1.528 91.258 1.00 27.32 399 PHE C CA 1
ATOM 12069 C C . PHE C 1 336 ? 86.390 0.517 90.480 1.00 26.60 399 PHE C C 1
ATOM 12070 O O . PHE C 1 336 ? 85.960 0.094 89.410 1.00 27.53 399 PHE C O 1
ATOM 12078 N N . THR C 1 337 ? 87.562 0.153 90.981 1.00 24.95 400 THR C N 1
ATOM 12079 C CA . THR C 1 337 ? 88.465 -0.753 90.268 1.00 24.85 400 THR C CA 1
ATOM 12080 C C . THR C 1 337 ? 87.760 -1.972 89.694 1.00 25.00 400 THR C C 1
ATOM 12081 O O . THR C 1 337 ? 87.256 -2.808 90.427 1.00 26.07 400 THR C O 1
ATOM 12085 N N . GLY C 1 338 ? 87.724 -2.083 88.383 1.00 24.93 401 GLY C N 1
ATOM 12086 C CA . GLY C 1 338 ? 87.161 -3.270 87.735 1.00 24.14 401 GLY C CA 1
ATOM 12087 C C . GLY C 1 338 ? 85.684 -3.132 87.394 1.00 23.65 401 GLY C C 1
ATOM 12088 O O . GLY C 1 338 ? 85.101 -4.021 86.786 1.00 23.20 401 GLY C O 1
ATOM 12089 N N . PHE C 1 339 ? 85.084 -2.018 87.795 1.00 23.06 402 PHE C N 1
ATOM 12090 C CA . PHE C 1 339 ? 83.655 -1.812 87.645 1.00 22.81 402 PHE C CA 1
ATOM 12091 C C . PHE C 1 339 ? 83.355 -0.936 86.441 1.00 22.99 402 PHE C C 1
ATOM 12092 O O . PHE C 1 339 ? 83.965 0.130 86.272 1.00 23.54 402 PHE C O 1
ATOM 12100 N N . ASP C 1 340 ? 82.414 -1.368 85.612 1.00 22.68 403 ASP C N 1
ATOM 12101 C CA . ASP C 1 340 ? 81.824 -0.467 84.623 1.00 23.38 403 ASP C CA 1
ATOM 12102 C C . ASP C 1 340 ? 80.659 0.216 85.284 1.00 23.24 403 ASP C C 1
ATOM 12103 O O . ASP C 1 340 ? 79.655 -0.430 85.505 1.00 24.52 403 ASP C O 1
ATOM 12108 N N . VAL C 1 341 ? 80.753 1.500 85.619 1.00 23.21 404 VAL C N 1
ATOM 12109 C CA . VAL C 1 341 ? 79.523 2.195 86.005 1.00 23.23 404 VAL C CA 1
ATOM 12110 C C . VAL C 1 341 ? 78.745 2.619 84.766 1.00 22.47 404 VAL C C 1
ATOM 12111 O O . VAL C 1 341 ? 79.172 3.478 83.992 1.00 23.03 404 VAL C O 1
ATOM 12115 N N . TYR C 1 342 ? 77.621 1.950 84.564 1.00 21.92 405 TYR C N 1
ATOM 12116 C CA . TYR C 1 342 ? 76.883 2.074 83.298 1.00 22.39 405 TYR C CA 1
ATOM 12117 C C . TYR C 1 342 ? 75.852 3.186 83.332 1.00 21.88 405 TYR C C 1
ATOM 12118 O O . TYR C 1 342 ? 75.326 3.596 82.283 1.00 21.76 405 TYR C O 1
ATOM 12127 N N . LYS C 1 343 ? 75.571 3.682 84.533 1.00 21.82 406 LYS C N 1
ATOM 12128 C CA . LYS C 1 343 ? 74.533 4.692 84.707 1.00 22.41 406 LYS C CA 1
ATOM 12129 C C . LYS C 1 343 ? 74.765 5.518 85.936 1.00 22.82 406 LYS C C 1
ATOM 12130 O O . LYS C 1 343 ? 75.055 4.981 87.017 1.00 22.61 406 LYS C O 1
ATOM 12136 N N . THR C 1 344 ? 74.635 6.834 85.780 1.00 22.89 407 THR C N 1
ATOM 12137 C CA . THR C 1 344 ? 74.642 7.688 86.952 1.00 23.39 407 THR C CA 1
ATOM 12138 C C . THR C 1 344 ? 73.368 8.490 86.980 1.00 23.22 407 THR C C 1
ATOM 12139 O O . THR C 1 344 ? 72.820 8.861 85.924 1.00 22.40 407 THR C O 1
ATOM 12143 N N . LEU C 1 345 ? 72.899 8.741 88.203 1.00 22.98 408 LEU C N 1
ATOM 12144 C CA . LEU C 1 345 ? 71.699 9.503 88.424 1.00 23.05 408 LEU C CA 1
ATOM 12145 C C . LEU C 1 345 ? 72.049 10.544 89.458 1.00 23.04 408 LEU C C 1
ATOM 12146 O O . LEU C 1 345 ? 72.206 10.222 90.639 1.00 22.61 408 LEU C O 1
ATOM 12151 N N . SER C 1 346 ? 72.151 11.801 89.030 1.00 23.20 409 SER C N 1
ATOM 12152 C CA . SER C 1 346 ? 72.618 12.884 89.925 1.00 23.53 409 SER C CA 1
ATOM 12153 C C . SER C 1 346 ? 71.573 13.957 90.188 1.00 23.72 409 SER C C 1
ATOM 12154 O O . SER C 1 346 ? 70.837 14.368 89.287 1.00 23.81 409 SER C O 1
ATOM 12157 N N . THR C 1 347 ? 71.539 14.454 91.419 1.00 23.51 410 THR C N 1
ATOM 12158 C CA . THR C 1 347 ? 70.667 15.565 91.749 1.00 21.39 410 THR C CA 1
ATOM 12159 C C . THR C 1 347 ? 71.562 16.782 91.837 1.00 21.14 410 THR C C 1
ATOM 12160 O O . THR C 1 347 ? 72.506 16.825 92.612 1.00 20.67 410 THR C O 1
ATOM 12164 N N . ALA C 1 348 ? 71.250 17.750 91.003 1.00 20.77 411 ALA C N 1
ATOM 12165 C CA . ALA C 1 348 ? 71.910 19.022 90.982 1.00 22.07 411 ALA C CA 1
ATOM 12166 C C . ALA C 1 348 ? 71.038 20.016 91.763 1.00 21.81 411 ALA C C 1
ATOM 12167 O O . ALA C 1 348 ? 69.887 20.238 91.433 1.00 22.33 411 ALA C O 1
ATOM 12169 N N . GLY C 1 349 ? 71.589 20.562 92.834 1.00 22.14 412 GLY C N 1
ATOM 12170 C CA . GLY C 1 349 ? 70.846 21.367 93.792 1.00 21.60 412 GLY C CA 1
ATOM 12171 C C . GLY C 1 349 ? 71.114 22.856 93.736 1.00 22.22 412 GLY C C 1
ATOM 12172 O O . GLY C 1 349 ? 72.144 23.312 93.216 1.00 22.47 412 GLY C O 1
ATOM 12173 N N . VAL C 1 350 ? 70.136 23.624 94.217 1.00 22.55 413 VAL C N 1
ATOM 12174 C CA . VAL C 1 350 ? 70.274 25.050 94.401 1.00 22.31 413 VAL C CA 1
ATOM 12175 C C . VAL C 1 350 ? 69.666 25.322 95.774 1.00 22.54 413 VAL C C 1
ATOM 12176 O O . VAL C 1 350 ? 68.518 24.922 96.051 1.00 22.49 413 VAL C O 1
ATOM 12180 N N . LEU C 1 351 ? 70.456 25.983 96.630 1.00 22.90 414 LEU C N 1
ATOM 12181 C CA . LEU C 1 351 ? 69.977 26.557 97.861 1.00 22.31 414 LEU C CA 1
ATOM 12182 C C . LEU C 1 351 ? 69.710 28.041 97.640 1.00 22.66 414 LEU C C 1
ATOM 12183 O O . LEU C 1 351 ? 70.606 28.792 97.258 1.00 23.92 414 LEU C O 1
ATOM 12188 N N . PHE C 1 352 ? 68.468 28.460 97.868 1.00 23.55 415 PHE C N 1
ATOM 12189 C CA . PHE C 1 352 ? 68.046 29.859 97.709 1.00 23.57 415 PHE C CA 1
ATOM 12190 C C . PHE C 1 352 ? 68.140 30.617 99.035 1.00 24.87 415 PHE C C 1
ATOM 12191 O O . PHE C 1 352 ? 67.477 30.265 100.006 1.00 24.02 415 PHE C O 1
ATOM 12199 N N . ALA C 1 353 ? 68.982 31.650 99.077 1.00 26.65 416 ALA C N 1
ATOM 12200 C CA . ALA C 1 353 ? 69.085 32.503 100.265 1.00 28.12 416 ALA C CA 1
ATOM 12201 C C . ALA C 1 353 ? 68.540 33.889 99.917 1.00 29.32 416 ALA C C 1
ATOM 12202 O O . ALA C 1 353 ? 68.213 34.131 98.764 1.00 29.12 416 ALA C O 1
ATOM 12204 N N . TYR C 1 354 ? 68.412 34.769 100.916 1.00 30.71 417 TYR C N 1
ATOM 12205 C CA . TYR C 1 354 ? 67.796 36.080 100.743 1.00 32.41 417 TYR C CA 1
ATOM 12206 C C . TYR C 1 354 ? 68.284 36.814 99.515 1.00 32.84 417 TYR C C 1
ATOM 12207 O O . TYR C 1 354 ? 67.475 37.279 98.695 1.00 33.16 417 TYR C O 1
ATOM 12216 N N . THR C 1 355 ? 69.600 36.939 99.396 1.00 32.86 418 THR C N 1
ATOM 12217 C CA . THR C 1 355 ? 70.190 37.748 98.328 1.00 33.82 418 THR C CA 1
ATOM 12218 C C . THR C 1 355 ? 71.182 36.959 97.451 1.00 33.81 418 THR C C 1
ATOM 12219 O O . THR C 1 355 ? 71.848 37.549 96.596 1.00 34.90 418 THR C O 1
ATOM 12223 N N . SER C 1 356 ? 71.288 35.648 97.648 1.00 32.98 419 SER C N 1
ATOM 12224 C CA . SER C 1 356 ? 72.204 34.830 96.835 1.00 33.36 419 SER C CA 1
ATOM 12225 C C . SER C 1 356 ? 71.769 33.361 96.712 1.00 32.26 419 SER C C 1
ATOM 12226 O O . SER C 1 356 ? 70.941 32.888 97.486 1.00 32.11 419 SER C O 1
ATOM 12229 N N . LYS C 1 357 ? 72.325 32.663 95.724 1.00 31.33 420 LYS C N 1
ATOM 12230 C CA . LYS C 1 357 ? 72.127 31.215 95.580 1.00 31.19 420 LYS C CA 1
ATOM 12231 C C . LYS C 1 357 ? 73.426 30.409 95.526 1.00 29.85 420 LYS C C 1
ATOM 12232 O O . LYS C 1 357 ? 74.460 30.927 95.150 1.00 29.17 420 LYS C O 1
ATOM 12238 N N . TYR C 1 358 ? 73.330 29.140 95.916 1.00 28.83 421 TYR C N 1
ATOM 12239 C CA . TYR C 1 358 ? 74.457 28.206 95.988 1.00 28.06 421 TYR C CA 1
ATOM 12240 C C . TYR C 1 358 ? 74.114 26.971 95.191 1.00 26.78 421 TYR C C 1
ATOM 12241 O O . TYR C 1 358 ? 73.061 26.358 95.405 1.00 27.08 421 TYR C O 1
ATOM 12250 N N . TYR C 1 359 ? 74.983 26.640 94.246 1.00 25.89 422 TYR C N 1
ATOM 12251 C CA . TYR C 1 359 ? 74.863 25.434 93.413 1.00 25.20 422 TYR C CA 1
ATOM 12252 C C . TYR C 1 359 ? 75.829 24.345 93.871 1.00 24.67 422 TYR C C 1
ATOM 12253 O O . TYR C 1 359 ? 76.982 24.612 94.209 1.00 26.17 422 TYR C O 1
ATOM 12262 N N . GLY C 1 360 ? 75.352 23.118 93.864 1.00 24.15 423 GLY C N 1
ATOM 12263 C CA . GLY C 1 360 ? 76.124 21.980 94.304 1.00 23.20 423 GLY C CA 1
ATOM 12264 C C . GLY C 1 360 ? 75.408 20.683 93.986 1.00 22.66 423 GLY C C 1
ATOM 12265 O O . GLY C 1 360 ? 74.195 20.660 93.807 1.00 21.80 423 GLY C O 1
ATOM 12266 N N . VAL C 1 361 ? 76.173 19.601 93.900 1.00 22.01 424 VAL C N 1
ATOM 12267 C CA . VAL C 1 361 ? 75.584 18.306 93.684 1.00 21.53 424 VAL C CA 1
ATOM 12268 C C . VAL C 1 361 ? 75.320 17.722 95.033 1.00 22.02 424 VAL C C 1
ATOM 12269 O O . VAL C 1 361 ? 76.242 17.600 95.855 1.00 22.32 424 VAL C O 1
ATOM 12273 N N . SER C 1 362 ? 74.060 17.356 95.251 1.00 22.00 425 SER C N 1
ATOM 12274 C CA . SER C 1 362 ? 73.590 16.858 96.542 1.00 22.20 425 SER C CA 1
ATOM 12275 C C . SER C 1 362 ? 73.520 15.349 96.565 1.00 22.40 425 SER C C 1
ATOM 12276 O O . SER C 1 362 ? 73.517 14.741 97.640 1.00 22.78 425 SER C O 1
ATOM 12279 N N . LYS C 1 363 ? 73.443 14.722 95.389 1.00 22.06 426 LYS C N 1
ATOM 12280 C CA . LYS C 1 363 ? 73.336 13.282 95.373 1.00 21.08 426 LYS C CA 1
ATOM 12281 C C . LYS C 1 363 ? 73.773 12.730 94.029 1.00 21.82 426 LYS C C 1
ATOM 12282 O O . LYS C 1 363 ? 73.491 13.335 92.988 1.00 20.53 426 LYS C O 1
ATOM 12288 N N . VAL C 1 364 ? 74.519 11.608 94.087 1.00 21.74 427 VAL C N 1
ATOM 12289 C CA . VAL C 1 364 ? 74.839 10.814 92.916 1.00 21.88 427 VAL C CA 1
ATOM 12290 C C . VAL C 1 364 ? 74.613 9.344 93.221 1.00 22.59 427 VAL C C 1
ATOM 12291 O O . VAL C 1 364 ? 75.208 8.794 94.182 1.00 22.30 427 VAL C O 1
ATOM 12295 N N . VAL C 1 365 ? 73.758 8.717 92.411 1.00 21.40 428 VAL C N 1
ATOM 12296 C CA . VAL C 1 365 ? 73.672 7.252 92.376 1.00 20.84 428 VAL C CA 1
ATOM 12297 C C . VAL C 1 365 ? 74.496 6.679 91.201 1.00 20.83 428 VAL C C 1
ATOM 12298 O O . VAL C 1 365 ? 74.238 6.982 90.041 1.00 20.85 428 VAL C O 1
ATOM 12302 N N . PHE C 1 366 ? 75.494 5.860 91.518 1.00 21.46 429 PHE C N 1
ATOM 12303 C CA . PHE C 1 366 ? 76.312 5.150 90.485 1.00 21.61 429 PHE C CA 1
ATOM 12304 C C . PHE C 1 366 ? 75.878 3.679 90.336 1.00 21.83 429 PHE C C 1
ATOM 12305 O O . PHE C 1 366 ? 76.178 2.842 91.191 1.00 21.51 429 PHE C O 1
ATOM 12313 N N . ASP C 1 367 ? 75.237 3.349 89.228 1.00 22.41 430 ASP C N 1
ATOM 12314 C CA . ASP C 1 367 ? 74.944 1.937 88.944 1.00 23.58 430 ASP C CA 1
ATOM 12315 C C . ASP C 1 367 ? 76.146 1.255 88.292 1.00 23.42 430 ASP C C 1
ATOM 12316 O O . ASP C 1 367 ? 76.601 1.700 87.252 1.00 22.84 430 ASP C O 1
ATOM 12321 N N . ALA C 1 368 ? 76.634 0.177 88.911 1.00 23.50 431 ALA C N 1
ATOM 12322 C CA . ALA C 1 368 ? 77.876 -0.495 88.498 1.00 24.13 431 ALA C CA 1
ATOM 12323 C C . ALA C 1 368 ? 77.734 -2.013 88.310 1.00 24.86 431 ALA C C 1
ATOM 12324 O O . ALA C 1 368 ? 76.900 -2.667 88.939 1.00 24.17 431 ALA C O 1
ATOM 12326 N N . ILE C 1 369 ? 78.551 -2.543 87.408 1.00 25.79 432 ILE C N 1
ATOM 12327 C CA . ILE C 1 369 ? 78.675 -3.971 87.175 1.00 27.29 432 ILE C CA 1
ATOM 12328 C C . ILE C 1 369 ? 80.141 -4.300 86.920 1.00 28.99 432 ILE C C 1
ATOM 12329 O O . ILE C 1 369 ? 80.862 -3.558 86.231 1.00 28.39 432 ILE C O 1
ATOM 12334 N N . TYR C 1 370 ? 80.577 -5.382 87.558 1.00 30.81 433 TYR C N 1
ATOM 12335 C CA . TYR C 1 370 ? 81.924 -5.896 87.442 1.00 32.94 433 TYR C CA 1
ATOM 12336 C C . TYR C 1 370 ? 81.862 -6.836 86.237 1.00 34.38 433 TYR C C 1
ATOM 12337 O O . TYR C 1 370 ? 81.295 -7.916 86.347 1.00 35.17 433 TYR C O 1
ATOM 12346 N N . PRO C 1 371 ? 82.386 -6.422 85.063 1.00 35.52 434 PRO C N 1
ATOM 12347 C CA . PRO C 1 371 ? 82.152 -7.314 83.903 1.00 36.46 434 PRO C CA 1
ATOM 12348 C C . PRO C 1 371 ? 82.769 -8.719 84.011 1.00 37.73 434 PRO C C 1
ATOM 12349 O O . PRO C 1 371 ? 82.364 -9.620 83.269 1.00 38.25 434 PRO C O 1
ATOM 12353 N N . ASP C 1 372 ? 83.713 -8.925 84.929 1.00 39.31 435 ASP C N 1
AT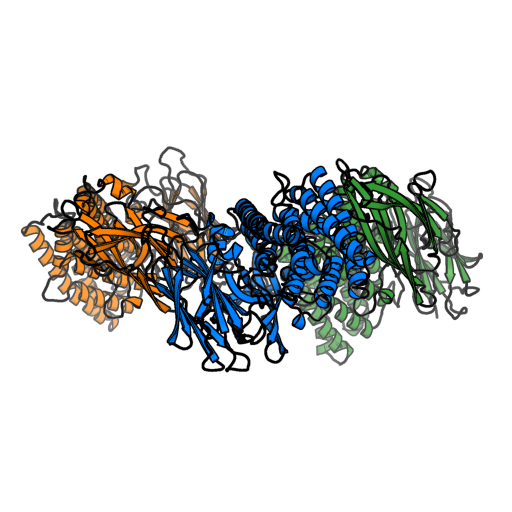OM 12354 C CA . ASP C 1 372 ? 84.288 -10.278 85.124 1.00 40.41 435 ASP C CA 1
ATOM 12355 C C . ASP C 1 372 ? 83.271 -11.343 85.559 1.00 39.86 435 ASP C C 1
ATOM 12356 O O . ASP C 1 372 ? 83.117 -12.366 84.886 1.00 41.24 435 ASP C O 1
ATOM 12361 N N . ASN C 1 373 ? 82.569 -11.090 86.658 1.00 38.74 436 ASN C N 1
ATOM 12362 C CA . ASN C 1 373 ? 81.558 -12.005 87.165 1.00 37.05 436 ASN C CA 1
ATOM 12363 C C . ASN C 1 373 ? 80.127 -11.491 87.124 1.00 36.10 436 ASN C C 1
ATOM 12364 O O . ASN C 1 373 ? 79.250 -12.109 87.737 1.00 36.21 436 ASN C O 1
ATOM 12369 N N . LYS C 1 374 ? 79.891 -10.388 86.407 1.00 34.89 437 LYS C N 1
ATOM 12370 C CA . LYS C 1 374 ? 78.595 -9.681 86.371 1.00 34.43 437 LYS C CA 1
ATOM 12371 C C . LYS C 1 374 ? 77.993 -9.308 87.721 1.00 34.72 437 LYS C C 1
ATOM 12372 O O . LYS C 1 374 ? 76.777 -9.083 87.823 1.00 35.24 437 LYS C O 1
ATOM 12378 N N . TYR C 1 375 ? 78.812 -9.251 88.759 1.00 34.89 438 TYR C N 1
ATOM 12379 C CA . TYR C 1 375 ? 78.329 -8.803 90.050 1.00 35.58 438 TYR C CA 1
ATOM 12380 C C . TYR C 1 375 ? 77.936 -7.315 89.972 1.00 35.57 438 TYR C C 1
ATOM 12381 O O . TYR C 1 375 ? 78.738 -6.473 89.540 1.00 34.89 438 TYR C O 1
ATOM 12390 N N . LYS C 1 376 ? 76.705 -7.023 90.404 1.00 35.61 439 LYS C N 1
ATOM 12391 C CA . LYS C 1 376 ? 76.069 -5.721 90.247 1.00 35.99 439 LYS C CA 1
ATOM 12392 C C . LYS C 1 376 ? 75.935 -5.050 91.571 1.00 36.29 439 LYS C C 1
ATOM 12393 O O . LYS C 1 376 ? 75.470 -5.653 92.546 1.00 36.79 439 LYS C O 1
ATOM 12399 N N . THR C 1 377 ? 76.291 -3.777 91.608 1.00 35.99 440 THR C N 1
ATOM 12400 C CA . THR C 1 377 ? 76.124 -3.026 92.822 1.00 36.06 440 THR C CA 1
ATOM 12401 C C . THR C 1 377 ? 75.793 -1.593 92.496 1.00 35.62 440 THR C C 1
ATOM 12402 O O . THR C 1 377 ? 75.896 -1.167 91.350 1.00 36.04 440 THR C O 1
ATOM 12406 N N . THR C 1 378 ? 75.353 -0.873 93.513 1.00 34.59 441 THR C N 1
ATOM 12407 C CA . THR C 1 378 ? 75.101 0.531 93.411 1.00 34.27 441 THR C CA 1
ATOM 12408 C C . THR C 1 378 ? 75.996 1.225 94.440 1.00 33.21 441 THR C C 1
ATOM 12409 O O . THR C 1 378 ? 76.145 0.715 95.543 1.00 33.60 441 THR C O 1
ATOM 12413 N N . PHE C 1 379 ? 76.617 2.347 94.073 1.00 31.45 442 PHE C N 1
ATOM 12414 C CA . PHE C 1 379 ? 77.259 3.223 95.056 1.00 30.14 442 PHE C CA 1
ATOM 12415 C C . PHE C 1 379 ? 76.502 4.575 95.114 1.00 29.46 442 PHE C C 1
ATOM 12416 O O . PHE C 1 379 ? 76.200 5.193 94.095 1.00 28.91 442 PHE C O 1
ATOM 12424 N N . THR C 1 380 ? 76.207 5.029 96.321 1.00 28.44 443 THR C N 1
ATOM 12425 C CA . THR C 1 380 ? 75.483 6.272 96.518 1.00 26.82 443 THR C CA 1
ATOM 12426 C C . THR C 1 380 ? 76.335 7.323 97.232 1.00 25.98 443 THR C C 1
ATOM 12427 O O . THR C 1 380 ? 76.943 7.044 98.281 1.00 24.88 443 THR C O 1
ATOM 12431 N N . TYR C 1 381 ? 76.394 8.517 96.641 1.00 24.55 444 TYR C N 1
ATOM 12432 C CA . TYR C 1 381 ? 76.859 9.698 97.343 1.00 23.69 444 TYR C CA 1
ATOM 12433 C C . TYR C 1 381 ? 75.601 10.473 97.766 1.00 23.85 444 TYR C C 1
ATOM 12434 O O . TYR C 1 381 ? 74.812 10.905 96.920 1.00 23.95 444 TYR C O 1
ATOM 12443 N N . ASN C 1 382 ? 75.384 10.628 99.066 1.00 24.00 445 ASN C N 1
ATOM 12444 C CA . ASN C 1 382 ? 74.229 11.396 99.528 1.00 24.61 445 ASN C CA 1
ATOM 12445 C C . ASN C 1 382 ? 74.398 11.945 100.930 1.00 25.50 445 ASN C C 1
ATOM 12446 O O . ASN C 1 382 ? 73.765 11.449 101.867 1.00 25.54 445 ASN C O 1
ATOM 12451 N N . PRO C 1 383 ? 75.228 12.990 101.087 1.00 25.92 446 PRO C N 1
ATOM 12452 C CA . PRO C 1 383 ? 75.431 13.493 102.447 1.00 26.80 446 PRO C CA 1
ATOM 12453 C C . PRO C 1 383 ? 74.099 13.893 103.155 1.00 27.50 446 PRO C C 1
ATOM 12454 O O . PRO C 1 383 ? 73.930 13.592 104.352 1.00 28.00 446 PRO C O 1
ATOM 12458 N N . GLY C 1 384 ? 73.152 14.497 102.418 1.00 27.07 447 GLY C N 1
ATOM 12459 C CA . GLY C 1 384 ? 71.827 14.801 102.939 1.00 26.62 447 GLY C CA 1
ATOM 12460 C C . GLY C 1 384 ? 71.514 16.284 102.901 1.00 27.22 447 GLY C C 1
ATOM 12461 O O . GLY C 1 384 ? 72.063 17.055 103.684 1.00 27.69 447 GLY C O 1
ATOM 12462 N N . SER C 1 385 ? 70.637 16.678 101.978 1.00 26.68 448 SER C N 1
ATOM 12463 C CA . SER C 1 385 ? 70.191 18.082 101.809 1.00 26.34 448 SER C CA 1
ATOM 12464 C C . SER C 1 385 ? 68.698 18.215 102.084 1.00 26.39 448 SER C C 1
ATOM 12465 O O . SER C 1 385 ? 67.975 17.228 102.070 1.00 26.11 448 SER C O 1
ATOM 12468 N N . GLU C 1 386 ? 68.247 19.442 102.304 1.00 27.22 449 GLU C N 1
ATOM 12469 C CA . GLU C 1 386 ? 66.856 19.697 102.641 1.00 28.50 449 GLU C CA 1
ATOM 12470 C C . GLU C 1 386 ? 66.454 21.094 102.193 1.00 28.75 449 GLU C C 1
ATOM 12471 O O . GLU C 1 386 ? 67.192 22.072 102.426 1.00 28.46 449 GLU C O 1
ATOM 12477 N N . GLY C 1 387 ? 65.283 21.190 101.546 1.00 29.22 450 GLY C N 1
ATOM 12478 C CA . GLY C 1 387 ? 64.656 22.478 101.248 1.00 28.01 450 GLY C CA 1
ATOM 12479 C C . GLY C 1 387 ? 65.244 23.150 100.025 1.00 28.38 450 GLY C C 1
ATOM 12480 O O . GLY C 1 387 ? 65.080 24.375 99.827 1.00 28.42 450 GLY C O 1
ATOM 12481 N N . ILE C 1 388 ? 65.928 22.354 99.196 1.00 27.03 451 ILE C N 1
ATOM 12482 C CA . ILE C 1 388 ? 66.608 22.860 98.004 1.00 25.90 451 ILE C CA 1
ATOM 12483 C C . ILE C 1 388 ? 65.756 22.671 96.751 1.00 25.78 451 ILE C C 1
ATOM 12484 O O . ILE C 1 388 ? 64.870 21.801 96.707 1.00 25.91 451 ILE C O 1
ATOM 12489 N N . GLY C 1 389 ? 66.012 23.511 95.755 1.00 25.58 452 GLY C N 1
ATOM 12490 C CA . GLY C 1 389 ? 65.660 23.221 94.371 1.00 25.97 452 GLY C CA 1
ATOM 12491 C C . GLY C 1 389 ? 66.577 22.117 93.880 1.00 26.96 452 GLY C C 1
ATOM 12492 O O . GLY C 1 389 ? 67.731 21.997 94.309 1.00 26.27 452 GLY C O 1
ATOM 12493 N N . ALA C 1 390 ? 66.074 21.297 92.975 1.00 27.97 453 ALA C N 1
ATOM 12494 C CA . ALA C 1 390 ? 66.789 20.108 92.577 1.00 29.55 453 ALA C CA 1
ATOM 12495 C C . ALA C 1 390 ? 66.425 19.759 91.151 1.00 30.54 453 ALA C C 1
ATOM 12496 O O . ALA C 1 390 ? 65.269 19.925 90.740 1.00 31.70 453 ALA C O 1
ATOM 12498 N N . GLN C 1 391 ? 67.419 19.334 90.383 1.00 30.66 454 GLN C N 1
ATOM 12499 C CA . GLN C 1 391 ? 67.175 18.740 89.104 1.00 30.96 454 GLN C CA 1
ATOM 12500 C C . GLN C 1 391 ? 67.962 17.447 88.948 1.00 30.99 454 GLN C C 1
ATOM 12501 O O . GLN C 1 391 ? 69.161 17.361 89.220 1.00 28.73 454 GLN C O 1
ATOM 12507 N N . GLU C 1 392 ? 67.239 16.452 88.469 1.00 32.03 455 GLU C N 1
ATOM 12508 C CA . GLU C 1 392 ? 67.733 15.127 88.292 1.00 33.18 455 GLU C CA 1
ATOM 12509 C C . GLU C 1 392 ? 68.378 15.034 86.936 1.00 32.51 455 GLU C C 1
ATOM 12510 O O . GLU C 1 392 ? 67.779 15.446 85.932 1.00 32.25 455 GLU C O 1
ATOM 12516 N N . LYS C 1 393 ? 69.617 14.529 86.918 1.00 31.84 456 LYS C N 1
ATOM 12517 C CA . LYS C 1 393 ? 70.347 14.271 85.678 1.00 31.45 456 LYS C CA 1
ATOM 12518 C C . LYS C 1 393 ? 70.662 12.778 85.562 1.00 30.68 456 LYS C C 1
ATOM 12519 O O . LYS C 1 393 ? 71.391 12.211 86.378 1.00 29.90 456 LYS C O 1
ATOM 12525 N N . ASP C 1 394 ? 70.075 12.174 84.533 1.00 30.16 457 ASP C N 1
ATOM 12526 C CA . ASP C 1 394 ? 70.173 10.761 84.213 1.00 29.55 457 ASP C CA 1
ATOM 12527 C C . ASP C 1 394 ? 71.126 10.605 83.044 1.00 27.88 457 ASP C C 1
ATOM 12528 O O . ASP C 1 394 ? 70.889 11.151 81.984 1.00 28.51 457 ASP C O 1
ATOM 12533 N N . SER C 1 395 ? 72.207 9.869 83.211 1.00 26.38 458 SER C N 1
ATOM 12534 C CA . SER C 1 395 ? 73.227 9.815 82.150 1.00 25.47 458 SER C CA 1
ATOM 12535 C C . SER C 1 395 ? 72.676 9.084 80.915 1.00 25.35 458 SER C C 1
ATOM 12536 O O . SER C 1 395 ? 73.103 9.321 79.780 1.00 24.73 458 SER C O 1
ATOM 12539 N N . GLU C 1 396 ? 71.731 8.184 81.173 1.00 24.93 459 GLU C N 1
ATOM 12540 C CA . GLU C 1 396 ? 71.061 7.409 80.142 1.00 25.40 459 GLU C CA 1
ATOM 12541 C C . GLU C 1 396 ? 70.260 8.228 79.154 1.00 24.63 459 GLU C C 1
ATOM 12542 O O . GLU C 1 396 ? 69.989 7.756 78.064 1.00 25.54 459 GLU C O 1
ATOM 12548 N N . VAL C 1 397 ? 69.908 9.451 79.523 1.00 24.22 460 VAL C N 1
ATOM 12549 C CA . VAL C 1 397 ? 69.327 10.422 78.612 1.00 24.04 460 VAL C CA 1
ATOM 12550 C C . VAL C 1 397 ? 70.361 10.814 77.541 1.00 23.40 460 VAL C C 1
ATOM 12551 O O . VAL C 1 397 ? 70.039 11.003 76.349 1.00 22.76 460 VAL C O 1
ATOM 12555 N N . GLU C 1 398 ? 71.619 10.911 77.965 1.00 22.50 461 GLU C N 1
ATOM 12556 C CA . GLU C 1 398 ? 72.687 11.412 77.076 1.00 21.87 461 GLU C CA 1
ATOM 12557 C C . GLU C 1 398 ? 73.466 10.256 76.417 1.00 21.23 461 GLU C C 1
ATOM 12558 O O . GLU C 1 398 ? 73.870 10.336 75.253 1.00 20.14 461 GLU C O 1
ATOM 12564 N N . LEU C 1 399 ? 73.639 9.187 77.184 1.00 20.60 462 LEU C N 1
ATOM 12565 C CA . LEU C 1 399 ? 74.297 7.969 76.726 1.00 21.13 462 LEU C CA 1
ATOM 12566 C C . LEU C 1 399 ? 73.409 6.746 76.954 1.00 20.64 462 LEU C C 1
ATOM 12567 O O . LEU C 1 399 ? 73.687 5.939 77.837 1.00 20.09 462 LEU C O 1
ATOM 12572 N N . PRO C 1 400 ? 72.347 6.598 76.141 1.00 21.05 463 PRO C N 1
ATOM 12573 C CA . PRO C 1 400 ? 71.424 5.455 76.357 1.00 21.47 463 PRO C CA 1
ATOM 12574 C C . PRO C 1 400 ? 72.083 4.122 76.060 1.00 22.05 463 PRO C C 1
ATOM 12575 O O . PRO C 1 400 ? 73.012 4.095 75.270 1.00 20.55 463 PRO C O 1
ATOM 12579 N N . PRO C 1 401 ? 71.554 3.020 76.640 1.00 23.40 464 PRO C N 1
ATOM 12580 C CA . PRO C 1 401 ? 71.962 1.649 76.266 1.00 24.28 464 PRO C CA 1
ATOM 12581 C C . PRO C 1 401 ? 71.717 1.373 74.763 1.00 25.71 464 PRO C C 1
ATOM 12582 O O . PRO C 1 401 ? 70.966 2.108 74.130 1.00 25.65 464 PRO C O 1
ATOM 12586 N N . GLU C 1 402 ? 72.363 0.354 74.188 1.00 27.38 465 GLU C N 1
ATOM 12587 C CA . GLU C 1 402 ? 72.234 0.100 72.763 1.00 29.61 465 GLU C CA 1
ATOM 12588 C C . GLU C 1 402 ? 70.943 -0.609 72.387 1.00 30.87 465 GLU C C 1
ATOM 12589 O O . GLU C 1 402 ? 70.632 -0.769 71.204 1.00 30.71 465 GLU C O 1
ATOM 12595 N N . THR C 1 403 ? 70.189 -1.035 73.389 1.00 32.58 466 THR C N 1
ATOM 12596 C CA . THR C 1 403 ? 68.866 -1.595 73.147 1.00 35.10 466 THR C CA 1
ATOM 12597 C C . THR C 1 403 ? 67.945 -1.398 74.367 1.00 37.10 466 THR C C 1
ATOM 12598 O O . THR C 1 403 ? 68.426 -1.057 75.460 1.00 37.95 466 THR C O 1
ATOM 12602 N N . LEU C 1 404 ? 66.630 -1.570 74.174 1.00 39.51 467 LEU C N 1
ATOM 12603 C CA . LEU C 1 404 ? 65.683 -1.673 75.307 1.00 41.18 467 LEU C CA 1
ATOM 12604 C C . LEU C 1 404 ? 65.056 -3.079 75.423 1.00 41.98 467 LEU C C 1
ATOM 12605 O O . LEU C 1 404 ? 64.289 -3.350 76.343 1.00 41.75 467 LEU C O 1
ATOM 12610 N N . ASP C 1 405 ? 65.423 -3.968 74.490 1.00 43.08 468 ASP C N 1
ATOM 12611 C CA . ASP C 1 405 ? 65.064 -5.399 74.519 1.00 43.43 468 ASP C CA 1
ATOM 12612 C C . ASP C 1 405 ? 65.811 -6.172 75.605 1.00 42.75 468 ASP C C 1
ATOM 12613 O O . ASP C 1 405 ? 65.535 -7.362 75.819 1.00 42.91 468 ASP C O 1
ATOM 12618 N N . GLN C 1 406 ? 66.787 -5.535 76.246 1.00 41.23 469 GLN C N 1
ATOM 12619 C CA . GLN C 1 406 ? 67.393 -6.139 77.432 1.00 40.01 469 GLN C CA 1
ATOM 12620 C C . GLN C 1 406 ? 67.723 -5.134 78.522 1.00 37.97 469 GLN C C 1
ATOM 12621 O O . GLN C 1 406 ? 67.655 -3.922 78.271 1.00 37.16 469 GLN C O 1
ATOM 12627 N N . PRO C 1 407 ? 68.014 -5.628 79.752 1.00 36.24 470 PRO C N 1
ATOM 12628 C CA . PRO C 1 407 ? 68.260 -4.708 80.886 1.00 34.32 470 PRO C CA 1
ATOM 12629 C C . PRO C 1 407 ? 69.512 -3.813 80.649 1.00 32.50 470 PRO C C 1
ATOM 12630 O O . PRO C 1 407 ? 70.413 -4.211 79.901 1.00 30.63 470 PRO C O 1
ATOM 12634 N N . ASN C 1 408 ? 69.538 -2.623 81.266 1.00 30.44 471 ASN C N 1
ATOM 12635 C CA . ASN C 1 408 ? 70.577 -1.640 80.951 1.00 29.03 471 ASN C CA 1
ATOM 12636 C C . ASN C 1 408 ? 71.945 -2.098 81.430 1.00 28.41 471 ASN C C 1
ATOM 12637 O O . ASN C 1 408 ? 72.952 -1.751 80.840 1.00 27.76 471 ASN C O 1
ATOM 12642 N N . TYR C 1 409 ? 71.970 -2.903 82.488 1.00 29.04 472 TYR C N 1
ATOM 12643 C CA . TYR C 1 409 ? 73.223 -3.519 82.956 1.00 29.15 472 TYR C CA 1
ATOM 12644 C C . TYR C 1 409 ? 73.826 -4.538 81.988 1.00 28.45 472 TYR C C 1
ATOM 12645 O O . TYR C 1 409 ? 74.960 -4.927 82.157 1.00 27.67 472 TYR C O 1
ATOM 12654 N N . GLU C 1 410 ? 73.081 -4.994 80.981 1.00 28.02 473 GLU C N 1
ATOM 12655 C CA . GLU C 1 410 ? 73.764 -5.738 79.929 1.00 28.30 473 GLU C CA 1
ATOM 12656 C C . GLU C 1 410 ? 73.974 -5.014 78.588 1.00 26.83 473 GLU C C 1
ATOM 12657 O O . GLU C 1 410 ? 74.975 -5.249 77.888 1.00 26.20 473 GLU C O 1
ATOM 12663 N N . ALA C 1 411 ? 73.063 -4.109 78.258 1.00 24.96 474 ALA C N 1
ATOM 12664 C CA . ALA C 1 411 ? 73.120 -3.449 76.984 1.00 23.76 474 ALA C CA 1
ATOM 12665 C C . ALA C 1 411 ? 73.741 -2.033 77.035 1.00 23.12 474 ALA C C 1
ATOM 12666 O O . ALA C 1 411 ? 73.684 -1.308 76.044 1.00 21.88 474 ALA C O 1
ATOM 12668 N N . TYR C 1 412 ? 74.326 -1.638 78.174 1.00 22.67 475 TYR C N 1
ATOM 12669 C CA . TYR C 1 412 ? 74.907 -0.273 78.294 1.00 21.98 475 TYR C CA 1
ATOM 12670 C C . TYR C 1 412 ? 75.909 0.010 77.180 1.00 21.45 475 TYR C C 1
ATOM 12671 O O . TYR C 1 412 ? 76.645 -0.894 76.763 1.00 21.04 475 TYR C O 1
ATOM 12680 N N . SER C 1 413 ? 75.909 1.248 76.689 1.00 20.60 476 SER C N 1
ATOM 12681 C CA . SER C 1 413 ? 76.782 1.624 75.589 1.00 20.22 476 SER C CA 1
ATOM 12682 C C . SER C 1 413 ? 78.073 2.298 76.044 1.00 20.29 476 SER C C 1
ATOM 12683 O O . SER C 1 413 ? 79.000 2.408 75.249 1.00 20.65 476 SER C O 1
ATOM 12686 N N . HIS C 1 414 ? 78.122 2.756 77.300 1.00 19.99 477 HIS C N 1
ATOM 12687 C CA . HIS C 1 414 ? 79.252 3.558 77.832 1.00 19.66 477 HIS C CA 1
ATOM 12688 C C . HIS C 1 414 ? 79.510 3.236 79.301 1.00 19.87 477 HIS C C 1
ATOM 12689 O O . HIS C 1 414 ? 78.600 2.792 79.990 1.00 20.18 477 HIS C O 1
ATOM 12696 N N . ARG C 1 415 ? 80.752 3.426 79.763 1.00 19.68 478 ARG C N 1
ATOM 12697 C CA . ARG C 1 415 ? 81.097 3.354 81.178 1.00 19.56 478 ARG C CA 1
ATOM 12698 C C . ARG C 1 415 ? 81.708 4.689 81.670 1.00 19.70 478 ARG C C 1
ATOM 12699 O O . ARG C 1 415 ? 82.305 5.439 80.895 1.00 19.51 478 ARG C O 1
ATOM 12707 N N . LEU C 1 416 ? 81.568 4.983 82.959 1.00 19.60 479 LEU C N 1
ATOM 12708 C CA . LEU C 1 416 ? 82.204 6.163 83.503 1.00 19.82 479 LEU C CA 1
ATOM 12709 C C . LEU C 1 416 ? 83.736 6.002 83.441 1.00 20.31 479 LEU C C 1
ATOM 12710 O O . LEU C 1 416 ? 84.253 4.970 83.832 1.00 19.91 479 LEU C O 1
ATOM 12715 N N . ASN C 1 417 ? 84.430 7.044 82.978 1.00 20.84 480 ASN C N 1
ATOM 12716 C CA . ASN C 1 417 ? 85.870 7.056 82.851 1.00 21.40 480 ASN C CA 1
ATOM 12717 C C . ASN C 1 417 ? 86.535 8.026 83.830 1.00 21.91 480 ASN C C 1
ATOM 12718 O O . ASN C 1 417 ? 87.596 7.724 84.375 1.00 22.92 480 ASN C O 1
ATOM 12723 N N . TYR C 1 418 ? 85.946 9.205 84.025 1.00 20.97 481 TYR C N 1
ATOM 12724 C CA . TYR C 1 418 ? 86.624 10.269 84.750 1.00 20.13 481 TYR C CA 1
ATOM 12725 C C . TYR C 1 418 ? 85.635 11.296 85.228 1.00 20.21 481 TYR C C 1
ATOM 12726 O O . TYR C 1 418 ? 84.464 11.355 84.774 1.00 20.18 481 TYR C O 1
ATOM 12735 N N . VAL C 1 419 ? 86.107 12.093 86.180 1.00 20.02 482 VAL C N 1
ATOM 12736 C CA . VAL C 1 419 ? 85.331 13.202 86.723 1.00 20.14 482 VAL C CA 1
ATOM 12737 C C . VAL C 1 419 ? 86.248 14.425 86.789 1.00 21.03 482 VAL C C 1
ATOM 12738 O O . VAL C 1 419 ? 87.365 14.351 87.375 1.00 20.88 482 VAL C O 1
ATOM 12742 N N . THR C 1 420 ? 85.793 15.526 86.194 1.00 20.99 483 THR C N 1
ATOM 12743 C CA . THR C 1 420 ? 86.470 16.801 86.354 1.00 22.94 483 THR C CA 1
ATOM 12744 C C . THR C 1 420 ? 85.538 17.760 87.128 1.00 24.16 483 THR C C 1
ATOM 12745 O O . THR C 1 420 ? 84.408 17.381 87.481 1.00 24.90 483 THR C O 1
ATOM 12749 N N . PHE C 1 421 ? 85.980 18.987 87.401 1.00 24.60 484 PHE C N 1
ATOM 12750 C CA . PHE C 1 421 ? 85.271 19.825 88.405 1.00 25.13 484 PHE C CA 1
ATOM 12751 C C . PHE C 1 421 ? 85.685 21.293 88.368 1.00 26.20 484 PHE C C 1
ATOM 12752 O O . PHE C 1 421 ? 86.873 21.589 88.194 1.00 26.95 484 PHE C O 1
ATOM 12760 N N . ILE C 1 422 ? 84.706 22.203 88.462 1.00 27.11 485 ILE C N 1
ATOM 12761 C CA . ILE C 1 422 ? 84.980 23.617 88.760 1.00 27.61 485 ILE C CA 1
ATOM 12762 C C . ILE C 1 422 ? 84.361 24.008 90.096 1.00 29.00 485 ILE C C 1
ATOM 12763 O O . ILE C 1 422 ? 83.353 23.430 90.495 1.00 28.92 485 ILE C O 1
ATOM 12768 N N . ARG C 1 423 ? 84.992 24.930 90.796 1.00 30.37 486 ARG C N 1
ATOM 12769 C CA . ARG C 1 423 ? 84.508 25.452 92.046 1.00 32.61 486 ARG C CA 1
ATOM 12770 C C . ARG C 1 423 ? 83.780 26.775 91.880 1.00 33.00 486 ARG C C 1
ATOM 12771 O O . ARG C 1 423 ? 84.092 27.525 91.005 1.00 32.73 486 ARG C O 1
ATOM 12779 N N . ASN C 1 424 ? 82.821 27.024 92.758 1.00 34.07 487 ASN C N 1
ATOM 12780 C CA . ASN C 1 424 ? 82.008 28.231 92.793 1.00 33.78 487 ASN C CA 1
ATOM 12781 C C . ASN C 1 424 ? 81.490 29.065 91.655 1.00 32.16 487 ASN C C 1
ATOM 12782 O O . ASN C 1 424 ? 82.007 30.098 91.374 1.00 32.68 487 ASN C O 1
ATOM 12787 N N . PRO C 1 425 ? 80.466 28.578 90.987 1.00 30.55 488 PRO C N 1
ATOM 12788 C CA . PRO C 1 425 ? 79.879 27.274 91.266 1.00 29.02 488 PRO C CA 1
ATOM 12789 C C . PRO C 1 425 ? 80.442 25.812 91.235 1.00 28.38 488 PRO C C 1
ATOM 12790 O O . PRO C 1 425 ? 81.190 25.445 90.375 1.00 26.86 488 PRO C O 1
ATOM 12794 N N . ASP C 1 426 ? 80.070 25.018 92.216 1.00 27.30 489 ASP C N 1
ATOM 12795 C CA . ASP C 1 426 ? 80.579 23.676 92.348 1.00 26.51 489 ASP C CA 1
ATOM 12796 C C . ASP C 1 426 ? 79.945 22.706 91.396 1.00 25.18 489 ASP C C 1
ATOM 12797 O O . ASP C 1 426 ? 78.847 22.337 91.575 1.00 25.73 489 ASP C O 1
ATOM 12802 N N . VAL C 1 427 ? 80.642 22.367 90.345 1.00 23.76 490 VAL C N 1
ATOM 12803 C CA . VAL C 1 427 ? 80.025 21.677 89.197 1.00 23.21 490 VAL C CA 1
ATOM 12804 C C . VAL C 1 427 ? 80.965 20.647 88.569 1.00 23.33 490 VAL C C 1
ATOM 12805 O O . VAL C 1 427 ? 81.989 21.020 88.022 1.00 23.87 490 VAL C O 1
ATOM 12809 N N . PRO C 1 428 ? 80.644 19.338 88.700 1.00 23.70 491 PRO C N 1
ATOM 12810 C CA . PRO C 1 428 ? 81.386 18.292 88.005 1.00 23.11 491 PRO C CA 1
ATOM 12811 C C . PRO C 1 428 ? 80.904 17.984 86.591 1.00 23.27 491 PRO C C 1
ATOM 12812 O O . PRO C 1 428 ? 79.763 18.307 86.194 1.00 23.23 491 PRO C O 1
ATOM 12816 N N . VAL C 1 429 ? 81.816 17.371 85.842 1.00 22.47 492 VAL C N 1
ATOM 12817 C CA . VAL C 1 429 ? 81.565 16.784 84.541 1.00 21.02 492 VAL C CA 1
ATOM 12818 C C . VAL C 1 429 ? 82.016 15.295 84.584 1.00 20.92 492 VAL C C 1
ATOM 12819 O O . VAL C 1 429 ? 83.071 14.951 85.146 1.00 19.10 492 VAL C O 1
ATOM 12823 N N . PHE C 1 430 ? 81.214 14.416 83.998 1.00 20.43 493 PHE C N 1
ATOM 12824 C CA . PHE C 1 430 ? 81.612 13.024 83.860 1.00 20.56 493 PHE C CA 1
ATOM 12825 C C . PHE C 1 430 ? 82.040 12.744 82.441 1.00 20.46 493 PHE C C 1
ATOM 12826 O O . PHE C 1 430 ? 81.371 13.184 81.477 1.00 19.81 493 PHE C O 1
ATOM 12834 N N . SER C 1 431 ? 83.144 12.013 82.301 1.00 19.71 494 SER C N 1
ATOM 12835 C CA . SER C 1 431 ? 83.544 11.522 80.985 1.00 19.80 494 SER C CA 1
ATOM 12836 C C . SER C 1 431 ? 83.317 10.002 80.896 1.00 18.78 494 SER C C 1
ATOM 12837 O O . SER C 1 431 ? 83.243 9.323 81.919 1.00 18.29 494 SER C O 1
ATOM 12840 N N . TRP C 1 432 ? 83.210 9.482 79.676 1.00 17.71 495 TRP C N 1
ATOM 12841 C CA . TRP C 1 432 ? 82.733 8.121 79.453 1.00 17.83 495 TRP C CA 1
ATOM 12842 C C . TRP C 1 432 ? 83.484 7.520 78.301 1.00 18.26 495 TRP C C 1
ATOM 12843 O O . TRP C 1 432 ? 83.876 8.233 77.364 1.00 17.94 495 TRP C O 1
ATOM 12854 N N . THR C 1 433 ? 83.686 6.203 78.368 1.00 18.08 496 THR C N 1
ATOM 12855 C CA . THR C 1 433 ? 84.291 5.467 77.247 1.00 17.99 496 THR C CA 1
ATOM 12856 C C . THR C 1 433 ? 83.281 4.468 76.676 1.00 18.01 496 THR C C 1
ATOM 12857 O O . THR C 1 433 ? 82.398 3.998 77.381 1.00 18.44 496 THR C O 1
ATOM 12861 N N . HIS C 1 434 ? 83.413 4.156 75.408 1.00 18.15 497 HIS C N 1
ATOM 12862 C CA . HIS C 1 434 ? 82.503 3.253 74.751 1.00 18.51 497 HIS C CA 1
ATOM 12863 C C . HIS C 1 434 ? 82.784 1.804 75.142 1.00 19.55 497 HIS C C 1
ATOM 12864 O O . HIS C 1 434 ? 83.931 1.408 75.380 1.00 19.13 497 HIS C O 1
ATOM 12871 N N . ARG C 1 435 ? 81.695 1.041 75.202 1.00 20.48 498 ARG C N 1
ATOM 12872 C CA . ARG C 1 435 ? 81.631 -0.398 75.474 1.00 20.92 498 ARG C CA 1
ATOM 12873 C C . ARG C 1 435 ? 82.565 -1.271 74.625 1.00 20.35 498 ARG C C 1
ATOM 12874 O O . ARG C 1 435 ? 83.141 -2.218 75.123 1.00 21.15 498 ARG C O 1
ATOM 12882 N N . SER C 1 436 ? 82.717 -0.931 73.353 1.00 20.26 499 SER C N 1
ATOM 12883 C CA . SER C 1 436 ? 83.525 -1.666 72.425 1.00 20.19 499 SER C CA 1
ATOM 12884 C C . SER C 1 436 ? 85.031 -1.624 72.750 1.00 21.09 499 SER C C 1
ATOM 12885 O O . SER C 1 436 ? 85.762 -2.462 72.287 1.00 20.43 499 SER C O 1
ATOM 12888 N N . ALA C 1 437 ? 85.465 -0.654 73.553 1.00 22.10 500 ALA C N 1
ATOM 12889 C CA . ALA C 1 437 ? 86.849 -0.555 74.060 1.00 22.50 500 ALA C CA 1
ATOM 12890 C C . ALA C 1 437 ? 87.035 -1.386 75.332 1.00 23.19 500 ALA C C 1
ATOM 12891 O O . ALA C 1 437 ? 86.627 -0.962 76.391 1.00 24.38 500 ALA C O 1
ATOM 12893 N N . ASP C 1 438 ? 87.672 -2.551 75.232 1.00 23.93 501 ASP C N 1
ATOM 12894 C CA . ASP C 1 438 ? 87.650 -3.552 76.304 1.00 25.08 501 ASP C CA 1
ATOM 12895 C C . ASP C 1 438 ? 88.698 -3.294 77.381 1.00 25.02 501 ASP C C 1
ATOM 12896 O O . ASP C 1 438 ? 89.549 -2.413 77.209 1.00 25.24 501 ASP C O 1
ATOM 12901 N N . ARG C 1 439 ? 88.605 -4.017 78.494 1.00 24.49 502 ARG C N 1
ATOM 12902 C CA . ARG C 1 439 ? 89.538 -3.830 79.593 1.00 25.81 502 ARG C CA 1
ATOM 12903 C C . ARG C 1 439 ? 90.777 -4.692 79.528 1.00 26.13 502 ARG C C 1
ATOM 12904 O O . ARG C 1 439 ? 91.706 -4.466 80.306 1.00 27.38 502 ARG C O 1
ATOM 12912 N N . THR C 1 440 ? 90.791 -5.705 78.667 1.00 26.84 503 THR C N 1
ATOM 12913 C CA . THR C 1 440 ? 91.854 -6.731 78.716 1.00 27.79 503 THR C CA 1
ATOM 12914 C C . THR C 1 440 ? 92.763 -6.752 77.491 1.00 27.30 503 THR C C 1
ATOM 12915 O O . THR C 1 440 ? 93.704 -7.529 77.472 1.00 27.83 503 THR C O 1
ATOM 12919 N N . ASN C 1 441 ? 92.469 -5.936 76.463 1.00 25.74 504 ASN C N 1
ATOM 12920 C CA . ASN C 1 441 ? 93.091 -6.107 75.155 1.00 24.51 504 ASN C CA 1
ATOM 12921 C C . ASN C 1 441 ? 93.151 -7.592 74.749 1.00 24.15 504 ASN C C 1
ATOM 12922 O O . ASN C 1 441 ? 94.234 -8.200 74.699 1.00 24.51 504 ASN C O 1
ATOM 12927 N N . THR C 1 442 ? 91.981 -8.160 74.470 1.00 23.50 505 THR C N 1
ATOM 12928 C CA . THR C 1 442 ? 91.844 -9.569 74.150 1.00 23.09 505 THR C CA 1
ATOM 12929 C C . THR C 1 442 ? 92.222 -9.764 72.696 1.00 23.21 505 THR C C 1
ATOM 12930 O O . THR C 1 442 ? 91.809 -8.980 71.829 1.00 23.92 505 THR C O 1
ATOM 12934 N N . VAL C 1 443 ? 93.062 -10.770 72.445 1.00 22.12 506 VAL C N 1
ATOM 12935 C CA . VAL C 1 443 ? 93.348 -11.202 71.092 1.00 21.34 506 VAL C CA 1
ATOM 12936 C C . VAL C 1 443 ? 92.492 -12.458 70.841 1.00 22.20 506 VAL C C 1
ATOM 12937 O O . VAL C 1 443 ? 92.548 -13.430 71.598 1.00 20.43 506 VAL C O 1
ATOM 12941 N N . TYR C 1 444 ? 91.703 -12.389 69.774 1.00 23.46 507 TYR C N 1
ATOM 12942 C CA . TYR C 1 444 ? 90.825 -13.455 69.318 1.00 25.17 507 TYR C CA 1
ATOM 12943 C C . TYR C 1 444 ? 91.517 -14.321 68.276 1.00 25.95 507 TYR C C 1
ATOM 12944 O O . TYR C 1 444 ? 92.089 -13.809 67.300 1.00 25.90 507 TYR C O 1
ATOM 12953 N N . SER C 1 445 ? 91.427 -15.637 68.447 1.00 26.10 508 SER C N 1
ATOM 12954 C CA . SER C 1 445 ? 92.078 -16.524 67.508 1.00 26.63 508 SER C CA 1
ATOM 12955 C C . SER C 1 445 ? 91.204 -16.741 66.277 1.00 26.14 508 SER C C 1
ATOM 12956 O O . SER C 1 445 ? 91.599 -17.407 65.364 1.00 24.66 508 SER C O 1
ATOM 12959 N N . ASP C 1 446 ? 90.018 -16.151 66.246 1.00 27.74 509 ASP C N 1
ATOM 12960 C CA . ASP C 1 446 ? 89.121 -16.377 65.111 1.00 29.38 509 ASP C CA 1
ATOM 12961 C C . ASP C 1 446 ? 88.604 -15.096 64.450 1.00 29.48 509 ASP C C 1
ATOM 12962 O O . ASP C 1 446 ? 87.770 -15.129 63.535 1.00 30.30 509 ASP C O 1
ATOM 12967 N N . LYS C 1 447 ? 89.127 -13.961 64.877 1.00 28.65 510 LYS C N 1
ATOM 12968 C CA . LYS C 1 447 ? 88.649 -12.689 64.344 1.00 27.67 510 LYS C CA 1
ATOM 12969 C C . LYS C 1 447 ? 89.839 -11.849 63.999 1.00 25.90 510 LYS C C 1
ATOM 12970 O O . LYS C 1 447 ? 90.921 -12.025 64.576 1.00 25.80 510 LYS C O 1
ATOM 12976 N N . ILE C 1 448 ? 89.669 -10.942 63.058 1.00 24.90 511 ILE C N 1
ATOM 12977 C CA . ILE C 1 448 ? 90.644 -9.871 62.917 1.00 24.34 511 ILE C CA 1
ATOM 12978 C C . ILE C 1 448 ? 90.531 -8.971 64.161 1.00 24.93 511 ILE C C 1
ATOM 12979 O O . ILE C 1 448 ? 89.460 -8.447 64.446 1.00 25.38 511 ILE C O 1
ATOM 12984 N N . THR C 1 449 ? 91.606 -8.844 64.936 1.00 25.10 512 THR C N 1
ATOM 12985 C CA . THR C 1 449 ? 91.577 -8.054 66.183 1.00 25.05 512 THR C CA 1
ATOM 12986 C C . THR C 1 449 ? 92.165 -6.651 65.990 1.00 25.46 512 THR C C 1
ATOM 12987 O O . THR C 1 449 ? 93.306 -6.506 65.575 1.00 25.23 512 THR C O 1
ATOM 12991 N N . GLN C 1 450 ? 91.380 -5.625 66.310 1.00 25.87 513 GLN C N 1
ATOM 12992 C CA . GLN C 1 450 ? 91.842 -4.256 66.194 1.00 26.18 513 GLN C CA 1
ATOM 12993 C C . GLN C 1 450 ? 92.264 -3.693 67.560 1.00 26.20 513 GLN C C 1
ATOM 12994 O O . GLN C 1 450 ? 91.485 -3.724 68.527 1.00 26.54 513 GLN C O 1
ATOM 13000 N N . ILE C 1 451 ? 93.498 -3.199 67.660 1.00 25.71 514 ILE C N 1
ATOM 13001 C CA . ILE C 1 451 ? 94.004 -2.696 68.937 1.00 25.62 514 ILE C CA 1
ATOM 13002 C C . ILE C 1 451 ? 94.623 -1.326 68.784 1.00 24.91 514 ILE C C 1
ATOM 13003 O O . ILE C 1 451 ? 95.810 -1.222 68.440 1.00 25.58 514 ILE C O 1
ATOM 13008 N N . PRO C 1 452 ? 93.848 -0.266 69.072 1.00 24.26 515 PRO C N 1
ATOM 13009 C CA . PRO C 1 452 ? 94.401 1.090 69.100 1.00 23.00 515 PRO C CA 1
ATOM 13010 C C . PRO C 1 452 ? 95.673 1.176 69.970 1.00 22.52 515 PRO C C 1
ATOM 13011 O O . PRO C 1 452 ? 95.715 0.592 71.061 1.00 21.57 515 PRO C O 1
ATOM 13015 N N . VAL C 1 453 ? 96.700 1.895 69.503 1.00 21.68 516 VAL C N 1
ATOM 13016 C CA . VAL C 1 453 ? 97.983 1.898 70.225 1.00 21.70 516 VAL C CA 1
ATOM 13017 C C . VAL C 1 453 ? 97.876 2.784 71.466 1.00 22.57 516 VAL C C 1
ATOM 13018 O O . VAL C 1 453 ? 98.670 2.684 72.404 1.00 23.35 516 VAL C O 1
ATOM 13022 N N . VAL C 1 454 ? 96.838 3.613 71.495 1.00 23.10 517 VAL C N 1
ATOM 13023 C CA . VAL C 1 454 ? 96.525 4.407 72.667 1.00 22.85 517 VAL C CA 1
ATOM 13024 C C . VAL C 1 454 ? 96.143 3.537 73.875 1.00 22.75 517 VAL C C 1
ATOM 13025 O O . VAL C 1 454 ? 96.141 4.004 75.004 1.00 22.41 517 VAL C O 1
ATOM 13029 N N . LYS C 1 455 ? 95.870 2.249 73.633 1.00 23.01 518 LYS C N 1
ATOM 13030 C CA . LYS C 1 455 ? 95.547 1.277 74.710 1.00 22.50 518 LYS C CA 1
ATOM 13031 C C . LYS C 1 455 ? 96.793 0.656 75.388 1.00 23.16 518 LYS C C 1
ATOM 13032 O O . LYS C 1 455 ? 96.716 -0.388 76.022 1.00 23.16 518 LYS C O 1
ATOM 13038 N N . ALA C 1 456 ? 97.906 1.375 75.336 1.00 23.83 519 ALA C N 1
ATOM 13039 C CA . ALA C 1 456 ? 99.159 0.963 75.935 1.00 23.79 519 ALA C CA 1
ATOM 13040 C C . ALA C 1 456 ? 99.128 1.095 77.423 1.00 24.21 519 ALA C C 1
ATOM 13041 O O . ALA C 1 456 ? 98.284 1.776 77.967 1.00 24.51 519 ALA C O 1
ATOM 13043 N N . SER C 1 457 ? 100.057 0.420 78.097 1.00 25.11 520 SER C N 1
ATOM 13044 C CA . SER C 1 457 ? 100.178 0.512 79.543 1.00 25.64 520 SER C CA 1
ATOM 13045 C C . SER C 1 457 ? 101.011 1.727 79.918 1.00 26.11 520 SER C C 1
ATOM 13046 O O . SER C 1 457 ? 100.976 2.177 81.058 1.00 26.65 520 SER C O 1
ATOM 13049 N N . ASP C 1 458 ? 101.792 2.228 78.964 1.00 27.78 521 ASP C N 1
ATOM 13050 C CA . ASP C 1 458 ? 102.780 3.294 79.203 1.00 28.53 521 ASP C CA 1
ATOM 13051 C C . ASP C 1 458 ? 103.223 3.882 77.884 1.00 28.53 521 ASP C C 1
ATOM 13052 O O . ASP C 1 458 ? 102.600 3.622 76.857 1.00 29.01 521 ASP C O 1
ATOM 13057 N N . GLY C 1 459 ? 104.307 4.664 77.918 1.00 28.80 522 GLY C N 1
ATOM 13058 C CA . GLY C 1 459 ? 104.918 5.233 76.735 1.00 27.45 522 GLY C CA 1
ATOM 13059 C C . GLY C 1 459 ? 104.384 6.635 76.496 1.00 27.77 522 GLY C C 1
ATOM 13060 O O . GLY C 1 459 ? 103.796 7.249 77.410 1.00 27.90 522 GLY C O 1
ATOM 13061 N N . PRO C 1 460 ? 104.580 7.158 75.274 1.00 27.28 523 PRO C N 1
ATOM 13062 C CA . PRO C 1 460 ? 104.174 8.540 74.934 1.00 28.06 523 PRO C CA 1
ATOM 13063 C C . PRO C 1 460 ? 102.646 8.787 74.883 1.00 28.39 523 PRO C C 1
ATOM 13064 O O . PRO C 1 460 ? 101.876 7.868 74.555 1.00 28.64 523 PRO C O 1
ATOM 13068 N N . LYS C 1 461 ? 102.230 10.007 75.240 1.00 28.21 524 LYS C N 1
ATOM 13069 C CA . LYS C 1 461 ? 100.842 10.465 75.102 1.00 28.18 524 LYS C CA 1
ATOM 13070 C C . LYS C 1 461 ? 100.514 10.816 73.654 1.00 26.82 524 LYS C C 1
ATOM 13071 O O . LYS C 1 461 ? 101.408 11.168 72.884 1.00 26.05 524 LYS C O 1
ATOM 13077 N N . PRO C 1 462 ? 99.219 10.767 73.271 1.00 26.35 525 PRO C N 1
ATOM 13078 C CA . PRO C 1 462 ? 98.900 11.322 71.955 1.00 25.88 525 PRO C CA 1
ATOM 13079 C C . PRO C 1 462 ? 99.202 12.820 71.915 1.00 26.68 525 PRO C C 1
ATOM 13080 O O . PRO C 1 462 ? 99.236 13.484 72.952 1.00 25.65 525 PRO C O 1
ATOM 13084 N N . SER C 1 463 ? 99.487 13.357 70.736 1.00 27.84 526 SER C N 1
ATOM 13085 C CA . SER C 1 463 ? 99.760 14.782 70.699 1.00 29.47 526 SER C CA 1
ATOM 13086 C C . SER C 1 463 ? 98.452 15.588 70.595 1.00 29.25 526 SER C C 1
ATOM 13087 O O . SER C 1 463 ? 97.376 15.034 70.321 1.00 28.63 526 SER C O 1
ATOM 13090 N N . ALA C 1 464 ? 98.561 16.888 70.856 1.00 29.53 527 ALA C N 1
ATOM 13091 C CA . ALA C 1 464 ? 97.393 17.754 71.037 1.00 29.58 527 ALA C CA 1
ATOM 13092 C C . ALA C 1 464 ? 96.902 18.219 69.661 1.00 29.04 527 ALA C C 1
ATOM 13093 O O . ALA C 1 464 ? 97.135 19.361 69.220 1.00 28.44 527 ALA C O 1
ATOM 13095 N N . ASN C 1 465 ? 96.269 17.281 68.965 1.00 28.03 528 ASN C N 1
ATOM 13096 C CA . ASN C 1 465 ? 95.553 17.567 67.738 1.00 27.41 528 ASN C CA 1
ATOM 13097 C C . ASN C 1 465 ? 94.383 16.598 67.605 1.00 26.92 528 ASN C C 1
ATOM 13098 O O . ASN C 1 465 ? 94.252 15.711 68.461 1.00 26.48 528 ASN C O 1
ATOM 13103 N N . GLU C 1 466 ? 93.539 16.785 66.581 1.00 25.90 529 GLU C N 1
ATOM 13104 C CA . GLU C 1 466 ? 92.299 16.000 66.412 1.00 26.55 529 GLU C CA 1
ATOM 13105 C C . GLU C 1 466 ? 92.293 15.154 65.141 1.00 25.03 529 GLU C C 1
ATOM 13106 O O . GLU C 1 466 ? 91.266 15.033 64.467 1.00 23.93 529 GLU C O 1
ATOM 13112 N N . VAL C 1 467 ? 93.453 14.587 64.803 1.00 23.98 530 VAL C N 1
ATOM 13113 C CA . VAL C 1 467 ? 93.574 13.674 63.678 1.00 22.08 530 VAL C CA 1
ATOM 13114 C C . VAL C 1 467 ? 92.696 12.442 63.992 1.00 22.23 530 VAL C C 1
ATOM 13115 O O . VAL C 1 467 ? 92.199 11.759 63.073 1.00 21.53 530 VAL C O 1
ATOM 13119 N N . GLY C 1 468 ? 92.512 12.187 65.295 1.00 21.06 531 GLY C N 1
ATOM 13120 C CA . GLY C 1 468 ? 91.652 11.130 65.813 1.00 20.93 531 GLY C CA 1
ATOM 13121 C C . GLY C 1 468 ? 90.192 11.157 65.356 1.00 21.60 531 GLY C C 1
ATOM 13122 O O . GLY C 1 468 ? 89.491 10.129 65.453 1.00 20.82 531 GLY C O 1
ATOM 13123 N N . HIS C 1 469 ? 89.725 12.320 64.875 1.00 20.93 532 HIS C N 1
ATOM 13124 C CA . HIS C 1 469 ? 88.371 12.436 64.358 1.00 19.96 532 HIS C CA 1
ATOM 13125 C C . HIS C 1 469 ? 88.054 11.341 63.338 1.00 20.28 532 HIS C C 1
ATOM 13126 O O . HIS C 1 469 ? 86.905 10.897 63.227 1.00 21.37 532 HIS C O 1
ATOM 13133 N N . TYR C 1 470 ? 89.078 10.876 62.637 1.00 20.50 533 TYR C N 1
ATOM 13134 C CA . TYR C 1 470 ? 88.950 9.833 61.566 1.00 19.92 533 TYR C CA 1
ATOM 13135 C C . TYR C 1 470 ? 88.983 8.404 62.107 1.00 19.98 533 TYR C C 1
ATOM 13136 O O . TYR C 1 470 ? 88.627 7.459 61.402 1.00 21.07 533 TYR C O 1
ATOM 13145 N N . LEU C 1 471 ? 89.421 8.268 63.353 1.00 19.41 534 LEU C N 1
ATOM 13146 C CA . LEU C 1 471 ? 89.931 7.018 63.907 1.00 19.91 534 LEU C CA 1
ATOM 13147 C C . LEU C 1 471 ? 89.165 6.428 65.120 1.00 20.68 534 LEU C C 1
ATOM 13148 O O . LEU C 1 471 ? 89.394 5.260 65.458 1.00 21.41 534 LEU C O 1
ATOM 13153 N N . GLY C 1 472 ? 88.313 7.225 65.785 1.00 20.56 535 GLY C N 1
ATOM 13154 C CA . GLY C 1 472 ? 87.524 6.763 66.924 1.00 20.46 535 GLY C CA 1
ATOM 13155 C C . GLY C 1 472 ? 88.245 6.933 68.243 1.00 21.24 535 GLY C C 1
ATOM 13156 O O . GLY C 1 472 ? 87.839 6.386 69.262 1.00 21.41 535 GLY C O 1
ATOM 13157 N N . GLY C 1 473 ? 89.314 7.726 68.226 1.00 22.34 536 GLY C N 1
ATOM 13158 C CA . GLY C 1 473 ? 90.175 7.955 69.382 1.00 22.26 536 GLY C CA 1
ATOM 13159 C C . GLY C 1 473 ? 91.533 8.421 68.866 1.00 23.82 536 GLY C C 1
ATOM 13160 O O . GLY C 1 473 ? 91.772 8.464 67.668 1.00 23.27 536 GLY C O 1
ATOM 13161 N N . ASP C 1 474 ? 92.433 8.759 69.777 1.00 24.63 537 ASP C N 1
ATOM 13162 C CA . ASP C 1 474 ? 93.683 9.426 69.421 1.00 26.06 537 ASP C CA 1
ATOM 13163 C C . ASP C 1 474 ? 94.753 8.446 68.950 1.00 25.06 537 ASP C C 1
ATOM 13164 O O . ASP C 1 474 ? 94.899 7.381 69.546 1.00 25.78 537 ASP C O 1
ATOM 13169 N N . PRO C 1 475 ? 95.512 8.811 67.897 1.00 25.04 538 PRO C N 1
ATOM 13170 C CA . PRO C 1 475 ? 96.710 8.045 67.529 1.00 24.62 538 PRO C CA 1
ATOM 13171 C C . PRO C 1 475 ? 97.952 8.511 68.333 1.00 24.43 538 PRO C C 1
ATOM 13172 O O . PRO C 1 475 ? 97.896 9.518 69.058 1.00 24.03 538 PRO C O 1
ATOM 13176 N N . ILE C 1 476 ? 99.045 7.761 68.214 1.00 24.28 539 ILE C N 1
ATOM 13177 C CA . ILE C 1 476 ? 100.342 8.153 68.751 1.00 24.25 539 ILE C CA 1
ATOM 13178 C C . ILE C 1 476 ? 101.263 8.581 67.589 1.00 24.83 539 ILE C C 1
ATOM 13179 O O . ILE C 1 476 ? 101.395 7.896 66.567 1.00 25.13 539 ILE C O 1
ATOM 13184 N N . SER C 1 477 ? 101.925 9.707 67.726 1.00 25.11 540 SER C N 1
ATOM 13185 C CA . SER C 1 477 ? 102.737 10.161 66.603 1.00 25.30 540 SER C CA 1
ATOM 13186 C C . SER C 1 477 ? 104.226 10.323 66.957 1.00 25.45 540 SER C C 1
ATOM 13187 O O . SER C 1 477 ? 104.620 10.380 68.136 1.00 24.15 540 SER C O 1
ATOM 13190 N N . PHE C 1 478 ? 105.044 10.366 65.909 1.00 25.66 541 PHE C N 1
ATOM 13191 C CA . PHE C 1 478 ? 106.490 10.437 66.052 1.00 25.57 541 PHE C CA 1
ATOM 13192 C C . PHE C 1 478 ? 107.042 11.420 65.052 1.00 26.18 541 PHE C C 1
ATOM 13193 O O . PHE C 1 478 ? 106.697 11.354 63.887 1.00 26.15 541 PHE C O 1
ATOM 13201 N N . ASN C 1 479 ? 107.885 12.346 65.515 1.00 27.40 542 ASN C N 1
ATOM 13202 C CA . ASN C 1 479 ? 108.633 13.268 64.622 1.00 28.22 542 ASN C CA 1
ATOM 13203 C C . ASN C 1 479 ? 110.052 12.780 64.399 1.00 28.13 542 ASN C C 1
ATOM 13204 O O . ASN C 1 479 ? 110.819 13.386 63.633 1.00 27.96 542 ASN C O 1
ATOM 13209 N N . SER C 1 480 ? 110.385 11.702 65.113 1.00 27.63 543 SER C N 1
ATOM 13210 C CA . SER C 1 480 ? 111.655 10.961 64.980 1.00 27.48 543 SER C CA 1
ATOM 13211 C C . SER C 1 480 ? 111.506 9.555 65.632 1.00 27.36 543 SER C C 1
ATOM 13212 O O . SER C 1 480 ? 110.416 9.191 66.126 1.00 27.24 543 SER C O 1
ATOM 13215 N N . SER C 1 481 ? 112.574 8.766 65.578 1.00 26.59 544 SER C N 1
ATOM 13216 C CA . SER C 1 481 ? 112.624 7.439 66.186 1.00 26.64 544 SER C CA 1
ATOM 13217 C C . SER C 1 481 ? 111.945 7.381 67.530 1.00 26.07 544 SER C C 1
ATOM 13218 O O . SER C 1 481 ? 112.101 8.292 68.369 1.00 26.38 544 SER C O 1
ATOM 13221 N N . GLY C 1 482 ? 111.222 6.291 67.748 1.00 25.25 545 GLY C N 1
ATOM 13222 C CA . GLY C 1 482 ? 110.540 6.089 69.012 1.00 24.56 545 GLY C CA 1
ATOM 13223 C C . GLY C 1 482 ? 109.680 4.853 68.958 1.00 24.44 545 GLY C C 1
ATOM 13224 O O . GLY C 1 482 ? 109.605 4.186 67.942 1.00 23.73 545 GLY C O 1
ATOM 13225 N N . SER C 1 483 ? 109.031 4.549 70.075 1.00 25.20 546 SER C N 1
ATOM 13226 C CA . SER C 1 483 ? 108.157 3.379 70.175 1.00 25.69 546 SER C CA 1
ATOM 13227 C C . SER C 1 483 ? 106.875 3.761 70.892 1.00 24.90 546 SER C C 1
ATOM 13228 O O . SER C 1 483 ? 106.874 4.650 71.751 1.00 23.92 546 SER C O 1
ATOM 13231 N N . THR C 1 484 ? 105.805 3.049 70.552 1.00 24.26 547 THR C N 1
ATOM 13232 C CA . THR C 1 484 ? 104.615 2.967 71.409 1.00 23.81 547 THR C CA 1
ATOM 13233 C C . THR C 1 484 ? 105.026 2.415 72.759 1.00 24.16 547 THR C C 1
ATOM 13234 O O . THR C 1 484 ? 106.116 1.835 72.902 1.00 24.41 547 THR C O 1
ATOM 13238 N N . GLY C 1 485 ? 104.186 2.629 73.774 1.00 24.29 548 GLY C N 1
ATOM 13239 C CA . GLY C 1 485 ? 104.407 1.955 75.037 1.00 23.52 548 GLY C CA 1
ATOM 13240 C C . GLY C 1 485 ? 104.146 0.475 74.798 1.00 23.89 548 GLY C C 1
ATOM 13241 O O . GLY C 1 485 ? 103.732 0.053 73.690 1.00 22.80 548 GLY C O 1
ATOM 13242 N N . VAL C 1 486 ? 104.400 -0.318 75.837 1.00 24.04 549 VAL C N 1
ATOM 13243 C CA . VAL C 1 486 ? 104.101 -1.737 75.813 1.00 23.16 549 VAL C CA 1
ATOM 13244 C C . VAL C 1 486 ? 102.582 -1.906 75.956 1.00 23.24 549 VAL C C 1
ATOM 13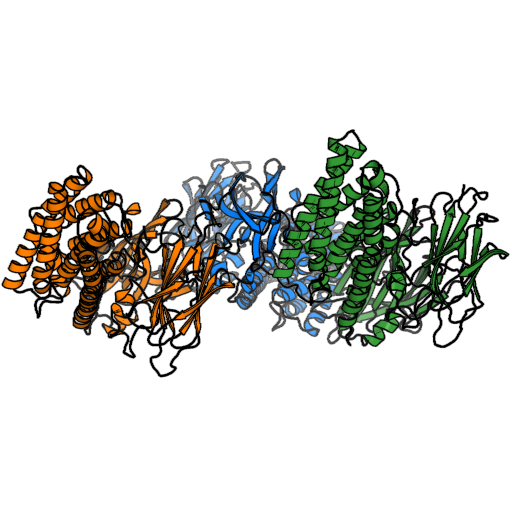245 O O . VAL C 1 486 ? 101.952 -1.400 76.904 1.00 23.18 549 VAL C O 1
ATOM 13249 N N . ILE C 1 487 ? 102.001 -2.611 75.000 1.00 23.30 550 ILE C N 1
ATOM 13250 C CA . ILE C 1 487 ? 100.578 -2.926 75.024 1.00 23.59 550 ILE C CA 1
ATOM 13251 C C . ILE C 1 487 ? 100.418 -4.301 75.645 1.00 23.87 550 ILE C C 1
ATOM 13252 O O . ILE C 1 487 ? 100.844 -5.291 75.078 1.00 22.78 550 ILE C O 1
ATOM 13257 N N . ARG C 1 488 ? 99.800 -4.349 76.821 1.00 25.15 551 ARG C N 1
ATOM 13258 C CA . ARG C 1 488 ? 99.505 -5.619 77.506 1.00 26.71 551 ARG C CA 1
ATOM 13259 C C . ARG C 1 488 ? 98.274 -6.268 76.929 1.00 27.04 551 ARG C C 1
ATOM 13260 O O . ARG C 1 488 ? 97.210 -5.617 76.827 1.00 27.93 551 ARG C O 1
ATOM 13268 N N . LEU C 1 489 ? 98.417 -7.545 76.577 1.00 26.72 552 LEU C N 1
ATOM 13269 C CA . LEU C 1 489 ? 97.427 -8.303 75.805 1.00 26.28 552 LEU C CA 1
ATOM 13270 C C . LEU C 1 489 ? 97.009 -9.565 76.523 1.00 26.62 552 LEU C C 1
ATOM 13271 O O . LEU C 1 489 ? 97.805 -10.138 77.266 1.00 27.68 552 LEU C O 1
ATOM 13276 N N . ASN C 1 490 ? 95.773 -10.005 76.292 1.00 26.54 553 ASN C N 1
ATOM 13277 C CA . ASN C 1 490 ? 95.279 -11.296 76.807 1.00 26.85 553 ASN C CA 1
ATOM 13278 C C . ASN C 1 490 ? 94.870 -12.162 75.628 1.00 25.81 553 ASN C C 1
ATOM 13279 O O . ASN C 1 490 ? 93.920 -11.861 74.919 1.00 25.27 553 ASN C O 1
ATOM 13284 N N . ILE C 1 491 ? 95.671 -13.193 75.372 1.00 25.50 554 ILE C N 1
ATOM 13285 C CA . ILE C 1 491 ? 95.555 -13.984 74.164 1.00 24.16 554 ILE C CA 1
ATOM 13286 C C . ILE C 1 491 ? 94.633 -15.174 74.445 1.00 24.44 554 ILE C C 1
ATOM 13287 O O . ILE C 1 491 ? 94.915 -15.988 75.337 1.00 24.40 554 ILE C O 1
ATOM 13292 N N . ASN C 1 492 ? 93.539 -15.245 73.688 1.00 23.69 555 ASN C N 1
ATOM 13293 C CA . ASN C 1 492 ? 92.618 -16.363 73.727 1.00 23.97 555 ASN C CA 1
ATOM 13294 C C . ASN C 1 492 ? 93.302 -17.646 73.199 1.00 24.18 555 ASN C C 1
ATOM 13295 O O . ASN C 1 492 ? 94.222 -17.582 72.371 1.00 24.22 555 ASN C O 1
ATOM 13300 N N . SER C 1 493 ? 92.834 -18.799 73.663 1.00 24.59 556 SER C N 1
ATOM 13301 C CA . SER C 1 493 ? 93.253 -20.114 73.144 1.00 25.49 556 SER C CA 1
ATOM 13302 C C . SER C 1 493 ? 92.919 -20.286 71.685 1.00 25.79 556 SER C C 1
ATOM 13303 O O . SER C 1 493 ? 91.874 -19.765 71.229 1.00 25.61 556 SER C O 1
ATOM 13306 N N . PRO C 1 494 ? 93.754 -21.074 70.958 1.00 26.00 557 PRO C N 1
ATOM 13307 C CA . PRO C 1 494 ? 94.965 -21.711 71.469 1.00 26.01 557 PRO C CA 1
ATOM 13308 C C . PRO C 1 494 ? 96.233 -20.896 71.200 1.00 26.51 557 PRO C C 1
ATOM 13309 O O . PRO C 1 494 ? 96.336 -20.222 70.184 1.00 26.25 557 PRO C O 1
ATOM 13313 N N . LEU C 1 495 ? 97.202 -20.984 72.103 1.00 27.84 558 LEU C N 1
ATOM 13314 C CA . LEU C 1 495 ? 98.448 -20.213 71.981 1.00 28.85 558 LEU C CA 1
ATOM 13315 C C . LEU C 1 495 ? 99.351 -20.590 70.791 1.00 28.72 558 LEU C C 1
ATOM 13316 O O . LEU C 1 495 ? 100.248 -19.810 70.409 1.00 28.61 558 LEU C O 1
ATOM 13321 N N . SER C 1 496 ? 99.059 -21.746 70.183 1.00 28.40 559 SER C N 1
ATOM 13322 C CA . SER C 1 496 ? 99.752 -22.213 68.994 1.00 28.44 559 SER C CA 1
ATOM 13323 C C . SER C 1 496 ? 99.226 -21.530 67.718 1.00 28.19 559 SER C C 1
ATOM 13324 O O . SER C 1 496 ? 99.793 -21.735 66.624 1.00 28.78 559 SER C O 1
ATOM 13327 N N . GLN C 1 497 ? 98.154 -20.736 67.843 1.00 26.77 560 GLN C N 1
ATOM 13328 C CA . GLN C 1 497 ? 97.623 -19.970 66.718 1.00 25.63 560 GLN C CA 1
ATOM 13329 C C . GLN C 1 497 ? 98.631 -18.951 66.147 1.00 25.74 560 GLN C C 1
ATOM 13330 O O . GLN C 1 497 ? 99.276 -18.186 66.893 1.00 23.72 560 GLN C O 1
ATOM 13336 N N . LYS C 1 498 ? 98.757 -18.965 64.817 1.00 25.81 561 LYS C N 1
ATOM 13337 C CA . LYS C 1 498 ? 99.644 -18.052 64.105 1.00 27.45 561 LYS C CA 1
ATOM 13338 C C . LYS C 1 498 ? 98.882 -16.805 63.707 1.00 26.43 561 LYS C C 1
ATOM 13339 O O . LYS C 1 498 ? 97.732 -16.896 63.276 1.00 25.78 561 LYS C O 1
ATOM 13345 N N . TYR C 1 499 ? 99.552 -15.662 63.852 1.00 26.09 562 TYR C N 1
ATOM 13346 C CA . TYR C 1 499 ? 98.998 -14.344 63.505 1.00 25.89 562 TYR C CA 1
ATOM 13347 C C . TYR C 1 499 ? 99.941 -13.562 62.623 1.00 26.65 562 TYR C C 1
ATOM 13348 O O . TYR C 1 499 ? 101.153 -13.568 62.850 1.00 26.34 562 TYR C O 1
ATOM 13357 N N . ARG C 1 500 ? 99.368 -12.861 61.647 1.00 27.89 563 ARG C N 1
ATOM 13358 C CA . ARG C 1 500 ? 100.081 -11.794 60.952 1.00 28.60 563 ARG C CA 1
ATOM 13359 C C . ARG C 1 500 ? 99.577 -10.414 61.395 1.00 28.82 563 ARG C C 1
ATOM 13360 O O . ARG C 1 500 ? 98.418 -10.237 61.794 1.00 28.51 563 ARG C O 1
ATOM 13368 N N . VAL C 1 501 ? 100.477 -9.444 61.350 1.00 29.19 564 VAL C N 1
ATOM 13369 C CA . VAL C 1 501 ? 100.182 -8.096 61.795 1.00 29.43 564 VAL C CA 1
ATOM 13370 C C . VAL C 1 501 ? 100.108 -7.133 60.606 1.00 28.91 564 VAL C C 1
ATOM 13371 O O . VAL C 1 501 ? 100.932 -7.214 59.679 1.00 29.09 564 VAL C O 1
ATOM 13375 N N . ARG C 1 502 ? 99.145 -6.208 60.651 1.00 27.64 565 ARG C N 1
ATOM 13376 C CA . ARG C 1 502 ? 99.232 -5.012 59.833 1.00 26.12 565 ARG C CA 1
ATOM 13377 C C . ARG C 1 502 ? 98.983 -3.785 60.701 1.00 26.06 565 ARG C C 1
ATOM 13378 O O . ARG C 1 502 ? 98.256 -3.855 61.689 1.00 26.25 565 ARG C O 1
ATOM 13386 N N . ILE C 1 503 ? 99.624 -2.672 60.361 1.00 24.84 566 ILE C N 1
ATOM 13387 C CA . ILE C 1 503 ? 99.599 -1.483 61.194 1.00 23.51 566 ILE C CA 1
ATOM 13388 C C . ILE C 1 503 ? 99.003 -0.354 60.361 1.00 23.45 566 ILE C C 1
ATOM 13389 O O . ILE C 1 503 ? 99.524 -0.022 59.270 1.00 22.13 566 ILE C O 1
ATOM 13394 N N . ARG C 1 504 ? 97.904 0.222 60.871 1.00 22.35 567 ARG C N 1
ATOM 13395 C CA . ARG C 1 504 ? 97.288 1.350 60.214 1.00 22.40 567 ARG C CA 1
ATOM 13396 C C . ARG C 1 504 ? 98.042 2.620 60.569 1.00 21.43 567 ARG C C 1
ATOM 13397 O O . ARG C 1 504 ? 98.152 2.987 61.760 1.00 21.24 567 ARG C O 1
ATOM 13405 N N . TYR C 1 505 ? 98.552 3.309 59.549 1.00 20.37 568 TYR C N 1
ATOM 13406 C CA . TYR C 1 505 ? 99.345 4.512 59.823 1.00 19.88 568 TYR C CA 1
ATOM 13407 C C . TYR C 1 505 ? 98.997 5.651 58.877 1.00 20.54 568 TYR C C 1
ATOM 13408 O O . TYR C 1 505 ? 98.351 5.444 57.833 1.00 19.39 568 TYR C O 1
ATOM 13417 N N . CYS C 1 506 ? 99.478 6.842 59.251 1.00 21.20 569 CYS C N 1
ATOM 13418 C CA . CYS C 1 506 ? 99.589 8.000 58.385 1.00 21.46 569 CYS C CA 1
ATOM 13419 C C . CYS C 1 506 ? 101.011 8.648 58.558 1.00 21.23 569 CYS C C 1
ATOM 13420 O O . CYS C 1 506 ? 101.432 8.931 59.672 1.00 20.03 569 CYS C O 1
ATOM 13423 N N . SER C 1 507 ? 101.756 8.817 57.455 1.00 21.96 570 SER C N 1
ATOM 13424 C CA . SER C 1 507 ? 103.071 9.491 57.496 1.00 21.69 570 SER C CA 1
ATOM 13425 C C . SER C 1 507 ? 103.409 10.388 56.328 1.00 21.42 570 SER C C 1
ATOM 13426 O O . SER C 1 507 ? 103.029 10.160 55.204 1.00 21.52 570 SER C O 1
ATOM 13429 N N . SER C 1 508 ? 104.172 11.427 56.616 1.00 22.30 571 SER C N 1
ATOM 13430 C CA . SER C 1 508 ? 104.740 12.234 55.543 1.00 22.76 571 SER C CA 1
ATOM 13431 C C . SER C 1 508 ? 106.187 11.810 55.241 1.00 22.80 571 SER C C 1
ATOM 13432 O O . SER C 1 508 ? 106.882 12.530 54.537 1.00 23.63 571 SER C O 1
ATOM 13435 N N . VAL C 1 509 ? 106.619 10.632 55.732 1.00 22.84 572 VAL C N 1
ATOM 13436 C CA . VAL C 1 509 ? 107.970 10.088 55.447 1.00 22.95 572 VAL C CA 1
ATOM 13437 C C . VAL C 1 509 ? 107.993 8.580 55.189 1.00 24.33 572 VAL C C 1
ATOM 13438 O O . VAL C 1 509 ? 107.111 7.875 55.667 1.00 25.71 572 VAL C O 1
ATOM 13442 N N . ASP C 1 510 ? 108.969 8.055 54.437 1.00 24.27 573 ASP C N 1
ATOM 13443 C CA . ASP C 1 510 ? 109.200 6.606 54.520 1.00 24.27 573 ASP C CA 1
ATOM 13444 C C . ASP C 1 510 ? 109.853 6.289 55.871 1.00 23.51 573 ASP C C 1
ATOM 13445 O O . ASP C 1 510 ? 110.477 7.155 56.486 1.00 22.68 573 ASP C O 1
ATOM 13450 N N . PHE C 1 511 ? 109.711 5.052 56.342 1.00 23.19 574 PHE C N 1
ATOM 13451 C CA . PHE C 1 511 ? 110.204 4.691 57.678 1.00 22.88 574 PHE C CA 1
ATOM 13452 C C . PHE C 1 511 ? 110.348 3.148 57.799 1.00 23.31 574 PHE C C 1
ATOM 13453 O O . PHE C 1 511 ? 109.768 2.396 57.000 1.00 22.19 574 PHE C O 1
ATOM 13461 N N . ASP C 1 512 ? 111.157 2.703 58.774 1.00 22.99 575 ASP C N 1
ATOM 13462 C CA . ASP C 1 512 ? 111.192 1.300 59.166 1.00 24.53 575 ASP C CA 1
ATOM 13463 C C . ASP C 1 512 ? 110.262 1.129 60.354 1.00 23.98 575 ASP C C 1
ATOM 13464 O O . ASP C 1 512 ? 110.209 1.966 61.255 1.00 23.38 575 ASP C O 1
ATOM 13469 N N . LEU C 1 513 ? 109.590 -0.003 60.372 1.00 24.26 576 LEU C N 1
ATOM 13470 C CA . LEU C 1 513 ? 108.744 -0.364 61.490 1.00 25.15 576 LEU C CA 1
ATOM 13471 C C . LEU C 1 513 ? 109.107 -1.751 61.959 1.00 25.42 576 LEU C C 1
ATOM 13472 O O . LEU C 1 513 ? 109.162 -2.658 61.140 1.00 24.78 576 LEU C O 1
ATOM 13477 N N . ASP C 1 514 ? 109.380 -1.914 63.257 1.00 26.92 577 ASP C N 1
ATOM 13478 C CA . ASP C 1 514 ? 109.389 -3.255 63.837 1.00 28.79 577 ASP C CA 1
ATOM 13479 C C . ASP C 1 514 ? 108.279 -3.543 64.837 1.00 28.43 577 ASP C C 1
ATOM 13480 O O . ASP C 1 514 ? 107.834 -2.661 65.549 1.00 29.54 577 ASP C O 1
ATOM 13485 N N . VAL C 1 515 ? 107.818 -4.787 64.811 1.00 27.23 578 VAL C N 1
ATOM 13486 C CA . VAL C 1 515 ? 106.823 -5.316 65.708 1.00 25.76 578 VAL C CA 1
ATOM 13487 C C . VAL C 1 515 ? 107.594 -6.133 66.724 1.00 25.95 578 VAL C C 1
ATOM 13488 O O . VAL C 1 515 ? 108.308 -7.067 66.368 1.00 26.26 578 VAL C O 1
ATOM 13492 N N . VAL C 1 516 ? 107.458 -5.778 67.987 1.00 26.18 579 VAL C N 1
ATOM 13493 C CA . VAL C 1 516 ? 108.124 -6.479 69.063 1.00 26.89 579 VAL C CA 1
ATOM 13494 C C . VAL C 1 516 ? 107.074 -7.201 69.916 1.00 27.73 579 VAL C C 1
ATOM 13495 O O . VAL C 1 516 ? 106.242 -6.566 70.596 1.00 27.66 579 VAL C O 1
ATOM 13499 N N . ARG C 1 517 ? 107.120 -8.530 69.874 1.00 28.19 580 ARG C N 1
ATOM 13500 C CA . ARG C 1 517 ? 106.244 -9.370 70.670 1.00 28.45 580 ARG C CA 1
ATOM 13501 C C . ARG C 1 517 ? 106.989 -9.984 71.867 1.00 29.33 580 ARG C C 1
ATOM 13502 O O . ARG C 1 517 ? 107.919 -10.781 71.693 1.00 30.09 580 ARG C O 1
ATOM 13510 N N . GLY C 1 518 ? 106.577 -9.639 73.082 1.00 29.96 581 GLY C N 1
ATOM 13511 C CA . GLY C 1 518 ? 107.199 -10.214 74.290 1.00 31.08 581 GLY C CA 1
ATOM 13512 C C . GLY C 1 518 ? 108.696 -9.917 74.334 1.00 32.42 581 GLY C C 1
ATOM 13513 O O . GLY C 1 518 ? 109.534 -10.829 74.427 1.00 32.70 581 GLY C O 1
ATOM 13514 N N . GLY C 1 519 ? 109.044 -8.642 74.200 1.00 33.04 582 GLY C N 1
ATOM 13515 C CA . GLY C 1 519 ? 110.449 -8.243 74.194 1.00 33.20 582 GLY C CA 1
ATOM 13516 C C . GLY C 1 519 ? 111.259 -8.511 72.931 1.00 33.40 582 GLY C C 1
ATOM 13517 O O . GLY C 1 519 ? 112.252 -7.813 72.701 1.00 34.43 582 GLY C O 1
ATOM 13518 N N . THR C 1 520 ? 110.871 -9.479 72.097 1.00 32.76 583 THR C N 1
ATOM 13519 C CA . THR C 1 520 ? 111.670 -9.791 70.890 1.00 32.30 583 THR C CA 1
ATOM 13520 C C . THR C 1 520 ? 110.966 -9.436 69.571 1.00 31.74 583 THR C C 1
ATOM 13521 O O . THR C 1 520 ? 109.754 -9.557 69.458 1.00 31.17 583 THR C O 1
ATOM 13525 N N . THR C 1 521 ? 111.744 -9.025 68.565 1.00 31.24 584 THR C N 1
ATOM 13526 C CA . THR C 1 521 ? 111.195 -8.555 67.280 1.00 29.97 584 THR C CA 1
ATOM 13527 C C . THR C 1 521 ? 110.671 -9.727 66.443 1.00 29.41 584 THR C C 1
ATOM 13528 O O . THR C 1 521 ? 111.363 -10.731 66.303 1.00 29.81 584 THR C O 1
ATOM 13532 N N . VAL C 1 522 ? 109.474 -9.586 65.861 1.00 28.03 585 VAL C N 1
ATOM 13533 C CA . VAL C 1 522 ? 108.894 -10.622 65.009 1.00 26.53 585 VAL C CA 1
ATOM 13534 C C . VAL C 1 522 ? 108.682 -10.220 63.549 1.00 26.63 585 VAL C C 1
ATOM 13535 O O . VAL C 1 522 ? 108.466 -11.084 62.699 1.00 25.58 585 VAL C O 1
ATOM 13539 N N . ASN C 1 523 ? 108.716 -8.914 63.269 1.00 26.50 586 ASN C N 1
ATOM 13540 C CA . ASN C 1 523 ? 108.519 -8.374 61.924 1.00 26.62 586 ASN C CA 1
ATOM 13541 C C . ASN C 1 523 ? 109.260 -7.041 61.811 1.00 27.22 586 ASN C C 1
ATOM 13542 O O . ASN C 1 523 ? 109.319 -6.271 62.786 1.00 26.29 586 ASN C O 1
ATOM 13547 N N . ASN C 1 524 ? 109.815 -6.786 60.620 1.00 28.12 587 ASN C N 1
ATOM 13548 C CA . ASN C 1 524 ? 110.626 -5.588 60.316 1.00 29.40 587 ASN C CA 1
ATOM 13549 C C . ASN C 1 524 ? 110.487 -5.291 58.826 1.00 28.41 587 ASN C C 1
ATOM 13550 O O . ASN C 1 524 ? 110.638 -6.171 57.997 1.00 28.41 587 ASN C O 1
ATOM 13555 N N . GLY C 1 525 ? 110.192 -4.052 58.475 1.00 27.53 588 GLY C N 1
ATOM 13556 C CA . GLY C 1 525 ? 110.034 -3.700 57.069 1.00 27.05 588 GLY C CA 1
ATOM 13557 C C . GLY C 1 525 ? 110.152 -2.205 56.906 1.00 26.39 588 GLY C C 1
ATOM 13558 O O . GLY C 1 525 ? 110.128 -1.460 57.884 1.00 26.45 588 GLY C O 1
ATOM 13559 N N . ARG C 1 526 ? 110.320 -1.772 55.673 1.00 26.17 589 ARG C N 1
ATOM 13560 C CA . ARG C 1 526 ? 110.321 -0.349 55.361 1.00 26.02 589 ARG C CA 1
ATOM 13561 C C . ARG C 1 526 ? 109.027 -0.044 54.633 1.00 25.49 589 ARG C C 1
ATOM 13562 O O . ARG C 1 526 ? 108.569 -0.864 53.839 1.00 24.53 589 ARG C O 1
ATOM 13570 N N . PHE C 1 527 ? 108.436 1.125 54.917 1.00 25.49 590 PHE C N 1
ATOM 13571 C CA . PHE C 1 527 ? 107.117 1.479 54.366 1.00 25.27 590 PHE C CA 1
ATOM 13572 C C . PHE C 1 527 ? 107.068 2.889 53.856 1.00 26.02 590 PHE C C 1
ATOM 13573 O O . PHE C 1 527 ? 107.827 3.735 54.319 1.00 25.92 590 PHE C O 1
ATOM 13581 N N . ASN C 1 528 ? 106.180 3.132 52.893 1.00 26.69 591 ASN C N 1
ATOM 13582 C CA . ASN C 1 528 ? 106.130 4.404 52.189 1.00 28.43 591 ASN C CA 1
ATOM 13583 C C . ASN C 1 528 ? 105.246 5.476 52.875 1.00 27.84 591 ASN C C 1
ATOM 13584 O O . ASN C 1 528 ? 104.214 5.178 53.493 1.00 27.33 591 ASN C O 1
ATOM 13589 N N . LYS C 1 529 ? 105.664 6.719 52.721 1.00 27.27 592 LYS C N 1
ATOM 13590 C CA . LYS C 1 529 ? 104.875 7.852 53.096 1.00 27.90 592 LYS C CA 1
ATOM 13591 C C . LYS C 1 529 ? 103.506 7.801 52.400 1.00 27.88 592 LYS C C 1
ATOM 13592 O O . LYS C 1 529 ? 103.364 7.263 51.283 1.00 27.19 592 LYS C O 1
ATOM 13598 N N . SER C 1 530 ? 102.506 8.372 53.071 1.00 28.06 593 SER C N 1
ATOM 13599 C CA . SER C 1 530 ? 101.119 8.279 52.629 1.00 27.78 593 SER C CA 1
ATOM 13600 C C . SER C 1 530 ? 100.488 9.658 52.606 1.00 28.33 593 SER C C 1
ATOM 13601 O O . SER C 1 530 ? 99.341 9.815 52.215 1.00 28.34 593 SER C O 1
ATOM 13604 N N . ALA C 1 531 ? 101.249 10.667 53.022 1.00 29.10 594 ALA C N 1
ATOM 13605 C CA . ALA C 1 531 ? 100.711 12.016 53.186 1.00 29.69 594 ALA C CA 1
ATOM 13606 C C . ALA C 1 531 ? 101.721 13.056 52.716 1.00 30.56 594 ALA C C 1
ATOM 13607 O O . ALA C 1 531 ? 102.910 12.863 52.891 1.00 31.27 594 ALA C O 1
ATOM 13609 N N . PRO C 1 532 ? 101.253 14.184 52.145 1.00 31.58 595 PRO C N 1
ATOM 13610 C CA . PRO C 1 532 ? 102.183 15.295 51.934 1.00 31.94 595 PRO C CA 1
ATOM 13611 C C . PRO C 1 532 ? 102.475 16.020 53.236 1.00 32.41 595 PRO C C 1
ATOM 13612 O O . PRO C 1 532 ? 101.958 15.633 54.310 1.00 32.30 595 PRO C O 1
ATOM 13616 N N . ASN C 1 533 ? 103.292 17.070 53.151 1.00 32.91 596 ASN C N 1
ATOM 13617 C CA . ASN C 1 533 ? 103.713 17.805 54.338 1.00 33.10 596 ASN C CA 1
ATOM 13618 C C . ASN C 1 533 ? 102.763 18.971 54.557 1.00 32.65 596 ASN C C 1
ATOM 13619 O O . ASN C 1 533 ? 102.986 20.074 54.048 1.00 34.01 596 ASN C O 1
ATOM 13624 N N . VAL C 1 534 ? 101.701 18.718 55.321 1.00 31.69 597 VAL C N 1
ATOM 13625 C CA . VAL C 1 534 ? 100.639 19.690 55.596 1.00 29.80 597 VAL C CA 1
ATOM 13626 C C . VAL C 1 534 ? 100.393 19.712 57.090 1.00 28.79 597 VAL C C 1
ATOM 13627 O O . VAL C 1 534 ? 100.881 18.835 57.805 1.00 28.32 597 VAL C O 1
ATOM 13631 N N . GLY C 1 535 ? 99.628 20.702 57.553 1.00 27.24 598 GLY C N 1
ATOM 13632 C CA . GLY C 1 535 ? 99.170 20.772 58.938 1.00 25.82 598 GLY C CA 1
ATOM 13633 C C . GLY C 1 535 ? 98.199 19.640 59.244 1.00 24.79 598 GLY C C 1
ATOM 13634 O O . GLY C 1 535 ? 97.549 19.110 58.341 1.00 24.23 598 GLY C O 1
ATOM 13635 N N . TRP C 1 536 ? 98.125 19.252 60.514 1.00 24.77 599 TRP C N 1
ATOM 13636 C CA . TRP C 1 536 ? 97.299 18.110 60.916 1.00 25.32 599 TRP C CA 1
ATOM 13637 C C . TRP C 1 536 ? 95.851 18.172 60.377 1.00 25.70 599 TRP C C 1
ATOM 13638 O O . TRP C 1 536 ? 95.279 17.142 60.024 1.00 25.72 599 TRP C O 1
ATOM 13649 N N . GLN C 1 537 ? 95.296 19.385 60.276 1.00 26.36 600 GLN C N 1
ATOM 13650 C CA . GLN C 1 537 ? 93.896 19.609 59.910 1.00 26.82 600 GLN C CA 1
ATOM 13651 C C . GLN C 1 537 ? 93.605 19.192 58.504 1.00 26.34 600 GLN C C 1
ATOM 13652 O O . GLN C 1 537 ? 92.446 18.985 58.146 1.00 26.35 600 GLN C O 1
ATOM 13658 N N . SER C 1 538 ? 94.654 19.097 57.688 1.00 25.94 601 SER C N 1
ATOM 13659 C CA . SER C 1 538 ? 94.517 18.803 56.257 1.00 25.35 601 SER C CA 1
ATOM 13660 C C . SER C 1 538 ? 94.686 17.323 55.952 1.00 25.07 601 SER C C 1
ATOM 13661 O O . SER C 1 538 ? 94.342 16.883 54.849 1.00 25.59 601 SER C O 1
ATOM 13664 N N . LEU C 1 539 ? 95.215 16.555 56.909 1.00 23.81 602 LEU C N 1
ATOM 13665 C CA . LEU C 1 539 ? 95.277 15.107 56.758 1.00 24.01 602 LEU C CA 1
ATOM 13666 C C . LEU C 1 539 ? 93.861 14.579 56.573 1.00 24.61 602 LEU C C 1
ATOM 13667 O O . LEU C 1 539 ? 92.924 15.035 57.243 1.00 24.87 602 LEU C O 1
ATOM 13672 N N . LYS C 1 540 ? 93.705 13.653 55.639 1.00 24.80 603 LYS C N 1
ATOM 13673 C CA . LYS C 1 540 ? 92.385 13.166 55.309 1.00 25.83 603 LYS C CA 1
ATOM 13674 C C . LYS C 1 540 ? 92.361 11.668 55.090 1.00 25.01 603 LYS C C 1
ATOM 13675 O O . LYS C 1 540 ? 93.399 11.003 55.106 1.00 24.52 603 LYS C O 1
ATOM 13681 N N . TYR C 1 541 ? 91.159 11.139 54.881 1.00 25.10 604 TYR C N 1
ATOM 13682 C CA . TYR C 1 541 ? 90.955 9.698 54.809 1.00 24.86 604 TYR C CA 1
ATOM 13683 C C . TYR C 1 541 ? 92.068 8.917 54.038 1.00 25.15 604 TYR C C 1
ATOM 13684 O O . TYR C 1 541 ? 92.581 7.913 54.508 1.00 25.65 604 TYR C O 1
ATOM 13693 N N . GLU C 1 542 ? 92.417 9.403 52.865 1.00 25.54 605 GLU C N 1
ATOM 13694 C CA . GLU C 1 542 ? 93.291 8.718 51.910 1.00 27.50 605 GLU C CA 1
ATOM 13695 C C . GLU C 1 542 ? 94.757 8.608 52.361 1.00 27.19 605 GLU C C 1
ATOM 13696 O O . GLU C 1 542 ? 95.534 7.833 51.815 1.00 26.88 605 GLU C O 1
ATOM 13702 N N . ASN C 1 543 ? 95.110 9.424 53.348 1.00 26.74 606 ASN C N 1
ATOM 13703 C CA . ASN C 1 543 ? 96.424 9.442 53.915 1.00 25.87 606 ASN C CA 1
ATOM 13704 C C . ASN C 1 543 ? 96.617 8.320 54.951 1.00 26.44 606 ASN C C 1
ATOM 13705 O O . ASN C 1 543 ? 97.709 8.192 55.531 1.00 26.41 606 ASN C O 1
ATOM 13710 N N . PHE C 1 544 ? 95.568 7.524 55.206 1.00 26.25 607 PHE C N 1
ATOM 13711 C CA . PHE C 1 544 ? 95.725 6.365 56.108 1.00 26.29 607 PHE C CA 1
ATOM 13712 C C . PHE C 1 544 ? 95.942 5.133 55.286 1.00 25.86 607 PHE C C 1
ATOM 13713 O O . PHE C 1 544 ? 95.201 4.882 54.342 1.00 25.02 607 PHE C O 1
ATOM 13721 N N . LYS C 1 545 ? 96.983 4.375 55.639 1.00 25.51 608 LYS C N 1
ATOM 13722 C CA . LYS C 1 545 ? 97.397 3.213 54.863 1.00 26.28 608 LYS C CA 1
ATOM 13723 C C . LYS C 1 545 ? 97.793 2.059 55.801 1.00 24.60 608 LYS C C 1
ATOM 13724 O O . LYS C 1 545 ? 97.977 2.260 57.006 1.00 23.68 608 LYS C O 1
ATOM 13730 N N . PHE C 1 546 ? 97.903 0.844 55.269 1.00 23.68 609 PHE C N 1
ATOM 13731 C CA . PHE C 1 546 ? 98.420 -0.266 56.091 1.00 23.49 609 PHE C CA 1
ATOM 13732 C C . PHE C 1 546 ? 99.883 -0.582 55.806 1.00 22.87 609 PHE C C 1
ATOM 13733 O O . PHE C 1 546 ? 100.293 -0.593 54.648 1.00 21.43 609 PHE C O 1
ATOM 13741 N N . ALA C 1 547 ? 100.651 -0.779 56.877 1.00 22.73 610 ALA C N 1
ATOM 13742 C CA . ALA C 1 547 ? 101.931 -1.464 56.812 1.00 23.93 610 ALA C CA 1
ATOM 13743 C C . ALA C 1 547 ? 101.616 -2.921 57.143 1.00 25.12 610 ALA C C 1
ATOM 13744 O O . ALA C 1 547 ? 101.427 -3.284 58.308 1.00 25.64 610 ALA C O 1
ATOM 13746 N N . SER C 1 548 ? 101.597 -3.756 56.119 1.00 25.55 611 SER C N 1
ATOM 13747 C CA . SER C 1 548 ? 101.048 -5.089 56.244 1.00 26.81 611 SER C CA 1
ATOM 13748 C C . SER C 1 548 ? 102.101 -6.183 55.995 1.00 26.90 611 SER C C 1
ATOM 13749 O O . SER C 1 548 ? 102.648 -6.268 54.908 1.00 27.86 611 SER C O 1
ATOM 13752 N N . PHE C 1 549 ? 102.385 -6.999 57.010 1.00 26.85 612 PHE C N 1
ATOM 13753 C CA . PHE C 1 549 ? 103.464 -7.999 56.952 1.00 26.38 612 PHE C CA 1
ATOM 13754 C C . PHE C 1 549 ? 102.944 -9.369 56.550 1.00 27.13 612 PHE C C 1
ATOM 13755 O O . PHE C 1 549 ? 101.781 -9.700 56.812 1.00 27.56 612 PHE C O 1
ATOM 13763 N N . SER C 1 550 ? 103.812 -10.171 55.939 1.00 27.40 613 SER C N 1
ATOM 13764 C CA . SER C 1 550 ? 103.409 -11.505 55.486 1.00 28.72 613 SER C CA 1
ATOM 13765 C C . SER C 1 550 ? 103.902 -12.668 56.358 1.00 28.26 613 SER C C 1
ATOM 13766 O O . SER C 1 550 ? 103.298 -13.734 56.350 1.00 28.66 613 SER C O 1
ATOM 13769 N N . THR C 1 551 ? 104.974 -12.472 57.103 1.00 27.59 614 THR C N 1
ATOM 13770 C CA . THR C 1 551 ? 105.531 -13.561 57.880 1.00 28.32 614 THR C CA 1
ATOM 13771 C C . THR C 1 551 ? 104.811 -13.618 59.222 1.00 28.84 614 THR C C 1
ATOM 13772 O O . THR C 1 551 ? 104.814 -12.646 59.948 1.00 28.81 614 THR C O 1
ATOM 13776 N N . PRO C 1 552 ? 104.207 -14.773 59.556 1.00 30.06 615 PRO C N 1
ATOM 13777 C CA . PRO C 1 552 ? 103.373 -14.812 60.771 1.00 30.27 615 PRO C CA 1
ATOM 13778 C C . PRO C 1 552 ? 104.215 -15.129 62.008 1.00 30.25 615 PRO C C 1
ATOM 13779 O O . PRO C 1 552 ? 105.400 -15.451 61.879 1.00 31.41 615 PRO C O 1
ATOM 13783 N N . PHE C 1 553 ? 103.609 -15.060 63.190 1.00 29.41 616 PHE C N 1
ATOM 13784 C CA . PHE C 1 553 ? 104.270 -15.445 64.442 1.00 28.70 616 PHE C CA 1
ATOM 13785 C C . PHE C 1 553 ? 103.211 -15.950 65.423 1.00 28.27 616 PHE C C 1
ATOM 13786 O O . PHE C 1 553 ? 102.013 -15.892 65.141 1.00 28.76 616 PHE C O 1
ATOM 13794 N N . THR C 1 554 ? 103.672 -16.447 66.567 1.00 27.79 617 THR C N 1
ATOM 13795 C CA . THR C 1 554 ? 102.813 -16.926 67.635 1.00 26.78 617 THR C CA 1
ATOM 13796 C C . THR C 1 554 ? 103.189 -16.124 68.880 1.00 26.79 617 THR C C 1
ATOM 13797 O O . THR C 1 554 ? 104.334 -15.637 69.003 1.00 24.69 617 THR C O 1
ATOM 13801 N N . PHE C 1 555 ? 102.225 -15.994 69.793 1.00 26.39 618 PHE C N 1
ATOM 13802 C CA . PHE C 1 555 ? 102.496 -15.455 71.109 1.00 27.13 618 PHE C CA 1
ATOM 13803 C C . PHE C 1 555 ? 103.120 -16.509 71.992 1.00 28.59 618 PHE C C 1
ATOM 13804 O O . PHE C 1 555 ? 102.822 -17.690 71.864 1.00 29.45 618 PHE C O 1
ATOM 13812 N N . ASN C 1 556 ? 103.947 -16.073 72.929 1.00 30.29 619 ASN C N 1
ATOM 13813 C CA . ASN C 1 556 ? 104.608 -16.971 73.873 1.00 31.81 619 ASN C CA 1
ATOM 13814 C C . ASN C 1 556 ? 103.693 -17.543 74.964 1.00 32.54 619 ASN C C 1
ATOM 13815 O O . ASN C 1 556 ? 103.816 -18.695 75.317 1.00 32.61 619 ASN C O 1
ATOM 13820 N N . GLN C 1 557 ? 102.798 -16.718 75.511 1.00 33.44 620 GLN C N 1
ATOM 13821 C CA . GLN C 1 557 ? 101.854 -17.138 76.571 1.00 33.52 620 GLN C CA 1
ATOM 13822 C C . GLN C 1 557 ? 100.599 -16.259 76.585 1.00 32.90 620 GLN C C 1
ATOM 13823 O O . GLN C 1 557 ? 100.492 -15.306 75.801 1.00 32.00 620 GLN C O 1
ATOM 13829 N N . ALA C 1 558 ? 99.664 -16.582 77.485 1.00 32.53 621 ALA C N 1
ATOM 13830 C CA . ALA C 1 558 ? 98.333 -15.955 77.516 1.00 31.72 621 ALA C CA 1
ATOM 13831 C C . ALA C 1 558 ? 98.374 -14.461 77.850 1.00 31.58 621 ALA C C 1
ATOM 13832 O O . ALA C 1 558 ? 97.552 -13.705 77.338 1.00 31.72 621 ALA C O 1
ATOM 13834 N N . GLN C 1 559 ? 99.320 -14.052 78.695 1.00 31.17 622 GLN C N 1
ATOM 13835 C CA . GLN C 1 559 ? 99.581 -12.633 78.967 1.00 32.18 622 GLN C CA 1
ATOM 13836 C C . GLN C 1 559 ? 100.836 -12.232 78.254 1.00 31.47 622 GLN C C 1
ATOM 13837 O O . GLN C 1 559 ? 101.942 -12.504 78.717 1.00 32.57 622 GLN C O 1
ATOM 13843 N N . ASP C 1 560 ? 100.666 -11.579 77.125 1.00 30.67 623 ASP C N 1
ATOM 13844 C CA . ASP C 1 560 ? 101.797 -11.240 76.305 1.00 29.34 623 ASP C CA 1
ATOM 13845 C C . ASP C 1 560 ? 101.815 -9.720 76.105 1.00 28.54 623 ASP C C 1
ATOM 13846 O O . ASP C 1 560 ? 101.034 -8.988 76.737 1.00 27.00 623 ASP C O 1
ATOM 13851 N N . THR C 1 561 ? 102.752 -9.264 75.272 1.00 27.84 624 THR C N 1
ATOM 13852 C CA . THR C 1 561 ? 102.892 -7.843 74.974 1.00 27.42 624 THR C CA 1
ATOM 13853 C C . THR C 1 561 ? 103.181 -7.608 73.508 1.00 26.99 624 THR C C 1
ATOM 13854 O O . THR C 1 561 ? 103.766 -8.455 72.815 1.00 26.83 624 THR C O 1
ATOM 13858 N N . LEU C 1 562 ? 102.785 -6.432 73.052 1.00 26.30 625 LEU C N 1
ATOM 13859 C CA . LEU C 1 562 ? 103.134 -5.976 71.716 1.00 26.83 625 LEU C CA 1
ATOM 13860 C C . LEU C 1 562 ? 103.700 -4.560 71.820 1.00 26.51 625 LEU C C 1
ATOM 13861 O O . LEU C 1 562 ? 103.254 -3.741 72.650 1.00 26.17 625 LEU C O 1
ATOM 13866 N N . LYS C 1 563 ? 104.709 -4.295 71.006 1.00 26.69 626 LYS C N 1
ATOM 13867 C CA . LYS C 1 563 ? 105.263 -2.962 70.904 1.00 26.91 626 LYS C CA 1
ATOM 13868 C C . LYS C 1 563 ? 105.626 -2.646 69.464 1.00 26.56 626 LYS C C 1
ATOM 13869 O O . LYS C 1 563 ? 106.125 -3.499 68.751 1.00 27.69 626 LYS C O 1
ATOM 13875 N N . ILE C 1 564 ? 105.351 -1.426 69.026 1.00 26.01 627 ILE C N 1
ATOM 13876 C CA . ILE C 1 564 ? 105.748 -0.981 67.694 1.00 25.18 627 ILE C CA 1
ATOM 13877 C C . ILE C 1 564 ? 106.840 0.095 67.787 1.00 25.52 627 ILE C C 1
ATOM 13878 O O . ILE C 1 564 ? 106.670 1.090 68.512 1.00 24.95 627 ILE C O 1
ATOM 13883 N N . SER C 1 565 ? 107.949 -0.121 67.065 1.00 25.33 628 SER C N 1
ATOM 13884 C CA . SER C 1 565 ? 109.034 0.870 66.979 1.00 25.98 628 SER C CA 1
ATOM 13885 C C . SER C 1 565 ? 109.127 1.405 65.577 1.00 25.39 628 SER C C 1
ATOM 13886 O O . SER C 1 565 ? 108.932 0.673 64.612 1.00 25.36 628 SER C O 1
ATOM 13889 N N . VAL C 1 566 ? 109.411 2.692 65.456 1.00 24.58 629 VAL C N 1
ATOM 13890 C CA . VAL C 1 566 ? 109.569 3.268 64.133 1.00 24.10 629 VAL C CA 1
ATOM 13891 C C . VAL C 1 566 ? 110.943 3.922 64.102 1.00 23.82 629 VAL C C 1
ATOM 13892 O O . VAL C 1 566 ? 111.369 4.497 65.093 1.00 23.23 629 VAL C O 1
ATOM 13896 N N . ARG C 1 567 ? 111.639 3.821 62.977 1.00 24.14 630 ARG C N 1
ATOM 13897 C CA . ARG C 1 567 ? 112.963 4.428 62.864 1.00 24.82 630 ARG C CA 1
ATOM 13898 C C . ARG C 1 567 ? 113.399 4.619 61.430 1.00 24.38 630 ARG C C 1
ATOM 13899 O O . ARG C 1 567 ? 112.681 4.253 60.500 1.00 24.02 630 ARG C O 1
ATOM 13907 N N . ASN C 1 568 ? 114.582 5.212 61.260 1.00 25.21 631 ASN C N 1
ATOM 13908 C CA . ASN C 1 568 ? 115.133 5.527 59.955 1.00 25.80 631 ASN C CA 1
ATOM 13909 C C . ASN C 1 568 ? 114.151 6.284 59.089 1.00 24.80 631 ASN C C 1
ATOM 13910 O O . ASN C 1 568 ? 113.868 5.871 57.976 1.00 24.93 631 ASN C O 1
ATOM 13915 N N . PHE C 1 569 ? 113.615 7.385 59.613 1.00 24.49 632 PHE C N 1
ATOM 13916 C CA . PHE C 1 569 ? 112.716 8.250 58.831 1.00 23.75 632 PHE C CA 1
ATOM 13917 C C . PHE C 1 569 ? 113.499 8.774 57.610 1.00 24.03 632 PHE C C 1
ATOM 13918 O O . PHE C 1 569 ? 114.651 9.205 57.752 1.00 23.55 632 PHE C O 1
ATOM 13926 N N . SER C 1 570 ? 112.924 8.727 56.415 1.00 23.66 633 SER C N 1
ATOM 13927 C CA . SER C 1 570 ? 113.570 9.398 55.316 1.00 24.07 633 SER C CA 1
ATOM 13928 C C . SER C 1 570 ? 113.899 10.851 55.709 1.00 24.48 633 SER C C 1
ATOM 13929 O O . SER C 1 570 ? 114.870 11.402 55.225 1.00 24.98 633 SER C O 1
ATOM 13932 N N . SER C 1 571 ? 113.129 11.425 56.639 1.00 24.82 634 SER C N 1
ATOM 13933 C CA . SER C 1 571 ? 113.343 12.778 57.146 1.00 24.73 634 SER C CA 1
ATOM 13934 C C . SER C 1 571 ? 112.784 12.970 58.580 1.00 24.62 634 SER C C 1
ATOM 13935 O O . SER C 1 571 ? 111.710 12.439 58.936 1.00 24.38 634 SER C O 1
ATOM 13938 N N . ILE C 1 572 ? 113.521 13.710 59.405 1.00 23.00 635 ILE C N 1
ATOM 13939 C CA . ILE C 1 572 ? 113.082 14.028 60.763 1.00 22.67 635 ILE C CA 1
ATOM 13940 C C . ILE C 1 572 ? 112.926 15.550 60.995 1.00 22.61 635 ILE C C 1
ATOM 13941 O O . ILE C 1 572 ? 113.021 16.015 62.110 1.00 23.94 635 ILE C O 1
ATOM 13946 N N . VAL C 1 573 ? 112.642 16.302 59.937 1.00 22.34 636 VAL C N 1
ATOM 13947 C CA . VAL C 1 573 ? 112.672 17.750 59.953 1.00 21.83 636 VAL C CA 1
ATOM 13948 C C . VAL C 1 573 ? 111.472 18.262 59.188 1.00 22.65 636 VAL C C 1
ATOM 13949 O O . VAL C 1 573 ? 110.803 17.499 58.476 1.00 22.15 636 VAL C O 1
ATOM 13953 N N . GLY C 1 574 ? 111.226 19.561 59.326 1.00 23.43 637 GLY C N 1
ATOM 13954 C CA . GLY C 1 574 ? 110.154 20.247 58.620 1.00 23.73 637 GLY C CA 1
ATOM 13955 C C . GLY C 1 574 ? 108.761 19.833 59.060 1.00 24.58 637 GLY C C 1
ATOM 13956 O O . GLY C 1 574 ? 107.824 20.022 58.313 1.00 25.55 637 GLY C O 1
ATOM 13957 N N . GLY C 1 575 ? 108.620 19.307 60.273 1.00 24.56 638 GLY C N 1
ATOM 13958 C CA . GLY C 1 575 ? 107.371 18.668 60.704 1.00 25.51 638 GLY C CA 1
ATOM 13959 C C . GLY C 1 575 ? 107.058 17.276 60.129 1.00 25.50 638 GLY C C 1
ATOM 13960 O O . GLY C 1 575 ? 105.900 16.851 60.152 1.00 26.68 638 GLY C O 1
ATOM 13961 N N . SER C 1 576 ? 108.050 16.569 59.592 1.00 24.61 639 SER C N 1
ATOM 13962 C CA . SER C 1 576 ? 107.912 15.147 59.229 1.00 24.13 639 SER C CA 1
ATOM 13963 C C . SER C 1 576 ? 107.289 14.355 60.386 1.00 23.45 639 SER C C 1
ATOM 13964 O O . SER C 1 576 ? 107.605 14.592 61.540 1.00 22.99 639 SER C O 1
ATOM 13967 N N . VAL C 1 577 ? 106.390 13.420 60.085 1.00 23.60 640 VAL C N 1
ATOM 13968 C CA . VAL C 1 577 ? 105.577 12.824 61.163 1.00 22.81 640 VAL C CA 1
ATOM 13969 C C . VAL C 1 577 ? 105.070 11.452 60.791 1.00 22.62 640 VAL C C 1
ATOM 13970 O O . VAL C 1 577 ? 104.646 11.232 59.674 1.00 23.27 640 VAL C O 1
ATOM 13974 N N . VAL C 1 578 ? 105.135 10.518 61.725 1.00 22.80 641 VAL C N 1
ATOM 13975 C CA . VAL C 1 578 ? 104.449 9.237 61.583 1.00 22.63 641 VAL C CA 1
ATOM 13976 C C . VAL C 1 578 ? 103.367 9.137 62.654 1.00 23.13 641 VAL C C 1
ATOM 13977 O O . VAL C 1 578 ? 103.649 9.266 63.848 1.00 23.80 641 VAL C O 1
ATOM 13981 N N . TYR C 1 579 ? 102.133 8.938 62.205 1.00 22.94 642 TYR C N 1
ATOM 13982 C CA . TYR C 1 579 ? 101.024 8.570 63.082 1.00 23.21 642 TYR C CA 1
ATOM 13983 C C . TYR C 1 579 ? 100.772 7.062 63.042 1.00 23.42 642 TYR C C 1
ATOM 13984 O O . TYR C 1 579 ? 100.635 6.466 61.990 1.00 23.30 642 TYR C O 1
ATOM 13993 N N . ILE C 1 580 ? 100.702 6.456 64.203 1.00 23.98 643 ILE C N 1
ATOM 13994 C CA . ILE C 1 580 ? 100.277 5.072 64.300 1.00 23.89 643 ILE C CA 1
ATOM 13995 C C . ILE C 1 580 ? 98.898 5.054 64.952 1.00 24.00 643 ILE C C 1
ATOM 13996 O O . ILE C 1 580 ? 98.707 5.607 66.057 1.00 23.62 643 ILE C O 1
ATOM 14001 N N . ASP C 1 581 ? 97.934 4.477 64.236 1.00 23.95 644 ASP C N 1
ATOM 14002 C CA . ASP C 1 581 ? 96.547 4.472 64.709 1.00 24.85 644 ASP C CA 1
ATOM 14003 C C . ASP C 1 581 ? 96.264 3.212 65.516 1.00 23.79 644 ASP C C 1
ATOM 14004 O O . ASP C 1 581 ? 95.903 3.303 66.681 1.00 23.84 644 ASP C O 1
ATOM 14009 N N . ARG C 1 582 ? 96.427 2.052 64.884 1.00 23.01 645 ARG C N 1
ATOM 14010 C CA . ARG C 1 582 ? 96.144 0.771 65.513 1.00 22.57 645 ARG C CA 1
ATOM 14011 C C . ARG C 1 582 ? 96.930 -0.384 64.884 1.00 22.62 645 ARG C C 1
ATOM 14012 O O . ARG C 1 582 ? 97.260 -0.358 63.701 1.00 22.64 645 ARG C O 1
ATOM 14020 N N . ILE C 1 583 ? 97.157 -1.416 65.686 1.00 23.30 646 ILE C N 1
ATOM 14021 C CA . ILE C 1 583 ? 97.626 -2.729 65.245 1.00 23.70 646 ILE C CA 1
ATOM 14022 C C . ILE C 1 583 ? 96.408 -3.636 64.857 1.00 23.55 646 ILE C C 1
ATOM 14023 O O . ILE C 1 583 ? 95.376 -3.592 65.497 1.00 23.00 646 ILE C O 1
ATOM 14028 N N . GLU C 1 584 ? 96.516 -4.438 63.809 1.00 23.21 647 GLU C N 1
ATOM 14029 C CA . GLU C 1 584 ? 95.492 -5.437 63.546 1.00 24.37 647 GLU C CA 1
ATOM 14030 C C . GLU C 1 584 ? 96.160 -6.792 63.495 1.00 23.62 647 GLU C C 1
ATOM 14031 O O . GLU C 1 584 ? 97.174 -6.965 62.824 1.00 23.91 647 GLU C O 1
ATOM 14037 N N . LEU C 1 585 ? 95.590 -7.739 64.216 1.00 23.62 648 LEU C N 1
ATOM 14038 C CA . LEU C 1 585 ? 96.064 -9.117 64.199 1.00 24.47 648 LEU C CA 1
ATOM 14039 C C . LEU C 1 585 ? 95.115 -9.974 63.379 1.00 25.80 648 LEU C C 1
ATOM 14040 O O . LEU C 1 585 ? 93.917 -10.022 63.659 1.00 25.92 648 LEU C O 1
ATOM 14045 N N . ILE C 1 586 ? 95.666 -10.624 62.355 1.00 26.39 649 ILE C N 1
ATOM 14046 C CA . ILE C 1 586 ? 94.925 -11.499 61.467 1.00 27.16 649 ILE C CA 1
ATOM 14047 C C . ILE C 1 586 ? 95.327 -12.978 61.684 1.00 27.93 649 ILE C C 1
ATOM 14048 O O . ILE C 1 586 ? 96.481 -13.321 61.465 1.00 28.10 649 ILE C O 1
ATOM 14053 N N . PRO C 1 587 ? 94.395 -13.845 62.156 1.00 29.85 650 PRO C N 1
ATOM 14054 C CA . PRO C 1 587 ? 94.749 -15.273 62.352 1.00 31.48 650 PRO C CA 1
ATOM 14055 C C . PRO C 1 587 ? 95.075 -15.959 61.036 1.00 33.79 650 PRO C C 1
ATOM 14056 O O . PRO C 1 587 ? 94.375 -15.740 60.058 1.00 34.10 650 PRO C O 1
ATOM 14060 N N . VAL C 1 588 ? 96.136 -16.764 61.013 1.00 36.35 651 VAL C N 1
ATOM 14061 C CA . VAL C 1 588 ? 96.618 -17.391 59.768 1.00 39.84 651 VAL C CA 1
ATOM 14062 C C . VAL C 1 588 ? 96.564 -18.917 59.827 1.00 41.78 651 VAL C C 1
ATOM 14063 O O . VAL C 1 588 ? 97.039 -19.507 60.797 1.00 42.51 651 VAL C O 1
ATOM 14067 N N . ASN C 1 589 ? 96.012 -19.551 58.789 1.00 44.90 652 ASN C N 1
ATOM 14068 C CA . ASN C 1 589 ? 95.978 -21.041 58.677 1.00 47.46 652 ASN C CA 1
ATOM 14069 C C . ASN C 1 589 ? 97.368 -21.665 58.406 1.00 48.53 652 ASN C C 1
ATOM 14070 O O . ASN C 1 589 ? 97.907 -22.415 59.258 1.00 49.37 652 ASN C O 1
#

Solvent-accessible surface area: 64119 Å² total; per-residue (Å²): 134,21,22,118,52,0,3,90,10,0,1,23,2,1,14,36,2,30,58,57,5,2,14,56,118,42,28,38,5,15,57,10,5,45,54,1,7,100,36,1,28,76,44,32,38,6,18,3,0,11,1,0,32,0,0,6,50,4,23,137,113,99,0,38,28,117,10,0,0,78,0,4,15,21,0,18,17,0,2,61,34,0,92,82,1,22,78,4,0,68,87,14,83,129,70,79,105,8,68,158,25,31,132,57,0,71,62,63,0,72,57,0,12,56,26,0,84,122,43,8,59,14,0,89,52,121,59,59,23,2,5,0,0,0,0,1,0,1,0,0,2,2,2,0,7,0,1,10,2,1,38,37,6,0,143,104,1,58,28,67,104,95,27,28,55,86,27,18,77,77,1,84,66,22,6,23,83,4,1,33,20,0,1,83,41,3,50,38,0,18,94,155,30,116,23,81,70,2,100,62,0,9,51,25,1,51,0,46,5,10,0,12,1,0,0,10,2,0,3,6,0,0,12,1,3,15,18,132,35,2,70,62,61,2,75,10,18,0,12,29,34,5,15,9,26,2,6,2,3,67,34,86,23,12,7,1,36,98,77,35,28,31,2,82,5,0,46,71,43,0,37,29,55,57,36,15,6,6,16,3,10,104,0,9,0,35,2,4,120,13,57,16,65,104,16,2,53,0,49,13,0,3,0,0,67,1,11,1,43,24,12,52,20,96,105,73,67,76,34,44,38,34,27,73,57,90,33,32,92,40,80,61,116,5,32,0,84,19,26,2,0,21,40,3,38,1,14,0,0,8,0,7,10,86,82,26,68,16,26,2,0,5,72,0,31,0,26,0,4,71,34,122,95,121,133,93,41,76,40,60,2,75,38,25,8,48,1,1,2,20,62,112,50,45,9,36,48,32,8,8,13,42,39,136,131,87,56,40,74,94,10,6,1,3,6,2,1,2,0,3,5,13,52,47,11,3,0,0,1,2,2,1,1,2,82,27,0,38,47,55,0,20,0,45,22,104,41,1,4,4,1,11,0,6,0,0,11,70,45,55,128,8,52,74,10,70,1,9,28,10,8,7,7,35,1,2,19,12,71,65,71,27,35,4,6,55,0,57,0,43,14,61,95,65,72,90,23,91,1,57,0,19,0,12,8,1,0,10,2,38,0,31,0,7,0,18,23,35,66,74,79,30,7,90,19,109,28,104,114,13,8,76,77,65,46,57,105,60,6,83,43,124,11,19,102,66,0,60,20,96,90,50,13,41,8,89,90,40,94,4,34,1,64,0,7,3,121,90,26,61,38,108,91,7,29,4,19,0,16,0,7,8,0,0,0,14,11,46,182,167,25,31,109,40,0,5,79,6,2,7,27,2,4,16,37,2,21,60,56,5,1,18,55,117,38,30,42,5,16,54,11,4,49,52,2,4,99,38,1,27,78,54,89,112,23,16,0,28,18,1,0,46,0,0,21,60,13,19,137,100,152,0,35,120,174,8,31,51,101,0,39,72,24,0,68,26,0,2,97,32,2,88,80,0,17,72,8,0,78,74,14,82,125,75,75,110,28,98,146,2,28,112,62,0,54,64,79,0,60,66,0,12,57,28,0,86,116,36,6,60,11,0,92,52,119,57,59,23,3,3,0,0,0,0,1,0,2,0,0,2,2,2,0,7,0,2,11,2,0,34,37,4,0,133,100,0,56,31,68,101,93,26,25,61,89,27,21,76,79,1,95,68,20,3,17,85,4,1,24,20,0,1,85,39,3,40,39,0,17,92,143,30,136,31,86,72,1,102,66,0,15,72,23,1,59,0,45,4,6,0,12,2,2,0,9,4,2,3,9,0,0,13,1,4,18,19,132,33,2,77,60,64,1,78,10,18,0,11,29,36,4,12,10,27,3,7,3,2,61,29,111,128,9,6,2,43,94,94,37,40,52,7,106,63,0,50,85,44,0,35,36,61,54,34,16,6,10,14,1,8,98,0,8,0,25,2,2,78,17,63,56,80,94,74,47,46,0,46,16,0,2,0,0,64,0,10,5,42,19,16,55,13,39,24,107,67,97,77,42,40,34,36,88,56,88,53,22,36,34,65,59,70,5,33,0,77,16,28,4,0,17,37,4,49,2,23,0,1,8,0,88,26,205,137,50,91,83,23,3,0,6,76,0,33,0,23,0,12,49,55,83,77,154,134,96,41,78,42,64,2,75,44,26,21,98,48,44,21,61,59,126,58,46,10,35,52,29,7,11,10,42,44,131,138,91,55,42,69,78,9,7,1,3,7,2,2,8,0,1,5,11,89,122,9,1,0,0,0,2,0,2,1,4,88,27,0,35,55,62,0,20,0,40,26,90,40,1,2,3,0,12,0,5,0,1,9,66,44,56,117,7,53,97,15,69,1,8,25,12,9,6,8,37,4,2,24,11,103,78,71,27,38,3,5,35,0,62,2,45,9,59,47,74,76,90,30,87,1,79,0,18,0,11,1,1,0,10,1,35,0,37,2,38,0,23,25,18,70,41,70,30,9,109,25,114,30,97,118,18,8,81,90,70,44,69,99,55,8,72,40,124,10,19,99,47,0,61,18,107,90,47,13,48,6,46,41,27,39,3,23,0,67,0,23,1,146,71,32,64,42,169,101,69,48,4,22,0,12,0,7,9,0,0,0,14,25,44,182,162,32,32,100,54,0,4,74,12,0,5,29,1,3,14,41,2,22,54,54,5,12,20,62,120,36,28,45,0,14,57,7,2,43,52,2,12,98,38,1,36,77,46,26,49,7,12,3,0,15,0,0,32,0,0,6,59,12,24,134,116,95,0,33,28,116,7,0,0,77,0,2,7,23,1,16,12,1,5,70,24,2,77,89,0,5,58,1,0,55,66,42,72,128,74,112,45,86,181,16,54,141,50,0,56,61,43,0,76,60,0,11,53,30,1,80,110,44,7,58,11,0,90,51,121,57,67,22,3,6,0,0,0,0,1,0,1,0,0,1,4,2,0,3,0,1,16,0,0,22,35,8,0,148,112,0,52,23,68,106,92,29,32,78,84,27,44,88,76,0,54,69,21,2,13,84,3,1,29,21,0,2,101,38,2,45,38,2,16,83,158,25,126,26,82,75,2,106,59,0,18,62,17,1,62,0,45,6,5,0,13,2,0,0,10,3,0,3,8,0,0,12,6,8,10,68,150,18,4,74,67,59,2,65,12,22,1,11,29,34,5,13,8,26,2,8,3,3,68,30,83,20,11,7,0,38,105,76,22,48,52,10,116,60,0,48,88,42,0,34,36,60,53,35,21,4,7,14,2,9,127,0,9,0,24,2,3,110,14,57,24,68,96,17,2,47,0,57,19,0,1,0,0,70,0,8,1,50,20,18,53,17,92,108,65,62,90,79,43,39,37,44,85,57,118,63,34,89,42,84,63,110,5,44,0,80,17,27,4,0,21,37,3,54,2,22,0,1,9,0,8,11,95,127,48,61,80,17,4,0,4,75,0,30,0,29,0,7,78,38,126,95,136,135,100,36,73,41,61,2,72,44,26,6,45,1,0,2,20,59,104,54,42,10,37,51,28,6,2,14,42,45,150,137,82,56,40,76,83,9,8,1,2,6,2,2,2,0,2,4,10,85,121,3,2,0,0,1,3,2,1,0,4,89,28,0,36,51,56,1,22,0,47,22,100,51,0,3,4,2,12,0,4,0,1,10,70,42,55,148,7,56,100,18,67,2,8,30,16,8,8,9,34,5,3,26,14,92,50,75,27,37,5,5,41,0,114,3,55,10,64,91,70,49,92,38,100,2,66,0,10,0,12,8,1,0,15,5,42,0,19,0,12,0,12,25,28,69,83,75,31,10,78,20,121,33,111,102,9,3,76,102,71,44,74,112,62,9,95,39,70,10,15,97,56,0,56,19,104,93,47,13,46,6,85,97,46,133,4,21,0,58,0,16,2,84,91,20,70,38,108,107,64,57,8,23,0,12,0,6,10,0,0,0,14,16,44,213

B-factor: mean 26.49, std 7.92, range [8.05, 79.94]

Radius of gyration: 42.8 Å; Cα contacts (8 Å, |Δi|>4): 3947; chains: 3; bounding box: 119×88×126 Å

Organism: Bacillus thuringiensis (NCBI:txid1428)

Secondary structure (DSSP, 8-state):
-HHHHHHHHHHHHHHHHHHHTT---HHHHHHHHHHHHHHH--SSS-HHHHHHHHHHHHHT----HHHHHHHHHHHHHHHHHHHHHHHHHHHHHTSTT-HHHHHHHHHHHHHHHHHHHHHGGGGS-TT-TTTTHHHHHHHHHHHHHHHHHHHHHTTTTT--HHHHHHHHHHHHHHHHHHHHHHHHHHHHHHHTT--SSHHHHHHHHHHHHHHIIIIIHHHHTGGGG-TTT--S-EE-----EEEPPPSS--STT--GGGS---HHHHHHHHS--S---EEEEEEEEEEEEEEETTTEEEEEEEEEEEEEEETTS--EEEEEE--SSTT--EEEEEE-TT-EEEEEEEEEEEEE-SS-EEEEEEEEEEEEE-TTT--EEEEEE----BSBEEEEEEHHHHS--S-SSS-HHHH--EEEEEEEEETTTTEEEEEEEETTS-SS-EE-SSSEEEEEGGG-SSSPPPPS--GGGGTTSPPEEESSSEEPPPEEEEEPSPTT-EEEEEEEEEESS-EEEEEEETTEEEEEEEE---S-S--GGG--GGG-EEEE----B--SSSEEEEEEEEE--S--STT--EEEEEEEEEEE-/-HHHHHHHHHHHHHHHHHTTTT---HHHHHHHHHHHHHHH--SSS-HHHHHHHHHHHHHT----HHHHHHHHHHHHHHHHHHHHHHHHHHHHHH-TT-HHHHHHHHHHHHHHHHHHHHHGGGGS-TT-TTTTHHHHHHHHHHHHHHHHHHHHHHHHHT--HHHHHHHHHHHHHHHHHHHHHHHHHHHHHHHTT--SSHHHHHHHHHHHHHHIIIIIHHHHTGGGG-TTT--S-EE-----EEEPPPSS--STT--GGGS---HHHHHHHTSPPS---EEEEEEEEEEEEEEETTTEEEEEEEEEEEEEEETTS--EEEEEE--SSTT--EEEEEE-TT-EEEEEEEEEEEEE-SS-EEEEEEEEEEEEEETTTTEEEEEEE----BS-EEEEEEHHHHS--S-SSS-HHHH--EEEEEEEEETTTTEEEEEEEETTS-SS-EE-SSSEEEEEGGG-SSSPPP-SS-GGGGTTSPPEEESSSEE---EEEEE-S-TT-EEEEEEEEEESS-EEEEEEETTEEEEEEEE---S-S--GGG--GGG-EEEE-S--EE-SSSEEEEEEEEE--S--STT--EEEEEEEEEEE-/-HHHHHHHHHHHHHHHHHTSTT--SHHHHHHHHHHHHHHH--SSB-HHHHHHHHHHHHHT----HHHHHHHHHHHHHHHHHHHHHHHHHHHHHH---HHHHHHHHHHHHHHHHHHHHHGGGGS-TT-TTTTHHHHHHHHHHHHHHHHHHHHHHHHHT--HHHHHHHHHHHHHHHHHHHHHHHHHHHHHHHTT--SSHHHHHHHHHHHHHHIIIIIHHHTTGGGG-TTT--S-EE-----EEEPPPS---STT--GGGSPPPHHHHHHHHSPPS---EEEEEEEEEEEEEEETTTEEEEEEEEEEEEEEETT---EEEEEE--SSTT--EEEEEE-TT-EEEEEEEEEEEEE-SS-EEEEEEEEEEEEEETTTTEEEEEEE----BS-EEEEEEHHHHS--S-SSS-HHHH--EEEEEEEEETTTTEEEEEEEETTS-SS-EEPSSSEEEEEGGG-SSSPPPPSS-GGGGTTS--EEESSSEE---EEEEEPSPTT-EEEEEEEEEESS-EEEEEEETTEEEEEEEE---S-S--GGG--GGG-EEEE--S-B--SSSEEEEEEEEE--S--STT--EEEEEEEEEEE-

Foldseek 3Di:
DLLLLLLLLLLLLLVLCLVCQQALDLVSVLVNLVVLLCSQPVPPDGNLVSLLVNQCVLQVHDDDPVLVVVLSVLSVVLSVLSVQLSVLSVVCVVVVVDLVSLCSNVVSLVVNLVSLVVRLCSLCPPVCVRSSQLVNQSSLLVNLLSLLCCVSCVVSSPHDPVRSVVSLVVSVVSLQVSLFSLLVSLVVSLVSLQDKFPVSLLSSLLSVLSSCSRHLSSSLSSVSSNCVVRVHAEQDFQQDKHWDGWLADDDDVDTLRPDDHISVVCCVFQDDDFAFRKAWFKKKFFWFWDDAPDFFIAIFGQKMKTWMFFQVADIDIDIAGDDDDDRGPDMDMDGQVQKFQQKKKWKWKWGDHPPDIATHTQKIKTWIARVPVRDTDIDIDHPDGGPIDIDIDICCSSFNFSDPPDDCSVGRFWGWGDWTFDVSRTIIMTMIGTPSHDNAQEDDQRHWYKFWLSSARDDDGADPDVLCSNNSDGWRKDLAWDKRHKRKHFYDDDQVWKKWKKWKKAWQWKWKKFKAKQRHTQDIDIGGHQDHLDPSVPDGPSRIDIPTDPRIDGHPDRIMIMMMTIHDTRDSPPSGMMTTTIMIIGTDD/DLQLLLLLLLLLLLVLVLQCFLPLDLVSVLVSLVVLLCSQPVDDDGPLVSLLVNQCVLLVHDDDPVLVVVLSVLSNVLSVLSVQLSVLSVQCVVVVVDLVSLVSNVVSLVVNLVSLVVRLCSLCPPVCNRSSLLVNLSSLLVNLLSLLCCLSCVVSSPHDPVRSVVSLVVSVVSLQVSLQSLLVNLVVSLVSLQDKFVVSLQSSLLSVLSSCSRHLSSSLSSVSSNCVVSVHAEQDFQQDKRWDGWQADDDPVDTLRPPDDISVVCVPFQDDPFAFRKAWFKKKFFWFKDDAPDQFIATFGQKMKTWIFFQVADIDIDIGGDDDDPRGPDMDMDGCPQKFQQKKKWKWKWTDHDPDIATHIQKMKTWIANVVVGDTDIDIDHPDGGDIDIDIDMCCSSFNFSDPVDDSSVRGFWGWGDWTFDGRSTIIMTMIGGPSDDNAQEDDQRGWYKFWLSSARDDDTADPDVLVSNNSDGWRKDLAWDKRHKHKHFYDDPLPWKKWKKWKKAFQWKKKKFKAKQNHTDDIDIDGHQDHQDPSSPDTPSRIDMDTDPGIDGHDDRTMIMMMIIHDTPDNDPRGMMITTIMIIGTDD/DQLLVLLLLLLLLLVLVLQCQLPLDLVSLLVNLVVVLCSQCVDDDGNLVSLLVNQCVLQVHHDDPVLVVLLSVLSVVLSVLSVQLSVLSVCVVPHDDDVSLVSNVVSLVVNLVSLVVRLVSLCPPPCVRSSQLVNQSSLLVNLLSLLCCLSCVVVSPPDPVRSVVSLVVSVVSLFVSLQSLLVNLVVSLVVLDDKFDVSLLSSLLSVLSSCSRHLSSSQSSVSSNCVVSVHFEQDFFQDKHWDGWQADDDPVDTQRVPDHISVVCCPQQDDFFAFRKAWFKKKFFWFKDDAPPFFIATFGFKMKTWIAFQVADIDIDIAGDDDDDRGPDMDMDGCVQKFQLKKKWKWWWGDHDPDIATGTQKMKTWIARVVVRDTDIDMDHPDGGDIDIDIDICCSSFNFSDPVDDCSVRRFWGWGDWTFDVDNTIIMTMIGGPSHDRAQEDDLRHWYKFWLSSARDDDTADPDVLCSNNSGGWHKDLAWDKRHKHKYFYDDDQVWKKWKKWKKAWQWWKKKFKAKQNHTDDIDIDGHQDHLDPSSPDGDRRIDIPTDDRIDGHPDRTMIIMMIIHDTVDSDPSTMMTTTIMIIDTDD

CATH classification: 1.20.190.10 (+2 more: 2.60.120.260, 2.100.10.10)

InterPro domains:
  IPR001178 Pesticidal crystal protein, domain II [PF00555] (297-501)
  IPR005638 Pesticidal crystal protein, domain III [PF03944] (511-652)
  IPR005639 Pesticidal crystal protein, domain I [PF03945] (86-289)
  IPR008979 Galactose-binding-like domain superfamily [SSF49785] (504-654)
  IPR008979 Galactose-binding-like domain superfamily [SSF49785] (1015-1103)
  IPR036399 Pesticidal crystal protein, central domain superfamily [G3DSA:2.100.10.10] (303-499)
  IPR036399 Pesticidal crystal protein, central domain superfamily [SSF51096] (292-501)
  IPR036716 Pesticidal crystal protein, N-terminal domain superfamily [G3DSA:1.20.190.10] (64-291)
  IPR036716 Pesticidal crystal protein, N-terminal domain superfamily [SSF56849] (37-289)
  IPR038979 Pesticidal crystal protein [PTHR37003] (37-316)
  IPR041587 Pesticidal crystal protein Cry, domain V [PF17997] (727-910)
  IPR048645 Cry1Ac-like, domain VII [PF21463] (1023-1100)

Sequence (1766 aa):
ISERDAVKTAISLVGTILGKLGVPLVGPIVSLYSTLIDVLWPGGKSQWEIFMEQVEALINQKIAEYARAKALAELEGLGNNYQLYLTALEEWQENPSSTRVLRDVRNRFEILDSLFTQYMPSFRVTGYEVPLLSVYAQAANLHLLLLKDASIFGEEWGFSTTAINNYYNRQMMSLIAQYSDHCVQWYRTGLDRLKGSNAKQWVEYNRRFRREMTLSVLDIMTLFPMYDMRTYPMETKAQLTREVYTDPIGAIGAQGSWYDSAPSFNTLESTFIRGKHLFDFITRLSIYTGRSSFSASNYLKKWIGHQISSQPIGGSIQTQTYGTTSGSSVIATQQIGFTGFDVYKTLSTAGVLFAYTSKYYGVSKVVFDAIYPDNKYKTTFTYNPGSEGIGAQEKDSEVELPPETLDQPNYEAYSHRLNYVTFIRNPDVPVFSWTHRSADRTNTVYSDKITQIPVVKASDGPKPSANEVGHYLGGDPISFNSSGSTGVIRLNINSPLSQKYRVRIRYCSSVDFDLDVVRGGTTVNNGRFNKSAPNVGWQSLKYENFKFASFSTPFTFNQAQDTLKISVRNFSSIVGGSVVYIDRIELIPVNISERDAVKTAISLVGTILGKLGVPLVGPIVSLYSTLIDVLWPGGKSQWEIFMEQVEALINQKIAEYARAKALAELEGLGNNYQLYLTALEEWQENPSSTRVLRDVRNRFEILDSLFTQYMPSFRVTGYEVPLLSVYAQAANLHLLLLKDASIFGEEWGFSTTAINNYYNRQMMSLIAQYSDHCVQWYRTGLDRLKGSNAKQWVEYNRFRREMTLSVLDIMTLFPMYDMRTYPMETKAQLTREVYTDPIGAIGAQGSWYDSAPSFNTLESTFIRGKHLFDFITRLSIYTGRSSFSASNYLKKWIGHQISSQPIGGSIQTQTYGTTSGSSVIATQQIGFTGFDVYKTLSTAGVLFAYTSKYYGVSKVVFDAIYPDNKYKTTFTYNPGSEGIGAQEKDSEVELPPETLDQPNYEAYSHRLNYVTFIRNPDVPVFSWTHRSADRTNTVYSDKITQIPVVKASDGPKPSANEVGHYLGGDPISFNSSGSTGVIRLNINSPLSQKYRVRIRYCSSVDFDLDVVRGGTTVNNGRFNKSAPNVGWQSLKYENFKFASFSTPFTFNQAQDTLKISVRNFSSIVGGSVVYIDRIELIPVNISERDAVKTAISLVGTILGKLGVPLVGPIVSLYSTLIDVLWPGGKSQWEIFMEQVEALINQKIAEYARAKALAELEGLGNNYQLYLTALEEWQENPSTRVLRDVRNRFEILDSLFTQYMPSFRVTGYEVPLLSVYAQAANLHLLLLKDASIFGEEWGFSTTAINNYYNRQMMSLIAQYSDHCVQWYRTGLDRLKGSNAKQWVEYNRFRREMTLSVLDIMTLFPMYDMRTYPMETKAQLTREVYTDPIGAIGAQGSWYDSAPSFNTLESTFIRGKHLFDFITRLSIYTGRSSFSASNYLKKWIGHQISSQPIGGSIQTQTYGTTSGSSVIATQQIGFTGFDVYKTLSTAGVLFAYTSKYYGVSKVVFDAIYPDNKYKTTFTYNPGSEGIGAQEKDSEVELPPETLDQPNYEAYSHRLNYVTFIRNPDVPVFSWTHRSADRTNTVYSDKITQIPVVKASDGPKPSANEVGHYLGGDPISFNSSGSTGVIRLNINSPLSQKYRVRIRYCSSVDFDLDVVRGGTTVNNGRFNKSAPNVGWQSLKYENFKFASFSTPFTFNQAQDTLKISVRNFSSIVGGSVVYIDRIELIPVN

Nearest PDB structures (foldseek):
  3eb7-assembly1_A  TM=1.002E+00  e=0.000E+00  Bacillus thuringiensis
  3eb7-assembly3_C  TM=9.981E-01  e=1.568E-98  Bacillus thuringiensis
  6owk-assembly1_A  TM=9.711E-01  e=1.623E-60  Bacillus thuringiensis
  6wpc-assembly4_D  TM=8.835E-01  e=2.226E-45  Bacillus thuringiensis
  4w8j-assembly1_A-2  TM=8.874E-01  e=2.336E-43  Bacillus thuringiensis serovar kurstaki str. HD73